Protein AF-0000000084664019 (afdb_homodimer)

Organism: Exserohilum turcicum (strain 28A) (NCBI:txid671987)

Sequence (1918 aa):
MNSCKHRAWLSIHGKDKFLLHCASTLNDIITGLDKPASKSPSLVVMFGSAAKGTLLANTFPTSKTCVNSRASHGVTLQLDPTTAFSDRPMLIAHEDISKRSTFVAEPAVALCHRQTTDTSIRGCGIRNMQHQVDPMVPWLEQVLNQEPSTAAHPRLLFIASPSEKRSEAAVKSCLVKILRARLKQPKFDISSHVSVYVKHTSIQTLTDRVKREVDTSRNERVRSYTLLNAVHFDILFRKACDHFVSNERTPFDMIAASRSHRPVSTRLPTYLSALFDSVDDLDETLEFAIPFMAGCLAVDNYAYDVPLFDPLKVFQTHYKSACIEAAGNKMLKSSRNGGDVVLLLRSELVSLIEQHFVQRSKILCPNPRMRLLADFRHWLMTRKLHRVCLACVQADPQHKLQCGHLVCENCLTAMGSCLESDPYLYQLSRCPLCSQASETSVRVKPATAGLRVLSIDGGGIRAAIPIQFLCALEKAIGLDMPIQEHFDLAYGTSSGGLVILALYGLGMRPEESFTLFKQLSTRIFRGRSQWGLGLAATVYTLVTSCRHGRFPASDIEDALAEIFGEATMLDLQYVSSIGARVGLPVVDAETLDTCLVTSYNGTSSRHGDERYTDMSTYRLLQSKDAASEIRIKDAARCTSAAPWYFTPYKMPGHSTFMDGGLSDNNPCMLAVQELQKMAPGLSRSDHFVSVGTGISTTKKVAKSSVYPSLLFGNSSLQQTAKHYLNENFDGDKRFALMRQILAISLPGGIAGIDEWLHRFNLPIEGELPDLSDVSAVESLAEAARAYFTADPTVRDLADAALALTFYFELQPGRMPVYERGSYTCYGMIRCRIPGVNPAFCQLLQMLDCLDANFQIQMQVNDSREPMSECLDRHGNFSKLVCLRVSSLDDELDIRLRLHEDRIHHISASPLTFKTLVDLQMLEWSALKEAQTATKVVSKKRRLDDSPLQADKRRRLDATMNSCKHRAWLSIHGKDKFLLHCASTLNDIITGLDKPASKSPSLVVMFGSAAKGTLLANTFPTSKTCVNSRASHGVTLQLDPTTAFSDRPMLIAHEDISKRSTFVAEPAVALCHRQTTDTSIRGCGIRNMQHQVDPMVPWLEQVLNQEPSTAAHPRLLFIASPSEKRSEAAVKSCLVKILRARLKQPKFDISSHVSVYVKHTSIQTLTDRVKREVDTSRNERVRSYTLLNAVHFDILFRKACDHFVSNERTPFDMIAASRSHRPVSTRLPTYLSALFDSVDDLDETLEFAIPFMAGCLAVDNYAYDVPLFDPLKVFQTHYKSACIEAAGNKMLKSSRNGGDVVLLLRSELVSLIEQHFVQRSKILCPNPRMRLLADFRHWLMTRKLHRVCLACVQADPQHKLQCGHLVCENCLTAMGSCLESDPYLYQLSRCPLCSQASETSVRVKPATAGLRVLSIDGGGIRAAIPIQFLCALEKAIGLDMPIQEHFDLAYGTSSGGLVILALYGLGMRPEESFTLFKQLSTRIFRGRSQWGLGLAATVYTLVTSCRHGRFPASDIEDALAEIFGEATMLDLQYVSSIGARVGLPVVDAETLDTCLVTSYNGTSSRHGDERYTDMSTYRLLQSKDAASEIRIKDAARCTSAAPWYFTPYKMPGHSTFMDGGLSDNNPCMLAVQELQKMAPGLSRSDHFVSVGTGISTTKKVAKSSVYPSLLFGNSSLQQTAKHYLNENFDGDKRFALMRQILAISLPGGIAGIDEWLHRFNLPIEGELPDLSDVSAVESLAEAARAYFTADPTVRDLADAALALTFYFELQPGRMPVYERGSYTCYGMIRCRIPGVNPAFCQLLQMLDCLDANFQIQMQVNDSREPMSECLDRHGNFSKLVCLRVSSLDDELDIRLRLHEDRIHHISASPLTFKTLVDLQMLEWSALKEAQTATKVVSKKRRLDDSPLQADKRRRLDAT

Foldseek 3Di:
DPFPPPLAQWAFAALVDTATAHDCVLVVLQVPADLLLQAFEAFAAEEEAPVSLVLCCVLQVVVNVSSPDPQDHHKHKDWRPVCRNPSYTYIYIYHYPPPPPSHNPDNPVRLFHFAFDHQYEYADAPPPLLVVCVVCQVVVQVQPPPDPQQDLGHAYEYEYDQVDPDAQVVSLVVNVVSSVVRHPDPPDPNSVRYGYDHPVHDPDDPNVVVVVSRVVSQVVCVVNLNGGGSLLSSQNRRVNRVCCNVPVPDDRDSLCSQCPLPAFALCLLVLLLLLVVLDAAPCCCLVPSLLLVLLLVLCSRPVALGGGGQQLVNCVVHPLVSLLSNQCFDFHFHPVPPRDTDTDHSVNSSVSSSVSNNVNNVDADFPSLLVSLVVRLVVQLPDAFQQAASSRSRFGFFAAWPSGHTHHPVSQQVQFDDDPLAPQWTWDQADSRNRDGTTAIFGADALQFFFAEEWEFDFFLLVLQVLLLLVLLVVLLPFPDASCLLGAEYEAFAVGQVLVCVCQVVVDHSVVSLVLSLVLLCQFLVQPPPPDDDPVVVVVLLVVCLVAAVTHLCRLLVSLCVVFPQAFLLRRRSSRNSNHKYKYWKAFPVPRFIEIEINGQAFDQSPSPVVCVVDDSHHYDTARGPQQTFGPSQSNSRQNQARNHHHWDQRPRDGTIHHRLQPPSTCLVVRVSRSCSVRVLFPDGLAHEYEYSEDEPDDPPPPPPPPDPPDDPCVVVVVVVVVVSVVSSPNVVVLVVVLQVVLVVDPPRSVVSPQHYYYHHQYDYDDDDHSSPSVCSVVSSVSSNVVSNPDVVSSLVSLSSLQQQKGKAWPALDDFDDGPQKTKTKIKIFGNDRQVDPSQVVSQVLQQVLVKFKQKPNRTPPPVDRQCPQADPSRTHIDMDIDIGNDQQDWIWMWMDRHDPSIYTYGSPGDGNVSSCSSSVRSSSSNVVVSVVVPPPPDDPPPPPPPPDPPDPPPPDPD/DPFPPPLAQWAFAALVHTAIAHDCVLVVLQVPADLLLQAFEAAAAEEEAPVVLVVCCVLQVVVNVSSPDPQPHHKHKDWRPVCRNPSYTYIYIYHYVPPPCSHNPDNPVRLFQFAFQHQYEYADAPPCLVVVCVVCQVVCQVQPPPDPQQDLHHAYEYEYRQPDDDAQVVVLVVNVVSSVVRHPDPPDPNSVRYGYDHPVHDPDDPNVVVVVSRVVSQVVCVVNLNGGGSLLSSQNRRVNRVCCNVPVPDDRDSLCSQCPLPAFALCLLVLLLLLVVLDAAPCCVLPPSLLLSLLLVLCSRPVALGRGGQQLVNCVPHPLVSLLSNQCFDFHFHPVPPGDTDTDHSVNSSVSSSVSNNVNNVPADFPSLLVSLVVRLVVQLPDAFQQAASSRSRFGFFAAWPSGHTHHPVVQQVQFDDDPLAPQWTWDQADSRNRDGTTAIFGADALQFFFAEEWEFDFFLLVLQVLLLLVLLVVLLPFPDASCLLGAEYEAFAVGQVLVCVCQVVVDHSVVSLVLSLVLLCQFLVQPPPDDDDPVVVVVLLVVCLVAAVTHLCRLLVSLCVVFPQAFLQRRRRSRNSNHKYKYWKAFPPPRFIEIEINGQAFDQSPSPVVCVVDPSHHYDTARGPQQTFGPSQSNSRQNQARNHHHWDQRPRDGTIHHRLQQPSTCLVVRVSRSCSVRVLFPDGLAHEYEYSEDEPDDPPPPPPPPDPPDDPCVVVVVVVVVVSVVSSPNVVVLVVVLQVVLVVDPPRSVVSPQHYYYHHQYDYDDDDHSSPSVCSVVSSVSSNVVSNPDVVSSLVSLSSLQQQKGKAWPALDDFDDGPQKTKTKIKIFGNDRQVDPSQVVSQVLQQVLVKFKQKPNRTPPPVDRQCPQADPSRTHIDMDIDIGNDQQDWIWMWMDRHDVSIYTYGSPGDGNVSSCSSSVRSSSSNVVVSVVVPPPPDDPPPPPDDPDPPDPPPPDDD

Secondary structure (DSSP, 8-state):
------S-SEEEE-SSS-EEEE-THHHHHHHHSSSGGG---EEEEEEESTHHHHHHHHHSGGGGGGTTS---SSBEEEE-GGGTTSSS-EEEEEEE-S--------------------EEEEE--STTHHHHHGGGHHHHHHHHTS-GGG--PPPEEEE--TT--S-HHHHHHHHHHHHHHH-S---S-HHHHEEEE-TTT-SS-HHHHHHHHHHHHHHHHHHTT-PPPHHHHHHHHHHHHHHHHH-SSSPP-HHHHHTTTSPPPTTHHHHHHHHHHT--BHHHIIIIIHHHHHHHHHHHHHSSS-----HHHHIIIIIHHHHHHH---EEEE-TTTTT-EEEE-HHHHHHHHHHHHHHHHHT--SSHHHHHHHHTHHHHTT---SSS-TTTSSS---EE-TTS-EE-HHHHHHHSEE-TTSTTEEEEEE-TTT--EEEEEEE---TTS--EEEEE---GGGGHHHHHHHHHHHHHH--SS-GGGG-SEEEE-THHHHHHIIIIIS---HHHHHHHHHHHHHHHT------S--HHHHHHHHHHHHHH-SS-HHHHHHHHHHHHTT-BGGG-HHHHHTT-EEEEEEEETTT--EEEEESS-----SS--HHHHHT-SSEE---SSSTTPPBHHHHHHHHT--TTTS--EE-TTS-EEEETHHHHSSTHHHHHHHHHHH-TT-SS-SEEEEE-S-EESS------------S-TTHHHHHHHHHHHHHHT-HHHHHHHHHHHHHHHSTTHHHHHTTTEEEE--EESSSPPPTT-GGGHHHHHHHHHHHHHH-HHHHHHHHHHHHTTEEEEEPTT-PPEEETTEEEEEEEEEESS-TTSHHHHHHHHHHHHTT-EEEETTEE----S-GGG-B-TTS-BEEEEEEEES-TTSEE-EEEEEETTEEEE-TT-SEEHHHHHHHTTHHHHHHHHHHHHHHHTTS--------------------/------S-SEEEE-SSS-EEEE-THHHHHHHHSSSGGG---EEEEEEESTHHHHHHHHHSGGGGGGTTS---SSBEEEE-GGGTTSSS-EEEEEEETT--------------------EEEEE--STTHHHHHGGGHHHHHHHHTS-GGG--PPPEEEE--TT--S-HHHHHHHHHHHHHHH-S---S-HHHHEEEE-TTT-SS-HHHHHHHHHHHHHHHHHHTT----HHHHHHHHHHHHHHHHH-SSSPP-HHHHHTTTSPPPTTHHHHHHHHHHT--BHHHIIIIIHHHHHHHHHHHHHSSS-----HHHHIIIIIHHHHHHH---EEEE-TTTTT-EEEE-HHHHHHHHHHHHHHHHHT--SSHHHHHHHHTHHHHTT---SSS-TTTSSS---EE-TTS-EE-HHHHHHHSEE-TTSTTEEEEEE-TTT--EEEEEEE---TTS--EEEEE---GGGGHHHHHHHHHHHHHH--SS-GGGG-SEEEE-THHHHHHIIIIIS---HHHHHHHHHHHHHHHT------S--HHHHHHHHHHHHHH-SS-HHHHHHHHHHHHTT-BGGG-HHHHHHT-EEEEEEEETTT--EEEEESS-----SS--HHHHHT-SSEE---SSSTTPPBHHHHHHHHT--TTTS--EE-TTS-EEEETHHHHSSTHHHHHHHHHHH-TT-SS-SEEEEE-S-EESS------------S-TTHHHHHHHHHHHHHHT-HHHHHHHHHHHHHHHSTTHHHHHTTTEEEE--EESSSPPPTT-GGGHHHHHHHHHHHHHH-HHHHHHHHHHHHTTEEEEEPTT-PPEEETTEEEEEEEEEESS-TTSHHHHHHHHHHHHTT-EEEETTEE----S-GGG-B-TTS-BEEEEEEEES-TTSEE-EEEEEETTEEEE-TT-SEEHHHHHHHTTHHHHHHHHHHHHHHHTTS--------------------

Solvent-accessible surface area (backbone atoms only — not comparable to full-atom values): 101462 Å² total; per-residue (Å²): 129,85,64,80,71,68,68,35,29,35,27,70,22,33,75,87,60,75,36,64,31,11,44,60,54,61,55,52,53,37,70,67,35,79,62,28,54,75,20,36,56,44,48,41,13,32,36,26,51,81,65,37,54,57,52,45,34,69,51,39,56,87,60,41,78,70,60,75,57,72,91,57,81,35,31,27,70,43,69,42,73,88,25,53,86,42,58,54,24,39,33,41,29,42,37,64,68,72,65,73,66,64,57,53,41,70,76,64,77,48,83,51,21,31,41,66,90,59,22,44,34,34,47,41,51,59,88,60,48,67,71,60,46,53,74,45,44,63,56,52,50,60,65,59,70,46,72,76,83,73,55,76,72,76,52,38,43,38,29,43,26,83,84,51,80,69,50,45,67,57,51,38,51,52,49,50,52,50,49,59,69,65,46,87,77,66,86,59,70,57,69,80,39,46,45,54,44,34,70,82,71,44,92,62,54,69,46,56,49,50,52,50,52,51,50,51,52,49,52,46,16,56,75,51,29,64,61,41,30,31,52,54,43,46,54,53,10,33,50,37,19,49,41,53,74,75,40,82,82,60,80,81,55,64,72,64,59,58,31,66,91,61,62,78,47,65,55,36,26,59,27,49,33,54,54,53,69,72,47,77,37,39,59,48,36,66,68,36,50,37,44,50,50,15,42,31,54,34,39,69,57,56,70,56,82,37,79,71,52,45,52,66,58,48,38,60,71,72,42,44,68,38,44,53,68,30,39,56,74,41,82,23,36,24,78,89,66,82,58,44,75,42,77,47,47,38,70,55,51,46,50,51,27,50,51,38,23,41,55,45,56,73,64,70,54,88,62,45,58,63,52,52,35,60,76,44,24,85,65,40,54,76,57,49,48,47,66,29,7,81,81,52,53,62,45,53,20,33,43,56,44,82,84,58,41,36,32,22,66,69,58,46,57,69,74,24,48,63,48,79,43,37,68,51,40,26,36,31,64,48,36,75,46,63,63,44,81,19,89,45,55,40,26,51,77,59,72,54,41,45,46,25,36,36,23,24,21,38,37,44,44,34,36,36,28,41,38,28,42,48,42,39,37,36,58,58,53,65,53,81,56,62,57,67,74,72,31,38,35,39,32,11,4,20,37,16,27,50,50,48,40,36,39,40,61,69,60,38,44,47,69,56,38,46,54,52,44,54,52,48,47,51,60,45,48,53,63,74,76,74,64,84,71,57,75,69,46,52,57,45,42,56,42,46,24,51,68,47,12,63,32,65,59,61,50,51,52,49,53,34,38,69,73,46,50,83,42,35,36,51,60,35,56,58,26,30,54,66,34,38,44,42,39,33,36,23,20,30,66,49,70,64,41,41,29,36,43,44,37,38,55,66,68,70,55,69,72,48,49,62,67,58,66,78,44,53,74,56,43,73,61,67,38,74,34,75,88,25,46,54,32,42,32,51,53,52,49,17,15,51,10,35,78,65,43,24,50,65,33,73,36,71,81,60,59,41,21,19,17,7,36,79,73,34,12,38,33,52,67,58,48,55,59,50,48,40,35,74,35,70,88,48,72,60,59,48,31,36,41,35,31,36,40,55,41,56,72,49,80,70,60,49,72,70,66,74,64,78,82,65,85,82,51,62,51,63,59,46,46,47,48,50,50,48,50,52,58,60,42,34,40,66,53,55,49,29,44,52,51,54,54,43,18,52,38,32,78,67,31,59,69,46,42,58,72,28,50,43,79,49,65,44,80,35,82,49,79,73,77,58,48,66,45,60,84,48,33,63,59,44,27,52,52,26,38,56,50,41,62,68,34,65,67,44,49,51,50,21,54,33,55,60,23,44,37,27,28,54,43,62,38,84,70,52,71,65,42,79,52,90,81,23,27,43,35,51,27,33,40,36,47,73,59,34,40,80,41,73,39,34,59,53,49,31,51,50,36,46,74,45,64,38,44,45,25,46,73,87,34,71,53,78,61,92,62,56,57,72,69,33,49,46,98,55,52,28,50,38,40,81,44,76,47,75,39,75,46,52,78,40,71,46,38,41,27,34,31,42,48,93,88,46,64,29,47,23,18,39,42,61,38,32,48,49,54,53,40,58,59,62,38,38,86,52,37,58,41,55,60,52,64,58,57,69,63,63,65,74,63,79,78,74,78,84,70,78,69,78,76,76,73,78,74,77,73,80,62,89,118,129,84,65,78,72,68,68,37,29,35,27,70,18,31,75,87,58,76,30,56,29,14,44,62,52,62,55,50,53,39,69,67,35,79,61,26,54,74,19,35,56,44,44,39,16,34,36,24,52,80,68,35,54,58,50,45,34,69,52,39,57,88,59,43,78,70,62,75,56,73,89,57,82,35,31,26,69,43,69,42,74,89,24,54,85,43,60,55,23,40,34,40,30,41,36,65,67,73,64,72,68,66,57,54,39,73,72,59,84,40,81,43,21,30,51,67,86,52,23,41,35,34,47,40,55,58,88,58,49,68,70,60,45,56,75,44,45,62,54,52,49,58,64,59,68,45,73,75,84,76,54,76,73,72,48,39,43,39,30,46,24,86,84,52,79,69,50,46,69,57,52,38,52,52,47,51,53,51,49,58,70,65,47,88,77,70,85,59,70,56,69,80,39,46,44,54,44,34,70,83,70,44,91,62,54,68,46,55,49,51,53,50,52,51,49,52,51,48,52,46,16,56,75,49,29,64,62,42,30,31,52,54,41,47,54,52,7,33,50,32,21,46,40,53,72,74,40,81,81,60,79,83,54,64,72,64,58,59,30,66,91,61,62,79,48,66,55,36,27,59,30,48,32,54,53,54,68,72,47,76,37,38,59,48,35,67,68,38,51,38,46,51,49,16,41,30,52,33,39,68,55,57,70,55,79,36,79,72,52,46,51,67,56,48,39,60,71,72,42,44,67,39,43,53,69,31,41,54,75,41,80,24,34,23,74,89,64,82,57,44,74,43,78,47,48,37,69,55,53,44,49,50,27,50,52,38,23,41,56,47,56,72,63,70,54,87,63,44,59,62,52,51,35,60,74,43,23,85,66,40,55,76,58,49,50,47,66,29,6,81,80,53,52,64,44,53,20,35,44,55,44,83,83,60,42,36,33,20,66,69,58,44,58,70,74,25,48,64,49,80,44,36,69,50,38,26,36,32,64,47,36,74,46,63,62,44,78,19,87,43,55,39,27,54,75,59,72,54,42,44,47,25,36,37,24,24,22,37,38,43,43,34,36,36,29,42,38,26,40,48,42,37,36,36,57,58,53,64,53,83,56,62,58,65,76,72,32,38,33,39,32,9,4,20,38,17,27,50,51,48,41,34,39,39,63,68,60,37,46,45,68,56,38,46,54,52,45,54,53,48,45,51,61,47,49,52,63,74,76,73,64,83,69,57,77,68,46,52,57,47,42,56,41,47,22,52,68,48,12,63,31,66,60,62,50,49,52,51,53,35,40,70,72,46,49,85,42,35,36,52,59,36,56,58,27,29,53,66,35,36,43,43,39,34,34,24,21,32,66,51,71,64,43,41,29,35,44,44,36,38,54,65,68,69,56,68,73,49,50,63,69,57,66,78,43,52,74,57,42,74,60,67,38,73,34,75,87,25,48,55,32,41,32,51,52,52,49,17,14,51,10,34,80,64,44,24,50,68,34,72,36,70,82,61,60,42,20,19,17,6,36,81,71,34,11,38,33,53,68,60,49,55,57,50,49,40,34,74,35,70,88,49,74,59,60,46,31,37,42,36,32,35,39,54,41,56,72,52,78,69,59,51,73,71,66,76,63,79,82,64,82,82,53,63,51,62,59,45,47,48,48,49,49,48,49,51,57,60,43,34,42,65,54,55,48,29,45,52,50,52,55,44,18,52,38,31,80,67,30,59,68,46,44,57,73,27,50,44,80,48,65,44,81,36,84,50,80,74,77,58,48,66,43,60,82,49,34,64,59,44,28,52,52,26,38,56,50,43,64,67,34,65,66,43,48,51,49,20,54,33,54,59,22,44,38,27,27,54,43,65,39,83,68,52,71,68,41,78,52,90,80,23,27,44,36,52,26,32,41,34,45,74,60,33,41,79,41,73,40,33,59,53,50,30,50,52,36,46,74,45,64,40,44,45,26,45,70,89,34,70,56,78,61,94,63,56,56,72,68,34,49,45,97,55,50,28,50,38,41,79,44,77,46,76,39,68,45,52,80,40,70,43,38,40,27,33,30,40,47,93,88,46,64,29,46,22,20,41,41,60,38,32,48,48,55,52,39,60,60,64,36,38,85,52,39,56,41,55,60,55,63,58,56,67,62,64,65,73,61,78,79,74,78,83,70,80,71,79,76,79,68,83,78,75,77,82,67,88,121

Radius of gyration: 39.74 Å; Cα contacts (8 Å, |Δi|>4): 3498; chains: 2; bounding box: 127×118×80 Å

pLDDT: mean 76.75, std 20.68, range [18.28, 98.56]

Structure (mmCIF, N/CA/C/O backbone):
data_AF-0000000084664019-model_v1
#
loop_
_entity.id
_entity.type
_entity.pdbx_description
1 polymer Patatin
#
loop_
_atom_site.group_PDB
_atom_site.id
_atom_site.type_symbol
_atom_site.label_atom_id
_atom_site.label_alt_id
_atom_site.label_comp_id
_atom_site.label_asym_id
_atom_site.label_entity_id
_atom_site.label_seq_id
_atom_site.pdbx_PDB_ins_code
_atom_site.Cartn_x
_atom_site.Cartn_y
_atom_site.Cartn_z
_atom_site.occupancy
_atom_site.B_iso_or_equiv
_atom_site.auth_seq_id
_atom_site.auth_comp_id
_atom_site.auth_asym_id
_atom_site.auth_atom_id
_atom_site.pdbx_PDB_model_num
ATOM 1 N N . MET A 1 1 ? 41.344 -5.047 -19.531 1 19.14 1 MET A N 1
ATOM 2 C CA . MET A 1 1 ? 40.156 -4.68 -18.75 1 19.14 1 MET A CA 1
ATOM 3 C C . MET A 1 1 ? 40.469 -4.695 -17.266 1 19.14 1 MET A C 1
ATOM 5 O O . MET A 1 1 ? 40.781 -5.746 -16.703 1 19.14 1 MET A O 1
ATOM 9 N N . ASN A 1 2 ? 41.031 -3.729 -16.766 1 23.16 2 ASN A N 1
ATOM 10 C CA . ASN A 1 2 ? 41.625 -3.736 -15.43 1 23.16 2 ASN A CA 1
ATOM 11 C C . ASN A 1 2 ? 40.531 -3.875 -14.359 1 23.16 2 ASN A C 1
ATOM 13 O O . ASN A 1 2 ? 39.656 -3.029 -14.258 1 23.16 2 ASN A O 1
ATOM 17 N N . SER A 1 3 ? 40.125 -5.012 -13.992 1 31 3 SER A N 1
ATOM 18 C CA . SER A 1 3 ? 39.156 -5.566 -13.031 1 31 3 SER A CA 1
ATOM 19 C C . SER A 1 3 ? 39.188 -4.797 -11.719 1 31 3 SER A C 1
ATOM 21 O O . SER A 1 3 ? 40.281 -4.426 -11.234 1 31 3 SER A O 1
ATOM 23 N N . CYS A 1 4 ? 38.438 -3.908 -11.531 1 33.44 4 CYS A N 1
ATOM 24 C CA . CYS A 1 4 ? 38.344 -3.309 -10.203 1 33.44 4 CYS A CA 1
ATOM 25 C C . CYS A 1 4 ? 38.719 -4.32 -9.133 1 33.44 4 CYS A C 1
ATOM 27 O O . CYS A 1 4 ? 37.969 -5.23 -8.828 1 33.44 4 CYS A O 1
ATOM 29 N N . LYS A 1 5 ? 39.906 -4.629 -8.977 1 37.75 5 LYS A N 1
ATOM 30 C CA . LYS A 1 5 ? 40.562 -5.531 -8.039 1 37.75 5 LYS A CA 1
ATOM 31 C C . LYS A 1 5 ? 40.219 -5.172 -6.594 1 37.75 5 LYS A C 1
ATOM 33 O O . LYS A 1 5 ? 40.719 -4.184 -6.059 1 37.75 5 LYS A O 1
ATOM 38 N N . HIS A 1 6 ? 38.906 -5.438 -6.324 1 44.72 6 HIS A N 1
ATOM 39 C CA . HIS A 1 6 ? 38.656 -5.363 -4.891 1 44.72 6 HIS A CA 1
ATOM 40 C C . HIS A 1 6 ? 39.688 -6.137 -4.098 1 44.72 6 HIS A C 1
ATOM 42 O O . HIS A 1 6 ? 40.062 -7.258 -4.465 1 44.72 6 HIS A O 1
ATOM 48 N N . ARG A 1 7 ? 40.281 -5.418 -3.281 1 52.47 7 ARG A N 1
ATOM 49 C CA . ARG A 1 7 ? 41.469 -5.965 -2.611 1 52.47 7 ARG A CA 1
ATOM 50 C C . ARG A 1 7 ? 41.094 -7.102 -1.672 1 52.47 7 ARG A C 1
ATOM 52 O O . ARG A 1 7 ? 41.781 -8.109 -1.595 1 52.47 7 ARG A O 1
ATOM 59 N N . ALA A 1 8 ? 39.844 -6.898 -0.91 1 64.88 8 ALA A N 1
ATOM 60 C CA . ALA A 1 8 ? 39.531 -7.965 0.04 1 64.88 8 ALA A CA 1
ATOM 61 C C . ALA A 1 8 ? 38.188 -8.602 -0.277 1 64.88 8 ALA A C 1
ATOM 63 O O . ALA A 1 8 ? 37.219 -7.902 -0.621 1 64.88 8 ALA A O 1
ATOM 64 N N . TRP A 1 9 ? 38.156 -10.008 -0.412 1 75.69 9 TRP A N 1
ATOM 65 C CA . TRP A 1 9 ? 36.938 -10.805 -0.613 1 75.69 9 TRP A CA 1
ATOM 66 C C . TRP A 1 9 ? 36 -10.688 0.586 1 75.69 9 TRP A C 1
ATOM 68 O O . TRP A 1 9 ? 34.812 -10.414 0.427 1 75.69 9 TRP A O 1
ATOM 78 N N . LEU A 1 10 ? 36.562 -10.984 1.649 1 75.5 10 LEU A N 1
ATOM 79 C CA . LEU A 1 10 ? 35.812 -10.852 2.9 1 75.5 10 LEU A CA 1
ATOM 80 C C . LEU A 1 10 ? 36.531 -9.922 3.865 1 75.5 10 LEU A C 1
ATOM 82 O O . LEU A 1 10 ? 37.781 -9.984 3.988 1 75.5 10 LEU A O 1
ATOM 86 N N . SER A 1 11 ? 35.812 -9.039 4.383 1 65.31 11 SER A N 1
ATOM 87 C CA . SER A 1 11 ? 36.406 -8.18 5.402 1 65.31 11 SER A CA 1
ATOM 88 C C . SER A 1 11 ? 35.406 -7.828 6.488 1 65.31 11 SER A C 1
ATOM 90 O O . SER A 1 11 ? 34.188 -7.766 6.23 1 65.31 11 SER A O 1
ATOM 92 N N . ILE A 1 12 ? 35.875 -8.125 7.672 1 62.53 12 ILE A N 1
ATOM 93 C CA . ILE A 1 12 ? 35.062 -7.73 8.812 1 62.53 12 ILE A CA 1
ATOM 94 C C . ILE A 1 12 ? 35.5 -6.348 9.305 1 62.53 12 ILE A C 1
ATOM 96 O O . ILE A 1 12 ? 36.688 -6.09 9.469 1 62.53 12 ILE A O 1
ATOM 100 N N . HIS A 1 13 ? 34.656 -5.652 9.18 1 50.38 13 HIS A N 1
ATOM 101 C CA . HIS A 1 13 ? 35 -4.297 9.594 1 50.38 13 HIS A CA 1
ATOM 102 C C . HIS A 1 13 ? 34.219 -3.873 10.82 1 50.38 13 HIS A C 1
ATOM 104 O O . HIS A 1 13 ? 33.062 -4.266 10.977 1 50.38 13 HIS A O 1
ATOM 110 N N . GLY A 1 14 ? 34.906 -3.576 11.977 1 48.09 14 GLY A N 1
ATOM 111 C CA . GLY A 1 14 ? 34.219 -3.016 13.125 1 48.09 14 GLY A CA 1
ATOM 112 C C . GLY A 1 14 ? 34.844 -3.402 14.445 1 48.09 14 GLY A C 1
ATOM 113 O O . GLY A 1 14 ? 35.594 -4.367 14.523 1 48.09 14 GLY A O 1
ATOM 114 N N . LYS A 1 15 ? 35.188 -2.645 15.492 1 43.16 15 LYS A N 1
ATOM 115 C CA . LYS A 1 15 ? 35.656 -3.01 16.812 1 43.16 15 LYS A CA 1
ATOM 116 C C . LYS A 1 15 ? 34.562 -3.691 17.641 1 43.16 15 LYS A C 1
ATOM 118 O O . LYS A 1 15 ? 34.781 -4.785 18.172 1 43.16 15 LYS A O 1
ATOM 123 N N . ASP A 1 16 ? 33.531 -3.037 17.734 1 41.91 16 ASP A N 1
ATOM 124 C CA . ASP A 1 16 ? 32.438 -3.584 18.531 1 41.91 16 ASP A CA 1
ATOM 125 C C . ASP A 1 16 ? 31.375 -4.211 17.656 1 41.91 16 ASP A C 1
ATOM 127 O O . ASP A 1 16 ? 30.594 -5.055 18.125 1 41.91 16 ASP A O 1
ATOM 131 N N . LYS A 1 17 ? 30.984 -3.562 16.5 1 42.41 17 LYS A N 1
ATOM 132 C CA . LYS A 1 17 ? 30 -4.07 15.547 1 42.41 17 LYS A CA 1
ATOM 133 C C . LYS A 1 17 ? 30.688 -4.609 14.297 1 42.41 17 LYS A C 1
ATOM 135 O O . LYS A 1 17 ? 31.5 -3.918 13.672 1 42.41 17 LYS A O 1
ATOM 140 N N . PHE A 1 18 ? 30.609 -5.949 14 1 49.53 18 PHE A N 1
ATOM 141 C CA . PHE A 1 18 ? 31.344 -6.543 12.891 1 49.53 18 PHE A CA 1
ATOM 142 C C . PHE A 1 18 ? 30.531 -6.469 11.602 1 49.53 18 PHE A C 1
ATOM 144 O O . PHE A 1 18 ? 29.328 -6.723 11.609 1 49.53 18 PHE A O 1
ATOM 151 N N . LEU A 1 19 ? 30.812 -5.531 10.711 1 51.72 19 LEU A N 1
ATOM 152 C CA . LEU A 1 19 ? 30.312 -5.562 9.344 1 51.72 19 LEU A CA 1
ATOM 153 C C . LEU A 1 19 ? 31.094 -6.547 8.492 1 51.72 19 LEU A C 1
ATOM 155 O O . LEU A 1 19 ? 32.344 -6.547 8.516 1 51.72 19 LEU A O 1
ATOM 159 N N . LEU A 1 20 ? 30.25 -7.445 7.938 1 64.5 20 LEU A N 1
ATOM 160 C CA . LEU A 1 20 ? 30.859 -8.383 7.008 1 64.5 20 LEU A CA 1
ATOM 161 C C . LEU A 1 20 ? 30.734 -7.883 5.57 1 64.5 20 LEU A C 1
ATOM 163 O O . LEU A 1 20 ? 29.641 -7.578 5.109 1 64.5 20 LEU A O 1
ATOM 167 N N . HIS A 1 21 ? 31.828 -7.465 5.098 1 62.12 21 HIS A N 1
ATOM 168 C CA . HIS A 1 21 ? 31.875 -7.117 3.68 1 62.12 21 HIS A CA 1
ATOM 169 C C . HIS A 1 21 ? 32.219 -8.328 2.824 1 62.12 21 HIS A C 1
ATOM 171 O O . HIS A 1 21 ? 33.25 -8.961 3.035 1 62.12 21 HIS A O 1
ATOM 177 N N . CYS A 1 22 ? 31.219 -8.672 2.025 1 66.69 22 CYS A N 1
ATOM 178 C CA . CYS A 1 22 ? 31.453 -9.75 1.071 1 66.69 22 CYS A CA 1
ATOM 179 C C . CYS A 1 22 ? 31.531 -9.211 -0.353 1 66.69 22 CYS A C 1
ATOM 181 O O . CYS A 1 22 ? 30.5 -8.828 -0.925 1 66.69 22 CYS A O 1
ATOM 183 N N . ALA A 1 23 ? 32.75 -9.148 -0.9 1 64.25 23 ALA A N 1
ATOM 184 C CA . ALA A 1 23 ? 32.938 -8.656 -2.262 1 64.25 23 ALA A CA 1
ATOM 185 C C . ALA A 1 23 ? 32.438 -9.672 -3.287 1 64.25 23 ALA A C 1
ATOM 187 O O . ALA A 1 23 ? 32.156 -10.828 -2.953 1 64.25 23 ALA A O 1
ATOM 188 N N . SER A 1 24 ? 32.219 -9.234 -4.559 1 66.94 24 SER A N 1
ATOM 189 C CA . SER A 1 24 ? 31.719 -10.094 -5.625 1 66.94 24 SER A CA 1
ATOM 190 C C . SER A 1 24 ? 32.844 -10.93 -6.23 1 66.94 24 SER A C 1
ATOM 192 O O . SER A 1 24 ? 32.656 -11.531 -7.293 1 66.94 24 SER A O 1
ATOM 194 N N . THR A 1 25 ? 33.906 -10.922 -5.547 1 72.25 25 THR A N 1
ATOM 195 C CA . THR A 1 25 ? 35.094 -11.609 -6.07 1 72.25 25 THR A CA 1
ATOM 196 C C . THR A 1 25 ? 34.781 -13.07 -6.375 1 72.25 25 THR A C 1
ATOM 198 O O . THR A 1 25 ? 35.156 -13.586 -7.426 1 72.25 25 THR A O 1
ATOM 201 N N . LEU A 1 26 ? 34.094 -13.672 -5.512 1 81.62 26 LEU A N 1
ATOM 202 C CA . LEU A 1 26 ? 33.75 -15.07 -5.734 1 81.62 26 LEU A CA 1
ATOM 203 C C . LEU A 1 26 ? 32.844 -15.227 -6.945 1 81.62 26 LEU A C 1
ATOM 205 O O . LEU A 1 26 ? 33.062 -16.109 -7.777 1 81.62 26 LEU A O 1
ATOM 209 N N . ASN A 1 27 ? 31.875 -14.461 -6.98 1 76.5 27 ASN A N 1
ATOM 210 C CA . ASN A 1 27 ? 30.953 -14.508 -8.109 1 76.5 27 ASN A CA 1
ATOM 211 C C . ASN A 1 27 ? 31.672 -14.258 -9.43 1 76.5 27 ASN A C 1
ATOM 213 O O . ASN A 1 27 ? 31.359 -14.891 -10.438 1 76.5 27 ASN A O 1
ATOM 217 N N . ASP A 1 28 ? 32.656 -13.375 -9.375 1 71.56 28 ASP A N 1
ATOM 218 C CA . ASP A 1 28 ? 33.406 -13.062 -10.578 1 71.56 28 ASP A CA 1
ATOM 219 C C . ASP A 1 28 ? 34.25 -14.266 -11.023 1 71.56 28 ASP A C 1
ATOM 221 O O . ASP A 1 28 ? 34.344 -14.562 -12.211 1 71.56 28 ASP A O 1
ATOM 225 N N . ILE A 1 29 ? 34.812 -14.828 -10.086 1 80.12 29 ILE A N 1
ATOM 226 C CA . ILE A 1 29 ? 35.625 -16 -10.375 1 80.12 29 ILE A CA 1
ATOM 227 C C . ILE A 1 29 ? 34.75 -17.109 -10.969 1 80.12 29 ILE A C 1
ATOM 229 O O . ILE A 1 29 ? 35.094 -17.703 -11.992 1 80.12 29 ILE A O 1
ATOM 233 N N . ILE A 1 30 ? 33.656 -17.312 -10.406 1 82.56 30 ILE A N 1
ATOM 234 C CA . ILE A 1 30 ? 32.812 -18.422 -10.797 1 82.56 30 ILE A CA 1
ATOM 235 C C . ILE A 1 30 ? 32.219 -18.141 -12.188 1 82.56 30 ILE A C 1
ATOM 237 O O . ILE A 1 30 ? 32.156 -19.047 -13.023 1 82.56 30 ILE A O 1
ATOM 241 N N . THR A 1 31 ? 31.75 -16.953 -12.391 1 74.5 31 THR A N 1
ATOM 242 C CA . THR A 1 31 ? 31.188 -16.609 -13.688 1 74.5 31 THR A CA 1
ATOM 243 C C . THR A 1 31 ? 32.25 -16.672 -14.773 1 74.5 31 THR A C 1
ATOM 245 O O . THR A 1 31 ? 31.938 -16.875 -15.953 1 74.5 31 THR A O 1
ATOM 248 N N . GLY A 1 32 ? 33.531 -16.5 -14.406 1 72.75 32 GLY A N 1
ATOM 249 C CA . GLY A 1 32 ? 34.625 -16.562 -15.352 1 72.75 32 GLY A CA 1
ATOM 250 C C . GLY A 1 32 ? 35.031 -17.969 -15.703 1 72.75 32 GLY A C 1
ATOM 251 O O . GLY A 1 32 ? 35.75 -18.188 -16.688 1 72.75 32 GLY A O 1
ATOM 252 N N . LEU A 1 33 ? 34.531 -18.906 -14.977 1 81.31 33 LEU A N 1
ATOM 253 C CA . LEU A 1 33 ? 34.844 -20.312 -15.242 1 81.31 33 LEU A CA 1
ATOM 254 C C . LEU A 1 33 ? 34.094 -20.828 -16.453 1 81.31 33 LEU A C 1
ATOM 256 O O . LEU A 1 33 ? 33 -20.344 -16.75 1 81.31 33 LEU A O 1
ATOM 260 N N . ASP A 1 34 ? 34.75 -21.703 -17.109 1 76.88 34 ASP A N 1
ATOM 261 C CA . ASP A 1 34 ? 34.062 -22.391 -18.188 1 76.88 34 ASP A CA 1
ATOM 262 C C . ASP A 1 34 ? 33.031 -23.359 -17.641 1 76.88 34 ASP A C 1
ATOM 264 O O . ASP A 1 34 ? 33.375 -24.281 -16.875 1 76.88 34 ASP A O 1
ATOM 268 N N . LYS A 1 35 ? 31.828 -23.25 -17.891 1 77.06 35 LYS A N 1
ATOM 269 C CA . LYS A 1 35 ? 30.719 -24.109 -17.453 1 77.06 35 LYS A CA 1
ATOM 270 C C . LYS A 1 35 ? 30.734 -24.281 -15.93 1 77.06 35 LYS A C 1
ATOM 272 O O . LYS A 1 35 ? 30.875 -25.391 -15.422 1 77.06 35 LYS A O 1
ATOM 277 N N . PRO A 1 36 ? 30.547 -23.281 -15.258 1 82.25 36 PRO A N 1
ATOM 278 C CA . PRO A 1 36 ? 30.688 -23.297 -13.805 1 82.25 36 PRO A CA 1
ATOM 279 C C . PRO A 1 36 ? 29.781 -24.328 -13.133 1 82.25 36 PRO A C 1
ATOM 281 O O . PRO A 1 36 ? 30.109 -24.844 -12.062 1 82.25 36 PRO A O 1
ATOM 284 N N . ALA A 1 37 ? 28.75 -24.75 -13.781 1 80 37 ALA A N 1
ATOM 285 C CA . ALA A 1 37 ? 27.797 -25.688 -13.172 1 80 37 ALA A CA 1
ATOM 286 C C . ALA A 1 37 ? 28.359 -27.094 -13.156 1 80 37 ALA A C 1
ATOM 288 O O . ALA A 1 37 ? 27.906 -27.953 -12.383 1 80 37 ALA A O 1
ATOM 289 N N . SER A 1 38 ? 29.359 -27.344 -13.961 1 79.94 38 SER A N 1
ATOM 290 C CA . SER A 1 38 ? 29.953 -28.688 -14.039 1 79.94 38 SER A CA 1
ATOM 291 C C . SER A 1 38 ? 31.219 -28.781 -13.211 1 79.94 38 SER A C 1
ATOM 293 O O . SER A 1 38 ? 31.828 -29.859 -13.109 1 79.94 38 SER A O 1
ATOM 295 N N . LYS A 1 39 ? 31.562 -27.719 -12.594 1 86.38 39 LYS A N 1
ATOM 296 C CA . LYS A 1 39 ? 32.812 -27.703 -11.82 1 86.38 39 LYS A CA 1
ATOM 297 C C . LYS A 1 39 ? 32.5 -27.625 -10.32 1 86.38 39 LYS A C 1
ATOM 299 O O . LYS A 1 39 ? 31.5 -27.062 -9.906 1 86.38 39 LYS A O 1
ATOM 304 N N . SER A 1 40 ? 33.281 -28.328 -9.586 1 89.38 40 SER A N 1
ATOM 305 C CA . SER A 1 40 ? 33.188 -28.281 -8.125 1 89.38 40 SER A CA 1
ATOM 306 C C . SER A 1 40 ? 34.438 -27.703 -7.504 1 89.38 40 SER A C 1
ATOM 308 O O . SER A 1 40 ? 35.438 -28.422 -7.309 1 89.38 40 SER A O 1
ATOM 310 N N . PRO A 1 41 ? 34.344 -26.484 -7.094 1 89.38 41 PRO A N 1
ATOM 311 C CA . PRO A 1 41 ? 35.562 -25.844 -6.566 1 89.38 41 PRO A CA 1
ATOM 312 C C . PRO A 1 41 ? 35.875 -26.281 -5.141 1 89.38 41 PRO A C 1
ATOM 314 O O . PRO A 1 41 ? 35 -26.766 -4.426 1 89.38 41 PRO A O 1
ATOM 317 N N . SER A 1 42 ? 37.156 -26.188 -4.789 1 88.69 42 SER A N 1
ATOM 318 C CA . SER A 1 42 ? 37.656 -26.359 -3.426 1 88.69 42 SER A CA 1
ATOM 319 C C . SER A 1 42 ? 38.219 -25.062 -2.873 1 88.69 42 SER A C 1
ATOM 321 O O . SER A 1 42 ? 38.844 -24.297 -3.605 1 88.69 42 SER A O 1
ATOM 323 N N . LEU A 1 43 ? 37.969 -24.859 -1.666 1 88.25 43 LEU A N 1
ATOM 324 C CA . LEU A 1 43 ? 38.438 -23.641 -1.029 1 88.25 43 LEU A CA 1
ATOM 325 C C . LEU A 1 43 ? 39.594 -23.922 -0.065 1 88.25 43 LEU A C 1
ATOM 327 O O . LEU A 1 43 ? 39.438 -24.75 0.846 1 88.25 43 LEU A O 1
ATOM 331 N N . VAL A 1 44 ? 40.719 -23.328 -0.31 1 84.12 44 VAL A N 1
ATOM 332 C CA . VAL A 1 44 ? 41.875 -23.406 0.572 1 84.12 44 VAL A CA 1
ATOM 333 C C . VAL A 1 44 ? 42.094 -22.062 1.273 1 84.12 44 VAL A C 1
ATOM 335 O O . VAL A 1 44 ? 42.25 -21.031 0.619 1 84.12 44 VAL A O 1
ATOM 338 N N . VAL A 1 45 ? 41.969 -22.094 2.518 1 81.44 45 VAL A N 1
ATOM 339 C CA . VAL A 1 45 ? 42.156 -20.859 3.293 1 81.44 45 VAL A CA 1
ATOM 340 C C . VAL A 1 45 ? 43.531 -20.891 3.984 1 81.44 45 VAL A C 1
ATOM 342 O O . VAL A 1 45 ? 43.844 -21.844 4.711 1 81.44 45 VAL A O 1
ATOM 345 N N . MET A 1 46 ? 44.25 -19.922 3.748 1 75.12 46 MET A N 1
ATOM 346 C CA . MET A 1 46 ? 45.594 -19.844 4.316 1 75.12 46 MET A CA 1
ATOM 347 C C . MET A 1 46 ? 45.688 -18.719 5.348 1 75.12 46 MET A C 1
ATOM 349 O O . MET A 1 46 ? 45.375 -17.562 5.043 1 75.12 46 MET A O 1
ATOM 353 N N . PHE A 1 47 ? 46 -19.203 6.543 1 73 47 PHE A N 1
ATOM 354 C CA . PHE A 1 47 ? 46.219 -18.25 7.617 1 73 47 PHE A CA 1
ATOM 355 C C . PHE A 1 47 ? 47.688 -18.203 8.008 1 73 47 PHE A C 1
ATOM 357 O O . PHE A 1 47 ? 48.375 -19.25 8.039 1 73 47 PHE A O 1
ATOM 364 N N . GLY A 1 48 ? 48.312 -17.062 8.219 1 63.44 48 GLY A N 1
ATOM 365 C CA . GLY A 1 48 ? 49.688 -17.031 8.703 1 63.44 48 GLY A CA 1
ATOM 366 C C . GLY A 1 48 ? 50.281 -15.648 8.68 1 63.44 48 GLY A C 1
ATOM 367 O O . GLY A 1 48 ? 49.594 -14.664 8.383 1 63.44 48 GLY A O 1
ATOM 368 N N . SER A 1 49 ? 51.5 -15.547 9.227 1 58.78 49 SER A N 1
ATOM 369 C CA . SER A 1 49 ? 52.25 -14.289 9.281 1 58.78 49 SER A CA 1
ATOM 370 C C . SER A 1 49 ? 52.906 -13.992 7.949 1 58.78 49 SER A C 1
ATOM 372 O O . SER A 1 49 ? 52.625 -14.641 6.941 1 58.78 49 SER A O 1
ATOM 374 N N . ALA A 1 50 ? 53.875 -13.062 7.867 1 52.72 50 ALA A N 1
ATOM 375 C CA . ALA A 1 50 ? 54.625 -12.586 6.699 1 52.72 50 ALA A CA 1
ATOM 376 C C . ALA A 1 50 ? 55.25 -13.75 5.941 1 52.72 50 ALA A C 1
ATOM 378 O O . ALA A 1 50 ? 55.406 -13.703 4.719 1 52.72 50 ALA A O 1
ATOM 379 N N . ALA A 1 51 ? 55.594 -14.773 6.574 1 53.66 51 ALA A N 1
ATOM 380 C CA . ALA A 1 51 ? 56.25 -15.891 5.93 1 53.66 51 ALA A CA 1
ATOM 381 C C . ALA A 1 51 ? 55.312 -16.656 5.027 1 53.66 51 ALA A C 1
ATOM 383 O O . ALA A 1 51 ? 55.75 -17.406 4.145 1 53.66 51 ALA A O 1
ATOM 384 N N . LYS A 1 52 ? 54.125 -16.391 5.203 1 57.88 52 LYS A N 1
ATOM 385 C CA . LYS A 1 52 ? 53.062 -17.047 4.441 1 57.88 52 LYS A CA 1
ATOM 386 C C . LYS A 1 52 ? 53.125 -16.656 2.967 1 57.88 52 LYS A C 1
ATOM 388 O O . LYS A 1 52 ? 52.875 -17.484 2.09 1 57.88 52 LYS A O 1
ATOM 393 N N . GLY A 1 53 ? 53.5 -15.5 2.83 1 58.19 53 GLY A N 1
ATOM 394 C CA . GLY A 1 53 ? 53.594 -15.031 1.458 1 58.19 53 GLY A CA 1
ATOM 395 C C . GLY A 1 53 ? 54.594 -15.805 0.627 1 58.19 53 GLY A C 1
ATOM 396 O O . GLY A 1 53 ? 54.312 -16.156 -0.521 1 58.19 53 GLY A O 1
ATOM 397 N N . THR A 1 54 ? 55.688 -16.078 1.312 1 58.25 54 THR A N 1
ATOM 398 C CA . THR A 1 54 ? 56.75 -16.828 0.616 1 58.25 54 THR A CA 1
ATOM 399 C C . THR A 1 54 ? 56.281 -18.266 0.361 1 58.25 54 THR A C 1
ATOM 401 O O . THR A 1 54 ? 56.562 -18.828 -0.702 1 58.25 54 THR A O 1
ATOM 404 N N . LEU A 1 55 ? 55.656 -18.812 1.282 1 63.25 55 LEU A N 1
ATOM 405 C CA . LEU A 1 55 ? 55.188 -20.172 1.136 1 63.25 55 LEU A CA 1
ATOM 406 C C . LEU A 1 55 ? 54.125 -20.25 0.047 1 63.25 55 LEU A C 1
ATOM 408 O O . LEU A 1 55 ? 54.062 -21.219 -0.717 1 63.25 55 LEU A O 1
ATOM 412 N N . LEU A 1 56 ? 53.375 -19.25 0.001 1 62.84 56 LEU A N 1
ATOM 413 C CA . LEU A 1 56 ? 52.312 -19.188 -1.01 1 62.84 56 LEU A CA 1
ATOM 414 C C . LEU A 1 56 ? 52.906 -19.125 -2.41 1 62.84 56 LEU A C 1
ATOM 416 O O . LEU A 1 56 ? 52.438 -19.797 -3.328 1 62.84 56 LEU A O 1
ATOM 420 N N . ALA A 1 57 ? 53.906 -18.297 -2.48 1 62.88 57 ALA A N 1
ATOM 421 C CA . ALA A 1 57 ? 54.562 -18.109 -3.773 1 62.88 57 ALA A CA 1
ATOM 422 C C . ALA A 1 57 ? 55.25 -19.391 -4.23 1 62.88 57 ALA A C 1
ATOM 424 O O . ALA A 1 57 ? 55.281 -19.672 -5.43 1 62.88 57 ALA A O 1
ATOM 425 N N . ASN A 1 58 ? 55.688 -20.141 -3.303 1 63.09 58 ASN A N 1
ATOM 426 C CA . ASN A 1 58 ? 56.375 -21.375 -3.656 1 63.09 58 ASN A CA 1
ATOM 427 C C . ASN A 1 58 ? 55.406 -22.5 -3.953 1 63.09 58 ASN A C 1
ATOM 429 O O . ASN A 1 58 ? 55.688 -23.344 -4.805 1 63.09 58 ASN A O 1
ATOM 433 N N . THR A 1 59 ? 54.375 -22.484 -3.256 1 69.19 59 THR A N 1
ATOM 434 C CA . THR A 1 59 ? 53.406 -23.562 -3.379 1 69.19 59 THR A CA 1
ATOM 435 C C . THR A 1 59 ? 52.5 -23.344 -4.598 1 69.19 59 THR A C 1
ATOM 437 O O . THR A 1 59 ? 52.156 -24.312 -5.277 1 69.19 59 THR A O 1
ATOM 440 N N . PHE A 1 60 ? 52.188 -22.031 -4.816 1 66.75 60 PHE A N 1
ATOM 441 C CA . PHE A 1 60 ? 51.344 -21.688 -5.961 1 66.75 60 PHE A CA 1
ATOM 442 C C . PHE A 1 60 ? 52 -20.609 -6.801 1 66.75 60 PHE A C 1
ATOM 444 O O . PHE A 1 60 ? 51.688 -19.422 -6.68 1 66.75 60 PHE A O 1
ATOM 451 N N . PRO A 1 61 ? 53 -20.969 -7.547 1 56.72 61 PRO A N 1
ATOM 452 C CA . PRO A 1 61 ? 53.844 -20 -8.234 1 56.72 61 PRO A CA 1
ATOM 453 C C . PRO A 1 61 ? 53.062 -19 -9.078 1 56.72 61 PRO A C 1
ATOM 455 O O . PRO A 1 61 ? 53.469 -17.844 -9.234 1 56.72 61 PRO A O 1
ATOM 458 N N . THR A 1 62 ? 52.062 -19.453 -9.773 1 54.28 62 THR A N 1
ATOM 459 C CA . THR A 1 62 ? 51.375 -18.531 -10.672 1 54.28 62 THR A CA 1
ATOM 460 C C . THR A 1 62 ? 50.562 -17.516 -9.891 1 54.28 62 THR A C 1
ATOM 462 O O . THR A 1 62 ? 50.062 -16.547 -10.461 1 54.28 62 THR A O 1
ATOM 465 N N . SER A 1 63 ? 50.312 -17.719 -8.727 1 50.09 63 SER A N 1
ATOM 466 C CA . SER A 1 63 ? 49.531 -16.781 -7.93 1 50.09 63 SER A CA 1
ATOM 467 C C . SER A 1 63 ? 50.406 -15.688 -7.348 1 50.09 63 SER A C 1
ATOM 469 O O . SER A 1 63 ? 50 -14.961 -6.445 1 50.09 63 SER A O 1
ATOM 471 N N . LYS A 1 64 ? 51.688 -15.547 -7.73 1 49.97 64 LYS A N 1
ATOM 472 C CA . LYS A 1 64 ? 52.719 -14.633 -7.254 1 49.97 64 LYS A CA 1
ATOM 473 C C . LYS A 1 64 ? 52.25 -13.188 -7.316 1 49.97 64 LYS A C 1
ATOM 475 O O . LYS A 1 64 ? 52.656 -12.359 -6.488 1 49.97 64 LYS A O 1
ATOM 480 N N . THR A 1 65 ? 51.688 -12.844 -8.422 1 44.78 65 THR A N 1
ATOM 481 C CA . THR A 1 65 ? 51.438 -11.43 -8.648 1 44.78 65 THR A CA 1
ATOM 482 C C . THR A 1 65 ? 50.688 -10.812 -7.469 1 44.78 65 THR A C 1
ATOM 484 O O . THR A 1 65 ? 50.812 -9.609 -7.223 1 44.78 65 THR A O 1
ATOM 487 N N . CYS A 1 66 ? 49.812 -11.5 -6.961 1 44.38 66 CYS A N 1
ATOM 488 C CA . CYS A 1 66 ? 48.875 -10.766 -6.113 1 44.38 66 CYS A CA 1
ATOM 489 C C . CYS A 1 66 ? 49.375 -10.68 -4.684 1 44.38 66 CYS A C 1
ATOM 491 O O . CYS A 1 66 ? 48.75 -10.055 -3.826 1 44.38 66 CYS A O 1
ATOM 493 N N . VAL A 1 67 ? 50.5 -11.391 -4.328 1 45.72 67 VAL A N 1
ATOM 494 C CA . VAL A 1 67 ? 50.906 -11.43 -2.926 1 45.72 67 VAL A CA 1
ATOM 495 C C . VAL A 1 67 ? 51.594 -10.125 -2.549 1 45.72 67 VAL A C 1
ATOM 497 O O . VAL A 1 67 ? 51.781 -9.836 -1.366 1 45.72 67 VAL A O 1
ATOM 500 N N . ASN A 1 68 ? 52.344 -9.562 -3.447 1 40.47 68 ASN A N 1
ATOM 501 C CA . ASN A 1 68 ? 53.125 -8.398 -3.012 1 40.47 68 ASN A CA 1
ATOM 502 C C . ASN A 1 68 ? 52.219 -7.25 -2.588 1 40.47 68 ASN A C 1
ATOM 504 O O . ASN A 1 68 ? 52.688 -6.121 -2.424 1 40.47 68 ASN A O 1
ATOM 508 N N . SER A 1 69 ? 51.031 -7.352 -3.002 1 38.69 69 SER A N 1
ATOM 509 C CA . SER A 1 69 ? 50.344 -6.09 -2.719 1 38.69 69 SER A CA 1
ATOM 510 C C . SER A 1 69 ? 50.188 -5.871 -1.217 1 38.69 69 SER A C 1
ATOM 512 O O . SER A 1 69 ? 50.031 -6.824 -0.455 1 38.69 69 SER A O 1
ATOM 514 N N . ARG A 1 70 ? 50.469 -4.695 -0.643 1 37.75 70 ARG A N 1
ATOM 515 C CA . ARG A 1 70 ? 50.312 -4.156 0.705 1 37.75 70 ARG A CA 1
ATOM 516 C C . ARG A 1 70 ? 49.125 -4.785 1.413 1 37.75 70 ARG A C 1
ATOM 518 O O . ARG A 1 70 ? 48.188 -5.246 0.764 1 37.75 70 ARG A O 1
ATOM 525 N N . ALA A 1 71 ? 49.188 -4.816 2.846 1 40.19 71 ALA A N 1
ATOM 526 C CA . ALA A 1 71 ? 48.344 -5.195 3.98 1 40.19 71 ALA A CA 1
ATOM 527 C C . ALA A 1 71 ? 46.875 -4.957 3.674 1 40.19 71 ALA A C 1
ATOM 529 O O . ALA A 1 71 ? 46.375 -3.842 3.828 1 40.19 71 ALA A O 1
ATOM 530 N N . SER A 1 72 ? 46.375 -5.492 2.592 1 45.12 72 SER A N 1
ATOM 531 C CA . SER A 1 72 ? 44.969 -5.238 2.389 1 45.12 72 SER A CA 1
ATOM 532 C C . SER A 1 72 ? 44.125 -5.816 3.527 1 45.12 72 SER A C 1
ATOM 534 O O . SER A 1 72 ? 44.406 -6.914 4.016 1 45.12 72 SER A O 1
ATOM 536 N N . HIS A 1 73 ? 43.562 -5.148 4.43 1 55.97 73 HIS A N 1
ATOM 537 C CA . HIS A 1 73 ? 42.625 -5.445 5.496 1 55.97 73 HIS A CA 1
ATOM 538 C C . HIS A 1 73 ? 41.406 -6.219 4.961 1 55.97 73 HIS A C 1
ATOM 540 O O . HIS A 1 73 ? 40.656 -5.703 4.133 1 55.97 73 HIS A O 1
ATOM 546 N N . GLY A 1 74 ? 41.5 -7.742 5.227 1 69.62 74 GLY A N 1
ATOM 547 C CA . GLY A 1 74 ? 40.406 -8.664 4.891 1 69.62 74 GLY A CA 1
ATOM 548 C C . GLY A 1 74 ? 40.906 -9.898 4.156 1 69.62 74 GLY A C 1
ATOM 549 O O . GLY A 1 74 ? 42.094 -10.039 3.875 1 69.62 74 GLY A O 1
ATOM 550 N N . VAL A 1 75 ? 40.094 -10.914 3.934 1 76.81 75 VAL A N 1
ATOM 551 C CA . VAL A 1 75 ? 40.406 -12.172 3.254 1 76.81 75 VAL A CA 1
ATOM 552 C C . VAL A 1 75 ? 40.406 -11.953 1.743 1 76.81 75 VAL A C 1
ATOM 554 O O . VAL A 1 75 ? 39.469 -11.383 1.183 1 76.81 75 VAL A O 1
ATOM 557 N N . THR A 1 76 ? 41.562 -12.195 1.149 1 76.5 76 THR A N 1
ATOM 558 C CA . THR A 1 76 ? 41.656 -12.133 -0.305 1 76.5 76 THR A CA 1
ATOM 559 C C . THR A 1 76 ? 41.375 -13.508 -0.922 1 76.5 76 THR A C 1
ATOM 561 O O . THR A 1 76 ? 41.75 -14.531 -0.341 1 76.5 76 THR A O 1
ATOM 564 N N . LEU A 1 77 ? 40.719 -13.57 -2.049 1 83.81 77 LEU A N 1
ATOM 565 C CA . LEU A 1 77 ? 40.375 -14.812 -2.736 1 83.81 77 LEU A CA 1
ATOM 566 C C . LEU A 1 77 ? 40.938 -14.82 -4.152 1 83.81 77 LEU A C 1
ATOM 568 O O . LEU A 1 77 ? 40.844 -13.828 -4.875 1 83.81 77 LEU A O 1
ATOM 572 N N . GLN A 1 78 ? 41.656 -15.883 -4.449 1 80.56 78 GLN A N 1
ATOM 573 C CA . GLN A 1 78 ? 42.219 -16.047 -5.789 1 80.56 78 GLN A CA 1
ATOM 574 C C . GLN A 1 78 ? 42 -17.453 -6.312 1 80.56 78 GLN A C 1
ATOM 576 O O . GLN A 1 78 ? 41.812 -18.391 -5.531 1 80.56 78 GLN A O 1
ATOM 581 N N . LEU A 1 79 ? 41.906 -17.531 -7.648 1 87.12 79 LEU A N 1
ATOM 582 C CA . LEU A 1 79 ? 41.812 -18.812 -8.32 1 87.12 79 LEU A CA 1
ATOM 583 C C . LEU A 1 79 ? 43.188 -19.312 -8.75 1 87.12 79 LEU A C 1
ATOM 585 O O . LEU A 1 79 ? 43.969 -18.531 -9.266 1 87.12 79 LEU A O 1
ATOM 589 N N . ASP A 1 80 ? 43.5 -20.516 -8.414 1 79.81 80 ASP A N 1
ATOM 590 C CA . ASP A 1 80 ? 44.719 -21.125 -8.953 1 79.81 80 ASP A CA 1
ATOM 591 C C . ASP A 1 80 ? 44.625 -21.328 -10.461 1 79.81 80 ASP A C 1
ATOM 593 O O . ASP A 1 80 ? 43.812 -22.141 -10.922 1 79.81 80 ASP A O 1
ATOM 597 N N . PRO A 1 81 ? 45.312 -20.672 -11.219 1 77.81 81 PRO A N 1
ATOM 598 C CA . PRO A 1 81 ? 45.188 -20.75 -12.68 1 77.81 81 PRO A CA 1
ATOM 599 C C . PRO A 1 81 ? 45.438 -22.156 -13.227 1 77.81 81 PRO A C 1
ATOM 601 O O . PRO A 1 81 ? 44.938 -22.5 -14.289 1 77.81 81 PRO A O 1
ATOM 604 N N . THR A 1 82 ? 46.188 -22.938 -12.523 1 78.69 82 THR A N 1
ATOM 605 C CA . THR A 1 82 ? 46.5 -24.281 -13 1 78.69 82 THR A CA 1
ATOM 606 C C . THR A 1 82 ? 45.281 -25.188 -12.93 1 78.69 82 THR A C 1
ATOM 608 O O . THR A 1 82 ? 45.219 -26.203 -13.633 1 78.69 82 THR A O 1
ATOM 611 N N . THR A 1 83 ? 44.406 -24.797 -12.141 1 83.12 83 THR A N 1
ATOM 612 C CA . THR A 1 83 ? 43.25 -25.641 -11.945 1 83.12 83 THR A CA 1
ATOM 613 C C . THR A 1 83 ? 42 -24.984 -12.539 1 83.12 83 THR A C 1
ATOM 615 O O . THR A 1 83 ? 40.875 -25.516 -12.383 1 83.12 83 THR A O 1
ATOM 618 N N . ALA A 1 84 ? 42.094 -23.922 -13.188 1 80.5 84 ALA A N 1
ATOM 619 C CA . ALA A 1 84 ? 40.969 -23.156 -13.688 1 80.5 84 ALA A CA 1
ATOM 620 C C . ALA A 1 84 ? 40.188 -23.938 -14.719 1 80.5 84 ALA A C 1
ATOM 622 O O . ALA A 1 84 ? 38.969 -23.781 -14.836 1 80.5 84 ALA A O 1
ATOM 623 N N . PHE A 1 85 ? 40.875 -24.844 -15.438 1 78.69 85 PHE A N 1
ATOM 624 C CA . PHE A 1 85 ? 40.188 -25.547 -16.516 1 78.69 85 PHE A CA 1
ATOM 625 C C . PHE A 1 85 ? 39.875 -26.984 -16.094 1 78.69 85 PHE A C 1
ATOM 627 O O . PHE A 1 85 ? 39.344 -27.766 -16.891 1 78.69 85 PHE A O 1
ATOM 634 N N . SER A 1 86 ? 40.219 -27.234 -14.844 1 81.81 86 SER A N 1
ATOM 635 C CA . SER A 1 86 ? 39.875 -28.547 -14.328 1 81.81 86 SER A CA 1
ATOM 636 C C . SER A 1 86 ? 38.469 -28.578 -13.75 1 81.81 86 SER A C 1
ATOM 638 O O . SER A 1 86 ? 37.844 -27.531 -13.578 1 81.81 86 SER A O 1
ATOM 640 N N . ASP A 1 87 ? 37.969 -29.797 -13.609 1 87.31 87 ASP A N 1
ATOM 641 C CA . ASP A 1 87 ? 36.656 -29.969 -12.992 1 87.31 87 ASP A CA 1
ATOM 642 C C . ASP A 1 87 ? 36.719 -29.625 -11.508 1 87.31 87 ASP A C 1
ATOM 644 O O . ASP A 1 87 ? 35.688 -29.547 -10.844 1 87.31 87 ASP A O 1
ATOM 648 N N . ARG A 1 88 ? 37.969 -29.359 -11.086 1 89.25 88 ARG A N 1
ATOM 649 C CA . ARG A 1 88 ? 38.156 -29.109 -9.664 1 89.25 88 ARG A CA 1
ATOM 650 C C . ARG A 1 88 ? 39 -27.844 -9.438 1 89.25 88 ARG A C 1
ATOM 652 O O . ARG A 1 88 ? 40.062 -27.906 -8.844 1 89.25 88 ARG A O 1
ATOM 659 N N . PRO A 1 89 ? 38.406 -26.75 -9.758 1 89.5 89 PRO A N 1
ATOM 660 C CA . PRO A 1 89 ? 39.156 -25.531 -9.523 1 89.5 89 PRO A CA 1
ATOM 661 C C . PRO A 1 89 ? 39.469 -25.281 -8.039 1 89.5 89 PRO A C 1
ATOM 663 O O . PRO A 1 89 ? 38.594 -25.578 -7.191 1 89.5 89 PRO A O 1
ATOM 666 N N . MET A 1 90 ? 40.625 -24.797 -7.77 1 87.94 90 MET A N 1
ATOM 667 C CA . MET A 1 90 ? 41.031 -24.516 -6.391 1 87.94 90 MET A CA 1
ATOM 668 C C . MET A 1 90 ? 41 -23.016 -6.117 1 87.94 90 MET A C 1
ATOM 670 O O . MET A 1 90 ? 41.656 -22.25 -6.824 1 87.94 90 MET A O 1
ATOM 674 N N . LEU A 1 91 ? 40.219 -22.656 -5.113 1 89.19 91 LEU A N 1
ATOM 675 C CA . LEU A 1 91 ? 40.156 -21.281 -4.641 1 89.19 91 LEU A CA 1
ATOM 676 C C . LEU A 1 91 ? 41.062 -21.094 -3.43 1 89.19 91 LEU A C 1
ATOM 678 O O . LEU A 1 91 ? 41.031 -21.891 -2.5 1 89.19 91 LEU A O 1
ATOM 682 N N . ILE A 1 92 ? 41.844 -20.094 -3.465 1 84 92 ILE A N 1
ATOM 683 C CA . ILE A 1 92 ? 42.812 -19.844 -2.387 1 84 92 ILE A CA 1
ATOM 684 C C . ILE A 1 92 ? 42.469 -18.531 -1.695 1 84 92 ILE A C 1
ATOM 686 O O . ILE A 1 92 ? 42.469 -17.469 -2.322 1 84 92 ILE A O 1
ATOM 690 N N . ALA A 1 93 ? 42.062 -18.703 -0.504 1 83.75 93 ALA A N 1
ATOM 691 C CA . ALA A 1 93 ? 41.812 -17.516 0.328 1 83.75 93 ALA A CA 1
ATOM 692 C C . ALA A 1 93 ? 42.969 -17.297 1.308 1 83.75 93 ALA A C 1
ATOM 694 O O . ALA A 1 93 ? 43.5 -18.266 1.872 1 83.75 93 ALA A O 1
ATOM 695 N N . HIS A 1 94 ? 43.406 -16.125 1.433 1 77.31 94 HIS A N 1
ATOM 696 C CA . HIS A 1 94 ? 44.531 -15.898 2.34 1 77.31 94 HIS A CA 1
ATOM 697 C C . HIS A 1 94 ? 44.344 -14.617 3.152 1 77.31 94 HIS A C 1
ATOM 699 O O . HIS A 1 94 ? 43.719 -13.664 2.674 1 77.31 94 HIS A O 1
ATOM 705 N N . GLU A 1 95 ? 44.562 -14.641 4.422 1 70.75 95 GLU A N 1
ATOM 706 C CA . GLU A 1 95 ? 44.531 -13.5 5.336 1 70.75 95 GLU A CA 1
ATOM 707 C C . GLU A 1 95 ? 45.781 -13.484 6.223 1 70.75 95 GLU A C 1
ATOM 709 O O . GLU A 1 95 ? 46.281 -14.539 6.625 1 70.75 95 GLU A O 1
ATOM 714 N N . ASP A 1 96 ? 46.344 -12.242 6.469 1 58.72 96 ASP A N 1
ATOM 715 C CA . ASP A 1 96 ? 47.406 -12.07 7.43 1 58.72 96 ASP A CA 1
ATOM 716 C C . ASP A 1 96 ? 46.875 -11.766 8.828 1 58.72 96 ASP A C 1
ATOM 718 O O . ASP A 1 96 ? 46.281 -10.711 9.047 1 58.72 96 ASP A O 1
ATOM 722 N N . ILE A 1 97 ? 46.688 -12.688 9.695 1 53.28 97 ILE A N 1
ATOM 723 C CA . ILE A 1 97 ? 46.094 -12.547 11.023 1 53.28 97 ILE A CA 1
ATOM 724 C C . ILE A 1 97 ? 47.062 -11.758 11.922 1 53.28 97 ILE A C 1
ATOM 726 O O . ILE A 1 97 ? 46.688 -11.352 13.023 1 53.28 97 ILE A O 1
ATOM 730 N N . SER A 1 98 ? 48.344 -11.617 11.711 1 49.34 98 SER A N 1
ATOM 731 C CA . SER A 1 98 ? 49.219 -10.922 12.633 1 49.34 98 SER A CA 1
ATOM 732 C C . SER A 1 98 ? 48.812 -9.469 12.82 1 49.34 98 SER A C 1
ATOM 734 O O . SER A 1 98 ? 49.156 -8.844 13.828 1 49.34 98 SER A O 1
ATOM 736 N N . LYS A 1 99 ? 48.375 -8.805 11.914 1 44.56 99 LYS A N 1
ATOM 737 C CA . LYS A 1 99 ? 48.062 -7.379 12.047 1 44.56 99 LYS A CA 1
ATOM 738 C C . LYS A 1 99 ? 46.656 -7.156 12.57 1 44.56 99 LYS A C 1
ATOM 740 O O . LYS A 1 99 ? 45.688 -7.574 11.945 1 44.56 99 LYS A O 1
ATOM 745 N N . ARG A 1 100 ? 46.531 -7.297 13.875 1 41.62 100 ARG A N 1
ATOM 746 C CA . ARG A 1 100 ? 45.312 -6.91 14.578 1 41.62 100 ARG A CA 1
ATOM 747 C C . ARG A 1 100 ? 44.75 -5.598 14.039 1 41.62 100 ARG A C 1
ATOM 749 O O . ARG A 1 100 ? 45.188 -4.516 14.461 1 41.62 100 ARG A O 1
ATOM 756 N N . SER A 1 101 ? 44.906 -5.199 12.898 1 34.47 101 SER A N 1
ATOM 757 C CA . SER A 1 101 ? 44.312 -3.881 12.703 1 34.47 101 SER A CA 1
ATOM 758 C C . SER A 1 101 ? 42.844 -3.887 13.031 1 34.47 101 SER A C 1
ATOM 760 O O . SER A 1 101 ? 42.062 -4.621 12.414 1 34.47 101 SER A O 1
ATOM 762 N N . THR A 1 102 ? 42.531 -3.857 14.336 1 32.09 102 THR A N 1
ATOM 763 C CA . THR A 1 102 ? 41.25 -3.406 14.805 1 32.09 102 THR A CA 1
ATOM 764 C C . THR A 1 102 ? 40.719 -2.266 13.938 1 32.09 102 THR A C 1
ATOM 766 O O . THR A 1 102 ? 40.062 -1.347 14.438 1 32.09 102 THR A O 1
ATOM 769 N N . PHE A 1 103 ? 41.312 -1.943 12.891 1 29.59 103 PHE A N 1
ATOM 770 C CA . PHE A 1 103 ? 40.75 -0.74 12.289 1 29.59 103 PHE A CA 1
ATOM 771 C C . PHE A 1 103 ? 39.281 -0.939 11.961 1 29.59 103 PHE A C 1
ATOM 773 O O . PHE A 1 103 ? 38.875 -2.01 11.5 1 29.59 103 PHE A O 1
ATOM 780 N N . VAL A 1 104 ? 38.469 -0.234 12.797 1 29.67 104 VAL A N 1
ATOM 781 C CA . VAL A 1 104 ? 37.062 0.11 12.664 1 29.67 104 VAL A CA 1
ATOM 782 C C . VAL A 1 104 ? 36.75 0.463 11.211 1 29.67 104 VAL A C 1
ATOM 784 O O . VAL A 1 104 ? 37.156 1.511 10.711 1 29.67 104 VAL A O 1
ATOM 787 N N . ALA A 1 105 ? 37.094 -0.349 10.336 1 29.48 105 ALA A N 1
ATOM 788 C CA . ALA A 1 105 ? 36.656 0.068 9 1 29.48 105 ALA A CA 1
ATOM 789 C C . ALA A 1 105 ? 35.188 0.505 8.992 1 29.48 105 ALA A C 1
ATOM 791 O O . ALA A 1 105 ? 34.375 -0.019 9.758 1 29.48 105 ALA A O 1
ATOM 792 N N . GLU A 1 106 ? 35 1.757 8.625 1 27.81 106 GLU A N 1
ATOM 793 C CA . GLU A 1 106 ? 33.75 2.451 8.328 1 27.81 106 GLU A CA 1
ATOM 794 C C . GLU A 1 106 ? 32.812 1.562 7.527 1 27.81 106 GLU A C 1
ATOM 796 O O . GLU A 1 106 ? 33.219 0.868 6.602 1 27.81 106 GLU A O 1
ATOM 801 N N . PRO A 1 107 ? 31.75 1.171 8.203 1 27.09 107 PRO A N 1
ATOM 802 C CA . PRO A 1 107 ? 30.75 0.258 7.637 1 27.09 107 PRO A CA 1
ATOM 803 C C . PRO A 1 107 ? 30.484 0.512 6.152 1 27.09 107 PRO A C 1
ATOM 805 O O . PRO A 1 107 ? 30.094 1.614 5.773 1 27.09 107 PRO A O 1
ATOM 808 N N . ALA A 1 108 ? 31.469 0.291 5.309 1 26.25 108 ALA A N 1
ATOM 809 C CA . ALA A 1 108 ? 31.047 0.306 3.91 1 26.25 108 ALA A CA 1
ATOM 810 C C . ALA A 1 108 ? 29.859 -0.62 3.684 1 26.25 108 ALA A C 1
ATOM 812 O O . ALA A 1 108 ? 29.828 -1.736 4.207 1 26.25 108 ALA A O 1
ATOM 813 N N . VAL A 1 109 ? 28.703 -0.079 3.492 1 26.84 109 VAL A N 1
ATOM 814 C CA . VAL A 1 109 ? 27.406 -0.671 3.205 1 26.84 109 VAL A CA 1
ATOM 815 C C . VAL A 1 109 ? 27.547 -1.773 2.158 1 26.84 109 VAL A C 1
ATOM 817 O O . VAL A 1 109 ? 27.469 -1.513 0.956 1 26.84 109 VAL A O 1
ATOM 820 N N . ALA A 1 110 ? 28.812 -2.359 2.053 1 25.45 110 ALA A N 1
ATOM 821 C CA . ALA A 1 110 ? 28.797 -3.217 0.871 1 25.45 110 ALA A CA 1
ATOM 822 C C . ALA A 1 110 ? 27.891 -4.43 1.083 1 25.45 110 ALA A C 1
ATOM 824 O O . ALA A 1 110 ? 27.922 -5.055 2.146 1 25.45 110 ALA A O 1
ATOM 825 N N . LEU A 1 111 ? 26.828 -4.531 0.32 1 24.06 111 LEU A N 1
ATOM 826 C CA . LEU A 1 111 ? 25.75 -5.504 0.127 1 24.06 111 LEU A CA 1
ATOM 827 C C . LEU A 1 111 ? 26.312 -6.926 0.11 1 24.06 111 LEU A C 1
ATOM 829 O O . LEU A 1 111 ? 25.594 -7.875 0.44 1 24.06 111 LEU A O 1
ATOM 833 N N . CYS A 1 112 ? 27.438 -7.141 -0.525 1 23.5 112 CYS A N 1
ATOM 834 C CA . CYS A 1 112 ? 27.609 -8.391 -1.261 1 23.5 112 CYS A CA 1
ATOM 835 C C . CYS A 1 112 ? 28.156 -9.484 -0.358 1 23.5 112 CYS A C 1
ATOM 837 O O . CYS A 1 112 ? 28.578 -10.539 -0.839 1 23.5 112 CYS A O 1
ATOM 839 N N . HIS A 1 113 ? 28.266 -9.352 0.946 1 24.27 113 HIS A N 1
ATOM 840 C CA . HIS A 1 113 ? 29.281 -10.188 1.564 1 24.27 113 HIS A CA 1
ATOM 841 C C . HIS A 1 113 ? 28.719 -11.547 1.962 1 24.27 113 HIS A C 1
ATOM 843 O O . HIS A 1 113 ? 27.781 -11.617 2.754 1 24.27 113 HIS A O 1
ATOM 849 N N . ARG A 1 114 ? 28.562 -12.508 0.849 1 23.86 114 ARG A N 1
ATOM 850 C CA . ARG A 1 114 ? 28.016 -13.836 1.117 1 23.86 114 ARG A CA 1
ATOM 851 C C . ARG A 1 114 ? 29.062 -14.719 1.793 1 23.86 114 ARG A C 1
ATOM 853 O O . ARG A 1 114 ? 30.266 -14.547 1.577 1 23.86 114 ARG A O 1
ATOM 860 N N . GLN A 1 115 ? 28.781 -15.609 2.688 1 22.95 115 GLN A N 1
ATOM 861 C CA . GLN A 1 115 ? 29.484 -16.328 3.744 1 22.95 115 GLN A CA 1
ATOM 862 C C . GLN A 1 115 ? 30.047 -17.641 3.23 1 22.95 115 GLN A C 1
ATOM 864 O O . GLN A 1 115 ? 29.312 -18.484 2.711 1 22.95 115 GLN A O 1
ATOM 869 N N . THR A 1 116 ? 31.109 -17.906 2.238 1 24.72 116 THR A N 1
ATOM 870 C CA . THR A 1 116 ? 31.484 -19.266 1.868 1 24.72 116 THR A CA 1
ATOM 871 C C . THR A 1 116 ? 32.531 -19.828 2.836 1 24.72 116 THR A C 1
ATOM 873 O O . THR A 1 116 ? 33.281 -19.062 3.441 1 24.72 116 THR A O 1
ATOM 876 N N . THR A 1 117 ? 32.562 -21.156 3.221 1 24.17 117 THR A N 1
ATOM 877 C CA . THR A 1 117 ? 33.281 -22 4.18 1 24.17 117 THR A CA 1
ATOM 878 C C . THR A 1 117 ? 34.656 -22.375 3.645 1 24.17 117 THR A C 1
ATOM 880 O O . THR A 1 117 ? 34.781 -22.938 2.551 1 24.17 117 THR A O 1
ATOM 883 N N . ASP A 1 118 ? 35.75 -21.562 3.793 1 27.39 118 ASP A N 1
ATOM 884 C CA . ASP A 1 118 ? 37.094 -21.688 3.229 1 27.39 118 ASP A CA 1
ATOM 885 C C . ASP A 1 118 ? 38 -22.547 4.129 1 27.39 118 ASP A C 1
ATOM 887 O O . ASP A 1 118 ? 37.781 -22.609 5.34 1 27.39 118 ASP A O 1
ATOM 891 N N . THR A 1 119 ? 38.688 -23.641 3.561 1 28.41 119 THR A N 1
ATOM 892 C CA . THR A 1 119 ? 39.75 -24.469 4.102 1 28.41 119 THR A CA 1
ATOM 893 C C . THR A 1 119 ? 40.938 -23.641 4.484 1 28.41 119 THR A C 1
ATOM 895 O O . THR A 1 119 ? 41.469 -22.875 3.666 1 28.41 119 THR A O 1
ATOM 898 N N . SER A 1 120 ? 41.156 -23.469 5.738 1 33.25 120 SER A N 1
ATOM 899 C CA . SER A 1 120 ? 42.156 -22.578 6.305 1 33.25 120 SER A CA 1
ATOM 900 C C . SER A 1 120 ? 43.531 -23.266 6.426 1 33.25 120 SER A C 1
ATOM 902 O O . SER A 1 120 ? 43.594 -24.406 6.918 1 33.25 120 SER A O 1
ATOM 904 N N . ILE A 1 121 ? 44.438 -23.156 5.52 1 35.66 121 ILE A N 1
ATOM 905 C CA . ILE A 1 121 ? 45.812 -23.672 5.637 1 35.66 121 ILE A CA 1
ATOM 906 C C . ILE A 1 121 ? 46.625 -22.734 6.523 1 35.66 121 ILE A C 1
ATOM 908 O O . ILE A 1 121 ? 46.719 -21.531 6.238 1 35.66 121 ILE A O 1
ATOM 912 N N . ARG A 1 122 ? 46.844 -22.969 7.754 1 35.25 122 ARG A N 1
ATOM 913 C CA . ARG A 1 122 ? 47.656 -22.125 8.641 1 35.25 122 ARG A CA 1
ATOM 914 C C . ARG A 1 122 ? 49.125 -22.484 8.555 1 35.25 122 ARG A C 1
ATOM 916 O O . ARG A 1 122 ? 49.469 -23.672 8.578 1 35.25 122 ARG A O 1
ATOM 923 N N . GLY A 1 123 ? 49.969 -21.703 7.918 1 33.09 123 GLY A N 1
ATOM 924 C CA . GLY A 1 123 ? 51.406 -21.875 7.93 1 33.09 123 GLY A CA 1
ATOM 925 C C . GLY A 1 123 ? 52.031 -21.578 9.273 1 33.09 123 GLY A C 1
ATOM 926 O O . GLY A 1 123 ? 51.969 -20.438 9.75 1 33.09 123 GLY A O 1
ATOM 927 N N . CYS A 1 124 ? 51.969 -22.359 10.383 1 33 124 CYS A N 1
ATOM 928 C CA . CYS A 1 124 ? 52.562 -22.016 11.672 1 33 124 CYS A CA 1
ATOM 929 C C . CYS A 1 124 ? 54.031 -22.359 11.719 1 33 124 CYS A C 1
ATOM 931 O O . CYS A 1 124 ? 54.469 -23.406 11.219 1 33 124 CYS A O 1
ATOM 933 N N . GLY A 1 125 ? 55.031 -21.453 11.82 1 33.44 125 GLY A N 1
ATOM 934 C CA . GLY A 1 125 ? 56.312 -21.812 12.406 1 33.44 125 GLY A CA 1
ATOM 935 C C . GLY A 1 125 ? 56.188 -22.406 13.797 1 33.44 125 GLY A C 1
ATOM 936 O O . GLY A 1 125 ? 55.188 -22.172 14.492 1 33.44 125 GLY A O 1
ATOM 937 N N . ILE A 1 126 ? 56.938 -23.453 14.242 1 35.34 126 ILE A N 1
ATOM 938 C CA . ILE A 1 126 ? 56.938 -24.297 15.43 1 35.34 126 ILE A CA 1
ATOM 939 C C . ILE A 1 126 ? 57.062 -23.438 16.688 1 35.34 126 ILE A C 1
ATOM 941 O O . ILE A 1 126 ? 56.781 -23.891 17.797 1 35.34 126 ILE A O 1
ATOM 945 N N . ARG A 1 127 ? 57.812 -22.344 16.688 1 40.91 127 ARG A N 1
ATOM 946 C CA . ARG A 1 127 ? 58.25 -21.953 18.031 1 40.91 127 ARG A CA 1
ATOM 947 C C . ARG A 1 127 ? 57.031 -21.781 18.953 1 40.91 127 ARG A C 1
ATOM 949 O O . ARG A 1 127 ? 57.094 -22.172 20.125 1 40.91 127 ARG A O 1
ATOM 956 N N . ASN A 1 128 ? 55.969 -20.859 18.703 1 49.81 128 ASN A N 1
ATOM 957 C CA . ASN A 1 128 ? 54.875 -20.625 19.625 1 49.81 128 ASN A CA 1
ATOM 958 C C . ASN A 1 128 ? 53.562 -21.156 19.078 1 49.81 128 ASN A C 1
ATOM 960 O O . ASN A 1 128 ? 52.75 -20.391 18.547 1 49.81 128 ASN A O 1
ATOM 964 N N . MET A 1 129 ? 53.5 -22.5 18.906 1 54.59 129 MET A N 1
ATOM 965 C CA . MET A 1 129 ? 52.312 -23.188 18.438 1 54.59 129 MET A CA 1
ATOM 966 C C . MET A 1 129 ? 51.094 -22.781 19.281 1 54.59 129 MET A C 1
ATOM 968 O O . MET A 1 129 ? 49.969 -22.688 18.75 1 54.59 129 MET A O 1
ATOM 972 N N . GLN A 1 130 ? 51.406 -22.625 20.516 1 56.97 130 GLN A N 1
ATOM 973 C CA . GLN A 1 130 ? 50.281 -22.312 21.406 1 56.97 130 GLN A CA 1
ATOM 974 C C . GLN A 1 130 ? 49.594 -21.016 20.984 1 56.97 130 GLN A C 1
ATOM 976 O O . GLN A 1 130 ? 48.375 -20.953 20.969 1 56.97 130 GLN A O 1
ATOM 981 N N . HIS A 1 131 ? 50.375 -20.109 20.625 1 57.31 131 HIS A N 1
ATOM 982 C CA . HIS A 1 131 ? 49.812 -18.812 20.312 1 57.31 131 HIS A CA 1
ATOM 983 C C . HIS A 1 131 ? 49.062 -18.844 18.969 1 57.31 131 HIS A C 1
ATOM 985 O O . HIS A 1 131 ? 48.156 -18.062 18.75 1 57.31 131 HIS A O 1
ATOM 991 N N . GLN A 1 132 ? 49.438 -19.812 18.234 1 57.97 132 GLN A N 1
ATOM 992 C CA . GLN A 1 132 ? 48.812 -19.844 16.906 1 57.97 132 GLN A CA 1
ATOM 993 C C . GLN A 1 132 ? 47.5 -20.641 16.938 1 57.97 132 GLN A C 1
ATOM 995 O O . GLN A 1 132 ? 46.625 -20.438 16.094 1 57.97 132 GLN A O 1
ATOM 1000 N N . VAL A 1 133 ? 47.531 -21.547 17.812 1 63.12 133 VAL A N 1
ATOM 1001 C CA . VAL A 1 133 ? 46.344 -22.406 17.891 1 63.12 133 VAL A CA 1
ATOM 1002 C C . VAL A 1 133 ? 45.188 -21.672 18.578 1 63.12 133 VAL A C 1
ATOM 1004 O O . VAL A 1 133 ? 44.031 -21.938 18.297 1 63.12 133 VAL A O 1
ATOM 1007 N N . ASP A 1 134 ? 45.5 -20.75 19.312 1 64.12 134 ASP A N 1
ATOM 1008 C CA . ASP A 1 134 ? 44.469 -20.094 20.141 1 64.12 134 ASP A CA 1
ATOM 1009 C C . ASP A 1 134 ? 43.438 -19.406 19.281 1 64.12 134 ASP A C 1
ATOM 1011 O O . ASP A 1 134 ? 42.219 -19.547 19.531 1 64.12 134 ASP A O 1
ATOM 1015 N N . PRO A 1 135 ? 43.906 -18.812 18.281 1 61.5 135 PRO A N 1
ATOM 1016 C CA . PRO A 1 135 ? 42.875 -18.125 17.5 1 61.5 135 PRO A CA 1
ATOM 1017 C C . PRO A 1 135 ? 41.969 -19.094 16.734 1 61.5 135 PRO A C 1
ATOM 1019 O O . PRO A 1 135 ? 40.875 -18.734 16.328 1 61.5 135 PRO A O 1
ATOM 1022 N N . MET A 1 136 ? 42.438 -20.297 16.609 1 63.28 136 MET A N 1
ATOM 1023 C CA . MET A 1 136 ? 41.688 -21.234 15.812 1 63.28 136 MET A CA 1
ATOM 1024 C C . MET A 1 136 ? 40.688 -22.016 16.672 1 63.28 136 MET A C 1
ATOM 1026 O O . MET A 1 136 ? 39.75 -22.625 16.156 1 63.28 136 MET A O 1
ATOM 1030 N N . VAL A 1 137 ? 40.938 -21.922 17.906 1 65.06 137 VAL A N 1
ATOM 1031 C CA . VAL A 1 137 ? 40.188 -22.766 18.828 1 65.06 137 VAL A CA 1
ATOM 1032 C C . VAL A 1 137 ? 38.719 -22.406 18.766 1 65.06 137 VAL A C 1
ATOM 1034 O O . VAL A 1 137 ? 37.875 -23.281 18.641 1 65.06 137 VAL A O 1
ATOM 1037 N N . PRO A 1 138 ? 38.438 -21.156 18.719 1 61.94 138 PRO A N 1
ATOM 1038 C CA . PRO A 1 138 ? 37 -20.859 18.672 1 61.94 138 PRO A CA 1
ATOM 1039 C C . PRO A 1 138 ? 36.344 -21.344 17.391 1 61.94 138 PRO A C 1
ATOM 1041 O O . PRO A 1 138 ? 35.188 -21.781 17.422 1 61.94 138 PRO A O 1
ATOM 1044 N N . TRP A 1 139 ? 37.031 -21.297 16.422 1 62.81 139 TRP A N 1
ATOM 1045 C CA . TRP A 1 139 ? 36.5 -21.75 15.148 1 62.81 139 TRP A CA 1
ATOM 1046 C C . TRP A 1 139 ? 36.312 -23.266 15.133 1 62.81 139 TRP A C 1
ATOM 1048 O O . TRP A 1 139 ? 35.281 -23.766 14.672 1 62.81 139 TRP A O 1
ATOM 1058 N N . LEU A 1 140 ? 37.312 -23.812 15.695 1 63.41 140 LEU A N 1
ATOM 1059 C CA . LEU A 1 140 ? 37.25 -25.266 15.719 1 63.41 140 LEU A CA 1
ATOM 1060 C C . LEU A 1 140 ? 36.156 -25.766 16.656 1 63.41 140 LEU A C 1
ATOM 1062 O O . LEU A 1 140 ? 35.5 -26.781 16.375 1 63.41 140 LEU A O 1
ATOM 1066 N N . GLU A 1 141 ? 35.938 -24.938 17.594 1 62.22 141 GLU A N 1
ATOM 1067 C CA . GLU A 1 141 ? 34.906 -25.328 18.547 1 62.22 141 GLU A CA 1
ATOM 1068 C C . GLU A 1 141 ? 33.5 -25.172 17.938 1 62.22 141 GLU A C 1
ATOM 1070 O O . GLU A 1 141 ? 32.625 -26 18.188 1 62.22 141 GLU A O 1
ATOM 1075 N N . GLN A 1 142 ? 33.312 -24.156 17.188 1 59.72 142 GLN A N 1
ATOM 1076 C CA . GLN A 1 142 ? 32 -23.906 16.594 1 59.72 142 GLN A CA 1
ATOM 1077 C C . GLN A 1 142 ? 31.672 -24.953 15.531 1 59.72 142 GLN A C 1
ATOM 1079 O O . GLN A 1 142 ? 30.516 -25.359 15.383 1 59.72 142 GLN A O 1
ATOM 1084 N N . VAL A 1 143 ? 32.625 -25.219 14.82 1 55.69 143 VAL A N 1
ATOM 1085 C CA . VAL A 1 143 ? 32.469 -26.172 13.727 1 55.69 143 VAL A CA 1
ATOM 1086 C C . VAL A 1 143 ? 32.156 -27.562 14.305 1 55.69 143 VAL A C 1
ATOM 1088 O O . VAL A 1 143 ? 31.344 -28.312 13.766 1 55.69 143 VAL A O 1
ATOM 1091 N N . LEU A 1 144 ? 32.75 -27.75 15.453 1 53.09 144 LEU A N 1
ATOM 1092 C CA . LEU A 1 144 ? 32.75 -29.125 15.969 1 53.09 144 LEU A CA 1
ATOM 1093 C C . LEU A 1 144 ? 31.5 -29.406 16.781 1 53.09 144 LEU A C 1
ATOM 1095 O O . LEU A 1 144 ? 31.109 -30.562 16.969 1 53.09 144 LEU A O 1
ATOM 1099 N N . ASN A 1 145 ? 30.906 -28.422 17.312 1 49.75 145 ASN A N 1
ATOM 1100 C CA . ASN A 1 145 ? 29.719 -28.656 18.125 1 49.75 145 ASN A CA 1
ATOM 1101 C C . ASN A 1 145 ? 28.5 -28.922 17.266 1 49.75 145 ASN A C 1
ATOM 1103 O O . ASN A 1 145 ? 27.422 -29.203 17.797 1 49.75 145 ASN A O 1
ATOM 1107 N N . GLN A 1 146 ? 28.656 -28.766 16.016 1 50.62 146 GLN A N 1
ATOM 1108 C CA . GLN A 1 146 ? 27.484 -29.031 15.203 1 50.62 146 GLN A CA 1
ATOM 1109 C C . GLN A 1 146 ? 27.297 -30.531 14.984 1 50.62 146 GLN A C 1
ATOM 1111 O O . GLN A 1 146 ? 28.266 -31.297 14.977 1 50.62 146 GLN A O 1
ATOM 1116 N N . GLU A 1 147 ? 26.234 -31.141 15.273 1 47.28 147 GLU A N 1
ATOM 1117 C CA . GLU A 1 147 ? 25.938 -32.562 15.156 1 47.28 147 GLU A CA 1
ATOM 1118 C C . GLU A 1 147 ? 26.656 -33.188 13.953 1 47.28 147 GLU A C 1
ATOM 1120 O O . GLU A 1 147 ? 26.719 -32.562 12.883 1 47.28 147 GLU A O 1
ATOM 1125 N N . PRO A 1 148 ? 27.5 -34.312 14.148 1 44.03 148 PRO A N 1
ATOM 1126 C CA . PRO A 1 148 ? 28.391 -35.031 13.234 1 44.03 148 PRO A CA 1
ATOM 1127 C C . PRO A 1 148 ? 27.797 -35.219 11.844 1 44.03 148 PRO A C 1
ATOM 1129 O O . PRO A 1 148 ? 28.516 -35.344 10.859 1 44.03 148 PRO A O 1
ATOM 1132 N N . SER A 1 149 ? 26.656 -35.656 11.734 1 43.81 149 SER A N 1
ATOM 1133 C CA . SER A 1 149 ? 26.172 -36.344 10.539 1 43.81 149 SER A CA 1
ATOM 1134 C C . SER A 1 149 ? 26.234 -35.406 9.32 1 43.81 149 SER A C 1
ATOM 1136 O O . SER A 1 149 ? 26.188 -35.875 8.18 1 43.81 149 SER A O 1
ATOM 1138 N N . THR A 1 150 ? 25.812 -34.188 9.367 1 48.75 150 THR A N 1
ATOM 1139 C CA . THR A 1 150 ? 25.516 -33.469 8.133 1 48.75 150 THR A CA 1
ATOM 1140 C C . THR A 1 150 ? 26.703 -32.625 7.691 1 48.75 150 THR A C 1
ATOM 1142 O O . THR A 1 150 ? 26.625 -31.891 6.711 1 48.75 150 THR A O 1
ATOM 1145 N N . ALA A 1 151 ? 27.844 -32.594 8.461 1 55.53 151 ALA A N 1
ATOM 1146 C CA . ALA A 1 151 ? 28.625 -31.391 8.133 1 55.53 151 ALA A CA 1
ATOM 1147 C C . ALA A 1 151 ? 30.047 -31.781 7.727 1 55.53 151 ALA A C 1
ATOM 1149 O O . ALA A 1 151 ? 30.625 -32.719 8.281 1 55.53 151 ALA A O 1
ATOM 1150 N N . ALA A 1 152 ? 30.344 -31.75 6.438 1 64.38 152 ALA A N 1
ATOM 1151 C CA . ALA A 1 152 ? 31.75 -31.781 6.059 1 64.38 152 ALA A CA 1
ATOM 1152 C C . ALA A 1 152 ? 32.562 -30.75 6.848 1 64.38 152 ALA A C 1
ATOM 1154 O O . ALA A 1 152 ? 32.156 -29.594 6.957 1 64.38 152 ALA A O 1
ATOM 1155 N N . HIS A 1 153 ? 33.406 -31.359 7.672 1 69.69 153 HIS A N 1
ATOM 1156 C CA . HIS A 1 153 ? 34.25 -30.484 8.492 1 69.69 153 HIS A CA 1
ATOM 1157 C C . HIS A 1 153 ? 35.5 -30.031 7.715 1 69.69 153 HIS A C 1
ATOM 1159 O O . HIS A 1 153 ? 35.969 -30.734 6.84 1 69.69 153 HIS A O 1
ATOM 1165 N N . PRO A 1 154 ? 35.875 -28.875 8.008 1 74.69 154 PRO A N 1
ATOM 1166 C CA . PRO A 1 154 ? 37.094 -28.391 7.375 1 74.69 154 PRO A CA 1
ATOM 1167 C C . PRO A 1 154 ? 38.344 -29.156 7.828 1 74.69 154 PRO A C 1
ATOM 1169 O O . PRO A 1 154 ? 38.375 -29.703 8.938 1 74.69 154 PRO A O 1
ATOM 1172 N N . ARG A 1 155 ? 39.25 -29.328 6.988 1 79.5 155 ARG A N 1
ATOM 1173 C CA . ARG A 1 155 ? 40.531 -29.969 7.289 1 79.5 155 ARG A CA 1
ATOM 1174 C C . ARG A 1 155 ? 41.625 -28.922 7.531 1 79.5 155 ARG A C 1
ATOM 1176 O O . ARG A 1 155 ? 41.625 -27.859 6.902 1 79.5 155 ARG A O 1
ATOM 1183 N N . LEU A 1 156 ? 42.5 -29.25 8.523 1 79.75 156 LEU A N 1
ATOM 1184 C CA . LEU A 1 156 ? 43.562 -28.312 8.898 1 79.75 156 LEU A CA 1
ATOM 1185 C C . LEU A 1 156 ? 44.938 -28.875 8.562 1 79.75 156 LEU A C 1
ATOM 1187 O O . LEU A 1 156 ? 45.281 -30 8.938 1 79.75 156 LEU A O 1
ATOM 1191 N N . LEU A 1 157 ? 45.688 -28.156 7.797 1 81.69 157 LEU A N 1
ATOM 1192 C CA . LEU A 1 157 ? 47.094 -28.469 7.504 1 81.69 157 LEU A CA 1
ATOM 1193 C C . LEU A 1 157 ? 48.031 -27.453 8.172 1 81.69 157 LEU A C 1
ATOM 1195 O O . LEU A 1 157 ? 47.969 -26.266 7.875 1 81.69 157 LEU A O 1
ATOM 1199 N N . PHE A 1 158 ? 48.812 -27.969 9.102 1 78.94 158 PHE A N 1
ATOM 1200 C CA . PHE A 1 158 ? 49.75 -27.125 9.789 1 78.94 158 PHE A CA 1
ATOM 1201 C C . PHE A 1 158 ? 51.125 -27.219 9.133 1 78.94 158 PHE A C 1
ATOM 1203 O O . PHE A 1 158 ? 51.688 -28.328 8.977 1 78.94 158 PHE A O 1
ATOM 1210 N N . ILE A 1 159 ? 51.656 -26.125 8.766 1 79.38 159 ILE A N 1
ATOM 1211 C CA . ILE A 1 159 ? 52.969 -26.078 8.156 1 79.38 159 ILE A CA 1
ATOM 1212 C C . ILE A 1 159 ? 54 -25.594 9.188 1 79.38 159 ILE A C 1
ATOM 1214 O O . ILE A 1 159 ? 53.938 -24.453 9.641 1 79.38 159 ILE A O 1
ATOM 1218 N N . ALA A 1 160 ? 54.906 -26.453 9.531 1 74.75 160 ALA A N 1
ATOM 1219 C CA . ALA A 1 160 ? 55.938 -26.141 10.539 1 74.75 160 ALA A CA 1
ATOM 1220 C C . ALA A 1 160 ? 57 -25.234 9.961 1 74.75 160 ALA A C 1
ATOM 1222 O O . ALA A 1 160 ? 57.188 -25.188 8.742 1 74.75 160 ALA A O 1
ATOM 1223 N N . SER A 1 161 ? 57.719 -24.562 10.805 1 70.56 161 SER A N 1
ATOM 1224 C CA . SER A 1 161 ? 58.812 -23.688 10.391 1 70.56 161 SER A CA 1
ATOM 1225 C C . SER A 1 161 ? 59.938 -24.484 9.727 1 70.56 161 SER A C 1
ATOM 1227 O O . SER A 1 161 ? 60.125 -25.656 10.031 1 70.56 161 SER A O 1
ATOM 1229 N N . PRO A 1 162 ? 60.625 -23.844 8.828 1 69 162 PRO A N 1
ATOM 1230 C CA . PRO A 1 162 ? 61.719 -24.547 8.148 1 69 162 PRO A CA 1
ATOM 1231 C C . PRO A 1 162 ? 62.812 -25.016 9.109 1 69 162 PRO A C 1
ATOM 1233 O O . PRO A 1 162 ? 63.562 -25.906 8.781 1 69 162 PRO A O 1
ATOM 1236 N N . SER A 1 163 ? 62.844 -24.422 10.328 1 70.88 163 SER A N 1
ATOM 1237 C CA . SER A 1 163 ? 63.906 -24.766 11.281 1 70.88 163 SER A CA 1
ATOM 1238 C C . SER A 1 163 ? 63.531 -25.984 12.117 1 70.88 163 SER A C 1
ATOM 1240 O O . SER A 1 163 ? 64.375 -26.516 12.852 1 70.88 163 SER A O 1
ATOM 1242 N N . GLU A 1 164 ? 62.312 -26.438 11.938 1 75.31 164 GLU A N 1
ATOM 1243 C CA . GLU A 1 164 ? 61.812 -27.594 12.695 1 75.31 164 GLU A CA 1
ATOM 1244 C C . GLU A 1 164 ? 62.469 -28.891 12.188 1 75.31 164 GLU A C 1
ATOM 1246 O O . GLU A 1 164 ? 62.438 -29.172 10.984 1 75.31 164 GLU A O 1
ATOM 1251 N N . LYS A 1 165 ? 63.156 -29.703 13.039 1 73.75 165 LYS A N 1
ATOM 1252 C CA . LYS A 1 165 ? 63.875 -30.922 12.648 1 73.75 165 LYS A CA 1
ATOM 1253 C C . LYS A 1 165 ? 63.156 -32.156 13.117 1 73.75 165 LYS A C 1
ATOM 1255 O O . LYS A 1 165 ? 63.5 -33.281 12.727 1 73.75 165 LYS A O 1
ATOM 1260 N N . ARG A 1 166 ? 62.156 -32.062 13.953 1 79.25 166 ARG A N 1
ATOM 1261 C CA . ARG A 1 166 ? 61.406 -33.219 14.445 1 79.25 166 ARG A CA 1
ATOM 1262 C C . ARG A 1 166 ? 60.594 -33.875 13.32 1 79.25 166 ARG A C 1
ATOM 1264 O O . ARG A 1 166 ? 60.375 -33.25 12.273 1 79.25 166 ARG A O 1
ATOM 1271 N N . SER A 1 167 ? 60.25 -35.094 13.5 1 81.31 167 SER A N 1
ATOM 1272 C CA . SER A 1 167 ? 59.438 -35.812 12.523 1 81.31 167 SER A CA 1
ATOM 1273 C C . SER A 1 167 ? 58 -35.281 12.484 1 81.31 167 SER A C 1
ATOM 1275 O O . SER A 1 167 ? 57.531 -34.656 13.453 1 81.31 167 SER A O 1
ATOM 1277 N N . GLU A 1 168 ? 57.312 -35.344 11.32 1 85.44 168 GLU A N 1
ATOM 1278 C CA . GLU A 1 168 ? 55.938 -34.906 11.156 1 85.44 168 GLU A CA 1
ATOM 1279 C C . GLU A 1 168 ? 55.031 -35.531 12.195 1 85.44 168 GLU A C 1
ATOM 1281 O O . GLU A 1 168 ? 54.125 -34.906 12.727 1 85.44 168 GLU A O 1
ATOM 1286 N N . ALA A 1 169 ? 55.281 -36.812 12.508 1 83.06 169 ALA A N 1
ATOM 1287 C CA . ALA A 1 169 ? 54.469 -37.531 13.477 1 83.06 169 ALA A CA 1
ATOM 1288 C C . ALA A 1 169 ? 54.625 -36.938 14.875 1 83.06 169 ALA A C 1
ATOM 1290 O O . ALA A 1 169 ? 53.656 -36.844 15.625 1 83.06 169 ALA A O 1
ATOM 1291 N N . ALA A 1 170 ? 55.875 -36.531 15.133 1 82.38 170 ALA A N 1
ATOM 1292 C CA . ALA A 1 170 ? 56.125 -35.938 16.453 1 82.38 170 ALA A CA 1
ATOM 1293 C C . ALA A 1 170 ? 55.469 -34.562 16.594 1 82.38 170 ALA A C 1
ATOM 1295 O O . ALA A 1 170 ? 54.875 -34.25 17.625 1 82.38 170 ALA A O 1
ATOM 1296 N N . VAL A 1 171 ? 55.562 -33.812 15.523 1 83.38 171 VAL A N 1
ATOM 1297 C CA . VAL A 1 171 ? 54.938 -32.5 15.555 1 83.38 171 VAL A CA 1
ATOM 1298 C C . VAL A 1 171 ? 53.406 -32.625 15.617 1 83.38 171 VAL A C 1
ATOM 1300 O O . VAL A 1 171 ? 52.75 -31.875 16.328 1 83.38 171 VAL A O 1
ATOM 1303 N N . LYS A 1 172 ? 52.875 -33.531 14.891 1 85.44 172 LYS A N 1
ATOM 1304 C CA . LYS A 1 172 ? 51.438 -33.781 14.891 1 85.44 172 LYS A CA 1
ATOM 1305 C C . LYS A 1 172 ? 50.969 -34.188 16.281 1 85.44 172 LYS A C 1
ATOM 1307 O O . LYS A 1 172 ? 49.938 -33.688 16.75 1 85.44 172 LYS A O 1
ATOM 1312 N N . SER A 1 173 ? 51.719 -35.062 16.859 1 83.06 173 SER A N 1
ATOM 1313 C CA . SER A 1 173 ? 51.344 -35.531 18.188 1 83.06 173 SER A CA 1
ATOM 1314 C C . SER A 1 173 ? 51.344 -34.375 19.188 1 83.06 173 SER A C 1
ATOM 1316 O O . SER A 1 173 ? 50.469 -34.281 20.047 1 83.06 173 SER A O 1
ATOM 1318 N N . CYS A 1 174 ? 52.281 -33.562 19.031 1 80.88 174 CYS A N 1
ATOM 1319 C CA . CYS A 1 174 ? 52.375 -32.375 19.891 1 80.88 174 CYS A CA 1
ATOM 1320 C C . CYS A 1 174 ? 51.188 -31.438 19.641 1 80.88 174 CYS A C 1
ATOM 1322 O O . CYS A 1 174 ? 50.594 -30.938 20.594 1 80.88 174 CYS A O 1
ATOM 1324 N N . LEU A 1 175 ? 50.906 -31.25 18.406 1 81 175 LEU A N 1
ATOM 1325 C CA . LEU A 1 175 ? 49.812 -30.375 18.031 1 81 175 LEU A CA 1
ATOM 1326 C C . LEU A 1 175 ? 48.469 -30.906 18.547 1 81 175 LEU A C 1
ATOM 1328 O O . LEU A 1 175 ? 47.656 -30.172 19.094 1 81 175 LEU A O 1
ATOM 1332 N N . VAL A 1 176 ? 48.219 -32.156 18.297 1 81.25 176 VAL A N 1
ATOM 1333 C CA . VAL A 1 176 ? 47 -32.781 18.719 1 81.25 176 VAL A CA 1
ATOM 1334 C C . VAL A 1 176 ? 46.844 -32.688 20.234 1 81.25 176 VAL A C 1
ATOM 1336 O O . VAL A 1 176 ? 45.75 -32.469 20.75 1 81.25 176 VAL A O 1
ATOM 1339 N N . LYS A 1 177 ? 47.938 -32.875 20.875 1 78.38 177 LYS A N 1
ATOM 1340 C CA . LYS A 1 177 ? 47.906 -32.75 22.328 1 78.38 177 LYS A CA 1
ATOM 1341 C C . LYS A 1 177 ? 47.531 -31.344 22.766 1 78.38 177 LYS A C 1
ATOM 1343 O O . LYS A 1 177 ? 46.75 -31.172 23.703 1 78.38 177 LYS A O 1
ATOM 1348 N N . ILE A 1 178 ? 48 -30.422 22.094 1 78.75 178 ILE A N 1
ATOM 1349 C CA . ILE A 1 178 ? 47.688 -29.031 22.406 1 78.75 178 ILE A CA 1
ATOM 1350 C C . ILE A 1 178 ? 46.219 -28.734 22.125 1 78.75 178 ILE A C 1
ATOM 1352 O O . ILE A 1 178 ? 45.531 -28.109 22.953 1 78.75 178 ILE A O 1
ATOM 1356 N N . LEU A 1 179 ? 45.781 -29.172 21.031 1 76.88 179 LEU A N 1
ATOM 1357 C CA . LEU A 1 179 ? 44.375 -28.922 20.656 1 76.88 179 LEU A CA 1
ATOM 1358 C C . LEU A 1 179 ? 43.438 -29.641 21.609 1 76.88 179 LEU A C 1
ATOM 1360 O O . LEU A 1 179 ? 42.375 -29.078 21.969 1 76.88 179 LEU A O 1
ATOM 1364 N N . ARG A 1 180 ? 43.75 -30.828 21.969 1 74.56 180 ARG A N 1
ATOM 1365 C CA . ARG A 1 180 ? 42.906 -31.578 22.891 1 74.56 180 ARG A CA 1
ATOM 1366 C C . ARG A 1 180 ? 42.844 -30.891 24.25 1 74.56 180 ARG A C 1
ATOM 1368 O O . ARG A 1 180 ? 41.812 -30.922 24.938 1 74.56 180 ARG A O 1
ATOM 1375 N N . ALA A 1 181 ? 43.875 -30.344 24.547 1 73.69 181 ALA A N 1
ATOM 1376 C CA . ALA A 1 181 ? 43.938 -29.672 25.828 1 73.69 181 ALA A CA 1
ATOM 1377 C C . ALA A 1 181 ? 43.094 -28.391 25.812 1 73.69 181 ALA A C 1
ATOM 1379 O O . ALA A 1 181 ? 42.531 -27.984 26.844 1 73.69 181 ALA A O 1
ATOM 1380 N N . ARG A 1 182 ? 42.969 -27.797 24.719 1 72.5 182 ARG A N 1
ATOM 1381 C CA . ARG A 1 182 ? 42.344 -26.5 24.641 1 72.5 182 ARG A CA 1
ATOM 1382 C C . ARG A 1 182 ? 40.875 -26.625 24.266 1 72.5 182 ARG A C 1
ATOM 1384 O O . ARG A 1 182 ? 40.031 -25.781 24.625 1 72.5 182 ARG A O 1
ATOM 1391 N N . LEU A 1 183 ? 40.562 -27.516 23.547 1 69.06 183 LEU A N 1
ATOM 1392 C CA . LEU A 1 183 ? 39.188 -27.703 23.109 1 69.06 183 LEU A CA 1
ATOM 1393 C C . LEU A 1 183 ? 38.344 -28.375 24.203 1 69.06 183 LEU A C 1
ATOM 1395 O O . LEU A 1 183 ? 38.812 -29.328 24.844 1 69.06 183 LEU A O 1
ATOM 1399 N N . LYS A 1 184 ? 37.406 -27.688 24.75 1 59.5 184 LYS A N 1
ATOM 1400 C CA . LYS A 1 184 ? 36.625 -28.156 25.875 1 59.5 184 LYS A CA 1
ATOM 1401 C C . LYS A 1 184 ? 35.938 -29.484 25.547 1 59.5 184 LYS A C 1
ATOM 1403 O O . LYS A 1 184 ? 35.75 -30.328 26.438 1 59.5 184 LYS A O 1
ATOM 1408 N N . GLN A 1 185 ? 35.188 -29.766 24.359 1 55.5 185 GLN A N 1
ATOM 1409 C CA . GLN A 1 185 ? 34.375 -30.953 24.109 1 55.5 185 GLN A CA 1
ATOM 1410 C C . GLN A 1 185 ? 34.906 -31.734 22.906 1 55.5 185 GLN A C 1
ATOM 1412 O O . GLN A 1 185 ? 34.594 -31.391 21.766 1 55.5 185 GLN A O 1
ATOM 1417 N N . PRO A 1 186 ? 35.812 -32.625 23.078 1 52.94 186 PRO A N 1
ATOM 1418 C CA . PRO A 1 186 ? 36.562 -33.281 22 1 52.94 186 PRO A CA 1
ATOM 1419 C C . PRO A 1 186 ? 35.688 -34.281 21.219 1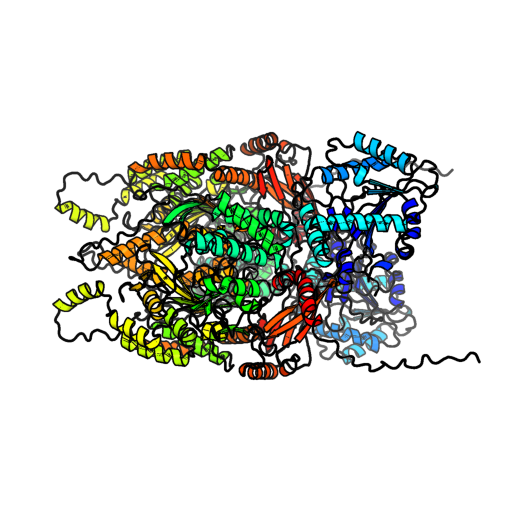 52.94 186 PRO A C 1
ATOM 1421 O O . PRO A 1 186 ? 36.219 -35.281 20.703 1 52.94 186 PRO A O 1
ATOM 1424 N N . LYS A 1 187 ? 34.469 -34.188 21.141 1 53.47 187 LYS A N 1
ATOM 1425 C CA . LYS A 1 187 ? 33.812 -35.281 20.438 1 53.47 187 LYS A CA 1
ATOM 1426 C C . LYS A 1 187 ? 34.438 -35.5 19.062 1 53.47 187 LYS A C 1
ATOM 1428 O O . LYS A 1 187 ? 34.125 -36.469 18.375 1 53.47 187 LYS A O 1
ATOM 1433 N N . PHE A 1 188 ? 35.219 -34.75 18.453 1 54.34 188 PHE A N 1
ATOM 1434 C CA . PHE A 1 188 ? 35.688 -34.812 17.062 1 54.34 188 PHE A CA 1
ATOM 1435 C C . PHE A 1 188 ? 37.094 -35.375 17 1 54.34 188 PHE A C 1
ATOM 1437 O O . PHE A 1 188 ? 37.906 -35.156 17.906 1 54.34 188 PHE A O 1
ATOM 1444 N N . ASP A 1 189 ? 37.188 -36.469 16.234 1 64.19 189 ASP A N 1
ATOM 1445 C CA . ASP A 1 189 ? 38.5 -37.031 15.977 1 64.19 189 ASP A CA 1
ATOM 1446 C C . ASP A 1 189 ? 39.438 -35.969 15.367 1 64.19 189 ASP A C 1
ATOM 1448 O O . ASP A 1 189 ? 39.531 -35.844 14.141 1 64.19 189 ASP A O 1
ATOM 1452 N N . ILE A 1 190 ? 40.031 -35.188 16.094 1 69.88 190 ILE A N 1
ATOM 1453 C CA . ILE A 1 190 ? 40.938 -34.125 15.695 1 69.88 190 ILE A CA 1
ATOM 1454 C C . ILE A 1 190 ? 42.125 -34.688 14.922 1 69.88 190 ILE A C 1
ATOM 1456 O O . ILE A 1 190 ? 42.625 -34.062 14 1 69.88 190 ILE A O 1
ATOM 1460 N N . SER A 1 191 ? 42.438 -35.906 15.242 1 73.19 191 SER A N 1
ATOM 1461 C CA . SER A 1 191 ? 43.656 -36.5 14.648 1 73.19 191 SER A CA 1
ATOM 1462 C C . SER A 1 191 ? 43.469 -36.719 13.156 1 73.19 191 SER A C 1
ATOM 1464 O O . SER A 1 191 ? 44.406 -36.562 12.375 1 73.19 191 SER A O 1
ATOM 1466 N N . SER A 1 192 ? 42.281 -37.031 12.82 1 75.06 192 SER A N 1
ATOM 1467 C CA . SER A 1 192 ? 42.031 -37.344 11.422 1 75.06 192 SER A CA 1
ATOM 1468 C C . SER A 1 192 ? 41.875 -36.062 10.578 1 75.06 192 SER A C 1
ATOM 1470 O O . SER A 1 192 ? 42.062 -36.094 9.359 1 75.06 192 SER A O 1
ATOM 1472 N N . HIS A 1 193 ? 41.625 -34.938 11.141 1 77.06 193 HIS A N 1
ATOM 1473 C CA . HIS A 1 193 ? 41.344 -33.75 10.375 1 77.06 193 HIS A CA 1
ATOM 1474 C C . HIS A 1 193 ? 42.531 -32.781 10.43 1 77.06 193 HIS A C 1
ATOM 1476 O O . HIS A 1 193 ? 42.469 -31.688 9.844 1 77.06 193 HIS A O 1
ATOM 1482 N N . VAL A 1 194 ? 43.5 -33.188 11.102 1 78.75 194 VAL A N 1
ATOM 1483 C CA . VAL A 1 194 ? 44.688 -32.344 11.219 1 78.75 194 VAL A CA 1
ATOM 1484 C C . VAL A 1 194 ? 45.906 -33.031 10.602 1 78.75 194 VAL A C 1
ATOM 1486 O O . VAL A 1 194 ? 46.125 -34.219 10.844 1 78.75 194 VAL A O 1
ATOM 1489 N N . SER A 1 195 ? 46.531 -32.375 9.758 1 80.81 195 SER A N 1
ATOM 1490 C CA . SER A 1 195 ? 47.781 -32.844 9.164 1 80.81 195 SER A CA 1
ATOM 1491 C C . SER A 1 195 ? 48.906 -31.828 9.359 1 80.81 195 SER A C 1
ATOM 1493 O O . SER A 1 195 ? 48.656 -30.656 9.633 1 80.81 195 SER A O 1
ATOM 1495 N N . VAL A 1 196 ? 50.094 -32.344 9.359 1 80.31 196 VAL A N 1
ATOM 1496 C CA . VAL A 1 196 ? 51.25 -31.5 9.594 1 80.31 196 VAL A CA 1
ATOM 1497 C C . VAL A 1 196 ? 52.281 -31.672 8.453 1 80.31 196 VAL A C 1
ATOM 1499 O O . VAL A 1 196 ? 52.438 -32.781 7.941 1 80.31 196 VAL A O 1
ATOM 1502 N N . TYR A 1 197 ? 52.812 -30.594 8.008 1 81.94 197 TYR A N 1
ATOM 1503 C CA . TYR A 1 197 ? 53.844 -30.594 6.988 1 81.94 197 TYR A CA 1
ATOM 1504 C C . TYR A 1 197 ? 55.156 -30.016 7.527 1 81.94 197 TYR A C 1
ATOM 1506 O O . TYR A 1 197 ? 55.156 -28.891 8.039 1 81.94 197 TYR A O 1
ATOM 1514 N N . VAL A 1 198 ? 56.219 -30.844 7.426 1 77.19 198 VAL A N 1
ATOM 1515 C CA . VAL A 1 198 ? 57.562 -30.406 7.793 1 77.19 198 VAL A CA 1
ATOM 1516 C C . VAL A 1 198 ? 58.469 -30.547 6.59 1 77.19 198 VAL A C 1
ATOM 1518 O O . VAL A 1 198 ? 58.688 -31.641 6.066 1 77.19 198 VAL A O 1
ATOM 1521 N N . LYS A 1 199 ? 59.125 -29.5 6.145 1 75.5 199 LYS A N 1
ATOM 1522 C CA . LYS A 1 199 ? 59.875 -29.438 4.902 1 75.5 199 LYS A CA 1
ATOM 1523 C C . LYS A 1 199 ? 61.031 -30.422 4.91 1 75.5 199 LYS A C 1
ATOM 1525 O O . LYS A 1 199 ? 61.25 -31.125 3.922 1 75.5 199 LYS A O 1
ATOM 1530 N N . HIS A 1 200 ? 61.812 -30.578 6.012 1 74 200 HIS A N 1
ATOM 1531 C CA . HIS A 1 200 ? 63.031 -31.359 6.051 1 74 200 HIS A CA 1
ATOM 1532 C C . HIS A 1 200 ? 62.75 -32.875 6.062 1 74 200 HIS A C 1
ATOM 1534 O O . HIS A 1 200 ? 63.562 -33.656 5.637 1 74 200 HIS A O 1
ATOM 1540 N N . THR A 1 201 ? 61.594 -33.156 6.516 1 71.62 201 THR A N 1
ATOM 1541 C CA . THR A 1 201 ? 61.312 -34.594 6.699 1 71.62 201 THR A CA 1
ATOM 1542 C C . THR A 1 201 ? 60.344 -35.094 5.645 1 71.62 201 THR A C 1
ATOM 1544 O O . THR A 1 201 ? 60.188 -36.281 5.469 1 71.62 201 THR A O 1
ATOM 1547 N N . SER A 1 202 ? 59.75 -34.188 4.926 1 71.25 202 SER A N 1
ATOM 1548 C CA . SER A 1 202 ? 58.688 -34.625 4.008 1 71.25 202 SER A CA 1
ATOM 1549 C C . SER A 1 202 ? 59.281 -34.938 2.627 1 71.25 202 SER A C 1
ATOM 1551 O O . SER A 1 202 ? 60.125 -34.219 2.117 1 71.25 202 SER A O 1
ATOM 1553 N N . ILE A 1 203 ? 58.938 -36.031 2.043 1 67.81 203 ILE A N 1
ATOM 1554 C CA . ILE A 1 203 ? 59.344 -36.469 0.709 1 67.81 203 ILE A CA 1
ATOM 1555 C C . ILE A 1 203 ? 58.531 -35.719 -0.344 1 67.81 203 ILE A C 1
ATOM 1557 O O . ILE A 1 203 ? 59 -35.531 -1.475 1 67.81 203 ILE A O 1
ATOM 1561 N N . GLN A 1 204 ? 57.375 -35.219 0.053 1 75.62 204 GLN A N 1
ATOM 1562 C CA . GLN A 1 204 ? 56.469 -34.562 -0.875 1 75.62 204 GLN A CA 1
ATOM 1563 C C . GLN A 1 204 ? 56.625 -33.031 -0.781 1 75.62 204 GLN A C 1
ATOM 1565 O O . GLN A 1 204 ? 57.062 -32.5 0.256 1 75.62 204 GLN A O 1
ATOM 1570 N N . THR A 1 205 ? 56.375 -32.469 -1.982 1 79.25 205 THR A N 1
ATOM 1571 C CA . THR A 1 205 ? 56.344 -31 -1.963 1 79.25 205 THR A CA 1
ATOM 1572 C C . THR A 1 205 ? 55.094 -30.5 -1.25 1 79.25 205 THR A C 1
ATOM 1574 O O . THR A 1 205 ? 54.125 -31.234 -1.072 1 79.25 205 THR A O 1
ATOM 1577 N N . LEU A 1 206 ? 55.125 -29.391 -0.718 1 80.44 206 LEU A N 1
ATOM 1578 C CA . LEU A 1 206 ? 53.969 -28.781 -0.058 1 80.44 206 LEU A CA 1
ATOM 1579 C C . LEU A 1 206 ? 52.781 -28.719 -0.997 1 80.44 206 LEU A C 1
ATOM 1581 O O . LEU A 1 206 ? 51.625 -28.906 -0.567 1 80.44 206 LEU A O 1
ATOM 1585 N N . THR A 1 207 ? 53.031 -28.453 -2.277 1 79.38 207 THR A N 1
ATOM 1586 C CA . THR A 1 207 ? 51.969 -28.406 -3.266 1 79.38 207 THR A CA 1
ATOM 1587 C C . THR A 1 207 ? 51.25 -29.75 -3.348 1 79.38 207 THR A C 1
ATOM 1589 O O . THR A 1 207 ? 50 -29.812 -3.398 1 79.38 207 THR A O 1
ATOM 1592 N N . ASP A 1 208 ? 52.031 -30.734 -3.328 1 82.19 208 ASP A N 1
ATOM 1593 C CA . ASP A 1 208 ? 51.469 -32.094 -3.422 1 82.19 208 ASP A CA 1
ATOM 1594 C C . ASP A 1 208 ? 50.688 -32.438 -2.162 1 82.19 208 ASP A C 1
ATOM 1596 O O . ASP A 1 208 ? 49.625 -33.094 -2.236 1 82.19 208 ASP A O 1
ATOM 1600 N N . ARG A 1 209 ? 51.156 -32 -1.119 1 81.88 209 ARG A N 1
ATOM 1601 C CA . ARG A 1 209 ? 50.469 -32.25 0.137 1 81.88 209 ARG A CA 1
ATOM 1602 C C . ARG A 1 209 ? 49.125 -31.516 0.188 1 81.88 209 ARG A C 1
ATOM 1604 O O . ARG A 1 209 ? 48.125 -32.062 0.649 1 81.88 209 ARG A O 1
ATOM 1611 N N . VAL A 1 210 ? 49.125 -30.312 -0.236 1 83.12 210 VAL A N 1
ATOM 1612 C CA . VAL A 1 210 ? 47.875 -29.531 -0.263 1 83.12 210 VAL A CA 1
ATOM 1613 C C . VAL A 1 210 ? 46.875 -30.203 -1.191 1 83.12 210 VAL A C 1
ATOM 1615 O O . VAL A 1 210 ? 45.688 -30.328 -0.849 1 83.12 210 VAL A O 1
ATOM 1618 N N . LYS A 1 211 ? 47.312 -30.609 -2.307 1 82.38 211 LYS A N 1
ATOM 1619 C CA . LYS A 1 211 ? 46.406 -31.281 -3.26 1 82.38 211 LYS A CA 1
ATOM 1620 C C . LYS A 1 211 ? 45.844 -32.562 -2.672 1 82.38 211 LYS A C 1
ATOM 1622 O O . LYS A 1 211 ? 44.656 -32.875 -2.896 1 82.38 211 LYS A O 1
ATOM 1627 N N . ARG A 1 212 ? 46.656 -33.219 -1.96 1 84.19 212 ARG A N 1
ATOM 1628 C CA . ARG A 1 212 ? 46.188 -34.438 -1.332 1 84.19 212 ARG A CA 1
ATOM 1629 C C . ARG A 1 212 ? 45.125 -34.156 -0.274 1 84.19 212 ARG A C 1
ATOM 1631 O O . ARG A 1 212 ? 44.156 -34.875 -0.157 1 84.19 212 ARG A O 1
ATOM 1638 N N . GLU A 1 213 ? 45.406 -33.156 0.497 1 84.38 213 GLU A N 1
ATOM 1639 C CA . GLU A 1 213 ? 44.438 -32.781 1.512 1 84.38 213 GLU A CA 1
ATOM 1640 C C . GLU A 1 213 ? 43.125 -32.312 0.873 1 84.38 213 GLU A C 1
ATOM 1642 O O . GLU A 1 213 ? 42.062 -32.562 1.401 1 84.38 213 GLU A O 1
ATOM 1647 N N . VAL A 1 214 ? 43.188 -31.594 -0.166 1 86.25 214 VAL A N 1
ATOM 1648 C CA . VAL A 1 214 ? 42.031 -31.125 -0.881 1 86.25 214 VAL A CA 1
ATOM 1649 C C . VAL A 1 214 ? 41.219 -32.312 -1.426 1 86.25 214 VAL A C 1
ATOM 1651 O O . VAL A 1 214 ? 40 -32.344 -1.37 1 86.25 214 VAL A O 1
ATOM 1654 N N . ASP A 1 215 ? 41.906 -33.312 -1.888 1 86.25 215 ASP A N 1
ATOM 1655 C CA . ASP A 1 215 ? 41.281 -34.5 -2.414 1 86.25 215 ASP A CA 1
ATOM 1656 C C . ASP A 1 215 ? 40.562 -35.281 -1.304 1 86.25 215 ASP A C 1
ATOM 1658 O O . ASP A 1 215 ? 39.438 -35.781 -1.51 1 86.25 215 ASP A O 1
ATOM 1662 N N . THR A 1 216 ? 41.219 -35.344 -0.238 1 85.5 216 THR A N 1
ATOM 1663 C CA . THR A 1 216 ? 40.594 -36 0.896 1 85.5 216 THR A CA 1
ATOM 1664 C C . THR A 1 216 ? 39.312 -35.281 1.338 1 85.5 216 THR A C 1
ATOM 1666 O O . THR A 1 216 ? 38.312 -35.906 1.633 1 85.5 216 THR A O 1
ATOM 1669 N N . SER A 1 217 ? 39.438 -34.031 1.418 1 85 217 SER A N 1
ATOM 1670 C CA . SER A 1 217 ? 38.281 -33.25 1.788 1 85 217 SER A CA 1
ATOM 1671 C C . SER A 1 217 ? 37.156 -33.406 0.772 1 85 217 SER A C 1
ATOM 1673 O O . SER A 1 217 ? 35.969 -33.469 1.146 1 85 217 SER A O 1
ATOM 1675 N N . ARG A 1 218 ? 37.438 -33.406 -0.441 1 86.38 218 ARG A N 1
ATOM 1676 C CA . ARG A 1 218 ? 36.438 -33.594 -1.499 1 86.38 218 ARG A CA 1
ATOM 1677 C C . ARG A 1 218 ? 35.719 -34.906 -1.37 1 86.38 218 ARG A C 1
ATOM 1679 O O . ARG A 1 218 ? 34.5 -34.969 -1.513 1 86.38 218 ARG A O 1
ATOM 1686 N N . ASN A 1 219 ? 36.531 -35.906 -1.152 1 85.5 219 ASN A N 1
ATOM 1687 C CA . ASN A 1 219 ? 35.938 -37.219 -1.001 1 85.5 219 ASN A CA 1
ATOM 1688 C C . ASN A 1 219 ? 35 -37.281 0.189 1 85.5 219 ASN A C 1
ATOM 1690 O O . ASN A 1 219 ? 33.969 -37.938 0.133 1 85.5 219 ASN A O 1
ATOM 1694 N N . GLU A 1 220 ? 35.375 -36.594 1.133 1 81.81 220 GLU A N 1
ATOM 1695 C CA . GLU A 1 220 ? 34.469 -36.531 2.291 1 81.81 220 GLU A CA 1
ATOM 1696 C C . GLU A 1 220 ? 33.188 -35.781 1.955 1 81.81 220 GLU A C 1
ATOM 1698 O O . GLU A 1 220 ? 32.125 -36.156 2.432 1 81.81 220 GLU A O 1
ATOM 1703 N N . ARG A 1 221 ? 33.281 -34.781 1.188 1 86.44 221 ARG A N 1
ATOM 1704 C CA . ARG A 1 221 ? 32.125 -34 0.808 1 86.44 221 ARG A CA 1
ATOM 1705 C C . ARG A 1 221 ? 31.219 -34.781 -0.14 1 86.44 221 ARG A C 1
ATOM 1707 O O . ARG A 1 221 ? 29.984 -34.656 -0.106 1 86.44 221 ARG A O 1
ATOM 1714 N N . VAL A 1 222 ? 31.844 -35.625 -0.925 1 84.5 222 VAL A N 1
ATOM 1715 C CA . VAL A 1 222 ? 31.047 -36.5 -1.792 1 84.5 222 VAL A CA 1
ATOM 1716 C C . VAL A 1 222 ? 30.266 -37.5 -0.944 1 84.5 222 VAL A C 1
ATOM 1718 O O . VAL A 1 222 ? 29.062 -37.719 -1.176 1 84.5 222 VAL A O 1
ATOM 1721 N N . ARG A 1 223 ? 30.938 -38.031 0.061 1 81.88 223 ARG A N 1
ATOM 1722 C CA . ARG A 1 223 ? 30.297 -39 0.918 1 81.88 223 ARG A CA 1
ATOM 1723 C C . ARG A 1 223 ? 29.188 -38.375 1.75 1 81.88 223 ARG A C 1
ATOM 1725 O O . ARG A 1 223 ? 28.172 -39.031 2.021 1 81.88 223 ARG A O 1
ATOM 1732 N N . SER A 1 224 ? 29.375 -37.156 2.062 1 81.31 224 SER A N 1
ATOM 1733 C CA . SER A 1 224 ? 28.391 -36.5 2.91 1 81.31 224 SER A CA 1
ATOM 1734 C C . SER A 1 224 ? 27.375 -35.719 2.074 1 81.31 224 SER A C 1
ATOM 1736 O O . SER A 1 224 ? 26.516 -35.031 2.619 1 81.31 224 SER A O 1
ATOM 1738 N N . TYR A 1 225 ? 27.375 -35.781 0.83 1 83 225 TYR A N 1
ATOM 1739 C CA . TYR A 1 225 ? 26.453 -35.125 -0.075 1 83 225 TYR A CA 1
ATOM 1740 C C . TYR A 1 225 ? 26.531 -33.594 0.072 1 83 225 TYR A C 1
ATOM 1742 O O . TYR A 1 225 ? 25.5 -32.938 0.152 1 83 225 TYR A O 1
ATOM 1750 N N . THR A 1 226 ? 27.719 -33.062 0.241 1 85.62 226 THR A N 1
ATOM 1751 C CA . THR A 1 226 ? 27.844 -31.609 0.42 1 85.62 226 THR A CA 1
ATOM 1752 C C . THR A 1 226 ? 28.797 -31.016 -0.61 1 85.62 226 THR A C 1
ATOM 1754 O O . THR A 1 226 ? 29.312 -29.906 -0.429 1 85.62 226 THR A O 1
ATOM 1757 N N . LEU A 1 227 ? 29.078 -31.844 -1.57 1 86.19 227 LEU A N 1
ATOM 1758 C CA . LEU A 1 227 ? 29.922 -31.297 -2.635 1 86.19 227 LEU A CA 1
ATOM 1759 C C . LEU A 1 227 ? 29.109 -30.375 -3.539 1 86.19 227 LEU A C 1
ATOM 1761 O O . LEU A 1 227 ? 28.156 -30.812 -4.195 1 86.19 227 LEU A O 1
ATOM 1765 N N . LEU A 1 228 ? 29.438 -29.156 -3.611 1 88.06 228 LEU A N 1
ATOM 1766 C CA . LEU A 1 228 ? 28.688 -28.156 -4.355 1 88.06 228 LEU A CA 1
ATOM 1767 C C . LEU A 1 228 ? 29.375 -27.828 -5.672 1 88.06 228 LEU A C 1
ATOM 1769 O O . LEU A 1 228 ? 30.609 -27.812 -5.75 1 88.06 228 LEU A O 1
ATOM 1773 N N . ASN A 1 229 ? 28.562 -27.641 -6.648 1 86.19 229 ASN A N 1
ATOM 1774 C CA . ASN A 1 229 ? 29.141 -27.078 -7.859 1 86.19 229 ASN A CA 1
ATOM 1775 C C . ASN A 1 229 ? 29.453 -25.594 -7.695 1 86.19 229 ASN A C 1
ATOM 1777 O O . ASN A 1 229 ? 29.094 -24.984 -6.676 1 86.19 229 ASN A O 1
ATOM 1781 N N . ALA A 1 230 ? 30.109 -25.047 -8.648 1 85.88 230 ALA A N 1
ATOM 1782 C CA . ALA A 1 230 ? 30.609 -23.672 -8.523 1 85.88 230 ALA A CA 1
ATOM 1783 C C . ALA A 1 230 ? 29.453 -22.688 -8.352 1 85.88 230 ALA A C 1
ATOM 1785 O O . ALA A 1 230 ? 29.547 -21.75 -7.551 1 85.88 230 ALA A O 1
ATOM 1786 N N . VAL A 1 231 ? 28.375 -22.906 -9.062 1 83.06 231 VAL A N 1
ATOM 1787 C CA . VAL A 1 231 ? 27.25 -21.984 -9.016 1 83.06 231 VAL A CA 1
ATOM 1788 C C . VAL A 1 231 ? 26.562 -22.078 -7.656 1 83.06 231 VAL A C 1
ATOM 1790 O O . VAL A 1 231 ? 26.281 -21.062 -7.02 1 83.06 231 VAL A O 1
ATOM 1793 N N . HIS A 1 232 ? 26.344 -23.266 -7.258 1 86.81 232 HIS A N 1
ATOM 1794 C CA . HIS A 1 232 ? 25.719 -23.469 -5.953 1 86.81 232 HIS A CA 1
ATOM 1795 C C . HIS A 1 232 ? 26.609 -22.922 -4.836 1 86.81 232 HIS A C 1
ATOM 1797 O O . HIS A 1 232 ? 26.109 -22.391 -3.842 1 86.81 232 HIS A O 1
ATOM 1803 N N . PHE A 1 233 ? 27.828 -23.172 -5.066 1 87.81 233 PHE A N 1
ATOM 1804 C CA . PHE A 1 233 ? 28.781 -22.703 -4.07 1 87.81 233 PHE A CA 1
ATOM 1805 C C . PHE A 1 233 ? 28.656 -21.188 -3.887 1 87.81 233 PHE A C 1
ATOM 1807 O O . PHE A 1 233 ? 28.609 -20.703 -2.758 1 87.81 233 PHE A O 1
ATOM 1814 N N . ASP A 1 234 ? 28.609 -20.547 -4.938 1 84.75 234 ASP A N 1
ATOM 1815 C CA . ASP A 1 234 ? 28.516 -19.094 -4.902 1 84.75 234 ASP A CA 1
ATOM 1816 C C . ASP A 1 234 ? 27.203 -18.656 -4.262 1 84.75 234 ASP A C 1
ATOM 1818 O O . ASP A 1 234 ? 27.203 -17.797 -3.377 1 84.75 234 ASP A O 1
ATOM 1822 N N . ILE A 1 235 ? 26.109 -19.172 -4.688 1 82.56 235 ILE A N 1
ATOM 1823 C CA . ILE A 1 235 ? 24.781 -18.781 -4.215 1 82.56 235 ILE A CA 1
ATOM 1824 C C . ILE A 1 235 ? 24.672 -19.062 -2.717 1 82.56 235 ILE A C 1
ATOM 1826 O O . ILE A 1 235 ? 24.234 -18.203 -1.95 1 82.56 235 ILE A O 1
ATOM 1830 N N . LEU A 1 236 ? 25.016 -20.234 -2.328 1 86.75 236 LEU A N 1
ATOM 1831 C CA . LEU A 1 236 ? 24.859 -20.625 -0.935 1 86.75 236 LEU A CA 1
ATOM 1832 C C . LEU A 1 236 ? 25.812 -19.859 -0.031 1 86.75 236 LEU A C 1
ATOM 1834 O O . LEU A 1 236 ? 25.484 -19.578 1.126 1 86.75 236 LEU A O 1
ATOM 1838 N N . PHE A 1 237 ? 26.922 -19.531 -0.598 1 86 237 PHE A N 1
ATOM 1839 C CA . PHE A 1 237 ? 27.844 -18.719 0.188 1 86 237 PHE A CA 1
ATOM 1840 C C . PHE A 1 237 ? 27.25 -17.344 0.471 1 86 237 PHE A C 1
ATOM 1842 O O . PHE A 1 237 ? 27.328 -16.844 1.595 1 86 237 PHE A O 1
ATOM 1849 N N . ARG A 1 238 ? 26.75 -16.812 -0.493 1 79.38 238 ARG A N 1
ATOM 1850 C CA . ARG A 1 238 ? 26.125 -15.508 -0.313 1 79.38 238 ARG A CA 1
ATOM 1851 C C . ARG A 1 238 ? 24.969 -15.586 0.686 1 79.38 238 ARG A C 1
ATOM 1853 O O . ARG A 1 238 ? 24.812 -14.703 1.53 1 79.38 238 ARG A O 1
ATOM 1860 N N . LYS A 1 239 ? 24.203 -16.609 0.532 1 83.12 239 LYS A N 1
ATOM 1861 C CA . LYS A 1 239 ? 23.109 -16.781 1.467 1 83.12 239 LYS A CA 1
ATOM 1862 C C . LYS A 1 239 ? 23.609 -17 2.889 1 83.12 239 LYS A C 1
ATOM 1864 O O . LYS A 1 239 ? 22.984 -16.562 3.854 1 83.12 239 LYS A O 1
ATOM 1869 N N . ALA A 1 240 ? 24.656 -17.641 2.98 1 82.88 240 ALA A N 1
ATOM 1870 C CA . ALA A 1 240 ? 25.266 -17.859 4.293 1 82.88 240 ALA A CA 1
ATOM 1871 C C . ALA A 1 240 ? 25.734 -16.547 4.902 1 82.88 240 ALA A C 1
ATOM 1873 O O . ALA A 1 240 ? 25.609 -16.328 6.113 1 82.88 240 ALA A O 1
ATOM 1874 N N . CYS A 1 241 ? 26.281 -15.766 4.051 1 74.25 241 CYS A N 1
ATOM 1875 C CA . CYS A 1 241 ? 26.719 -14.453 4.523 1 74.25 241 CYS A CA 1
ATOM 1876 C C . CYS A 1 241 ? 25.531 -13.633 5.012 1 74.25 241 CYS A C 1
ATOM 1878 O O . CYS A 1 241 ? 25.609 -12.992 6.062 1 74.25 241 CYS A O 1
ATOM 1880 N N . ASP A 1 242 ? 24.484 -13.734 4.238 1 70.31 242 ASP A N 1
ATOM 1881 C CA . ASP A 1 242 ? 23.281 -13.016 4.645 1 70.31 242 ASP A CA 1
ATOM 1882 C C . ASP A 1 242 ? 22.75 -13.547 5.977 1 70.31 242 ASP A C 1
ATOM 1884 O O . ASP A 1 242 ? 22.328 -12.766 6.836 1 70.31 242 ASP A O 1
ATOM 1888 N N . HIS A 1 243 ? 22.75 -14.797 6.109 1 74.12 243 HIS A N 1
ATOM 1889 C CA . HIS A 1 243 ? 22.281 -15.438 7.332 1 74.12 243 HIS A CA 1
ATOM 1890 C C . HIS A 1 243 ? 23.156 -15.047 8.523 1 74.12 243 HIS A C 1
ATOM 1892 O O . HIS A 1 243 ? 22.641 -14.859 9.633 1 74.12 243 HIS A O 1
ATOM 1898 N N . PHE A 1 244 ? 24.375 -14.977 8.266 1 70.31 244 PHE A N 1
ATOM 1899 C CA . PHE A 1 244 ? 25.328 -14.648 9.312 1 70.31 244 PHE A CA 1
ATOM 1900 C C . PHE A 1 244 ? 25.078 -13.242 9.852 1 70.31 244 PHE A C 1
ATOM 1902 O O . PHE A 1 244 ? 25.188 -13.008 11.062 1 70.31 244 PHE A O 1
ATOM 1909 N N . VAL A 1 245 ? 24.688 -12.422 8.977 1 59.88 245 VAL A N 1
ATOM 1910 C CA . VAL A 1 245 ? 24.453 -11.039 9.359 1 59.88 245 VAL A CA 1
ATOM 1911 C C . VAL A 1 245 ? 23.109 -10.922 10.094 1 59.88 245 VAL A C 1
ATOM 1913 O O . VAL A 1 245 ? 22.984 -10.148 11.039 1 59.88 245 VAL A O 1
ATOM 1916 N N . SER A 1 246 ? 22.094 -11.672 9.602 1 55.97 246 SER A N 1
ATOM 1917 C CA . SER A 1 246 ? 20.734 -11.539 10.133 1 55.97 246 SER A CA 1
ATOM 1918 C C . SER A 1 246 ? 20.578 -12.328 11.422 1 55.97 246 SER A C 1
ATOM 1920 O O . SER A 1 246 ? 19.812 -11.93 12.305 1 55.97 246 SER A O 1
ATOM 1922 N N . ASN A 1 247 ? 21.016 -13.57 11.492 1 55.25 247 ASN A N 1
ATOM 1923 C CA . ASN A 1 247 ? 20.766 -14.484 12.602 1 55.25 247 ASN A CA 1
ATOM 1924 C C . ASN A 1 247 ? 22.078 -15.07 13.141 1 55.25 247 ASN A C 1
ATOM 1926 O O . ASN A 1 247 ? 22.734 -15.852 12.461 1 55.25 247 ASN A O 1
ATOM 1930 N N . GLU A 1 248 ? 22.625 -14.539 14.242 1 54.19 248 GLU A N 1
ATOM 1931 C CA . GLU A 1 248 ? 23.938 -14.938 14.766 1 54.19 248 GLU A CA 1
ATOM 1932 C C . GLU A 1 248 ? 23.859 -16.328 15.398 1 54.19 248 GLU A C 1
ATOM 1934 O O . GLU A 1 248 ? 24.859 -17.062 15.406 1 54.19 248 GLU A O 1
ATOM 1939 N N . ARG A 1 249 ? 22.609 -16.797 15.805 1 58.78 249 ARG A N 1
ATOM 1940 C CA . ARG A 1 249 ? 22.703 -17.938 16.719 1 58.78 249 ARG A CA 1
ATOM 1941 C C . ARG A 1 249 ? 22.281 -19.234 16.031 1 58.78 249 ARG A C 1
ATOM 1943 O O . ARG A 1 249 ? 22.672 -20.312 16.453 1 58.78 249 ARG A O 1
ATOM 1950 N N . THR A 1 250 ? 21.5 -19.062 14.93 1 65.19 250 THR A N 1
ATOM 1951 C CA . THR A 1 250 ? 21.047 -20.297 14.281 1 65.19 250 THR A CA 1
ATOM 1952 C C . THR A 1 250 ? 21.969 -20.688 13.141 1 65.19 250 THR A C 1
ATOM 1954 O O . THR A 1 250 ? 22.438 -19.828 12.391 1 65.19 250 THR A O 1
ATOM 1957 N N . PRO A 1 251 ? 22.453 -21.938 13.273 1 72.94 251 PRO A N 1
ATOM 1958 C CA . PRO A 1 251 ? 23.297 -22.375 12.172 1 72.94 251 PRO A CA 1
ATOM 1959 C C . PRO A 1 251 ? 22.625 -22.234 10.805 1 72.94 251 PRO A C 1
ATOM 1961 O O . PRO A 1 251 ? 21.406 -22.344 10.703 1 72.94 251 PRO A O 1
ATOM 1964 N N . PHE A 1 252 ? 23.469 -21.984 9.812 1 81.75 252 PHE A N 1
ATOM 1965 C CA . PHE A 1 252 ? 23 -21.844 8.438 1 81.75 252 PHE A CA 1
ATOM 1966 C C . PHE A 1 252 ? 22.562 -23.188 7.879 1 81.75 252 PHE A C 1
ATOM 1968 O O . PHE A 1 252 ? 23.312 -24.156 7.906 1 81.75 252 PHE A O 1
ATOM 1975 N N . ASP A 1 253 ? 21.312 -23.281 7.488 1 83.56 253 ASP A N 1
ATOM 1976 C CA . ASP A 1 253 ? 20.766 -24.484 6.871 1 83.56 253 ASP A CA 1
ATOM 1977 C C . ASP A 1 253 ? 20.891 -24.438 5.352 1 83.56 253 ASP A C 1
ATOM 1979 O O . ASP A 1 253 ? 20.078 -23.797 4.68 1 83.56 253 ASP A O 1
ATOM 1983 N N . MET A 1 254 ? 21.844 -25.203 4.871 1 86.38 254 MET A N 1
ATOM 1984 C CA . MET A 1 254 ? 22.109 -25.203 3.436 1 86.38 254 MET A CA 1
ATOM 1985 C C . MET A 1 254 ? 20.938 -25.797 2.658 1 86.38 254 MET A C 1
ATOM 1987 O O . MET A 1 254 ? 20.641 -25.359 1.545 1 86.38 254 MET A O 1
ATOM 1991 N N . ILE A 1 255 ? 20.312 -26.75 3.236 1 88.5 255 ILE A N 1
ATOM 1992 C CA . ILE A 1 255 ? 19.219 -27.422 2.564 1 88.5 255 ILE A CA 1
ATOM 1993 C C . ILE A 1 255 ? 18.031 -26.469 2.41 1 88.5 255 ILE A C 1
ATOM 1995 O O . ILE A 1 255 ? 17.484 -26.328 1.318 1 88.5 255 ILE A O 1
ATOM 1999 N N . ALA A 1 256 ? 17.75 -25.812 3.453 1 87.31 256 ALA A N 1
ATOM 2000 C CA . ALA A 1 256 ? 16.641 -24.859 3.402 1 87.31 256 ALA A CA 1
ATOM 2001 C C . ALA A 1 256 ? 16.969 -23.703 2.463 1 87.31 256 ALA A C 1
ATOM 2003 O O . ALA A 1 256 ? 16.094 -23.234 1.719 1 87.31 256 ALA A O 1
ATOM 2004 N N . ALA A 1 257 ? 18.219 -23.234 2.434 1 86.12 257 ALA A N 1
ATOM 2005 C CA . ALA A 1 257 ? 18.641 -22.078 1.632 1 86.12 257 ALA A CA 1
ATOM 2006 C C . ALA A 1 257 ? 18.625 -22.422 0.144 1 86.12 257 ALA A C 1
ATOM 2008 O O . ALA A 1 257 ? 18.422 -21.547 -0.697 1 86.12 257 ALA A O 1
ATOM 2009 N N . SER A 1 258 ? 18.859 -23.688 -0.102 1 86.81 258 SER A N 1
ATOM 2010 C CA . SER A 1 258 ? 18.938 -24.094 -1.497 1 86.81 258 SER A CA 1
ATOM 2011 C C . SER A 1 258 ? 17.578 -24.031 -2.18 1 86.81 258 SER A C 1
ATOM 2013 O O . SER A 1 258 ? 17.5 -24.016 -3.41 1 86.81 258 SER A O 1
ATOM 2015 N N . ARG A 1 259 ? 16.547 -23.938 -1.415 1 87 259 ARG A N 1
ATOM 2016 C CA . ARG A 1 259 ? 15.203 -23.891 -1.98 1 87 259 ARG A CA 1
ATOM 2017 C C . ARG A 1 259 ? 14.539 -22.547 -1.716 1 87 259 ARG A C 1
ATOM 2019 O O . ARG A 1 259 ? 13.312 -22.422 -1.773 1 87 259 ARG A O 1
ATOM 2026 N N . SER A 1 260 ? 15.312 -21.578 -1.438 1 78.62 260 SER A N 1
ATOM 2027 C CA . SER A 1 260 ? 14.766 -20.266 -1.115 1 78.62 260 SER A CA 1
ATOM 2028 C C . SER A 1 260 ? 14.031 -19.656 -2.307 1 78.62 260 SER A C 1
ATOM 2030 O O . SER A 1 260 ? 13.078 -18.906 -2.135 1 78.62 260 SER A O 1
ATOM 2032 N N . HIS A 1 261 ? 14.438 -20.047 -3.531 1 76.06 261 HIS A N 1
ATOM 2033 C CA . HIS A 1 261 ? 13.828 -19.5 -4.734 1 76.06 261 HIS A CA 1
ATOM 2034 C C . HIS A 1 261 ? 12.562 -20.25 -5.113 1 76.06 261 HIS A C 1
ATOM 2036 O O . HIS A 1 261 ? 11.727 -19.734 -5.855 1 76.06 261 HIS A O 1
ATOM 2042 N N . ARG A 1 262 ? 12.438 -21.438 -4.641 1 81.31 262 ARG A N 1
ATOM 2043 C CA . ARG A 1 262 ? 11.281 -22.297 -4.879 1 81.31 262 ARG A CA 1
ATOM 2044 C C . ARG A 1 262 ? 10.891 -23.062 -3.619 1 81.31 262 ARG A C 1
ATOM 2046 O O . ARG A 1 262 ? 11.055 -24.281 -3.555 1 81.31 262 ARG A O 1
ATOM 2053 N N . PRO A 1 263 ? 10.297 -22.391 -2.742 1 82 263 PRO A N 1
ATOM 2054 C CA . PRO A 1 263 ? 9.93 -23.062 -1.49 1 82 263 PRO A CA 1
ATOM 2055 C C . PRO A 1 263 ? 8.844 -24.125 -1.68 1 82 263 PRO A C 1
ATOM 2057 O O . PRO A 1 263 ? 8.094 -24.062 -2.66 1 82 263 PRO A O 1
ATOM 2060 N N . VAL A 1 264 ? 8.844 -25.094 -0.752 1 87.56 264 VAL A N 1
ATOM 2061 C CA . VAL A 1 264 ? 7.797 -26.094 -0.754 1 87.56 264 VAL A CA 1
ATOM 2062 C C . VAL A 1 264 ? 6.449 -25.453 -0.441 1 87.56 264 VAL A C 1
ATOM 2064 O O . VAL A 1 264 ? 6.375 -24.531 0.378 1 87.56 264 VAL A O 1
ATOM 2067 N N . SER A 1 265 ? 5.473 -25.938 -1.124 1 83.12 265 SER A N 1
ATOM 2068 C CA . SER A 1 265 ? 4.141 -25.375 -0.96 1 83.12 265 SER A CA 1
ATOM 2069 C C . SER A 1 265 ? 3.646 -25.516 0.473 1 83.12 265 SER A C 1
ATOM 2071 O O . SER A 1 265 ? 3.805 -26.578 1.08 1 83.12 265 SER A O 1
ATOM 2073 N N . THR A 1 266 ? 3.031 -24.547 1.025 1 79.44 266 THR A N 1
ATOM 2074 C CA . THR A 1 266 ? 2.451 -24.609 2.361 1 79.44 266 THR A CA 1
ATOM 2075 C C . THR A 1 266 ? 1.192 -25.469 2.365 1 79.44 266 THR A C 1
ATOM 2077 O O . THR A 1 266 ? 0.74 -25.922 3.422 1 79.44 266 THR A O 1
ATOM 2080 N N . ARG A 1 267 ? 0.696 -25.812 1.187 1 84.94 267 ARG A N 1
ATOM 2081 C CA . ARG A 1 267 ? -0.519 -26.609 1.082 1 84.94 267 ARG A CA 1
ATOM 2082 C C . ARG A 1 267 ? -0.19 -28.062 0.771 1 84.94 267 ARG A C 1
ATOM 2084 O O . ARG A 1 267 ? -1.081 -28.859 0.448 1 84.94 267 ARG A O 1
ATOM 2091 N N . LEU A 1 268 ? 1.02 -28.359 0.886 1 91.38 268 LEU A N 1
ATOM 2092 C CA . LEU A 1 268 ? 1.454 -29.719 0.572 1 91.38 268 LEU A CA 1
ATOM 2093 C C . LEU A 1 268 ? 0.679 -30.734 1.396 1 91.38 268 LEU A C 1
ATOM 2095 O O . LEU A 1 268 ? 0.27 -31.781 0.876 1 91.38 268 LEU A O 1
ATOM 2099 N N . PRO A 1 269 ? 0.399 -30.453 2.742 1 90.38 269 PRO A N 1
ATOM 2100 C CA . PRO A 1 269 ? -0.381 -31.438 3.496 1 90.38 269 PRO A CA 1
ATOM 2101 C C . PRO A 1 269 ? -1.762 -31.688 2.893 1 90.38 269 PRO A C 1
ATOM 2103 O O . PRO A 1 269 ? -2.23 -32.812 2.861 1 90.38 269 PRO A O 1
ATOM 2106 N N . THR A 1 270 ? -2.371 -30.641 2.355 1 87.12 270 THR A N 1
ATOM 2107 C CA . THR A 1 270 ? -3.688 -30.766 1.737 1 87.12 270 THR A CA 1
ATOM 2108 C C . THR A 1 270 ? -3.611 -31.594 0.461 1 87.12 270 THR A C 1
ATOM 2110 O O . THR A 1 270 ? -4.504 -32.406 0.187 1 87.12 270 THR A O 1
ATOM 2113 N N . TYR A 1 271 ? -2.604 -31.453 -0.311 1 91.69 271 TYR A N 1
ATOM 2114 C CA . TYR A 1 271 ? -2.434 -32.188 -1.552 1 91.69 271 TYR A CA 1
ATOM 2115 C C . TYR A 1 271 ? -2.174 -33.688 -1.271 1 91.69 271 TYR A C 1
ATOM 2117 O O . TYR A 1 271 ? -2.744 -34.531 -1.931 1 91.69 271 TYR A O 1
ATOM 2125 N N . LEU A 1 272 ? -1.355 -33.906 -0.274 1 94.12 272 LEU A N 1
ATOM 2126 C CA . LEU A 1 272 ? -1.061 -35.281 0.099 1 94.12 272 LEU A CA 1
ATOM 2127 C C . LEU A 1 272 ? -2.309 -35.969 0.63 1 94.12 272 LEU A C 1
ATOM 2129 O O . LEU A 1 272 ? -2.559 -37.125 0.308 1 94.12 272 LEU A O 1
ATOM 2133 N N . SER A 1 273 ? -3.064 -35.25 1.413 1 91.19 273 SER A N 1
ATOM 2134 C CA . SER A 1 273 ? -4.309 -35.781 1.938 1 91.19 273 SER A CA 1
ATOM 2135 C C . SER A 1 273 ? -5.281 -36.125 0.814 1 91.19 273 SER A C 1
ATOM 2137 O O . SER A 1 273 ? -5.969 -37.156 0.868 1 91.19 273 SER A O 1
ATOM 2139 N N . ALA A 1 274 ? -5.312 -35.281 -0.158 1 90.06 274 ALA A N 1
ATOM 2140 C CA . ALA A 1 274 ? -6.191 -35.531 -1.299 1 90.06 274 ALA A CA 1
ATOM 2141 C C . ALA A 1 274 ? -5.785 -36.812 -2.039 1 90.06 274 ALA A C 1
ATOM 2143 O O . ALA A 1 274 ? -6.641 -37.562 -2.506 1 90.06 274 ALA A O 1
ATOM 2144 N N . LEU A 1 275 ? -4.539 -37.031 -2.176 1 92.12 275 LEU A N 1
ATOM 2145 C CA . LEU A 1 275 ? -4.043 -38.219 -2.832 1 92.12 275 LEU A CA 1
ATOM 2146 C C . LEU A 1 275 ? -4.34 -39.469 -1.992 1 92.12 275 LEU A C 1
ATOM 2148 O O . LEU A 1 275 ? -4.758 -40.5 -2.525 1 92.12 275 LEU A O 1
ATOM 2152 N N . PHE A 1 276 ? -4.184 -39.406 -0.685 1 90 276 PHE A N 1
ATOM 2153 C CA . PHE A 1 276 ? -4.48 -40.531 0.209 1 90 276 PHE A CA 1
ATOM 2154 C C . PHE A 1 276 ? -5.965 -40.875 0.169 1 90 276 PHE A C 1
ATOM 2156 O O . PHE A 1 276 ? -6.332 -42.031 0.221 1 90 276 PHE A O 1
ATOM 2163 N N . ASP A 1 277 ? -6.738 -39.844 0.074 1 87.25 277 ASP A N 1
ATOM 2164 C CA . ASP A 1 277 ? -8.188 -40.031 0.074 1 87.25 277 ASP A CA 1
ATOM 2165 C C . ASP A 1 277 ? -8.656 -40.688 -1.219 1 87.25 277 ASP A C 1
ATOM 2167 O O . ASP A 1 277 ? -9.75 -41.281 -1.269 1 87.25 277 ASP A O 1
ATOM 2171 N N . SER A 1 278 ? -7.844 -40.625 -2.225 1 88.69 278 SER A N 1
ATOM 2172 C CA . SER A 1 278 ? -8.219 -41.188 -3.518 1 88.69 278 SER A CA 1
ATOM 2173 C C . SER A 1 278 ? -7.973 -42.688 -3.555 1 88.69 278 SER A C 1
ATOM 2175 O O . SER A 1 278 ? -8.375 -43.375 -4.504 1 88.69 278 SER A O 1
ATOM 2177 N N . VAL A 1 279 ? -7.297 -43.219 -2.512 1 88.75 279 VAL A N 1
ATOM 2178 C CA . VAL A 1 279 ? -6.988 -44.625 -2.465 1 88.75 279 VAL A CA 1
ATOM 2179 C C . VAL A 1 279 ? -7.762 -45.312 -1.323 1 88.75 279 VAL A C 1
ATOM 2181 O O . VAL A 1 279 ? -7.828 -44.75 -0.217 1 88.75 279 VAL A O 1
ATOM 2184 N N . ASP A 1 280 ? -8.445 -46.406 -1.607 1 80.44 280 ASP A N 1
ATOM 2185 C CA . ASP A 1 280 ? -9.297 -47.031 -0.596 1 80.44 280 ASP A CA 1
ATOM 2186 C C . ASP A 1 280 ? -8.727 -48.375 -0.155 1 80.44 280 ASP A C 1
ATOM 2188 O O . ASP A 1 280 ? -9.203 -48.969 0.816 1 80.44 280 ASP A O 1
ATOM 2192 N N . ASP A 1 281 ? -7.715 -48.875 -0.791 1 87.06 281 ASP A N 1
ATOM 2193 C CA . ASP A 1 281 ? -7.215 -50.219 -0.476 1 87.06 281 ASP A CA 1
ATOM 2194 C C . ASP A 1 281 ? -5.754 -50.156 -0.038 1 87.06 281 ASP A C 1
ATOM 2196 O O . ASP A 1 281 ? -5.02 -49.25 -0.408 1 87.06 281 ASP A O 1
ATOM 2200 N N . LEU A 1 282 ? -5.414 -51.156 0.829 1 86.19 282 LEU A N 1
ATOM 2201 C CA . LEU A 1 282 ? -4.066 -51.25 1.376 1 86.19 282 LEU A CA 1
ATOM 2202 C C . LEU A 1 282 ? -3.043 -51.469 0.269 1 86.19 282 LEU A C 1
ATOM 2204 O O . LEU A 1 282 ? -1.959 -50.906 0.28 1 86.19 282 LEU A O 1
ATOM 2208 N N . ASP A 1 283 ? -3.361 -52.312 -0.632 1 87.5 283 ASP A N 1
ATOM 2209 C CA . ASP A 1 283 ? -2.43 -52.625 -1.71 1 87.5 283 ASP A CA 1
ATOM 2210 C C . ASP A 1 283 ? -2.148 -51.406 -2.576 1 87.5 283 ASP A C 1
ATOM 2212 O O . ASP A 1 283 ? -1.003 -51.156 -2.951 1 87.5 283 ASP A O 1
ATOM 2216 N N . GLU A 1 284 ? -3.139 -50.656 -2.846 1 90.38 284 GLU A N 1
ATOM 2217 C CA . GLU A 1 284 ? -2.963 -49.469 -3.643 1 90.38 284 GLU A CA 1
ATOM 2218 C C . GLU A 1 284 ? -2.176 -48.406 -2.871 1 90.38 284 GLU A C 1
ATOM 2220 O O . GLU A 1 284 ? -1.43 -47.625 -3.465 1 90.38 284 GLU A O 1
ATOM 2225 N N . THR A 1 285 ? -2.416 -48.406 -1.552 1 90.94 285 THR A N 1
ATOM 2226 C CA . THR A 1 285 ? -1.682 -47.438 -0.722 1 90.94 285 THR A CA 1
ATOM 2227 C C . THR A 1 285 ? -0.191 -47.781 -0.717 1 90.94 285 THR A C 1
ATOM 2229 O O . THR A 1 285 ? 0.647 -46.875 -0.839 1 90.94 285 THR A O 1
ATOM 2232 N N . LEU A 1 286 ? 0.158 -49.031 -0.66 1 90.62 286 LEU A N 1
ATOM 2233 C CA . LEU A 1 286 ? 1.545 -49.469 -0.535 1 90.62 286 LEU A CA 1
ATOM 2234 C C . LEU A 1 286 ? 2.227 -49.5 -1.898 1 90.62 286 LEU A C 1
ATOM 2236 O O . LEU A 1 286 ? 3.426 -49.25 -2.006 1 90.62 286 LEU A O 1
ATOM 2240 N N . GLU A 1 287 ? 1.437 -49.781 -2.916 1 91.81 287 GLU A N 1
ATOM 2241 C CA . GLU A 1 287 ? 2.039 -50 -4.23 1 91.81 287 GLU A CA 1
ATOM 2242 C C . GLU A 1 287 ? 1.976 -48.719 -5.078 1 91.81 287 GLU A C 1
ATOM 2244 O O . GLU A 1 287 ? 2.771 -48.531 -6 1 91.81 287 GLU A O 1
ATOM 2249 N N . PHE A 1 288 ? 1.005 -47.938 -4.746 1 94.31 288 PHE A N 1
ATOM 2250 C CA . PHE A 1 288 ? 0.839 -46.75 -5.566 1 94.31 288 PHE A CA 1
ATOM 2251 C C . PHE A 1 288 ? 1.015 -45.469 -4.73 1 94.31 288 PHE A C 1
ATOM 2253 O O . PHE A 1 288 ? 2.055 -44.812 -4.797 1 94.31 288 PHE A O 1
ATOM 2260 N N . ALA A 1 289 ? 0.122 -45.125 -3.803 1 94.06 289 ALA A N 1
ATOM 2261 C CA . ALA A 1 289 ? 0.039 -43.844 -3.141 1 94.06 289 ALA A CA 1
ATOM 2262 C C . ALA A 1 289 ? 1.372 -43.469 -2.498 1 94.06 289 ALA A C 1
ATOM 2264 O O . ALA A 1 289 ? 1.895 -42.375 -2.725 1 94.06 289 ALA A O 1
ATOM 2265 N N . ILE A 1 290 ? 1.947 -44.375 -1.738 1 94.31 290 ILE A N 1
ATOM 2266 C CA . ILE A 1 290 ? 3.148 -44.094 -0.966 1 94.31 290 ILE A CA 1
ATOM 2267 C C . ILE A 1 290 ? 4.34 -43.938 -1.908 1 94.31 290 ILE A C 1
ATOM 2269 O O . ILE A 1 290 ? 5.02 -42.906 -1.892 1 94.31 290 ILE A O 1
ATOM 2273 N N . PRO A 1 291 ? 4.602 -44.875 -2.799 1 95.81 291 PRO A N 1
ATOM 2274 C CA . PRO A 1 291 ? 5.746 -44.719 -3.695 1 95.81 291 PRO A CA 1
ATOM 2275 C C . PRO A 1 291 ? 5.574 -43.531 -4.66 1 95.81 291 PRO A C 1
ATOM 2277 O O . PRO A 1 291 ? 6.555 -42.875 -5 1 95.81 291 PRO A O 1
ATOM 2280 N N . PHE A 1 292 ? 4.383 -43.375 -5.129 1 96.38 292 PHE A N 1
ATOM 2281 C CA . PHE A 1 292 ? 4.133 -42.281 -6.059 1 96.38 292 PHE A CA 1
ATOM 2282 C C . PHE A 1 292 ? 4.355 -40.938 -5.375 1 96.38 292 PHE A C 1
ATOM 2284 O O . PHE A 1 292 ? 4.996 -40.031 -5.938 1 96.38 292 PHE A O 1
ATOM 2291 N N . MET A 1 293 ? 3.83 -40.75 -4.141 1 95.81 293 MET A N 1
ATOM 2292 C CA . MET A 1 293 ? 4.047 -39.531 -3.367 1 95.81 293 MET A CA 1
ATOM 2293 C C . MET A 1 293 ? 5.535 -39.281 -3.162 1 95.81 293 MET A C 1
ATOM 2295 O O . MET A 1 293 ? 6.008 -38.156 -3.367 1 95.81 293 MET A O 1
ATOM 2299 N N . ALA A 1 294 ? 6.172 -40.281 -2.77 1 95.88 294 ALA A N 1
ATOM 2300 C CA . ALA A 1 294 ? 7.613 -40.156 -2.551 1 95.88 294 ALA A CA 1
ATOM 2301 C C . ALA A 1 294 ? 8.328 -39.75 -3.832 1 95.88 294 ALA A C 1
ATOM 2303 O O . ALA A 1 294 ? 9.266 -38.938 -3.795 1 95.88 294 ALA A O 1
ATOM 2304 N N . GLY A 1 295 ? 7.926 -40.375 -4.902 1 95.06 295 GLY A N 1
ATOM 2305 C CA . GLY A 1 295 ? 8.5 -40 -6.184 1 95.06 295 GLY A CA 1
ATOM 2306 C C . GLY A 1 295 ? 8.273 -38.562 -6.555 1 95.06 295 GLY A C 1
ATOM 2307 O O . GLY A 1 295 ? 9.18 -37.875 -7.055 1 95.06 295 GLY A O 1
ATOM 2308 N N . CYS A 1 296 ? 7.078 -38.062 -6.363 1 95.38 296 CYS A N 1
ATOM 2309 C CA . CYS A 1 296 ? 6.754 -36.688 -6.66 1 95.38 296 CYS A CA 1
ATOM 2310 C C . CYS A 1 296 ? 7.594 -35.719 -5.812 1 95.38 296 CYS A C 1
ATOM 2312 O O . CYS A 1 296 ? 8.07 -34.719 -6.309 1 95.38 296 CYS A O 1
ATOM 2314 N N . LEU A 1 297 ? 7.742 -36.094 -4.555 1 95.56 297 LEU A N 1
ATOM 2315 C CA . LEU A 1 297 ? 8.531 -35.25 -3.66 1 95.56 297 LEU A CA 1
ATOM 2316 C C . LEU A 1 297 ? 10 -35.25 -4.082 1 95.56 297 LEU A C 1
ATOM 2318 O O . LEU A 1 297 ? 10.656 -34.188 -4.039 1 95.56 297 LEU A O 1
ATOM 2322 N N . ALA A 1 298 ? 10.461 -36.375 -4.48 1 93.56 298 ALA A N 1
ATOM 2323 C CA . ALA A 1 298 ? 11.844 -36.469 -4.934 1 93.56 298 ALA A CA 1
ATOM 2324 C C . ALA A 1 298 ? 12.07 -35.594 -6.18 1 93.56 298 ALA A C 1
ATOM 2326 O O . ALA A 1 298 ? 13.078 -34.906 -6.289 1 93.56 298 ALA A O 1
ATOM 2327 N N . VAL A 1 299 ? 11.141 -35.688 -7.07 1 91.88 299 VAL A N 1
ATOM 2328 C CA . VAL A 1 299 ? 11.242 -34.938 -8.305 1 91.88 299 VAL A CA 1
ATOM 2329 C C . VAL A 1 299 ? 11.141 -33.438 -7.984 1 91.88 299 VAL A C 1
ATOM 2331 O O . VAL A 1 299 ? 11.828 -32.625 -8.602 1 91.88 299 VAL A O 1
ATOM 2334 N N . ASP A 1 300 ? 10.266 -33.062 -7.062 1 91.75 300 ASP A N 1
ATOM 2335 C CA . ASP A 1 300 ? 10.086 -31.656 -6.664 1 91.75 300 ASP A CA 1
ATOM 2336 C C . ASP A 1 300 ? 11.406 -31.062 -6.184 1 91.75 300 ASP A C 1
ATOM 2338 O O . ASP A 1 300 ? 11.711 -29.891 -6.477 1 91.75 300 ASP A O 1
ATOM 2342 N N . ASN A 1 301 ? 12.117 -31.781 -5.465 1 89.56 301 ASN A N 1
ATOM 2343 C CA . ASN A 1 301 ? 13.352 -31.25 -4.902 1 89.56 301 ASN A CA 1
ATOM 2344 C C . ASN A 1 301 ? 14.5 -31.328 -5.902 1 89.56 301 ASN A C 1
ATOM 2346 O O . ASN A 1 301 ? 15.242 -30.359 -6.074 1 89.56 301 ASN A O 1
ATOM 2350 N N . TYR A 1 302 ? 14.672 -32.469 -6.586 1 82 302 TYR A N 1
ATOM 2351 C CA . TYR A 1 302 ? 15.938 -32.75 -7.262 1 82 302 TYR A CA 1
ATOM 2352 C C . TYR A 1 302 ? 15.828 -32.469 -8.758 1 82 302 TYR A C 1
ATOM 2354 O O . TYR A 1 302 ? 16.828 -32.5 -9.477 1 82 302 TYR A O 1
ATOM 2362 N N . ALA A 1 303 ? 14.703 -32.344 -9.305 1 70.69 303 ALA A N 1
ATOM 2363 C CA . ALA A 1 303 ? 14.562 -32.156 -10.75 1 70.69 303 ALA A CA 1
ATOM 2364 C C . ALA A 1 303 ? 15.094 -30.797 -11.195 1 70.69 303 ALA A C 1
ATOM 2366 O O . ALA A 1 303 ? 15.328 -30.578 -12.391 1 70.69 303 ALA A O 1
ATOM 2367 N N . TYR A 1 304 ? 15.438 -30.031 -10.281 1 63.34 304 TYR A N 1
ATOM 2368 C CA . TYR A 1 304 ? 15.734 -28.672 -10.68 1 63.34 304 TYR A CA 1
ATOM 2369 C C . TYR A 1 304 ? 17.172 -28.297 -10.312 1 63.34 304 TYR A C 1
ATOM 2371 O O . TYR A 1 304 ? 18.062 -29.141 -10.352 1 63.34 304 TYR A O 1
ATOM 2379 N N . ASP A 1 305 ? 17.328 -27 -9.953 1 70.56 305 ASP A N 1
ATOM 2380 C CA . ASP A 1 305 ? 18.609 -26.312 -9.789 1 70.56 305 ASP A CA 1
ATOM 2381 C C . ASP A 1 305 ? 19.078 -26.375 -8.336 1 70.56 305 ASP A C 1
ATOM 2383 O O . ASP A 1 305 ? 19.688 -25.422 -7.836 1 70.56 305 ASP A O 1
ATOM 2387 N N . VAL A 1 306 ? 18.797 -27.672 -7.73 1 78.12 306 VAL A N 1
ATOM 2388 C CA . VAL A 1 306 ? 19.219 -27.734 -6.336 1 78.12 306 VAL A CA 1
ATOM 2389 C C . VAL A 1 306 ? 20.375 -28.719 -6.191 1 78.12 306 VAL A C 1
ATOM 2391 O O . VAL A 1 306 ? 20.484 -29.688 -6.957 1 78.12 306 VAL A O 1
ATOM 2394 N N . PRO A 1 307 ? 21.25 -28.406 -5.285 1 81.25 307 PRO A N 1
ATOM 2395 C CA . PRO A 1 307 ? 22.344 -29.344 -5.043 1 81.25 307 PRO A CA 1
ATOM 2396 C C . PRO A 1 307 ? 21.859 -30.703 -4.531 1 81.25 307 PRO A C 1
ATOM 2398 O O . PRO A 1 307 ? 20.781 -30.797 -3.945 1 81.25 307 PRO A O 1
ATOM 2401 N N . LEU A 1 308 ? 22.641 -31.734 -4.879 1 83 308 LEU A N 1
ATOM 2402 C CA . LEU A 1 308 ? 22.312 -33.094 -4.406 1 83 308 LEU A CA 1
ATOM 2403 C C . LEU A 1 308 ? 22.703 -33.25 -2.943 1 83 308 LEU A C 1
ATOM 2405 O O . LEU A 1 308 ? 23.781 -33.781 -2.641 1 83 308 LEU A O 1
ATOM 2409 N N . PHE A 1 309 ? 21.828 -32.969 -2.102 1 88.88 309 PHE A N 1
ATOM 2410 C CA . PHE A 1 309 ? 22.031 -33.156 -0.67 1 88.88 309 PHE A CA 1
ATOM 2411 C C . PHE A 1 309 ? 21.547 -34.531 -0.224 1 88.88 309 PHE A C 1
ATOM 2413 O O . PHE A 1 309 ? 20.906 -35.25 -0.997 1 88.88 309 PHE A O 1
ATOM 2420 N N . ASP A 1 310 ? 21.875 -34.844 1.018 1 88.75 310 ASP A N 1
ATOM 2421 C CA . ASP A 1 310 ? 21.438 -36.094 1.576 1 88.75 310 ASP A CA 1
ATOM 2422 C C . ASP A 1 310 ? 19.906 -36.219 1.569 1 88.75 310 ASP A C 1
ATOM 2424 O O . ASP A 1 310 ? 19.219 -35.406 2.176 1 88.75 310 ASP A O 1
ATOM 2428 N N . PRO A 1 311 ? 19.422 -37.25 0.866 1 91.56 311 PRO A N 1
ATOM 2429 C CA . PRO A 1 311 ? 17.969 -37.375 0.727 1 91.56 311 PRO A CA 1
ATOM 2430 C C . PRO A 1 311 ? 17.25 -37.469 2.072 1 91.56 311 PRO A C 1
ATOM 2432 O O . PRO A 1 311 ? 16.141 -36.969 2.215 1 91.56 311 PRO A O 1
ATOM 2435 N N . LEU A 1 312 ? 17.844 -38.125 3.018 1 91.94 312 LEU A N 1
ATOM 2436 C CA . LEU A 1 312 ? 17.203 -38.25 4.328 1 91.94 312 LEU A CA 1
ATOM 2437 C C . LEU A 1 312 ? 17.047 -36.906 4.992 1 91.94 312 LEU A C 1
ATOM 2439 O O . LEU A 1 312 ? 15.992 -36.594 5.539 1 91.94 312 LEU A O 1
ATOM 2443 N N . LYS A 1 313 ? 18.062 -36.125 4.883 1 90.5 313 LYS A N 1
ATOM 2444 C CA . LYS A 1 313 ? 18.016 -34.781 5.496 1 90.5 313 LYS A CA 1
ATOM 2445 C C . LYS A 1 313 ? 17.062 -33.875 4.746 1 90.5 313 LYS A C 1
ATOM 2447 O O . LYS A 1 313 ? 16.406 -33.031 5.352 1 90.5 313 LYS A O 1
ATOM 2452 N N . VAL A 1 314 ? 17.109 -34.031 3.49 1 93.12 314 VAL A N 1
ATOM 2453 C CA . VAL A 1 314 ? 16.203 -33.25 2.674 1 93.12 314 VAL A CA 1
ATOM 2454 C C . VAL A 1 314 ? 14.75 -33.531 3.059 1 93.12 314 VAL A C 1
ATOM 2456 O O . VAL A 1 314 ? 13.938 -32.625 3.23 1 93.12 314 VAL A O 1
ATOM 2459 N N . PHE A 1 315 ? 14.469 -34.812 3.195 1 95.06 315 PHE A N 1
ATOM 2460 C CA . PHE A 1 315 ? 13.117 -35.219 3.557 1 95.06 315 PHE A CA 1
ATOM 2461 C C . PHE A 1 315 ? 12.734 -34.656 4.926 1 95.06 315 PHE A C 1
ATOM 2463 O O . PHE A 1 315 ? 11.617 -34.188 5.113 1 95.06 315 PHE A O 1
ATOM 2470 N N . GLN A 1 316 ? 13.633 -34.719 5.828 1 92.56 316 GLN A N 1
ATOM 2471 C CA . GLN A 1 316 ? 13.375 -34.25 7.191 1 92.56 316 GLN A CA 1
ATOM 2472 C C . GLN A 1 316 ? 13.156 -32.75 7.23 1 92.56 316 GLN A C 1
ATOM 2474 O O . GLN A 1 316 ? 12.312 -32.25 7.977 1 92.56 316 GLN A O 1
ATOM 2479 N N . THR A 1 317 ? 13.875 -32.094 6.383 1 91.06 317 THR A N 1
ATOM 2480 C CA . THR A 1 317 ? 13.844 -30.625 6.418 1 91.06 317 THR A CA 1
ATOM 2481 C C . THR A 1 317 ? 12.617 -30.094 5.68 1 91.06 317 THR A C 1
ATOM 2483 O O . THR A 1 317 ? 11.938 -29.188 6.156 1 91.06 317 THR A O 1
ATOM 2486 N N . HIS A 1 318 ? 12.297 -30.688 4.57 1 93.06 318 HIS A N 1
ATOM 2487 C CA . HIS A 1 318 ? 11.328 -30.031 3.691 1 93.06 318 HIS A CA 1
ATOM 2488 C C . HIS A 1 318 ? 9.977 -30.734 3.748 1 93.06 318 HIS A C 1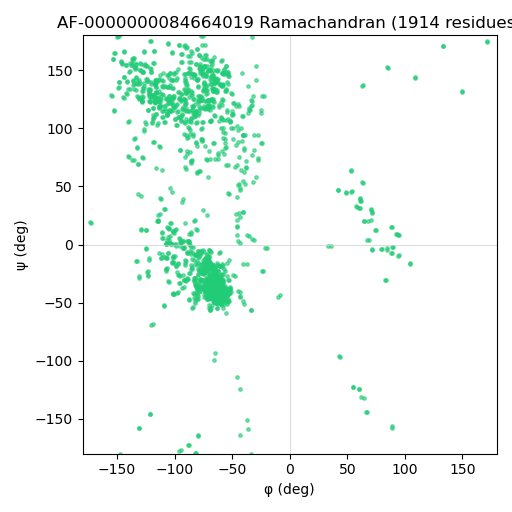
ATOM 2490 O O . HIS A 1 318 ? 8.93 -30.109 3.561 1 93.06 318 HIS A O 1
ATOM 2496 N N . TYR A 1 319 ? 9.938 -32.062 3.967 1 95.06 319 TYR A N 1
ATOM 2497 C CA . TYR A 1 319 ? 8.711 -32.781 3.611 1 95.06 319 TYR A CA 1
ATOM 2498 C C . TYR A 1 319 ? 8.148 -33.531 4.812 1 95.06 319 TYR A C 1
ATOM 2500 O O . TYR A 1 319 ? 6.953 -33.844 4.855 1 95.06 319 TYR A O 1
ATOM 2508 N N . LYS A 1 320 ? 8.914 -33.875 5.82 1 94.56 320 LYS A N 1
ATOM 2509 C CA . LYS A 1 320 ? 8.484 -34.75 6.926 1 94.56 320 LYS A CA 1
ATOM 2510 C C . LYS A 1 320 ? 7.281 -34.125 7.645 1 94.56 320 LYS A C 1
ATOM 2512 O O . LYS A 1 320 ? 6.305 -34.844 7.918 1 94.56 320 LYS A O 1
ATOM 2517 N N . SER A 1 321 ? 7.348 -32.906 7.957 1 91.94 321 SER A N 1
ATOM 2518 C CA . SER A 1 321 ? 6.258 -32.281 8.688 1 91.94 321 SER A CA 1
ATOM 2519 C C . SER A 1 321 ? 4.953 -32.344 7.895 1 91.94 321 SER A C 1
ATOM 2521 O O . SER A 1 321 ? 3.889 -32.562 8.469 1 91.94 321 SER A O 1
ATOM 2523 N N . ALA A 1 322 ? 5.004 -32.094 6.641 1 93.31 322 ALA A N 1
ATOM 2524 C CA . ALA A 1 322 ? 3.814 -32.125 5.797 1 93.31 322 ALA A CA 1
ATOM 2525 C C . ALA A 1 322 ? 3.256 -33.531 5.711 1 93.31 322 ALA A C 1
ATOM 2527 O O . ALA A 1 322 ? 2.037 -33.719 5.699 1 93.31 322 ALA A O 1
ATOM 2528 N N . CYS A 1 323 ? 4.109 -34.5 5.629 1 94.69 323 CYS A N 1
ATOM 2529 C CA . CYS A 1 323 ? 3.688 -35.906 5.57 1 94.69 323 CYS A CA 1
ATOM 2530 C C . CYS A 1 323 ? 3.008 -36.312 6.867 1 94.69 323 CYS A C 1
ATOM 2532 O O . CYS A 1 323 ? 2.012 -37.062 6.848 1 94.69 323 CYS A O 1
ATOM 2534 N N . ILE A 1 324 ? 3.504 -35.812 7.945 1 92.38 324 ILE A N 1
ATOM 2535 C CA . ILE A 1 324 ? 2.928 -36.125 9.25 1 92.38 324 ILE A CA 1
ATOM 2536 C C . ILE A 1 324 ? 1.524 -35.531 9.352 1 92.38 324 ILE A C 1
ATOM 2538 O O . ILE A 1 324 ? 0.598 -36.219 9.828 1 92.38 324 ILE A O 1
ATOM 2542 N N . GLU A 1 325 ? 1.399 -34.438 8.883 1 89.88 325 GLU A N 1
ATOM 2543 C CA . GLU A 1 325 ? 0.106 -33.75 8.945 1 89.88 325 GLU A CA 1
ATOM 2544 C C . GLU A 1 325 ? -0.909 -34.438 8.023 1 89.88 325 GLU A C 1
ATOM 2546 O O . GLU A 1 325 ? -2.096 -34.5 8.352 1 89.88 325 GLU A O 1
ATOM 2551 N N . ALA A 1 326 ? -0.456 -34.844 6.934 1 91.69 326 ALA A N 1
ATOM 2552 C CA . ALA A 1 326 ? -1.342 -35.438 5.938 1 91.69 326 ALA A CA 1
ATOM 2553 C C . ALA A 1 326 ? -1.7 -36.875 6.309 1 91.69 326 ALA A C 1
ATOM 2555 O O . ALA A 1 326 ? -2.789 -37.344 5.984 1 91.69 326 ALA A O 1
ATOM 2556 N N . ALA A 1 327 ? -0.719 -37.5 6.996 1 84.44 327 ALA A N 1
ATOM 2557 C CA . ALA A 1 327 ? -0.88 -38.906 7.277 1 84.44 327 ALA A CA 1
ATOM 2558 C C . ALA A 1 327 ? -1.721 -39.125 8.531 1 84.44 327 ALA A C 1
ATOM 2560 O O . ALA A 1 327 ? -1.416 -38.594 9.594 1 84.44 327 ALA A O 1
ATOM 2561 N N . GLY A 1 328 ? -3.092 -39.312 8.406 1 75.69 328 GLY A N 1
ATOM 2562 C CA . GLY A 1 328 ? -3.883 -39.75 9.539 1 75.69 328 GLY A CA 1
ATOM 2563 C C . GLY A 1 328 ? -3.9 -41.25 9.695 1 75.69 328 GLY A C 1
ATOM 2564 O O . GLY A 1 328 ? -3.414 -42 8.828 1 75.69 328 GLY A O 1
ATOM 2565 N N . ASN A 1 329 ? -4.168 -41.719 10.852 1 70.75 329 ASN A N 1
ATOM 2566 C CA . ASN A 1 329 ? -4.367 -43.156 11 1 70.75 329 ASN A CA 1
ATOM 2567 C C . ASN A 1 329 ? -5.441 -43.688 10.047 1 70.75 329 ASN A C 1
ATOM 2569 O O . ASN A 1 329 ? -6.492 -43.031 9.891 1 70.75 329 ASN A O 1
ATOM 2573 N N . LYS A 1 330 ? -4.984 -44.5 9.148 1 75.44 330 LYS A N 1
ATOM 2574 C CA . LYS A 1 330 ? -5.945 -44.969 8.156 1 75.44 330 LYS A CA 1
ATOM 2575 C C . LYS A 1 330 ? -6.23 -46.469 8.328 1 75.44 330 LYS A C 1
ATOM 2577 O O . LYS A 1 330 ? -5.309 -47.25 8.539 1 75.44 330 LYS A O 1
ATOM 2582 N N . MET A 1 331 ? -7.516 -46.781 8.461 1 77.19 331 MET A N 1
ATOM 2583 C CA . MET A 1 331 ? -7.965 -48.188 8.43 1 77.19 331 MET A CA 1
ATOM 2584 C C . MET A 1 331 ? -8.219 -48.625 6.996 1 77.19 331 MET A C 1
ATOM 2586 O O . MET A 1 331 ? -9.109 -48.094 6.32 1 77.19 331 MET A O 1
ATOM 2590 N N . LEU A 1 332 ? -7.305 -49.438 6.512 1 79.38 332 LEU A N 1
ATOM 2591 C CA . LEU A 1 332 ? -7.418 -49.844 5.117 1 79.38 332 LEU A CA 1
ATOM 2592 C C . LEU A 1 332 ? -7.676 -51.344 5 1 79.38 332 LEU A C 1
ATOM 2594 O O . LEU A 1 332 ? -7.238 -52.125 5.852 1 79.38 332 LEU A O 1
ATOM 2598 N N . LYS A 1 333 ? -8.516 -51.719 4.105 1 78.75 333 LYS A N 1
ATOM 2599 C CA . LYS A 1 333 ? -8.82 -53.094 3.82 1 78.75 333 LYS A CA 1
ATOM 2600 C C . LYS A 1 333 ? -7.812 -53.688 2.834 1 78.75 333 LYS A C 1
ATOM 2602 O O . LYS A 1 333 ? -7.34 -53 1.932 1 78.75 333 LYS A O 1
ATOM 2607 N N . SER A 1 334 ? -7.27 -54.844 3.133 1 76.25 334 SER A N 1
ATOM 2608 C CA . SER A 1 334 ? -6.363 -55.5 2.207 1 76.25 334 SER A CA 1
ATOM 2609 C C . SER A 1 334 ? -7.117 -56.5 1.305 1 76.25 334 SER A C 1
ATOM 2611 O O . SER A 1 334 ? -7.777 -57.406 1.791 1 76.25 334 SER A O 1
ATOM 2613 N N . SER A 1 335 ? -7.207 -56.219 0.029 1 70.06 335 SER A N 1
ATOM 2614 C CA . SER A 1 335 ? -7.867 -57.125 -0.913 1 70.06 335 SER A CA 1
ATOM 2615 C C . SER A 1 335 ? -7.121 -58.438 -1.022 1 70.06 335 SER A C 1
ATOM 2617 O O . SER A 1 335 ? -7.727 -59.469 -1.293 1 70.06 335 SER A O 1
ATOM 2619 N N . ARG A 1 336 ? -5.832 -58.562 -0.906 1 69.69 336 ARG A N 1
ATOM 2620 C CA . ARG A 1 336 ? -5.035 -59.75 -1.083 1 69.69 336 ARG A CA 1
ATOM 2621 C C . ARG A 1 336 ? -5.199 -60.719 0.106 1 69.69 336 ARG A C 1
ATOM 2623 O O . ARG A 1 336 ? -5.113 -61.938 -0.045 1 69.69 336 ARG A O 1
ATOM 2630 N N . ASN A 1 337 ? -5.355 -60.156 1.266 1 62.31 337 ASN A N 1
ATOM 2631 C CA . ASN A 1 337 ? -5.445 -61 2.439 1 62.31 337 ASN A CA 1
ATOM 2632 C C . ASN A 1 337 ? -6.887 -61.156 2.926 1 62.31 337 ASN A C 1
ATOM 2634 O O . ASN A 1 337 ? -7.152 -61.062 4.125 1 62.31 337 ASN A O 1
ATOM 2638 N N . GLY A 1 338 ? -7.875 -61.406 2.086 1 63.25 338 GLY A N 1
ATOM 2639 C CA . GLY A 1 338 ? -9.219 -61.812 2.457 1 63.25 338 GLY A CA 1
ATOM 2640 C C . GLY A 1 338 ? -10.023 -60.719 3.113 1 63.25 338 GLY A C 1
ATOM 2641 O O . GLY A 1 338 ? -10.969 -60.969 3.863 1 63.25 338 GLY A O 1
ATOM 2642 N N . GLY A 1 339 ? -9.68 -59.344 2.932 1 64.94 339 GLY A N 1
ATOM 2643 C CA . GLY A 1 339 ? -10.531 -58.281 3.434 1 64.94 339 GLY A CA 1
ATOM 2644 C C . GLY A 1 339 ? -10.148 -57.812 4.828 1 64.94 339 GLY A C 1
ATOM 2645 O O . GLY A 1 339 ? -10.93 -57.125 5.496 1 64.94 339 GLY A O 1
ATOM 2646 N N . ASP A 1 340 ? -8.984 -58.281 5.348 1 69.75 340 ASP A N 1
ATOM 2647 C CA . ASP A 1 340 ? -8.586 -57.906 6.699 1 69.75 340 ASP A CA 1
ATOM 2648 C C . ASP A 1 340 ? -8.289 -56.406 6.777 1 69.75 340 ASP A C 1
ATOM 2650 O O . ASP A 1 340 ? -7.758 -55.812 5.832 1 69.75 340 ASP A O 1
ATOM 2654 N N . VAL A 1 341 ? -8.875 -55.781 7.805 1 77 341 VAL A N 1
ATOM 2655 C CA . VAL A 1 341 ? -8.664 -54.375 8.062 1 77 341 VAL A CA 1
ATOM 2656 C C . VAL A 1 341 ? -7.336 -54.156 8.773 1 77 341 VAL A C 1
ATOM 2658 O O . VAL A 1 341 ? -7.047 -54.812 9.773 1 77 341 VAL A O 1
ATOM 2661 N N . VAL A 1 342 ? -6.414 -53.562 8.094 1 76.5 342 VAL A N 1
ATOM 2662 C CA . VAL A 1 342 ? -5.109 -53.25 8.664 1 76.5 342 VAL A CA 1
ATOM 2663 C C . VAL A 1 342 ? -5.055 -51.781 9.062 1 76.5 342 VAL A C 1
ATOM 2665 O O . VAL A 1 342 ? -5.539 -50.938 8.328 1 76.5 342 VAL A O 1
ATOM 2668 N N . LEU A 1 343 ? -4.676 -51.594 10.305 1 77.88 343 LEU A N 1
ATOM 2669 C CA . LEU A 1 343 ? -4.441 -50.25 10.766 1 77.88 343 LEU A CA 1
ATOM 2670 C C . LEU A 1 343 ? -3.02 -49.812 10.445 1 77.88 343 LEU A C 1
ATOM 2672 O O . LEU A 1 343 ? -2.053 -50.406 10.906 1 77.88 343 LEU A O 1
ATOM 2676 N N . LEU A 1 344 ? -2.879 -48.969 9.539 1 78.38 344 LEU A N 1
ATOM 2677 C CA . LEU A 1 344 ? -1.584 -48.344 9.258 1 78.38 344 LEU A CA 1
ATOM 2678 C C . LEU A 1 344 ? -1.39 -47.062 10.062 1 78.38 344 LEU A C 1
ATOM 2680 O O . LEU A 1 344 ? -2.143 -46.094 9.898 1 78.38 344 LEU A O 1
ATOM 2684 N N . LEU A 1 345 ? -0.342 -47.156 10.898 1 79.81 345 LEU A N 1
ATOM 2685 C CA . LEU A 1 345 ? -0.077 -46 11.773 1 79.81 345 LEU A CA 1
ATOM 2686 C C . LEU A 1 345 ? 0.581 -44.875 10.992 1 79.81 345 LEU A C 1
ATOM 2688 O O . LEU A 1 345 ? 1.323 -45.125 10.039 1 79.81 345 LEU A O 1
ATOM 2692 N N . ARG A 1 346 ? 0.321 -43.656 11.453 1 86.06 346 ARG A N 1
ATOM 2693 C CA . ARG A 1 346 ? 0.892 -42.469 10.883 1 86.06 346 ARG A CA 1
ATOM 2694 C C . ARG A 1 346 ? 2.412 -42.562 10.797 1 86.06 346 ARG A C 1
ATOM 2696 O O . ARG A 1 346 ? 3.01 -42.188 9.789 1 86.06 346 ARG A O 1
ATOM 2703 N N . SER A 1 347 ? 3.057 -43.062 11.836 1 85.88 347 SER A N 1
ATOM 2704 C CA . SER A 1 347 ? 4.512 -43.156 11.898 1 85.88 347 SER A CA 1
ATOM 2705 C C . SER A 1 347 ? 5.047 -44.125 10.852 1 85.88 347 SER A C 1
ATOM 2707 O O . SER A 1 347 ? 6.09 -43.875 10.242 1 85.88 347 SER A O 1
ATOM 2709 N N . GLU A 1 348 ? 4.32 -45.156 10.648 1 87 348 GLU A N 1
ATOM 2710 C CA . GLU A 1 348 ? 4.742 -46.156 9.656 1 87 348 GLU A CA 1
ATOM 2711 C C . GLU A 1 348 ? 4.578 -45.625 8.242 1 87 348 GLU A C 1
ATOM 2713 O O . GLU A 1 348 ? 5.426 -45.875 7.379 1 87 348 GLU A O 1
ATOM 2718 N N . LEU A 1 349 ? 3.484 -45 8.102 1 89.38 349 LEU A N 1
ATOM 2719 C CA . LEU A 1 349 ? 3.24 -44.406 6.785 1 89.38 349 LEU A CA 1
ATOM 2720 C C . LEU A 1 349 ? 4.344 -43.406 6.414 1 89.38 349 LEU A C 1
ATOM 2722 O O . LEU A 1 349 ? 4.852 -43.438 5.289 1 89.38 349 LEU A O 1
ATOM 2726 N N . VAL A 1 350 ? 4.719 -42.562 7.309 1 93.62 350 VAL A N 1
ATOM 2727 C CA . VAL A 1 350 ? 5.738 -41.531 7.074 1 93.62 350 VAL A CA 1
ATOM 2728 C C . VAL A 1 350 ? 7.094 -42.188 6.848 1 93.62 350 VAL A C 1
ATOM 2730 O O . VAL A 1 350 ? 7.871 -41.781 5.996 1 93.62 350 VAL A O 1
ATOM 2733 N N . SER A 1 351 ? 7.289 -43.25 7.59 1 92.94 351 SER A N 1
ATOM 2734 C CA . SER A 1 351 ? 8.539 -44 7.434 1 92.94 351 SER A CA 1
ATOM 2735 C C . SER A 1 351 ? 8.633 -44.625 6.059 1 92.94 351 SER A C 1
ATOM 2737 O O . SER A 1 351 ? 9.703 -44.656 5.453 1 92.94 351 SER A O 1
ATOM 2739 N N . LEU A 1 352 ? 7.547 -45.156 5.613 1 93.31 352 LEU A N 1
ATOM 2740 C CA . LEU A 1 352 ? 7.523 -45.75 4.289 1 93.31 352 LEU A CA 1
ATOM 2741 C C . LEU A 1 352 ? 7.754 -44.719 3.203 1 93.31 352 LEU A C 1
ATOM 2743 O O . LEU A 1 352 ? 8.477 -44.969 2.234 1 93.31 352 LEU A O 1
ATOM 2747 N N . ILE A 1 353 ? 7.137 -43.562 3.338 1 95.62 353 ILE A N 1
ATOM 2748 C CA . ILE A 1 353 ? 7.336 -42.5 2.371 1 95.62 353 ILE A CA 1
ATOM 2749 C C . ILE A 1 353 ? 8.805 -42.062 2.359 1 95.62 353 ILE A C 1
ATOM 2751 O O . ILE A 1 353 ? 9.383 -41.844 1.296 1 95.62 353 ILE A O 1
ATOM 2755 N N . GLU A 1 354 ? 9.328 -41.969 3.529 1 95.69 354 GLU A N 1
ATOM 2756 C CA . GLU A 1 354 ? 10.727 -41.594 3.676 1 95.69 354 GLU A CA 1
ATOM 2757 C C . GLU A 1 354 ? 11.648 -42.594 2.984 1 95.69 354 GLU A C 1
ATOM 2759 O O . GLU A 1 354 ? 12.57 -42.188 2.266 1 95.69 354 GLU A O 1
ATOM 2764 N N . GLN A 1 355 ? 11.391 -43.844 3.16 1 95.06 355 GLN A N 1
ATOM 2765 C CA . GLN A 1 355 ? 12.203 -44.875 2.549 1 95.06 355 GLN A CA 1
ATOM 2766 C C . GLN A 1 355 ? 12.117 -44.812 1.025 1 95.06 355 GLN A C 1
ATOM 2768 O O . GLN A 1 355 ? 13.141 -44.906 0.339 1 95.06 355 GLN A O 1
ATOM 2773 N N . HIS A 1 356 ? 10.938 -44.719 0.57 1 95.88 356 HIS A N 1
ATOM 2774 C CA . HIS A 1 356 ? 10.758 -44.656 -0.875 1 95.88 356 HIS A CA 1
ATOM 2775 C C . HIS A 1 356 ? 11.383 -43.375 -1.435 1 95.88 356 HIS A C 1
ATOM 2777 O O . HIS A 1 356 ? 11.898 -43.375 -2.559 1 95.88 356 HIS A O 1
ATOM 2783 N N . PHE A 1 357 ? 11.258 -42.312 -0.679 1 96.19 357 PHE A N 1
ATOM 2784 C CA . PHE A 1 357 ? 11.875 -41.062 -1.081 1 96.19 357 PHE A CA 1
ATOM 2785 C C . PHE A 1 357 ? 13.375 -41.219 -1.253 1 96.19 357 PHE A C 1
ATOM 2787 O O . PHE A 1 357 ? 13.945 -40.781 -2.252 1 96.19 357 PHE A O 1
ATOM 2794 N N . VAL A 1 358 ? 14 -41.844 -0.304 1 94.19 358 VAL A N 1
ATOM 2795 C CA . VAL A 1 358 ? 15.445 -42.031 -0.328 1 94.19 358 VAL A CA 1
ATOM 2796 C C . VAL A 1 358 ? 15.828 -42.938 -1.505 1 94.19 358 VAL A C 1
ATOM 2798 O O . VAL A 1 358 ? 16.781 -42.656 -2.221 1 94.19 358 VAL A O 1
ATOM 2801 N N . GLN A 1 359 ? 15.062 -43.906 -1.752 1 92.19 359 GLN A N 1
ATOM 2802 C CA . GLN A 1 359 ? 15.336 -44.844 -2.842 1 92.19 359 GLN A CA 1
ATOM 2803 C C . GLN A 1 359 ? 15.195 -44.156 -4.199 1 92.19 359 GLN A C 1
ATOM 2805 O O . GLN A 1 359 ? 16.047 -44.312 -5.074 1 92.19 359 GLN A O 1
ATOM 2810 N N . ARG A 1 360 ? 14.141 -43.406 -4.336 1 90.75 360 ARG A N 1
ATOM 2811 C CA . ARG A 1 360 ? 13.883 -42.719 -5.602 1 90.75 360 ARG A CA 1
ATOM 2812 C C . ARG A 1 360 ? 14.914 -41.625 -5.867 1 90.75 360 ARG A C 1
ATOM 2814 O O . ARG A 1 360 ? 15.273 -41.375 -7.02 1 90.75 360 ARG A O 1
ATOM 2821 N N . SER A 1 361 ? 15.352 -41 -4.84 1 89.31 361 SER A N 1
ATOM 2822 C CA . SER A 1 361 ? 16.312 -39.906 -4.973 1 89.31 361 SER A CA 1
ATOM 2823 C C . SER A 1 361 ? 17.641 -40.406 -5.523 1 89.31 361 SER A C 1
ATOM 2825 O O . SER A 1 361 ? 18.375 -39.625 -6.156 1 89.31 361 SER A O 1
ATOM 2827 N N . LYS A 1 362 ? 17.891 -41.625 -5.375 1 81.88 362 LYS A N 1
ATOM 2828 C CA . LYS A 1 362 ? 19.156 -42.219 -5.809 1 81.88 362 LYS A CA 1
ATOM 2829 C C . LYS A 1 362 ? 19.109 -42.594 -7.281 1 81.88 362 LYS A C 1
ATOM 2831 O O . LYS A 1 362 ? 20.156 -42.75 -7.922 1 81.88 362 LYS A O 1
ATOM 2836 N N . ILE A 1 363 ? 17.938 -42.719 -7.828 1 80.44 363 ILE A N 1
ATOM 2837 C CA . ILE A 1 363 ? 17.812 -43.188 -9.203 1 80.44 363 ILE A CA 1
ATOM 2838 C C . ILE A 1 363 ? 17.297 -42.062 -10.094 1 80.44 363 ILE A C 1
ATOM 2840 O O . ILE A 1 363 ? 16.547 -42.312 -11.039 1 80.44 363 ILE A O 1
ATOM 2844 N N . LEU A 1 364 ? 17.703 -40.938 -9.898 1 77 364 LEU A N 1
ATOM 2845 C CA . LEU A 1 364 ? 17.172 -39.844 -10.688 1 77 364 LEU A CA 1
ATOM 2846 C C . LEU A 1 364 ? 17.766 -39.844 -12.086 1 77 364 LEU A C 1
ATOM 2848 O O . LEU A 1 364 ? 18.969 -40.062 -12.258 1 77 364 LEU A O 1
ATOM 2852 N N . CYS A 1 365 ? 16.844 -39.844 -13.102 1 73.81 365 CYS A N 1
ATOM 2853 C CA . CYS A 1 365 ? 17.188 -39.844 -14.523 1 73.81 365 CYS A CA 1
ATOM 2854 C C . CYS A 1 365 ? 16.938 -38.5 -15.148 1 73.81 365 CYS A C 1
ATOM 2856 O O . CYS A 1 365 ? 16.453 -37.562 -14.484 1 73.81 365 CYS A O 1
ATOM 2858 N N . PRO A 1 366 ? 17.391 -38.5 -16.391 1 76.62 366 PRO A N 1
ATOM 2859 C CA . PRO A 1 366 ? 17 -37.281 -17.109 1 76.62 366 PRO A CA 1
ATOM 2860 C C . PRO A 1 366 ? 15.484 -37.156 -17.297 1 76.62 366 PRO A C 1
ATOM 2862 O O . PRO A 1 366 ? 14.805 -38.188 -17.484 1 76.62 366 PRO A O 1
ATOM 2865 N N . ASN A 1 367 ? 14.812 -36.188 -17.109 1 82.94 367 ASN A N 1
ATOM 2866 C CA . ASN A 1 367 ? 13.383 -35.938 -17.156 1 82.94 367 ASN A CA 1
ATOM 2867 C C . ASN A 1 367 ? 12.625 -36.75 -16.109 1 82.94 367 ASN A C 1
ATOM 2869 O O . ASN A 1 367 ? 11.711 -37.5 -16.453 1 82.94 367 ASN A O 1
ATOM 2873 N N . PRO A 1 368 ? 13.008 -36.656 -14.984 1 88.5 368 PRO A N 1
ATOM 2874 C CA . PRO A 1 368 ? 12.508 -37.5 -13.914 1 88.5 368 PRO A CA 1
ATOM 2875 C C . PRO A 1 368 ? 10.984 -37.469 -13.773 1 88.5 368 PRO A C 1
ATOM 2877 O O . PRO A 1 368 ? 10.359 -38.469 -13.406 1 88.5 368 PRO A O 1
ATOM 2880 N N . ARG A 1 369 ? 10.375 -36.438 -14.141 1 91.19 369 ARG A N 1
ATOM 2881 C CA . ARG A 1 369 ? 8.93 -36.312 -13.992 1 91.19 369 ARG A CA 1
ATOM 2882 C C . ARG A 1 369 ? 8.203 -37.219 -14.984 1 91.19 369 ARG A C 1
ATOM 2884 O O . ARG A 1 369 ? 7.305 -38 -14.594 1 91.19 369 ARG A O 1
ATOM 2891 N N . MET A 1 370 ? 8.625 -37.188 -16.188 1 90.69 370 MET A N 1
ATOM 2892 C CA . MET A 1 370 ? 7.984 -38 -17.219 1 90.69 370 MET A CA 1
ATOM 2893 C C . MET A 1 370 ? 8.164 -39.5 -16.922 1 90.69 370 MET A C 1
ATOM 2895 O O . MET A 1 370 ? 7.25 -40.281 -17.141 1 90.69 370 MET A O 1
ATOM 2899 N N . ARG A 1 371 ? 9.32 -39.781 -16.453 1 91.38 371 ARG A N 1
ATOM 2900 C CA . ARG A 1 371 ? 9.586 -41.188 -16.109 1 91.38 371 ARG A CA 1
ATOM 2901 C C . ARG A 1 371 ? 8.727 -41.625 -14.938 1 91.38 371 ARG A C 1
ATOM 2903 O O . ARG A 1 371 ? 8.234 -42.781 -14.922 1 91.38 371 ARG A O 1
ATOM 2910 N N . LEU A 1 372 ? 8.656 -40.781 -14.023 1 94.12 372 LEU A N 1
ATOM 2911 C CA . LEU A 1 372 ? 7.828 -41.125 -12.867 1 94.12 372 LEU A CA 1
ATOM 2912 C C . LEU A 1 372 ? 6.383 -41.375 -13.281 1 94.12 372 LEU A C 1
ATOM 2914 O O . LEU A 1 372 ? 5.766 -42.344 -12.859 1 94.12 372 LEU A O 1
ATOM 2918 N N . LEU A 1 373 ? 5.84 -40.531 -14.102 1 96.12 373 LEU A N 1
ATOM 2919 C CA . LEU A 1 373 ? 4.457 -40.656 -14.547 1 96.12 373 LEU A CA 1
ATOM 2920 C C . LEU A 1 373 ? 4.266 -41.906 -15.383 1 96.12 373 LEU A C 1
ATOM 2922 O O . LEU A 1 373 ? 3.229 -42.562 -15.289 1 96.12 373 LEU A O 1
ATOM 2926 N N . ALA A 1 374 ? 5.285 -42.25 -16.141 1 93.81 374 ALA A N 1
ATOM 2927 C CA . ALA A 1 374 ? 5.23 -43.469 -16.938 1 93.81 374 ALA A CA 1
ATOM 2928 C C . ALA A 1 374 ? 5.223 -44.688 -16.047 1 93.81 374 ALA A C 1
ATOM 2930 O O . ALA A 1 374 ? 4.512 -45.656 -16.328 1 93.81 374 ALA A O 1
ATOM 2931 N N . ASP A 1 375 ? 5.961 -44.656 -15 1 94.5 375 ASP A N 1
ATOM 2932 C CA . ASP A 1 375 ? 6.059 -45.781 -14.086 1 94.5 375 ASP A CA 1
ATOM 2933 C C . ASP A 1 375 ? 4.719 -46.062 -13.414 1 94.5 375 ASP A C 1
ATOM 2935 O O . ASP A 1 375 ? 4.41 -47.219 -13.094 1 94.5 375 ASP A O 1
ATOM 2939 N N . PHE A 1 376 ? 3.969 -45.062 -13.211 1 96.69 376 PHE A N 1
ATOM 2940 C CA . PHE A 1 376 ? 2.738 -45.25 -12.445 1 96.69 376 PHE A CA 1
ATOM 2941 C C . PHE A 1 376 ? 1.518 -45 -13.328 1 96.69 376 PHE A C 1
ATOM 2943 O O . PHE A 1 376 ? 0.419 -44.75 -12.828 1 96.69 376 PHE A O 1
ATOM 2950 N N . ARG A 1 377 ? 1.579 -45.062 -14.555 1 95.56 377 ARG A N 1
ATOM 2951 C CA . ARG A 1 377 ? 0.539 -44.719 -15.523 1 95.56 377 ARG A CA 1
ATOM 2952 C C . ARG A 1 377 ? -0.705 -45.594 -15.305 1 95.56 377 ARG A C 1
ATOM 2954 O O . ARG A 1 377 ? -1.83 -45.094 -15.422 1 95.56 377 ARG A O 1
ATOM 2961 N N . HIS A 1 378 ? -0.474 -46.812 -14.891 1 94.44 378 HIS A N 1
ATOM 2962 C CA . HIS A 1 378 ? -1.579 -47.75 -14.727 1 94.44 378 HIS A CA 1
ATOM 2963 C C . HIS A 1 378 ? -2.559 -47.281 -13.664 1 94.44 378 HIS A C 1
ATOM 2965 O O . HIS A 1 378 ? -3.768 -47.469 -13.789 1 94.44 378 HIS A O 1
ATOM 2971 N N . TRP A 1 379 ? -2.113 -46.625 -12.695 1 94.62 379 TRP A N 1
ATOM 2972 C CA . TRP A 1 379 ? -2.957 -46.125 -11.625 1 94.62 379 TRP A CA 1
ATOM 2973 C C . TRP A 1 379 ? -3.463 -44.719 -11.938 1 94.62 379 TRP A C 1
ATOM 2975 O O . TRP A 1 379 ? -4.582 -44.375 -11.57 1 94.62 379 TRP A O 1
ATOM 2985 N N . LEU A 1 380 ? -2.666 -43.969 -12.68 1 95.75 380 LEU A N 1
ATOM 2986 C CA . LEU A 1 380 ? -2.953 -42.562 -12.906 1 95.75 380 LEU A CA 1
ATOM 2987 C C . LEU A 1 380 ? -4.012 -42.375 -13.992 1 95.75 380 LEU A C 1
ATOM 2989 O O . LEU A 1 380 ? -4.75 -41.375 -13.992 1 95.75 380 LEU A O 1
ATOM 2993 N N . MET A 1 381 ? -4.117 -43.312 -14.852 1 94.06 381 MET A N 1
ATOM 2994 C CA . MET A 1 381 ? -5 -43.188 -16.016 1 94.06 381 MET A CA 1
ATOM 2995 C C . MET A 1 381 ? -6.453 -43.031 -15.578 1 94.06 381 MET A C 1
ATOM 2997 O O . MET A 1 381 ? -7.238 -42.375 -16.25 1 94.06 381 MET A O 1
ATOM 3001 N N . THR A 1 382 ? -6.785 -43.531 -14.445 1 90.19 382 THR A N 1
ATOM 3002 C CA . THR A 1 382 ? -8.188 -43.531 -14.039 1 90.19 382 THR A CA 1
ATOM 3003 C C . THR A 1 382 ? -8.438 -42.469 -12.969 1 90.19 382 THR A C 1
ATOM 3005 O O . THR A 1 382 ? -9.586 -42.188 -12.617 1 90.19 382 THR A O 1
ATOM 3008 N N . ARG A 1 383 ? -7.465 -41.875 -12.492 1 92 383 ARG A N 1
ATOM 3009 C CA . ARG A 1 383 ? -7.617 -40.938 -11.391 1 92 383 ARG A CA 1
ATOM 3010 C C . ARG A 1 383 ? -7.637 -39.5 -11.891 1 92 383 ARG A C 1
ATOM 3012 O O . ARG A 1 383 ? -6.598 -38.969 -12.273 1 92 383 ARG A O 1
ATOM 3019 N N . LYS A 1 384 ? -8.812 -38.938 -11.836 1 91.56 384 LYS A N 1
ATOM 3020 C CA . LYS A 1 384 ? -8.984 -37.562 -12.266 1 91.56 384 LYS A CA 1
ATOM 3021 C C . LYS A 1 384 ? -9.344 -36.656 -11.086 1 91.56 384 LYS A C 1
ATOM 3023 O O . LYS A 1 384 ? -10.516 -36.312 -10.898 1 91.56 384 LYS A O 1
ATOM 3028 N N . LEU A 1 385 ? -8.297 -36.188 -10.367 1 90.81 385 LEU A N 1
ATOM 3029 C CA . LEU A 1 385 ? -8.5 -35.375 -9.172 1 90.81 385 LEU A CA 1
ATOM 3030 C C . LEU A 1 385 ? -8.531 -33.906 -9.516 1 90.81 385 LEU A C 1
ATOM 3032 O O . LEU A 1 385 ? -7.762 -33.438 -10.359 1 90.81 385 LEU A O 1
ATOM 3036 N N . HIS A 1 386 ? -9.414 -33.156 -8.891 1 90.88 386 HIS A N 1
ATOM 3037 C CA . HIS A 1 386 ? -9.578 -31.734 -9.164 1 90.88 386 HIS A CA 1
ATOM 3038 C C . HIS A 1 386 ? -8.938 -30.891 -8.078 1 90.88 386 HIS A C 1
ATOM 3040 O O . HIS A 1 386 ? -8.836 -29.672 -8.219 1 90.88 386 HIS A O 1
ATOM 3046 N N . ARG A 1 387 ? -8.328 -31.516 -7.059 1 89 387 ARG A N 1
ATOM 3047 C CA . ARG A 1 387 ? -7.82 -30.75 -5.922 1 89 387 ARG A CA 1
ATOM 3048 C C . ARG A 1 387 ? -6.297 -30.781 -5.875 1 89 387 ARG A C 1
ATOM 3050 O O . ARG A 1 387 ? -5.68 -30.031 -5.109 1 89 387 ARG A O 1
ATOM 3057 N N . VAL A 1 388 ? -5.723 -31.625 -6.66 1 91.94 388 VAL A N 1
ATOM 3058 C CA . VAL A 1 388 ? -4.27 -31.75 -6.641 1 91.94 388 VAL A CA 1
ATOM 3059 C C . VAL A 1 388 ? -3.764 -32.125 -8.031 1 91.94 388 VAL A C 1
ATOM 3061 O O . VAL A 1 388 ? -4.387 -32.938 -8.727 1 91.94 388 VAL A O 1
ATOM 3064 N N . CYS A 1 389 ? -2.729 -31.484 -8.461 1 93.81 389 CYS A N 1
ATOM 3065 C CA . CYS A 1 389 ? -2.057 -31.875 -9.695 1 93.81 389 CYS A CA 1
ATOM 3066 C C . CYS A 1 389 ? -1.296 -33.188 -9.508 1 93.81 389 CYS A C 1
ATOM 3068 O O . CYS A 1 389 ? -0.331 -33.25 -8.742 1 93.81 389 CYS A O 1
ATOM 3070 N N . LEU A 1 390 ? -1.643 -34.156 -10.18 1 95.19 390 LEU A N 1
ATOM 3071 C CA . LEU A 1 390 ? -1.04 -35.469 -10.016 1 95.19 390 LEU A CA 1
ATOM 3072 C C . LEU A 1 390 ? 0.305 -35.562 -10.727 1 95.19 390 LEU A C 1
ATOM 3074 O O . LEU A 1 390 ? 1.034 -36.531 -10.578 1 95.19 390 LEU A O 1
ATOM 3078 N N . ALA A 1 391 ? 0.651 -34.531 -11.445 1 94.5 391 ALA A N 1
ATOM 3079 C CA . ALA A 1 391 ? 1.965 -34.5 -12.086 1 94.5 391 ALA A CA 1
ATOM 3080 C C . ALA A 1 391 ? 3.045 -34.062 -11.102 1 94.5 391 ALA A C 1
ATOM 3082 O O . ALA A 1 391 ? 4.215 -34.406 -11.25 1 94.5 391 ALA A O 1
ATOM 3083 N N . CYS A 1 392 ? 2.678 -33.25 -10.156 1 92.94 392 CYS A N 1
ATOM 3084 C CA . CYS A 1 392 ? 3.707 -32.719 -9.266 1 92.94 392 CYS A CA 1
ATOM 3085 C C . CYS A 1 392 ? 3.297 -32.875 -7.805 1 92.94 392 CYS A C 1
ATOM 3087 O O . CYS A 1 392 ? 4.148 -32.875 -6.914 1 92.94 392 CYS A O 1
ATOM 3089 N N . VAL A 1 393 ? 2.025 -32.875 -7.461 1 93.94 393 VAL A N 1
ATOM 3090 C CA . VAL A 1 393 ? 1.46 -32.938 -6.117 1 93.94 393 VAL A CA 1
ATOM 3091 C C . VAL A 1 393 ? 1.915 -31.734 -5.309 1 93.94 393 VAL A C 1
ATOM 3093 O O . VAL A 1 393 ? 2.242 -31.844 -4.125 1 93.94 393 VAL A O 1
ATOM 3096 N N . GLN A 1 394 ? 2.127 -30.578 -6.031 1 90.56 394 GLN A N 1
ATOM 3097 C CA . GLN A 1 394 ? 2.607 -29.375 -5.355 1 90.56 394 GLN A CA 1
ATOM 3098 C C . GLN A 1 394 ? 1.676 -28.188 -5.602 1 90.56 394 GLN A C 1
ATOM 3100 O O . GLN A 1 394 ? 1.859 -27.109 -5.027 1 90.56 394 GLN A O 1
ATOM 3105 N N . ALA A 1 395 ? 0.685 -28.438 -6.422 1 90.12 395 ALA A N 1
ATOM 3106 C CA . ALA A 1 395 ? -0.137 -27.297 -6.809 1 90.12 395 ALA A CA 1
ATOM 3107 C C . ALA A 1 395 ? -1.559 -27.719 -7.152 1 90.12 395 ALA A C 1
ATOM 3109 O O . ALA A 1 395 ? -1.82 -28.922 -7.34 1 90.12 395 ALA A O 1
ATOM 3110 N N . ASP A 1 396 ? -2.438 -26.703 -7.207 1 89.31 396 ASP A N 1
ATOM 3111 C CA . ASP A 1 396 ? -3.785 -26.906 -7.727 1 89.31 396 ASP A CA 1
ATOM 3112 C C . ASP A 1 396 ? -3.77 -27.094 -9.242 1 89.31 396 ASP A C 1
ATOM 3114 O O . ASP A 1 396 ? -3.025 -26.422 -9.945 1 89.31 396 ASP A O 1
ATOM 3118 N N . PRO A 1 397 ? -4.477 -28.109 -9.68 1 92.19 397 PRO A N 1
ATOM 3119 C CA . PRO A 1 397 ? -4.574 -28.234 -11.133 1 92.19 397 PRO A CA 1
ATOM 3120 C C . PRO A 1 397 ? -5.395 -27.109 -11.766 1 92.19 397 PRO A C 1
ATOM 3122 O O . PRO A 1 397 ? -6.438 -26.734 -11.234 1 92.19 397 PRO A O 1
ATOM 3125 N N . GLN A 1 398 ? -4.977 -26.594 -12.844 1 90.88 398 GLN A N 1
ATOM 3126 C CA . GLN A 1 398 ? -5.633 -25.422 -13.398 1 90.88 398 GLN A CA 1
ATOM 3127 C C . GLN A 1 398 ? -6.117 -25.672 -14.82 1 90.88 398 GLN A C 1
ATOM 3129 O O . GLN A 1 398 ? -7.055 -25.016 -15.289 1 90.88 398 GLN A O 1
ATOM 3134 N N . HIS A 1 399 ? -5.465 -26.578 -15.516 1 92 399 HIS A N 1
ATOM 3135 C CA . HIS A 1 399 ? -5.789 -26.812 -16.922 1 92 399 HIS A CA 1
ATOM 3136 C C . HIS A 1 399 ? -6.316 -28.219 -17.141 1 92 399 HIS A C 1
ATOM 3138 O O . HIS A 1 399 ? -5.629 -29.203 -16.844 1 92 399 HIS A O 1
ATOM 3144 N N . LYS A 1 400 ? -7.484 -28.281 -17.688 1 92.25 400 LYS A N 1
ATOM 3145 C CA . LYS A 1 400 ? -8.117 -29.562 -18 1 92.25 400 LYS A CA 1
ATOM 3146 C C . LYS A 1 400 ? -7.762 -30.016 -19.406 1 92.25 400 LYS A C 1
ATOM 3148 O O . LYS A 1 400 ? -7.867 -29.25 -20.359 1 92.25 400 LYS A O 1
ATOM 3153 N N . LEU A 1 401 ? -7.336 -31.234 -19.469 1 92.56 401 LEU A N 1
ATOM 3154 C CA . LEU A 1 401 ? -7.012 -31.812 -20.766 1 92.56 401 LEU A CA 1
ATOM 3155 C C . LEU A 1 401 ? -8.234 -32.5 -21.375 1 92.56 401 LEU A C 1
ATOM 3157 O O . LEU A 1 401 ? -9.25 -32.688 -20.703 1 92.56 401 LEU A O 1
ATOM 3161 N N . GLN A 1 402 ? -8.18 -32.875 -22.625 1 89.31 402 GLN A N 1
ATOM 3162 C CA . GLN A 1 402 ? -9.312 -33.438 -23.344 1 89.31 402 GLN A CA 1
ATOM 3163 C C . GLN A 1 402 ? -9.727 -34.781 -22.734 1 89.31 402 GLN A C 1
ATOM 3165 O O . GLN A 1 402 ? -10.906 -35.156 -22.75 1 89.31 402 GLN A O 1
ATOM 3170 N N . CYS A 1 403 ? -8.766 -35.5 -22.172 1 90.75 403 CYS A N 1
ATOM 3171 C CA . CYS A 1 403 ? -9.039 -36.812 -21.594 1 90.75 403 CYS A CA 1
ATOM 3172 C C . CYS A 1 403 ? -9.688 -36.688 -20.219 1 90.75 403 CYS A C 1
ATOM 3174 O O . CYS A 1 403 ? -10.117 -37.656 -19.641 1 90.75 403 CYS A O 1
ATOM 3176 N N . GLY A 1 404 ? -9.719 -35.406 -19.719 1 89.94 404 GLY A N 1
ATOM 3177 C CA . GLY A 1 404 ? -10.367 -35.188 -18.438 1 89.94 404 GLY A CA 1
ATOM 3178 C C . GLY A 1 404 ? -9.391 -34.969 -17.297 1 89.94 404 GLY A C 1
ATOM 3179 O O . GLY A 1 404 ? -9.766 -34.5 -16.234 1 89.94 404 GLY A O 1
ATOM 3180 N N . HIS A 1 405 ? -8.141 -35.344 -17.547 1 93.5 405 HIS A N 1
ATOM 3181 C CA . HIS A 1 405 ? -7.133 -35.125 -16.531 1 93.5 405 HIS A CA 1
ATOM 3182 C C . HIS A 1 405 ? -6.832 -33.625 -16.391 1 93.5 405 HIS A C 1
ATOM 3184 O O . HIS A 1 405 ? -7.023 -32.844 -17.344 1 93.5 405 HIS A O 1
ATOM 3190 N N . LEU A 1 406 ? -6.445 -33.219 -15.195 1 93.44 406 LEU A N 1
ATOM 3191 C CA . LEU A 1 406 ? -6.07 -31.844 -14.938 1 93.44 406 LEU A CA 1
ATOM 3192 C C . LEU A 1 406 ? -4.605 -31.75 -14.523 1 93.44 406 LEU A C 1
ATOM 3194 O O . LEU A 1 406 ? -4.09 -32.625 -13.836 1 93.44 406 LEU A O 1
ATOM 3198 N N . VAL A 1 407 ? -3.943 -30.703 -15 1 93.5 407 VAL A N 1
ATOM 3199 C CA . VAL A 1 407 ? -2.559 -30.438 -14.625 1 93.5 407 VAL A CA 1
ATOM 3200 C C . VAL A 1 407 ? -2.391 -28.969 -14.266 1 93.5 407 VAL A C 1
ATOM 3202 O O . VAL A 1 407 ? -3.207 -28.125 -14.656 1 93.5 407 VAL A O 1
ATOM 3205 N N . CYS A 1 408 ? -1.377 -28.688 -13.453 1 92.44 408 CYS A N 1
ATOM 3206 C CA . CYS A 1 408 ? -1.118 -27.297 -13.109 1 92.44 408 CYS A CA 1
ATOM 3207 C C . CYS A 1 408 ? -0.337 -26.594 -14.211 1 92.44 408 CYS A C 1
ATOM 3209 O O . CYS A 1 408 ? 0.181 -27.234 -15.117 1 92.44 408 CYS A O 1
ATOM 3211 N N . GLU A 1 409 ? -0.258 -25.312 -14.109 1 90.81 409 GLU A N 1
ATOM 3212 C CA . GLU A 1 409 ? 0.37 -24.516 -15.156 1 90.81 409 GLU A CA 1
ATOM 3213 C C . GLU A 1 409 ? 1.864 -24.797 -15.25 1 90.81 409 GLU A C 1
ATOM 3215 O O . GLU A 1 409 ? 2.414 -24.906 -16.359 1 90.81 409 GLU A O 1
ATOM 3220 N N . ASN A 1 410 ? 2.518 -24.938 -14.164 1 88.75 410 ASN A N 1
ATOM 3221 C CA . ASN A 1 410 ? 3.947 -25.219 -14.156 1 88.75 410 ASN A CA 1
ATOM 3222 C C . ASN A 1 410 ? 4.258 -26.547 -14.828 1 88.75 410 ASN A C 1
ATOM 3224 O O . ASN A 1 410 ? 5.23 -26.656 -15.578 1 88.75 410 ASN A O 1
ATOM 3228 N N . CYS A 1 411 ? 3.51 -27.547 -14.484 1 92.62 411 CYS A N 1
ATOM 3229 C CA . CYS A 1 411 ? 3.723 -28.859 -15.078 1 92.62 411 CYS A CA 1
ATOM 3230 C C . CYS A 1 411 ? 3.41 -28.844 -16.578 1 92.62 411 CYS A C 1
ATOM 3232 O O . CYS A 1 411 ? 4.105 -29.484 -17.359 1 92.62 411 CYS A O 1
ATOM 3234 N N . LEU A 1 412 ? 2.359 -28.125 -16.906 1 92.75 412 LEU A N 1
ATOM 3235 C CA . LEU A 1 412 ? 2.018 -28.031 -18.312 1 92.75 412 LEU A CA 1
ATOM 3236 C C . LEU A 1 412 ? 3.15 -27.375 -19.094 1 92.75 412 LEU A C 1
ATOM 3238 O O . LEU A 1 412 ? 3.5 -27.828 -20.188 1 92.75 412 LEU A O 1
ATOM 3242 N N . THR A 1 413 ? 3.699 -26.359 -18.578 1 91.88 413 THR A N 1
ATOM 3243 C CA . THR A 1 413 ? 4.781 -25.641 -19.234 1 91.88 413 THR A CA 1
ATOM 3244 C C . THR A 1 413 ? 6.039 -26.5 -19.312 1 91.88 413 THR A C 1
ATOM 3246 O O . THR A 1 413 ? 6.773 -26.469 -20.297 1 91.88 413 THR A O 1
ATOM 3249 N N . ALA A 1 414 ? 6.262 -27.281 -18.297 1 88.25 414 ALA A N 1
ATOM 3250 C CA . ALA A 1 414 ? 7.457 -28.109 -18.234 1 88.25 414 ALA A CA 1
ATOM 3251 C C . ALA A 1 414 ? 7.348 -29.297 -19.203 1 88.25 414 ALA A C 1
ATOM 3253 O O . ALA A 1 414 ? 8.344 -29.719 -19.797 1 88.25 414 ALA A O 1
ATOM 3254 N N . MET A 1 415 ? 6.195 -29.797 -19.328 1 91.81 415 MET A N 1
ATOM 3255 C CA . MET A 1 415 ? 6.023 -31.016 -20.109 1 91.81 415 MET A CA 1
ATOM 3256 C C . MET A 1 415 ? 5.578 -30.688 -21.531 1 91.81 415 MET A C 1
ATOM 3258 O O . MET A 1 415 ? 5.66 -31.531 -22.422 1 91.81 415 MET A O 1
ATOM 3262 N N . GLY A 1 416 ? 5.113 -29.469 -21.688 1 92 416 GLY A N 1
ATOM 3263 C CA . GLY A 1 416 ? 4.664 -29.062 -23.016 1 92 416 GLY A CA 1
ATOM 3264 C C . GLY A 1 416 ? 5.785 -28.547 -23.891 1 92 416 GLY A C 1
ATOM 3265 O O . GLY A 1 416 ? 6.918 -28.375 -23.422 1 92 416 GLY A O 1
ATOM 3266 N N . SER A 1 417 ? 5.457 -28.438 -25.203 1 92.25 417 SER A N 1
ATOM 3267 C CA . SER A 1 417 ? 6.402 -27.875 -26.156 1 92.25 417 SER A CA 1
ATOM 3268 C C . SER A 1 417 ? 5.984 -26.484 -26.594 1 92.25 417 SER A C 1
ATOM 3270 O O . SER A 1 417 ? 4.801 -26.141 -26.578 1 92.25 417 SER A O 1
ATOM 3272 N N . CYS A 1 418 ? 6.945 -25.719 -26.812 1 91.94 418 CYS A N 1
ATOM 3273 C CA . CYS A 1 418 ? 6.715 -24.359 -27.25 1 91.94 418 CYS A CA 1
ATOM 3274 C C . CYS A 1 418 ? 7.551 -24.031 -28.469 1 91.94 418 CYS A C 1
ATOM 3276 O O . CYS A 1 418 ? 8.703 -24.453 -28.578 1 91.94 418 CYS A O 1
ATOM 3278 N N . LEU A 1 419 ? 6.988 -23.328 -29.438 1 91.19 419 LEU A N 1
ATOM 3279 C CA . LEU A 1 419 ? 7.707 -22.891 -30.625 1 91.19 419 LEU A CA 1
ATOM 3280 C C . LEU A 1 419 ? 8.375 -21.531 -30.391 1 91.19 419 LEU A C 1
ATOM 3282 O O . LEU A 1 419 ? 7.82 -20.672 -29.703 1 91.19 419 LEU A O 1
ATOM 3286 N N . GLU A 1 420 ? 9.5 -21.344 -31.031 1 90.88 420 GLU A N 1
ATOM 3287 C CA . GLU A 1 420 ? 10.227 -20.078 -30.875 1 90.88 420 GLU A CA 1
ATOM 3288 C C . GLU A 1 420 ? 9.5 -18.938 -31.578 1 90.88 420 GLU A C 1
ATOM 3290 O O . GLU A 1 420 ? 9.648 -17.781 -31.188 1 90.88 420 GLU A O 1
ATOM 3295 N N . SER A 1 421 ? 8.695 -19.281 -32.562 1 92.38 421 SER A N 1
ATOM 3296 C CA . SER A 1 421 ? 7.941 -18.266 -33.281 1 92.38 421 SER A CA 1
ATOM 3297 C C . SER A 1 421 ? 6.758 -17.766 -32.469 1 92.38 421 SER A C 1
ATOM 3299 O O . SER A 1 421 ? 6.203 -16.703 -32.75 1 92.38 421 SER A O 1
ATOM 3301 N N . ASP A 1 422 ? 6.301 -18.5 -31.609 1 93.44 422 ASP A N 1
ATOM 3302 C CA . ASP A 1 422 ? 5.242 -18.141 -30.672 1 93.44 422 ASP A CA 1
ATOM 3303 C C . ASP A 1 422 ? 5.613 -18.531 -29.234 1 93.44 422 ASP A C 1
ATOM 3305 O O . ASP A 1 422 ? 5.051 -19.469 -28.688 1 93.44 422 ASP A O 1
ATOM 3309 N N . PRO A 1 423 ? 6.387 -17.547 -28.75 1 91.31 423 PRO A N 1
ATOM 3310 C CA . PRO A 1 423 ? 6.844 -17.891 -27.391 1 91.31 423 PRO A CA 1
ATOM 3311 C C . PRO A 1 423 ? 5.715 -17.875 -26.375 1 91.31 423 PRO A C 1
ATOM 3313 O O . PRO A 1 423 ? 4.699 -17.219 -26.562 1 91.31 423 PRO A O 1
ATOM 3316 N N . TYR A 1 424 ? 5.672 -18.719 -25.453 1 92.81 424 TYR A N 1
ATOM 3317 C CA . TYR A 1 424 ? 4.809 -18.797 -24.281 1 92.81 424 TYR A CA 1
ATOM 3318 C C . TYR A 1 424 ? 3.518 -19.547 -24.594 1 92.81 424 TYR A C 1
ATOM 3320 O O . TYR A 1 424 ? 2.602 -19.578 -23.781 1 92.81 424 TYR A O 1
ATOM 3328 N N . LEU A 1 425 ? 3.271 -19.891 -25.906 1 95.69 425 LEU A N 1
ATOM 3329 C CA . LEU A 1 425 ? 2.211 -20.844 -26.219 1 95.69 425 LEU A CA 1
ATOM 3330 C C . LEU A 1 425 ? 2.711 -22.281 -26.062 1 95.69 425 LEU A C 1
ATOM 3332 O O . LEU A 1 425 ? 3.539 -22.734 -26.859 1 95.69 425 LEU A O 1
ATOM 3336 N N . TYR A 1 426 ? 2.195 -22.969 -25.094 1 95.56 426 TYR A N 1
ATOM 3337 C CA . TYR A 1 426 ? 2.619 -24.328 -24.844 1 95.56 426 TYR A CA 1
ATOM 3338 C C . TYR A 1 426 ? 1.575 -25.328 -25.328 1 95.56 426 TYR A C 1
ATOM 3340 O O . TYR A 1 426 ? 0.372 -25.094 -25.188 1 95.56 426 TYR A O 1
ATOM 3348 N N . GLN A 1 427 ? 2.084 -26.328 -25.938 1 94.19 427 GLN A N 1
ATOM 3349 C CA . GLN A 1 427 ? 1.196 -27.344 -26.5 1 94.19 427 GLN A CA 1
ATOM 3350 C C . GLN A 1 427 ? 1.529 -28.719 -25.953 1 94.19 427 GLN A C 1
ATOM 3352 O O . GLN A 1 427 ? 2.701 -29.062 -25.781 1 94.19 427 GLN A O 1
ATOM 3357 N N . LEU A 1 428 ? 0.481 -29.375 -25.578 1 92.81 428 LEU A N 1
ATOM 3358 C CA . LEU A 1 428 ? 0.579 -30.766 -25.156 1 92.81 428 LEU A CA 1
ATOM 3359 C C . LEU A 1 428 ? -0.146 -31.672 -26.156 1 92.81 428 LEU A C 1
ATOM 3361 O O . LEU A 1 428 ? -1.358 -31.547 -26.344 1 92.81 428 LEU A O 1
ATOM 3365 N N . SER A 1 429 ? 0.553 -32.594 -26.797 1 92.12 429 SER A N 1
ATOM 3366 C CA . SER A 1 429 ? -0.033 -33.5 -27.797 1 92.12 429 SER A CA 1
ATOM 3367 C C . SER A 1 429 ? -0.587 -34.75 -27.156 1 92.12 429 SER A C 1
ATOM 3369 O O . SER A 1 429 ? -1.481 -35.406 -27.719 1 92.12 429 SER A O 1
ATOM 3371 N N . ARG A 1 430 ? 0.047 -35.125 -26.031 1 93.62 430 ARG A N 1
ATOM 3372 C CA . ARG A 1 430 ? -0.404 -36.312 -25.297 1 93.62 430 ARG A CA 1
ATOM 3373 C C . ARG A 1 430 ? -0.51 -36.031 -23.797 1 93.62 430 ARG A C 1
ATOM 3375 O O . ARG A 1 430 ? 0.252 -35.219 -23.266 1 93.62 430 ARG A O 1
ATOM 3382 N N . CYS A 1 431 ? -1.54 -36.656 -23.234 1 94.88 431 CYS A N 1
ATOM 3383 C CA . CYS A 1 431 ? -1.671 -36.531 -21.797 1 94.88 431 CYS A CA 1
ATOM 3384 C C . CYS A 1 431 ? -0.532 -37.219 -21.078 1 94.88 431 CYS A C 1
ATOM 3386 O O . CYS A 1 431 ? -0.296 -38.406 -21.297 1 94.88 431 CYS A O 1
ATOM 3388 N N . PRO A 1 432 ? 0.183 -36.594 -20.25 1 94.06 432 PRO A N 1
ATOM 3389 C CA . PRO A 1 432 ? 1.301 -37.219 -19.547 1 94.06 432 PRO A CA 1
ATOM 3390 C C . PRO A 1 432 ? 0.843 -38.281 -18.531 1 94.06 432 PRO A C 1
ATOM 3392 O O . PRO A 1 432 ? 1.642 -39.125 -18.109 1 94.06 432 PRO A O 1
ATOM 3395 N N . LEU A 1 433 ? -0.389 -38.25 -18.156 1 95.75 433 LEU A N 1
ATOM 3396 C CA . LEU A 1 433 ? -0.896 -39.156 -17.125 1 95.75 433 LEU A CA 1
ATOM 3397 C C . LEU A 1 433 ? -1.48 -40.406 -17.75 1 95.75 433 LEU A C 1
ATOM 3399 O O . LEU A 1 433 ? -1.353 -41.5 -17.188 1 95.75 433 LEU A O 1
ATOM 3403 N N . CYS A 1 434 ? -2.166 -40.375 -18.906 1 94.88 434 CYS A N 1
ATOM 3404 C CA . CYS A 1 434 ? -2.803 -41.562 -19.484 1 94.88 434 CYS A CA 1
ATOM 3405 C C . CYS A 1 434 ? -2.268 -41.812 -20.891 1 94.88 434 CYS A C 1
ATOM 3407 O O . CYS A 1 434 ? -2.576 -42.844 -21.484 1 94.88 434 CYS A O 1
ATOM 3409 N N . SER A 1 435 ? -1.562 -40.938 -21.5 1 92.31 435 SER A N 1
ATOM 3410 C CA . SER A 1 435 ? -0.909 -41.062 -22.797 1 92.31 435 SER A CA 1
ATOM 3411 C C . SER A 1 435 ? -1.923 -41 -23.938 1 92.31 435 SER A C 1
ATOM 3413 O O . SER A 1 435 ? -1.601 -41.344 -25.078 1 92.31 435 SER A O 1
ATOM 3415 N N . GLN A 1 436 ? -3.061 -40.625 -23.625 1 92.94 436 GLN A N 1
ATOM 3416 C CA . GLN A 1 436 ? -4.062 -40.438 -24.672 1 92.94 436 GLN A CA 1
ATOM 3417 C C . GLN A 1 436 ? -3.785 -39.156 -25.453 1 92.94 436 GLN A C 1
ATOM 3419 O O . GLN A 1 436 ? -3.217 -38.188 -24.922 1 92.94 436 GLN A O 1
ATOM 3424 N N . ALA A 1 437 ? -4.223 -39.188 -26.703 1 90.75 437 ALA A N 1
ATOM 3425 C CA . ALA A 1 437 ? -4.062 -38.031 -27.547 1 90.75 437 ALA A CA 1
ATOM 3426 C C . ALA A 1 437 ? -4.91 -36.875 -27.031 1 90.75 437 ALA A C 1
ATOM 3428 O O . ALA A 1 437 ? -6.098 -37.031 -26.734 1 90.75 437 ALA A O 1
ATOM 3429 N N . SER A 1 438 ? -4.281 -35.812 -26.672 1 88.56 438 SER A N 1
ATOM 3430 C CA . SER A 1 438 ? -4.922 -34.594 -26.172 1 88.56 438 SER A CA 1
ATOM 3431 C C . SER A 1 438 ? -4.254 -33.344 -26.734 1 88.56 438 SER A C 1
ATOM 3433 O O . SER A 1 438 ? -3.104 -33.062 -26.406 1 88.56 438 SER A O 1
ATOM 3435 N N . GLU A 1 439 ? -4.93 -32.625 -27.703 1 87.38 439 GLU A N 1
ATOM 3436 C CA . GLU A 1 439 ? -4.391 -31.406 -28.266 1 87.38 439 GLU A CA 1
ATOM 3437 C C . GLU A 1 439 ? -4.832 -30.188 -27.438 1 87.38 439 GLU A C 1
ATOM 3439 O O . GLU A 1 439 ? -5.906 -29.641 -27.672 1 87.38 439 GLU A O 1
ATOM 3444 N N . THR A 1 440 ? -3.977 -29.875 -26.484 1 90.56 440 THR A N 1
ATOM 3445 C CA . THR A 1 440 ? -4.277 -28.734 -25.625 1 90.56 440 THR A CA 1
ATOM 3446 C C . THR A 1 440 ? -3.213 -27.641 -25.781 1 90.56 440 THR A C 1
ATOM 3448 O O . THR A 1 440 ? -2.016 -27.938 -25.797 1 90.56 440 THR A O 1
ATOM 3451 N N . SER A 1 441 ? -3.664 -26.453 -26.078 1 92.38 441 SER A N 1
ATOM 3452 C CA . SER A 1 441 ? -2.781 -25.297 -26.156 1 92.38 441 SER A CA 1
ATOM 3453 C C . SER A 1 441 ? -3.096 -24.266 -25.078 1 92.38 441 SER A C 1
ATOM 3455 O O . SER A 1 441 ? -4.258 -23.922 -24.859 1 92.38 441 SER A O 1
ATOM 3457 N N . VAL A 1 442 ? -2.082 -23.906 -24.297 1 94.69 442 VAL A N 1
ATOM 3458 C CA . VAL A 1 442 ? -2.258 -22.938 -23.219 1 94.69 442 VAL A CA 1
ATOM 3459 C C . VAL A 1 442 ? -1.21 -21.828 -23.344 1 94.69 442 VAL A C 1
ATOM 3461 O O . VAL A 1 442 ? -0.012 -22.109 -23.438 1 94.69 442 VAL A O 1
ATOM 3464 N N . ARG A 1 443 ? -1.664 -20.625 -23.422 1 95.75 443 ARG A N 1
ATOM 3465 C CA . ARG A 1 443 ? -0.745 -19.484 -23.406 1 95.75 443 ARG A CA 1
ATOM 3466 C C . ARG A 1 443 ? -0.469 -19.031 -21.969 1 95.75 443 ARG A C 1
ATOM 3468 O O . ARG A 1 443 ? -1.386 -18.953 -21.156 1 95.75 443 ARG A O 1
ATOM 3475 N N . VAL A 1 444 ? 0.81 -18.812 -21.688 1 93.94 444 VAL A N 1
ATOM 3476 C CA . VAL A 1 444 ? 1.212 -18.375 -20.359 1 93.94 444 VAL A CA 1
ATOM 3477 C C . VAL A 1 444 ? 1.829 -16.984 -20.438 1 93.94 444 VAL A C 1
ATOM 3479 O O . VAL A 1 444 ? 2.576 -16.688 -21.375 1 93.94 444 VAL A O 1
ATOM 3482 N N . LYS A 1 445 ? 1.465 -16.109 -19.547 1 91.38 445 LYS A N 1
ATOM 3483 C CA . LYS A 1 445 ? 2.016 -14.766 -19.5 1 91.38 445 LYS A CA 1
ATOM 3484 C C . LYS A 1 445 ? 3.51 -14.789 -19.188 1 91.38 445 LYS A C 1
ATOM 3486 O O . LYS A 1 445 ? 3.961 -15.586 -18.359 1 91.38 445 LYS A O 1
ATOM 3491 N N . PRO A 1 446 ? 4.273 -13.914 -19.875 1 92.38 446 PRO A N 1
ATOM 3492 C CA . PRO A 1 446 ? 5.676 -13.82 -19.469 1 92.38 446 PRO A CA 1
ATOM 3493 C C . PRO A 1 446 ? 5.84 -13.422 -18 1 92.38 446 PRO A C 1
ATOM 3495 O O . PRO A 1 446 ? 5.078 -12.594 -17.5 1 92.38 446 PRO A O 1
ATOM 3498 N N . ALA A 1 447 ? 6.84 -13.891 -17.391 1 88.38 447 ALA A N 1
ATOM 3499 C CA . ALA A 1 447 ? 7.047 -13.672 -15.961 1 88.38 447 ALA A CA 1
ATOM 3500 C C . ALA A 1 447 ? 7.258 -12.195 -15.656 1 88.38 447 ALA A C 1
ATOM 3502 O O . ALA A 1 447 ? 6.863 -11.711 -14.594 1 88.38 447 ALA A O 1
ATOM 3503 N N . THR A 1 448 ? 7.895 -11.453 -16.594 1 92.5 448 THR A N 1
ATOM 3504 C CA . THR A 1 448 ? 8.266 -10.07 -16.312 1 92.5 448 THR A CA 1
ATOM 3505 C C . THR A 1 448 ? 7.188 -9.117 -16.828 1 92.5 448 THR A C 1
ATOM 3507 O O . THR A 1 448 ? 7.371 -7.898 -16.812 1 92.5 448 THR A O 1
ATOM 3510 N N . ALA A 1 449 ? 6.141 -9.672 -17.359 1 93.81 449 ALA A N 1
ATOM 3511 C CA . ALA A 1 449 ? 5 -8.852 -17.75 1 93.81 449 ALA A CA 1
ATOM 3512 C C . ALA A 1 449 ? 3.992 -8.734 -16.609 1 93.81 449 ALA A C 1
ATOM 3514 O O . ALA A 1 449 ? 3.879 -9.641 -15.773 1 93.81 449 ALA A O 1
ATOM 3515 N N . GLY A 1 450 ? 3.35 -7.59 -16.531 1 92.12 450 GLY A N 1
ATOM 3516 C CA . GLY A 1 450 ? 2.314 -7.391 -15.531 1 92.12 450 GLY A CA 1
ATOM 3517 C C . GLY A 1 450 ? 0.971 -7.965 -15.945 1 92.12 450 GLY A C 1
ATOM 3518 O O . GLY A 1 450 ? 0.862 -8.633 -16.969 1 92.12 450 GLY A O 1
ATOM 3519 N N . LEU A 1 451 ? -0.03 -7.816 -15.102 1 93.06 451 LEU A N 1
ATOM 3520 C CA . LEU A 1 451 ? -1.381 -8.305 -15.359 1 93.06 451 LEU A CA 1
ATOM 3521 C C . LEU A 1 451 ? -2.318 -7.152 -15.703 1 93.06 451 LEU A C 1
ATOM 3523 O O . LEU A 1 451 ? -2.225 -6.074 -15.109 1 93.06 451 LEU A O 1
ATOM 3527 N N . ARG A 1 452 ? -3.104 -7.32 -16.688 1 95.75 452 ARG A N 1
ATOM 3528 C CA . ARG A 1 452 ? -4.148 -6.395 -17.125 1 95.75 452 ARG A CA 1
ATOM 3529 C C . ARG A 1 452 ? -5.527 -6.895 -16.703 1 95.75 452 ARG A C 1
ATOM 3531 O O . ARG A 1 452 ? -5.945 -7.984 -17.109 1 95.75 452 ARG A O 1
ATOM 3538 N N . VAL A 1 453 ? -6.289 -6.051 -15.906 1 96.38 453 VAL A N 1
ATOM 3539 C CA . VAL A 1 453 ? -7.488 -6.551 -15.25 1 96.38 453 VAL A CA 1
ATOM 3540 C C . VAL A 1 453 ? -8.719 -5.805 -15.773 1 96.38 453 VAL A C 1
ATOM 3542 O O . VAL A 1 453 ? -8.664 -4.594 -16 1 96.38 453 VAL A O 1
ATOM 3545 N N . LEU A 1 454 ? -9.789 -6.543 -16 1 97.75 454 LEU A N 1
ATOM 3546 C CA . LEU A 1 454 ? -11.086 -6 -16.375 1 97.75 454 LEU A CA 1
ATOM 3547 C C . LEU A 1 454 ? -12.156 -6.422 -15.367 1 97.75 454 LEU A C 1
ATOM 3549 O O . LEU A 1 454 ? -12.266 -7.602 -15.031 1 97.75 454 LEU A O 1
ATOM 3553 N N . SER A 1 455 ? -12.852 -5.504 -14.758 1 97.19 455 SER A N 1
ATOM 3554 C CA . SER A 1 455 ? -13.984 -5.781 -13.867 1 97.19 455 SER A CA 1
ATOM 3555 C C . SER A 1 455 ? -15.25 -5.09 -14.352 1 97.19 455 SER A C 1
ATOM 3557 O O . SER A 1 455 ? -15.227 -3.908 -14.703 1 97.19 455 SER A O 1
ATOM 3559 N N . ILE A 1 456 ? -16.375 -5.82 -14.461 1 97.81 456 ILE A N 1
ATOM 3560 C CA . ILE A 1 456 ? -17.641 -5.273 -14.945 1 97.81 456 ILE A CA 1
ATOM 3561 C C . ILE A 1 456 ? -18.719 -5.445 -13.875 1 97.81 456 ILE A C 1
ATOM 3563 O O . ILE A 1 456 ? -18.922 -6.543 -13.359 1 97.81 456 ILE A O 1
ATOM 3567 N N . ASP A 1 457 ? -19.484 -4.379 -13.609 1 96.38 457 ASP A N 1
ATOM 3568 C CA . ASP A 1 457 ? -20.547 -4.363 -12.609 1 96.38 457 ASP A CA 1
ATOM 3569 C C . ASP A 1 457 ? -21.75 -5.172 -13.07 1 96.38 457 ASP A C 1
ATOM 3571 O O . ASP A 1 457 ? -21.922 -5.406 -14.273 1 96.38 457 ASP A O 1
ATOM 3575 N N . GLY A 1 458 ? -22.547 -5.559 -12.062 1 94.12 458 GLY A N 1
ATOM 3576 C CA . GLY A 1 458 ? -23.891 -6.02 -12.359 1 94.12 458 GLY A CA 1
ATOM 3577 C C . GLY A 1 458 ? -24.891 -4.887 -12.539 1 94.12 458 GLY A C 1
ATOM 3578 O O . GLY A 1 458 ? -24.734 -3.824 -11.93 1 94.12 458 GLY A O 1
ATOM 3579 N N . GLY A 1 459 ? -25.844 -5.145 -13.445 1 91.81 459 GLY A N 1
ATOM 3580 C CA . GLY A 1 459 ? -26.812 -4.078 -13.656 1 91.81 459 GLY A CA 1
ATOM 3581 C C . GLY A 1 459 ? -27.969 -4.48 -14.57 1 91.81 459 GLY A C 1
ATOM 3582 O O . GLY A 1 459 ? -28.656 -3.623 -15.125 1 91.81 459 GLY A O 1
ATOM 3583 N N . GLY A 1 460 ? -28.219 -5.77 -14.766 1 92.38 460 GLY A N 1
ATOM 3584 C CA . GLY A 1 460 ? -29.297 -6.23 -15.625 1 92.38 460 GLY A CA 1
ATOM 3585 C C . GLY A 1 460 ? -29.172 -5.766 -17.062 1 92.38 460 GLY A C 1
ATOM 3586 O O . GLY A 1 460 ? -28.109 -5.949 -17.688 1 92.38 460 GLY A O 1
ATOM 3587 N N . ILE A 1 461 ? -30.188 -5.117 -17.547 1 92.69 461 ILE A N 1
ATOM 3588 C CA . ILE A 1 461 ? -30.203 -4.688 -18.938 1 92.69 461 ILE A CA 1
ATOM 3589 C C . ILE A 1 461 ? -29.219 -3.543 -19.141 1 92.69 461 ILE A C 1
ATOM 3591 O O . ILE A 1 461 ? -28.844 -3.23 -20.281 1 92.69 461 ILE A O 1
ATOM 3595 N N . ARG A 1 462 ? -28.781 -2.969 -18.125 1 95.69 462 ARG A N 1
ATOM 3596 C CA . ARG A 1 462 ? -27.875 -1.828 -18.234 1 95.69 462 ARG A CA 1
ATOM 3597 C C . ARG A 1 462 ? -26.469 -2.277 -18.609 1 95.69 462 ARG A C 1
ATOM 3599 O O . ARG A 1 462 ? -25.594 -1.446 -18.859 1 95.69 462 ARG A O 1
ATOM 3606 N N . ALA A 1 463 ? -26.219 -3.584 -18.688 1 96.88 463 ALA A N 1
ATOM 3607 C CA . ALA A 1 463 ? -24.938 -4.117 -19.141 1 96.88 463 ALA A CA 1
ATOM 3608 C C . ALA A 1 463 ? -24.641 -3.703 -20.578 1 96.88 463 ALA A C 1
ATOM 3610 O O . ALA A 1 463 ? -23.531 -3.855 -21.062 1 96.88 463 ALA A O 1
ATOM 3611 N N . ALA A 1 464 ? -25.609 -3.09 -21.219 1 97.12 464 ALA A N 1
ATOM 3612 C CA . ALA A 1 464 ? -25.391 -2.484 -22.531 1 97.12 464 ALA A CA 1
ATOM 3613 C C . ALA A 1 464 ? -24.281 -1.434 -22.469 1 97.12 464 ALA A C 1
ATOM 3615 O O . ALA A 1 464 ? -23.547 -1.246 -23.438 1 97.12 464 ALA A O 1
ATOM 3616 N N . ILE A 1 465 ? -24.156 -0.835 -21.391 1 97.75 465 ILE A N 1
ATOM 3617 C CA . ILE A 1 465 ? -23.219 0.259 -21.203 1 97.75 465 ILE A CA 1
ATOM 3618 C C . ILE A 1 465 ? -21.781 -0.282 -21.25 1 97.75 465 ILE A C 1
ATOM 3620 O O . ILE A 1 465 ? -20.984 0.154 -22.078 1 97.75 465 ILE A O 1
ATOM 3624 N N . PRO A 1 466 ? -21.422 -1.25 -20.406 1 98.25 466 PRO A N 1
ATOM 3625 C CA . PRO A 1 466 ? -20.062 -1.756 -20.5 1 98.25 466 PRO A CA 1
ATOM 3626 C C . PRO A 1 466 ? -19.75 -2.396 -21.844 1 98.25 466 PRO A C 1
ATOM 3628 O O . PRO A 1 466 ? -18.594 -2.35 -22.312 1 98.25 466 PRO A O 1
ATOM 3631 N N . ILE A 1 467 ? -20.703 -3.062 -22.5 1 98.25 467 ILE A N 1
ATOM 3632 C CA . ILE A 1 467 ? -20.469 -3.637 -23.812 1 98.25 467 ILE A CA 1
ATOM 3633 C C . ILE A 1 467 ? -20.078 -2.535 -24.797 1 98.25 467 ILE A C 1
ATOM 3635 O O . ILE A 1 467 ? -19.125 -2.693 -25.578 1 98.25 467 ILE A O 1
ATOM 3639 N N . GLN A 1 468 ? -20.75 -1.43 -24.672 1 97.62 468 GLN A N 1
ATOM 3640 C CA . GLN A 1 468 ? -20.453 -0.333 -25.578 1 97.62 468 GLN A CA 1
ATOM 3641 C C . GLN A 1 468 ? -19.109 0.314 -25.25 1 97.62 468 GLN A C 1
ATOM 3643 O O . GLN A 1 468 ? -18.422 0.812 -26.141 1 97.62 468 GLN A O 1
ATOM 3648 N N . PHE A 1 469 ? -18.812 0.421 -24.016 1 97.88 469 PHE A N 1
ATOM 3649 C CA . PHE A 1 469 ? -17.484 0.874 -23.625 1 97.88 469 PHE A CA 1
ATOM 3650 C C . PHE A 1 469 ? -16.406 0.028 -24.297 1 97.88 469 PHE A C 1
ATOM 3652 O O . PHE A 1 469 ? -15.445 0.563 -24.844 1 97.88 469 PHE A O 1
ATOM 3659 N N . LEU A 1 470 ? -16.547 -1.321 -24.234 1 98.56 470 LEU A N 1
ATOM 3660 C CA . LEU A 1 470 ? -15.562 -2.236 -24.812 1 98.56 470 LEU A CA 1
ATOM 3661 C C . LEU A 1 470 ? -15.492 -2.078 -26.328 1 98.56 470 LEU A C 1
ATOM 3663 O O . LEU A 1 470 ? -14.414 -2.193 -26.906 1 98.56 470 LEU A O 1
ATOM 3667 N N . CYS A 1 471 ? -16.672 -1.842 -26.984 1 97.56 471 CYS A N 1
ATOM 3668 C CA . CYS A 1 471 ? -16.672 -1.551 -28.406 1 97.56 471 CYS A CA 1
ATOM 3669 C C . CYS A 1 471 ? -15.836 -0.314 -28.719 1 97.56 471 CYS A C 1
ATOM 3671 O O . CYS A 1 471 ? -15.016 -0.325 -29.641 1 97.56 471 CYS A O 1
ATOM 3673 N N . ALA A 1 472 ? -16.047 0.748 -27.922 1 97.5 472 ALA A N 1
ATOM 3674 C CA . ALA A 1 472 ? -15.328 2.004 -28.125 1 97.5 472 ALA A CA 1
ATOM 3675 C C . ALA A 1 472 ? -13.828 1.813 -27.906 1 97.5 472 ALA A C 1
ATOM 3677 O O . ALA A 1 472 ? -13.016 2.357 -28.656 1 97.5 472 ALA A O 1
ATOM 3678 N N . LEU A 1 473 ? -13.477 1.073 -26.906 1 97.69 473 LEU A N 1
ATOM 3679 C CA . LEU A 1 473 ? -12.062 0.843 -26.594 1 97.69 473 LEU A CA 1
ATOM 3680 C C . LEU A 1 473 ? -11.391 0.035 -27.703 1 97.69 473 LEU A C 1
ATOM 3682 O O . LEU A 1 473 ? -10.266 0.333 -28.094 1 97.69 473 LEU A O 1
ATOM 3686 N N . GLU A 1 474 ? -12.062 -1.055 -28.125 1 97.19 474 GLU A N 1
ATOM 3687 C CA . GLU A 1 474 ? -11.531 -1.88 -29.203 1 97.19 474 GLU A CA 1
ATOM 3688 C C . GLU A 1 474 ? -11.266 -1.046 -30.453 1 97.19 474 GLU A C 1
ATOM 3690 O O . GLU A 1 474 ? -10.211 -1.179 -31.078 1 97.19 474 GLU A O 1
ATOM 3695 N N . LYS A 1 475 ? -12.195 -0.215 -30.766 1 95.5 475 LYS A N 1
ATOM 3696 C CA . LYS A 1 475 ? -12.047 0.656 -31.922 1 95.5 475 LYS A CA 1
ATOM 3697 C C . LYS A 1 475 ? -10.906 1.648 -31.719 1 95.5 475 LYS A C 1
ATOM 3699 O O . LYS A 1 475 ? -10.148 1.926 -32.656 1 95.5 475 LYS A O 1
ATOM 3704 N N . ALA A 1 476 ? -10.805 2.225 -30.562 1 95.94 476 ALA A N 1
ATOM 3705 C CA . ALA A 1 476 ? -9.766 3.209 -30.266 1 95.94 476 ALA A CA 1
ATOM 3706 C C . ALA A 1 476 ? -8.375 2.59 -30.359 1 95.94 476 ALA A C 1
ATOM 3708 O O . ALA A 1 476 ? -7.426 3.248 -30.797 1 95.94 476 ALA A O 1
ATOM 3709 N N . ILE A 1 477 ? -8.18 1.351 -29.938 1 95.88 477 ILE A N 1
ATOM 3710 C CA . ILE A 1 477 ? -6.891 0.679 -30.016 1 95.88 477 ILE A CA 1
ATOM 3711 C C . ILE A 1 477 ? -6.512 0.47 -31.484 1 95.88 477 ILE A C 1
ATOM 3713 O O . ILE A 1 477 ? -5.355 0.676 -31.859 1 95.88 477 ILE A O 1
ATOM 3717 N N . GLY A 1 478 ? -7.422 -0.055 -32.281 1 93.62 478 GLY A N 1
ATOM 3718 C CA . GLY A 1 478 ? -7.273 -0.055 -33.719 1 93.62 478 GLY A CA 1
ATOM 3719 C C . GLY A 1 478 ? -6.523 -1.266 -34.25 1 93.62 478 GLY A C 1
ATOM 3720 O O . GLY A 1 478 ? -5.977 -1.234 -35.344 1 93.62 478 GLY A O 1
ATOM 3721 N N . LEU A 1 479 ? -6.355 -2.307 -33.469 1 94.38 479 LEU A N 1
ATOM 3722 C CA . LEU A 1 479 ? -5.742 -3.551 -33.938 1 94.38 479 LEU A CA 1
ATOM 3723 C C . LEU A 1 479 ? -6.809 -4.598 -34.25 1 94.38 479 LEU A C 1
ATOM 3725 O O . LEU A 1 479 ? -7.883 -4.598 -33.625 1 94.38 479 LEU A O 1
ATOM 3729 N N . ASP A 1 480 ? -6.562 -5.348 -35.125 1 90.19 480 ASP A N 1
ATOM 3730 C CA . ASP A 1 480 ? -7.473 -6.445 -35.438 1 90.19 480 ASP A CA 1
ATOM 3731 C C . ASP A 1 480 ? -7.293 -7.594 -34.438 1 90.19 480 ASP A C 1
ATOM 3733 O O . ASP A 1 480 ? -6.883 -8.695 -34.812 1 90.19 480 ASP A O 1
ATOM 3737 N N . MET A 1 481 ? -7.547 -7.387 -33.312 1 92.56 481 MET A N 1
ATOM 3738 C CA . MET A 1 481 ? -7.461 -8.297 -32.188 1 92.56 481 MET A CA 1
ATOM 3739 C C . MET A 1 481 ? -8.617 -8.07 -31.219 1 92.56 481 MET A C 1
ATOM 3741 O O . MET A 1 481 ? -8.992 -6.93 -30.953 1 92.56 481 MET A O 1
ATOM 3745 N N . PRO A 1 482 ? -9.297 -9.133 -30.844 1 95.12 482 PRO A N 1
ATOM 3746 C CA . PRO A 1 482 ? -10.391 -8.953 -29.891 1 95.12 482 PRO A CA 1
ATOM 3747 C C . PRO A 1 482 ? -9.961 -8.219 -28.625 1 95.12 482 PRO A C 1
ATOM 3749 O O . PRO A 1 482 ? -8.852 -8.43 -28.125 1 95.12 482 PRO A O 1
ATOM 3752 N N . ILE A 1 483 ? -10.812 -7.406 -28.047 1 96.81 483 ILE A N 1
ATOM 3753 C CA . ILE A 1 483 ? -10.516 -6.52 -26.938 1 96.81 483 ILE A CA 1
ATOM 3754 C C . ILE A 1 483 ? -10.133 -7.344 -25.703 1 96.81 483 ILE A C 1
ATOM 3756 O O . ILE A 1 483 ? -9.305 -6.922 -24.906 1 96.81 483 ILE A O 1
ATOM 3760 N N . GLN A 1 484 ? -10.742 -8.531 -25.531 1 95 484 GLN A N 1
ATOM 3761 C CA . GLN A 1 484 ? -10.516 -9.328 -24.328 1 95 484 GLN A CA 1
ATOM 3762 C C . GLN A 1 484 ? -9.07 -9.828 -24.266 1 95 484 GLN A C 1
ATOM 3764 O O . GLN A 1 484 ? -8.586 -10.195 -23.203 1 95 484 GLN A O 1
ATOM 3769 N N . GLU A 1 485 ? -8.336 -9.852 -25.406 1 96 485 GLU A N 1
ATOM 3770 C CA . GLU A 1 485 ? -6.938 -10.273 -25.422 1 96 485 GLU A CA 1
ATOM 3771 C C . GLU A 1 485 ? -6.027 -9.211 -24.812 1 96 485 GLU A C 1
ATOM 3773 O O . GLU A 1 485 ? -4.859 -9.484 -24.516 1 96 485 GLU A O 1
ATOM 3778 N N . HIS A 1 486 ? -6.574 -8.023 -24.609 1 96.62 486 HIS A N 1
ATOM 3779 C CA . HIS A 1 486 ? -5.824 -6.973 -23.922 1 96.62 486 HIS A CA 1
ATOM 3780 C C . HIS A 1 486 ? -6.008 -7.047 -22.422 1 96.62 486 HIS A C 1
ATOM 3782 O O . HIS A 1 486 ? -5.5 -6.199 -21.688 1 96.62 486 HIS A O 1
ATOM 3788 N N . PHE A 1 487 ? -6.746 -8.055 -21.922 1 97.06 487 PHE A N 1
ATOM 3789 C CA . PHE A 1 487 ? -6.961 -8.242 -20.484 1 97.06 487 PHE A CA 1
ATOM 3790 C C . PHE A 1 487 ? -6.613 -9.672 -20.078 1 97.06 487 PHE A C 1
ATOM 3792 O O . PHE A 1 487 ? -7.035 -10.633 -20.719 1 97.06 487 PHE A O 1
ATOM 3799 N N . ASP A 1 488 ? -5.836 -9.812 -19 1 95.88 488 ASP A N 1
ATOM 3800 C CA . ASP A 1 488 ? -5.367 -11.117 -18.531 1 95.88 488 ASP A CA 1
ATOM 3801 C C . ASP A 1 488 ? -6.32 -11.703 -17.5 1 95.88 488 ASP A C 1
ATOM 3803 O O . ASP A 1 488 ? -6.375 -12.922 -17.312 1 95.88 488 ASP A O 1
ATOM 3807 N N . LEU A 1 489 ? -6.953 -10.859 -16.766 1 95.25 489 LEU A N 1
ATOM 3808 C CA . LEU A 1 489 ? -7.906 -11.227 -15.727 1 95.25 489 LEU A CA 1
ATOM 3809 C C . LEU A 1 489 ? -9.203 -10.43 -15.867 1 95.25 489 LEU A C 1
ATOM 3811 O O . LEU A 1 489 ? -9.18 -9.203 -15.969 1 95.25 489 LEU A O 1
ATOM 3815 N N . ALA A 1 490 ? -10.305 -11.18 -15.93 1 97.44 490 ALA A N 1
ATOM 3816 C CA . ALA A 1 490 ? -11.594 -10.508 -16.109 1 97.44 490 ALA A CA 1
ATOM 3817 C C . ALA A 1 490 ? -12.633 -11.039 -15.133 1 97.44 490 ALA A C 1
ATOM 3819 O O . ALA A 1 490 ? -12.828 -12.258 -15.023 1 97.44 490 ALA A O 1
ATOM 3820 N N . TYR A 1 491 ? -13.281 -10.188 -14.398 1 96.75 491 TYR A N 1
ATOM 3821 C CA . TYR A 1 491 ? -14.336 -10.516 -13.445 1 96.75 491 TYR A CA 1
ATOM 3822 C C . TYR A 1 491 ? -15.609 -9.75 -13.766 1 96.75 491 TYR A C 1
ATOM 3824 O O . TYR A 1 491 ? -15.562 -8.609 -14.234 1 96.75 491 TYR A O 1
ATOM 3832 N N . GLY A 1 492 ? -16.719 -10.328 -13.641 1 97.12 492 GLY A N 1
ATOM 3833 C CA . GLY A 1 492 ? -18.016 -9.695 -13.82 1 97.12 492 GLY A CA 1
ATOM 3834 C C . GLY A 1 492 ? -19.062 -10.219 -12.875 1 97.12 492 GLY A C 1
ATOM 3835 O O . GLY A 1 492 ? -19.078 -11.406 -12.539 1 97.12 492 GLY A O 1
ATOM 3836 N N . THR A 1 493 ? -19.922 -9.359 -12.445 1 95.5 493 THR A N 1
ATOM 3837 C CA . THR A 1 493 ? -21 -9.734 -11.547 1 95.5 493 THR A CA 1
ATOM 3838 C C . THR A 1 493 ? -22.359 -9.656 -12.266 1 95.5 493 THR A C 1
ATOM 3840 O O . THR A 1 493 ? -22.625 -8.703 -12.992 1 95.5 493 THR A O 1
ATOM 3843 N N . SER A 1 494 ? -23.219 -10.664 -12.055 1 94.25 494 SER A N 1
ATOM 3844 C CA . SER A 1 494 ? -24.562 -10.672 -12.617 1 94.25 494 SER A CA 1
ATOM 3845 C C . SER A 1 494 ? -24.531 -10.484 -14.133 1 94.25 494 SER A C 1
ATOM 3847 O O . SER A 1 494 ? -23.812 -11.203 -14.836 1 94.25 494 SER A O 1
ATOM 3849 N N . SER A 1 495 ? -25.188 -9.477 -14.664 1 94.62 495 SER A N 1
ATOM 3850 C CA . SER A 1 495 ? -25.156 -9.258 -16.109 1 94.62 495 SER A CA 1
ATOM 3851 C C . SER A 1 495 ? -23.734 -9 -16.594 1 94.62 495 SER A C 1
ATOM 3853 O O . SER A 1 495 ? -23.391 -9.344 -17.734 1 94.62 495 SER A O 1
ATOM 3855 N N . GLY A 1 496 ? -22.906 -8.391 -15.758 1 96.5 496 GLY A N 1
ATOM 3856 C CA . GLY A 1 496 ? -21.5 -8.273 -16.094 1 96.5 496 GLY A CA 1
ATOM 3857 C C . GLY A 1 496 ? -20.812 -9.609 -16.266 1 96.5 496 GLY A C 1
ATOM 3858 O O . GLY A 1 496 ? -19.906 -9.758 -17.094 1 96.5 496 GLY A O 1
ATOM 3859 N N . GLY A 1 497 ? -21.188 -10.57 -15.391 1 96.81 497 GLY A N 1
ATOM 3860 C CA . GLY A 1 497 ? -20.688 -11.922 -15.539 1 96.81 497 GLY A CA 1
ATOM 3861 C C . GLY A 1 497 ? -21.062 -12.562 -16.859 1 96.81 497 GLY A C 1
ATOM 3862 O O . GLY A 1 497 ? -20.25 -13.266 -17.469 1 96.81 497 GLY A O 1
ATOM 3863 N N . LEU A 1 498 ? -22.25 -12.281 -17.344 1 95.56 498 LEU A N 1
ATOM 3864 C CA . LEU A 1 498 ? -22.703 -12.812 -18.625 1 95.56 498 LEU A CA 1
ATOM 3865 C C . LEU A 1 498 ? -21.922 -12.195 -19.766 1 95.56 498 LEU A C 1
ATOM 3867 O O . LEU A 1 498 ? -21.609 -12.883 -20.75 1 95.56 498 LEU A O 1
ATOM 3871 N N . VAL A 1 499 ? -21.609 -10.953 -19.609 1 97 499 VAL A N 1
ATOM 3872 C CA . VAL A 1 499 ? -20.797 -10.281 -20.609 1 97 499 VAL A CA 1
ATOM 3873 C C . VAL A 1 499 ? -19.406 -10.938 -20.688 1 97 499 VAL A C 1
ATOM 3875 O O . VAL A 1 499 ? -18.906 -11.203 -21.781 1 97 499 VAL A O 1
ATOM 3878 N N . ILE A 1 500 ? -18.828 -11.219 -19.562 1 97.56 500 ILE A N 1
ATOM 3879 C CA . ILE A 1 500 ? -17.516 -11.852 -19.5 1 97.56 500 ILE A CA 1
ATOM 3880 C C . ILE A 1 500 ? -17.578 -13.234 -20.141 1 97.56 500 ILE A C 1
ATOM 3882 O O . ILE A 1 500 ? -16.672 -13.609 -20.891 1 97.56 500 ILE A O 1
ATOM 3886 N N . LEU A 1 501 ? -18.656 -13.961 -19.906 1 96.12 501 LEU A N 1
ATOM 3887 C CA . LEU A 1 501 ? -18.797 -15.289 -20.484 1 96.12 501 LEU A CA 1
ATOM 3888 C C . LEU A 1 501 ? -19 -15.211 -21.984 1 96.12 501 LEU A C 1
ATOM 3890 O O . LEU A 1 501 ? -18.547 -16.094 -22.734 1 96.12 501 LEU A O 1
ATOM 3894 N N . ALA A 1 502 ? -19.672 -14.164 -22.453 1 95.31 502 ALA A N 1
ATOM 3895 C CA . ALA A 1 502 ? -19.812 -13.977 -23.906 1 95.31 502 ALA A CA 1
ATOM 3896 C C . ALA A 1 502 ? -18.469 -13.688 -24.547 1 95.31 502 ALA A C 1
ATOM 3898 O O . ALA A 1 502 ? -18.125 -14.266 -25.594 1 95.31 502 ALA A O 1
ATOM 3899 N N . LEU A 1 503 ? -17.688 -12.852 -23.938 1 96.5 503 LEU A N 1
ATOM 3900 C CA . LEU A 1 503 ? -16.406 -12.43 -24.484 1 96.5 503 LEU A CA 1
ATOM 3901 C C . LEU A 1 503 ? -15.383 -13.562 -24.406 1 96.5 503 LEU A C 1
ATOM 3903 O O . LEU A 1 503 ? -14.711 -13.867 -25.391 1 96.5 503 LEU A O 1
ATOM 3907 N N . TYR A 1 504 ? -15.312 -14.211 -23.281 1 95.88 504 TYR A N 1
ATOM 3908 C CA . TYR A 1 504 ? -14.234 -15.156 -23.031 1 95.88 504 TYR A CA 1
ATOM 3909 C C . TYR A 1 504 ? -14.711 -16.594 -23.219 1 95.88 504 TYR A C 1
ATOM 3911 O O . TYR A 1 504 ? -13.961 -17.438 -23.703 1 95.88 504 TYR A O 1
ATOM 3919 N N . GLY A 1 505 ? -15.859 -16.859 -22.734 1 91.88 505 GLY A N 1
ATOM 3920 C CA . GLY A 1 505 ? -16.391 -18.203 -22.859 1 91.88 505 GLY A CA 1
ATOM 3921 C C . GLY A 1 505 ? -16.719 -18.594 -24.281 1 91.88 505 GLY A C 1
ATOM 3922 O O . GLY A 1 505 ? -16.406 -19.703 -24.719 1 91.88 505 GLY A O 1
ATOM 3923 N N . LEU A 1 506 ? -17.312 -17.625 -25 1 91.81 506 LEU A N 1
ATOM 3924 C CA . LEU A 1 506 ? -17.734 -17.906 -26.375 1 91.81 506 LEU A CA 1
ATOM 3925 C C . LEU A 1 506 ? -16.75 -17.328 -27.375 1 91.81 506 LEU A C 1
ATOM 3927 O O . LEU A 1 506 ? -16.812 -17.641 -28.562 1 91.81 506 LEU A O 1
ATOM 3931 N N . GLY A 1 507 ? -15.82 -16.484 -26.891 1 92.75 507 GLY A N 1
ATOM 3932 C CA . GLY A 1 507 ? -14.836 -15.875 -27.766 1 92.75 507 GLY A CA 1
ATOM 3933 C C . GLY A 1 507 ? -15.438 -14.836 -28.703 1 92.75 507 GLY A C 1
ATOM 3934 O O . GLY A 1 507 ? -14.938 -14.625 -29.812 1 92.75 507 GLY A O 1
ATOM 3935 N N . MET A 1 508 ? -16.5 -14.172 -28.266 1 94.62 508 MET A N 1
ATOM 3936 C CA . MET A 1 508 ? -17.203 -13.211 -29.109 1 94.62 508 MET A CA 1
ATOM 3937 C C . MET A 1 508 ? -16.562 -11.82 -28.984 1 94.62 508 MET A C 1
ATOM 3939 O O . MET A 1 508 ? -16.047 -11.469 -27.922 1 94.62 508 MET A O 1
ATOM 3943 N N . ARG A 1 509 ? -16.703 -11.102 -30.031 1 95.06 509 ARG A N 1
ATOM 3944 C CA . ARG A 1 509 ? -16.328 -9.695 -29.969 1 95.06 509 ARG A CA 1
ATOM 3945 C C . ARG A 1 509 ? -17.422 -8.875 -29.281 1 95.06 509 ARG A C 1
ATOM 3947 O O . ARG A 1 509 ? -18.547 -9.344 -29.125 1 95.06 509 ARG A O 1
ATOM 3954 N N . PRO A 1 510 ? -17.078 -7.672 -28.859 1 96.19 510 PRO A N 1
ATOM 3955 C CA . PRO A 1 510 ? -18.062 -6.871 -28.125 1 96.19 510 PRO A CA 1
ATOM 3956 C C . PRO A 1 510 ? -19.328 -6.609 -28.922 1 96.19 510 PRO A C 1
ATOM 3958 O O . PRO A 1 510 ? -20.438 -6.672 -28.391 1 96.19 510 PRO A O 1
ATOM 3961 N N . GLU A 1 511 ? -19.203 -6.359 -30.219 1 93.81 511 GLU A N 1
ATOM 3962 C CA . GLU A 1 511 ? -20.359 -6.094 -31.047 1 93.81 511 GLU A CA 1
ATOM 3963 C C . GLU A 1 511 ? -21.266 -7.32 -31.141 1 93.81 511 GLU A C 1
ATOM 3965 O O . GLU A 1 511 ? -22.5 -7.199 -31.062 1 93.81 511 GLU A O 1
ATOM 3970 N N . GLU A 1 512 ? -20.672 -8.461 -31.266 1 94.19 512 GLU A N 1
ATOM 3971 C CA . GLU A 1 512 ? -21.406 -9.719 -31.281 1 94.19 512 GLU A CA 1
ATOM 3972 C C . GLU A 1 512 ? -22.062 -9.984 -29.922 1 94.19 512 GLU A C 1
ATOM 3974 O O . GLU A 1 512 ? -23.203 -10.461 -29.859 1 94.19 512 GLU A O 1
ATOM 3979 N N . SER A 1 513 ? -21.328 -9.672 -28.953 1 94.44 513 SER A N 1
ATOM 3980 C CA . SER A 1 513 ? -21.828 -9.867 -27.594 1 94.44 513 SER A CA 1
ATOM 3981 C C . SER A 1 513 ? -23.062 -9 -27.328 1 94.44 513 SER A C 1
ATOM 3983 O O . SER A 1 513 ? -23.969 -9.414 -26.609 1 94.44 513 SER A O 1
ATOM 3985 N N . PHE A 1 514 ? -23.078 -7.766 -27.906 1 95.56 514 PHE A N 1
ATOM 3986 C CA . PHE A 1 514 ? -24.219 -6.871 -27.719 1 95.56 514 PHE A CA 1
ATOM 3987 C C . PHE A 1 514 ? -25.469 -7.438 -28.406 1 95.56 514 PHE A C 1
ATOM 3989 O O . PHE A 1 514 ? -26.562 -7.367 -27.844 1 95.56 514 PHE A O 1
ATOM 3996 N N . THR A 1 515 ? -25.281 -7.938 -29.516 1 92.75 515 THR A N 1
ATOM 3997 C CA . THR A 1 515 ? -26.391 -8.547 -30.234 1 92.75 515 THR A CA 1
ATOM 3998 C C . THR A 1 515 ? -26.969 -9.719 -29.453 1 92.75 515 THR A C 1
ATOM 4000 O O . THR A 1 515 ? -28.188 -9.828 -29.297 1 92.75 515 THR A O 1
ATOM 4003 N N . LEU A 1 516 ? -26.156 -10.562 -29.016 1 92.12 516 LEU A N 1
ATOM 4004 C CA . LEU A 1 516 ? -26.594 -11.68 -28.203 1 92.12 516 LEU A CA 1
ATOM 4005 C C . LEU A 1 516 ? -27.281 -11.188 -26.938 1 92.12 516 LEU A C 1
ATOM 4007 O O . LEU A 1 516 ? -28.312 -11.734 -26.531 1 92.12 516 LEU A O 1
ATOM 4011 N N . PHE A 1 517 ? -26.719 -10.25 -26.375 1 92.88 517 PHE A N 1
ATOM 4012 C CA . PHE A 1 517 ? -27.25 -9.672 -25.156 1 92.88 517 PHE A CA 1
ATOM 4013 C C . PHE A 1 517 ? -28.656 -9.141 -25.359 1 92.88 517 PHE A C 1
ATOM 4015 O O . PHE A 1 517 ? -29.531 -9.367 -24.531 1 92.88 517 PHE A O 1
ATOM 4022 N N . LYS A 1 518 ? -28.797 -8.375 -26.375 1 90.69 518 LYS A N 1
ATOM 4023 C CA . LYS A 1 518 ? -30.109 -7.824 -26.703 1 90.69 518 LYS A CA 1
ATOM 4024 C C . LYS A 1 518 ? -31.141 -8.93 -26.891 1 90.69 518 LYS A C 1
ATOM 4026 O O . LYS A 1 518 ? -32.25 -8.844 -26.391 1 90.69 518 LYS A O 1
ATOM 4031 N N . GLN A 1 519 ? -30.766 -9.906 -27.5 1 88.12 519 GLN A N 1
ATOM 4032 C CA . GLN A 1 519 ? -31.656 -11.039 -27.75 1 88.12 519 GLN A CA 1
ATOM 4033 C C . GLN A 1 519 ? -32 -11.758 -26.453 1 88.12 519 GLN A C 1
ATOM 4035 O O . GLN A 1 519 ? -33.156 -12.078 -26.219 1 88.12 519 GLN A O 1
ATOM 4040 N N . LEU A 1 520 ? -31.047 -12 -25.672 1 88.31 520 LEU A N 1
ATOM 4041 C CA . LEU A 1 520 ? -31.266 -12.695 -24.406 1 88.31 520 LEU A CA 1
ATOM 4042 C C . LEU A 1 520 ? -32.125 -11.875 -23.469 1 88.31 520 LEU A C 1
ATOM 4044 O O . LEU A 1 520 ? -33 -12.414 -22.766 1 88.31 520 LEU A O 1
ATOM 4048 N N . SER A 1 521 ? -31.828 -10.586 -23.422 1 89.88 521 SER A N 1
ATOM 4049 C CA . SER A 1 521 ? -32.594 -9.703 -22.547 1 89.88 521 SER A CA 1
ATOM 4050 C C . SER A 1 521 ? -34.094 -9.727 -22.922 1 89.88 521 SER A C 1
ATOM 4052 O O . SER A 1 521 ? -34.938 -9.766 -22.047 1 89.88 521 SER A O 1
ATOM 4054 N N . THR A 1 522 ? -34.312 -9.68 -24.141 1 85.94 522 THR A N 1
ATOM 4055 C CA . THR A 1 522 ? -35.688 -9.711 -24.625 1 85.94 522 THR A CA 1
ATOM 4056 C C . THR A 1 522 ? -36.375 -11.031 -24.281 1 85.94 522 THR A C 1
ATOM 4058 O O . THR A 1 522 ? -37.531 -11.062 -23.906 1 85.94 522 THR A O 1
ATOM 4061 N N . ARG A 1 523 ? -35.656 -12.047 -24.344 1 84.56 523 ARG A N 1
ATOM 4062 C CA . ARG A 1 523 ? -36.188 -13.375 -24.094 1 84.56 523 ARG A CA 1
ATOM 4063 C C . ARG A 1 523 ? -36.438 -13.586 -22.594 1 84.56 523 ARG A C 1
ATOM 4065 O O . ARG A 1 523 ? -37.469 -14.156 -22.203 1 84.56 523 ARG A O 1
ATOM 4072 N N . ILE A 1 524 ? -35.531 -13.211 -21.828 1 83.81 524 ILE A N 1
ATOM 4073 C CA . ILE A 1 524 ? -35.562 -13.484 -20.391 1 83.81 524 ILE A CA 1
ATOM 4074 C C . ILE A 1 524 ? -36.594 -12.586 -19.703 1 83.81 524 ILE A C 1
ATOM 4076 O O . ILE A 1 524 ? -37.312 -13.023 -18.812 1 83.81 524 ILE A O 1
ATOM 4080 N N . PHE A 1 525 ? -36.688 -11.336 -20.125 1 76.69 525 PHE A N 1
ATOM 4081 C CA . PHE A 1 525 ? -37.562 -10.391 -19.422 1 76.69 525 PHE A CA 1
ATOM 4082 C C . PHE A 1 525 ? -38.844 -10.164 -20.172 1 76.69 525 PHE A C 1
ATOM 4084 O O . PHE A 1 525 ? -39.469 -9.102 -20.047 1 76.69 525 PHE A O 1
ATOM 4091 N N . ARG A 1 526 ? -39.156 -11.055 -21.062 1 68.44 526 ARG A N 1
ATOM 4092 C CA . ARG A 1 526 ? -40.438 -11.016 -21.75 1 68.44 526 ARG A CA 1
ATOM 4093 C C . ARG A 1 526 ? -41.594 -11.18 -20.781 1 68.44 526 ARG A C 1
ATOM 4095 O O . ARG A 1 526 ? -41.594 -12.078 -19.938 1 68.44 526 ARG A O 1
ATOM 4102 N N . GLY A 1 527 ? -41.906 -10.031 -20.094 1 53.56 527 GLY A N 1
ATOM 4103 C CA . GLY A 1 527 ? -43 -9.984 -19.156 1 53.56 527 GLY A CA 1
ATOM 4104 C C . GLY A 1 527 ? -44.062 -11.047 -19.422 1 53.56 527 GLY A C 1
ATOM 4105 O O . GLY A 1 527 ? -44.156 -11.555 -20.547 1 53.56 527 GLY A O 1
ATOM 4106 N N . ARG A 1 528 ? -44.438 -11.844 -18.406 1 45.72 528 ARG A N 1
ATOM 4107 C CA . ARG A 1 528 ? -45.688 -12.617 -18.516 1 45.72 528 ARG A CA 1
ATOM 4108 C C . ARG A 1 528 ? -46.781 -11.789 -19.172 1 45.72 528 ARG A C 1
ATOM 4110 O O . ARG A 1 528 ? -47.031 -10.656 -18.766 1 45.72 528 ARG A O 1
ATOM 4117 N N . SER A 1 529 ? -46.75 -11.773 -20.469 1 36.75 529 SER A N 1
ATOM 4118 C CA . SER A 1 529 ? -47.938 -11.133 -21.016 1 36.75 529 SER A CA 1
ATOM 4119 C C . SER A 1 529 ? -49.094 -11.195 -20.047 1 36.75 529 SER A C 1
ATOM 4121 O O . SER A 1 529 ? -49.469 -12.281 -19.594 1 36.75 529 SER A O 1
ATOM 4123 N N . GLN A 1 530 ? -49.188 -10.219 -19.156 1 36.72 530 GLN A N 1
ATOM 4124 C CA . GLN A 1 530 ? -50.406 -10.039 -18.375 1 36.72 530 GLN A CA 1
ATOM 4125 C C . GLN A 1 530 ? -51.656 -10.172 -19.25 1 36.72 530 GLN A C 1
ATOM 4127 O O . GLN A 1 530 ? -52.094 -9.188 -19.859 1 36.72 530 GLN A O 1
ATOM 4132 N N . TRP A 1 531 ? -51.875 -11.078 -19.953 1 31.8 531 TRP A N 1
ATOM 4133 C CA . TRP A 1 531 ? -53.312 -11.055 -20.328 1 31.8 531 TRP A CA 1
ATOM 4134 C C . TRP A 1 531 ? -54.156 -10.578 -19.156 1 31.8 531 TRP A C 1
ATOM 4136 O O . TRP A 1 531 ? -53.688 -10.492 -18.016 1 31.8 531 TRP A O 1
ATOM 4146 N N . GLY A 1 532 ? -55.625 -10.945 -19.156 1 31.27 532 GLY A N 1
ATOM 4147 C CA . GLY A 1 532 ? -56.906 -10.555 -18.625 1 31.27 532 GLY A CA 1
ATOM 4148 C C . GLY A 1 532 ? -57 -10.641 -17.125 1 31.27 532 GLY A C 1
ATOM 4149 O O . GLY A 1 532 ? -58.094 -10.633 -16.547 1 31.27 532 GLY A O 1
ATOM 4150 N N . LEU A 1 533 ? -56.125 -11.312 -16.453 1 31.81 533 LEU A N 1
ATOM 4151 C CA . LEU A 1 533 ? -56.656 -11.57 -15.133 1 31.81 533 LEU A CA 1
ATOM 4152 C C . LEU A 1 533 ? -56.719 -10.289 -14.305 1 31.81 533 LEU A C 1
ATOM 4154 O O . LEU A 1 533 ? -55.781 -9.469 -14.367 1 31.81 533 LEU A O 1
ATOM 4158 N N . GLY A 1 534 ? -57.938 -9.789 -13.859 1 31.08 534 GLY A N 1
ATOM 4159 C CA . GLY A 1 534 ? -58.438 -8.719 -13.016 1 31.08 534 GLY A CA 1
ATOM 4160 C C . GLY A 1 534 ? -57.531 -8.398 -11.844 1 31.08 534 GLY A C 1
ATOM 4161 O O . GLY A 1 534 ? -56.531 -9.047 -11.648 1 31.08 534 GLY A O 1
ATOM 4162 N N . LEU A 1 535 ? -57.938 -7.398 -11 1 33.59 535 LEU A N 1
ATOM 4163 C CA . LEU A 1 535 ? -57.406 -6.738 -9.82 1 33.59 535 LEU A CA 1
ATOM 4164 C C . LEU A 1 535 ? -56.812 -7.758 -8.859 1 33.59 535 LEU A C 1
ATOM 4166 O O . LEU A 1 535 ? -55.781 -7.484 -8.211 1 33.59 535 LEU A O 1
ATOM 4170 N N . ALA A 1 536 ? -57.562 -8.844 -8.672 1 34.69 536 ALA A N 1
ATOM 4171 C CA . ALA A 1 536 ? -57.188 -9.836 -7.66 1 34.69 536 ALA A CA 1
ATOM 4172 C C . ALA A 1 536 ? -55.906 -10.539 -8.008 1 34.69 536 ALA A C 1
ATOM 4174 O O . ALA A 1 536 ? -55.125 -10.93 -7.121 1 34.69 536 ALA A O 1
ATOM 4175 N N . ALA A 1 537 ? -55.656 -10.711 -9.281 1 34.97 537 ALA A N 1
ATOM 4176 C CA . ALA A 1 537 ? -54.5 -11.453 -9.773 1 34.97 537 ALA A CA 1
ATOM 4177 C C . ALA A 1 537 ? -53.219 -10.617 -9.648 1 34.97 537 ALA A C 1
ATOM 4179 O O . ALA A 1 537 ? -52.125 -11.164 -9.555 1 34.97 537 ALA A O 1
ATOM 4180 N N . THR A 1 538 ? -53.344 -9.312 -9.633 1 35.5 538 THR A N 1
ATOM 4181 C CA . THR A 1 538 ? -52.219 -8.422 -9.398 1 35.5 538 THR A CA 1
ATOM 4182 C C . THR A 1 538 ? -51.625 -8.641 -7.996 1 35.5 538 THR A C 1
ATOM 4184 O O . THR A 1 538 ? -50.406 -8.664 -7.816 1 35.5 538 THR A O 1
ATOM 4187 N N . VAL A 1 539 ? -52.594 -8.68 -7.023 1 36.5 539 VAL A N 1
ATOM 4188 C CA . VAL A 1 539 ? -52.156 -8.922 -5.652 1 36.5 539 VAL A CA 1
ATOM 4189 C C . VAL A 1 539 ? -51.531 -10.312 -5.551 1 36.5 539 VAL A C 1
ATOM 4191 O O . VAL A 1 539 ? -50.5 -10.484 -4.906 1 36.5 539 VAL A O 1
ATOM 4194 N N . TYR A 1 540 ? -52.219 -11.297 -6.215 1 34.41 540 TYR A N 1
ATOM 4195 C CA . TYR A 1 540 ? -51.688 -12.656 -6.238 1 34.41 540 TYR A CA 1
ATOM 4196 C C . TYR A 1 540 ? -50.344 -12.727 -6.969 1 34.41 540 TYR A C 1
ATOM 4198 O O . TYR A 1 540 ? -49.438 -13.414 -6.523 1 34.41 540 TYR A O 1
ATOM 4206 N N . THR A 1 541 ? -50.219 -12.078 -8.078 1 37.69 541 THR A N 1
ATOM 4207 C CA . THR A 1 541 ? -49 -12.055 -8.859 1 37.69 541 THR A CA 1
ATOM 4208 C C . THR A 1 541 ? -47.875 -11.359 -8.078 1 37.69 541 THR A C 1
ATOM 4210 O O . THR A 1 541 ? -46.719 -11.742 -8.188 1 37.69 541 THR A O 1
ATOM 4213 N N . LEU A 1 542 ? -48.25 -10.297 -7.453 1 35.94 542 LEU A N 1
ATOM 4214 C CA . LEU A 1 542 ? -47.25 -9.664 -6.574 1 35.94 542 LEU A CA 1
ATOM 4215 C C . LEU A 1 542 ? -46.812 -10.633 -5.488 1 35.94 542 LEU A C 1
ATOM 4217 O O . LEU A 1 542 ? -45.594 -10.695 -5.168 1 35.94 542 LEU A O 1
ATOM 4221 N N . VAL A 1 543 ? -47.875 -11.305 -4.973 1 35.22 543 VAL A N 1
ATOM 4222 C CA . VAL A 1 543 ? -47.594 -12.281 -3.928 1 35.22 543 VAL A CA 1
ATOM 4223 C C . VAL A 1 543 ? -46.812 -13.461 -4.52 1 35.22 543 VAL A C 1
ATOM 4225 O O . VAL A 1 543 ? -45.844 -13.953 -3.916 1 35.22 543 VAL A O 1
ATOM 4228 N N . THR A 1 544 ? -47.188 -13.914 -5.742 1 38.59 544 THR A N 1
ATOM 4229 C CA . THR A 1 544 ? -46.594 -15.07 -6.383 1 38.59 544 THR A CA 1
ATOM 4230 C C . THR A 1 544 ? -45.25 -14.688 -7.02 1 38.59 544 THR A C 1
ATOM 4232 O O . THR A 1 544 ? -44.375 -15.531 -7.176 1 38.59 544 THR A O 1
ATOM 4235 N N . SER A 1 545 ? -45.156 -13.555 -7.578 1 42.09 545 SER A N 1
ATOM 4236 C CA . SER A 1 545 ? -43.906 -13.094 -8.164 1 42.09 545 SER A CA 1
ATOM 4237 C C . SER A 1 545 ? -42.781 -13.031 -7.125 1 42.09 545 SER A C 1
ATOM 4239 O O . SER A 1 545 ? -41.594 -13.148 -7.457 1 42.09 545 SER A O 1
ATOM 4241 N N . CYS A 1 546 ? -43.062 -12.742 -5.93 1 38.47 546 CYS A N 1
ATOM 4242 C CA . CYS A 1 546 ? -42.094 -12.688 -4.848 1 38.47 546 CYS A CA 1
ATOM 4243 C C . CYS A 1 546 ? -41.531 -14.078 -4.535 1 38.47 546 CYS A C 1
ATOM 4245 O O . CYS A 1 546 ? -40.438 -14.211 -4.039 1 38.47 546 CYS A O 1
ATOM 4247 N N . ARG A 1 547 ? -42.438 -15.297 -4.801 1 42.34 547 ARG A N 1
ATOM 4248 C CA . ARG A 1 547 ? -42.062 -16.703 -4.586 1 42.34 547 ARG A CA 1
ATOM 4249 C C . ARG A 1 547 ? -41.219 -17.219 -5.738 1 42.34 547 ARG A C 1
ATOM 4251 O O . ARG A 1 547 ? -40.344 -18.078 -5.535 1 42.34 547 ARG A O 1
ATOM 4258 N N . HIS A 1 548 ? -41.469 -17.016 -6.816 1 47.91 548 HIS A N 1
ATOM 4259 C CA . HIS A 1 548 ? -40.938 -17.672 -8.016 1 47.91 548 HIS A CA 1
ATOM 4260 C C . HIS A 1 548 ? -40.094 -16.703 -8.844 1 47.91 548 HIS A C 1
ATOM 4262 O O . HIS A 1 548 ? -39.625 -17.062 -9.922 1 47.91 548 HIS A O 1
ATOM 4268 N N . GLY A 1 549 ? -39.5 -15.641 -8.117 1 55.56 549 GLY A N 1
ATOM 4269 C CA . GLY A 1 549 ? -38.844 -14.656 -8.969 1 55.56 549 GLY A CA 1
ATOM 4270 C C . GLY A 1 549 ? -39.812 -13.953 -9.906 1 55.56 549 GLY A C 1
ATOM 4271 O O . GLY A 1 549 ? -40.844 -14.508 -10.266 1 55.56 549 GLY A O 1
ATOM 4272 N N . ARG A 1 550 ? -39.719 -12.742 -10.039 1 65.88 550 ARG A N 1
ATOM 4273 C CA . ARG A 1 550 ? -40.562 -11.953 -10.922 1 65.88 550 ARG A CA 1
ATOM 4274 C C . ARG A 1 550 ? -40.656 -12.586 -12.312 1 65.88 550 ARG A C 1
ATOM 4276 O O . ARG A 1 550 ? -41.688 -12.461 -12.992 1 65.88 550 ARG A O 1
ATOM 4283 N N . PHE A 1 551 ? -39.594 -13.359 -12.703 1 71.44 551 PHE A N 1
ATOM 4284 C CA . PHE A 1 551 ? -39.5 -13.984 -14.016 1 71.44 551 PHE A CA 1
ATOM 4285 C C . PHE A 1 551 ? -39.312 -15.492 -13.891 1 71.44 551 PHE A C 1
ATOM 4287 O O . PHE A 1 551 ? -38.656 -15.953 -12.945 1 71.44 551 PHE A O 1
ATOM 4294 N N . PRO A 1 552 ? -39.938 -16.188 -14.773 1 72.38 552 PRO A N 1
ATOM 4295 C CA . PRO A 1 552 ? -39.75 -17.641 -14.695 1 72.38 552 PRO A CA 1
ATOM 4296 C C . PRO A 1 552 ? -38.281 -18.047 -14.867 1 72.38 552 PRO A C 1
ATOM 4298 O O . PRO A 1 552 ? -37.594 -17.562 -15.773 1 72.38 552 PRO A O 1
ATOM 4301 N N . ALA A 1 553 ? -37.875 -18.969 -14.062 1 80.44 553 ALA A N 1
ATOM 4302 C CA . ALA A 1 553 ? -36.5 -19.453 -14.078 1 80.44 553 ALA A CA 1
ATOM 4303 C C . ALA A 1 553 ? -36.188 -20.25 -15.352 1 80.44 553 ALA A C 1
ATOM 4305 O O . ALA A 1 553 ? -35.062 -20.281 -15.812 1 80.44 553 ALA A O 1
ATOM 4306 N N . SER A 1 554 ? -37.125 -20.828 -15.953 1 81.56 554 SER A N 1
ATOM 4307 C CA . SER A 1 554 ? -36.969 -21.703 -17.109 1 81.56 554 SER A CA 1
ATOM 4308 C C . SER A 1 554 ? -36.469 -20.906 -18.312 1 81.56 554 SER A C 1
ATOM 4310 O O . SER A 1 554 ? -35.688 -21.422 -19.109 1 81.56 554 SER A O 1
ATOM 4312 N N . ASP A 1 555 ? -36.875 -19.719 -18.438 1 81.75 555 ASP A N 1
ATOM 4313 C CA . ASP A 1 555 ? -36.5 -18.922 -19.594 1 81.75 555 ASP A CA 1
ATOM 4314 C C . ASP A 1 555 ? -35 -18.656 -19.594 1 81.75 555 ASP A C 1
ATOM 4316 O O . ASP A 1 555 ? -34.312 -18.828 -20.609 1 81.75 555 ASP A O 1
ATOM 4320 N N . ILE A 1 556 ? -34.5 -18.281 -18.484 1 86.44 556 ILE A N 1
ATOM 4321 C CA . ILE A 1 556 ? -33.062 -18 -18.406 1 86.44 556 ILE A CA 1
ATOM 4322 C C . ILE A 1 556 ? -32.25 -19.297 -18.469 1 86.44 556 ILE A C 1
ATOM 4324 O O . ILE A 1 556 ? -31.219 -19.359 -19.109 1 86.44 556 ILE A O 1
ATOM 4328 N N . GLU A 1 557 ? -32.719 -20.312 -17.828 1 90.62 557 GLU A N 1
ATOM 4329 C CA . GLU A 1 557 ? -32 -21.594 -17.812 1 90.62 557 GLU A CA 1
ATOM 4330 C C . GLU A 1 557 ? -31.953 -22.203 -19.203 1 90.62 557 GLU A C 1
ATOM 4332 O O . GLU A 1 557 ? -30.906 -22.703 -19.609 1 90.62 557 GLU A O 1
ATOM 4337 N N . ASP A 1 558 ? -33.031 -22.109 -19.875 1 89.69 558 ASP A N 1
ATOM 4338 C CA . ASP A 1 558 ? -33.062 -22.656 -21.234 1 89.69 558 ASP A CA 1
ATOM 4339 C C . ASP A 1 558 ? -32.156 -21.859 -22.172 1 89.69 558 ASP A C 1
ATOM 4341 O O . ASP A 1 558 ? -31.469 -22.453 -23 1 89.69 558 ASP A O 1
ATOM 4345 N N . ALA A 1 559 ? -32.219 -20.656 -22.062 1 89.56 559 ALA A N 1
ATOM 4346 C CA . ALA A 1 559 ? -31.359 -19.812 -22.906 1 89.56 559 ALA A CA 1
ATOM 4347 C C . ALA A 1 559 ? -29.875 -20.109 -22.656 1 89.56 559 ALA A C 1
ATOM 4349 O O . ALA A 1 559 ? -29.109 -20.234 -23.594 1 89.56 559 ALA A O 1
ATOM 4350 N N . LEU A 1 560 ? -29.5 -20.234 -21.438 1 92.88 560 LEU A N 1
ATOM 4351 C CA . LEU A 1 560 ? -28.109 -20.484 -21.078 1 92.88 560 LEU A CA 1
ATOM 4352 C C . LEU A 1 560 ? -27.688 -21.891 -21.516 1 92.88 560 LEU A C 1
ATOM 4354 O O . LEU A 1 560 ? -26.547 -22.094 -21.953 1 92.88 560 LEU A O 1
ATOM 4358 N N . ALA A 1 561 ? -28.578 -22.812 -21.391 1 92.56 561 ALA A N 1
ATOM 4359 C CA . ALA A 1 561 ? -28.297 -24.172 -21.828 1 92.56 561 ALA A CA 1
ATOM 4360 C C . ALA A 1 561 ? -28.062 -24.234 -23.328 1 92.56 561 ALA A C 1
ATOM 4362 O O . ALA A 1 561 ? -27.219 -25 -23.812 1 92.56 561 ALA A O 1
ATOM 4363 N N . GLU A 1 562 ? -28.797 -23.453 -24.047 1 91.56 562 GLU A N 1
ATOM 4364 C CA . GLU A 1 562 ? -28.672 -23.422 -25.5 1 91.56 562 GLU A CA 1
ATOM 4365 C C . GLU A 1 562 ? -27.344 -22.797 -25.922 1 91.56 562 GLU A C 1
ATOM 4367 O O . GLU A 1 562 ? -26.719 -23.25 -26.906 1 91.56 562 GLU A O 1
ATOM 4372 N N . ILE A 1 563 ? -26.891 -21.906 -25.25 1 90.88 563 ILE A N 1
ATOM 4373 C CA . ILE A 1 563 ? -25.719 -21.141 -25.625 1 90.88 563 ILE A CA 1
ATOM 4374 C C . ILE A 1 563 ? -24.453 -21.875 -25.203 1 90.88 563 ILE A C 1
ATOM 4376 O O . ILE A 1 563 ? -23.484 -21.953 -25.969 1 90.88 563 ILE A O 1
ATOM 4380 N N . PHE A 1 564 ? -24.453 -22.453 -24 1 91.94 564 PHE A N 1
ATOM 4381 C CA . PHE A 1 564 ? -23.203 -22.953 -23.453 1 91.94 564 PHE A CA 1
ATOM 4382 C C . PHE A 1 564 ? -23.172 -24.484 -23.469 1 91.94 564 PHE A C 1
ATOM 4384 O O . PHE A 1 564 ? -22.109 -25.094 -23.359 1 91.94 564 PHE A O 1
ATOM 4391 N N . GLY A 1 565 ? -24.266 -25.094 -23.531 1 89.69 565 GLY A N 1
ATOM 4392 C CA . GLY A 1 565 ? -24.312 -26.547 -23.516 1 89.69 565 GLY A CA 1
ATOM 4393 C C . GLY A 1 565 ? -23.766 -27.156 -22.25 1 89.69 565 GLY A C 1
ATOM 4394 O O . GLY A 1 565 ? -24.141 -26.734 -21.141 1 89.69 565 GLY A O 1
ATOM 4395 N N . GLU A 1 566 ? -22.859 -28.172 -22.438 1 89.56 566 GLU A N 1
ATOM 4396 C CA . GLU A 1 566 ? -22.344 -28.891 -21.266 1 89.56 566 GLU A CA 1
ATOM 4397 C C . GLU A 1 566 ? -20.906 -28.484 -20.969 1 89.56 566 GLU A C 1
ATOM 4399 O O . GLU A 1 566 ? -20.234 -29.125 -20.141 1 89.56 566 GLU A O 1
ATOM 4404 N N . ALA A 1 567 ? -20.547 -27.453 -21.562 1 90.44 567 ALA A N 1
ATOM 4405 C CA . ALA A 1 567 ? -19.188 -26.984 -21.328 1 90.44 567 ALA A CA 1
ATOM 4406 C C . ALA A 1 567 ? -18.984 -26.562 -19.875 1 90.44 567 ALA A C 1
ATOM 4408 O O . ALA A 1 567 ? -19.891 -26 -19.266 1 90.44 567 ALA A O 1
ATOM 4409 N N . THR A 1 568 ? -17.75 -26.891 -19.359 1 92.81 568 THR A N 1
ATOM 4410 C CA . THR A 1 568 ? -17.453 -26.531 -17.984 1 92.81 568 THR A CA 1
ATOM 4411 C C . THR A 1 568 ? -16.562 -25.297 -17.922 1 92.81 568 THR A C 1
ATOM 4413 O O . THR A 1 568 ? -15.992 -24.891 -18.938 1 92.81 568 THR A O 1
ATOM 4416 N N . MET A 1 569 ? -16.469 -24.703 -16.766 1 93.12 569 MET A N 1
ATOM 4417 C CA . MET A 1 569 ? -15.648 -23.516 -16.562 1 93.12 569 MET A CA 1
ATOM 4418 C C . MET A 1 569 ? -14.18 -23.812 -16.812 1 93.12 569 MET A C 1
ATOM 4420 O O . MET A 1 569 ? -13.406 -22.922 -17.141 1 93.12 569 MET A O 1
ATOM 4424 N N . LEU A 1 570 ? -13.781 -25.047 -16.719 1 91.5 570 LEU A N 1
ATOM 4425 C CA . LEU A 1 570 ? -12.383 -25.422 -16.906 1 91.5 570 LEU A CA 1
ATOM 4426 C C . LEU A 1 570 ? -12.109 -25.797 -18.359 1 91.5 570 LEU A C 1
ATOM 4428 O O . LEU A 1 570 ? -10.961 -26.047 -18.734 1 91.5 570 LEU A O 1
ATOM 4432 N N . ASP A 1 571 ? -13.156 -25.766 -19.188 1 82.5 571 ASP A N 1
ATOM 4433 C CA . ASP A 1 571 ? -13.055 -26.141 -20.594 1 82.5 571 ASP A CA 1
ATOM 4434 C C . ASP A 1 571 ? -12.938 -24.906 -21.484 1 82.5 571 ASP A C 1
ATOM 4436 O O . ASP A 1 571 ? -13.023 -25 -22.703 1 82.5 571 ASP A O 1
ATOM 4440 N N . LEU A 1 572 ? -12.711 -23.859 -20.984 1 85.81 572 LEU A N 1
ATOM 4441 C CA . LEU A 1 572 ? -12.711 -22.656 -21.797 1 85.81 572 LEU A CA 1
ATOM 4442 C C . LEU A 1 572 ? -11.438 -22.562 -22.641 1 85.81 572 LEU A C 1
ATOM 4444 O O . LEU A 1 572 ? -10.453 -21.953 -22.219 1 85.81 572 LEU A O 1
ATOM 4448 N N . GLN A 1 573 ? -11.523 -23.141 -23.859 1 85.62 573 GLN A N 1
ATOM 4449 C CA . GLN A 1 573 ? -10.359 -23.266 -24.734 1 85.62 573 GLN A CA 1
ATOM 4450 C C . GLN A 1 573 ? -9.852 -21.891 -25.172 1 85.62 573 GLN A C 1
ATOM 4452 O O . GLN A 1 573 ? -8.641 -21.672 -25.25 1 85.62 573 GLN A O 1
ATOM 4457 N N . TYR A 1 574 ? -10.805 -21.062 -25.484 1 91.5 574 TYR A N 1
ATOM 4458 C CA . TYR A 1 574 ? -10.398 -19.719 -25.906 1 91.5 574 TYR A CA 1
ATOM 4459 C C . TYR A 1 574 ? -9.641 -19 -24.797 1 91.5 574 TYR A C 1
ATOM 4461 O O . TYR A 1 574 ? -8.617 -18.359 -25.047 1 91.5 574 TYR A O 1
ATOM 4469 N N . VAL A 1 575 ? -10.133 -19.125 -23.578 1 93.69 575 VAL A N 1
ATOM 4470 C CA . VAL A 1 575 ? -9.5 -18.484 -22.438 1 93.69 575 VAL A CA 1
ATOM 4471 C C . VAL A 1 575 ? -8.07 -19.016 -22.281 1 93.69 575 VAL A C 1
ATOM 4473 O O . VAL A 1 575 ? -7.137 -18.234 -22.078 1 93.69 575 VAL A O 1
ATOM 4476 N N . SER A 1 576 ? -7.891 -20.281 -22.438 1 92.31 576 SER A N 1
ATOM 4477 C CA . SER A 1 576 ? -6.574 -20.906 -22.344 1 92.31 576 SER A CA 1
ATOM 4478 C C . SER A 1 576 ? -5.66 -20.453 -23.469 1 92.31 576 SER A C 1
ATOM 4480 O O . SER A 1 576 ? -4.461 -20.266 -23.266 1 92.31 576 SER A O 1
ATOM 4482 N N . SER A 1 577 ? -6.203 -20.297 -24.641 1 92.12 577 SER A N 1
ATOM 4483 C CA . SER A 1 577 ? -5.414 -19.969 -25.828 1 92.12 577 SER A CA 1
ATOM 4484 C C . SER A 1 577 ? -4.859 -18.547 -25.734 1 92.12 577 SER A C 1
ATOM 4486 O O . SER A 1 577 ? -3.848 -18.234 -26.375 1 92.12 577 SER A O 1
ATOM 4488 N N . ILE A 1 578 ? -5.512 -17.703 -25.016 1 94.25 578 ILE A N 1
ATOM 4489 C CA . ILE A 1 578 ? -5.031 -16.328 -24.938 1 94.25 578 ILE A CA 1
ATOM 4490 C C . ILE A 1 578 ? -4.406 -16.094 -23.562 1 94.25 578 ILE A C 1
ATOM 4492 O O . ILE A 1 578 ? -3.975 -14.969 -23.25 1 94.25 578 ILE A O 1
ATOM 4496 N N . GLY A 1 579 ? -4.387 -17.109 -22.719 1 93.75 579 GLY A N 1
ATOM 4497 C CA . GLY A 1 579 ? -3.752 -17.016 -21.422 1 93.75 579 GLY A CA 1
ATOM 4498 C C . GLY A 1 579 ? -4.523 -16.141 -20.438 1 93.75 579 GLY A C 1
ATOM 4499 O O . GLY A 1 579 ? -3.938 -15.531 -19.547 1 93.75 579 GLY A O 1
ATOM 4500 N N . ALA A 1 580 ? -5.867 -16.031 -20.625 1 95 580 ALA A N 1
ATOM 4501 C CA . ALA A 1 580 ? -6.707 -15.211 -19.766 1 95 580 ALA A CA 1
ATOM 4502 C C . ALA A 1 580 ? -7.305 -16.047 -18.625 1 95 580 ALA A C 1
ATOM 4504 O O . ALA A 1 580 ? -7.203 -17.266 -18.641 1 95 580 ALA A O 1
ATOM 4505 N N . ARG A 1 581 ? -7.805 -15.422 -17.609 1 94.81 581 ARG A N 1
ATOM 4506 C CA . ARG A 1 581 ? -8.508 -16 -16.469 1 94.81 581 ARG A CA 1
ATOM 4507 C C . ARG A 1 581 ? -9.789 -15.227 -16.172 1 94.81 581 ARG A C 1
ATOM 4509 O O . ARG A 1 581 ? -9.805 -13.992 -16.266 1 94.81 581 ARG A O 1
ATOM 4516 N N . VAL A 1 582 ? -10.82 -15.93 -15.875 1 95.94 582 VAL A N 1
ATOM 4517 C CA . VAL A 1 582 ? -12.102 -15.281 -15.641 1 95.94 582 VAL A CA 1
ATOM 4518 C C . VAL A 1 582 ? -12.664 -15.727 -14.289 1 95.94 582 VAL A C 1
ATOM 4520 O O . VAL A 1 582 ? -12.359 -16.828 -13.82 1 95.94 582 VAL A O 1
ATOM 4523 N N . GLY A 1 583 ? -13.398 -14.852 -13.641 1 95.12 583 GLY A N 1
ATOM 4524 C CA . GLY A 1 583 ? -14.07 -15.148 -12.383 1 95.12 583 GLY A CA 1
ATOM 4525 C C . GLY A 1 583 ? -15.453 -14.531 -12.281 1 95.12 583 GLY A C 1
ATOM 4526 O O . GLY A 1 583 ? -15.688 -13.438 -12.789 1 95.12 583 GLY A O 1
ATOM 4527 N N . LEU A 1 584 ? -16.406 -15.289 -11.695 1 96.5 584 LEU A N 1
ATOM 4528 C CA . LEU A 1 584 ? -17.781 -14.859 -11.484 1 96.5 584 LEU A CA 1
ATOM 4529 C C . LEU A 1 584 ? -18.156 -14.938 -10.008 1 96.5 584 LEU A C 1
ATOM 4531 O O . LEU A 1 584 ? -18.203 -16.031 -9.43 1 96.5 584 LEU A O 1
ATOM 4535 N N . PRO A 1 585 ? -18.438 -13.812 -9.367 1 94.19 585 PRO A N 1
ATOM 4536 C CA . PRO A 1 585 ? -18.891 -13.852 -7.969 1 94.19 585 PRO A CA 1
ATOM 4537 C C . PRO A 1 585 ? -20.297 -14.391 -7.812 1 94.19 585 PRO A C 1
ATOM 4539 O O . PRO A 1 585 ? -21.172 -14.109 -8.641 1 94.19 585 PRO A O 1
ATOM 4542 N N . VAL A 1 586 ? -20.531 -15.219 -6.852 1 93.44 586 VAL A N 1
ATOM 4543 C CA . VAL A 1 586 ? -21.828 -15.727 -6.441 1 93.44 586 VAL A CA 1
ATOM 4544 C C . VAL A 1 586 ? -21.938 -15.703 -4.918 1 93.44 586 VAL A C 1
ATOM 4546 O O . VAL A 1 586 ? -20.938 -15.531 -4.223 1 93.44 586 VAL A O 1
ATOM 4549 N N . VAL A 1 587 ? -23.141 -15.742 -4.41 1 87.44 587 VAL A N 1
ATOM 4550 C CA . VAL A 1 587 ? -23.344 -15.75 -2.963 1 87.44 587 VAL A CA 1
ATOM 4551 C C . VAL A 1 587 ? -24.062 -17.031 -2.553 1 87.44 587 VAL A C 1
ATOM 4553 O O . VAL A 1 587 ? -25.078 -17.391 -3.152 1 87.44 587 VAL A O 1
ATOM 4556 N N . ASP A 1 588 ? -23.469 -17.703 -1.584 1 87.06 588 ASP A N 1
ATOM 4557 C CA . ASP A 1 588 ? -24.109 -18.906 -1.046 1 87.06 588 ASP A CA 1
ATOM 4558 C C . ASP A 1 588 ? -25.391 -18.547 -0.314 1 87.06 588 ASP A C 1
ATOM 4560 O O . ASP A 1 588 ? -25.391 -17.734 0.604 1 87.06 588 ASP A O 1
ATOM 4564 N N . ALA A 1 589 ? -26.453 -19.156 -0.764 1 80.62 589 ALA A N 1
ATOM 4565 C CA . ALA A 1 589 ? -27.766 -18.812 -0.234 1 80.62 589 ALA A CA 1
ATOM 4566 C C . ALA A 1 589 ? -27.906 -19.219 1.229 1 80.62 589 ALA A C 1
ATOM 4568 O O . ALA A 1 589 ? -28.625 -18.594 1.997 1 80.62 589 ALA A O 1
ATOM 4569 N N . GLU A 1 590 ? -27.156 -20.219 1.605 1 74.62 590 GLU A N 1
ATOM 4570 C CA . GLU A 1 590 ? -27.266 -20.766 2.959 1 74.62 590 GLU A CA 1
ATOM 4571 C C . GLU A 1 590 ? -26.359 -20 3.928 1 74.62 590 GLU A C 1
ATOM 4573 O O . GLU A 1 590 ? -26.797 -19.625 5.016 1 74.62 590 GLU A O 1
ATOM 4578 N N . THR A 1 591 ? -25.172 -19.797 3.557 1 73.69 591 THR A N 1
ATOM 4579 C CA . THR A 1 591 ? -24.188 -19.234 4.465 1 73.69 591 THR A CA 1
ATOM 4580 C C . THR A 1 591 ? -24.031 -17.734 4.215 1 73.69 591 THR A C 1
ATOM 4582 O O . THR A 1 591 ? -23.469 -17.016 5.047 1 73.69 591 THR A O 1
ATOM 4585 N N . LEU A 1 592 ? -24.469 -17.25 3.023 1 76 592 LEU A N 1
ATOM 4586 C CA . LEU A 1 592 ? -24.328 -15.867 2.566 1 76 592 LEU A CA 1
ATOM 4587 C C . LEU A 1 592 ? -22.859 -15.492 2.379 1 76 592 LEU A C 1
ATOM 4589 O O . LEU A 1 592 ? -22.516 -14.305 2.369 1 76 592 LEU A O 1
ATOM 4593 N N . ASP A 1 593 ? -22.062 -16.547 2.246 1 78.81 593 ASP A N 1
ATOM 4594 C CA . ASP A 1 593 ? -20.656 -16.312 1.925 1 78.81 593 ASP A CA 1
ATOM 4595 C C . ASP A 1 593 ? -20.484 -15.898 0.462 1 78.81 593 ASP A C 1
ATOM 4597 O O . ASP A 1 593 ? -21.188 -16.406 -0.413 1 78.81 593 ASP A O 1
ATOM 4601 N N . THR A 1 594 ? -19.578 -14.93 0.314 1 84.94 594 THR A N 1
ATOM 4602 C CA . THR A 1 594 ? -19.188 -14.617 -1.056 1 84.94 594 THR A CA 1
ATOM 4603 C C . THR A 1 594 ? -18.344 -15.75 -1.639 1 84.94 594 THR A C 1
ATOM 4605 O O . THR A 1 594 ? -17.375 -16.203 -1.012 1 84.94 594 THR A O 1
ATOM 4608 N N . CYS A 1 595 ? -18.766 -16.25 -2.723 1 90.62 595 CYS A N 1
ATOM 4609 C CA . CYS A 1 595 ? -18.031 -17.312 -3.41 1 90.62 595 CYS A CA 1
ATOM 4610 C C . CYS A 1 595 ? -17.594 -16.875 -4.801 1 90.62 595 CYS A C 1
ATOM 4612 O O . CYS A 1 595 ? -18.141 -15.906 -5.344 1 90.62 595 CYS A O 1
ATOM 4614 N N . LEU A 1 596 ? -16.578 -17.5 -5.297 1 92.69 596 LEU A N 1
ATOM 4615 C CA . LEU A 1 596 ? -16.047 -17.172 -6.605 1 92.69 596 LEU A CA 1
ATOM 4616 C C . LEU A 1 596 ? -15.906 -18.406 -7.48 1 92.69 596 LEU A C 1
ATOM 4618 O O . LEU A 1 596 ? -15.32 -19.406 -7.066 1 92.69 596 LEU A O 1
ATOM 4622 N N . VAL A 1 597 ? -16.547 -18.375 -8.641 1 94.75 597 VAL A N 1
ATOM 4623 C CA . VAL A 1 597 ? -16.359 -19.391 -9.664 1 94.75 597 VAL A CA 1
ATOM 4624 C C . VAL A 1 597 ? -15.32 -18.938 -10.68 1 94.75 597 VAL A C 1
ATOM 4626 O O . VAL A 1 597 ? -15.453 -17.859 -11.258 1 94.75 597 VAL A O 1
ATOM 4629 N N . THR A 1 598 ? -14.328 -19.734 -10.891 1 94.12 598 THR A N 1
ATOM 4630 C CA . THR A 1 598 ? -13.25 -19.281 -11.766 1 94.12 598 THR A CA 1
ATOM 4631 C C . THR A 1 598 ? -12.992 -20.297 -12.875 1 94.12 598 THR A C 1
ATOM 4633 O O . THR A 1 598 ? -13.461 -21.438 -12.805 1 94.12 598 THR A O 1
ATOM 4636 N N . SER A 1 599 ? -12.242 -19.844 -13.875 1 94.31 599 SER A N 1
ATOM 4637 C CA . SER A 1 599 ? -11.836 -20.703 -14.984 1 94.31 599 SER A CA 1
ATOM 4638 C C . SER A 1 599 ? -10.484 -21.344 -14.711 1 94.31 599 SER A C 1
ATOM 4640 O O . SER A 1 599 ? -9.961 -22.094 -15.547 1 94.31 599 SER A O 1
ATOM 4642 N N . TYR A 1 600 ? -9.898 -21.125 -13.57 1 90.88 600 TYR A N 1
ATOM 4643 C CA . TYR A 1 600 ? -8.539 -21.578 -13.328 1 90.88 600 TYR A CA 1
ATOM 4644 C C . TYR A 1 600 ? -8.445 -22.359 -12.016 1 90.88 600 TYR A C 1
ATOM 4646 O O . TYR A 1 600 ? -7.355 -22.562 -11.484 1 90.88 600 TYR A O 1
ATOM 4654 N N . ASN A 1 601 ? -9.492 -22.703 -11.484 1 87.12 601 ASN A N 1
ATOM 4655 C CA . ASN A 1 601 ? -9.609 -23.578 -10.328 1 87.12 601 ASN A CA 1
ATOM 4656 C C . ASN A 1 601 ? -8.859 -23.031 -9.125 1 87.12 601 ASN A C 1
ATOM 4658 O O . ASN A 1 601 ? -8.25 -23.781 -8.359 1 87.12 601 ASN A O 1
ATOM 4662 N N . GLY A 1 602 ? -8.789 -21.766 -8.992 1 72.88 602 GLY A N 1
ATOM 4663 C CA . GLY A 1 602 ? -8.203 -21.125 -7.828 1 72.88 602 GLY A CA 1
ATOM 4664 C C . GLY A 1 602 ? -6.699 -20.969 -7.926 1 72.88 602 GLY A C 1
ATOM 4665 O O . GLY A 1 602 ? -6.066 -21.562 -8.797 1 72.88 602 GLY A O 1
ATOM 4666 N N . THR A 1 603 ? -6.164 -19.969 -7.266 1 65.38 603 THR A N 1
ATOM 4667 C CA . THR A 1 603 ? -4.727 -19.734 -7.207 1 65.38 603 THR A CA 1
ATOM 4668 C C . THR A 1 603 ? -4.223 -19.812 -5.773 1 65.38 603 THR A C 1
ATOM 4670 O O . THR A 1 603 ? -4.879 -19.344 -4.848 1 65.38 603 THR A O 1
ATOM 4673 N N . SER A 1 604 ? -3.494 -20.891 -5.5 1 58.97 604 SER A N 1
ATOM 4674 C CA . SER A 1 604 ? -2.902 -20.922 -4.164 1 58.97 604 SER A CA 1
ATOM 4675 C C . SER A 1 604 ? -1.768 -19.906 -4.039 1 58.97 604 SER A C 1
ATOM 4677 O O . SER A 1 604 ? -1.104 -19.578 -5.027 1 58.97 604 SER A O 1
ATOM 4679 N N . SER A 1 605 ? -1.877 -19.031 -3.051 1 52.72 605 SER A N 1
ATOM 4680 C CA . SER A 1 605 ? -0.797 -18.062 -2.818 1 52.72 605 SER A CA 1
ATOM 4681 C C . SER A 1 605 ? 0.55 -18.781 -2.705 1 52.72 605 SER A C 1
ATOM 4683 O O . SER A 1 605 ? 0.635 -19.875 -2.158 1 52.72 605 SER A O 1
ATOM 4685 N N . ARG A 1 606 ? 1.354 -18.641 -3.771 1 45.06 606 ARG A N 1
ATOM 4686 C CA . ARG A 1 606 ? 2.693 -19.219 -3.701 1 45.06 606 ARG A CA 1
ATOM 4687 C C . ARG A 1 606 ? 3.242 -19.156 -2.279 1 45.06 606 ARG A C 1
ATOM 4689 O O . ARG A 1 606 ? 4.023 -20.016 -1.871 1 45.06 606 ARG A O 1
ATOM 4696 N N . HIS A 1 607 ? 3.264 -17.875 -1.75 1 42.25 607 HIS A N 1
ATOM 4697 C CA . HIS A 1 607 ? 4.078 -17.734 -0.548 1 42.25 607 HIS A CA 1
ATOM 4698 C C . HIS A 1 607 ? 3.281 -18.094 0.702 1 42.25 607 HIS A C 1
ATOM 4700 O O . HIS A 1 607 ? 2.295 -17.438 1.029 1 42.25 607 HIS A O 1
ATOM 4706 N N . GLY A 1 608 ? 3.018 -19.484 0.846 1 41.72 608 GLY A N 1
ATOM 4707 C CA . GLY A 1 608 ? 2.732 -20.172 2.094 1 41.72 608 GLY A CA 1
ATOM 4708 C C . GLY A 1 608 ? 1.972 -19.312 3.088 1 41.72 608 GLY A C 1
ATOM 4709 O O . GLY A 1 608 ? 2.084 -19.5 4.301 1 41.72 608 GLY A O 1
ATOM 4710 N N . ASP A 1 609 ? 1.682 -18.047 2.707 1 45.75 609 ASP A N 1
ATOM 4711 C CA . ASP A 1 609 ? 1.277 -17.359 3.934 1 45.75 609 ASP A CA 1
ATOM 4712 C C . ASP A 1 609 ? -0.105 -17.828 4.387 1 45.75 609 ASP A C 1
ATOM 4714 O O . ASP A 1 609 ? -1.109 -17.531 3.736 1 45.75 609 ASP A O 1
ATOM 4718 N N . GLU A 1 610 ? -0.12 -19.062 4.93 1 48.59 610 GLU A N 1
ATOM 4719 C CA . GLU A 1 610 ? -1.293 -19.578 5.629 1 48.59 610 GLU A CA 1
ATOM 4720 C C . GLU A 1 610 ? -2.178 -18.438 6.141 1 48.59 610 GLU A C 1
ATOM 4722 O O . GLU A 1 610 ? -3.385 -18.625 6.309 1 48.59 610 GLU A O 1
ATOM 4727 N N . ARG A 1 611 ? -1.441 -17.406 6.234 1 52.22 611 ARG A N 1
ATOM 4728 C CA . ARG A 1 611 ? -2.127 -16.297 6.883 1 52.22 611 ARG A CA 1
ATOM 4729 C C . ARG A 1 611 ? -3.15 -15.656 5.945 1 52.22 611 ARG A C 1
ATOM 4731 O O . ARG A 1 611 ? -4.113 -15.039 6.395 1 52.22 611 ARG A O 1
ATOM 4738 N N . TYR A 1 612 ? -2.895 -15.891 4.598 1 52.59 612 TYR A N 1
ATOM 4739 C CA . TYR A 1 612 ? -3.869 -15.367 3.648 1 52.59 612 TYR A CA 1
ATOM 4740 C C . TYR A 1 612 ? -5.168 -16.156 3.701 1 52.59 612 TYR A C 1
ATOM 4742 O O . TYR A 1 612 ? -6.246 -15.617 3.463 1 52.59 612 TYR A O 1
ATOM 4750 N N . THR A 1 613 ? -4.973 -17.484 3.992 1 50.53 613 THR A N 1
ATOM 4751 C CA . THR A 1 613 ? -6.133 -18.375 3.893 1 50.53 613 THR A CA 1
ATOM 4752 C C . THR A 1 613 ? -7.098 -18.125 5.055 1 50.53 613 THR A C 1
ATOM 4754 O O . THR A 1 613 ? -8.312 -18.203 4.883 1 50.53 613 THR A O 1
ATOM 4757 N N . ASP A 1 614 ? -6.539 -17.797 6.281 1 52.44 614 ASP A N 1
ATOM 4758 C CA . ASP A 1 614 ? -7.41 -17.734 7.449 1 52.44 614 ASP A CA 1
ATOM 4759 C C . ASP A 1 614 ? -8.305 -16.5 7.402 1 52.44 614 ASP A C 1
ATOM 4761 O O . ASP A 1 614 ? -9.312 -16.422 8.109 1 52.44 614 ASP A O 1
ATOM 4765 N N . MET A 1 615 ? -7.934 -15.656 6.539 1 57.78 615 MET A N 1
ATOM 4766 C CA . MET A 1 615 ? -8.773 -14.469 6.586 1 57.78 615 MET A CA 1
ATOM 4767 C C . MET A 1 615 ? -9.289 -14.109 5.195 1 57.78 615 MET A C 1
ATOM 4769 O O . MET A 1 615 ? -9.367 -12.93 4.84 1 57.78 615 MET A O 1
ATOM 4773 N N . SER A 1 616 ? -9.688 -15.234 4.477 1 64.62 616 SER A N 1
ATOM 4774 C CA . SER A 1 616 ? -10.234 -14.93 3.158 1 64.62 616 SER A CA 1
ATOM 4775 C C . SER A 1 616 ? -11.633 -14.336 3.26 1 64.62 616 SER A C 1
ATOM 4777 O O . SER A 1 616 ? -12.414 -14.719 4.133 1 64.62 616 SER A O 1
ATOM 4779 N N . THR A 1 617 ? -11.844 -13.305 2.479 1 73 617 THR A N 1
ATOM 4780 C CA . THR A 1 617 ? -13.125 -12.602 2.443 1 73 617 THR A CA 1
ATOM 4781 C C . THR A 1 617 ? -14.102 -13.297 1.497 1 73 617 THR A C 1
ATOM 4783 O O . THR A 1 617 ? -15.258 -12.898 1.391 1 73 617 THR A O 1
ATOM 4786 N N . TYR A 1 618 ? -13.625 -14.43 0.81 1 81.75 618 TYR A N 1
ATOM 4787 C CA . TYR A 1 618 ? -14.469 -15.188 -0.115 1 81.75 618 TYR A CA 1
ATOM 4788 C C . TYR A 1 618 ? -14.008 -16.641 -0.205 1 81.75 618 TYR A C 1
ATOM 4790 O O . TYR A 1 618 ? -12.914 -16.984 0.266 1 81.75 618 TYR A O 1
ATOM 4798 N N . ARG A 1 619 ? -14.938 -17.484 -0.665 1 84.56 619 ARG A N 1
ATOM 4799 C CA . ARG A 1 619 ? -14.641 -18.906 -0.87 1 84.56 619 ARG A CA 1
ATOM 4800 C C . ARG A 1 619 ? -14.547 -19.234 -2.355 1 84.56 619 ARG A C 1
ATOM 4802 O O . ARG A 1 619 ? -15.438 -18.875 -3.131 1 84.56 619 ARG A O 1
ATOM 4809 N N . LEU A 1 620 ? -13.453 -19.797 -2.713 1 87.56 620 LEU A N 1
ATOM 4810 C CA . LEU A 1 620 ? -13.32 -20.281 -4.082 1 87.56 620 LEU A CA 1
ATOM 4811 C C . LEU A 1 620 ? -14.031 -21.625 -4.262 1 87.56 620 LEU A C 1
ATOM 4813 O O . LEU A 1 620 ? -13.836 -22.547 -3.471 1 87.56 620 LEU A O 1
ATOM 4817 N N . LEU A 1 621 ? -14.875 -21.672 -5.266 1 90.19 621 LEU A N 1
ATOM 4818 C CA . LEU A 1 621 ? -15.586 -22.922 -5.516 1 90.19 621 LEU A CA 1
ATOM 4819 C C . LEU A 1 621 ? -14.75 -23.859 -6.379 1 90.19 621 LEU A C 1
ATOM 4821 O O . LEU A 1 621 ? -14.352 -23.5 -7.488 1 90.19 621 LEU A O 1
ATOM 4825 N N . GLN A 1 622 ? -14.414 -24.938 -5.758 1 86.69 622 GLN A N 1
ATOM 4826 C CA . GLN A 1 622 ? -13.664 -25.984 -6.465 1 86.69 622 GLN A CA 1
ATOM 4827 C C . GLN A 1 622 ? -14.422 -27.297 -6.465 1 86.69 622 GLN A C 1
ATOM 4829 O O . GLN A 1 622 ? -15.07 -27.656 -5.477 1 86.69 622 GLN A O 1
ATOM 4834 N N . SER A 1 623 ? -14.352 -27.906 -7.629 1 83.69 623 SER A N 1
ATOM 4835 C CA . SER A 1 623 ? -15.016 -29.203 -7.723 1 83.69 623 SER A CA 1
ATOM 4836 C C . SER A 1 623 ? -14.156 -30.312 -7.117 1 83.69 623 SER A C 1
ATOM 4838 O O . SER A 1 623 ? -12.922 -30.25 -7.184 1 83.69 623 SER A O 1
ATOM 4840 N N . LYS A 1 624 ? -14.773 -31.25 -6.461 1 73.25 624 LYS A N 1
ATOM 4841 C CA . LYS A 1 624 ? -14.07 -32.375 -5.875 1 73.25 624 LYS A CA 1
ATOM 4842 C C . LYS A 1 624 ? -13.703 -33.406 -6.934 1 73.25 624 LYS A C 1
ATOM 4844 O O . LYS A 1 624 ? -12.656 -34.062 -6.855 1 73.25 624 LYS A O 1
ATOM 4849 N N . ASP A 1 625 ? -14.617 -33.531 -7.844 1 78.81 625 ASP A N 1
ATOM 4850 C CA . ASP A 1 625 ? -14.438 -34.562 -8.875 1 78.81 625 ASP A CA 1
ATOM 4851 C C . ASP A 1 625 ? -15.062 -34.094 -10.195 1 78.81 625 ASP A C 1
ATOM 4853 O O . ASP A 1 625 ? -15.547 -32.969 -10.312 1 78.81 625 ASP A O 1
ATOM 4857 N N . ALA A 1 626 ? -14.938 -34.969 -11.156 1 80 626 ALA A N 1
ATOM 4858 C CA . ALA A 1 626 ? -15.422 -34.656 -12.5 1 80 626 ALA A CA 1
ATOM 4859 C C . ALA A 1 626 ? -16.938 -34.531 -12.516 1 80 626 ALA A C 1
ATOM 4861 O O . ALA A 1 626 ? -17.484 -33.719 -13.281 1 80 626 ALA A O 1
ATOM 4862 N N . ALA A 1 627 ? -17.594 -35.281 -11.594 1 79.44 627 ALA A N 1
ATOM 4863 C CA . ALA A 1 627 ? -19.047 -35.25 -11.562 1 79.44 627 ALA A CA 1
ATOM 4864 C C . ALA A 1 627 ? -19.562 -33.938 -11 1 79.44 627 ALA A C 1
ATOM 4866 O O . ALA A 1 627 ? -20.656 -33.469 -11.336 1 79.44 627 ALA A O 1
ATOM 4867 N N . SER A 1 628 ? -18.766 -33.281 -10.297 1 86.12 628 SER A N 1
ATOM 4868 C CA . SER A 1 628 ? -19.188 -32.062 -9.641 1 86.12 628 SER A CA 1
ATOM 4869 C C . SER A 1 628 ? -18.594 -30.828 -10.328 1 86.12 628 SER A C 1
ATOM 4871 O O . SER A 1 628 ? -18.656 -29.719 -9.789 1 86.12 628 SER A O 1
ATOM 4873 N N . GLU A 1 629 ? -18.094 -31.047 -11.516 1 91.44 629 GLU A N 1
ATOM 4874 C CA . GLU A 1 629 ? -17.5 -29.922 -12.227 1 91.44 629 GLU A CA 1
ATOM 4875 C C . GLU A 1 629 ? -18.562 -28.859 -12.531 1 91.44 629 GLU A C 1
ATOM 4877 O O . GLU A 1 629 ? -19.688 -29.188 -12.883 1 91.44 629 GLU A O 1
ATOM 4882 N N . ILE A 1 630 ? -18.172 -27.672 -12.445 1 93.94 630 ILE A N 1
ATOM 4883 C CA . ILE A 1 630 ? -19.125 -26.578 -12.602 1 93.94 630 ILE A CA 1
ATOM 4884 C C . ILE A 1 630 ? -19.312 -26.25 -14.086 1 93.94 630 ILE A C 1
ATOM 4886 O O . ILE A 1 630 ? -18.344 -25.922 -14.781 1 93.94 630 ILE A O 1
ATOM 4890 N N . ARG A 1 631 ? -20.484 -26.391 -14.516 1 94.69 631 ARG A N 1
ATOM 4891 C CA . ARG A 1 631 ? -20.812 -26.047 -15.891 1 94.69 631 ARG A CA 1
ATOM 4892 C C . ARG A 1 631 ? -20.953 -24.547 -16.062 1 94.69 631 ARG A C 1
ATOM 4894 O O . ARG A 1 631 ? -21.359 -23.844 -15.125 1 94.69 631 ARG A O 1
ATOM 4901 N N . ILE A 1 632 ? -20.688 -24.078 -17.266 1 95.5 632 ILE A N 1
ATOM 4902 C CA . ILE A 1 632 ? -20.766 -22.641 -17.547 1 95.5 632 ILE A CA 1
ATOM 4903 C C . ILE A 1 632 ? -22.203 -22.156 -17.344 1 95.5 632 ILE A C 1
ATOM 4905 O O . ILE A 1 632 ? -22.438 -21.094 -16.75 1 95.5 632 ILE A O 1
ATOM 4909 N N . LYS A 1 633 ? -23.172 -22.953 -17.844 1 94.88 633 LYS A N 1
ATOM 4910 C CA . LYS A 1 633 ? -24.578 -22.562 -17.734 1 94.88 633 LYS A CA 1
ATOM 4911 C C . LYS A 1 633 ? -25 -22.438 -16.281 1 94.88 633 LYS A C 1
ATOM 4913 O O . LYS A 1 633 ? -25.766 -21.547 -15.922 1 94.88 633 LYS A O 1
ATOM 4918 N N . ASP A 1 634 ? -24.484 -23.328 -15.43 1 95.19 634 ASP A N 1
ATOM 4919 C CA . ASP A 1 634 ? -24.812 -23.281 -14.008 1 95.19 634 ASP A CA 1
ATOM 4920 C C . ASP A 1 634 ? -24.188 -22.062 -13.336 1 95.19 634 ASP A C 1
ATOM 4922 O O . ASP A 1 634 ? -24.828 -21.406 -12.516 1 95.19 634 ASP A O 1
ATOM 4926 N N . ALA A 1 635 ? -22.922 -21.812 -13.648 1 95.12 635 ALA A N 1
ATOM 4927 C CA . ALA A 1 635 ? -22.25 -20.625 -13.109 1 95.12 635 ALA A CA 1
ATOM 4928 C C . ALA A 1 635 ? -22.969 -19.344 -13.547 1 95.12 635 ALA A C 1
ATOM 4930 O O . ALA A 1 635 ? -23.156 -18.438 -12.742 1 95.12 635 ALA A O 1
ATOM 4931 N N . ALA A 1 636 ? -23.312 -19.281 -14.781 1 95.12 636 ALA A N 1
ATOM 4932 C CA . ALA A 1 636 ? -24.031 -18.141 -15.336 1 95.12 636 ALA A CA 1
ATOM 4933 C C . ALA A 1 636 ? -25.375 -17.938 -14.641 1 95.12 636 ALA A C 1
ATOM 4935 O O . ALA A 1 636 ? -25.75 -16.812 -14.328 1 95.12 636 ALA A O 1
ATOM 4936 N N . ARG A 1 637 ? -26.078 -19 -14.438 1 94.75 637 ARG A N 1
ATOM 4937 C CA . ARG A 1 637 ? -27.375 -18.922 -13.781 1 94.75 637 ARG A CA 1
ATOM 4938 C C . ARG A 1 637 ? -27.234 -18.438 -12.344 1 94.75 637 ARG A C 1
ATOM 4940 O O . ARG A 1 637 ? -28.047 -17.656 -11.867 1 94.75 637 ARG A O 1
ATOM 4947 N N . CYS A 1 638 ? -26.266 -18.922 -11.695 1 94.12 638 CYS A N 1
ATOM 4948 C CA . CYS A 1 638 ? -26.031 -18.547 -10.305 1 94.12 638 CYS A CA 1
ATOM 4949 C C . CYS A 1 638 ? -25.688 -17.078 -10.188 1 94.12 638 CYS A C 1
ATOM 4951 O O . CYS A 1 638 ? -26.266 -16.359 -9.367 1 94.12 638 CYS A O 1
ATOM 4953 N N . THR A 1 639 ? -24.766 -16.562 -10.969 1 93.62 639 THR A N 1
ATOM 4954 C CA . THR A 1 639 ? -24.344 -15.164 -10.875 1 93.62 639 THR A CA 1
ATOM 4955 C C . THR A 1 639 ? -25.453 -14.219 -11.297 1 93.62 639 THR A C 1
ATOM 4957 O O . THR A 1 639 ? -25.438 -13.031 -10.977 1 93.62 639 THR A O 1
ATOM 4960 N N . SER A 1 640 ? -26.469 -14.703 -11.977 1 89.62 640 SER A N 1
ATOM 4961 C CA . SER A 1 640 ? -27.562 -13.867 -12.445 1 89.62 640 SER A CA 1
ATOM 4962 C C . SER A 1 640 ? -28.812 -14.078 -11.609 1 89.62 640 SER A C 1
ATOM 4964 O O . SER A 1 640 ? -29.906 -13.609 -11.969 1 89.62 640 SER A O 1
ATOM 4966 N N . ALA A 1 641 ? -28.719 -14.836 -10.555 1 87.06 641 ALA A N 1
ATOM 4967 C CA . ALA A 1 641 ? -29.875 -15.117 -9.703 1 87.06 641 ALA A CA 1
ATOM 4968 C C . ALA A 1 641 ? -30.141 -13.961 -8.742 1 87.06 641 ALA A C 1
ATOM 4970 O O . ALA A 1 641 ? -30.094 -14.133 -7.52 1 87.06 641 ALA A O 1
ATOM 4971 N N . ALA A 1 642 ? -30.438 -12.852 -9.336 1 78.75 642 ALA A N 1
ATOM 4972 C CA . ALA A 1 642 ? -30.688 -11.648 -8.539 1 78.75 642 ALA A CA 1
ATOM 4973 C C . ALA A 1 642 ? -31.969 -11.797 -7.723 1 78.75 642 ALA A C 1
ATOM 4975 O O . ALA A 1 642 ? -33.031 -12.188 -8.258 1 78.75 642 ALA A O 1
ATOM 4976 N N . PRO A 1 643 ? -31.844 -11.438 -6.512 1 74 643 PRO A N 1
ATOM 4977 C CA . PRO A 1 643 ? -33.062 -11.508 -5.688 1 74 643 PRO A CA 1
ATOM 4978 C C . PRO A 1 643 ? -34.188 -10.664 -6.25 1 74 643 PRO A C 1
ATOM 4980 O O . PRO A 1 643 ? -33.969 -9.594 -6.816 1 74 643 PRO A O 1
ATOM 4983 N N . TRP A 1 644 ? -35.406 -11.031 -6.098 1 68.56 644 TRP A N 1
ATOM 4984 C CA . TRP A 1 644 ? -36.625 -10.391 -6.559 1 68.56 644 TRP A CA 1
ATOM 4985 C C . TRP A 1 644 ? -36.906 -10.758 -8.008 1 68.56 644 TRP A C 1
ATOM 4987 O O . TRP A 1 644 ? -38.062 -10.734 -8.438 1 68.56 644 TRP A O 1
ATOM 4997 N N . TYR A 1 645 ? -35.844 -10.992 -8.734 1 75.06 645 TYR A N 1
ATOM 4998 C CA . TYR A 1 645 ? -36.031 -11.25 -10.156 1 75.06 645 TYR A CA 1
ATOM 4999 C C . TYR A 1 645 ? -36.031 -12.742 -10.445 1 75.06 645 TYR A C 1
ATOM 5001 O O . TYR A 1 645 ? -36.875 -13.234 -11.219 1 75.06 645 TYR A O 1
ATOM 5009 N N . PHE A 1 646 ? -35.094 -13.43 -9.773 1 78 646 PHE A N 1
ATOM 5010 C CA . PHE A 1 646 ? -34.969 -14.859 -10.008 1 78 646 PHE A CA 1
ATOM 5011 C C . PHE A 1 646 ? -34.781 -15.617 -8.703 1 78 646 PHE A C 1
ATOM 5013 O O . PHE A 1 646 ? -34.25 -15.055 -7.73 1 78 646 PHE A O 1
ATOM 5020 N N . THR A 1 647 ? -35.125 -16.875 -8.68 1 79.12 647 THR A N 1
ATOM 5021 C CA . THR A 1 647 ? -34.906 -17.734 -7.523 1 79.12 647 THR A CA 1
ATOM 5022 C C . THR A 1 647 ? -33.438 -18.172 -7.438 1 79.12 647 THR A C 1
ATOM 5024 O O . THR A 1 647 ? -32.75 -18.297 -8.461 1 79.12 647 THR A O 1
ATOM 5027 N N . PRO A 1 648 ? -33.031 -18.391 -6.223 1 85.88 648 PRO A N 1
ATOM 5028 C CA . PRO A 1 648 ? -31.688 -19 -6.102 1 85.88 648 PRO A CA 1
ATOM 5029 C C . PRO A 1 648 ? -31.562 -20.312 -6.883 1 85.88 648 PRO A C 1
ATOM 5031 O O . PRO A 1 648 ? -32.562 -20.953 -7.172 1 85.88 648 PRO A O 1
ATOM 5034 N N . TYR A 1 649 ? -30.406 -20.625 -7.262 1 90.25 649 TYR A N 1
ATOM 5035 C CA . TYR A 1 649 ? -30.172 -21.781 -8.117 1 90.25 649 TYR A CA 1
ATOM 5036 C C . TYR A 1 649 ? -29.266 -22.797 -7.426 1 90.25 649 TYR A C 1
ATOM 5038 O O . TYR A 1 649 ? -28.203 -22.438 -6.91 1 90.25 649 TYR A O 1
ATOM 5046 N N . LYS A 1 650 ? -29.719 -24 -7.418 1 91.56 650 LYS A N 1
ATOM 5047 C CA . LYS A 1 650 ? -28.906 -25.078 -6.883 1 91.56 650 LYS A CA 1
ATOM 5048 C C . LYS A 1 650 ? -27.906 -25.578 -7.922 1 91.56 650 LYS A C 1
ATOM 5050 O O . LYS A 1 650 ? -28.281 -26.203 -8.914 1 91.56 650 LYS A O 1
ATOM 5055 N N . MET A 1 651 ? -26.703 -25.328 -7.703 1 92.62 651 MET A N 1
ATOM 5056 C CA . MET A 1 651 ? -25.641 -25.812 -8.586 1 92.62 651 MET A CA 1
ATOM 5057 C C . MET A 1 651 ? -25.344 -27.281 -8.312 1 92.62 651 MET A C 1
ATOM 5059 O O . MET A 1 651 ? -25 -27.656 -7.191 1 92.62 651 MET A O 1
ATOM 5063 N N . PRO A 1 652 ? -25.438 -28.062 -9.305 1 89.38 652 PRO A N 1
ATOM 5064 C CA . PRO A 1 652 ? -25.203 -29.5 -9.078 1 89.38 652 PRO A CA 1
ATOM 5065 C C . PRO A 1 652 ? -23.844 -29.781 -8.445 1 89.38 652 PRO A C 1
ATOM 5067 O O . PRO A 1 652 ? -22.828 -29.281 -8.922 1 89.38 652 PRO A O 1
ATOM 5070 N N . GLY A 1 653 ? -23.875 -30.594 -7.441 1 87.62 653 GLY A N 1
ATOM 5071 C CA . GLY A 1 653 ? -22.656 -30.969 -6.754 1 87.62 653 GLY A CA 1
ATOM 5072 C C . GLY A 1 653 ? -22.172 -29.922 -5.777 1 87.62 653 GLY A C 1
ATOM 5073 O O . GLY A 1 653 ? -21.156 -30.109 -5.098 1 87.62 653 GLY A O 1
ATOM 5074 N N . HIS A 1 654 ? -22.844 -28.828 -5.738 1 91.5 654 HIS A N 1
ATOM 5075 C CA . HIS A 1 654 ? -22.484 -27.719 -4.863 1 91.5 654 HIS A CA 1
ATOM 5076 C C . HIS A 1 654 ? -23.703 -27.219 -4.086 1 91.5 654 HIS A C 1
ATOM 5078 O O . HIS A 1 654 ? -24.672 -27.953 -3.902 1 91.5 654 HIS A O 1
ATOM 5084 N N . SER A 1 655 ? -23.625 -26.031 -3.65 1 89.38 655 SER A N 1
ATOM 5085 C CA . SER A 1 655 ? -24.688 -25.453 -2.84 1 89.38 655 SER A CA 1
ATOM 5086 C C . SER A 1 655 ? -25.672 -24.656 -3.695 1 89.38 655 SER A C 1
ATOM 5088 O O . SER A 1 655 ? -25.672 -24.781 -4.922 1 89.38 655 SER A O 1
ATOM 5090 N N . THR A 1 656 ? -26.609 -24.047 -3.043 1 90.56 656 THR A N 1
ATOM 5091 C CA . THR A 1 656 ? -27.531 -23.109 -3.691 1 90.56 656 THR A CA 1
ATOM 5092 C C . THR A 1 656 ? -26.969 -21.688 -3.652 1 90.56 656 THR A C 1
ATOM 5094 O O . THR A 1 656 ? -26.5 -21.234 -2.609 1 90.56 656 THR A O 1
ATOM 5097 N N . PHE A 1 657 ? -27.016 -21.094 -4.84 1 90.88 657 PHE A N 1
ATOM 5098 C CA . PHE A 1 657 ? -26.328 -19.812 -4.918 1 90.88 657 PHE A CA 1
ATOM 5099 C C . PHE A 1 657 ? -27.266 -18.734 -5.453 1 90.88 657 PHE A C 1
ATOM 5101 O O . PHE A 1 657 ? -28.281 -19.047 -6.082 1 90.88 657 PHE A O 1
ATOM 5108 N N . MET A 1 658 ? -26.938 -17.5 -5.062 1 88.56 658 MET A N 1
ATOM 5109 C CA . MET A 1 658 ? -27.609 -16.281 -5.531 1 88.56 658 MET A CA 1
ATOM 5110 C C . MET A 1 658 ? -26.625 -15.352 -6.227 1 88.56 658 MET A C 1
ATOM 5112 O O . MET A 1 658 ? -25.422 -15.609 -6.246 1 88.56 658 MET A O 1
ATOM 5116 N N . ASP A 1 659 ? -27.141 -14.289 -6.762 1 88.25 659 ASP A N 1
ATOM 5117 C CA . ASP A 1 659 ? -26.375 -13.305 -7.508 1 88.25 659 ASP A CA 1
ATOM 5118 C C . ASP A 1 659 ? -25.25 -12.719 -6.652 1 88.25 659 ASP A C 1
ATOM 5120 O O . ASP A 1 659 ? -25.453 -12.398 -5.48 1 88.25 659 ASP A O 1
ATOM 5124 N N . GLY A 1 660 ? -24.062 -12.578 -7.324 1 87.06 660 GLY A N 1
ATOM 5125 C CA . GLY A 1 660 ? -22.906 -12.031 -6.641 1 87.06 660 GLY A CA 1
ATOM 5126 C C . GLY A 1 660 ? -23.062 -10.57 -6.27 1 87.06 660 GLY A C 1
ATOM 5127 O O . GLY A 1 660 ? -22.328 -10.055 -5.426 1 87.06 660 GLY A O 1
ATOM 5128 N N . GLY A 1 661 ? -23.969 -9.875 -6.891 1 83.62 661 GLY A N 1
ATOM 5129 C CA . GLY A 1 661 ? -24.219 -8.469 -6.609 1 83.62 661 GLY A CA 1
ATOM 5130 C C . GLY A 1 661 ? -24.609 -8.203 -5.172 1 83.62 661 GLY A C 1
ATOM 5131 O O . GLY A 1 661 ? -24.453 -7.09 -4.668 1 83.62 661 GLY A O 1
ATOM 5132 N N . LEU A 1 662 ? -25.047 -9.25 -4.516 1 78.19 662 LEU A N 1
ATOM 5133 C CA . LEU A 1 662 ? -25.422 -9.125 -3.113 1 78.19 662 LEU A CA 1
ATOM 5134 C C . LEU A 1 662 ? -24.203 -8.852 -2.238 1 78.19 662 LEU A C 1
ATOM 5136 O O . LEU A 1 662 ? -24.328 -8.281 -1.155 1 78.19 662 LEU A O 1
ATOM 5140 N N . SER A 1 663 ? -23.125 -9.305 -2.748 1 77.31 663 SER A N 1
ATOM 5141 C CA . SER A 1 663 ? -21.891 -9.078 -2 1 77.31 663 SER A CA 1
ATOM 5142 C C . SER A 1 663 ? -21 -8.047 -2.697 1 77.31 663 SER A C 1
ATOM 5144 O O . SER A 1 663 ? -20.578 -7.07 -2.08 1 77.31 663 SER A O 1
ATOM 5146 N N . ASP A 1 664 ? -20.766 -8.344 -3.961 1 81.31 664 ASP A N 1
ATOM 5147 C CA . ASP A 1 664 ? -19.875 -7.496 -4.746 1 81.31 664 ASP A CA 1
ATOM 5148 C C . ASP A 1 664 ? -20.469 -7.199 -6.121 1 81.31 664 ASP A C 1
ATOM 5150 O O . ASP A 1 664 ? -20.141 -7.883 -7.098 1 81.31 664 ASP A O 1
ATOM 5154 N N . ASN A 1 665 ? -21.172 -6.098 -6.098 1 88.38 665 ASN A N 1
ATOM 5155 C CA . ASN A 1 665 ? -21.703 -5.742 -7.414 1 88.38 665 ASN A CA 1
ATOM 5156 C C . ASN A 1 665 ? -20.594 -5.289 -8.359 1 88.38 665 ASN A C 1
ATOM 5158 O O . ASN A 1 665 ? -20.703 -5.449 -9.57 1 88.38 665 ASN A O 1
ATOM 5162 N N . ASN A 1 666 ? -19.688 -4.57 -7.809 1 91.75 666 ASN A N 1
ATOM 5163 C CA . ASN A 1 666 ? -18.406 -4.359 -8.469 1 91.75 666 ASN A CA 1
ATOM 5164 C C . ASN A 1 666 ? -17.344 -5.328 -7.957 1 91.75 666 ASN A C 1
ATOM 5166 O O . ASN A 1 666 ? -16.859 -5.188 -6.832 1 91.75 666 ASN A O 1
ATOM 5170 N N . PRO A 1 667 ? -16.953 -6.262 -8.773 1 93.44 667 PRO A N 1
ATOM 5171 C CA . PRO A 1 667 ? -16.062 -7.309 -8.258 1 93.44 667 PRO A CA 1
ATOM 5172 C C . PRO A 1 667 ? -14.602 -6.883 -8.234 1 93.44 667 PRO A C 1
ATOM 5174 O O . PRO A 1 667 ? -13.711 -7.73 -8.211 1 93.44 667 PRO A O 1
ATOM 5177 N N . CYS A 1 668 ? -14.328 -5.594 -8.242 1 91.25 668 CYS A N 1
ATOM 5178 C CA . CYS A 1 668 ? -12.953 -5.102 -8.305 1 91.25 668 CYS A CA 1
ATOM 5179 C C . CYS A 1 668 ? -12.148 -5.57 -7.098 1 91.25 668 CYS A C 1
ATOM 5181 O O . CYS A 1 668 ? -10.969 -5.891 -7.223 1 91.25 668 CYS A O 1
ATOM 5183 N N . MET A 1 669 ? -12.797 -5.676 -5.938 1 86.62 669 MET A N 1
ATOM 5184 C CA . MET A 1 669 ? -12.078 -6.082 -4.734 1 86.62 669 MET A CA 1
ATOM 5185 C C . MET A 1 669 ? -11.672 -7.551 -4.809 1 86.62 669 MET A C 1
ATOM 5187 O O . MET A 1 669 ? -10.609 -7.938 -4.32 1 86.62 669 MET A O 1
ATOM 5191 N N . LEU A 1 670 ? -12.5 -8.352 -5.367 1 87.94 670 LEU A N 1
ATOM 5192 C CA . LEU A 1 670 ? -12.18 -9.766 -5.57 1 87.94 670 LEU A CA 1
ATOM 5193 C C . LEU A 1 670 ? -11.039 -9.922 -6.574 1 87.94 670 LEU A C 1
ATOM 5195 O O . LEU A 1 670 ? -10.117 -10.711 -6.355 1 87.94 670 LEU A O 1
ATOM 5199 N N . ALA A 1 671 ? -11.117 -9.133 -7.57 1 90.31 671 ALA A N 1
ATOM 5200 C CA . ALA A 1 671 ? -10.109 -9.211 -8.625 1 90.31 671 ALA A CA 1
ATOM 5201 C C . ALA A 1 671 ? -8.734 -8.82 -8.102 1 90.31 671 ALA A C 1
ATOM 5203 O O . ALA A 1 671 ? -7.734 -9.461 -8.438 1 90.31 671 ALA A O 1
ATOM 5204 N N . VAL A 1 672 ? -8.703 -7.785 -7.312 1 85.12 672 VAL A N 1
ATOM 5205 C CA . VAL A 1 672 ? -7.418 -7.309 -6.801 1 85.12 672 VAL A CA 1
ATOM 5206 C C . VAL A 1 672 ? -6.816 -8.359 -5.867 1 85.12 672 VAL A C 1
ATOM 5208 O O . VAL A 1 672 ? -5.598 -8.562 -5.863 1 85.12 672 VAL A O 1
ATOM 5211 N N . GLN A 1 673 ? -7.621 -8.992 -5.09 1 81.19 673 GLN A N 1
ATOM 5212 C CA . GLN A 1 673 ? -7.141 -10.039 -4.191 1 81.19 673 GLN A CA 1
ATOM 5213 C C . GLN A 1 673 ? -6.578 -11.219 -4.977 1 81.19 673 GLN A C 1
ATOM 5215 O O . GLN A 1 673 ? -5.547 -11.781 -4.609 1 81.19 673 GLN A O 1
ATOM 5220 N N . GLU A 1 674 ? -7.176 -11.578 -6.027 1 84.44 674 GLU A N 1
ATOM 5221 C CA . GLU A 1 674 ? -6.707 -12.68 -6.852 1 84.44 674 GLU A CA 1
ATOM 5222 C C . GLU A 1 674 ? -5.441 -12.305 -7.617 1 84.44 674 GLU A C 1
ATOM 5224 O O . GLU A 1 674 ? -4.574 -13.148 -7.855 1 84.44 674 GLU A O 1
ATOM 5229 N N . LEU A 1 675 ? -5.414 -11.094 -8.055 1 81.44 675 LEU A N 1
ATOM 5230 C CA . LEU A 1 675 ? -4.242 -10.602 -8.766 1 81.44 675 LEU A CA 1
ATOM 5231 C C . LEU A 1 675 ? -2.979 -10.797 -7.938 1 81.44 675 LEU A C 1
ATOM 5233 O O . LEU A 1 675 ? -1.936 -11.188 -8.469 1 81.44 675 LEU A O 1
ATOM 5237 N N . GLN A 1 676 ? -3.082 -10.586 -6.75 1 75.19 676 GLN A N 1
ATOM 5238 C CA . GLN A 1 676 ? -1.934 -10.695 -5.855 1 75.19 676 GLN A CA 1
ATOM 5239 C C . GLN A 1 676 ? -1.485 -12.148 -5.711 1 75.19 676 GLN A C 1
ATOM 5241 O O . GLN A 1 676 ? -0.292 -12.43 -5.578 1 75.19 676 GLN A O 1
ATOM 5246 N N . LYS A 1 677 ? -2.432 -13 -5.719 1 76.69 677 LYS A N 1
ATOM 5247 C CA . LYS A 1 677 ? -2.109 -14.422 -5.617 1 76.69 677 LYS A CA 1
ATOM 5248 C C . LYS A 1 677 ? -1.408 -14.914 -6.879 1 76.69 677 LYS A C 1
ATOM 5250 O O . LYS A 1 677 ? -0.526 -15.773 -6.809 1 76.69 677 LYS A O 1
ATOM 5255 N N . MET A 1 678 ? -1.765 -14.305 -7.938 1 79.5 678 MET A N 1
ATOM 5256 C CA . MET A 1 678 ? -1.259 -14.75 -9.234 1 79.5 678 MET A CA 1
ATOM 5257 C C . MET A 1 678 ? 0.135 -14.195 -9.492 1 79.5 678 MET A C 1
ATOM 5259 O O . MET A 1 678 ? 0.946 -14.828 -10.172 1 79.5 678 MET A O 1
ATOM 5263 N N . ALA A 1 679 ? 0.396 -12.969 -9.016 1 77.12 679 ALA A N 1
ATOM 5264 C CA . ALA A 1 679 ? 1.679 -12.32 -9.266 1 77.12 679 ALA A CA 1
ATOM 5265 C C . ALA A 1 679 ? 2.223 -11.664 -8 1 77.12 679 ALA A C 1
ATOM 5267 O O . ALA A 1 679 ? 2.342 -10.438 -7.934 1 77.12 679 ALA A O 1
ATOM 5268 N N . PRO A 1 680 ? 2.672 -12.406 -7.074 1 67.25 680 PRO A N 1
ATOM 5269 C CA . PRO A 1 680 ? 3.109 -11.844 -5.793 1 67.25 680 PRO A CA 1
ATOM 5270 C C . PRO A 1 680 ? 4.324 -10.93 -5.934 1 67.25 680 PRO A C 1
ATOM 5272 O O . PRO A 1 680 ? 4.52 -10.031 -5.117 1 67.25 680 PRO A O 1
ATOM 5275 N N . GLY A 1 681 ? 5.133 -11.164 -6.961 1 66.19 681 GLY A N 1
ATOM 5276 C CA . GLY A 1 681 ? 6.324 -10.336 -7.09 1 66.19 681 GLY A CA 1
ATOM 5277 C C . GLY A 1 681 ? 6.051 -9 -7.746 1 66.19 681 GLY A C 1
ATOM 5278 O O . GLY A 1 681 ? 6.918 -8.125 -7.762 1 66.19 681 GLY A O 1
ATOM 5279 N N . LEU A 1 682 ? 4.82 -8.938 -8.242 1 69.31 682 LEU A N 1
ATOM 5280 C CA . LEU A 1 682 ? 4.465 -7.688 -8.906 1 69.31 682 LEU A CA 1
ATOM 5281 C C . LEU A 1 682 ? 3.508 -6.867 -8.047 1 69.31 682 LEU A C 1
ATOM 5283 O O . LEU A 1 682 ? 2.557 -7.41 -7.48 1 69.31 682 LEU A O 1
ATOM 5287 N N . SER A 1 683 ? 3.871 -5.727 -7.504 1 62.72 683 SER A N 1
ATOM 5288 C CA . SER A 1 683 ? 3.143 -4.914 -6.535 1 62.72 683 SER A CA 1
ATOM 5289 C C . SER A 1 683 ? 1.87 -4.336 -7.145 1 62.72 683 SER A C 1
ATOM 5291 O O . SER A 1 683 ? 0.93 -3.994 -6.422 1 62.72 683 SER A O 1
ATOM 5293 N N . ARG A 1 684 ? 1.913 -4.137 -8.469 1 73.19 684 ARG A N 1
ATOM 5294 C CA . ARG A 1 684 ? 0.748 -3.482 -9.055 1 73.19 684 ARG A CA 1
ATOM 5295 C C . ARG A 1 684 ? 0.411 -4.078 -10.414 1 73.19 684 ARG A C 1
ATOM 5297 O O . ARG A 1 684 ? 1.237 -4.77 -11.023 1 73.19 684 ARG A O 1
ATOM 5304 N N . SER A 1 685 ? -0.898 -3.936 -10.766 1 80 685 SER A N 1
ATOM 5305 C CA . SER A 1 685 ? -1.328 -4.316 -12.109 1 80 685 SER A CA 1
ATOM 5306 C C . SER A 1 685 ? -0.872 -3.295 -13.148 1 80 685 SER A C 1
ATOM 5308 O O . SER A 1 685 ? -0.54 -2.158 -12.805 1 80 685 SER A O 1
ATOM 5310 N N . ASP A 1 686 ? -0.726 -3.752 -14.336 1 89.12 686 ASP A N 1
ATOM 5311 C CA . ASP A 1 686 ? -0.482 -2.84 -15.445 1 89.12 686 ASP A CA 1
ATOM 5312 C C . ASP A 1 686 ? -1.632 -1.849 -15.609 1 89.12 686 ASP A C 1
ATOM 5314 O O . ASP A 1 686 ? -1.408 -0.64 -15.695 1 89.12 686 ASP A O 1
ATOM 5318 N N . HIS A 1 687 ? -2.822 -2.373 -15.672 1 91.5 687 HIS A N 1
ATOM 5319 C CA . HIS A 1 687 ? -4.051 -1.589 -15.664 1 91.5 687 HIS A CA 1
ATOM 5320 C C . HIS A 1 687 ? -5.188 -2.354 -14.992 1 91.5 687 HIS A C 1
ATOM 5322 O O . HIS A 1 687 ? -5.277 -3.576 -15.125 1 91.5 687 HIS A O 1
ATOM 5328 N N . PHE A 1 688 ? -5.863 -1.651 -14.297 1 94.12 688 PHE A N 1
ATOM 5329 C CA . PHE A 1 688 ? -7.109 -2.129 -13.703 1 94.12 688 PHE A CA 1
ATOM 5330 C C . PHE A 1 688 ? -8.289 -1.293 -14.18 1 94.12 688 PHE A C 1
ATOM 5332 O O . PHE A 1 688 ? -8.438 -0.135 -13.781 1 94.12 688 PHE A O 1
ATOM 5339 N N . VAL A 1 689 ? -9.07 -1.887 -15.07 1 97.25 689 VAL A N 1
ATOM 5340 C CA . VAL A 1 689 ? -10.188 -1.169 -15.68 1 97.25 689 VAL A CA 1
ATOM 5341 C C . VAL A 1 689 ? -11.5 -1.686 -15.102 1 97.25 689 VAL A C 1
ATOM 5343 O O . VAL A 1 689 ? -11.852 -2.854 -15.289 1 97.25 689 VAL A O 1
ATOM 5346 N N . SER A 1 690 ? -12.164 -0.86 -14.352 1 96.88 690 SER A N 1
ATOM 5347 C CA . SER A 1 690 ? -13.484 -1.17 -13.82 1 96.88 690 SER A CA 1
ATOM 5348 C C . SER A 1 690 ? -14.57 -0.4 -14.562 1 96.88 690 SER A C 1
ATOM 5350 O O . SER A 1 690 ? -14.484 0.821 -14.711 1 96.88 690 SER A O 1
ATOM 5352 N N . VAL A 1 691 ? -15.578 -1.143 -15.102 1 97.75 691 VAL A N 1
ATOM 5353 C CA . VAL A 1 691 ? -16.625 -0.508 -15.898 1 97.75 691 VAL A CA 1
ATOM 5354 C C . VAL A 1 691 ? -17.969 -0.668 -15.203 1 97.75 691 VAL A C 1
ATOM 5356 O O . VAL A 1 691 ? -18.328 -1.77 -14.781 1 97.75 691 VAL A O 1
ATOM 5359 N N . GLY A 1 692 ? -18.703 0.467 -15.062 1 96.31 692 GLY A N 1
ATOM 5360 C CA . GLY A 1 692 ? -20 0.451 -14.398 1 96.31 692 GLY A CA 1
ATOM 5361 C C . GLY A 1 692 ? -21.172 0.35 -15.359 1 96.31 692 GLY A C 1
ATOM 5362 O O . GLY A 1 692 ? -20.969 0.322 -16.578 1 96.31 692 GLY A O 1
ATOM 5363 N N . THR A 1 693 ? -22.406 0.159 -14.781 1 95.31 693 THR A N 1
ATOM 5364 C CA . THR A 1 693 ? -23.625 0.031 -15.555 1 95.31 693 THR A CA 1
ATOM 5365 C C . THR A 1 693 ? -24.516 1.269 -15.383 1 95.31 693 THR A C 1
ATOM 5367 O O . THR A 1 693 ? -25.734 1.161 -15.32 1 95.31 693 THR A O 1
ATOM 5370 N N . GLY A 1 694 ? -23.875 2.393 -15.172 1 92.38 694 GLY A N 1
ATOM 5371 C CA . GLY A 1 694 ? -24.594 3.656 -15.07 1 92.38 694 GLY A CA 1
ATOM 5372 C C . GLY A 1 694 ? -24.625 4.215 -13.656 1 92.38 694 GLY A C 1
ATOM 5373 O O . GLY A 1 694 ? -24.688 3.455 -12.688 1 92.38 694 GLY A O 1
ATOM 5374 N N . ILE A 1 695 ? -24.531 5.555 -13.57 1 86.88 695 ILE A N 1
ATOM 5375 C CA . ILE A 1 695 ? -24.625 6.238 -12.281 1 86.88 695 ILE A CA 1
ATOM 5376 C C . ILE A 1 695 ? -25.562 7.438 -12.398 1 86.88 695 ILE A C 1
ATOM 5378 O O . ILE A 1 695 ? -25.516 8.188 -13.383 1 86.88 695 ILE A O 1
ATOM 5382 N N . SER A 1 696 ? -26.422 7.484 -11.414 1 82.81 696 SER A N 1
ATOM 5383 C CA . SER A 1 696 ? -27.359 8.602 -11.422 1 82.81 696 SER A CA 1
ATOM 5384 C C . SER A 1 696 ? -26.703 9.883 -10.945 1 82.81 696 SER A C 1
ATOM 5386 O O . SER A 1 696 ? -26 9.891 -9.93 1 82.81 696 SER A O 1
ATOM 5388 N N . THR A 1 697 ? -26.75 10.969 -11.617 1 74.69 697 THR A N 1
ATOM 5389 C CA . THR A 1 697 ? -26.172 12.25 -11.227 1 74.69 697 THR A CA 1
ATOM 5390 C C . THR A 1 697 ? -27.141 13.016 -10.328 1 74.69 697 THR A C 1
ATOM 5392 O O . THR A 1 697 ? -26.781 14.047 -9.758 1 74.69 697 THR A O 1
ATOM 5395 N N . THR A 1 698 ? -28.328 12.633 -10.227 1 63.81 698 THR A N 1
ATOM 5396 C CA . THR A 1 698 ? -29.297 13.289 -9.359 1 63.81 698 THR A CA 1
ATOM 5397 C C . THR A 1 698 ? -29.422 12.539 -8.039 1 63.81 698 THR A C 1
ATOM 5399 O O . THR A 1 698 ? -29.594 11.32 -8.016 1 63.81 698 THR A O 1
ATOM 5402 N N . LYS A 1 699 ? -28.781 13.148 -7.105 1 55.81 699 LYS A N 1
ATOM 5403 C CA . LYS A 1 699 ? -28.859 12.508 -5.793 1 55.81 699 LYS A CA 1
ATOM 5404 C C . LYS A 1 699 ? -30.312 12.336 -5.355 1 55.81 699 LYS A C 1
ATOM 5406 O O . LYS A 1 699 ? -31.078 13.297 -5.328 1 55.81 699 LYS A O 1
ATOM 5411 N N . LYS A 1 700 ? -30.984 11.211 -5.531 1 49.53 700 LYS A N 1
ATOM 5412 C CA . LYS A 1 700 ? -32.344 10.969 -5.047 1 49.53 700 LYS A CA 1
ATOM 5413 C C . LYS A 1 700 ? -32.438 11.188 -3.539 1 49.53 700 LYS A C 1
ATOM 5415 O O . LYS A 1 700 ? -31.609 10.664 -2.777 1 49.53 700 LYS A O 1
ATOM 5420 N N . VAL A 1 701 ? -32.75 12.406 -3.094 1 44.88 701 VAL A N 1
ATOM 5421 C CA . VAL A 1 701 ? -33.219 12.539 -1.713 1 44.88 701 VAL A CA 1
ATOM 5422 C C . VAL A 1 701 ? -34.25 11.484 -1.405 1 44.88 701 VAL A C 1
ATOM 5424 O O . VAL A 1 701 ? -35.188 11.258 -2.199 1 44.88 701 VAL A O 1
ATOM 5427 N N . ALA A 1 702 ? -33.906 10.523 -0.775 1 43.91 702 ALA A N 1
ATOM 5428 C CA . ALA A 1 702 ? -35 9.711 -0.278 1 43.91 702 ALA A CA 1
ATOM 5429 C C . ALA A 1 702 ? -36.219 10.578 0.059 1 43.91 702 ALA A C 1
ATOM 5431 O O . ALA A 1 702 ? -36.125 11.508 0.862 1 43.91 702 ALA A O 1
ATOM 5432 N N . LYS A 1 703 ? -37.062 11.086 -0.889 1 36.59 703 LYS A N 1
ATOM 5433 C CA . LYS A 1 703 ? -38.25 11.797 -0.435 1 36.59 703 LYS A CA 1
ATOM 5434 C C . LYS A 1 703 ? -38.719 11.297 0.934 1 36.59 703 LYS A C 1
ATOM 5436 O O . LYS A 1 703 ? -39 10.109 1.103 1 36.59 703 LYS A O 1
ATOM 5441 N N . SER A 1 704 ? -38.25 11.992 1.855 1 35 704 SER A N 1
ATOM 5442 C CA . SER A 1 704 ? -39 11.891 3.096 1 35 704 SER A CA 1
ATOM 5443 C C . SER A 1 704 ? -40.5 12.008 2.832 1 35 704 SER A C 1
ATOM 5445 O O . SER A 1 704 ? -41.094 13.055 3.084 1 35 704 SER A O 1
ATOM 5447 N N . SER A 1 705 ? -41.125 12.023 1.619 1 30.56 705 SER A N 1
ATOM 5448 C CA . SER A 1 705 ? -42.562 12.148 1.856 1 30.56 705 SER A CA 1
ATOM 5449 C C . SER A 1 705 ? -42.969 11.469 3.164 1 30.56 705 SER A C 1
ATOM 5451 O O . SER A 1 705 ? -42.375 10.469 3.562 1 30.56 705 SER A O 1
ATOM 5453 N N . VAL A 1 706 ? -43.688 12.406 3.9 1 29.75 706 VAL A N 1
ATOM 5454 C CA . VAL A 1 706 ? -44.719 12.148 4.887 1 29.75 706 VAL A CA 1
ATOM 5455 C C . VAL A 1 706 ? -45.5 10.883 4.508 1 29.75 706 VAL A C 1
ATOM 5457 O O . VAL A 1 706 ? -46.5 10.953 3.82 1 29.75 706 VAL A O 1
ATOM 5460 N N . TYR A 1 707 ? -45.125 10.219 3.51 1 27.86 707 TYR A N 1
ATOM 5461 C CA . TYR A 1 707 ? -46.219 9.273 3.32 1 27.86 707 TYR A CA 1
ATOM 5462 C C . TYR A 1 707 ? -46.812 8.867 4.656 1 27.86 707 TYR A C 1
ATOM 5464 O O . TYR A 1 707 ? -46.125 8.703 5.648 1 27.86 707 TYR A O 1
ATOM 5472 N N . PRO A 1 708 ? -48.156 9.273 4.812 1 27.64 708 PRO A N 1
ATOM 5473 C CA . PRO A 1 708 ? -49 8.836 5.93 1 27.64 708 PRO A CA 1
ATOM 5474 C C . PRO A 1 708 ? -48.531 7.5 6.516 1 27.64 708 PRO A C 1
ATOM 5476 O O . PRO A 1 708 ? -48.125 6.609 5.777 1 27.64 708 PRO A O 1
ATOM 5479 N N . SER A 1 709 ? -48.125 7.527 7.711 1 31.39 709 SER A N 1
ATOM 5480 C CA . SER A 1 709 ? -48.156 6.574 8.82 1 31.39 709 SER A CA 1
ATOM 5481 C C . SER A 1 709 ? -49.219 5.52 8.594 1 31.39 709 SER A C 1
ATOM 5483 O O . SER A 1 709 ? -49.812 5 9.555 1 31.39 709 SER A O 1
ATOM 5485 N N . LEU A 1 710 ? -50.031 5.633 7.461 1 27.31 710 LEU A N 1
ATOM 5486 C CA . LEU A 1 710 ? -51.156 4.77 7.738 1 27.31 710 LEU A CA 1
ATOM 5487 C C . LEU A 1 710 ? -50.719 3.447 8.344 1 27.31 710 LEU A C 1
ATOM 5489 O O . LEU A 1 710 ? -51.188 3.051 9.406 1 27.31 710 LEU A O 1
ATOM 5493 N N . LEU A 1 711 ? -51.188 2.34 7.594 1 26.78 711 LEU A N 1
ATOM 5494 C CA . LEU A 1 711 ? -51.375 1.054 8.266 1 26.78 711 LEU A CA 1
ATOM 5495 C C . LEU A 1 711 ? -50.031 0.514 8.742 1 26.78 711 LEU A C 1
ATOM 5497 O O . LEU A 1 711 ? -49.875 0.121 9.906 1 26.78 711 LEU A O 1
ATOM 5501 N N . PHE A 1 712 ? -49.25 -0.451 7.836 1 29.5 712 PHE A N 1
ATOM 5502 C CA . PHE A 1 712 ? -48.312 -1.46 8.312 1 29.5 712 PHE A CA 1
ATOM 5503 C C . PHE A 1 712 ? -46.938 -0.852 8.539 1 29.5 712 PHE A C 1
ATOM 5505 O O . PHE A 1 712 ? -46.5 0.01 7.773 1 29.5 712 PHE A O 1
ATOM 5512 N N . GLY A 1 713 ? -46.219 -0.775 9.75 1 35 713 GLY A N 1
ATOM 5513 C CA . GLY A 1 713 ? -44.969 -0.672 10.492 1 35 713 GLY A CA 1
ATOM 5514 C C . GLY A 1 713 ? -43.75 -0.818 9.617 1 35 713 GLY A C 1
ATOM 5515 O O . GLY A 1 713 ? -42.625 -0.675 10.094 1 35 713 GLY A O 1
ATOM 5516 N N . ASN A 1 714 ? -43.531 -1.793 8.555 1 40.22 714 ASN A N 1
ATOM 5517 C CA . ASN A 1 714 ? -42.656 -2.525 7.676 1 40.22 714 ASN A CA 1
ATOM 5518 C C . ASN A 1 714 ? -42.094 -1.628 6.578 1 40.22 714 ASN A C 1
ATOM 5520 O O . ASN A 1 714 ? -41.219 -2.049 5.809 1 40.22 714 ASN A O 1
ATOM 5524 N N . SER A 1 715 ? -42.562 -0.507 6.25 1 43.94 715 SER A N 1
ATOM 5525 C CA . SER A 1 715 ? -42.219 0.159 4.996 1 43.94 715 SER A CA 1
ATOM 5526 C C . SER A 1 715 ? -40.875 0.913 5.125 1 43.94 715 SER A C 1
ATOM 5528 O O . SER A 1 715 ? -40.062 0.875 4.215 1 43.94 715 SER A O 1
ATOM 5530 N N . SER A 1 716 ? -40.688 1.749 6.176 1 45.53 716 SER A N 1
ATOM 5531 C CA . SER A 1 716 ? -39.469 2.52 6.309 1 45.53 716 SER A CA 1
ATOM 5532 C C . SER A 1 716 ? -38.25 1.606 6.363 1 45.53 716 SER A C 1
ATOM 5534 O O . SER A 1 716 ? -37.219 1.903 5.758 1 45.53 716 SER A O 1
ATOM 5536 N N . LEU A 1 717 ? -38.5 0.628 7.207 1 48.41 717 LEU A N 1
ATOM 5537 C CA . LEU A 1 717 ? -37.406 -0.343 7.25 1 48.41 717 LEU A CA 1
ATOM 5538 C C . LEU A 1 717 ? -37.156 -0.945 5.871 1 48.41 717 LEU A C 1
ATOM 5540 O O . LEU A 1 717 ? -36.031 -1.187 5.488 1 48.41 717 LEU A O 1
ATOM 5544 N N . GLN A 1 718 ? -38.344 -1.124 5.211 1 52.53 718 GLN A N 1
ATOM 5545 C CA . GLN A 1 718 ? -38.188 -1.64 3.855 1 52.53 718 GLN A CA 1
ATOM 5546 C C . GLN A 1 718 ? -37.469 -0.646 2.965 1 52.53 718 GLN A C 1
ATOM 5548 O O . GLN A 1 718 ? -36.594 -1.037 2.164 1 52.53 718 GLN A O 1
ATOM 5553 N N . GLN A 1 719 ? -37.812 0.607 3.193 1 51.28 719 GLN A N 1
ATOM 5554 C CA . GLN A 1 719 ? -37.156 1.626 2.383 1 51.28 719 GLN A CA 1
ATOM 5555 C C . GLN A 1 719 ? -35.688 1.762 2.76 1 51.28 719 GLN A C 1
ATOM 5557 O O . GLN A 1 719 ? -34.844 1.898 1.886 1 51.28 719 GLN A O 1
ATOM 5562 N N . THR A 1 720 ? -35.562 1.707 4.023 1 55.62 720 THR A N 1
ATOM 5563 C CA . THR A 1 720 ? -34.188 1.774 4.477 1 55.62 720 THR A CA 1
ATOM 5564 C C . THR A 1 720 ? -33.375 0.573 3.973 1 55.62 720 THR A C 1
ATOM 5566 O O . THR A 1 720 ? -32.25 0.718 3.533 1 55.62 720 THR A O 1
ATOM 5569 N N . ALA A 1 721 ? -34.062 -0.506 4.062 1 58.25 721 ALA A N 1
ATOM 5570 C CA . ALA A 1 721 ? -33.406 -1.709 3.557 1 58.25 721 ALA A CA 1
ATOM 5571 C C . ALA A 1 721 ? -33.094 -1.592 2.062 1 58.25 721 ALA A C 1
ATOM 5573 O O . ALA A 1 721 ? -32.031 -1.96 1.601 1 58.25 721 ALA A O 1
ATOM 5574 N N . LYS A 1 722 ? -34.156 -1.069 1.385 1 57.28 722 LYS A N 1
ATOM 5575 C CA . LYS A 1 722 ? -33.969 -0.886 -0.053 1 57.28 722 LYS A CA 1
ATOM 5576 C C . LYS A 1 722 ? -32.844 0.095 -0.346 1 57.28 722 LYS A C 1
ATOM 5578 O O . LYS A 1 722 ? -32 -0.151 -1.225 1 57.28 722 LYS A O 1
ATOM 5583 N N . HIS A 1 723 ? -32.906 1.107 0.363 1 58.34 723 HIS A N 1
ATOM 5584 C CA . HIS A 1 723 ? -31.891 2.125 0.164 1 58.34 723 HIS A CA 1
ATOM 5585 C C . HIS A 1 723 ? -30.5 1.591 0.527 1 58.34 723 HIS A C 1
ATOM 5587 O O . HIS A 1 723 ? -29.516 1.872 -0.166 1 58.34 723 HIS A O 1
ATOM 5593 N N . TYR A 1 724 ? -30.531 0.841 1.515 1 60.72 724 TYR A N 1
ATOM 5594 C CA . TYR A 1 724 ? -29.281 0.214 1.932 1 60.72 724 TYR A CA 1
ATOM 5595 C C . TYR A 1 724 ? -28.75 -0.713 0.846 1 60.72 724 TYR A C 1
ATOM 5597 O O . TYR A 1 724 ? -27.562 -0.693 0.536 1 60.72 724 TYR A O 1
ATOM 5605 N N . LEU A 1 725 ? -29.688 -1.391 0.31 1 61.56 725 LEU A N 1
ATOM 5606 C CA . LEU A 1 725 ? -29.281 -2.307 -0.752 1 61.56 725 LEU A CA 1
ATOM 5607 C C . LEU A 1 725 ? -28.734 -1.544 -1.952 1 61.56 725 LEU A C 1
ATOM 5609 O O . LEU A 1 725 ? -27.719 -1.935 -2.527 1 61.56 725 LEU A O 1
ATOM 5613 N N . ASN A 1 726 ? -29.406 -0.456 -2.193 1 59.84 726 ASN A N 1
ATOM 5614 C CA . ASN A 1 726 ? -28.984 0.327 -3.352 1 59.84 726 ASN A CA 1
ATOM 5615 C C . ASN A 1 726 ? -27.594 0.928 -3.148 1 59.84 726 ASN A C 1
ATOM 5617 O O . ASN A 1 726 ? -26.797 0.967 -4.078 1 59.84 726 ASN A O 1
ATOM 5621 N N . GLU A 1 727 ? -27.359 1.267 -1.957 1 60.75 727 GLU A N 1
ATOM 5622 C CA . GLU A 1 727 ? -26.062 1.876 -1.655 1 60.75 727 GLU A CA 1
ATOM 5623 C C . GLU A 1 727 ? -24.938 0.838 -1.684 1 60.75 727 GLU A C 1
ATOM 5625 O O . GLU A 1 727 ? -23.828 1.129 -2.131 1 60.75 727 GLU A O 1
ATOM 5630 N N . ASN A 1 728 ? -25.328 -0.305 -1.318 1 62.44 728 ASN A N 1
ATOM 5631 C CA . ASN A 1 728 ? -24.312 -1.352 -1.279 1 62.44 728 ASN A CA 1
ATOM 5632 C C . ASN A 1 728 ? -24.047 -1.921 -2.668 1 62.44 728 ASN A C 1
ATOM 5634 O O . ASN A 1 728 ? -23 -2.531 -2.898 1 62.44 728 ASN A O 1
ATOM 5638 N N . PHE A 1 729 ? -25.031 -1.538 -3.561 1 68.19 729 PHE A N 1
ATOM 5639 C CA . PHE A 1 729 ? -24.875 -2.02 -4.93 1 68.19 729 PHE A CA 1
ATOM 5640 C C . PHE A 1 729 ? -24.188 -0.975 -5.797 1 68.19 729 PHE A C 1
ATOM 5642 O O . PHE A 1 729 ? -23.938 -1.211 -6.98 1 68.19 729 PHE A O 1
ATOM 5649 N N . ASP A 1 730 ? -23.844 0.123 -5.102 1 76.75 730 ASP A N 1
ATOM 5650 C CA . ASP A 1 730 ? -23.172 1.186 -5.852 1 76.75 730 ASP A CA 1
ATOM 5651 C C . ASP A 1 730 ? -21.719 0.83 -6.137 1 76.75 730 ASP A C 1
ATOM 5653 O O . ASP A 1 730 ? -20.859 0.92 -5.254 1 76.75 730 ASP A O 1
ATOM 5657 N N . GLY A 1 731 ? -21.547 0.485 -7.434 1 84.75 731 GLY A N 1
ATOM 5658 C CA . GLY A 1 731 ? -20.219 0.062 -7.84 1 84.75 731 GLY A CA 1
ATOM 5659 C C . GLY A 1 731 ? -19.172 1.161 -7.715 1 84.75 731 GLY A C 1
ATOM 5660 O O . GLY A 1 731 ? -18 0.883 -7.504 1 84.75 731 GLY A O 1
ATOM 5661 N N . ASP A 1 732 ? -19.578 2.436 -7.82 1 85.06 732 ASP A N 1
ATOM 5662 C CA . ASP A 1 732 ? -18.641 3.549 -7.742 1 85.06 732 ASP A CA 1
ATOM 5663 C C . ASP A 1 732 ? -18.125 3.738 -6.312 1 85.06 732 ASP A C 1
ATOM 5665 O O . ASP A 1 732 ? -16.969 4.094 -6.105 1 85.06 732 ASP A O 1
ATOM 5669 N N . LYS A 1 733 ? -18.969 3.494 -5.363 1 79.19 733 LYS A N 1
ATOM 5670 C CA . LYS A 1 733 ? -18.562 3.611 -3.969 1 79.19 733 LYS A CA 1
ATOM 5671 C C . LYS A 1 733 ? -17.547 2.527 -3.604 1 79.19 733 LYS A C 1
ATOM 5673 O O . LYS A 1 733 ? -16.578 2.789 -2.883 1 79.19 733 LYS A O 1
ATOM 5678 N N . ARG A 1 734 ? -17.844 1.349 -4.09 1 83.12 734 ARG A N 1
ATOM 5679 C CA . ARG A 1 734 ? -16.922 0.244 -3.83 1 83.12 734 ARG A CA 1
ATOM 5680 C C . ARG A 1 734 ? -15.57 0.501 -4.473 1 83.12 734 ARG A C 1
ATOM 5682 O O . ARG A 1 734 ? -14.531 0.234 -3.863 1 83.12 734 ARG A O 1
ATOM 5689 N N . PHE A 1 735 ? -15.609 0.974 -5.641 1 89.12 735 PHE A N 1
ATOM 5690 C CA . PHE A 1 735 ? -14.375 1.302 -6.344 1 89.12 735 PHE A CA 1
ATOM 5691 C C . PHE A 1 735 ? -13.609 2.398 -5.613 1 89.12 735 PHE A C 1
ATOM 5693 O O . PHE A 1 735 ? -12.383 2.328 -5.484 1 89.12 735 PHE A O 1
ATOM 5700 N N . ALA A 1 736 ? -14.336 3.387 -5.238 1 82.94 736 ALA A N 1
ATOM 5701 C CA . ALA A 1 736 ? -13.711 4.5 -4.527 1 82.94 736 ALA A CA 1
ATOM 5702 C C . ALA A 1 736 ? -13.023 4.02 -3.25 1 82.94 736 ALA A C 1
ATOM 5704 O O . ALA A 1 736 ? -11.953 4.508 -2.895 1 82.94 736 ALA A O 1
ATOM 5705 N N . LEU A 1 737 ? -13.688 3.17 -2.592 1 80.56 737 LEU A N 1
ATOM 5706 C CA . LEU A 1 737 ? -13.109 2.627 -1.37 1 80.56 737 LEU A CA 1
ATOM 5707 C C . LEU A 1 737 ? -11.797 1.904 -1.667 1 80.56 737 LEU A C 1
ATOM 5709 O O . LEU A 1 737 ? -10.805 2.096 -0.963 1 80.56 737 LEU A O 1
ATOM 5713 N N . MET A 1 738 ? -11.789 1.053 -2.639 1 84.06 738 MET A N 1
ATOM 5714 C CA . MET A 1 738 ? -10.578 0.351 -3.033 1 84.06 738 MET A CA 1
ATOM 5715 C C . MET A 1 738 ? -9.477 1.339 -3.41 1 84.06 738 MET A C 1
ATOM 5717 O O . MET A 1 738 ? -8.32 1.178 -3.002 1 84.06 738 MET A O 1
ATOM 5721 N N . ARG A 1 739 ? -9.875 2.338 -4.156 1 83.31 739 ARG A N 1
ATOM 5722 C CA . ARG A 1 739 ? -8.945 3.365 -4.613 1 83.31 739 ARG A CA 1
ATOM 5723 C C . ARG A 1 739 ? -8.281 4.066 -3.434 1 83.31 739 ARG A C 1
ATOM 5725 O O . ARG A 1 739 ? -7.07 4.285 -3.436 1 83.31 739 ARG A O 1
ATOM 5732 N N . GLN A 1 740 ? -9.055 4.371 -2.504 1 78.44 740 GLN A N 1
ATOM 5733 C CA . GLN A 1 740 ? -8.539 5.109 -1.354 1 78.44 740 GLN A CA 1
ATOM 5734 C C . GLN A 1 740 ? -7.598 4.246 -0.521 1 78.44 740 GLN A C 1
ATOM 5736 O O . GLN A 1 740 ? -6.555 4.719 -0.067 1 78.44 740 GLN A O 1
ATOM 5741 N N . ILE A 1 741 ? -7.949 3.037 -0.315 1 78.12 741 ILE A N 1
ATOM 5742 C CA . ILE A 1 741 ? -7.121 2.154 0.499 1 78.12 741 ILE A CA 1
ATOM 5743 C C . ILE A 1 741 ? -5.797 1.892 -0.21 1 78.12 741 ILE A C 1
ATOM 5745 O O . ILE A 1 741 ? -4.738 1.89 0.421 1 78.12 741 ILE A O 1
ATOM 5749 N N . LEU A 1 742 ? -5.883 1.691 -1.494 1 79.5 742 LEU A N 1
ATOM 5750 C CA . LEU A 1 742 ? -4.664 1.46 -2.262 1 79.5 742 LEU A CA 1
ATOM 5751 C C . LEU A 1 742 ? -3.768 2.693 -2.244 1 79.5 742 LEU A C 1
ATOM 5753 O O . LEU A 1 742 ? -2.543 2.576 -2.189 1 79.5 742 LEU A O 1
ATOM 5757 N N . ALA A 1 743 ? -4.34 3.855 -2.363 1 75.62 743 ALA A N 1
ATOM 5758 C CA . ALA A 1 743 ? -3.59 5.105 -2.402 1 75.62 743 ALA A CA 1
ATOM 5759 C C . ALA A 1 743 ? -2.797 5.309 -1.113 1 75.62 743 ALA A C 1
ATOM 5761 O O . ALA A 1 743 ? -1.727 5.922 -1.126 1 75.62 743 ALA A O 1
ATOM 5762 N N . ILE A 1 744 ? -3.299 4.754 -0.09 1 68.19 744 ILE A N 1
ATOM 5763 C CA . ILE A 1 744 ? -2.658 4.891 1.213 1 68.19 744 ILE A CA 1
ATOM 5764 C C . ILE A 1 744 ? -1.415 4.004 1.272 1 68.19 744 ILE A C 1
ATOM 5766 O O . ILE A 1 744 ? -0.415 4.367 1.896 1 68.19 744 ILE A O 1
ATOM 5770 N N . SER A 1 745 ? -1.467 2.979 0.587 1 64.25 745 SER A N 1
ATOM 5771 C CA . SER A 1 745 ? -0.463 1.933 0.75 1 64.25 745 SER A CA 1
ATOM 5772 C C . SER A 1 745 ? 0.65 2.068 -0.284 1 64.25 745 SER A C 1
ATOM 5774 O O . SER A 1 745 ? 1.774 1.617 -0.056 1 64.25 745 SER A O 1
ATOM 5776 N N . LEU A 1 746 ? 0.301 2.643 -1.368 1 63.66 746 LEU A N 1
ATOM 5777 C CA . LEU A 1 746 ? 1.275 2.66 -2.453 1 63.66 746 LEU A CA 1
ATOM 5778 C C . LEU A 1 746 ? 1.951 4.023 -2.555 1 63.66 746 LEU A C 1
ATOM 5780 O O . LEU A 1 746 ? 1.34 5.047 -2.244 1 63.66 746 LEU A O 1
ATOM 5784 N N . PRO A 1 747 ? 3.238 3.977 -2.848 1 59.69 747 PRO A N 1
ATOM 5785 C CA . PRO A 1 747 ? 3.939 5.25 -3.02 1 59.69 747 PRO A CA 1
ATOM 5786 C C . PRO A 1 747 ? 3.27 6.16 -4.047 1 59.69 747 PRO A C 1
ATOM 5788 O O . PRO A 1 747 ? 2.65 5.672 -4.996 1 59.69 747 PRO A O 1
ATOM 5791 N N . GLY A 1 748 ? 3.258 7.391 -3.959 1 61.44 748 GLY A N 1
ATOM 5792 C CA . GLY A 1 748 ? 2.738 8.367 -4.91 1 61.44 748 GLY A CA 1
ATOM 5793 C C . GLY A 1 748 ? 1.315 8.789 -4.605 1 61.44 748 GLY A C 1
ATOM 5794 O O . GLY A 1 748 ? 0.776 9.688 -5.262 1 61.44 748 GLY A O 1
ATOM 5795 N N . GLY A 1 749 ? 0.727 8.055 -3.637 1 66.56 749 GLY A N 1
ATOM 5796 C CA . GLY A 1 749 ? -0.62 8.438 -3.238 1 66.56 749 GLY A CA 1
ATOM 5797 C C . GLY A 1 749 ? -1.645 8.234 -4.34 1 66.56 749 GLY A C 1
ATOM 5798 O O . GLY A 1 749 ? -1.582 7.258 -5.086 1 66.56 749 GLY A O 1
ATOM 5799 N N . ILE A 1 750 ? -2.617 9.047 -4.484 1 69.25 750 ILE A N 1
ATOM 5800 C CA . ILE A 1 750 ? -3.723 8.93 -5.43 1 69.25 750 ILE A CA 1
ATOM 5801 C C . ILE A 1 750 ? -3.207 9.133 -6.852 1 69.25 750 ILE A C 1
ATOM 5803 O O . ILE A 1 750 ? -3.676 8.484 -7.789 1 69.25 750 ILE A O 1
ATOM 5807 N N . ALA A 1 751 ? -2.199 10.023 -6.996 1 69.06 751 ALA A N 1
ATOM 5808 C CA . ALA A 1 751 ? -1.641 10.266 -8.328 1 69.06 751 ALA A CA 1
ATOM 5809 C C . ALA A 1 751 ? -0.973 9.008 -8.875 1 69.06 751 ALA A C 1
ATOM 5811 O O . ALA A 1 751 ? -1.078 8.711 -10.07 1 69.06 751 ALA A O 1
ATOM 5812 N N . GLY A 1 752 ? -0.398 8.289 -8.016 1 73.62 752 GLY A N 1
ATOM 5813 C CA . GLY A 1 752 ? 0.241 7.051 -8.43 1 73.62 752 GLY A CA 1
ATOM 5814 C C . GLY A 1 752 ? -0.749 5.973 -8.828 1 73.62 752 GLY A C 1
ATOM 5815 O O . GLY A 1 752 ? -0.535 5.258 -9.805 1 73.62 752 GLY A O 1
ATOM 5816 N N . ILE A 1 753 ? -1.859 5.973 -8.148 1 79.44 753 ILE A N 1
ATOM 5817 C CA . ILE A 1 753 ? -2.855 4.934 -8.383 1 79.44 753 ILE A CA 1
ATOM 5818 C C . ILE A 1 753 ? -3.643 5.242 -9.656 1 79.44 753 ILE A C 1
ATOM 5820 O O . ILE A 1 753 ? -4.023 4.332 -10.391 1 79.44 753 ILE A O 1
ATOM 5824 N N . ASP A 1 754 ? -3.824 6.512 -9.906 1 80.56 754 ASP A N 1
ATOM 5825 C CA . ASP A 1 754 ? -4.652 6.914 -11.039 1 80.56 754 ASP A CA 1
ATOM 5826 C C . ASP A 1 754 ? -3.945 6.637 -12.359 1 80.56 754 ASP A C 1
ATOM 5828 O O . ASP A 1 754 ? -4.566 6.676 -13.43 1 80.56 754 ASP A O 1
ATOM 5832 N N . GLU A 1 755 ? -2.727 6.262 -12.305 1 81.06 755 GLU A N 1
ATOM 5833 C CA . GLU A 1 755 ? -1.982 5.918 -13.508 1 81.06 755 GLU A CA 1
ATOM 5834 C C . GLU A 1 755 ? -2.396 4.551 -14.047 1 81.06 755 GLU A C 1
ATOM 5836 O O . GLU A 1 755 ? -2.299 4.297 -15.25 1 81.06 755 GLU A O 1
ATOM 5841 N N . TRP A 1 756 ? -2.898 3.764 -13.117 1 87.94 756 TRP A N 1
ATOM 5842 C CA . TRP A 1 756 ? -3.156 2.41 -13.594 1 87.94 756 TRP A CA 1
ATOM 5843 C C . TRP A 1 756 ? -4.543 1.938 -13.172 1 87.94 756 TRP A C 1
ATOM 5845 O O . TRP A 1 756 ? -5.039 0.924 -13.672 1 87.94 756 TRP A O 1
ATOM 5855 N N . LEU A 1 757 ? -5.188 2.58 -12.281 1 89.69 757 LEU A N 1
ATOM 5856 C CA . LEU A 1 757 ? -6.539 2.244 -11.852 1 89.69 757 LEU A CA 1
ATOM 5857 C C . LEU A 1 757 ? -7.566 3.168 -12.5 1 89.69 757 LEU A C 1
ATOM 5859 O O . LEU A 1 757 ? -7.547 4.379 -12.266 1 89.69 757 LEU A O 1
ATOM 5863 N N . HIS A 1 758 ? -8.508 2.559 -13.312 1 93.31 758 HIS A N 1
ATOM 5864 C CA . HIS A 1 758 ? -9.445 3.359 -14.094 1 93.31 758 HIS A CA 1
ATOM 5865 C C . HIS A 1 758 ? -10.883 2.92 -13.844 1 93.31 758 HIS A C 1
ATOM 5867 O O . HIS A 1 758 ? -11.156 1.725 -13.727 1 93.31 758 HIS A O 1
ATOM 5873 N N . ARG A 1 759 ? -11.727 3.906 -13.656 1 93.94 759 ARG A N 1
ATOM 5874 C CA . ARG A 1 759 ? -13.156 3.668 -13.555 1 93.94 759 ARG A CA 1
ATOM 5875 C C . ARG A 1 759 ? -13.914 4.355 -14.688 1 93.94 759 ARG A C 1
ATOM 5877 O O . ARG A 1 759 ? -13.766 5.562 -14.891 1 93.94 759 ARG A O 1
ATOM 5884 N N . PHE A 1 760 ? -14.664 3.582 -15.477 1 96.38 760 PHE A N 1
ATOM 5885 C CA . PHE A 1 760 ? -15.5 4.125 -16.547 1 96.38 760 PHE A CA 1
ATOM 5886 C C . PHE A 1 760 ? -16.969 3.846 -16.266 1 96.38 760 PHE A C 1
ATOM 5888 O O . PHE A 1 760 ? -17.344 2.717 -15.945 1 96.38 760 PHE A O 1
ATOM 5895 N N . ASN A 1 761 ? -17.75 4.801 -16.25 1 95.06 761 ASN A N 1
ATOM 5896 C CA . ASN A 1 761 ? -19.188 4.707 -16.031 1 95.06 761 ASN A CA 1
ATOM 5897 C C . ASN A 1 761 ? -19.953 5.754 -16.844 1 95.06 761 ASN A C 1
ATOM 5899 O O . ASN A 1 761 ? -19.359 6.727 -17.328 1 95.06 761 ASN A O 1
ATOM 5903 N N . LEU A 1 762 ? -21.219 5.512 -17.141 1 95.5 762 LEU A N 1
ATOM 5904 C CA . LEU A 1 762 ? -22.062 6.453 -17.875 1 95.5 762 LEU A CA 1
ATOM 5905 C C . LEU A 1 762 ? -22.922 7.273 -16.906 1 95.5 762 LEU A C 1
ATOM 5907 O O . LEU A 1 762 ? -23.734 6.715 -16.172 1 95.5 762 LEU A O 1
ATOM 5911 N N . PRO A 1 763 ? -22.672 8.594 -16.844 1 92 763 PRO A N 1
ATOM 5912 C CA . PRO A 1 763 ? -23.609 9.414 -16.062 1 92 763 PRO A CA 1
ATOM 5913 C C . PRO A 1 763 ? -24.984 9.508 -16.688 1 92 763 PRO A C 1
ATOM 5915 O O . PRO A 1 763 ? -25.109 9.766 -17.891 1 92 763 PRO A O 1
ATOM 5918 N N . ILE A 1 764 ? -25.984 9.172 -15.961 1 90.38 764 ILE A N 1
ATOM 5919 C CA . ILE A 1 764 ? -27.359 9.195 -16.438 1 90.38 764 ILE A CA 1
ATOM 5920 C C . ILE A 1 764 ? -28.172 10.219 -15.641 1 90.38 764 ILE A C 1
ATOM 5922 O O . ILE A 1 764 ? -28.141 10.203 -14.406 1 90.38 764 ILE A O 1
ATOM 5926 N N . GLU A 1 765 ? -28.766 11.094 -16.359 1 84.19 765 GLU A N 1
ATOM 5927 C CA . GLU A 1 765 ? -29.641 12.055 -15.711 1 84.19 765 GLU A CA 1
ATOM 5928 C C . GLU A 1 765 ? -30.922 11.398 -15.227 1 84.19 765 GLU A C 1
ATOM 5930 O O . GLU A 1 765 ? -31.594 10.688 -15.992 1 84.19 765 GLU A O 1
ATOM 5935 N N . GLY A 1 766 ? -31.281 11.594 -14.055 1 78.44 766 GLY A N 1
ATOM 5936 C CA . GLY A 1 766 ? -32.5 11.023 -13.5 1 78.44 766 GLY A CA 1
ATOM 5937 C C . GLY A 1 766 ? -32.281 9.648 -12.891 1 78.44 766 GLY A C 1
ATOM 5938 O O . GLY A 1 766 ? -31.188 9.328 -12.445 1 78.44 766 GLY A O 1
ATOM 5939 N N . GLU A 1 767 ? -33.438 8.852 -12.797 1 79.44 767 GLU A N 1
ATOM 5940 C CA . GLU A 1 767 ? -33.375 7.523 -12.203 1 79.44 767 GLU A CA 1
ATOM 5941 C C . GLU A 1 767 ? -32.844 6.492 -13.195 1 79.44 767 GLU A C 1
ATOM 5943 O O . GLU A 1 767 ? -33.156 6.559 -14.383 1 79.44 767 GLU A O 1
ATOM 5948 N N . LEU A 1 768 ? -32.094 5.629 -12.734 1 85.94 768 LEU A N 1
ATOM 5949 C CA . LEU A 1 768 ? -31.594 4.547 -13.57 1 85.94 768 LEU A CA 1
ATOM 5950 C C . LEU A 1 768 ? -32.719 3.629 -14.016 1 85.94 768 LEU A C 1
ATOM 5952 O O . LEU A 1 768 ? -33.625 3.334 -13.242 1 85.94 768 LEU A O 1
ATOM 5956 N N . PRO A 1 769 ? -32.719 3.217 -15.219 1 87.69 769 PRO A N 1
ATOM 5957 C CA . PRO A 1 769 ? -33.719 2.242 -15.656 1 87.69 769 PRO A CA 1
ATOM 5958 C C . PRO A 1 769 ? -33.688 0.961 -14.828 1 87.69 769 PRO A C 1
ATOM 5960 O O . PRO A 1 769 ? -32.625 0.519 -14.398 1 87.69 769 PRO A O 1
ATOM 5963 N N . ASP A 1 770 ? -34.875 0.419 -14.68 1 85.19 770 ASP A N 1
ATOM 5964 C CA . ASP A 1 770 ? -34.969 -0.84 -13.953 1 85.19 770 ASP A CA 1
ATOM 5965 C C . ASP A 1 770 ? -34.125 -1.933 -14.609 1 85.19 770 ASP A C 1
ATOM 5967 O O . ASP A 1 770 ? -33.906 -1.897 -15.82 1 85.19 770 ASP A O 1
ATOM 5971 N N . LEU A 1 771 ? -33.781 -2.939 -13.867 1 85.81 771 LEU A N 1
ATOM 5972 C CA . LEU A 1 771 ? -32.875 -4.004 -14.32 1 85.81 771 LEU A CA 1
ATOM 5973 C C . LEU A 1 771 ? -33.531 -4.809 -15.445 1 85.81 771 LEU A C 1
ATOM 5975 O O . LEU A 1 771 ? -32.812 -5.453 -16.234 1 85.81 771 LEU A O 1
ATOM 5979 N N . SER A 1 772 ? -34.906 -4.797 -15.516 1 85.31 772 SER A N 1
ATOM 5980 C CA . SER A 1 772 ? -35.594 -5.645 -16.469 1 85.31 772 SER A CA 1
ATOM 5981 C C . SER A 1 772 ? -36.25 -4.816 -17.578 1 85.31 772 SER A C 1
ATOM 5983 O O . SER A 1 772 ? -37.062 -5.328 -18.344 1 85.31 772 SER A O 1
ATOM 5985 N N . ASP A 1 773 ? -35.906 -3.51 -17.609 1 89.06 773 ASP A N 1
ATOM 5986 C CA . ASP A 1 773 ? -36.531 -2.627 -18.594 1 89.06 773 ASP A CA 1
ATOM 5987 C C . ASP A 1 773 ? -35.844 -2.758 -19.953 1 89.06 773 ASP A C 1
ATOM 5989 O O . ASP A 1 773 ? -35.031 -1.916 -20.328 1 89.06 773 ASP A O 1
ATOM 5993 N N . VAL A 1 774 ? -36.281 -3.652 -20.75 1 90.81 774 VAL A N 1
ATOM 5994 C CA . VAL A 1 774 ? -35.656 -4 -22.031 1 90.81 774 VAL A CA 1
ATOM 5995 C C . VAL A 1 774 ? -35.781 -2.832 -23 1 90.81 774 VAL A C 1
ATOM 5997 O O . VAL A 1 774 ? -34.969 -2.676 -23.906 1 90.81 774 VAL A O 1
ATOM 6000 N N . SER A 1 775 ? -36.75 -1.992 -22.812 1 90.19 775 SER A N 1
ATOM 6001 C CA . SER A 1 775 ? -36.969 -0.875 -23.734 1 90.19 775 SER A CA 1
ATOM 6002 C C . SER A 1 775 ? -35.844 0.155 -23.641 1 90.19 775 SER A C 1
ATOM 6004 O O . SER A 1 775 ? -35.625 0.931 -24.578 1 90.19 775 SER A O 1
ATOM 6006 N N . ALA A 1 776 ? -35.156 0.142 -22.594 1 93.31 776 ALA A N 1
ATOM 6007 C CA . ALA A 1 776 ? -34.094 1.143 -22.375 1 93.31 776 ALA A CA 1
ATOM 6008 C C . ALA A 1 776 ? -32.75 0.68 -22.938 1 93.31 776 ALA A C 1
ATOM 6010 O O . ALA A 1 776 ? -31.812 1.458 -23.016 1 93.31 776 ALA A O 1
ATOM 6011 N N . VAL A 1 777 ? -32.656 -0.555 -23.422 1 95 777 VAL A N 1
ATOM 6012 C CA . VAL A 1 777 ? -31.375 -1.151 -23.828 1 95 777 VAL A CA 1
ATOM 6013 C C . VAL A 1 777 ? -30.766 -0.338 -24.969 1 95 777 VAL A C 1
ATOM 6015 O O . VAL A 1 777 ? -29.594 0.032 -24.922 1 95 777 VAL A O 1
ATOM 6018 N N . GLU A 1 778 ? -31.547 -0.003 -25.969 1 93.94 778 GLU A N 1
ATOM 6019 C CA . GLU A 1 778 ? -31.047 0.69 -27.141 1 93.94 778 GLU A CA 1
ATOM 6020 C C . GLU A 1 778 ? -30.641 2.127 -26.812 1 93.94 778 GLU A C 1
ATOM 6022 O O . GLU A 1 778 ? -29.625 2.625 -27.312 1 93.94 778 GLU A O 1
ATOM 6027 N N . SER A 1 779 ? -31.453 2.775 -26.062 1 94.38 779 SER A N 1
ATOM 6028 C CA . SER A 1 779 ? -31.156 4.152 -25.688 1 94.38 779 SER A CA 1
ATOM 6029 C C . SER A 1 779 ? -29.875 4.23 -24.844 1 94.38 779 SER A C 1
ATOM 6031 O O . SER A 1 779 ? -29.078 5.141 -25.031 1 94.38 779 SER A O 1
ATOM 6033 N N . LEU A 1 780 ? -29.734 3.275 -23.969 1 96.19 780 LEU A N 1
ATOM 6034 C CA . LEU A 1 780 ? -28.531 3.23 -23.156 1 96.19 780 LEU A CA 1
ATOM 6035 C C . LEU A 1 780 ? -27.297 2.963 -24.016 1 96.19 780 LEU A C 1
ATOM 6037 O O . LEU A 1 780 ? -26.25 3.566 -23.797 1 96.19 780 LEU A O 1
ATOM 6041 N N . ALA A 1 781 ? -27.453 2.02 -24.922 1 96.94 781 ALA A N 1
ATOM 6042 C CA . ALA A 1 781 ? -26.344 1.672 -25.812 1 96.94 781 ALA A CA 1
ATOM 6043 C C . ALA A 1 781 ? -25.906 2.879 -26.625 1 96.94 781 ALA A C 1
ATOM 6045 O O . ALA A 1 781 ? -24.703 3.127 -26.781 1 96.94 781 ALA A O 1
ATOM 6046 N N . GLU A 1 782 ? -26.844 3.633 -27.125 1 96.06 782 GLU A N 1
ATOM 6047 C CA . GLU A 1 782 ? -26.531 4.805 -27.938 1 96.06 782 GLU A CA 1
ATOM 6048 C C . GLU A 1 782 ? -25.859 5.891 -27.094 1 96.06 782 GLU A C 1
ATOM 6050 O O . GLU A 1 782 ? -24.891 6.512 -27.547 1 96.06 782 GLU A O 1
ATOM 6055 N N . ALA A 1 783 ? -26.438 6.094 -25.953 1 96.19 783 ALA A N 1
ATOM 6056 C CA . ALA A 1 783 ? -25.859 7.086 -25.047 1 96.19 783 ALA A CA 1
ATOM 6057 C C . ALA A 1 783 ? -24.422 6.707 -24.672 1 96.19 783 ALA A C 1
ATOM 6059 O O . ALA A 1 783 ? -23.531 7.562 -24.641 1 96.19 783 ALA A O 1
ATOM 6060 N N . ALA A 1 784 ? -24.219 5.43 -24.359 1 97.69 784 ALA A N 1
ATOM 6061 C CA . ALA A 1 784 ? -22.906 4.941 -23.969 1 97.69 784 ALA A CA 1
ATOM 6062 C C . ALA A 1 784 ? -21.922 5.047 -25.125 1 97.69 784 ALA A C 1
ATOM 6064 O O . ALA A 1 784 ? -20.766 5.469 -24.938 1 97.69 784 ALA A O 1
ATOM 6065 N N . ARG A 1 785 ? -22.359 4.637 -26.297 1 96.62 785 ARG A N 1
ATOM 6066 C CA . ARG A 1 785 ? -21.516 4.703 -27.484 1 96.62 785 ARG A CA 1
ATOM 6067 C C . ARG A 1 785 ? -21.031 6.129 -27.734 1 96.62 785 ARG A C 1
ATOM 6069 O O . ARG A 1 785 ? -19.844 6.359 -27.953 1 96.62 785 ARG A O 1
ATOM 6076 N N . ALA A 1 786 ? -21.906 7.062 -27.672 1 96.12 786 ALA A N 1
ATOM 6077 C CA . ALA A 1 786 ? -21.562 8.469 -27.906 1 96.12 786 ALA A CA 1
ATOM 6078 C C . ALA A 1 786 ? -20.641 8.984 -26.812 1 96.12 786 ALA A C 1
ATOM 6080 O O . ALA A 1 786 ? -19.656 9.68 -27.094 1 96.12 786 ALA A O 1
ATOM 6081 N N . TYR A 1 787 ? -20.969 8.641 -25.625 1 96.44 787 TYR A N 1
ATOM 6082 C CA . TYR A 1 787 ? -20.219 9.133 -24.469 1 96.44 787 TYR A CA 1
ATOM 6083 C C . TYR A 1 787 ? -18.781 8.625 -24.484 1 96.44 787 TYR A C 1
ATOM 6085 O O . TYR A 1 787 ? -17.844 9.406 -24.375 1 96.44 787 TYR A O 1
ATOM 6093 N N . PHE A 1 788 ? -18.578 7.348 -24.656 1 97.25 788 PHE A N 1
ATOM 6094 C CA . PHE A 1 788 ? -17.25 6.742 -24.516 1 97.25 788 PHE A CA 1
ATOM 6095 C C . PHE A 1 788 ? -16.406 7.004 -25.75 1 97.25 788 PHE A C 1
ATOM 6097 O O . PHE A 1 788 ? -15.172 7.055 -25.672 1 97.25 788 PHE A O 1
ATOM 6104 N N . THR A 1 789 ? -17 7.141 -26.875 1 95.56 789 THR A N 1
ATOM 6105 C CA . THR A 1 789 ? -16.25 7.477 -28.078 1 95.56 789 THR A CA 1
ATOM 6106 C C . THR A 1 789 ? -15.672 8.891 -27.984 1 95.56 789 THR A C 1
ATOM 6108 O O . THR A 1 789 ? -14.586 9.156 -28.484 1 95.56 789 THR A O 1
ATOM 6111 N N . ALA A 1 790 ? -16.359 9.773 -27.266 1 93.56 790 ALA A N 1
ATOM 6112 C CA . ALA A 1 790 ? -15.922 11.164 -27.125 1 93.56 790 ALA A CA 1
ATOM 6113 C C . ALA A 1 790 ? -15.016 11.336 -25.906 1 93.56 790 ALA A C 1
ATOM 6115 O O . ALA A 1 790 ? -14.312 12.344 -25.797 1 93.56 790 ALA A O 1
ATOM 6116 N N . ASP A 1 791 ? -14.984 10.398 -25.078 1 92.81 791 ASP A N 1
ATOM 6117 C CA . ASP A 1 791 ? -14.227 10.5 -23.828 1 92.81 791 ASP A CA 1
ATOM 6118 C C . ASP A 1 791 ? -12.727 10.383 -24.094 1 92.81 791 ASP A C 1
ATOM 6120 O O . ASP A 1 791 ? -12.242 9.328 -24.516 1 92.81 791 ASP A O 1
ATOM 6124 N N . PRO A 1 792 ? -11.914 11.375 -23.828 1 92.31 792 PRO A N 1
ATOM 6125 C CA . PRO A 1 792 ? -10.469 11.328 -24.078 1 92.31 792 PRO A CA 1
ATOM 6126 C C . PRO A 1 792 ? -9.766 10.289 -23.203 1 92.31 792 PRO A C 1
ATOM 6128 O O . PRO A 1 792 ? -8.68 9.812 -23.562 1 92.31 792 PRO A O 1
ATOM 6131 N N . THR A 1 793 ? -10.375 9.961 -22.094 1 92.62 793 THR A N 1
ATOM 6132 C CA . THR A 1 793 ? -9.766 8.969 -21.219 1 92.62 793 THR A CA 1
ATOM 6133 C C . THR A 1 793 ? -9.766 7.594 -21.875 1 92.62 793 THR A C 1
ATOM 6135 O O . THR A 1 793 ? -8.906 6.758 -21.562 1 92.62 793 THR A O 1
ATOM 6138 N N . VAL A 1 794 ? -10.766 7.332 -22.734 1 96.44 794 VAL A N 1
ATOM 6139 C CA . VAL A 1 794 ? -10.805 6.066 -23.469 1 96.44 794 VAL A CA 1
ATOM 6140 C C . VAL A 1 794 ? -9.648 6 -24.453 1 96.44 794 VAL A C 1
ATOM 6142 O O . VAL A 1 794 ? -9.008 4.957 -24.609 1 96.44 794 VAL A O 1
ATOM 6145 N N . ARG A 1 795 ? -9.367 7.082 -25.094 1 93.94 795 ARG A N 1
ATOM 6146 C CA . ARG A 1 795 ? -8.227 7.148 -26.016 1 93.94 795 ARG A CA 1
ATOM 6147 C C . ARG A 1 795 ? -6.914 6.961 -25.25 1 93.94 795 ARG A C 1
ATOM 6149 O O . ARG A 1 795 ? -6.02 6.25 -25.719 1 93.94 795 ARG A O 1
ATOM 6156 N N . ASP A 1 796 ? -6.844 7.613 -24.141 1 94.38 796 ASP A N 1
ATOM 6157 C CA . ASP A 1 796 ? -5.652 7.469 -23.312 1 94.38 796 ASP A CA 1
ATOM 6158 C C . ASP A 1 796 ? -5.445 6.012 -22.906 1 94.38 796 ASP A C 1
ATOM 6160 O O . ASP A 1 796 ? -4.312 5.52 -22.906 1 94.38 796 ASP A O 1
ATOM 6164 N N . LEU A 1 797 ? -6.539 5.367 -22.547 1 95.94 797 LEU A N 1
ATOM 6165 C CA . LEU A 1 797 ? -6.469 3.957 -22.188 1 95.94 797 LEU A CA 1
ATOM 6166 C C . LEU A 1 797 ? -6.043 3.109 -23.375 1 95.94 797 LEU A C 1
ATOM 6168 O O . LEU A 1 797 ? -5.312 2.129 -23.219 1 95.94 797 LEU A O 1
ATOM 6172 N N . ALA A 1 798 ? -6.516 3.436 -24.547 1 96.69 798 ALA A N 1
ATOM 6173 C CA . ALA A 1 798 ? -6.129 2.727 -25.766 1 96.69 798 ALA A CA 1
ATOM 6174 C C . ALA A 1 798 ? -4.633 2.855 -26.031 1 96.69 798 ALA A C 1
ATOM 6176 O O . ALA A 1 798 ? -3.977 1.882 -26.406 1 96.69 798 ALA A O 1
ATOM 6177 N N . ASP A 1 799 ? -4.105 4.047 -25.859 1 95.62 799 ASP A N 1
ATOM 6178 C CA . ASP A 1 799 ? -2.672 4.27 -26.016 1 95.62 799 ASP A CA 1
ATOM 6179 C C . ASP A 1 799 ? -1.875 3.451 -25 1 95.62 799 ASP A C 1
ATOM 6181 O O . ASP A 1 799 ? -0.834 2.881 -25.344 1 95.62 799 ASP A O 1
ATOM 6185 N N . ALA A 1 800 ? -2.377 3.477 -23.828 1 95.62 800 ALA A N 1
ATOM 6186 C CA . ALA A 1 800 ? -1.723 2.686 -22.781 1 95.62 800 ALA A CA 1
ATOM 6187 C C . ALA A 1 800 ? -1.73 1.2 -23.141 1 95.62 800 ALA A C 1
ATOM 6189 O O . ALA A 1 800 ? -0.766 0.484 -22.859 1 95.62 800 ALA A O 1
ATOM 6190 N N . ALA A 1 801 ? -2.867 0.729 -23.688 1 96.56 801 ALA A N 1
ATOM 6191 C CA . ALA A 1 801 ? -2.982 -0.671 -24.094 1 96.56 801 ALA A CA 1
ATOM 6192 C C . ALA A 1 801 ? -1.913 -1.039 -25.109 1 96.56 801 ALA A C 1
ATOM 6194 O O . ALA A 1 801 ? -1.393 -2.156 -25.094 1 96.56 801 ALA A O 1
ATOM 6195 N N . LEU A 1 802 ? -1.58 -0.142 -26 1 96.38 802 LEU A N 1
ATOM 6196 C CA . LEU A 1 802 ? -0.524 -0.372 -26.984 1 96.38 802 LEU A CA 1
ATOM 6197 C C . LEU A 1 802 ? 0.834 -0.494 -26.297 1 96.38 802 LEU A C 1
ATOM 6199 O O . LEU A 1 802 ? 1.622 -1.383 -26.625 1 96.38 802 LEU A O 1
ATOM 6203 N N . ALA A 1 803 ? 1.077 0.367 -25.375 1 96.69 803 ALA A N 1
ATOM 6204 C CA . ALA A 1 803 ? 2.34 0.334 -24.641 1 96.69 803 ALA A CA 1
ATOM 6205 C C . ALA A 1 803 ? 2.471 -0.953 -23.828 1 96.69 803 ALA A C 1
ATOM 6207 O O . ALA A 1 803 ? 3.562 -1.515 -23.719 1 96.69 803 ALA A O 1
ATOM 6208 N N . LEU A 1 804 ? 1.372 -1.457 -23.328 1 96.69 804 LEU A N 1
ATOM 6209 C CA . LEU A 1 804 ? 1.368 -2.602 -22.422 1 96.69 804 LEU A CA 1
ATOM 6210 C C . LEU A 1 804 ? 1.579 -3.902 -23.188 1 96.69 804 LEU A C 1
ATOM 6212 O O . LEU A 1 804 ? 1.729 -4.969 -22.578 1 96.69 804 LEU A O 1
ATOM 6216 N N . THR A 1 805 ? 1.625 -3.852 -24.484 1 97.06 805 THR A N 1
ATOM 6217 C CA . THR A 1 805 ? 1.965 -5.031 -25.266 1 97.06 805 THR A CA 1
ATOM 6218 C C . THR A 1 805 ? 3.459 -5.328 -25.188 1 97.06 805 THR A C 1
ATOM 6220 O O . THR A 1 805 ? 3.9 -6.43 -25.516 1 97.06 805 THR A O 1
ATOM 6223 N N . PHE A 1 806 ? 4.188 -4.348 -24.719 1 97.31 806 PHE A N 1
ATOM 6224 C CA . PHE A 1 806 ? 5.633 -4.531 -24.625 1 97.31 806 PHE A CA 1
ATOM 6225 C C . PHE A 1 806 ? 6.051 -4.781 -23.188 1 97.31 806 PHE A C 1
ATOM 6227 O O . PHE A 1 806 ? 5.387 -4.32 -22.25 1 97.31 806 PHE A O 1
ATOM 6234 N N . TYR A 1 807 ? 7.051 -5.535 -22.953 1 96.38 807 TYR A N 1
ATOM 6235 C CA . TYR A 1 807 ? 7.633 -5.797 -21.641 1 96.38 807 TYR A CA 1
ATOM 6236 C C . TYR A 1 807 ? 9.148 -5.938 -21.734 1 96.38 807 TYR A C 1
ATOM 6238 O O . TYR A 1 807 ? 9.703 -5.992 -22.844 1 96.38 807 TYR A O 1
ATOM 6246 N N . PHE A 1 808 ? 9.812 -5.895 -20.625 1 95.81 808 PHE A N 1
ATOM 6247 C CA . PHE A 1 808 ? 11.273 -5.949 -20.578 1 95.81 808 PHE A CA 1
ATOM 6248 C C . PHE A 1 808 ? 11.742 -7.199 -19.844 1 95.81 808 PHE A C 1
ATOM 6250 O O . PHE A 1 808 ? 11.125 -7.629 -18.875 1 95.81 808 PHE A O 1
ATOM 6257 N N . GLU A 1 809 ? 12.75 -7.809 -20.359 1 94.19 809 GLU A N 1
ATOM 6258 C CA . GLU A 1 809 ? 13.406 -8.945 -19.719 1 94.19 809 GLU A CA 1
ATOM 6259 C C . GLU A 1 809 ? 14.922 -8.82 -19.797 1 94.19 809 GLU A C 1
ATOM 6261 O O . GLU A 1 809 ? 15.461 -8.312 -20.781 1 94.19 809 GLU A O 1
ATOM 6266 N N . LEU A 1 810 ? 15.562 -9.188 -18.766 1 91.25 810 LEU A N 1
ATOM 6267 C CA . LEU A 1 810 ? 17.016 -9.281 -18.797 1 91.25 810 LEU A CA 1
ATOM 6268 C C . LEU A 1 810 ? 17.469 -10.461 -19.656 1 91.25 810 LEU A C 1
ATOM 6270 O O . LEU A 1 810 ? 16.734 -11.438 -19.812 1 91.25 810 LEU A O 1
ATOM 6274 N N . GLN A 1 811 ? 18.578 -10.305 -20.219 1 86.12 811 GLN A N 1
ATOM 6275 C CA . GLN A 1 811 ? 19.109 -11.398 -21.031 1 86.12 811 GLN A CA 1
ATOM 6276 C C . GLN A 1 811 ? 19.25 -12.68 -20.203 1 86.12 811 GLN A C 1
ATOM 6278 O O . GLN A 1 811 ? 19.859 -12.672 -19.141 1 86.12 811 GLN A O 1
ATOM 6283 N N . PRO A 1 812 ? 18.578 -13.672 -20.781 1 77.69 812 PRO A N 1
ATOM 6284 C CA . PRO A 1 812 ? 18.656 -14.93 -20.031 1 77.69 812 PRO A CA 1
ATOM 6285 C C . PRO A 1 812 ? 20.094 -15.414 -19.844 1 77.69 812 PRO A C 1
ATOM 6287 O O . PRO A 1 812 ? 20.906 -15.312 -20.766 1 77.69 812 PRO A O 1
ATOM 6290 N N . GLY A 1 813 ? 20.422 -15.859 -18.672 1 67.5 813 GLY A N 1
ATOM 6291 C CA . GLY A 1 813 ? 21.719 -16.438 -18.391 1 67.5 813 GLY A CA 1
ATOM 6292 C C . GLY A 1 813 ? 22.781 -15.398 -18.062 1 67.5 813 GLY A C 1
ATOM 6293 O O . GLY A 1 813 ? 23.922 -15.75 -17.75 1 67.5 813 GLY A O 1
ATOM 6294 N N . ARG A 1 814 ? 22.375 -14.172 -18.141 1 72.44 814 ARG A N 1
ATOM 6295 C CA . ARG A 1 814 ? 23.359 -13.125 -17.891 1 72.44 814 ARG A CA 1
ATOM 6296 C C . ARG A 1 814 ? 22.938 -12.273 -16.688 1 72.44 814 ARG A C 1
ATOM 6298 O O . ARG A 1 814 ? 22 -11.477 -16.781 1 72.44 814 ARG A O 1
ATOM 6305 N N . MET A 1 815 ? 23.703 -12.43 -15.672 1 76.25 815 MET A N 1
ATOM 6306 C CA . MET A 1 815 ? 23.5 -11.578 -14.5 1 76.25 815 MET A CA 1
ATOM 6307 C C . MET A 1 815 ? 24.062 -10.188 -14.734 1 76.25 815 MET A C 1
ATOM 6309 O O . MET A 1 815 ? 25.031 -10.023 -15.469 1 76.25 815 MET A O 1
ATOM 6313 N N . PRO A 1 816 ? 23.391 -9.172 -14.094 1 80.25 816 PRO A N 1
ATOM 6314 C CA . PRO A 1 816 ? 24.016 -7.848 -14.148 1 80.25 816 PRO A CA 1
ATOM 6315 C C . PRO A 1 816 ? 25.453 -7.852 -13.625 1 80.25 816 PRO A C 1
ATOM 6317 O O . PRO A 1 816 ? 25.75 -8.516 -12.625 1 80.25 816 PRO A O 1
ATOM 6320 N N . VAL A 1 817 ? 26.328 -7.258 -14.352 1 69.19 817 VAL A N 1
ATOM 6321 C CA . VAL A 1 817 ? 27.75 -7.281 -14.023 1 69.19 817 VAL A CA 1
ATOM 6322 C C . VAL A 1 817 ? 28.156 -5.965 -13.359 1 69.19 817 VAL A C 1
ATOM 6324 O O . VAL A 1 817 ? 27.875 -4.887 -13.891 1 69.19 817 VAL A O 1
ATOM 6327 N N . TYR A 1 818 ? 28.641 -6.109 -12.156 1 63.62 818 TYR A N 1
ATOM 6328 C CA . TYR A 1 818 ? 29.109 -4.918 -11.453 1 63.62 818 TYR A CA 1
ATOM 6329 C C . TYR A 1 818 ? 30.516 -4.535 -11.914 1 63.62 818 TYR A C 1
ATOM 6331 O O . TYR A 1 818 ? 31.469 -5.297 -11.734 1 63.62 818 TYR A O 1
ATOM 6339 N N . GLU A 1 819 ? 30.516 -3.545 -12.664 1 53.12 819 GLU A N 1
ATOM 6340 C CA . GLU A 1 819 ? 31.797 -3.055 -13.164 1 53.12 819 GLU A CA 1
ATOM 6341 C C . GLU A 1 819 ? 31.953 -1.562 -12.898 1 53.12 819 GLU A C 1
ATOM 6343 O O . GLU A 1 819 ? 31.062 -0.772 -13.195 1 53.12 819 GLU A O 1
ATOM 6348 N N . ARG A 1 820 ? 33 -1.158 -12.305 1 44.97 820 ARG A N 1
ATOM 6349 C CA . ARG A 1 820 ? 33.375 0.24 -12.125 1 44.97 820 ARG A CA 1
ATOM 6350 C C . ARG A 1 820 ? 32.344 0.986 -11.297 1 44.97 820 ARG A C 1
ATOM 6352 O O . ARG A 1 820 ? 31.875 2.062 -11.695 1 44.97 820 ARG A O 1
ATOM 6359 N N . GLY A 1 821 ? 31.844 0.334 -10.375 1 49.53 821 GLY A N 1
ATOM 6360 C CA . GLY A 1 821 ? 30.953 1.008 -9.445 1 49.53 821 GLY A CA 1
ATOM 6361 C C . GLY A 1 821 ? 29.5 0.974 -9.875 1 49.53 821 GLY A C 1
ATOM 6362 O O . GLY A 1 821 ? 28.641 1.558 -9.211 1 49.53 821 GLY A O 1
ATOM 6363 N N . SER A 1 822 ? 29.281 0.408 -11 1 68 822 SER A N 1
ATOM 6364 C CA . SER A 1 822 ? 27.906 0.31 -11.469 1 68 822 SER A CA 1
ATOM 6365 C C . SER A 1 822 ? 27.625 -1.07 -12.047 1 68 822 SER A C 1
ATOM 6367 O O . SER A 1 822 ? 28.547 -1.839 -12.328 1 68 822 SER A O 1
ATOM 6369 N N . TYR A 1 823 ? 26.375 -1.386 -12.102 1 75.69 823 TYR A N 1
ATOM 6370 C CA . TYR A 1 823 ? 25.922 -2.617 -12.742 1 75.69 823 TYR A CA 1
ATOM 6371 C C . TYR A 1 823 ? 25.609 -2.381 -14.211 1 75.69 823 TYR A C 1
ATOM 6373 O O . TYR A 1 823 ? 24.922 -1.409 -14.562 1 75.69 823 TYR A O 1
ATOM 6381 N N . THR A 1 824 ? 26.266 -3.172 -15.023 1 79.75 824 THR A N 1
ATOM 6382 C CA . THR A 1 824 ? 25.859 -3.191 -16.422 1 79.75 824 THR A CA 1
ATOM 6383 C C . THR A 1 824 ? 24.812 -4.266 -16.672 1 79.75 824 THR A C 1
ATOM 6385 O O . THR A 1 824 ? 25.047 -5.445 -16.391 1 79.75 824 THR A O 1
ATOM 6388 N N . CYS A 1 825 ? 23.672 -3.875 -17.141 1 85.62 825 CYS A N 1
ATOM 6389 C CA . CYS A 1 825 ? 22.547 -4.781 -17.359 1 85.62 825 CYS A CA 1
ATOM 6390 C C . CYS A 1 825 ? 22.203 -4.863 -18.844 1 85.62 825 CYS A C 1
ATOM 6392 O O . CYS A 1 825 ? 22.141 -3.838 -19.531 1 85.62 825 CYS A O 1
ATOM 6394 N N . TYR A 1 826 ? 22.172 -6.113 -19.344 1 85.38 826 TYR A N 1
ATOM 6395 C CA . TYR A 1 826 ? 21.719 -6.355 -20.703 1 85.38 826 TYR A CA 1
ATOM 6396 C C . TYR A 1 826 ? 20.328 -6.957 -20.734 1 85.38 826 TYR A C 1
ATOM 6398 O O . TYR A 1 826 ? 20.031 -7.887 -19.969 1 85.38 826 TYR A O 1
ATOM 6406 N N . GLY A 1 827 ? 19.469 -6.348 -21.5 1 91.56 827 GLY A N 1
ATOM 6407 C CA . GLY A 1 827 ? 18.109 -6.855 -21.609 1 91.56 827 GLY A CA 1
ATOM 6408 C C . GLY A 1 827 ? 17.469 -6.57 -22.953 1 91.56 827 GLY A C 1
ATOM 6409 O O . GLY A 1 827 ? 18.156 -6.102 -23.875 1 91.56 827 GLY A O 1
ATOM 6410 N N . MET A 1 828 ? 16.281 -7.016 -23.125 1 94.5 828 MET A N 1
ATOM 6411 C CA . MET A 1 828 ? 15.531 -6.832 -24.375 1 94.5 828 MET A CA 1
ATOM 6412 C C . MET A 1 828 ? 14.094 -6.398 -24.078 1 94.5 828 MET A C 1
ATOM 6414 O O . MET A 1 828 ? 13.484 -6.875 -23.125 1 94.5 828 MET A O 1
ATOM 6418 N N . ILE A 1 829 ? 13.648 -5.445 -24.875 1 95.62 829 ILE A N 1
ATOM 6419 C CA . ILE A 1 829 ? 12.219 -5.156 -24.891 1 95.62 829 ILE A CA 1
ATOM 6420 C C . ILE A 1 829 ? 11.516 -6.129 -25.844 1 95.62 829 ILE A C 1
ATOM 6422 O O . ILE A 1 829 ? 11.93 -6.297 -26.984 1 95.62 829 ILE A O 1
ATOM 6426 N N . ARG A 1 830 ? 10.523 -6.82 -25.359 1 96.56 830 ARG A N 1
ATOM 6427 C CA . ARG A 1 830 ? 9.773 -7.809 -26.125 1 96.56 830 ARG A CA 1
ATOM 6428 C C . ARG A 1 830 ? 8.312 -7.406 -26.25 1 96.56 830 ARG A C 1
ATOM 6430 O O . ARG A 1 830 ? 7.887 -6.398 -25.672 1 96.56 830 ARG A O 1
ATOM 6437 N N . CYS A 1 831 ? 7.664 -8.07 -27.125 1 97.31 831 CYS A N 1
ATOM 6438 C CA . CYS A 1 831 ? 6.242 -7.836 -27.359 1 97.31 831 CYS A CA 1
ATOM 6439 C C . CYS A 1 831 ? 5.426 -9.078 -27.031 1 97.31 831 CYS A C 1
ATOM 6441 O O . CYS A 1 831 ? 5.832 -10.195 -27.359 1 97.31 831 CYS A O 1
ATOM 6443 N N . ARG A 1 832 ? 4.281 -8.93 -26.375 1 95.88 832 ARG A N 1
ATOM 6444 C CA . ARG A 1 832 ? 3.41 -10.039 -26 1 95.88 832 ARG A CA 1
ATOM 6445 C C . ARG A 1 832 ? 2.732 -10.648 -27.219 1 95.88 832 ARG A C 1
ATOM 6447 O O . ARG A 1 832 ? 2.342 -11.812 -27.203 1 95.88 832 ARG A O 1
ATOM 6454 N N . ILE A 1 833 ? 2.498 -9.852 -28.297 1 96.5 833 ILE A N 1
ATOM 6455 C CA . ILE A 1 833 ? 1.909 -10.344 -29.547 1 96.5 833 ILE A CA 1
ATOM 6456 C C . ILE A 1 833 ? 2.984 -11.008 -30.391 1 96.5 833 ILE A C 1
ATOM 6458 O O . ILE A 1 833 ? 3.926 -10.344 -30.844 1 96.5 833 ILE A O 1
ATOM 6462 N N . PRO A 1 834 ? 2.828 -12.312 -30.594 1 95.5 834 PRO A N 1
ATOM 6463 C CA . PRO A 1 834 ? 3.854 -13 -31.375 1 95.5 834 PRO A CA 1
ATOM 6464 C C . PRO A 1 834 ? 3.855 -12.578 -32.844 1 95.5 834 PRO A C 1
ATOM 6466 O O . PRO A 1 834 ? 2.834 -12.117 -33.344 1 95.5 834 PRO A O 1
ATOM 6469 N N . GLY A 1 835 ? 4.953 -12.781 -33.438 1 94.25 835 GLY A N 1
ATOM 6470 C CA . GLY A 1 835 ? 5.129 -12.375 -34.812 1 94.25 835 GLY A CA 1
ATOM 6471 C C . GLY A 1 835 ? 4.164 -13.062 -35.781 1 94.25 835 GLY A C 1
ATOM 6472 O O . GLY A 1 835 ? 3.785 -12.5 -36.812 1 94.25 835 GLY A O 1
ATOM 6473 N N . VAL A 1 836 ? 3.693 -14.234 -35.469 1 93.06 836 VAL A N 1
ATOM 6474 C CA . VAL A 1 836 ? 2.83 -15.023 -36.312 1 93.06 836 VAL A CA 1
ATOM 6475 C C . VAL A 1 836 ? 1.413 -14.461 -36.312 1 93.06 836 VAL A C 1
ATOM 6477 O O . VAL A 1 836 ? 0.625 -14.711 -37.219 1 93.06 836 VAL A O 1
ATOM 6480 N N . ASN A 1 837 ? 1.079 -13.672 -35.312 1 93.88 837 ASN A N 1
ATOM 6481 C CA . ASN A 1 837 ? -0.241 -13.062 -35.219 1 93.88 837 ASN A CA 1
ATOM 6482 C C . ASN A 1 837 ? -0.413 -11.914 -36.188 1 93.88 837 ASN A C 1
ATOM 6484 O O . ASN A 1 837 ? 0.453 -11.039 -36.281 1 93.88 837 ASN A O 1
ATOM 6488 N N . PRO A 1 838 ? -1.457 -11.867 -36.875 1 92 838 PRO A N 1
ATOM 6489 C CA . PRO A 1 838 ? -1.675 -10.797 -37.844 1 92 838 PRO A CA 1
ATOM 6490 C C . PRO A 1 838 ? -1.695 -9.406 -37.219 1 92 838 PRO A C 1
ATOM 6492 O O . PRO A 1 838 ? -1.318 -8.43 -37.875 1 92 838 PRO A O 1
ATOM 6495 N N . ALA A 1 839 ? -2.129 -9.281 -36.031 1 95.38 839 ALA A N 1
ATOM 6496 C CA . ALA A 1 839 ? -2.189 -7.992 -35.375 1 95.38 839 ALA A CA 1
ATOM 6497 C C . ALA A 1 839 ? -0.791 -7.434 -35.125 1 95.38 839 ALA A C 1
ATOM 6499 O O . ALA A 1 839 ? -0.625 -6.23 -34.906 1 95.38 839 ALA A O 1
ATOM 6500 N N . PHE A 1 840 ? 0.204 -8.344 -35.188 1 95.88 840 PHE A N 1
ATOM 6501 C CA . PHE A 1 840 ? 1.577 -7.938 -34.906 1 95.88 840 PHE A CA 1
ATOM 6502 C C . PHE A 1 840 ? 2.074 -6.957 -35.969 1 95.88 840 PHE A C 1
ATOM 6504 O O . PHE A 1 840 ? 2.588 -5.887 -35.656 1 95.88 840 PHE A O 1
ATOM 6511 N N . CYS A 1 841 ? 1.874 -7.297 -37.188 1 94.44 841 CYS A N 1
ATOM 6512 C CA . CYS A 1 841 ? 2.301 -6.438 -38.281 1 94.44 841 CYS A CA 1
ATOM 6513 C C . CYS A 1 841 ? 1.549 -5.113 -38.281 1 94.44 841 CYS A C 1
ATOM 6515 O O . CYS A 1 841 ? 2.131 -4.062 -38.531 1 94.44 841 CYS A O 1
ATOM 6517 N N . GLN A 1 842 ? 0.323 -5.168 -37.969 1 95.56 842 GLN A N 1
ATOM 6518 C CA . GLN A 1 842 ? -0.484 -3.957 -37.875 1 95.56 842 GLN A CA 1
ATOM 6519 C C . GLN A 1 842 ? 0.032 -3.031 -36.781 1 95.56 842 GLN A C 1
ATOM 6521 O O . GLN A 1 842 ? 0.08 -1.812 -36.969 1 95.56 842 GLN A O 1
ATOM 6526 N N . LEU A 1 843 ? 0.352 -3.623 -35.656 1 96.75 843 LEU A N 1
ATOM 6527 C CA . LEU A 1 843 ? 0.871 -2.857 -34.531 1 96.75 843 LEU A CA 1
ATOM 6528 C C . LEU A 1 843 ? 2.148 -2.119 -34.906 1 96.75 843 LEU A C 1
ATOM 6530 O O . LEU A 1 843 ? 2.271 -0.916 -34.656 1 96.75 843 LEU A O 1
ATOM 6534 N N . LEU A 1 844 ? 3.072 -2.857 -35.562 1 95.88 844 LEU A N 1
ATOM 6535 C CA . LEU A 1 844 ? 4.359 -2.262 -35.906 1 95.88 844 LEU A CA 1
ATOM 6536 C C . LEU A 1 844 ? 4.188 -1.159 -36.938 1 95.88 844 LEU A C 1
ATOM 6538 O O . LEU A 1 844 ? 4.863 -0.129 -36.875 1 95.88 844 LEU A O 1
ATOM 6542 N N . GLN A 1 845 ? 3.277 -1.37 -37.844 1 94.12 845 GLN A N 1
ATOM 6543 C CA . GLN A 1 845 ? 3.002 -0.346 -38.844 1 94.12 845 GLN A CA 1
ATOM 6544 C C . GLN A 1 845 ? 2.398 0.901 -38.219 1 94.12 845 GLN A C 1
ATOM 6546 O O . GLN A 1 845 ? 2.76 2.025 -38.562 1 94.12 845 GLN A O 1
ATOM 6551 N N . MET A 1 846 ? 1.498 0.663 -37.344 1 94.81 846 MET A N 1
ATOM 6552 C CA . MET A 1 846 ? 0.871 1.769 -36.625 1 94.81 846 MET A CA 1
ATOM 6553 C C . MET A 1 846 ? 1.907 2.561 -35.844 1 94.81 846 MET A C 1
ATOM 6555 O O . MET A 1 846 ? 1.875 3.793 -35.844 1 94.81 846 MET A O 1
ATOM 6559 N N . LEU A 1 847 ? 2.799 1.881 -35.188 1 94.75 847 LEU A N 1
ATOM 6560 C CA . LEU A 1 847 ? 3.818 2.537 -34.375 1 94.75 847 LEU A CA 1
ATOM 6561 C C . LEU A 1 847 ? 4.793 3.314 -35.25 1 94.75 847 LEU A C 1
ATOM 6563 O O . LEU A 1 847 ? 5.262 4.391 -34.875 1 94.75 847 LEU A O 1
ATOM 6567 N N . ASP A 1 848 ? 5.102 2.77 -36.375 1 93.44 848 ASP A N 1
ATOM 6568 C CA . ASP A 1 848 ? 5.98 3.473 -37.312 1 93.44 848 ASP A CA 1
ATOM 6569 C C . ASP A 1 848 ? 5.324 4.75 -37.844 1 93.44 848 ASP A C 1
ATOM 6571 O O . ASP A 1 848 ? 5.988 5.785 -37.969 1 93.44 848 ASP A O 1
ATOM 6575 N N . CYS A 1 849 ? 4.074 4.645 -38.094 1 91.38 849 CYS A N 1
ATOM 6576 C CA . CYS A 1 849 ? 3.336 5.809 -38.594 1 91.38 849 CYS A CA 1
ATOM 6577 C C . CYS A 1 849 ? 3.303 6.906 -37.531 1 91.38 849 CYS A C 1
ATOM 6579 O O . CYS A 1 849 ? 3.309 8.094 -37.844 1 91.38 849 CYS A O 1
ATOM 6581 N N . LEU A 1 850 ? 3.26 6.52 -36.281 1 90.44 850 LEU A N 1
ATOM 6582 C CA . LEU A 1 850 ? 3.18 7.473 -35.188 1 90.44 850 LEU A CA 1
ATOM 6583 C C . LEU A 1 850 ? 4.57 7.922 -34.75 1 90.44 850 LEU A C 1
ATOM 6585 O O . LEU A 1 850 ? 4.711 8.711 -33.812 1 90.44 850 LEU A O 1
ATOM 6589 N N . ASP A 1 851 ? 5.605 7.398 -35.406 1 87.75 851 ASP A N 1
ATOM 6590 C CA . ASP A 1 851 ? 6.988 7.668 -35.031 1 87.75 851 ASP A CA 1
ATOM 6591 C C . ASP A 1 851 ? 7.219 7.352 -33.562 1 87.75 851 ASP A C 1
ATOM 6593 O O . ASP A 1 851 ? 7.734 8.188 -32.812 1 87.75 851 ASP A O 1
ATOM 6597 N N . ALA A 1 852 ? 6.703 6.184 -33.188 1 92.06 852 ALA A N 1
ATOM 6598 C CA . ALA A 1 852 ? 6.781 5.773 -31.781 1 92.06 852 ALA A CA 1
ATOM 6599 C C . ALA A 1 852 ? 8.203 5.367 -31.406 1 92.06 852 ALA A C 1
ATOM 6601 O O . ALA A 1 852 ? 8.945 4.84 -32.219 1 92.06 852 ALA A O 1
ATOM 6602 N N . ASN A 1 853 ? 8.578 5.664 -30.188 1 89.44 853 ASN A N 1
ATOM 6603 C CA . ASN A 1 853 ? 9.891 5.293 -29.656 1 89.44 853 ASN A CA 1
ATOM 6604 C C . ASN A 1 853 ? 9.828 4.988 -28.172 1 89.44 853 ASN A C 1
ATOM 6606 O O . ASN A 1 853 ? 8.867 5.363 -27.5 1 89.44 853 ASN A O 1
ATOM 6610 N N . PHE A 1 854 ? 10.812 4.207 -27.703 1 91.25 854 PHE A N 1
ATOM 6611 C CA . PHE A 1 854 ? 10.867 3.873 -26.281 1 91.25 854 PHE A CA 1
ATOM 6612 C C . PHE A 1 854 ? 11.672 4.91 -25.516 1 91.25 854 PHE A C 1
ATOM 6614 O O . PHE A 1 854 ? 12.688 5.406 -26 1 91.25 854 PHE A O 1
ATOM 6621 N N . GLN A 1 855 ? 11.148 5.262 -24.375 1 87.38 855 GLN A N 1
ATOM 6622 C CA . GLN A 1 855 ? 11.867 6.086 -23.422 1 87.38 855 GLN A CA 1
ATOM 6623 C C . GLN A 1 855 ? 12.367 5.25 -22.25 1 87.38 855 GLN A C 1
ATOM 6625 O O . GLN A 1 855 ? 11.578 4.613 -21.547 1 87.38 855 GLN A O 1
ATOM 6630 N N . ILE A 1 856 ? 13.633 5.145 -22.078 1 86.06 856 ILE A N 1
ATOM 6631 C CA . ILE A 1 856 ? 14.234 4.348 -21.016 1 86.06 856 ILE A CA 1
ATOM 6632 C C . ILE A 1 856 ? 14.883 5.273 -19.984 1 86.06 856 ILE A C 1
ATOM 6634 O O . ILE A 1 856 ? 15.766 6.062 -20.312 1 86.06 856 ILE A O 1
ATOM 6638 N N . GLN A 1 857 ? 14.531 5.051 -18.703 1 74.38 857 GLN A N 1
ATOM 6639 C CA . GLN A 1 857 ? 15.016 5.902 -17.609 1 74.38 857 GLN A CA 1
ATOM 6640 C C . GLN A 1 857 ? 14.984 7.375 -18.016 1 74.38 857 GLN A C 1
ATOM 6642 O O . GLN A 1 857 ? 15.977 8.086 -17.875 1 74.38 857 GLN A O 1
ATOM 6647 N N . MET A 1 858 ? 13.828 7.734 -18.594 1 57.16 858 MET A N 1
ATOM 6648 C CA . MET A 1 858 ? 13.469 9.102 -18.969 1 57.16 858 MET A CA 1
ATOM 6649 C C . MET A 1 858 ? 14.336 9.594 -20.125 1 57.16 858 MET A C 1
ATOM 6651 O O . MET A 1 858 ? 14.398 10.797 -20.391 1 57.16 858 MET A O 1
ATOM 6655 N N . GLN A 1 859 ? 15.219 8.602 -20.625 1 56.41 859 GLN A N 1
ATOM 6656 C CA . GLN A 1 859 ? 16 8.922 -21.812 1 56.41 859 GLN A CA 1
ATOM 6657 C C . GLN A 1 859 ? 15.406 8.281 -23.062 1 56.41 859 GLN A C 1
ATOM 6659 O O . GLN A 1 859 ? 14.977 7.125 -23.031 1 56.41 859 GLN A O 1
ATOM 6664 N N . VAL A 1 860 ? 15.18 9.219 -24.047 1 54.62 860 VAL A N 1
ATOM 6665 C CA . VAL A 1 860 ? 14.641 8.672 -25.297 1 54.62 860 VAL A CA 1
ATOM 6666 C C . VAL A 1 860 ? 15.703 7.809 -25.984 1 54.62 860 VAL A C 1
ATOM 6668 O O . VAL A 1 860 ? 16.859 8.219 -26.109 1 54.62 860 VAL A O 1
ATOM 6671 N N . ASN A 1 861 ? 15.461 6.516 -25.922 1 56.34 861 ASN A N 1
ATOM 6672 C CA . ASN A 1 861 ? 16.328 5.641 -26.688 1 56.34 861 ASN A CA 1
ATOM 6673 C C . ASN A 1 861 ? 16.172 5.887 -28.188 1 56.34 861 ASN A C 1
ATOM 6675 O O . ASN A 1 861 ? 15.164 5.508 -28.781 1 56.34 861 ASN A O 1
ATOM 6679 N N . ASP A 1 862 ? 16.703 7.004 -28.734 1 53.41 862 ASP A N 1
ATOM 6680 C CA . ASP A 1 862 ? 16.625 7.496 -30.109 1 53.41 862 ASP A CA 1
ATOM 6681 C C . ASP A 1 862 ? 17.078 6.426 -31.094 1 53.41 862 ASP A C 1
ATOM 6683 O O . ASP A 1 862 ? 18.266 6.352 -31.453 1 53.41 862 ASP A O 1
ATOM 6687 N N . SER A 1 863 ? 16.719 5.238 -31.016 1 56.44 863 SER A N 1
ATOM 6688 C CA . SER A 1 863 ? 17.188 4.438 -32.125 1 56.44 863 SER A CA 1
ATOM 6689 C C . SER A 1 863 ? 16.469 4.828 -33.438 1 56.44 863 SER A C 1
ATOM 6691 O O . SER A 1 863 ? 15.242 5.016 -33.438 1 56.44 863 SER A O 1
ATOM 6693 N N . ARG A 1 864 ? 17.078 5.535 -34.438 1 62 864 ARG A N 1
ATOM 6694 C CA . ARG A 1 864 ? 16.625 5.871 -35.781 1 62 864 ARG A CA 1
ATOM 6695 C C . ARG A 1 864 ? 16 4.66 -36.469 1 62 864 ARG A C 1
ATOM 6697 O O . ARG A 1 864 ? 15.492 4.766 -37.562 1 62 864 ARG A O 1
ATOM 6704 N N . GLU A 1 865 ? 15.914 3.564 -35.719 1 78.12 865 GLU A N 1
ATOM 6705 C CA . GLU A 1 865 ? 15.352 2.371 -36.344 1 78.12 865 GLU A CA 1
ATOM 6706 C C . GLU A 1 865 ? 13.844 2.279 -36.125 1 78.12 865 GLU A C 1
ATOM 6708 O O . GLU A 1 865 ? 13.375 2.451 -35 1 78.12 865 GLU A O 1
ATOM 6713 N N . PRO A 1 866 ? 13.195 2.162 -37.281 1 88.06 866 PRO A N 1
ATOM 6714 C CA . PRO A 1 866 ? 11.75 1.947 -37.156 1 88.06 866 PRO A CA 1
ATOM 6715 C C . PRO A 1 866 ? 11.414 0.711 -36.312 1 88.06 866 PRO A C 1
ATOM 6717 O O . PRO A 1 866 ? 12.227 -0.217 -36.219 1 88.06 866 PRO A O 1
ATOM 6720 N N . MET A 1 867 ? 10.344 0.686 -35.656 1 91.5 867 MET A N 1
ATOM 6721 C CA . MET A 1 867 ? 9.906 -0.413 -34.812 1 91.5 867 MET A CA 1
ATOM 6722 C C . MET A 1 867 ? 9.789 -1.709 -35.594 1 91.5 867 MET A C 1
ATOM 6724 O O . MET A 1 867 ? 10.055 -2.791 -35.062 1 91.5 867 MET A O 1
ATOM 6728 N N . SER A 1 868 ? 9.43 -1.611 -36.875 1 91.88 868 SER A N 1
ATOM 6729 C CA . SER A 1 868 ? 9.195 -2.773 -37.719 1 91.88 868 SER A CA 1
ATOM 6730 C C . SER A 1 868 ? 10.492 -3.504 -38.031 1 91.88 868 SER A C 1
ATOM 6732 O O . SER A 1 868 ? 10.477 -4.664 -38.469 1 91.88 868 SER A O 1
ATOM 6734 N N . GLU A 1 869 ? 11.57 -2.912 -37.719 1 90.81 869 GLU A N 1
ATOM 6735 C CA . GLU A 1 869 ? 12.859 -3.521 -38 1 90.81 869 GLU A CA 1
ATOM 6736 C C . GLU A 1 869 ? 13.453 -4.191 -36.781 1 90.81 869 GLU A C 1
ATOM 6738 O O . GLU A 1 869 ? 14.422 -4.941 -36.875 1 90.81 869 GLU A O 1
ATOM 6743 N N . CYS A 1 870 ? 12.883 -3.98 -35.688 1 92.31 870 CYS A N 1
ATOM 6744 C CA . CYS A 1 870 ? 13.367 -4.562 -34.438 1 92.31 870 CYS A CA 1
ATOM 6745 C C . CYS A 1 870 ? 12.812 -5.973 -34.219 1 92.31 870 CYS A C 1
ATOM 6747 O O . CYS A 1 870 ? 11.922 -6.184 -33.406 1 92.31 870 CYS A O 1
ATOM 6749 N N . LEU A 1 871 ? 13.297 -6.961 -35 1 93.5 871 LEU A N 1
ATOM 6750 C CA . LEU A 1 871 ? 12.82 -8.336 -34.938 1 93.5 871 LEU A CA 1
ATOM 6751 C C . LEU A 1 871 ? 13.961 -9.297 -34.594 1 93.5 871 LEU A C 1
ATOM 6753 O O . LEU A 1 871 ? 15.117 -9.047 -34.938 1 93.5 871 LEU A O 1
ATOM 6757 N N . ASP A 1 872 ? 13.633 -10.32 -33.938 1 92.56 872 ASP A N 1
ATOM 6758 C CA . ASP A 1 872 ? 14.617 -11.359 -33.688 1 92.56 872 ASP A CA 1
ATOM 6759 C C . ASP A 1 872 ? 14.641 -12.391 -34.812 1 92.56 872 ASP A C 1
ATOM 6761 O O . ASP A 1 872 ? 13.969 -12.211 -35.844 1 92.56 872 ASP A O 1
ATOM 6765 N N . ARG A 1 873 ? 15.383 -13.477 -34.656 1 91.31 873 ARG A N 1
ATOM 6766 C CA . ARG A 1 873 ? 15.594 -14.469 -35.719 1 91.31 873 ARG A CA 1
ATOM 6767 C C . ARG A 1 873 ? 14.32 -15.25 -36 1 91.31 873 ARG A C 1
ATOM 6769 O O . ARG A 1 873 ? 14.164 -15.828 -37.062 1 91.31 873 ARG A O 1
ATOM 6776 N N . HIS A 1 874 ? 13.383 -15.227 -35.094 1 94.12 874 HIS A N 1
ATOM 6777 C CA . HIS A 1 874 ? 12.172 -16.031 -35.219 1 94.12 874 HIS A CA 1
ATOM 6778 C C . HIS A 1 874 ? 10.984 -15.156 -35.625 1 94.12 874 HIS A C 1
ATOM 6780 O O . HIS A 1 874 ? 9.852 -15.648 -35.688 1 94.12 874 HIS A O 1
ATOM 6786 N N . GLY A 1 875 ? 11.219 -13.883 -35.812 1 93.44 875 GLY A N 1
ATOM 6787 C CA . GLY A 1 875 ? 10.18 -12.992 -36.312 1 93.44 875 GLY A CA 1
ATOM 6788 C C . GLY A 1 875 ? 9.43 -12.281 -35.188 1 93.44 875 GLY A C 1
ATOM 6789 O O . GLY A 1 875 ? 8.414 -11.617 -35.469 1 93.44 875 GLY A O 1
ATOM 6790 N N . ASN A 1 876 ? 9.859 -12.398 -33.969 1 96.56 876 ASN A N 1
ATOM 6791 C CA . ASN A 1 876 ? 9.234 -11.703 -32.875 1 96.56 876 ASN A CA 1
ATOM 6792 C C . ASN A 1 876 ? 9.93 -10.375 -32.562 1 96.56 876 ASN A C 1
ATOM 6794 O O . ASN A 1 876 ? 11.062 -10.156 -33 1 96.56 876 ASN A O 1
ATOM 6798 N N . PHE A 1 877 ? 9.234 -9.469 -31.938 1 96.25 877 PHE A N 1
ATOM 6799 C CA . PHE A 1 877 ? 9.82 -8.172 -31.609 1 96.25 877 PHE A CA 1
ATOM 6800 C C . PHE A 1 877 ? 10.93 -8.32 -30.578 1 96.25 877 PHE A C 1
ATOM 6802 O O . PHE A 1 877 ? 10.789 -9.078 -29.625 1 96.25 877 PHE A O 1
ATOM 6809 N N . SER A 1 878 ? 12.062 -7.715 -30.812 1 94.75 878 SER A N 1
ATOM 6810 C CA . SER A 1 878 ? 13.18 -7.719 -29.859 1 94.75 878 SER A CA 1
ATOM 6811 C C . SER A 1 878 ? 14.047 -6.48 -30.031 1 94.75 878 SER A C 1
ATOM 6813 O O . SER A 1 878 ? 14.586 -6.234 -31.109 1 94.75 878 SER A O 1
ATOM 6815 N N . LYS A 1 879 ? 14.062 -5.695 -29.047 1 93.06 879 LYS A N 1
ATOM 6816 C CA . LYS A 1 879 ? 14.945 -4.531 -29.031 1 93.06 879 LYS A CA 1
ATOM 6817 C C . LYS A 1 879 ? 15.938 -4.613 -27.875 1 93.06 879 LYS A C 1
ATOM 6819 O O . LYS A 1 879 ? 15.547 -4.633 -26.719 1 93.06 879 LYS A O 1
ATOM 6824 N N . LEU A 1 880 ? 17.172 -4.672 -28.219 1 88.88 880 LEU A N 1
ATOM 6825 C CA . LEU A 1 880 ? 18.219 -4.812 -27.234 1 88.88 880 LEU A CA 1
ATOM 6826 C C . LEU A 1 880 ? 18.438 -3.506 -26.469 1 88.88 880 LEU A C 1
ATOM 6828 O O . LEU A 1 880 ? 18.406 -2.428 -27.062 1 88.88 880 LEU A O 1
ATOM 6832 N N . VAL A 1 881 ? 18.531 -3.631 -25.172 1 88.56 881 VAL A N 1
ATOM 6833 C CA . VAL A 1 881 ? 18.766 -2.48 -24.297 1 88.56 881 VAL A CA 1
ATOM 6834 C C . VAL A 1 881 ? 19.922 -2.77 -23.359 1 88.56 881 VAL A C 1
ATOM 6836 O O . VAL A 1 881 ? 19.984 -3.84 -22.75 1 88.56 881 VAL A O 1
ATOM 6839 N N . CYS A 1 882 ? 20.891 -1.974 -23.312 1 82.69 882 CYS A N 1
ATOM 6840 C CA . CYS A 1 882 ? 21.984 -2.035 -22.359 1 82.69 882 CYS A CA 1
ATOM 6841 C C . CYS A 1 882 ? 21.953 -0.846 -21.406 1 82.69 882 CYS A C 1
ATOM 6843 O O . CYS A 1 882 ? 21.922 0.305 -21.844 1 82.69 882 CYS A O 1
ATOM 6845 N N . LEU A 1 883 ? 21.891 -1.159 -20.125 1 82.31 883 LEU A N 1
ATOM 6846 C CA . LEU A 1 883 ? 21.766 -0.102 -19.125 1 82.31 883 LEU A CA 1
ATOM 6847 C C . LEU A 1 883 ? 22.828 -0.255 -18.047 1 82.31 883 LEU A C 1
ATOM 6849 O O . LEU A 1 883 ? 23.266 -1.368 -17.75 1 82.31 883 LEU A O 1
ATOM 6853 N N . ARG A 1 884 ? 23.203 0.859 -17.531 1 75.75 884 ARG A N 1
ATOM 6854 C CA . ARG A 1 884 ? 24.078 0.899 -16.359 1 75.75 884 ARG A CA 1
ATOM 6855 C C . ARG A 1 884 ? 23.359 1.514 -15.164 1 75.75 884 ARG A C 1
ATOM 6857 O O . ARG A 1 884 ? 22.766 2.586 -15.273 1 75.75 884 ARG A O 1
ATOM 6864 N N . VAL A 1 885 ? 23.359 0.743 -14.109 1 76.69 885 VAL A N 1
ATOM 6865 C CA . VAL A 1 885 ? 22.656 1.218 -12.922 1 76.69 885 VAL A CA 1
ATOM 6866 C C . VAL A 1 885 ? 23.578 1.106 -11.703 1 76.69 885 VAL A C 1
ATOM 6868 O O . VAL A 1 885 ? 24.484 0.283 -11.688 1 76.69 885 VAL A O 1
ATOM 6871 N N . SER A 1 886 ? 23.312 1.929 -10.68 1 63.62 886 SER A N 1
ATOM 6872 C CA . SER A 1 886 ? 24.156 1.954 -9.492 1 63.62 886 SER A CA 1
ATOM 6873 C C . SER A 1 886 ? 23.812 0.81 -8.547 1 63.62 886 SER A C 1
ATOM 6875 O O . SER A 1 886 ? 24.688 0.283 -7.855 1 63.62 886 SER A O 1
ATOM 6877 N N . SER A 1 887 ? 22.562 0.546 -8.5 1 71 887 SER A N 1
ATOM 6878 C CA . SER A 1 887 ? 22.094 -0.5 -7.602 1 71 887 SER A CA 1
ATOM 6879 C C . SER A 1 887 ? 21.016 -1.348 -8.258 1 71 887 SER A C 1
ATOM 6881 O O . SER A 1 887 ? 20.281 -0.863 -9.117 1 71 887 SER A O 1
ATOM 6883 N N . LEU A 1 888 ? 21.062 -2.512 -7.816 1 80.62 888 LEU A N 1
ATOM 6884 C CA . LEU A 1 888 ? 20.016 -3.387 -8.336 1 80.62 888 LEU A CA 1
ATOM 6885 C C . LEU A 1 888 ? 18.656 -3.014 -7.758 1 80.62 888 LEU A C 1
ATOM 6887 O O . LEU A 1 888 ? 17.625 -3.457 -8.258 1 80.62 888 LEU A O 1
ATOM 6891 N N . ASP A 1 889 ? 18.688 -2.186 -6.77 1 76.31 889 ASP A N 1
ATOM 6892 C CA . ASP A 1 889 ? 17.453 -1.733 -6.164 1 76.31 889 ASP A CA 1
ATOM 6893 C C . ASP A 1 889 ? 16.891 -0.505 -6.887 1 76.31 889 ASP A C 1
ATOM 6895 O O . ASP A 1 889 ? 15.805 -0.03 -6.57 1 76.31 889 ASP A O 1
ATOM 6899 N N . ASP A 1 890 ? 17.672 -0.155 -7.965 1 78.5 890 ASP A N 1
ATOM 6900 C CA . ASP A 1 890 ? 17.172 0.965 -8.758 1 78.5 890 ASP A CA 1
ATOM 6901 C C . ASP A 1 890 ? 15.969 0.556 -9.594 1 78.5 890 ASP A C 1
ATOM 6903 O O . ASP A 1 890 ? 15.883 -0.583 -10.062 1 78.5 890 ASP A O 1
ATOM 6907 N N . GLU A 1 891 ? 15.078 1.565 -9.75 1 82.69 891 GLU A N 1
ATOM 6908 C CA . GLU A 1 891 ? 13.891 1.302 -10.562 1 82.69 891 GLU A CA 1
ATOM 6909 C C . GLU A 1 891 ? 14.18 1.53 -12.047 1 82.69 891 GLU A C 1
ATOM 6911 O O . GLU A 1 891 ? 14.859 2.49 -12.414 1 82.69 891 GLU A O 1
ATOM 6916 N N . LEU A 1 892 ? 13.852 0.567 -12.82 1 88.19 892 LEU A N 1
ATOM 6917 C CA . LEU A 1 892 ? 13.891 0.678 -14.273 1 88.19 892 LEU A CA 1
ATOM 6918 C C . LEU A 1 892 ? 12.555 1.168 -14.82 1 88.19 892 LEU A C 1
ATOM 6920 O O . LEU A 1 892 ? 11.531 0.504 -14.648 1 88.19 892 LEU A O 1
ATOM 6924 N N . ASP A 1 893 ? 12.609 2.348 -15.398 1 89 893 ASP A N 1
ATOM 6925 C CA . ASP A 1 893 ? 11.406 2.953 -15.969 1 89 893 ASP A CA 1
ATOM 6926 C C . ASP A 1 893 ? 11.484 2.99 -17.5 1 89 893 ASP A C 1
ATOM 6928 O O . ASP A 1 893 ? 12.336 3.686 -18.062 1 89 893 ASP A O 1
ATOM 6932 N N . ILE A 1 894 ? 10.68 2.184 -18.172 1 92.62 894 ILE A N 1
ATOM 6933 C CA . ILE A 1 894 ? 10.594 2.17 -19.625 1 92.62 894 ILE A CA 1
ATOM 6934 C C . ILE A 1 894 ? 9.195 2.598 -20.062 1 92.62 894 ILE A C 1
ATOM 6936 O O . ILE A 1 894 ? 8.195 2.057 -19.594 1 92.62 894 ILE A O 1
ATOM 6940 N N . ARG A 1 895 ? 9.18 3.51 -20.984 1 92.88 895 ARG A N 1
ATOM 6941 C CA . ARG A 1 895 ? 7.918 4.035 -21.5 1 92.88 895 ARG A CA 1
ATOM 6942 C C . ARG A 1 895 ? 7.895 4.016 -23.031 1 92.88 895 ARG A C 1
ATOM 6944 O O . ARG A 1 895 ? 8.945 3.943 -23.672 1 92.88 895 ARG A O 1
ATOM 6951 N N . LEU A 1 896 ? 6.715 3.859 -23.594 1 94.38 896 LEU A N 1
ATOM 6952 C CA . LEU A 1 896 ? 6.496 4.004 -25.031 1 94.38 896 LEU A CA 1
ATOM 6953 C C . LEU A 1 896 ? 5.922 5.379 -25.359 1 94.38 896 LEU A C 1
ATOM 6955 O O . LEU A 1 896 ? 4.855 5.746 -24.859 1 94.38 896 LEU A O 1
ATOM 6959 N N . ARG A 1 897 ? 6.641 6.09 -26.109 1 91.94 897 ARG A N 1
ATOM 6960 C CA . ARG A 1 897 ? 6.18 7.383 -26.609 1 91.94 897 ARG A CA 1
ATOM 6961 C C . ARG A 1 897 ? 5.539 7.25 -27.984 1 91.94 897 ARG A C 1
ATOM 6963 O O . ARG A 1 897 ? 6.215 6.926 -28.953 1 91.94 897 ARG A O 1
ATOM 6970 N N . LEU A 1 898 ? 4.281 7.406 -28.094 1 90.31 898 LEU A N 1
ATOM 6971 C CA . LEU A 1 898 ? 3.559 7.27 -29.359 1 90.31 898 LEU A CA 1
ATOM 6972 C C . LEU A 1 898 ? 3.613 8.562 -30.156 1 90.31 898 LEU A C 1
ATOM 6974 O O . LEU A 1 898 ? 3.85 8.539 -31.359 1 90.31 898 LEU A O 1
ATOM 6978 N N . HIS A 1 899 ? 3.178 9.648 -29.438 1 79.62 899 HIS A N 1
ATOM 6979 C CA . HIS A 1 899 ? 3.223 10.969 -30.062 1 79.62 899 HIS A CA 1
ATOM 6980 C C . HIS A 1 899 ? 3.309 12.07 -29.016 1 79.62 899 HIS A C 1
ATOM 6982 O O . HIS A 1 899 ? 2.449 12.172 -28.141 1 79.62 899 HIS A O 1
ATOM 6988 N N . GLU A 1 900 ? 4.207 12.875 -29.188 1 75.5 900 GLU A N 1
ATOM 6989 C CA . GLU A 1 900 ? 4.375 14.07 -28.375 1 75.5 900 GLU A CA 1
ATOM 6990 C C . GLU A 1 900 ? 4.164 13.766 -26.906 1 75.5 900 GLU A C 1
ATOM 6992 O O . GLU A 1 900 ? 4.988 13.102 -26.266 1 75.5 900 GLU A O 1
ATOM 6997 N N . ASP A 1 901 ? 2.873 14.031 -26.438 1 78.38 901 ASP A N 1
ATOM 6998 C CA . ASP A 1 901 ? 2.602 13.961 -25 1 78.38 901 ASP A CA 1
ATOM 6999 C C . ASP A 1 901 ? 1.909 12.648 -24.641 1 78.38 901 ASP A C 1
ATOM 7001 O O . ASP A 1 901 ? 1.551 12.438 -23.484 1 78.38 901 ASP A O 1
ATOM 7005 N N . ARG A 1 902 ? 1.896 11.766 -25.641 1 89.69 902 ARG A N 1
ATOM 7006 C CA . ARG A 1 902 ? 1.256 10.477 -25.391 1 89.69 902 ARG A CA 1
ATOM 7007 C C . ARG A 1 902 ? 2.281 9.43 -24.969 1 89.69 902 ARG A C 1
ATOM 7009 O O . ARG A 1 902 ? 2.73 8.633 -25.797 1 89.69 902 ARG A O 1
ATOM 7016 N N . ILE A 1 903 ? 2.639 9.461 -23.703 1 90.62 903 ILE A N 1
ATOM 7017 C CA . ILE A 1 903 ? 3.678 8.594 -23.156 1 90.62 903 ILE A CA 1
ATOM 7018 C C . ILE A 1 903 ? 3.086 7.691 -22.078 1 90.62 903 ILE A C 1
ATOM 7020 O O . ILE A 1 903 ? 2.398 8.172 -21.172 1 90.62 903 ILE A O 1
ATOM 7024 N N . HIS A 1 904 ? 3.314 6.379 -22.234 1 93.69 904 HIS A N 1
ATOM 7025 C CA . HIS A 1 904 ? 2.809 5.422 -21.25 1 93.69 904 HIS A CA 1
ATOM 7026 C C . HIS A 1 904 ? 3.869 4.391 -20.891 1 93.69 904 HIS A C 1
ATOM 7028 O O . HIS A 1 904 ? 4.734 4.066 -21.703 1 93.69 904 HIS A O 1
ATOM 7034 N N . HIS A 1 905 ? 3.783 3.861 -19.719 1 93.38 905 HIS A N 1
ATOM 7035 C CA . HIS A 1 905 ? 4.691 2.809 -19.281 1 93.38 905 HIS A CA 1
ATOM 7036 C C . HIS A 1 905 ? 4.441 1.513 -20.047 1 93.38 905 HIS A C 1
ATOM 7038 O O . HIS A 1 905 ? 3.299 1.199 -20.391 1 93.38 905 HIS A O 1
ATOM 7044 N N . ILE A 1 906 ? 5.496 0.803 -20.312 1 96.06 906 ILE A N 1
ATOM 7045 C CA . ILE A 1 906 ? 5.309 -0.545 -20.828 1 96.06 906 ILE A CA 1
ATOM 7046 C C . ILE A 1 906 ? 4.883 -1.483 -19.703 1 96.06 906 ILE A C 1
ATOM 7048 O O . ILE A 1 906 ? 4.746 -1.06 -18.547 1 96.06 906 ILE A O 1
ATOM 7052 N N . SER A 1 907 ? 4.656 -2.715 -19.984 1 96.12 907 SER A N 1
ATOM 7053 C CA . SER A 1 907 ? 4.117 -3.662 -19.016 1 96.12 907 SER A CA 1
ATOM 7054 C C . SER A 1 907 ? 5.07 -3.861 -17.844 1 96.12 907 SER A C 1
ATOM 7056 O O . SER A 1 907 ? 6.273 -4.047 -18.047 1 96.12 907 SER A O 1
ATOM 7058 N N . ALA A 1 908 ? 4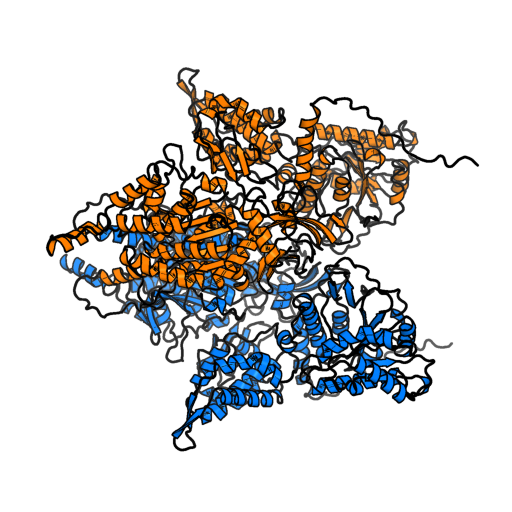.559 -3.781 -16.578 1 92 908 ALA A N 1
ATOM 7059 C CA . ALA A 1 908 ? 5.23 -4.031 -15.305 1 92 908 ALA A CA 1
ATOM 7060 C C . ALA A 1 908 ? 6.223 -2.918 -14.977 1 92 908 ALA A C 1
ATOM 7062 O O . ALA A 1 908 ? 6.875 -2.945 -13.93 1 92 908 ALA A O 1
ATOM 7063 N N . SER A 1 909 ? 6.445 -1.926 -15.867 1 91 909 SER A N 1
ATOM 7064 C CA . SER A 1 909 ? 7.34 -0.804 -15.602 1 91 909 SER A CA 1
ATOM 7065 C C . SER A 1 909 ? 6.664 0.246 -14.727 1 91 909 SER A C 1
ATOM 7067 O O . SER A 1 909 ? 5.484 0.55 -14.906 1 91 909 SER A O 1
ATOM 7069 N N . PRO A 1 910 ? 7.277 0.774 -13.789 1 87.94 910 PRO A N 1
ATOM 7070 C CA . PRO A 1 910 ? 8.672 0.59 -13.391 1 87.94 910 PRO A CA 1
ATOM 7071 C C . PRO A 1 910 ? 8.875 -0.612 -12.469 1 87.94 910 PRO A C 1
ATOM 7073 O O . PRO A 1 910 ? 7.93 -1.043 -11.797 1 87.94 910 PRO A O 1
ATOM 7076 N N . LEU A 1 911 ? 10.008 -1.254 -12.562 1 87.75 911 LEU A N 1
ATOM 7077 C CA . LEU A 1 911 ? 10.414 -2.371 -11.719 1 87.75 911 LEU A CA 1
ATOM 7078 C C . LEU A 1 911 ? 11.883 -2.244 -11.312 1 87.75 911 LEU A C 1
ATOM 7080 O O . LEU A 1 911 ? 12.68 -1.646 -12.047 1 87.75 911 LEU A O 1
ATOM 7084 N N . THR A 1 912 ? 12.211 -2.852 -10.188 1 86.44 912 THR A N 1
ATOM 7085 C CA . THR A 1 912 ? 13.617 -2.875 -9.789 1 86.44 912 THR A CA 1
ATOM 7086 C C . THR A 1 912 ? 14.367 -3.986 -10.516 1 86.44 912 THR A C 1
ATOM 7088 O O . THR A 1 912 ? 13.766 -4.969 -10.953 1 86.44 912 THR A O 1
ATOM 7091 N N . PHE A 1 913 ? 15.617 -3.824 -10.641 1 87.81 913 PHE A N 1
ATOM 7092 C CA . PHE A 1 913 ? 16.438 -4.855 -11.273 1 87.81 913 PHE A CA 1
ATOM 7093 C C . PHE A 1 913 ? 16.469 -6.113 -10.422 1 87.81 913 PHE A C 1
ATOM 7095 O O . PHE A 1 913 ? 16.531 -7.227 -10.945 1 87.81 913 PHE A O 1
ATOM 7102 N N . LYS A 1 914 ? 16.438 -5.926 -9.242 1 85.25 914 LYS A N 1
ATOM 7103 C CA . LYS A 1 914 ? 16.391 -7.074 -8.344 1 85.25 914 LYS A CA 1
ATOM 7104 C C . LYS A 1 914 ? 15.133 -7.91 -8.594 1 85.25 914 LYS A C 1
ATOM 7106 O O . LYS A 1 914 ? 15.203 -9.141 -8.648 1 85.25 914 LYS A O 1
ATOM 7111 N N . THR A 1 915 ? 13.992 -7.227 -8.75 1 86.75 915 THR A N 1
ATOM 7112 C CA . THR A 1 915 ? 12.742 -7.926 -9.031 1 86.75 915 THR A CA 1
ATOM 7113 C C . THR A 1 915 ? 12.836 -8.68 -10.359 1 86.75 915 THR A C 1
ATOM 7115 O O . THR A 1 915 ? 12.328 -9.797 -10.477 1 86.75 915 THR A O 1
ATOM 7118 N N . LEU A 1 916 ? 13.461 -8.086 -11.352 1 89.94 916 LEU A N 1
ATOM 7119 C CA . LEU A 1 916 ? 13.633 -8.734 -12.648 1 89.94 916 LEU A CA 1
ATOM 7120 C C . LEU A 1 916 ? 14.477 -9.992 -12.516 1 89.94 916 LEU A C 1
ATOM 7122 O O . LEU A 1 916 ? 14.148 -11.031 -13.094 1 89.94 916 LEU A O 1
ATOM 7126 N N . VAL A 1 917 ? 15.523 -9.891 -11.727 1 86.94 917 VAL A N 1
ATOM 7127 C CA . VAL A 1 917 ? 16.422 -11.023 -11.508 1 86.94 917 VAL A CA 1
ATOM 7128 C C . VAL A 1 917 ? 15.656 -12.148 -10.805 1 86.94 917 VAL A C 1
ATOM 7130 O O . VAL A 1 917 ? 15.805 -13.32 -11.148 1 86.94 917 VAL A O 1
ATOM 7133 N N . ASP A 1 918 ? 14.836 -11.773 -9.883 1 83.25 918 ASP A N 1
ATOM 7134 C CA . ASP A 1 918 ? 14.078 -12.758 -9.125 1 83.25 918 ASP A CA 1
ATOM 7135 C C . ASP A 1 918 ? 12.992 -13.398 -9.984 1 83.25 918 ASP A C 1
ATOM 7137 O O . ASP A 1 918 ? 12.805 -14.617 -9.938 1 83.25 918 ASP A O 1
ATOM 7141 N N . LEU A 1 919 ? 12.297 -12.602 -10.766 1 86.5 919 LEU A N 1
ATOM 7142 C CA . LEU A 1 919 ? 11.219 -13.109 -11.602 1 86.5 919 LEU A CA 1
ATOM 7143 C C . LEU A 1 919 ? 11.75 -14.062 -12.664 1 86.5 919 LEU A C 1
ATOM 7145 O O . LEU A 1 919 ? 11.094 -15.047 -13.016 1 86.5 919 LEU A O 1
ATOM 7149 N N . GLN A 1 920 ? 12.938 -13.742 -13.109 1 87.19 920 GLN A N 1
ATOM 7150 C CA . GLN A 1 920 ? 13.539 -14.57 -14.156 1 87.19 920 GLN A CA 1
ATOM 7151 C C . GLN A 1 920 ? 14.422 -15.664 -13.547 1 87.19 920 GLN A C 1
ATOM 7153 O O . GLN A 1 920 ? 14.992 -16.484 -14.273 1 87.19 920 GLN A O 1
ATOM 7158 N N . MET A 1 921 ? 14.547 -15.656 -12.273 1 81 921 MET A N 1
ATOM 7159 C CA . MET A 1 921 ? 15.383 -16.625 -11.578 1 81 921 MET A CA 1
ATOM 7160 C C . MET A 1 921 ? 16.766 -16.719 -12.219 1 81 921 MET A C 1
ATOM 7162 O O . MET A 1 921 ? 17.234 -17.828 -12.508 1 81 921 MET A O 1
ATOM 7166 N N . LEU A 1 922 ? 17.312 -15.602 -12.516 1 78.69 922 LEU A N 1
ATOM 7167 C CA . LEU A 1 922 ? 18.562 -15.547 -13.273 1 78.69 922 LEU A CA 1
ATOM 7168 C C . LEU A 1 922 ? 19.719 -16.141 -12.469 1 78.69 922 LEU A C 1
ATOM 7170 O O . LEU A 1 922 ? 20.656 -16.703 -13.031 1 78.69 922 LEU A O 1
ATOM 7174 N N . GLU A 1 923 ? 19.625 -16 -11.234 1 73.25 923 GLU A N 1
ATOM 7175 C CA . GLU A 1 923 ? 20.703 -16.531 -10.398 1 73.25 923 GLU A CA 1
ATOM 7176 C C . GLU A 1 923 ? 20.781 -18.047 -10.492 1 73.25 923 GLU A C 1
ATOM 7178 O O . GLU A 1 923 ? 21.859 -18.641 -10.367 1 73.25 923 GLU A O 1
ATOM 7183 N N . TRP A 1 924 ? 19.672 -18.594 -10.781 1 70.81 924 TRP A N 1
ATOM 7184 C CA . TRP A 1 924 ? 19.578 -20.047 -10.75 1 70.81 924 TRP A CA 1
ATOM 7185 C C . TRP A 1 924 ? 19.625 -20.625 -12.164 1 70.81 924 TRP A C 1
ATOM 7187 O O . TRP A 1 924 ? 19.797 -21.828 -12.344 1 70.81 924 TRP A O 1
ATOM 7197 N N . SER A 1 925 ? 19.422 -19.75 -13.156 1 62.41 925 SER A N 1
ATOM 7198 C CA . SER A 1 925 ? 19.312 -20.172 -14.547 1 62.41 925 SER A CA 1
ATOM 7199 C C . SER A 1 925 ? 20.641 -20.75 -15.047 1 62.41 925 SER A C 1
ATOM 7201 O O . SER A 1 925 ? 20.672 -21.562 -15.977 1 62.41 925 SER A O 1
ATOM 7203 N N . ALA A 1 926 ? 21.781 -20.266 -14.469 1 57.34 926 ALA A N 1
ATOM 7204 C CA . ALA A 1 926 ? 23.062 -20.812 -14.93 1 57.34 926 ALA A CA 1
ATOM 7205 C C . ALA A 1 926 ? 23.094 -22.328 -14.742 1 57.34 926 ALA A C 1
ATOM 7207 O O . ALA A 1 926 ? 23.859 -23.031 -15.414 1 57.34 926 ALA A O 1
ATOM 7208 N N . LEU A 1 927 ? 22.188 -22.781 -13.906 1 59.38 927 LEU A N 1
ATOM 7209 C CA . LEU A 1 927 ? 22.156 -24.203 -13.586 1 59.38 927 LEU A CA 1
ATOM 7210 C C . LEU A 1 927 ? 21.422 -25 -14.656 1 59.38 927 LEU A C 1
ATOM 7212 O O . LEU A 1 927 ? 21.672 -26.188 -14.844 1 59.38 927 LEU A O 1
ATOM 7216 N N . LYS A 1 928 ? 20.406 -24.359 -15.383 1 55.12 928 LYS A N 1
ATOM 7217 C CA . LYS A 1 928 ? 19.609 -25.062 -16.375 1 55.12 928 LYS A CA 1
ATOM 7218 C C . LYS A 1 928 ? 20.453 -25.5 -17.562 1 55.12 928 LYS A C 1
ATOM 7220 O O . LYS A 1 928 ? 20.219 -26.547 -18.156 1 55.12 928 LYS A O 1
ATOM 7225 N N . GLU A 1 929 ? 21.438 -24.703 -17.984 1 47.41 929 GLU A N 1
ATOM 7226 C CA . GLU A 1 929 ? 22.234 -25.109 -19.125 1 47.41 929 GLU A CA 1
ATOM 7227 C C . GLU A 1 929 ? 23.047 -26.375 -18.812 1 47.41 929 GLU A C 1
ATOM 7229 O O . GLU A 1 929 ? 23.297 -27.188 -19.703 1 47.41 929 GLU A O 1
ATOM 7234 N N . ALA A 1 930 ? 23.406 -26.625 -17.688 1 44.16 930 ALA A N 1
ATOM 7235 C CA . ALA A 1 930 ? 24.203 -27.812 -17.344 1 44.16 930 ALA A CA 1
ATOM 7236 C C . ALA A 1 930 ? 23.359 -29.078 -17.453 1 44.16 930 ALA A C 1
ATOM 7238 O O . ALA A 1 930 ? 23.859 -30.141 -17.828 1 44.16 930 ALA A O 1
ATOM 7239 N N . GLN A 1 931 ? 22.109 -29.047 -17.125 1 44.09 931 GLN A N 1
ATOM 7240 C CA . GLN A 1 931 ? 21.297 -30.266 -17.188 1 44.09 931 GLN A CA 1
ATOM 7241 C C . GLN A 1 931 ? 20.922 -30.609 -18.625 1 44.09 931 GLN A C 1
ATOM 7243 O O . GLN A 1 931 ? 20.812 -31.781 -18.969 1 44.09 931 GLN A O 1
ATOM 7248 N N . THR A 1 932 ? 20.641 -29.688 -19.562 1 38.59 932 THR A N 1
ATOM 7249 C CA . THR A 1 932 ? 20.328 -30.016 -20.953 1 38.59 932 THR A CA 1
ATOM 7250 C C . THR A 1 932 ? 21.578 -30.469 -21.703 1 38.59 932 THR A C 1
ATOM 7252 O O . THR A 1 932 ? 21.469 -31.203 -22.688 1 38.59 932 THR A O 1
ATOM 7255 N N . ALA A 1 933 ? 22.75 -30.125 -21.438 1 34.5 933 ALA A N 1
ATOM 7256 C CA . ALA A 1 933 ? 23.938 -30.594 -22.141 1 34.5 933 ALA A CA 1
ATOM 7257 C C . ALA A 1 933 ? 24.156 -32.094 -21.922 1 34.5 933 ALA A C 1
ATOM 7259 O O . ALA A 1 933 ? 24.766 -32.75 -22.75 1 34.5 933 ALA A O 1
ATOM 7260 N N . THR A 1 934 ? 23.703 -32.625 -20.922 1 33.81 934 THR A N 1
ATOM 7261 C CA . THR A 1 934 ? 23.922 -34.094 -20.844 1 33.81 934 THR A CA 1
ATOM 7262 C C . THR A 1 934 ? 23.047 -34.812 -21.844 1 33.81 934 THR A C 1
ATOM 7264 O O . THR A 1 934 ? 23.219 -36.031 -22.078 1 33.81 934 THR A O 1
ATOM 7267 N N . LYS A 1 935 ? 21.922 -34.375 -22.469 1 34.59 935 LYS A N 1
ATOM 7268 C CA . LYS A 1 935 ? 21.188 -35.094 -23.484 1 34.59 935 LYS A CA 1
ATOM 7269 C C . LYS A 1 935 ? 21.922 -35.094 -24.812 1 34.59 935 LYS A C 1
ATOM 7271 O O . LYS A 1 935 ? 21.828 -36.031 -25.594 1 34.59 935 LYS A O 1
ATOM 7276 N N . VAL A 1 936 ? 22.562 -34.031 -25.312 1 30.28 936 VAL A N 1
ATOM 7277 C CA . VAL A 1 936 ? 23.016 -34.062 -26.703 1 30.28 936 VAL A CA 1
ATOM 7278 C C . VAL A 1 936 ? 24.219 -34.969 -26.844 1 30.28 936 VAL A C 1
ATOM 7280 O O . VAL A 1 936 ? 24.641 -35.312 -27.953 1 30.28 936 VAL A O 1
ATOM 7283 N N . VAL A 1 937 ? 24.906 -35.375 -25.828 1 28.69 937 VAL A N 1
ATOM 7284 C CA . VAL A 1 937 ? 26.109 -36.094 -26.219 1 28.69 937 VAL A CA 1
ATOM 7285 C C . VAL A 1 937 ? 25.734 -37.5 -26.703 1 28.69 937 VAL A C 1
ATOM 7287 O O . VAL A 1 937 ? 26.594 -38.25 -27.172 1 28.69 937 VAL A O 1
ATOM 7290 N N . SER A 1 938 ? 24.531 -38.062 -26.516 1 26.8 938 SER A N 1
ATOM 7291 C CA . SER A 1 938 ? 24.578 -39.438 -27.047 1 26.8 938 SER A CA 1
ATOM 7292 C C . SER A 1 938 ? 24.453 -39.438 -28.562 1 26.8 938 SER A C 1
ATOM 7294 O O . SER A 1 938 ? 24.359 -40.5 -29.172 1 26.8 938 SER A O 1
ATOM 7296 N N . LYS A 1 939 ? 23.891 -38.438 -29.297 1 28.61 939 LYS A N 1
ATOM 7297 C CA . LYS A 1 939 ? 24.078 -38.75 -30.703 1 28.61 939 LYS A CA 1
ATOM 7298 C C . LYS A 1 939 ? 25.547 -38.688 -31.094 1 28.61 939 LYS A C 1
ATOM 7300 O O . LYS A 1 939 ? 26.312 -37.906 -30.5 1 28.61 939 LYS A O 1
ATOM 7305 N N . LYS A 1 940 ? 25.984 -39.594 -32.125 1 27.5 940 LYS A N 1
ATOM 7306 C CA . LYS A 1 940 ? 27.219 -39.875 -32.844 1 27.5 940 LYS A CA 1
ATOM 7307 C C . LYS A 1 940 ? 27.828 -38.594 -33.406 1 27.5 940 LYS A C 1
ATOM 7309 O O . LYS A 1 940 ? 27.141 -37.75 -34 1 27.5 940 LYS A O 1
ATOM 7314 N N . ARG A 1 941 ? 28.938 -38.156 -32.906 1 22.55 941 ARG A N 1
ATOM 7315 C CA . ARG A 1 941 ? 29.922 -37.375 -33.656 1 22.55 941 ARG A CA 1
ATOM 7316 C C . ARG A 1 941 ? 30.047 -37.875 -35.094 1 22.55 941 ARG A C 1
ATOM 7318 O O . ARG A 1 941 ? 30.547 -38.969 -35.312 1 22.55 941 ARG A O 1
ATOM 7325 N N . ARG A 1 942 ? 29.094 -37.656 -35.969 1 21.89 942 ARG A N 1
ATOM 7326 C CA . ARG A 1 942 ? 29.75 -37.75 -37.25 1 21.89 942 ARG A CA 1
ATOM 7327 C C . ARG A 1 942 ? 31.016 -36.875 -37.281 1 21.89 942 ARG A C 1
ATOM 7329 O O . ARG A 1 942 ? 31.062 -35.812 -36.656 1 21.89 942 ARG A O 1
ATOM 7336 N N . LEU A 1 943 ? 32.281 -37.438 -37.719 1 21.67 943 LEU A N 1
ATOM 7337 C CA . LEU A 1 943 ? 33.688 -37.156 -38.094 1 21.67 943 LEU A CA 1
ATOM 7338 C C . LEU A 1 943 ? 33.75 -35.969 -39.031 1 21.67 943 LEU A C 1
ATOM 7340 O O . LEU A 1 943 ? 33.75 -36.156 -40.25 1 21.67 943 LEU A O 1
ATOM 7344 N N . ASP A 1 944 ? 32.875 -35 -39.219 1 20.89 944 ASP A N 1
ATOM 7345 C CA . ASP A 1 944 ? 33.438 -34.125 -40.25 1 20.89 944 ASP A CA 1
ATOM 7346 C C . ASP A 1 944 ? 34.812 -33.594 -39.812 1 20.89 944 ASP A C 1
ATOM 7348 O O . ASP A 1 944 ? 34.938 -33.031 -38.719 1 20.89 944 ASP A O 1
ATOM 7352 N N . ASP A 1 945 ? 36.062 -34.188 -40.312 1 21.89 945 ASP A N 1
ATOM 7353 C CA . ASP A 1 945 ? 37.5 -34.094 -40.594 1 21.89 945 ASP A CA 1
ATOM 7354 C C . ASP A 1 945 ? 37.906 -32.719 -41.094 1 21.89 945 ASP A C 1
ATOM 7356 O O . ASP A 1 945 ? 39 -32.531 -41.594 1 21.89 945 ASP A O 1
ATOM 7360 N N . SER A 1 946 ? 36.938 -31.844 -41.562 1 21.56 946 SER A N 1
ATOM 7361 C CA . SER A 1 946 ? 37.75 -30.906 -42.312 1 21.56 946 SER A CA 1
ATOM 7362 C C . SER A 1 946 ? 38.75 -30.188 -41.438 1 21.56 946 SER A C 1
ATOM 7364 O O . SER A 1 946 ? 38.438 -29.844 -40.281 1 21.56 946 SER A O 1
ATOM 7366 N N . PRO A 1 947 ? 40.062 -30.391 -41.75 1 22.19 947 PRO A N 1
ATOM 7367 C CA . PRO A 1 947 ? 41.344 -29.844 -41.281 1 22.19 947 PRO A CA 1
ATOM 7368 C C . PRO A 1 947 ? 41.281 -28.328 -41.125 1 22.19 947 PRO A C 1
ATOM 7370 O O . PRO A 1 947 ? 40.812 -27.609 -42 1 22.19 947 PRO A O 1
ATOM 7373 N N . LEU A 1 948 ? 40.656 -27.812 -40.125 1 20.38 948 LEU A N 1
ATOM 7374 C CA . LEU A 1 948 ? 41.031 -26.406 -40.062 1 20.38 948 LEU A CA 1
ATOM 7375 C C . LEU A 1 948 ? 42.5 -26.219 -40.344 1 20.38 948 LEU A C 1
ATOM 7377 O O . LEU A 1 948 ? 43.344 -26.859 -39.719 1 20.38 948 LEU A O 1
ATOM 7381 N N . GLN A 1 949 ? 42.844 -25.938 -41.656 1 20.19 949 GLN A N 1
ATOM 7382 C CA . GLN A 1 949 ? 44.125 -25.469 -42.219 1 20.19 949 GLN A CA 1
ATOM 7383 C C . GLN A 1 949 ? 44.812 -24.5 -41.25 1 20.19 949 GLN A C 1
ATOM 7385 O O . GLN A 1 949 ? 44.156 -23.625 -40.656 1 20.19 949 GLN A O 1
ATOM 7390 N N . ALA A 1 950 ? 45.969 -25.016 -40.75 1 21.86 950 ALA A N 1
ATOM 7391 C CA . ALA A 1 950 ? 47.156 -24.453 -40.094 1 21.86 950 ALA A CA 1
ATOM 7392 C C . ALA A 1 950 ? 47.594 -23.172 -40.812 1 21.86 950 ALA A C 1
ATOM 7394 O O . ALA A 1 950 ? 48.062 -23.219 -41.969 1 21.86 950 ALA A O 1
ATOM 7395 N N . ASP A 1 951 ? 46.656 -22.281 -41.062 1 19.06 951 ASP A N 1
ATOM 7396 C CA . ASP A 1 951 ? 47.344 -21.219 -41.812 1 19.06 951 ASP A CA 1
ATOM 7397 C C . ASP A 1 951 ? 48.719 -20.938 -41.219 1 19.06 951 ASP A C 1
ATOM 7399 O O . ASP A 1 951 ? 48.969 -21.234 -40.031 1 19.06 951 ASP A O 1
ATOM 7403 N N . LYS A 1 952 ? 49.719 -20.531 -42.156 1 20.16 952 LYS A N 1
ATOM 7404 C CA . LYS A 1 952 ? 51.125 -20.141 -42.281 1 20.16 952 LYS A CA 1
ATOM 7405 C C . LYS A 1 952 ? 51.5 -19.156 -41.188 1 20.16 952 LYS A C 1
ATOM 7407 O O . LYS A 1 952 ? 50.906 -18.078 -41.062 1 20.16 952 LYS A O 1
ATOM 7412 N N . ARG A 1 953 ? 51.938 -19.719 -40 1 18.58 953 ARG A N 1
ATOM 7413 C CA . ARG A 1 953 ? 53.031 -19.016 -39.344 1 18.58 953 ARG A CA 1
ATOM 7414 C C . ARG A 1 953 ? 54.125 -18.672 -40.344 1 18.58 953 ARG A C 1
ATOM 7416 O O . ARG A 1 953 ? 54.656 -19.562 -41 1 18.58 953 ARG A O 1
ATOM 7423 N N . ARG A 1 954 ? 54.031 -17.453 -41.125 1 19.45 954 ARG A N 1
ATOM 7424 C CA . ARG A 1 954 ? 55.219 -16.984 -41.812 1 19.45 954 ARG A CA 1
ATOM 7425 C C . ARG A 1 954 ? 56.469 -17.125 -40.906 1 19.45 954 ARG A C 1
ATOM 7427 O O . ARG A 1 954 ? 56.438 -16.734 -39.719 1 19.45 954 ARG A O 1
ATOM 7434 N N . ARG A 1 955 ? 57.25 -18.203 -41.156 1 18.28 955 ARG A N 1
ATOM 7435 C CA . ARG A 1 955 ? 58.688 -18.328 -40.969 1 18.28 955 ARG A CA 1
ATOM 7436 C C . ARG A 1 955 ? 59.406 -17.047 -41.375 1 18.28 955 ARG A C 1
ATOM 7438 O O . ARG A 1 955 ? 59.406 -16.688 -42.562 1 18.28 955 ARG A O 1
ATOM 7445 N N . LEU A 1 956 ? 59.125 -15.828 -40.656 1 20.16 956 LEU A N 1
ATOM 7446 C CA . LEU A 1 956 ? 60.25 -14.883 -40.719 1 20.16 956 LEU A CA 1
ATOM 7447 C C . LEU A 1 956 ? 61.562 -15.594 -40.562 1 20.16 956 LEU A C 1
ATOM 7449 O O . LEU A 1 956 ? 61.781 -16.328 -39.562 1 20.16 956 LEU A O 1
ATOM 7453 N N . ASP A 1 957 ? 62.031 -15.992 -41.656 1 18.52 957 ASP A N 1
ATOM 7454 C CA . ASP A 1 957 ? 63.375 -16.406 -42.094 1 18.52 957 ASP A CA 1
ATOM 7455 C C . ASP A 1 957 ? 64.438 -15.594 -41.406 1 18.52 957 ASP A C 1
ATOM 7457 O O . ASP A 1 957 ? 64.312 -14.383 -41.25 1 18.52 957 ASP A O 1
ATOM 7461 N N . ALA A 1 958 ? 65.25 -16.312 -40.594 1 19 958 ALA A N 1
ATOM 7462 C CA . ALA A 1 958 ? 66.688 -16.219 -40.344 1 19 958 ALA A CA 1
ATOM 7463 C C . ALA A 1 958 ? 67.438 -16.094 -41.656 1 19 958 ALA A C 1
ATOM 7465 O O . ALA A 1 958 ? 67.75 -17.094 -42.312 1 19 958 ALA A O 1
ATOM 7466 N N . THR A 1 959 ? 67 -15.266 -42.781 1 18.97 959 THR A N 1
ATOM 7467 C CA . THR A 1 959 ? 68.25 -14.617 -43.188 1 18.97 959 THR A CA 1
ATOM 7468 C C . THR A 1 959 ? 68.562 -13.43 -42.281 1 18.97 959 THR A C 1
ATOM 7470 O O . THR A 1 959 ? 67.688 -12.711 -41.844 1 18.97 959 THR A O 1
ATOM 7473 N N . MET B 1 1 ? 41.438 16.922 8.508 1 18.95 1 MET B N 1
ATOM 7474 C CA . MET B 1 1 ? 40.25 16.25 8 1 18.95 1 MET B CA 1
ATOM 7475 C C . MET B 1 1 ? 40.219 16.297 6.477 1 18.95 1 MET B C 1
ATOM 7477 O O . MET B 1 1 ? 40.094 17.359 5.879 1 18.95 1 MET B O 1
ATOM 7481 N N . ASN B 1 2 ? 40.906 15.508 5.871 1 22.88 2 ASN B N 1
ATOM 7482 C CA . ASN B 1 2 ? 41.125 15.602 4.43 1 22.88 2 ASN B CA 1
ATOM 7483 C C . ASN B 1 2 ? 39.844 15.367 3.645 1 22.88 2 ASN B C 1
ATOM 7485 O O . ASN B 1 2 ? 39.25 14.305 3.744 1 22.88 2 ASN B O 1
ATOM 7489 N N . SER B 1 3 ? 39.062 16.312 3.4 1 30.86 3 SER B N 1
ATOM 7490 C CA . SER B 1 3 ? 37.781 16.531 2.693 1 30.86 3 SER B CA 1
ATOM 7491 C C . SER B 1 3 ? 37.75 15.742 1.391 1 30.86 3 SER B C 1
ATOM 7493 O O . SER B 1 3 ? 38.75 15.672 0.668 1 30.86 3 SER B O 1
ATOM 7495 N N . CYS B 1 4 ? 37.25 14.664 1.387 1 33.34 4 CYS B N 1
ATOM 7496 C CA . CYS B 1 4 ? 37.031 14.023 0.096 1 33.34 4 CYS B CA 1
ATOM 7497 C C . CYS B 1 4 ? 36.844 15.055 -1.006 1 33.34 4 CYS B C 1
ATOM 7499 O O . CYS B 1 4 ? 35.781 15.695 -1.08 1 33.34 4 CYS B O 1
ATOM 7501 N N . LYS B 1 5 ? 37.812 15.703 -1.408 1 37.59 5 LYS B N 1
ATOM 7502 C CA . LYS B 1 5 ? 37.906 16.719 -2.447 1 37.59 5 LYS B CA 1
ATOM 7503 C C . LYS B 1 5 ? 37.344 16.219 -3.771 1 37.59 5 LYS B C 1
ATOM 7505 O O . LYS B 1 5 ? 37.969 15.398 -4.449 1 37.59 5 LYS B O 1
ATOM 7510 N N . HIS B 1 6 ? 36 16.062 -3.697 1 44.41 6 HIS B N 1
ATOM 7511 C CA . HIS B 1 6 ? 35.406 15.875 -5.023 1 44.41 6 HIS B CA 1
ATOM 7512 C C . HIS B 1 6 ? 35.969 16.875 -6.02 1 44.41 6 HIS B C 1
ATOM 7514 O O . HIS B 1 6 ? 36.062 18.078 -5.715 1 44.41 6 HIS B O 1
ATOM 7520 N N . ARG B 1 7 ? 36.531 16.344 -6.992 1 52.06 7 ARG B N 1
ATOM 7521 C CA . ARG B 1 7 ? 37.312 17.172 -7.91 1 52.06 7 ARG B CA 1
ATOM 7522 C C . ARG B 1 7 ? 36.406 18.125 -8.68 1 52.06 7 ARG B C 1
ATOM 7524 O O . ARG B 1 7 ? 36.75 19.297 -8.883 1 52.06 7 ARG B O 1
ATOM 7531 N N . ALA B 1 8 ? 35.125 17.547 -9.133 1 65.31 8 ALA B N 1
ATOM 7532 C CA . ALA B 1 8 ? 34.312 18.453 -9.93 1 65.31 8 ALA B CA 1
ATOM 7533 C C . ALA B 1 8 ? 32.938 18.688 -9.273 1 65.31 8 ALA B C 1
ATOM 7535 O O . ALA B 1 8 ? 32.344 17.75 -8.742 1 65.31 8 ALA B O 1
ATOM 7536 N N . TRP B 1 9 ? 32.562 20.031 -9.086 1 75.75 9 TRP B N 1
ATOM 7537 C CA . TRP B 1 9 ? 31.25 20.438 -8.57 1 75.75 9 TRP B CA 1
ATOM 7538 C C . TRP B 1 9 ? 30.125 20.016 -9.516 1 75.75 9 TRP B C 1
ATOM 7540 O O . TRP B 1 9 ? 29.141 19.422 -9.094 1 75.75 9 TRP B O 1
ATOM 7550 N N . LEU B 1 10 ? 30.297 20.438 -10.664 1 75.56 10 LEU B N 1
ATOM 7551 C CA . LEU B 1 10 ? 29.359 20.047 -11.703 1 75.56 10 LEU B CA 1
ATOM 7552 C C . LEU B 1 10 ? 30.062 19.344 -12.852 1 75.56 10 LEU B C 1
ATOM 7554 O O . LEU B 1 10 ? 31.156 19.75 -13.258 1 75.56 10 LEU B O 1
ATOM 7558 N N . SER B 1 11 ? 29.516 18.25 -13.234 1 65.56 11 SER B N 1
ATOM 7559 C CA . SER B 1 11 ? 30.062 17.578 -14.398 1 65.56 11 SER B CA 1
ATOM 7560 C C . SER B 1 11 ? 28.969 16.906 -15.227 1 65.56 11 SER B C 1
ATOM 7562 O O . SER B 1 11 ? 27.953 16.484 -14.68 1 65.56 11 SER B O 1
ATOM 7564 N N . ILE B 1 12 ? 29.047 17.281 -16.469 1 62.38 12 ILE B N 1
ATOM 7565 C CA . ILE B 1 12 ? 28.141 16.625 -17.391 1 62.38 12 ILE B CA 1
ATOM 7566 C C . ILE B 1 12 ? 28.828 15.414 -18.031 1 62.38 12 ILE B C 1
ATOM 7568 O O . ILE B 1 12 ? 29.969 15.508 -18.484 1 62.38 12 ILE B O 1
ATOM 7572 N N . HIS B 1 13 ? 28.297 14.508 -17.734 1 50.38 13 HIS B N 1
ATOM 7573 C CA . HIS B 1 13 ? 28.906 13.305 -18.281 1 50.38 13 HIS B CA 1
ATOM 7574 C C . HIS B 1 13 ? 28 12.617 -19.281 1 50.38 13 HIS B C 1
ATOM 7576 O O . HIS B 1 13 ? 26.766 12.656 -19.141 1 50.38 13 HIS B O 1
ATOM 7582 N N . GLY B 1 14 ? 28.469 12.492 -20.562 1 48.12 14 GLY B N 1
ATOM 7583 C CA . GLY B 1 14 ? 27.703 11.711 -21.531 1 48.12 14 GLY B CA 1
ATOM 7584 C C . GLY B 1 14 ? 27.859 12.219 -22.953 1 48.12 14 GLY B C 1
ATOM 7585 O O . GLY B 1 14 ? 28.266 13.359 -23.172 1 48.12 14 GLY B O 1
ATOM 7586 N N . LYS B 1 15 ? 28.125 11.555 -24.062 1 42.88 15 LYS B N 1
ATOM 7587 C CA . LYS B 1 15 ? 28.172 11.992 -25.453 1 42.88 15 LYS B CA 1
ATOM 7588 C C . LYS B 1 15 ? 26.766 12.305 -25.969 1 42.88 15 LYS B C 1
ATOM 7590 O O . LYS B 1 15 ? 26.516 13.391 -26.5 1 42.88 15 LYS B O 1
ATOM 7595 N N . ASP B 1 16 ? 25.953 11.391 -25.844 1 42 16 ASP B N 1
ATOM 7596 C CA . ASP B 1 16 ? 24.594 11.578 -26.359 1 42 16 ASP B CA 1
ATOM 7597 C C . ASP B 1 16 ? 23.625 11.906 -25.219 1 42 16 ASP B C 1
ATOM 7599 O O . ASP B 1 16 ? 22.562 12.477 -25.469 1 42 16 ASP B O 1
ATOM 7603 N N . LYS B 1 17 ? 23.719 11.219 -24.031 1 42.31 17 LYS B N 1
ATOM 7604 C CA . LYS B 1 17 ? 22.891 11.469 -22.859 1 42.31 17 LYS B CA 1
ATOM 7605 C C . LYS B 1 17 ? 23.672 12.211 -21.781 1 42.31 17 LYS B C 1
ATOM 7607 O O . LYS B 1 17 ? 24.75 11.773 -21.391 1 42.31 17 LYS B O 1
ATOM 7612 N N . PHE B 1 18 ? 23.297 13.484 -21.422 1 49.62 18 PHE B N 1
ATOM 7613 C CA . PHE B 1 18 ? 24.078 14.297 -20.5 1 49.62 18 PHE B CA 1
ATOM 7614 C C . PHE B 1 18 ? 23.656 14.031 -19.047 1 49.62 18 PHE B C 1
ATOM 7616 O O . PHE B 1 18 ? 22.469 13.922 -18.766 1 49.62 18 PHE B O 1
ATOM 7623 N N . LEU B 1 19 ? 24.391 13.234 -18.297 1 51.5 19 LEU B N 1
ATOM 7624 C CA . LEU B 1 19 ? 24.25 13.148 -16.844 1 51.5 19 LEU B CA 1
ATOM 7625 C C . LEU B 1 19 ? 24.891 14.352 -16.172 1 51.5 19 LEU B C 1
ATOM 7627 O O . LEU B 1 19 ? 26.031 14.719 -16.5 1 51.5 19 LEU B O 1
ATOM 7631 N N . LEU B 1 20 ? 23.984 14.977 -15.383 1 64.69 20 LEU B N 1
ATOM 7632 C CA . LEU B 1 20 ? 24.5 16.078 -14.586 1 64.69 20 LEU B CA 1
ATOM 7633 C C . LEU B 1 20 ? 24.891 15.617 -13.188 1 64.69 20 LEU B C 1
ATOM 7635 O O . LEU B 1 20 ? 24.062 15.016 -12.484 1 64.69 20 LEU B O 1
ATOM 7639 N N . HIS B 1 21 ? 26.125 15.547 -13 1 62.44 21 HIS B N 1
ATOM 7640 C CA . HIS B 1 21 ? 26.609 15.281 -11.648 1 62.44 21 HIS B CA 1
ATOM 7641 C C . HIS B 1 21 ? 26.781 16.578 -10.859 1 62.44 21 HIS B C 1
ATOM 7643 O O . HIS B 1 21 ? 27.516 17.469 -11.289 1 62.44 21 HIS B O 1
ATOM 7649 N N . CYS B 1 22 ? 25.953 16.641 -9.844 1 66.88 22 CYS B N 1
ATOM 7650 C CA . CYS B 1 22 ? 26.078 17.766 -8.93 1 66.88 22 CYS B CA 1
ATOM 7651 C C . CYS B 1 22 ? 26.641 17.328 -7.586 1 66.88 22 CYS B C 1
ATOM 7653 O O . CYS B 1 22 ? 25.938 16.703 -6.789 1 66.88 22 CYS B O 1
ATOM 7655 N N . ALA B 1 23 ? 27.906 17.656 -7.355 1 64.12 23 ALA B N 1
ATOM 7656 C CA . ALA B 1 23 ? 28.562 17.281 -6.098 1 64.12 23 ALA B CA 1
ATOM 7657 C C . ALA B 1 23 ? 28.047 18.141 -4.941 1 64.12 23 ALA B C 1
ATOM 7659 O O . ALA B 1 23 ? 27.391 19.156 -5.16 1 64.12 23 ALA B O 1
ATOM 7660 N N . SER B 1 24 ? 28.281 17.688 -3.676 1 66.94 24 SER B N 1
ATOM 7661 C CA . SER B 1 24 ? 27.828 18.406 -2.486 1 66.94 24 SER B CA 1
ATOM 7662 C C . SER B 1 24 ? 28.766 19.547 -2.139 1 66.94 24 SER B C 1
ATOM 7664 O O . SER B 1 24 ? 28.688 20.125 -1.046 1 66.94 24 SER B O 1
ATOM 7666 N N . THR B 1 25 ? 29.609 19.844 -3.057 1 72.12 25 THR B N 1
ATOM 7667 C CA . THR B 1 25 ? 30.625 20.859 -2.803 1 72.12 25 THR B CA 1
ATOM 7668 C C . THR B 1 25 ? 29.969 22.188 -2.375 1 72.12 25 THR B C 1
ATOM 7670 O O . THR B 1 25 ? 30.438 22.828 -1.431 1 72.12 25 THR B O 1
ATOM 7673 N N . LEU B 1 26 ? 28.969 22.531 -3.033 1 81.44 26 LEU B N 1
ATOM 7674 C CA . LEU B 1 26 ? 28.297 23.781 -2.682 1 81.44 26 LEU B CA 1
ATOM 7675 C C . LEU B 1 26 ? 27.703 23.703 -1.282 1 81.44 26 LEU B C 1
ATOM 7677 O O . LEU B 1 26 ? 27.828 24.641 -0.493 1 81.44 26 LEU B O 1
ATOM 7681 N N . ASN B 1 27 ? 27.031 22.688 -1.045 1 76.56 27 ASN B N 1
ATOM 7682 C CA . ASN B 1 27 ? 26.438 22.5 0.273 1 76.56 27 ASN B CA 1
ATOM 7683 C C . ASN B 1 27 ? 27.484 22.516 1.374 1 76.56 27 ASN B C 1
ATOM 7685 O O . ASN B 1 27 ? 27.25 23.062 2.455 1 76.56 27 ASN B O 1
ATOM 7689 N N . ASP B 1 28 ? 28.641 21.953 1.053 1 71.44 28 ASP B N 1
ATOM 7690 C CA . ASP B 1 28 ? 29.734 21.922 2.02 1 71.44 28 ASP B CA 1
ATOM 7691 C C . ASP B 1 28 ? 30.25 23.328 2.295 1 71.44 28 ASP B C 1
ATOM 7693 O O . ASP B 1 28 ? 30.547 23.672 3.441 1 71.44 28 ASP B O 1
ATOM 7697 N N . ILE B 1 29 ? 30.375 24 1.28 1 80.12 29 ILE B N 1
ATOM 7698 C CA . ILE B 1 29 ? 30.875 25.375 1.409 1 80.12 29 ILE B CA 1
ATOM 7699 C C . ILE B 1 29 ? 29.891 26.203 2.234 1 80.12 29 ILE B C 1
ATOM 7701 O O . ILE B 1 29 ? 30.297 26.906 3.154 1 80.12 29 ILE B O 1
ATOM 7705 N N . ILE B 1 30 ? 28.688 26.047 1.951 1 82.44 30 ILE B N 1
ATOM 7706 C CA . ILE B 1 30 ? 27.672 26.875 2.584 1 82.44 30 ILE B CA 1
ATOM 7707 C C . ILE B 1 30 ? 27.531 26.484 4.059 1 82.44 30 ILE B C 1
ATOM 7709 O O . ILE B 1 30 ? 27.406 27.359 4.918 1 82.44 30 ILE B O 1
ATOM 7713 N N . THR B 1 31 ? 27.5 25.219 4.332 1 74.44 31 THR B N 1
ATOM 7714 C CA . THR B 1 31 ? 27.391 24.766 5.719 1 74.44 31 THR B CA 1
ATOM 7715 C C . THR B 1 31 ? 28.609 25.188 6.52 1 74.44 31 THR B C 1
ATOM 7717 O O . THR B 1 31 ? 28.562 25.297 7.746 1 74.44 31 THR B O 1
ATOM 7720 N N . GLY B 1 32 ? 29.75 25.375 5.848 1 72.75 32 GLY B N 1
ATOM 7721 C CA . GLY B 1 32 ? 30.984 25.781 6.496 1 72.75 32 GLY B CA 1
ATOM 7722 C C . GLY B 1 32 ? 31.047 27.266 6.801 1 72.75 32 GLY B C 1
ATOM 7723 O O . GLY B 1 32 ? 31.859 27.719 7.613 1 72.75 32 GLY B O 1
ATOM 7724 N N . LEU B 1 33 ? 30.109 27.984 6.25 1 81.25 33 LEU B N 1
ATOM 7725 C CA . LEU B 1 33 ? 30.078 29.422 6.484 1 81.25 33 LEU B CA 1
ATOM 7726 C C . LEU B 1 33 ? 29.5 29.734 7.859 1 81.25 33 LEU B C 1
ATOM 7728 O O . LEU B 1 33 ? 28.688 28.969 8.391 1 81.25 33 LEU B O 1
ATOM 7732 N N . ASP B 1 34 ? 30.031 30.797 8.367 1 76.75 34 ASP B N 1
ATOM 7733 C CA . ASP B 1 34 ? 29.438 31.281 9.617 1 76.75 34 ASP B CA 1
ATOM 7734 C C . ASP B 1 34 ? 28.047 31.891 9.367 1 76.75 34 ASP B C 1
ATOM 7736 O O . ASP B 1 34 ? 27.922 32.844 8.586 1 76.75 34 ASP B O 1
ATOM 7740 N N . LYS B 1 35 ? 27.031 31.438 9.891 1 77.19 35 LYS B N 1
ATOM 7741 C CA . LYS B 1 35 ? 25.656 31.922 9.758 1 77.19 35 LYS B CA 1
ATOM 7742 C C . LYS B 1 35 ? 25.25 32.031 8.289 1 77.19 35 LYS B C 1
ATOM 7744 O O . LYS B 1 35 ? 24.953 33.125 7.805 1 77.19 35 LYS B O 1
ATOM 7749 N N . PRO B 1 36 ? 25.219 31.016 7.652 1 82.25 36 PRO B N 1
ATOM 7750 C CA . PRO B 1 36 ? 24.984 31.016 6.207 1 82.25 36 PRO B CA 1
ATOM 7751 C C . PRO B 1 36 ? 23.688 31.719 5.812 1 82.25 36 PRO B C 1
ATOM 7753 O O . PRO B 1 36 ? 23.578 32.25 4.715 1 82.25 36 PRO B O 1
ATOM 7756 N N . ALA B 1 37 ? 22.75 31.828 6.695 1 79.88 37 ALA B N 1
ATOM 7757 C CA . ALA B 1 37 ? 21.469 32.406 6.371 1 79.88 37 ALA B CA 1
ATOM 7758 C C . ALA B 1 37 ? 21.562 33.938 6.277 1 79.88 37 ALA B C 1
ATOM 7760 O O . ALA B 1 37 ? 20.703 34.594 5.672 1 79.88 37 ALA B O 1
ATOM 7761 N N . SER B 1 38 ? 22.625 34.5 6.824 1 79.94 38 SER B N 1
ATOM 7762 C CA . SER B 1 38 ? 22.781 35.938 6.816 1 79.94 38 SER B CA 1
ATOM 7763 C C . SER B 1 38 ? 23.734 36.375 5.711 1 79.94 38 SER B C 1
ATOM 7765 O O . SER B 1 38 ? 23.953 37.594 5.516 1 79.94 38 SER B O 1
ATOM 7767 N N . LYS B 1 39 ? 24.219 35.438 4.98 1 86.38 39 LYS B N 1
ATOM 7768 C CA . LYS B 1 39 ? 25.188 35.75 3.93 1 86.38 39 LYS B CA 1
ATOM 7769 C C . LYS B 1 39 ? 24.578 35.562 2.547 1 86.38 39 LYS B C 1
ATOM 7771 O O . LYS B 1 39 ? 23.703 34.719 2.367 1 86.38 39 LYS B O 1
ATOM 7776 N N . SER B 1 40 ? 24.906 36.438 1.677 1 89.44 40 SER B N 1
ATOM 7777 C CA . SER B 1 40 ? 24.469 36.312 0.287 1 89.44 40 SER B CA 1
ATOM 7778 C C . SER B 1 40 ? 25.672 36.094 -0.642 1 89.44 40 SER B C 1
ATOM 7780 O O . SER B 1 40 ? 26.312 37.094 -1.051 1 89.44 40 SER B O 1
ATOM 7782 N N . PRO B 1 41 ? 25.828 34.906 -1.062 1 89.5 41 PRO B N 1
ATOM 7783 C CA . PRO B 1 41 ? 27 34.625 -1.889 1 89.5 41 PRO B CA 1
ATOM 7784 C C . PRO B 1 41 ? 26.828 35.094 -3.334 1 89.5 41 PRO B C 1
ATOM 7786 O O . PRO B 1 41 ? 25.703 35.281 -3.797 1 89.5 41 PRO B O 1
ATOM 7789 N N . SER B 1 42 ? 27.969 35.375 -3.971 1 88.75 42 SER B N 1
ATOM 7790 C CA . SER B 1 42 ? 28.047 35.625 -5.402 1 88.75 42 SER B CA 1
ATOM 7791 C C . SER B 1 42 ? 28.828 34.531 -6.133 1 88.75 42 SER B C 1
ATOM 7793 O O . SER B 1 42 ? 29.797 34 -5.598 1 88.75 42 SER B O 1
ATOM 7795 N N . LEU B 1 43 ? 28.359 34.25 -7.258 1 88.31 43 LEU B N 1
ATOM 7796 C CA . LEU B 1 43 ? 28.984 33.188 -8.039 1 88.31 43 LEU B CA 1
ATOM 7797 C C . LEU B 1 43 ? 29.734 33.75 -9.234 1 88.31 43 LEU B C 1
ATOM 7799 O O . LEU B 1 43 ? 29.141 34.469 -10.055 1 88.31 43 LEU B O 1
ATOM 7803 N N . VAL B 1 44 ? 31.016 33.531 -9.297 1 84.38 44 VAL B N 1
ATOM 7804 C CA . VAL B 1 44 ? 31.859 33.906 -10.422 1 84.38 44 VAL B CA 1
ATOM 7805 C C . VAL B 1 44 ? 32.281 32.688 -11.211 1 84.38 44 VAL B C 1
ATOM 7807 O O . VAL B 1 44 ? 32.875 31.766 -10.656 1 84.38 44 VAL B O 1
ATOM 7810 N N . VAL B 1 45 ? 31.844 32.625 -12.375 1 81.88 45 VAL B N 1
ATOM 7811 C CA . VAL B 1 45 ? 32.188 31.484 -13.219 1 81.88 45 VAL B CA 1
ATOM 7812 C C . VAL B 1 45 ? 33.281 31.891 -14.219 1 81.88 45 VAL B C 1
ATOM 7814 O O . VAL B 1 45 ? 33.125 32.875 -14.953 1 81.88 45 VAL B O 1
ATOM 7817 N N . MET B 1 46 ? 34.281 31.172 -14.211 1 75.38 46 MET B N 1
ATOM 7818 C CA . MET B 1 46 ? 35.406 31.484 -15.094 1 75.38 46 MET B CA 1
ATOM 7819 C C . MET B 1 46 ? 35.594 30.406 -16.156 1 75.38 46 MET B C 1
ATOM 7821 O O . MET B 1 46 ? 35.719 29.219 -15.836 1 75.38 46 MET B O 1
ATOM 7825 N N . PHE B 1 47 ? 35.438 30.922 -17.359 1 73.12 47 PHE B N 1
ATOM 7826 C CA . PHE B 1 47 ? 35.688 30.047 -18.5 1 73.12 47 PHE B CA 1
ATOM 7827 C C . PHE B 1 47 ? 36.969 30.422 -19.234 1 73.12 47 PHE B C 1
ATOM 7829 O O . PHE B 1 47 ? 37.25 31.609 -19.375 1 73.12 47 PHE B O 1
ATOM 7836 N N . GLY B 1 48 ? 37.812 29.516 -19.625 1 63.69 48 GLY B N 1
ATOM 7837 C CA . GLY B 1 48 ? 38.969 29.859 -20.422 1 63.69 48 GLY B CA 1
ATOM 7838 C C . GLY B 1 48 ? 39.938 28.719 -20.609 1 63.69 48 GLY B C 1
ATOM 7839 O O . GLY B 1 48 ? 39.625 27.578 -20.219 1 63.69 48 GLY B O 1
ATOM 7840 N N . SER B 1 49 ? 40.969 28.953 -21.422 1 59 49 SER B N 1
ATOM 7841 C CA . SER B 1 49 ? 42 27.984 -21.703 1 59 49 SER B CA 1
ATOM 7842 C C . SER B 1 49 ? 43.031 27.922 -20.578 1 59 49 SER B C 1
ATOM 7844 O O . SER B 1 49 ? 42.812 28.469 -19.5 1 59 49 SER B O 1
ATOM 7846 N N . ALA B 1 50 ? 44.219 27.328 -20.781 1 53.09 50 ALA B N 1
ATOM 7847 C CA . ALA B 1 50 ? 45.312 27.141 -19.844 1 53.09 50 ALA B CA 1
ATOM 7848 C C . ALA B 1 50 ? 45.75 28.453 -19.203 1 53.09 50 ALA B C 1
ATOM 7850 O O . ALA B 1 50 ? 46.188 28.484 -18.047 1 53.09 50 ALA B O 1
ATOM 7851 N N . ALA B 1 51 ? 45.625 29.516 -19.859 1 53.91 51 ALA B N 1
ATOM 7852 C CA . ALA B 1 51 ? 46.062 30.797 -19.344 1 53.91 51 ALA B CA 1
ATOM 7853 C C . ALA B 1 51 ? 45.156 31.281 -18.188 1 53.91 51 ALA B C 1
ATOM 7855 O O . ALA B 1 51 ? 45.562 32.156 -17.406 1 53.91 51 ALA B O 1
ATOM 7856 N N . LYS B 1 52 ? 44.125 30.656 -18.094 1 57.91 52 LYS B N 1
ATOM 7857 C CA . LYS B 1 52 ? 43.125 30.984 -17.078 1 57.91 52 LYS B CA 1
ATOM 7858 C C . LYS B 1 52 ? 43.656 30.688 -15.68 1 57.91 52 LYS B C 1
ATOM 7860 O O . LYS B 1 52 ? 43.406 31.438 -14.734 1 57.91 52 LYS B O 1
ATOM 7865 N N . GLY B 1 53 ? 44.375 29.672 -15.68 1 58.34 53 GLY B N 1
ATOM 7866 C CA . GLY B 1 53 ? 44.938 29.297 -14.398 1 58.34 53 GLY B CA 1
ATOM 7867 C C . GLY B 1 53 ? 45.812 30.375 -13.805 1 58.34 53 GLY B C 1
ATOM 7868 O O . GLY B 1 53 ? 45.75 30.656 -12.609 1 58.34 53 GLY B O 1
ATOM 7869 N N . THR B 1 54 ? 46.625 30.938 -14.719 1 58.19 54 THR B N 1
ATOM 7870 C CA . THR B 1 54 ? 47.531 31.984 -14.273 1 58.19 54 THR B CA 1
ATOM 7871 C C . THR B 1 54 ? 46.75 33.219 -13.859 1 58.19 54 THR B C 1
ATOM 7873 O O . THR B 1 54 ? 47.094 33.875 -12.867 1 58.19 54 THR B O 1
ATOM 7876 N N . LEU B 1 55 ? 45.781 33.531 -14.57 1 63.38 55 LEU B N 1
ATOM 7877 C CA . LEU B 1 55 ? 44.969 34.688 -14.25 1 63.38 55 LEU B CA 1
ATOM 7878 C C . LEU B 1 55 ? 44.25 34.5 -12.93 1 63.38 55 LEU B C 1
ATOM 7880 O O . LEU B 1 55 ? 44.125 35.438 -12.133 1 63.38 55 LEU B O 1
ATOM 7884 N N . LEU B 1 56 ? 43.844 33.312 -12.742 1 62.5 56 LEU B N 1
ATOM 7885 C CA . LEU B 1 56 ? 43.156 33 -11.508 1 62.5 56 LEU B CA 1
ATOM 7886 C C . LEU B 1 56 ? 44.062 33.125 -10.305 1 62.5 56 LEU B C 1
ATOM 7888 O O . LEU B 1 56 ? 43.656 33.656 -9.266 1 62.5 56 LEU B O 1
ATOM 7892 N N . ALA B 1 57 ? 45.219 32.656 -10.516 1 62.75 57 ALA B N 1
ATOM 7893 C CA . ALA B 1 57 ? 46.188 32.719 -9.43 1 62.75 57 ALA B CA 1
ATOM 7894 C C . ALA B 1 57 ? 46.562 34.156 -9.102 1 62.75 57 ALA B C 1
ATOM 7896 O O . ALA B 1 57 ? 46.844 34.5 -7.941 1 62.75 57 ALA B O 1
ATOM 7897 N N . ASN B 1 58 ? 46.562 34.969 -10.078 1 62.75 58 ASN B N 1
ATOM 7898 C CA . ASN B 1 58 ? 46.938 36.375 -9.859 1 62.75 58 ASN B CA 1
ATOM 7899 C C . ASN B 1 58 ? 45.75 37.156 -9.289 1 62.75 58 ASN B C 1
ATOM 7901 O O . ASN B 1 58 ? 45.969 38.094 -8.492 1 62.75 58 ASN B O 1
ATOM 7905 N N . THR B 1 59 ? 44.625 36.812 -9.711 1 69.06 59 THR B N 1
ATOM 7906 C CA . THR B 1 59 ? 43.438 37.562 -9.32 1 69.06 59 THR B CA 1
ATOM 7907 C C . THR B 1 59 ? 42.969 37.156 -7.934 1 69.06 59 THR B C 1
ATOM 7909 O O . THR B 1 59 ? 42.5 37.969 -7.152 1 69.06 59 THR B O 1
ATOM 7912 N N . PHE B 1 60 ? 43.125 35.812 -7.688 1 66.19 60 PHE B N 1
ATOM 7913 C CA . PHE B 1 60 ? 42.719 35.281 -6.395 1 66.19 60 PHE B CA 1
ATOM 7914 C C . PHE B 1 60 ? 43.844 34.469 -5.77 1 66.19 60 PHE B C 1
ATOM 7916 O O . PHE B 1 60 ? 43.844 33.25 -5.848 1 66.19 60 PHE B O 1
ATOM 7923 N N . PRO B 1 61 ? 44.812 35.125 -5.266 1 56.19 61 PRO B N 1
ATOM 7924 C CA . PRO B 1 61 ? 46.062 34.469 -4.832 1 56.19 61 PRO B CA 1
ATOM 7925 C C . PRO B 1 61 ? 45.812 33.312 -3.857 1 56.19 61 PRO B C 1
ATOM 7927 O O . PRO B 1 61 ? 46.594 32.344 -3.842 1 56.19 61 PRO B O 1
ATOM 7930 N N . THR B 1 62 ? 44.938 33.5 -2.92 1 53.78 62 THR B N 1
ATOM 7931 C CA . THR B 1 62 ? 44.812 32.469 -1.908 1 53.78 62 THR B CA 1
ATOM 7932 C C . THR B 1 62 ? 44.156 31.219 -2.506 1 53.78 62 THR B C 1
ATOM 7934 O O . THR B 1 62 ? 44.125 30.156 -1.86 1 53.78 62 THR B O 1
ATOM 7937 N N . SER B 1 63 ? 43.594 31.297 -3.553 1 49.91 63 SER B N 1
ATOM 7938 C CA . SER B 1 63 ? 42.938 30.141 -4.168 1 49.91 63 SER B CA 1
ATOM 7939 C C . SER B 1 63 ? 43.938 29.328 -4.988 1 49.91 63 SER B C 1
ATOM 7941 O O . SER B 1 63 ? 43.562 28.484 -5.801 1 49.91 63 SER B O 1
ATOM 7943 N N . LYS B 1 64 ? 45.25 29.578 -4.887 1 49.31 64 LYS B N 1
ATOM 7944 C CA . LYS B 1 64 ? 46.375 28.984 -5.629 1 49.31 64 LYS B CA 1
ATOM 7945 C C . LYS B 1 64 ? 46.344 27.469 -5.543 1 49.31 64 LYS B C 1
ATOM 7947 O O . LYS B 1 64 ? 46.812 26.781 -6.461 1 49.31 64 LYS B O 1
ATOM 7952 N N . THR B 1 65 ? 46.188 27 -4.367 1 44.09 65 THR B N 1
ATOM 7953 C CA . THR B 1 65 ? 46.406 25.578 -4.164 1 44.09 65 THR B CA 1
ATOM 7954 C C . THR B 1 65 ? 45.625 24.734 -5.172 1 44.09 65 THR B C 1
ATOM 7956 O O . THR B 1 65 ? 46.031 23.609 -5.488 1 44.09 65 THR B O 1
ATOM 7959 N N . CYS B 1 66 ? 44.5 25.109 -5.422 1 44.06 66 CYS B N 1
ATOM 7960 C CA . CYS B 1 66 ? 43.625 24.109 -6.062 1 44.06 66 CYS B CA 1
ATOM 7961 C C . CYS B 1 66 ? 43.812 24.125 -7.574 1 44.06 66 CYS B C 1
ATOM 7963 O O . CYS B 1 66 ? 43.219 23.328 -8.289 1 44.06 66 CYS B O 1
ATOM 7965 N N . VAL B 1 67 ? 44.562 25.094 -8.156 1 45.16 67 VAL B N 1
ATOM 7966 C CA . VAL B 1 67 ? 44.625 25.203 -9.609 1 45.16 67 VAL B CA 1
ATOM 7967 C C . VAL B 1 67 ? 45.531 24.141 -10.188 1 45.16 67 VAL B C 1
ATOM 7969 O O . VAL B 1 67 ? 45.5 23.875 -11.391 1 45.16 67 VAL B O 1
ATOM 7972 N N . ASN B 1 68 ? 46.625 23.859 -9.516 1 40.16 68 ASN B N 1
ATOM 7973 C CA . ASN B 1 68 ? 47.562 22.953 -10.172 1 40.16 68 ASN B CA 1
ATOM 7974 C C . ASN B 1 68 ? 46.969 21.578 -10.414 1 40.16 68 ASN B C 1
ATOM 7976 O O . ASN B 1 68 ? 47.656 20.625 -10.75 1 40.16 68 ASN B O 1
ATOM 7980 N N . SER B 1 69 ? 45.938 21.328 -9.719 1 38.31 69 SER B N 1
ATOM 7981 C CA . SER B 1 69 ? 45.625 19.922 -9.883 1 38.31 69 SER B CA 1
ATOM 7982 C C . SER B 1 69 ? 45.156 19.609 -11.312 1 38.31 69 SER B C 1
ATOM 7984 O O . SER B 1 69 ? 44.531 20.453 -11.961 1 38.31 69 SER B O 1
ATOM 7986 N N . ARG B 1 70 ? 45.625 18.562 -11.969 1 37.88 70 ARG B N 1
ATOM 7987 C CA . ARG B 1 70 ? 45.281 17.953 -13.25 1 37.88 70 ARG B CA 1
ATOM 7988 C C . ARG B 1 70 ? 43.812 18.172 -13.602 1 37.88 70 ARG B C 1
ATOM 7990 O O . ARG B 1 70 ? 42.969 18.312 -12.719 1 37.88 70 ARG B O 1
ATOM 7997 N N . ALA B 1 71 ? 43.531 18.422 -14.977 1 40.5 71 ALA B N 1
ATOM 7998 C CA . ALA B 1 71 ? 42.344 18.594 -15.82 1 40.5 71 ALA B CA 1
ATOM 7999 C C . ALA B 1 71 ? 41.156 17.812 -15.266 1 40.5 71 ALA B C 1
ATOM 8001 O O . ALA B 1 71 ? 41.031 16.609 -15.461 1 40.5 71 ALA B O 1
ATOM 8002 N N . SER B 1 72 ? 40.781 18.094 -14.07 1 45.38 72 SER B N 1
ATOM 8003 C CA . SER B 1 72 ? 39.594 17.375 -13.594 1 45.38 72 SER B CA 1
ATOM 8004 C C . SER B 1 72 ? 38.375 17.641 -14.477 1 45.38 72 SER B C 1
ATOM 8006 O O . SER B 1 72 ? 38.188 18.766 -14.961 1 45.38 72 SER B O 1
ATOM 8008 N N . HIS B 1 73 ? 37.844 16.812 -15.25 1 56.06 73 HIS B N 1
ATOM 8009 C CA . HIS B 1 73 ? 36.625 16.781 -16.047 1 56.06 73 HIS B CA 1
ATOM 8010 C C . HIS B 1 73 ? 35.406 17.188 -15.219 1 56.06 73 HIS B C 1
ATOM 8012 O O . HIS B 1 73 ? 35.062 16.5 -14.266 1 56.06 73 HIS B O 1
ATOM 8018 N N . GLY B 1 74 ? 34.969 18.656 -15.438 1 69.69 74 GLY B N 1
ATOM 8019 C CA . GLY B 1 74 ? 33.781 19.234 -14.82 1 69.69 74 GLY B CA 1
ATOM 8020 C C . GLY B 1 74 ? 34.031 20.594 -14.18 1 69.69 74 GLY B C 1
ATOM 8021 O O . GLY B 1 74 ? 35.188 21.094 -14.195 1 69.69 74 GLY B O 1
ATOM 8022 N N . VAL B 1 75 ? 33.062 21.328 -13.734 1 77.06 75 VAL B N 1
ATOM 8023 C CA . VAL B 1 75 ? 33.125 22.641 -13.102 1 77.06 75 VAL B CA 1
ATOM 8024 C C . VAL B 1 75 ? 33.562 22.484 -11.648 1 77.06 75 VAL B C 1
ATOM 8026 O O . VAL B 1 75 ? 33 21.688 -10.898 1 77.06 75 VAL B O 1
ATOM 8029 N N . THR B 1 76 ? 34.688 23.062 -11.344 1 76.56 76 THR B N 1
ATOM 8030 C CA . THR B 1 76 ? 35.156 23.094 -9.953 1 76.56 76 THR B CA 1
ATOM 8031 C C . THR B 1 76 ? 34.656 24.344 -9.242 1 76.56 76 THR B C 1
ATOM 8033 O O . THR B 1 76 ? 34.531 25.406 -9.852 1 76.56 76 THR B O 1
ATOM 8036 N N . LEU B 1 77 ? 34.281 24.25 -7.996 1 83.81 77 LEU B N 1
ATOM 8037 C CA . LEU B 1 77 ? 33.781 25.359 -7.199 1 83.81 77 LEU B CA 1
ATOM 8038 C C . LEU B 1 77 ? 34.625 25.594 -5.961 1 83.81 77 LEU B C 1
ATOM 8040 O O . LEU B 1 77 ? 35 24.625 -5.273 1 83.81 77 LEU B O 1
ATOM 8044 N N . GLN B 1 78 ? 35.062 26.828 -5.793 1 80.81 78 GLN B N 1
ATOM 8045 C CA . GLN B 1 78 ? 35.844 27.188 -4.625 1 80.81 78 GLN B CA 1
ATOM 8046 C C . GLN B 1 78 ? 35.344 28.484 -4.008 1 80.81 78 GLN B C 1
ATOM 8048 O O . GLN B 1 78 ? 34.719 29.297 -4.688 1 80.81 78 GLN B O 1
ATOM 8053 N N . LEU B 1 79 ? 35.562 28.578 -2.68 1 87.12 79 LEU B N 1
ATOM 8054 C CA . LEU B 1 79 ? 35.25 29.797 -1.961 1 87.12 79 LEU B CA 1
ATOM 8055 C C . LEU B 1 79 ? 36.5 30.688 -1.853 1 87.12 79 LEU B C 1
ATOM 8057 O O . LEU B 1 79 ? 37.594 30.203 -1.578 1 87.12 79 LEU B O 1
ATOM 8061 N N . ASP B 1 80 ? 36.375 31.922 -2.209 1 79.88 80 ASP B N 1
ATOM 8062 C CA . ASP B 1 80 ? 37.438 32.875 -1.961 1 79.88 80 ASP B CA 1
ATOM 8063 C C . ASP B 1 80 ? 37.656 33.094 -0.464 1 79.88 80 ASP B C 1
ATOM 8065 O O . ASP B 1 80 ? 36.781 33.656 0.211 1 79.88 80 ASP B O 1
ATOM 8069 N N . PRO B 1 81 ? 38.688 32.688 0.079 1 77.88 81 PRO B N 1
ATOM 8070 C CA . PRO B 1 81 ? 38.906 32.781 1.525 1 77.88 81 PRO B CA 1
ATOM 8071 C C . PRO B 1 81 ? 38.844 34.219 2.049 1 77.88 81 PRO B C 1
ATOM 8073 O O . PRO B 1 81 ? 38.531 34.438 3.219 1 77.88 81 PRO B O 1
ATOM 8076 N N . THR B 1 82 ? 39.125 35.156 1.237 1 78.69 82 THR B N 1
ATOM 8077 C CA . THR B 1 82 ? 39.156 36.531 1.673 1 78.69 82 THR B CA 1
ATOM 8078 C C . THR B 1 82 ? 37.75 37.062 1.939 1 78.69 82 THR B C 1
ATOM 8080 O O . THR B 1 82 ? 37.562 38.031 2.68 1 78.69 82 THR B O 1
ATOM 8083 N N . THR B 1 83 ? 36.875 36.406 1.359 1 83.12 83 THR B N 1
ATOM 8084 C CA . THR B 1 83 ? 35.469 36.875 1.483 1 83.12 83 THR B CA 1
ATOM 8085 C C . THR B 1 83 ? 34.656 35.906 2.332 1 83.12 83 THR B C 1
ATOM 8087 O O . THR B 1 83 ? 33.438 36.062 2.475 1 83.12 83 THR B O 1
ATOM 8090 N N . ALA B 1 84 ? 35.25 34.938 2.891 1 80.31 84 ALA B N 1
ATOM 8091 C CA . ALA B 1 84 ? 34.531 33.875 3.615 1 80.31 84 ALA B CA 1
ATOM 8092 C C . ALA B 1 84 ? 33.812 34.438 4.84 1 80.31 84 ALA B C 1
ATOM 8094 O O . ALA B 1 84 ? 32.75 33.938 5.23 1 80.31 84 ALA B O 1
ATOM 8095 N N . PHE B 1 85 ? 34.344 35.531 5.395 1 78.5 85 PHE B N 1
ATOM 8096 C CA . PHE B 1 85 ? 33.781 36.031 6.629 1 78.5 85 PHE B CA 1
ATOM 8097 C C . PHE B 1 85 ? 32.969 37.312 6.359 1 78.5 85 PHE B C 1
ATOM 8099 O O . PHE B 1 85 ? 32.406 37.906 7.281 1 78.5 85 PHE B O 1
ATOM 8106 N N . SER B 1 86 ? 32.906 37.594 5.078 1 81.81 86 SER B N 1
ATOM 8107 C CA . SER B 1 86 ? 32.094 38.75 4.711 1 81.81 86 SER B CA 1
ATOM 8108 C C . SER B 1 86 ? 30.641 38.344 4.488 1 81.81 86 SER B C 1
ATOM 8110 O O . SER B 1 86 ? 30.328 37.156 4.422 1 81.81 86 SER B O 1
ATOM 8112 N N . ASP B 1 87 ? 29.797 39.344 4.516 1 87.31 87 ASP B N 1
ATOM 8113 C CA . ASP B 1 87 ? 28.375 39.094 4.238 1 87.31 87 ASP B CA 1
ATOM 8114 C C . ASP B 1 87 ? 28.172 38.75 2.77 1 87.31 87 ASP B C 1
ATOM 8116 O O . ASP B 1 87 ? 27.078 38.344 2.379 1 87.31 87 ASP B O 1
ATOM 8120 N N . ARG B 1 88 ? 29.312 38.844 2.051 1 89.38 88 ARG B N 1
ATOM 8121 C CA . ARG B 1 88 ? 29.219 38.625 0.612 1 89.38 88 ARG B CA 1
ATOM 8122 C C . ARG B 1 88 ? 30.312 37.656 0.147 1 89.38 88 ARG B C 1
ATOM 8124 O O . ARG B 1 88 ? 31.141 38 -0.689 1 89.38 88 ARG B O 1
ATOM 8131 N N . PRO B 1 89 ? 30.141 36.438 0.56 1 89.56 89 PRO B N 1
ATOM 8132 C CA . PRO B 1 89 ? 31.156 35.5 0.096 1 89.56 89 PRO B CA 1
ATOM 8133 C C . PRO B 1 89 ? 31.125 35.281 -1.418 1 89.56 89 PRO B C 1
ATOM 8135 O O . PRO B 1 89 ? 30.062 35.281 -2.025 1 89.56 89 PRO B O 1
ATOM 8138 N N . MET B 1 90 ? 32.281 35.156 -1.973 1 88.06 90 MET B N 1
ATOM 8139 C CA . MET B 1 90 ? 32.406 34.969 -3.414 1 88.06 90 MET B CA 1
ATOM 8140 C C . MET B 1 90 ? 32.781 33.5 -3.738 1 88.06 90 MET B C 1
ATOM 8142 O O . MET B 1 90 ? 33.781 33 -3.234 1 88.06 90 MET B O 1
ATOM 8146 N N . LEU B 1 91 ? 31.891 32.906 -4.543 1 89.25 91 LEU B N 1
ATOM 8147 C CA . LEU B 1 91 ? 32.125 31.562 -5.043 1 89.25 91 LEU B CA 1
ATOM 8148 C C . LEU B 1 91 ? 32.75 31.609 -6.445 1 89.25 91 LEU B C 1
ATOM 8150 O O . LEU B 1 91 ? 32.25 32.344 -7.309 1 89.25 91 LEU B O 1
ATOM 8154 N N . ILE B 1 92 ? 33.781 30.875 -6.637 1 84.19 92 ILE B N 1
ATOM 8155 C CA . ILE B 1 92 ? 34.469 30.875 -7.922 1 84.19 92 ILE B CA 1
ATOM 8156 C C . ILE B 1 92 ? 34.375 29.5 -8.562 1 84.19 92 ILE B C 1
ATOM 8158 O O . ILE B 1 92 ? 34.844 28.516 -7.996 1 84.19 92 ILE B O 1
ATOM 8162 N N . ALA B 1 93 ? 33.656 29.5 -9.602 1 84.12 93 ALA B N 1
ATOM 8163 C CA . ALA B 1 93 ? 33.562 28.281 -10.398 1 84.12 93 ALA B CA 1
ATOM 8164 C C . ALA B 1 93 ? 34.469 28.375 -11.641 1 84.12 93 ALA B C 1
ATOM 8166 O O . ALA B 1 93 ? 34.531 29.422 -12.281 1 84.12 93 ALA B O 1
ATOM 8167 N N . HIS B 1 94 ? 35.188 27.375 -11.914 1 77.62 94 HIS B N 1
ATOM 8168 C CA . HIS B 1 94 ? 36.062 27.469 -13.078 1 77.62 94 HIS B CA 1
ATOM 8169 C C . HIS B 1 94 ? 36.094 26.156 -13.859 1 77.62 94 HIS B C 1
ATOM 8171 O O . HIS B 1 94 ? 35.938 25.078 -13.281 1 77.62 94 HIS B O 1
ATOM 8177 N N . GLU B 1 95 ? 35.969 26.172 -15.141 1 70.88 95 GLU B N 1
ATOM 8178 C CA . GLU B 1 95 ? 36.062 25.047 -16.062 1 70.88 95 GLU B CA 1
ATOM 8179 C C . GLU B 1 95 ? 37 25.375 -17.219 1 70.88 95 GLU B C 1
ATOM 8181 O O . GLU B 1 95 ? 37.062 26.516 -17.688 1 70.88 95 GLU B O 1
ATOM 8186 N N . ASP B 1 96 ? 37.812 24.328 -17.641 1 58.69 96 ASP B N 1
ATOM 8187 C CA . ASP B 1 96 ? 38.625 24.453 -18.828 1 58.69 96 ASP B CA 1
ATOM 8188 C C . ASP B 1 96 ? 37.875 23.953 -20.062 1 58.69 96 ASP B C 1
ATOM 8190 O O . ASP B 1 96 ? 37.594 22.766 -20.188 1 58.69 96 ASP B O 1
ATOM 8194 N N . ILE B 1 97 ? 37.219 24.75 -20.828 1 53.19 97 ILE B N 1
ATOM 8195 C CA . ILE B 1 97 ? 36.406 24.391 -21.984 1 53.19 97 ILE B CA 1
ATOM 8196 C C . ILE B 1 97 ? 37.312 23.875 -23.109 1 53.19 97 ILE B C 1
ATOM 8198 O O . ILE B 1 97 ? 36.812 23.328 -24.109 1 53.19 97 ILE B O 1
ATOM 8202 N N . SER B 1 98 ? 38.594 24.125 -23.203 1 48.91 98 SER B N 1
ATOM 8203 C CA . SER B 1 98 ? 39.375 23.688 -24.328 1 48.91 98 SER B CA 1
ATOM 8204 C C . SER B 1 98 ? 39.375 22.156 -24.469 1 48.91 98 SER B C 1
ATOM 8206 O O . SER B 1 98 ? 39.656 21.625 -25.547 1 48.91 98 SER B O 1
ATOM 8208 N N . LYS B 1 99 ? 39.344 21.453 -23.484 1 44.41 99 LYS B N 1
ATOM 8209 C CA . LYS B 1 99 ? 39.469 20 -23.594 1 44.41 99 LYS B CA 1
ATOM 8210 C C . LYS B 1 99 ? 38.094 19.359 -23.781 1 44.41 99 LYS B C 1
ATOM 8212 O O . LYS B 1 99 ? 37.219 19.484 -22.922 1 44.41 99 LYS B O 1
ATOM 8217 N N . ARG B 1 100 ? 37.625 19.406 -25 1 41.41 100 ARG B N 1
ATOM 8218 C CA . ARG B 1 100 ? 36.438 18.656 -25.406 1 41.41 100 ARG B CA 1
ATOM 8219 C C . ARG B 1 100 ? 36.438 17.266 -24.797 1 41.41 100 ARG B C 1
ATOM 8221 O O . ARG B 1 100 ? 37.031 16.328 -25.359 1 41.41 100 ARG B O 1
ATOM 8228 N N . SER B 1 101 ? 36.969 16.969 -23.75 1 34.66 101 SER B N 1
ATOM 8229 C CA . SER B 1 101 ? 36.875 15.531 -23.484 1 34.66 101 SER B CA 1
ATOM 8230 C C . SER B 1 101 ? 35.406 15.102 -23.438 1 34.66 101 SER B C 1
ATOM 8232 O O . SER B 1 101 ? 34.625 15.602 -22.625 1 34.66 101 SER B O 1
ATOM 8234 N N . THR B 1 102 ? 34.844 14.922 -24.625 1 32.31 102 THR B N 1
ATOM 8235 C CA . THR B 1 102 ? 33.625 14.102 -24.797 1 32.31 102 THR B CA 1
ATOM 8236 C C . THR B 1 102 ? 33.656 12.898 -23.859 1 32.31 102 THR B C 1
ATOM 8238 O O . THR B 1 102 ? 33.281 11.797 -24.234 1 32.31 102 THR B O 1
ATOM 8241 N N . PHE B 1 103 ? 34.531 12.789 -22.984 1 29.7 103 PHE B N 1
ATOM 8242 C CA . PHE B 1 103 ? 34.5 11.5 -22.297 1 29.7 103 PHE B CA 1
ATOM 8243 C C . PHE B 1 103 ? 33.156 11.289 -21.625 1 29.7 103 PHE B C 1
ATOM 8245 O O . PHE B 1 103 ? 32.594 12.219 -21.031 1 29.7 103 PHE B O 1
ATOM 8252 N N . VAL B 1 104 ? 32.406 10.344 -22.25 1 29.44 104 VAL B N 1
ATOM 8253 C CA . VAL B 1 104 ? 31.188 9.648 -21.797 1 29.44 104 VAL B CA 1
ATOM 8254 C C . VAL B 1 104 ? 31.312 9.289 -20.328 1 29.44 104 VAL B C 1
ATOM 8256 O O . VAL B 1 104 ? 32.094 8.422 -19.953 1 29.44 104 VAL B O 1
ATOM 8259 N N . ALA B 1 105 ? 31.578 10.203 -19.531 1 29.55 105 ALA B N 1
ATOM 8260 C CA . ALA B 1 105 ? 31.609 9.75 -18.141 1 29.55 105 ALA B CA 1
ATOM 8261 C C . ALA B 1 105 ? 30.359 8.938 -17.797 1 29.55 105 ALA B C 1
ATOM 8263 O O . ALA B 1 105 ? 29.297 9.164 -18.375 1 29.55 105 ALA B O 1
ATOM 8264 N N . GLU B 1 106 ? 30.594 7.703 -17.375 1 27.58 106 GLU B N 1
ATOM 8265 C CA . GLU B 1 106 ? 29.672 6.715 -16.797 1 27.58 106 GLU B CA 1
ATOM 8266 C C . GLU B 1 106 ? 28.703 7.363 -15.828 1 27.58 106 GLU B C 1
ATOM 8268 O O . GLU B 1 106 ? 29.094 8.211 -15.016 1 27.58 106 GLU B O 1
ATOM 8273 N N . PRO B 1 107 ? 27.453 7.398 -16.25 1 26.84 107 PRO B N 1
ATOM 8274 C CA . PRO B 1 107 ? 26.375 8.047 -15.508 1 26.84 107 PRO B CA 1
ATOM 8275 C C . PRO B 1 107 ? 26.484 7.859 -14 1 26.84 107 PRO B C 1
ATOM 8277 O O . PRO B 1 107 ? 26.5 6.723 -13.516 1 26.84 107 PRO B O 1
ATOM 8280 N N . ALA B 1 108 ? 27.484 8.43 -13.391 1 26.12 108 ALA B N 1
ATOM 8281 C CA . ALA B 1 108 ? 27.375 8.414 -11.938 1 26.12 108 ALA B CA 1
ATOM 8282 C C . ALA B 1 108 ? 26.047 9.008 -11.484 1 26.12 108 ALA B C 1
ATOM 8284 O O . ALA B 1 108 ? 25.594 10.023 -12.031 1 26.12 108 ALA B O 1
ATOM 8285 N N . VAL B 1 109 ? 25.141 8.234 -11.016 1 26.84 109 VAL B N 1
ATOM 8286 C CA . VAL B 1 109 ? 23.812 8.508 -10.469 1 26.84 109 VAL B CA 1
ATOM 8287 C C . VAL B 1 109 ? 23.875 9.711 -9.531 1 26.84 109 VAL B C 1
ATOM 8289 O O . VAL B 1 109 ? 24.172 9.57 -8.344 1 26.84 109 VAL B O 1
ATOM 8292 N N . ALA B 1 110 ? 24.859 10.648 -9.766 1 25.2 110 ALA B N 1
ATOM 8293 C CA . ALA B 1 110 ? 24.859 11.586 -8.641 1 25.2 110 ALA B CA 1
ATOM 8294 C C . ALA B 1 110 ? 23.625 12.484 -8.672 1 25.2 110 ALA B C 1
ATOM 8296 O O . ALA B 1 110 ? 23.234 12.961 -9.742 1 25.2 110 ALA B O 1
ATOM 8297 N N . LEU B 1 111 ? 22.781 12.453 -7.672 1 23.83 111 LEU B N 1
ATOM 8298 C CA . LEU B 1 111 ? 21.578 13.133 -7.23 1 23.83 111 LEU B CA 1
ATOM 8299 C C . LEU B 1 111 ? 21.703 14.641 -7.375 1 23.83 111 LEU B C 1
ATOM 8301 O O . LEU B 1 111 ? 20.703 15.352 -7.461 1 23.83 111 LEU B O 1
ATOM 8305 N N . CYS B 1 112 ? 22.844 15.258 -7.086 1 23.44 112 CYS B N 1
ATOM 8306 C CA . CYS B 1 112 ? 22.844 16.547 -6.391 1 23.44 112 CYS B CA 1
ATOM 8307 C C . CYS B 1 112 ? 22.828 17.703 -7.387 1 23.44 112 CYS B C 1
ATOM 8309 O O . CYS B 1 112 ? 23.156 18.828 -7.035 1 23.44 112 CYS B O 1
ATOM 8311 N N . HIS B 1 113 ? 22.469 17.609 -8.664 1 24.22 113 HIS B N 1
ATOM 8312 C CA . HIS B 1 113 ? 23.047 18.641 -9.508 1 24.22 113 HIS B CA 1
ATOM 8313 C C . HIS B 1 113 ? 22.125 19.859 -9.594 1 24.22 113 HIS B C 1
ATOM 8315 O O . HIS B 1 113 ? 20.984 19.75 -10.039 1 24.22 113 HIS B O 1
ATOM 8321 N N . ARG B 1 114 ? 22.078 20.766 -8.414 1 23.98 114 ARG B N 1
ATOM 8322 C CA . ARG B 1 114 ? 21.203 21.938 -8.422 1 23.98 114 ARG B CA 1
ATOM 8323 C C . ARG B 1 114 ? 21.797 23.047 -9.273 1 23.98 114 ARG B C 1
ATOM 8325 O O . ARG B 1 114 ? 23.031 23.156 -9.414 1 23.98 114 ARG B O 1
ATOM 8332 N N . GLN B 1 115 ? 21.047 23.875 -9.953 1 23.14 115 GLN B N 1
ATOM 8333 C CA . GLN B 1 115 ? 21.266 24.797 -11.07 1 23.14 115 GLN B CA 1
ATOM 8334 C C . GLN B 1 115 ? 21.656 26.188 -10.586 1 23.14 115 GLN B C 1
ATOM 8336 O O . GLN B 1 115 ? 20.922 26.797 -9.797 1 23.14 115 GLN B O 1
ATOM 8341 N N . THR B 1 116 ? 22.828 26.625 -9.883 1 25.02 116 THR B N 1
ATOM 8342 C CA . THR B 1 116 ? 23 28.016 -9.5 1 25.02 116 THR B CA 1
ATOM 8343 C C . THR B 1 116 ? 23.562 28.844 -10.656 1 25.02 116 THR B C 1
ATOM 8345 O O . THR B 1 116 ? 24.234 28.297 -11.531 1 25.02 116 THR B O 1
ATOM 8348 N N . THR B 1 117 ? 23.172 30.125 -10.867 1 25.56 117 THR B N 1
ATOM 8349 C CA . THR B 1 117 ? 23.406 31.172 -11.859 1 25.56 117 THR B CA 1
ATOM 8350 C C . THR B 1 117 ? 24.812 31.75 -11.711 1 25.56 117 THR B C 1
ATOM 8352 O O . THR B 1 117 ? 25.172 32.219 -10.625 1 25.56 117 THR B O 1
ATOM 8355 N N . ASP B 1 118 ? 25.875 31.172 -12.289 1 29.44 118 ASP B N 1
ATOM 8356 C CA . ASP B 1 118 ? 27.281 31.516 -12.109 1 29.44 118 ASP B CA 1
ATOM 8357 C C . ASP B 1 118 ? 27.719 32.562 -13.125 1 29.44 118 ASP B C 1
ATOM 8359 O O . ASP B 1 118 ? 27.156 32.656 -14.219 1 29.44 118 ASP B O 1
ATOM 8363 N N . THR B 1 119 ? 28.234 33.781 -12.625 1 30.84 119 THR B N 1
ATOM 8364 C CA . THR B 1 119 ? 28.953 34.781 -13.391 1 30.84 119 THR B CA 1
ATOM 8365 C C . THR B 1 119 ? 30.172 34.156 -14.078 1 30.84 119 THR B C 1
ATOM 8367 O O . THR B 1 119 ? 31 33.531 -13.43 1 30.84 119 THR B O 1
ATOM 8370 N N . SER B 1 120 ? 30.062 34 -15.32 1 36.03 120 SER B N 1
ATOM 8371 C CA . SER B 1 120 ? 31.094 33.344 -16.125 1 36.03 120 SER B CA 1
ATOM 8372 C C . SER B 1 120 ? 32.156 34.344 -16.562 1 36.03 120 SER B C 1
ATOM 8374 O O . SER B 1 120 ? 31.859 35.438 -17.031 1 36.03 120 SER B O 1
ATOM 8376 N N . ILE B 1 121 ? 33.25 34.438 -15.914 1 38.5 121 ILE B N 1
ATOM 8377 C CA . ILE B 1 121 ? 34.406 35.219 -16.359 1 38.5 121 ILE B CA 1
ATOM 8378 C C . ILE B 1 121 ? 35.156 34.5 -17.453 1 38.5 121 ILE B C 1
ATOM 8380 O O . ILE B 1 121 ? 35.594 33.344 -17.266 1 38.5 121 ILE B O 1
ATOM 8384 N N . ARG B 1 122 ? 35.031 34.781 -18.672 1 37.12 122 ARG B N 1
ATOM 8385 C CA . ARG B 1 122 ? 35.781 34.125 -19.75 1 37.12 122 ARG B CA 1
ATOM 8386 C C . ARG B 1 122 ? 37.094 34.875 -20.016 1 37.12 122 ARG B C 1
ATOM 8388 O O . ARG B 1 122 ? 37.125 36.094 -20.094 1 37.12 122 ARG B O 1
ATOM 8395 N N . GLY B 1 123 ? 38.219 34.312 -19.641 1 34.31 123 GLY B N 1
ATOM 8396 C CA . GLY B 1 123 ? 39.531 34.875 -20.016 1 34.31 123 GLY B CA 1
ATOM 8397 C C . GLY B 1 123 ? 39.844 34.719 -21.484 1 34.31 123 GLY B C 1
ATOM 8398 O O . GLY B 1 123 ? 39.906 33.594 -22 1 34.31 123 GLY B O 1
ATOM 8399 N N . CYS B 1 124 ? 39.375 35.5 -22.438 1 33.09 124 CYS B N 1
ATOM 8400 C CA . CYS B 1 124 ? 39.656 35.344 -23.859 1 33.09 124 CYS B CA 1
ATOM 8401 C C . CYS B 1 124 ? 40.969 36 -24.234 1 33.09 124 CYS B C 1
ATOM 8403 O O . CYS B 1 124 ? 41.25 37.094 -23.781 1 33.09 124 CYS B O 1
ATOM 8405 N N . GLY B 1 125 ? 42.062 35.344 -24.578 1 34.06 125 GLY B N 1
ATOM 8406 C CA . GLY B 1 125 ? 43.031 36 -25.438 1 34.06 125 GLY B CA 1
ATOM 8407 C C . GLY B 1 125 ? 42.406 36.531 -26.734 1 34.06 125 GLY B C 1
ATOM 8408 O O . GLY B 1 125 ? 41.375 36.031 -27.188 1 34.06 125 GLY B O 1
ATOM 8409 N N . ILE B 1 126 ? 42.719 37.75 -27.266 1 35.56 126 ILE B N 1
ATOM 8410 C CA . ILE B 1 126 ? 42.188 38.531 -28.375 1 35.56 126 ILE B CA 1
ATOM 8411 C C . ILE B 1 126 ? 42.281 37.75 -29.672 1 35.56 126 ILE B C 1
ATOM 8413 O O . ILE B 1 126 ? 41.625 38.094 -30.672 1 35.56 126 ILE B O 1
ATOM 8417 N N . ARG B 1 127 ? 43.219 36.875 -29.891 1 41.25 127 ARG B N 1
ATOM 8418 C CA . ARG B 1 127 ? 43.406 36.594 -31.312 1 41.25 127 ARG B CA 1
ATOM 8419 C C . ARG B 1 127 ? 42.125 36.094 -31.953 1 41.25 127 ARG B C 1
ATOM 8421 O O . ARG B 1 127 ? 41.781 36.469 -33.094 1 41.25 127 ARG B O 1
ATOM 8428 N N . ASN B 1 128 ? 41.406 34.969 -31.453 1 50.19 128 ASN B N 1
ATOM 8429 C CA . ASN B 1 128 ? 40.219 34.438 -32.125 1 50.19 128 ASN B CA 1
ATOM 8430 C C . ASN B 1 128 ? 38.969 34.562 -31.266 1 50.19 128 ASN B C 1
ATOM 8432 O O . ASN B 1 128 ? 38.562 33.625 -30.625 1 50.19 128 ASN B O 1
ATOM 8436 N N . MET B 1 129 ? 38.562 35.875 -31.016 1 55.56 129 MET B N 1
ATOM 8437 C CA . MET B 1 129 ? 37.375 36.188 -30.266 1 55.56 129 MET B CA 1
ATOM 8438 C C . MET B 1 129 ? 36.156 35.438 -30.812 1 55.56 129 MET B C 1
ATOM 8440 O O . MET B 1 129 ? 35.281 35.031 -30.031 1 55.56 129 MET B O 1
ATOM 8444 N N . GLN B 1 130 ? 36.188 35.344 -32.062 1 57.47 130 GLN B N 1
ATOM 8445 C CA . GLN B 1 130 ? 35.062 34.688 -32.688 1 57.47 130 GLN B CA 1
ATOM 8446 C C . GLN B 1 130 ? 34.875 33.25 -32.188 1 57.47 130 GLN B C 1
ATOM 8448 O O . GLN B 1 130 ? 33.781 32.812 -31.875 1 57.47 130 GLN B O 1
ATOM 8453 N N . HIS B 1 131 ? 35.938 32.625 -32.031 1 57.53 131 HIS B N 1
ATOM 8454 C CA . HIS B 1 131 ? 35.875 31.219 -31.656 1 57.53 131 HIS B CA 1
ATOM 8455 C C . HIS B 1 131 ? 35.5 31.078 -30.188 1 57.53 131 HIS B C 1
ATOM 8457 O O . HIS B 1 131 ? 34.906 30.062 -29.781 1 57.53 131 HIS B O 1
ATOM 8463 N N . GLN B 1 132 ? 35.688 32.125 -29.5 1 58.88 132 GLN B N 1
ATOM 8464 C CA . GLN B 1 132 ? 35.406 32 -28.062 1 58.88 132 GLN B CA 1
ATOM 8465 C C . GLN B 1 132 ? 33.969 32.406 -27.75 1 58.88 132 GLN B C 1
ATOM 8467 O O . GLN B 1 132 ? 33.438 31.969 -26.734 1 58.88 132 GLN B O 1
ATOM 8472 N N . VAL B 1 133 ? 33.5 33.219 -28.594 1 63.66 133 VAL B N 1
ATOM 8473 C CA . VAL B 1 133 ? 32.156 33.688 -28.359 1 63.66 133 VAL B CA 1
ATOM 8474 C C . VAL B 1 133 ? 31.141 32.656 -28.781 1 63.66 133 VAL B C 1
ATOM 8476 O O . VAL B 1 133 ? 30.047 32.562 -28.219 1 63.66 133 VAL B O 1
ATOM 8479 N N . ASP B 1 134 ? 31.5 31.812 -29.594 1 64.62 134 ASP B N 1
ATOM 8480 C CA . ASP B 1 134 ? 30.562 30.859 -30.188 1 64.62 134 ASP B CA 1
ATOM 8481 C C . ASP B 1 134 ? 29.984 29.922 -29.141 1 64.62 134 ASP B C 1
ATOM 8483 O O . ASP B 1 134 ? 28.766 29.703 -29.094 1 64.62 134 ASP B O 1
ATOM 8487 N N . PRO B 1 135 ? 30.844 29.531 -28.281 1 62.09 135 PRO B N 1
ATOM 8488 C CA . PRO B 1 135 ? 30.266 28.594 -27.297 1 62.09 135 PRO B CA 1
ATOM 8489 C C . PRO B 1 135 ? 29.312 29.297 -26.328 1 62.09 135 PRO B C 1
ATOM 8491 O O . PRO B 1 135 ? 28.5 28.625 -25.688 1 62.09 135 PRO B O 1
ATOM 8494 N N . MET B 1 136 ? 29.422 30.562 -26.281 1 64 136 MET B N 1
ATOM 8495 C CA . MET B 1 136 ? 28.625 31.281 -25.281 1 64 136 MET B CA 1
ATOM 8496 C C . MET B 1 136 ? 27.281 31.688 -25.875 1 64 136 MET B C 1
ATOM 8498 O O . MET B 1 136 ? 26.359 32.031 -25.125 1 64 136 MET B O 1
ATOM 8502 N N . VAL B 1 137 ? 27.266 31.656 -27.109 1 66.25 137 VAL B N 1
ATOM 8503 C CA . VAL B 1 137 ? 26.094 32.219 -27.812 1 66.25 137 VAL B CA 1
ATOM 8504 C C . VAL B 1 137 ? 24.844 31.422 -27.422 1 66.25 137 VAL B C 1
ATOM 8506 O O . VAL B 1 137 ? 23.828 32.031 -27.062 1 66.25 137 VAL B O 1
ATOM 8509 N N . PRO B 1 138 ? 24.969 30.141 -27.359 1 62.66 138 PRO B N 1
ATOM 8510 C CA . PRO B 1 138 ? 23.75 29.438 -26.984 1 62.66 138 PRO B CA 1
ATOM 8511 C C . PRO B 1 138 ? 23.281 29.75 -25.562 1 62.66 138 PRO B C 1
ATOM 8513 O O . PRO B 1 138 ? 22.078 29.812 -25.312 1 62.66 138 PRO B O 1
ATOM 8516 N N . TRP B 1 139 ? 24.188 29.953 -24.797 1 63.59 139 TRP B N 1
ATOM 8517 C CA . TRP B 1 139 ? 23.859 30.266 -23.406 1 63.59 139 TRP B CA 1
ATOM 8518 C C . TRP B 1 139 ? 23.25 31.656 -23.281 1 63.59 139 TRP B C 1
ATOM 8520 O O . TRP B 1 139 ? 22.25 31.844 -22.578 1 63.59 139 TRP B O 1
ATOM 8530 N N . LEU B 1 140 ? 23.844 32.469 -24.031 1 64 140 LEU B N 1
ATOM 8531 C CA . LEU B 1 140 ? 23.375 33.844 -23.984 1 64 140 LEU B CA 1
ATOM 8532 C C . LEU B 1 140 ? 21.984 33.969 -24.609 1 64 140 LEU B C 1
ATOM 8534 O O . LEU B 1 140 ? 21.156 34.75 -24.141 1 64 140 LEU B O 1
ATOM 8538 N N . GLU B 1 141 ? 21.812 33.094 -25.5 1 63 141 GLU B N 1
ATOM 8539 C CA . GLU B 1 141 ? 20.5 33.125 -26.172 1 63 141 GLU B CA 1
ATOM 8540 C C . GLU B 1 141 ? 19.406 32.594 -25.25 1 63 141 GLU B C 1
ATOM 8542 O O . GLU B 1 141 ? 18.297 33.125 -25.25 1 63 141 GLU B O 1
ATOM 8547 N N . GLN B 1 142 ? 19.719 31.609 -24.5 1 60.81 142 GLN B N 1
ATOM 8548 C CA . GLN B 1 142 ? 18.734 31.016 -23.609 1 60.81 142 GLN B CA 1
ATOM 8549 C C . GLN B 1 142 ? 18.391 31.953 -22.453 1 60.81 142 GLN B C 1
ATOM 8551 O O . GLN B 1 142 ? 17.234 32.031 -22.031 1 60.81 142 GLN B O 1
ATOM 8556 N N . VAL B 1 143 ? 19.375 32.5 -21.984 1 57.31 143 VAL B N 1
ATOM 8557 C CA . VAL B 1 143 ? 19.203 33.406 -20.859 1 57.31 143 VAL B CA 1
ATOM 8558 C C . VAL B 1 143 ? 18.391 34.625 -21.297 1 57.31 143 VAL B C 1
ATOM 8560 O O . VAL B 1 143 ? 17.547 35.125 -20.547 1 57.31 143 VAL B O 1
ATOM 8563 N N . LEU B 1 144 ? 18.609 34.938 -22.562 1 54.22 144 LEU B N 1
ATOM 8564 C CA . LEU B 1 144 ? 18.078 36.219 -23.016 1 54.22 144 LEU B CA 1
ATOM 8565 C C . LEU B 1 144 ? 16.641 36.094 -23.484 1 54.22 144 LEU B C 1
ATOM 8567 O O . LEU B 1 144 ? 15.906 37.062 -23.547 1 54.22 144 LEU B O 1
ATOM 8571 N N . ASN B 1 145 ? 16.281 34.938 -23.875 1 51.28 145 ASN B N 1
ATOM 8572 C CA . ASN B 1 145 ? 14.914 34.781 -24.359 1 51.28 145 ASN B CA 1
ATOM 8573 C C . ASN B 1 145 ? 13.914 34.688 -23.203 1 51.28 145 ASN B C 1
ATOM 8575 O O . ASN B 1 145 ? 12.703 34.656 -23.438 1 51.28 145 ASN B O 1
ATOM 8579 N N . GLN B 1 146 ? 14.422 34.625 -22.062 1 51.69 146 GLN B N 1
ATOM 8580 C CA . GLN B 1 146 ? 13.453 34.562 -20.969 1 51.69 146 GLN B CA 1
ATOM 8581 C C . GLN B 1 146 ? 12.898 35.938 -20.641 1 51.69 146 GLN B C 1
ATOM 8583 O O . GLN B 1 146 ? 13.578 36.938 -20.828 1 51.69 146 GLN B O 1
ATOM 8588 N N . GLU B 1 147 ? 11.672 36.188 -20.672 1 47.97 147 GLU B N 1
ATOM 8589 C CA . GLU B 1 147 ? 11.008 37.469 -20.438 1 47.97 147 GLU B CA 1
ATOM 8590 C C . GLU B 1 147 ? 11.758 38.312 -19.406 1 47.97 147 GLU B C 1
ATOM 8592 O O . GLU B 1 147 ? 12.219 37.781 -18.391 1 47.97 147 GLU B O 1
ATOM 8597 N N . PRO B 1 148 ? 12.188 39.625 -19.766 1 44.56 148 PRO B N 1
ATOM 8598 C CA . PRO B 1 148 ? 13.016 40.625 -19.062 1 44.56 148 PRO B CA 1
ATOM 8599 C C . PRO B 1 148 ? 12.719 40.688 -17.562 1 44.56 148 PRO B C 1
ATOM 8601 O O . PRO B 1 148 ? 13.602 41.031 -16.781 1 44.56 148 PRO B O 1
ATOM 8604 N N . SER B 1 149 ? 11.562 40.812 -17.188 1 43.69 149 SER B N 1
ATOM 8605 C CA . SER B 1 149 ? 11.203 41.406 -15.898 1 43.69 149 SER B CA 1
ATOM 8606 C C . SER B 1 149 ? 11.773 40.562 -14.75 1 43.69 149 SER B C 1
ATOM 8608 O O . SER B 1 149 ? 11.797 41.031 -13.602 1 43.69 149 SER B O 1
ATOM 8610 N N . THR B 1 150 ? 11.742 39.281 -14.766 1 48.59 150 THR B N 1
ATOM 8611 C CA . THR B 1 150 ? 11.906 38.531 -13.523 1 48.59 150 THR B CA 1
ATOM 8612 C C . THR B 1 150 ? 13.344 38.031 -13.375 1 48.59 150 THR B C 1
ATOM 8614 O O . THR B 1 150 ? 13.664 37.312 -12.422 1 48.59 150 THR B O 1
ATOM 8617 N N . ALA B 1 151 ? 14.273 38.281 -14.367 1 55.81 151 ALA B N 1
ATOM 8618 C CA . ALA B 1 151 ? 15.414 37.406 -14.25 1 55.81 151 ALA B CA 1
ATOM 8619 C C . ALA B 1 151 ? 16.719 38.188 -14.195 1 55.81 151 ALA B C 1
ATOM 8621 O O . ALA B 1 151 ? 16.875 39.219 -14.859 1 55.81 151 ALA B O 1
ATOM 8622 N N . ALA B 1 152 ? 17.312 38.281 -13.016 1 64.25 152 ALA B N 1
ATOM 8623 C CA . ALA B 1 152 ? 18.703 38.75 -12.984 1 64.25 152 ALA B CA 1
ATOM 8624 C C . ALA B 1 152 ? 19.562 37.969 -13.984 1 64.25 152 ALA B C 1
ATOM 8626 O O . ALA B 1 152 ? 19.547 36.75 -14.008 1 64.25 152 ALA B O 1
ATOM 8627 N N . HIS B 1 153 ? 19.969 38.781 -14.984 1 70.19 153 HIS B N 1
ATOM 8628 C CA . HIS B 1 153 ? 20.812 38.156 -16.016 1 70.19 153 HIS B CA 1
ATOM 8629 C C . HIS B 1 153 ? 22.266 38.125 -15.562 1 70.19 153 HIS B C 1
ATOM 8631 O O . HIS B 1 153 ? 22.719 38.969 -14.805 1 70.19 153 HIS B O 1
ATOM 8637 N N . PRO B 1 154 ? 22.906 37.125 -15.977 1 74.94 154 PRO B N 1
ATOM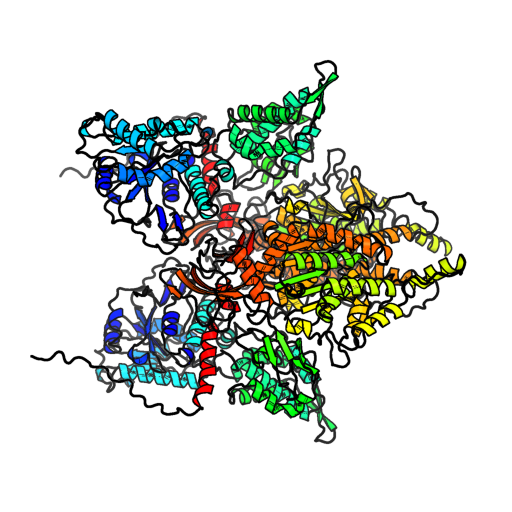 8638 C CA . PRO B 1 154 ? 24.328 37.031 -15.672 1 74.94 154 PRO B CA 1
ATOM 8639 C C . PRO B 1 154 ? 25.156 38.125 -16.375 1 74.94 154 PRO B C 1
ATOM 8641 O O . PRO B 1 154 ? 24.75 38.594 -17.438 1 74.94 154 PRO B O 1
ATOM 8644 N N . ARG B 1 155 ? 26.156 38.594 -15.758 1 79.88 155 ARG B N 1
ATOM 8645 C CA . ARG B 1 155 ? 27.078 39.562 -16.328 1 79.88 155 ARG B CA 1
ATOM 8646 C C . ARG B 1 155 ? 28.328 38.875 -16.875 1 79.88 155 ARG B C 1
ATOM 8648 O O . ARG B 1 155 ? 28.797 37.906 -16.297 1 79.88 155 ARG B O 1
ATOM 8655 N N . LEU B 1 156 ? 28.812 39.438 -18.031 1 80.25 156 LEU B N 1
ATOM 8656 C CA . LEU B 1 156 ? 29.969 38.812 -18.688 1 80.25 156 LEU B CA 1
ATOM 8657 C C . LEU B 1 156 ? 31.156 39.781 -18.656 1 80.25 156 LEU B C 1
ATOM 8659 O O . LEU B 1 156 ? 31.047 40.938 -19.078 1 80.25 156 LEU B O 1
ATOM 8663 N N . LEU B 1 157 ? 32.281 39.344 -18.141 1 82.06 157 LEU B N 1
ATOM 8664 C CA . LEU B 1 157 ? 33.562 40.062 -18.172 1 82.06 157 LEU B CA 1
ATOM 8665 C C . LEU B 1 157 ? 34.531 39.344 -19.094 1 82.06 157 LEU B C 1
ATOM 8667 O O . LEU B 1 157 ? 34.906 38.188 -18.828 1 82.06 157 LEU B O 1
ATOM 8671 N N . PHE B 1 158 ? 34.875 40.031 -20.156 1 79.25 158 PHE B N 1
ATOM 8672 C CA . PHE B 1 158 ? 35.844 39.5 -21.094 1 79.25 158 PHE B CA 1
ATOM 8673 C C . PHE B 1 158 ? 37.25 40 -20.781 1 79.25 158 PHE B C 1
ATOM 8675 O O . PHE B 1 158 ? 37.469 41.219 -20.719 1 79.25 158 PHE B O 1
ATOM 8682 N N . ILE B 1 159 ? 38.125 39.125 -20.594 1 79.62 159 ILE B N 1
ATOM 8683 C CA . ILE B 1 159 ? 39.531 39.469 -20.328 1 79.62 159 ILE B CA 1
ATOM 8684 C C . ILE B 1 159 ? 40.344 39.281 -21.594 1 79.62 159 ILE B C 1
ATOM 8686 O O . ILE B 1 159 ? 40.531 38.156 -22.062 1 79.62 159 ILE B O 1
ATOM 8690 N N . ALA B 1 160 ? 40.875 40.344 -22.109 1 75 160 ALA B N 1
ATOM 8691 C CA . ALA B 1 160 ? 41.656 40.312 -23.328 1 75 160 ALA B CA 1
ATOM 8692 C C . ALA B 1 160 ? 43.062 39.781 -23.078 1 75 160 ALA B C 1
ATOM 8694 O O . ALA B 1 160 ? 43.562 39.844 -21.938 1 75 160 ALA B O 1
ATOM 8695 N N . SER B 1 161 ? 43.75 39.344 -24.094 1 70.88 161 SER B N 1
ATOM 8696 C CA . SER B 1 161 ? 45.094 38.812 -24 1 70.88 161 SER B CA 1
ATOM 8697 C C . SER B 1 161 ? 46.062 39.938 -23.578 1 70.88 161 SER B C 1
ATOM 8699 O O . SER B 1 161 ? 45.844 41.094 -23.875 1 70.88 161 SER B O 1
ATOM 8701 N N . PRO B 1 162 ? 47.094 39.531 -22.891 1 69.31 162 PRO B N 1
ATOM 8702 C CA . PRO B 1 162 ? 48.062 40.531 -22.453 1 69.31 162 PRO B CA 1
ATOM 8703 C C . PRO B 1 162 ? 48.719 41.281 -23.625 1 69.31 162 PRO B C 1
ATOM 8705 O O . PRO B 1 162 ? 49.25 42.375 -23.453 1 69.31 162 PRO B O 1
ATOM 8708 N N . SER B 1 163 ? 48.656 40.719 -24.844 1 71.12 163 SER B N 1
ATOM 8709 C CA . SER B 1 163 ? 49.281 41.312 -26.016 1 71.12 163 SER B CA 1
ATOM 8710 C C . SER B 1 163 ? 48.375 42.344 -26.672 1 71.12 163 SER B C 1
ATOM 8712 O O . SER B 1 163 ? 48.812 43.094 -27.547 1 71.12 163 SER B O 1
ATOM 8714 N N . GLU B 1 164 ? 47.156 42.438 -26.172 1 75.38 164 GLU B N 1
ATOM 8715 C CA . GLU B 1 164 ? 46.188 43.375 -26.734 1 75.38 164 GLU B CA 1
ATOM 8716 C C . GLU B 1 164 ? 46.531 44.812 -26.344 1 75.38 164 GLU B C 1
ATOM 8718 O O . GLU B 1 164 ? 46.719 45.094 -25.156 1 75.38 164 GLU B O 1
ATOM 8723 N N . LYS B 1 165 ? 46.719 45.781 -27.297 1 73.75 165 LYS B N 1
ATOM 8724 C CA . LYS B 1 165 ? 47.125 47.156 -27.016 1 73.75 165 LYS B CA 1
ATOM 8725 C C . LYS B 1 165 ? 46 48.125 -27.25 1 73.75 165 LYS B C 1
ATOM 8727 O O . LYS B 1 165 ? 46.094 49.312 -26.906 1 73.75 165 LYS B O 1
ATOM 8732 N N . ARG B 1 166 ? 44.906 47.719 -27.859 1 79.5 166 ARG B N 1
ATOM 8733 C CA . ARG B 1 166 ? 43.781 48.594 -28.109 1 79.5 166 ARG B CA 1
ATOM 8734 C C . ARG B 1 166 ? 43.125 49.031 -26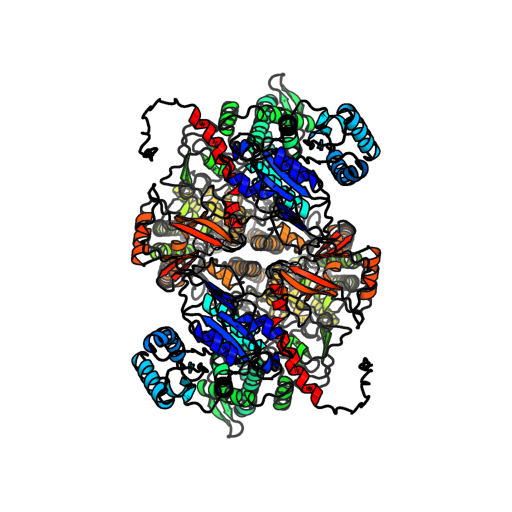.812 1 79.5 166 ARG B C 1
ATOM 8736 O O . ARG B 1 166 ? 43.312 48.406 -25.766 1 79.5 166 ARG B O 1
ATOM 8743 N N . SER B 1 167 ? 42.375 50.062 -26.844 1 81.62 167 SER B N 1
ATOM 8744 C CA . SER B 1 167 ? 41.625 50.531 -25.672 1 81.62 167 SER B CA 1
ATOM 8745 C C . SER B 1 167 ? 40.5 49.625 -25.328 1 81.62 167 SER B C 1
ATOM 8747 O O . SER B 1 167 ? 40 48.844 -26.172 1 81.62 167 SER B O 1
ATOM 8749 N N . GLU B 1 168 ? 40.094 49.5 -24.031 1 85.56 168 GLU B N 1
ATOM 8750 C CA . GLU B 1 168 ? 39 48.688 -23.562 1 85.56 168 GLU B CA 1
ATOM 8751 C C . GLU B 1 168 ? 37.719 49 -24.328 1 85.56 168 GLU B C 1
ATOM 8753 O O . GLU B 1 168 ? 36.938 48.094 -24.656 1 85.56 168 GLU B O 1
ATOM 8758 N N . ALA B 1 169 ? 37.5 50.281 -24.641 1 83.19 169 ALA B N 1
ATOM 8759 C CA . ALA B 1 169 ? 36.312 50.719 -25.375 1 83.19 169 ALA B CA 1
ATOM 8760 C C . ALA B 1 169 ? 36.312 50.125 -26.781 1 83.19 169 ALA B C 1
ATOM 8762 O O . ALA B 1 169 ? 35.25 49.719 -27.281 1 83.19 169 ALA B O 1
ATOM 8763 N N . ALA B 1 170 ? 37.5 50.094 -27.344 1 82.31 170 ALA B N 1
ATOM 8764 C CA . ALA B 1 170 ? 37.594 49.562 -28.703 1 82.31 170 ALA B CA 1
ATOM 8765 C C . ALA B 1 170 ? 37.344 48.062 -28.719 1 82.31 170 ALA B C 1
ATOM 8767 O O . ALA B 1 170 ? 36.656 47.562 -29.609 1 82.31 170 ALA B O 1
ATOM 8768 N N . VAL B 1 171 ? 37.906 47.406 -27.75 1 83.5 171 VAL B N 1
ATOM 8769 C CA . VAL B 1 171 ? 37.719 45.969 -27.688 1 83.5 171 VAL B CA 1
ATOM 8770 C C . VAL B 1 171 ? 36.25 45.625 -27.391 1 83.5 171 VAL B C 1
ATOM 8772 O O . VAL B 1 171 ? 35.688 44.688 -27.938 1 83.5 171 VAL B O 1
ATOM 8775 N N . LYS B 1 172 ? 35.688 46.375 -26.516 1 85.69 172 LYS B N 1
ATOM 8776 C CA . LYS B 1 172 ? 34.281 46.156 -26.172 1 85.69 172 LYS B CA 1
ATOM 8777 C C . LYS B 1 172 ? 33.375 46.375 -27.391 1 85.69 172 LYS B C 1
ATOM 8779 O O . LYS B 1 172 ? 32.438 45.594 -27.609 1 85.69 172 LYS B O 1
ATOM 8784 N N . SER B 1 173 ? 33.688 47.406 -28.078 1 83.25 173 SER B N 1
ATOM 8785 C CA . SER B 1 173 ? 32.875 47.688 -29.266 1 83.25 173 SER B CA 1
ATOM 8786 C C . SER B 1 173 ? 33 46.562 -30.281 1 83.25 173 SER B C 1
ATOM 8788 O O . SER B 1 173 ? 32 46.188 -30.922 1 83.25 173 SER B O 1
ATOM 8790 N N . CYS B 1 174 ? 34.125 46.062 -30.406 1 80.94 174 CYS B N 1
ATOM 8791 C CA . CYS B 1 174 ? 34.344 44.938 -31.312 1 80.94 174 CYS B CA 1
ATOM 8792 C C . CYS B 1 174 ? 33.594 43.719 -30.828 1 80.94 174 CYS B C 1
ATOM 8794 O O . CYS B 1 174 ? 32.938 43.031 -31.625 1 80.94 174 CYS B O 1
ATOM 8796 N N . LEU B 1 175 ? 33.656 43.5 -29.562 1 81.25 175 LEU B N 1
ATOM 8797 C CA . LEU B 1 175 ? 33 42.344 -28.984 1 81.25 175 LEU B CA 1
ATOM 8798 C C . LEU B 1 175 ? 31.484 42.438 -29.141 1 81.25 175 LEU B C 1
ATOM 8800 O O . LEU B 1 175 ? 30.812 41.469 -29.5 1 81.25 175 LEU B O 1
ATOM 8804 N N . VAL B 1 176 ? 30.969 43.531 -28.797 1 81.56 176 VAL B N 1
ATOM 8805 C CA . VAL B 1 176 ? 29.531 43.781 -28.891 1 81.56 176 VAL B CA 1
ATOM 8806 C C . VAL B 1 176 ? 29.062 43.594 -30.328 1 81.56 176 VAL B C 1
ATOM 8808 O O . VAL B 1 176 ? 27.984 43.031 -30.578 1 81.56 176 VAL B O 1
ATOM 8811 N N . LYS B 1 177 ? 29.859 44.062 -31.188 1 78.75 177 LYS B N 1
ATOM 8812 C CA . LYS B 1 177 ? 29.531 43.906 -32.594 1 78.75 177 LYS B CA 1
ATOM 8813 C C . LYS B 1 177 ? 29.484 42.438 -33 1 78.75 177 LYS B C 1
ATOM 8815 O O . LYS B 1 177 ? 28.594 42 -33.719 1 78.75 177 LYS B O 1
ATOM 8820 N N . ILE B 1 178 ? 30.359 41.719 -32.469 1 79.06 178 ILE B N 1
ATOM 8821 C CA . ILE B 1 178 ? 30.406 40.312 -32.781 1 79.06 178 ILE B CA 1
ATOM 8822 C C . ILE B 1 178 ? 29.188 39.594 -32.188 1 79.06 178 ILE B C 1
ATOM 8824 O O . ILE B 1 178 ? 28.562 38.781 -32.844 1 79.06 178 ILE B O 1
ATOM 8828 N N . LEU B 1 179 ? 28.906 39.906 -30.984 1 77.19 179 LEU B N 1
ATOM 8829 C CA . LEU B 1 179 ? 27.781 39.25 -30.297 1 77.19 179 LEU B CA 1
ATOM 8830 C C . LEU B 1 179 ? 26.469 39.625 -30.969 1 77.19 179 LEU B C 1
ATOM 8832 O O . LEU B 1 179 ? 25.578 38.781 -31.109 1 77.19 179 LEU B O 1
ATOM 8836 N N . ARG B 1 180 ? 26.328 40.844 -31.344 1 74.94 180 ARG B N 1
ATOM 8837 C CA . ARG B 1 180 ? 25.109 41.281 -32.031 1 74.94 180 ARG B CA 1
ATOM 8838 C C . ARG B 1 180 ? 24.938 40.562 -33.344 1 74.94 180 ARG B C 1
ATOM 8840 O O . ARG B 1 180 ? 23.828 40.281 -33.781 1 74.94 180 ARG B O 1
ATOM 8847 N N . ALA B 1 181 ? 25.969 40.344 -33.906 1 74 181 ALA B N 1
ATOM 8848 C CA . ALA B 1 181 ? 25.922 39.688 -35.188 1 74 181 ALA B CA 1
ATOM 8849 C C . ALA B 1 181 ? 25.531 38.219 -35.031 1 74 181 ALA B C 1
ATOM 8851 O O . ALA B 1 181 ? 24.922 37.625 -35.938 1 74 181 ALA B O 1
ATOM 8852 N N . ARG B 1 182 ? 25.875 37.656 -33.938 1 73.25 182 ARG B N 1
ATOM 8853 C CA . ARG B 1 182 ? 25.672 36.219 -33.781 1 73.25 182 ARG B CA 1
ATOM 8854 C C . ARG B 1 182 ? 24.344 35.938 -33.062 1 73.25 182 ARG B C 1
ATOM 8856 O O . ARG B 1 182 ? 23.75 34.875 -33.25 1 73.25 182 ARG B O 1
ATOM 8863 N N . LEU B 1 183 ? 23.984 36.719 -32.25 1 69.75 183 LEU B N 1
ATOM 8864 C CA . LEU B 1 183 ? 22.75 36.5 -31.516 1 69.75 183 LEU B CA 1
ATOM 8865 C C . LEU B 1 183 ? 21.531 36.875 -32.344 1 69.75 183 LEU B C 1
ATOM 8867 O O . LEU B 1 183 ? 21.531 37.875 -33.062 1 69.75 183 LEU B O 1
ATOM 8871 N N . LYS B 1 184 ? 20.719 35.969 -32.656 1 59.91 184 LYS B N 1
ATOM 8872 C CA . LYS B 1 184 ? 19.578 36.125 -33.531 1 59.91 184 LYS B CA 1
ATOM 8873 C C . LYS B 1 184 ? 18.641 37.219 -33.031 1 59.91 184 LYS B C 1
ATOM 8875 O O . LYS B 1 184 ? 18.016 37.938 -33.812 1 59.91 184 LYS B O 1
ATOM 8880 N N . GLN B 1 185 ? 18.141 37.281 -31.688 1 55.78 185 GLN B N 1
ATOM 8881 C CA . GLN B 1 185 ? 17.109 38.188 -31.203 1 55.78 185 GLN B CA 1
ATOM 8882 C C . GLN B 1 185 ? 17.641 39.125 -30.125 1 55.78 185 GLN B C 1
ATOM 8884 O O . GLN B 1 185 ? 17.75 38.75 -28.953 1 55.78 185 GLN B O 1
ATOM 8889 N N . PRO B 1 186 ? 18.188 40.281 -30.469 1 53.09 186 PRO B N 1
ATOM 8890 C CA . PRO B 1 186 ? 18.938 41.125 -29.547 1 53.09 186 PRO B CA 1
ATOM 8891 C C . PRO B 1 186 ? 18.031 41.875 -28.562 1 53.09 186 PRO B C 1
ATOM 8893 O O . PRO B 1 186 ? 18.312 43.031 -28.219 1 53.09 186 PRO B O 1
ATOM 8896 N N . LYS B 1 187 ? 16.953 41.406 -28.188 1 53.88 187 LYS B N 1
ATOM 8897 C CA . LYS B 1 187 ? 16.188 42.281 -27.312 1 53.88 187 LYS B CA 1
ATOM 8898 C C . LYS B 1 187 ? 17.031 42.719 -26.109 1 53.88 187 LYS B C 1
ATOM 8900 O O . LYS B 1 187 ? 16.609 43.562 -25.328 1 53.88 187 LYS B O 1
ATOM 8905 N N . PHE B 1 188 ? 18.078 42.188 -25.75 1 54.91 188 PHE B N 1
ATOM 8906 C CA . PHE B 1 188 ? 18.844 42.406 -24.516 1 54.91 188 PHE B CA 1
ATOM 8907 C C . PHE B 1 188 ? 19.984 43.375 -24.75 1 54.91 188 PHE B C 1
ATOM 8909 O O . PHE B 1 188 ? 20.609 43.375 -25.812 1 54.91 188 PHE B O 1
ATOM 8916 N N . ASP B 1 189 ? 19.922 44.469 -23.984 1 64.62 189 ASP B N 1
ATOM 8917 C CA . ASP B 1 189 ? 21.047 45.406 -24.016 1 64.62 189 ASP B CA 1
ATOM 8918 C C . ASP B 1 189 ? 22.359 44.719 -23.672 1 64.62 189 ASP B C 1
ATOM 8920 O O . ASP B 1 189 ? 22.75 44.656 -22.516 1 64.62 189 ASP B O 1
ATOM 8924 N N . ILE B 1 190 ? 22.953 44.125 -24.562 1 69.94 190 ILE B N 1
ATOM 8925 C CA . ILE B 1 190 ? 24.188 43.375 -24.422 1 69.94 190 ILE B CA 1
ATOM 8926 C C . ILE B 1 190 ? 25.297 44.281 -23.938 1 69.94 190 ILE B C 1
ATOM 8928 O O . ILE B 1 190 ? 26.188 43.875 -23.188 1 69.94 190 ILE B O 1
ATOM 8932 N N . SER B 1 191 ? 25.203 45.531 -24.281 1 73.12 191 SER B N 1
ATOM 8933 C CA . SER B 1 191 ? 26.281 46.438 -23.969 1 73.12 191 SER B CA 1
ATOM 8934 C C . SER B 1 191 ? 26.406 46.688 -22.469 1 73.12 191 SER B C 1
ATOM 8936 O O . SER B 1 191 ? 27.5 46.844 -21.938 1 73.12 191 SER B O 1
ATOM 8938 N N . SER B 1 192 ? 25.281 46.625 -21.859 1 75.19 192 SER B N 1
ATOM 8939 C CA . SER B 1 192 ? 25.297 46.906 -20.438 1 75.19 192 SER B CA 1
ATOM 8940 C C . SER B 1 192 ? 25.719 45.688 -19.625 1 75.19 192 SER B C 1
ATOM 8942 O O . SER B 1 192 ? 26.156 45.812 -18.484 1 75.19 192 SER B O 1
ATOM 8944 N N . HIS B 1 193 ? 25.688 44.531 -20.172 1 77.38 193 HIS B N 1
ATOM 8945 C CA . HIS B 1 193 ? 25.969 43.312 -19.406 1 77.38 193 HIS B CA 1
ATOM 8946 C C . HIS B 1 193 ? 27.328 42.719 -19.766 1 77.38 193 HIS B C 1
ATOM 8948 O O . HIS B 1 193 ? 27.75 41.719 -19.219 1 77.38 193 HIS B O 1
ATOM 8954 N N . VAL B 1 194 ? 27.953 43.406 -20.625 1 78.94 194 VAL B N 1
ATOM 8955 C CA . VAL B 1 194 ? 29.266 42.906 -21.062 1 78.94 194 VAL B CA 1
ATOM 8956 C C . VAL B 1 194 ? 30.344 43.969 -20.719 1 78.94 194 VAL B C 1
ATOM 8958 O O . VAL B 1 194 ? 30.156 45.156 -20.953 1 78.94 194 VAL B O 1
ATOM 8961 N N . SER B 1 195 ? 31.344 43.562 -20.078 1 80.88 195 SER B N 1
ATOM 8962 C CA . SER B 1 195 ? 32.5 44.375 -19.781 1 80.88 195 SER B CA 1
ATOM 8963 C C . SER B 1 195 ? 33.781 43.719 -20.281 1 80.88 195 SER B C 1
ATOM 8965 O O . SER B 1 195 ? 33.812 42.531 -20.547 1 80.88 195 SER B O 1
ATOM 8967 N N . VAL B 1 196 ? 34.719 44.594 -20.531 1 80.31 196 VAL B N 1
ATOM 8968 C CA . VAL B 1 196 ? 36 44.094 -21.078 1 80.31 196 VAL B CA 1
ATOM 8969 C C . VAL B 1 196 ? 37.156 44.594 -20.203 1 80.31 196 VAL B C 1
ATOM 8971 O O . VAL B 1 196 ? 37.125 45.719 -19.703 1 80.31 196 VAL B O 1
ATOM 8974 N N . TYR B 1 197 ? 38.094 43.75 -19.953 1 81.94 197 TYR B N 1
ATOM 8975 C CA . TYR B 1 197 ? 39.312 44.094 -19.203 1 81.94 197 TYR B CA 1
ATOM 8976 C C . TYR B 1 197 ? 40.531 43.906 -20.062 1 81.94 197 TYR B C 1
ATOM 8978 O O . TYR B 1 197 ? 40.781 42.812 -20.609 1 81.94 197 TYR B O 1
ATOM 8986 N N . VAL B 1 198 ? 41.312 45 -20.188 1 77.12 198 VAL B N 1
ATOM 8987 C CA . VAL B 1 198 ? 42.594 44.969 -20.875 1 77.12 198 VAL B CA 1
ATOM 8988 C C . VAL B 1 198 ? 43.719 45.406 -19.922 1 77.12 198 VAL B C 1
ATOM 8990 O O . VAL B 1 198 ? 43.688 46.531 -19.422 1 77.12 198 VAL B O 1
ATOM 8993 N N . LYS B 1 199 ? 44.688 44.625 -19.703 1 75.38 199 LYS B N 1
ATOM 8994 C CA . LYS B 1 199 ? 45.719 44.812 -18.672 1 75.38 199 LYS B CA 1
ATOM 8995 C C . LYS B 1 199 ? 46.5 46.094 -18.922 1 75.38 199 LYS B C 1
ATOM 8997 O O . LYS B 1 199 ? 46.75 46.844 -17.984 1 75.38 199 LYS B O 1
ATOM 9002 N N . HIS B 1 200 ? 46.906 46.438 -20.156 1 73.62 200 HIS B N 1
ATOM 9003 C CA . HIS B 1 200 ? 47.812 47.531 -20.469 1 73.62 200 HIS B CA 1
ATOM 9004 C C . HIS B 1 200 ? 47.094 48.875 -20.344 1 73.62 200 HIS B C 1
ATOM 9006 O O . HIS B 1 200 ? 47.75 49.906 -20.109 1 73.62 200 HIS B O 1
ATOM 9012 N N . THR B 1 201 ? 45.844 48.812 -20.5 1 71.56 201 THR B N 1
ATOM 9013 C CA . THR B 1 201 ? 45.125 50.094 -20.562 1 71.56 201 THR B CA 1
ATOM 9014 C C . THR B 1 201 ? 44.344 50.312 -19.281 1 71.56 201 THR B C 1
ATOM 9016 O O . THR B 1 201 ? 43.844 51.438 -19.031 1 71.56 201 THR B O 1
ATOM 9019 N N . SER B 1 202 ? 44.219 49.312 -18.469 1 71 202 SER B N 1
ATOM 9020 C CA . SER B 1 202 ? 43.344 49.469 -17.312 1 71 202 SER B CA 1
ATOM 9021 C C . SER B 1 202 ? 44.125 49.969 -16.094 1 71 202 SER B C 1
ATOM 9023 O O . SER B 1 202 ? 45.25 49.531 -15.828 1 71 202 SER B O 1
ATOM 9025 N N . ILE B 1 203 ? 43.625 50.938 -15.406 1 67.69 203 ILE B N 1
ATOM 9026 C CA . ILE B 1 203 ? 44.219 51.5 -14.195 1 67.69 203 ILE B CA 1
ATOM 9027 C C . ILE B 1 203 ? 43.906 50.594 -13.008 1 67.69 203 ILE B C 1
ATOM 9029 O O . ILE B 1 203 ? 44.656 50.625 -12.016 1 67.69 203 ILE B O 1
ATOM 9033 N N . GLN B 1 204 ? 42.875 49.781 -13.141 1 75.56 204 GLN B N 1
ATOM 9034 C CA . GLN B 1 204 ? 42.469 48.906 -12.055 1 75.56 204 GLN B CA 1
ATOM 9035 C C . GLN B 1 204 ? 43.062 47.5 -12.242 1 75.56 204 GLN B C 1
ATOM 9037 O O . GLN B 1 204 ? 43.344 47.062 -13.367 1 75.56 204 GLN B O 1
ATOM 9042 N N . THR B 1 205 ? 43.25 46.906 -11.039 1 79.44 205 THR B N 1
ATOM 9043 C CA . THR B 1 205 ? 43.656 45.5 -11.109 1 79.44 205 THR B CA 1
ATOM 9044 C C . THR B 1 205 ? 42.469 44.625 -11.523 1 79.44 205 THR B C 1
ATOM 9046 O O . THR B 1 205 ? 41.312 45.062 -11.438 1 79.44 205 THR B O 1
ATOM 9049 N N . LEU B 1 206 ? 42.688 43.562 -12.094 1 80.75 206 LEU B N 1
ATOM 9050 C CA . LEU B 1 206 ? 41.656 42.625 -12.484 1 80.75 206 LEU B CA 1
ATOM 9051 C C . LEU B 1 206 ? 40.781 42.25 -11.289 1 80.75 206 LEU B C 1
ATOM 9053 O O . LEU B 1 206 ? 39.562 42.062 -11.43 1 80.75 206 LEU B O 1
ATOM 9057 N N . THR B 1 207 ? 41.375 42.094 -10.117 1 79.44 207 THR B N 1
ATOM 9058 C CA . THR B 1 207 ? 40.656 41.781 -8.898 1 79.44 207 THR B CA 1
ATOM 9059 C C . THR B 1 207 ? 39.625 42.875 -8.594 1 79.44 207 THR B C 1
ATOM 9061 O O . THR B 1 207 ? 38.469 42.562 -8.25 1 79.44 207 THR B O 1
ATOM 9064 N N . ASP B 1 208 ? 40.062 44.031 -8.773 1 82.31 208 ASP B N 1
ATOM 9065 C CA . ASP B 1 208 ? 39.156 45.125 -8.492 1 82.31 208 ASP B CA 1
ATOM 9066 C C . ASP B 1 208 ? 38.031 45.188 -9.508 1 82.31 208 ASP B C 1
ATOM 9068 O O . ASP B 1 208 ? 36.906 45.531 -9.164 1 82.31 208 ASP B O 1
ATOM 9072 N N . ARG B 1 209 ? 38.344 44.906 -10.656 1 82.06 209 ARG B N 1
ATOM 9073 C CA . ARG B 1 209 ? 37.312 44.906 -11.703 1 82.06 209 ARG B CA 1
ATOM 9074 C C . ARG B 1 209 ? 36.281 43.812 -11.461 1 82.06 209 ARG B C 1
ATOM 9076 O O . ARG B 1 209 ? 35.094 44.031 -11.641 1 82.06 209 ARG B O 1
ATOM 9083 N N . VAL B 1 210 ? 36.75 42.656 -11.094 1 83.25 210 VAL B N 1
ATOM 9084 C CA . VAL B 1 210 ? 35.812 41.562 -10.797 1 83.25 210 VAL B CA 1
ATOM 9085 C C . VAL B 1 210 ? 34.906 41.938 -9.633 1 83.25 210 VAL B C 1
ATOM 9087 O O . VAL B 1 210 ? 33.719 41.688 -9.672 1 83.25 210 VAL B O 1
ATOM 9090 N N . LYS B 1 211 ? 35.469 42.469 -8.633 1 82.56 211 LYS B N 1
ATOM 9091 C CA . LYS B 1 211 ? 34.688 42.875 -7.469 1 82.56 211 LYS B CA 1
ATOM 9092 C C . LYS B 1 211 ? 33.625 43.938 -7.848 1 82.56 211 LYS B C 1
ATOM 9094 O O . LYS B 1 211 ? 32.5 43.906 -7.332 1 82.56 211 LYS B O 1
ATOM 9099 N N . ARG B 1 212 ? 34.031 44.781 -8.703 1 84.25 212 ARG B N 1
ATOM 9100 C CA . ARG B 1 212 ? 33.062 45.812 -9.156 1 84.25 212 ARG B CA 1
ATOM 9101 C C . ARG B 1 212 ? 31.922 45.188 -9.938 1 84.25 212 ARG B C 1
ATOM 9103 O O . ARG B 1 212 ? 30.766 45.594 -9.781 1 84.25 212 ARG B O 1
ATOM 9110 N N . GLU B 1 213 ? 32.281 44.281 -10.797 1 84.75 213 GLU B N 1
ATOM 9111 C CA . GLU B 1 213 ? 31.25 43.594 -11.562 1 84.75 213 GLU B CA 1
ATOM 9112 C C . GLU B 1 213 ? 30.344 42.781 -10.648 1 84.75 213 GLU B C 1
ATOM 9114 O O . GLU B 1 213 ? 29.141 42.688 -10.891 1 84.75 213 GLU B O 1
ATOM 9119 N N . VAL B 1 214 ? 30.859 42.156 -9.68 1 86.56 214 VAL B N 1
ATOM 9120 C CA . VAL B 1 214 ? 30.078 41.375 -8.727 1 86.56 214 VAL B CA 1
ATOM 9121 C C . VAL B 1 214 ? 29.141 42.312 -7.957 1 86.56 214 VAL B C 1
ATOM 9123 O O . VAL B 1 214 ? 27.984 41.969 -7.711 1 86.56 214 VAL B O 1
ATOM 9126 N N . ASP B 1 215 ? 29.578 43.469 -7.645 1 86.62 215 ASP B N 1
ATOM 9127 C CA . ASP B 1 215 ? 28.766 44.438 -6.93 1 86.62 215 ASP B CA 1
ATOM 9128 C C . ASP B 1 215 ? 27.609 44.938 -7.801 1 86.62 215 ASP B C 1
ATOM 9130 O O . ASP B 1 215 ? 26.484 45.125 -7.316 1 86.62 215 ASP B O 1
ATOM 9134 N N . THR B 1 216 ? 27.938 45.156 -8.992 1 85.81 216 THR B N 1
ATOM 9135 C CA . THR B 1 216 ? 26.891 45.562 -9.914 1 85.81 216 THR B CA 1
ATOM 9136 C C . THR B 1 216 ? 25.828 44.469 -10.07 1 85.81 216 THR B C 1
ATOM 9138 O O . THR B 1 216 ? 24.625 44.781 -10.086 1 85.81 216 THR B O 1
ATOM 9141 N N . SER B 1 217 ? 26.281 43.344 -10.219 1 85.44 217 SER B N 1
ATOM 9142 C CA . SER B 1 217 ? 25.359 42.219 -10.336 1 85.44 217 SER B CA 1
ATOM 9143 C C . SER B 1 217 ? 24.516 42.062 -9.07 1 85.44 217 SER B C 1
ATOM 9145 O O . SER B 1 217 ? 23.312 41.781 -9.148 1 85.44 217 SER B O 1
ATOM 9147 N N . ARG B 1 218 ? 25.047 42.188 -7.969 1 86.56 218 ARG B N 1
ATOM 9148 C CA . ARG B 1 218 ? 24.344 42.094 -6.699 1 86.56 218 ARG B CA 1
ATOM 9149 C C . ARG B 1 218 ? 23.25 43.156 -6.598 1 86.56 218 ARG B C 1
ATOM 9151 O O . ARG B 1 218 ? 22.125 42.875 -6.164 1 86.56 218 ARG B O 1
ATOM 9158 N N . ASN B 1 219 ? 23.656 44.344 -6.965 1 85.69 219 ASN B N 1
ATOM 9159 C CA . ASN B 1 219 ? 22.688 45.406 -6.914 1 85.69 219 ASN B CA 1
ATOM 9160 C C . ASN B 1 219 ? 21.5 45.156 -7.84 1 85.69 219 ASN B C 1
ATOM 9162 O O . ASN B 1 219 ? 20.359 45.5 -7.512 1 85.69 219 ASN B O 1
ATOM 9166 N N . GLU B 1 220 ? 21.828 44.594 -8.867 1 82.12 220 GLU B N 1
ATOM 9167 C CA . GLU B 1 220 ? 20.75 44.219 -9.789 1 82.12 220 GLU B CA 1
ATOM 9168 C C . GLU B 1 220 ? 19.859 43.156 -9.18 1 82.12 220 GLU B C 1
ATOM 9170 O O . GLU B 1 220 ? 18.641 43.156 -9.375 1 82.12 220 GLU B O 1
ATOM 9175 N N . ARG B 1 221 ? 20.422 42.25 -8.516 1 86.56 221 ARG B N 1
ATOM 9176 C CA . ARG B 1 221 ? 19.656 41.188 -7.898 1 86.56 221 ARG B CA 1
ATOM 9177 C C . ARG B 1 221 ? 18.828 41.688 -6.73 1 86.56 221 ARG B C 1
ATOM 9179 O O . ARG B 1 221 ? 17.719 41.188 -6.48 1 86.56 221 ARG B O 1
ATOM 9186 N N . VAL B 1 222 ? 19.328 42.688 -6.078 1 84.44 222 VAL B N 1
ATOM 9187 C CA . VAL B 1 222 ? 18.562 43.312 -5.016 1 84.44 222 VAL B CA 1
ATOM 9188 C C . VAL B 1 222 ? 17.328 44 -5.605 1 84.44 222 VAL B C 1
ATOM 9190 O O . VAL B 1 222 ? 16.219 43.875 -5.09 1 84.44 222 VAL B O 1
ATOM 9193 N N . ARG B 1 223 ? 17.562 44.688 -6.719 1 82 223 ARG B N 1
ATOM 9194 C CA . ARG B 1 223 ? 16.469 45.406 -7.359 1 82 223 ARG B CA 1
ATOM 9195 C C . ARG B 1 223 ? 15.43 44.469 -7.926 1 82 223 ARG B C 1
ATOM 9197 O O . ARG B 1 223 ? 14.234 44.75 -7.922 1 82 223 ARG B O 1
ATOM 9204 N N . SER B 1 224 ? 15.883 43.344 -8.328 1 81.5 224 SER B N 1
ATOM 9205 C CA . SER B 1 224 ? 14.969 42.375 -8.945 1 81.5 224 SER B CA 1
ATOM 9206 C C . SER B 1 224 ? 14.461 41.375 -7.926 1 81.5 224 SER B C 1
ATOM 9208 O O . SER B 1 224 ? 13.75 40.438 -8.281 1 81.5 224 SER B O 1
ATOM 9210 N N . TYR B 1 225 ? 14.742 41.469 -6.715 1 83.06 225 TYR B N 1
ATOM 9211 C CA . TYR B 1 225 ? 14.289 40.594 -5.645 1 83.06 225 TYR B CA 1
ATOM 9212 C C . TYR B 1 225 ? 14.766 39.156 -5.871 1 83.06 225 TYR B C 1
ATOM 9214 O O . TYR B 1 225 ? 13.992 38.219 -5.734 1 83.06 225 TYR B O 1
ATOM 9222 N N . THR B 1 226 ? 15.992 38.969 -6.344 1 85.62 226 THR B N 1
ATOM 9223 C CA . THR B 1 226 ? 16.484 37.625 -6.609 1 85.62 226 THR B CA 1
ATOM 9224 C C . THR B 1 226 ? 17.797 37.375 -5.863 1 85.62 226 THR B C 1
ATOM 9226 O O . THR B 1 226 ? 18.547 36.469 -6.199 1 85.62 226 THR B O 1
ATOM 9229 N N . LEU B 1 227 ? 18.062 38.281 -4.969 1 86.31 227 LEU B N 1
ATOM 9230 C CA . LEU B 1 227 ? 19.25 38.031 -4.156 1 86.31 227 LEU B CA 1
ATOM 9231 C C . LEU B 1 227 ? 18.984 36.938 -3.121 1 86.31 227 LEU B C 1
ATOM 9233 O O . LEU B 1 227 ? 18.125 37.125 -2.246 1 86.31 227 LEU B O 1
ATOM 9237 N N . LEU B 1 228 ? 19.672 35.906 -3.174 1 88.19 228 LEU B N 1
ATOM 9238 C CA . LEU B 1 228 ? 19.438 34.75 -2.311 1 88.19 228 LEU B CA 1
ATOM 9239 C C . LEU B 1 228 ? 20.5 34.688 -1.209 1 88.19 228 LEU B C 1
ATOM 9241 O O . LEU B 1 228 ? 21.656 35.031 -1.429 1 88.19 228 LEU B O 1
ATOM 9245 N N . ASN B 1 229 ? 20.031 34.281 -0.079 1 86.25 229 ASN B N 1
ATOM 9246 C CA . ASN B 1 229 ? 21.031 33.969 0.937 1 86.25 229 ASN B CA 1
ATOM 9247 C C . ASN B 1 229 ? 21.703 32.625 0.652 1 86.25 229 ASN B C 1
ATOM 9249 O O . ASN B 1 229 ? 21.297 31.906 -0.273 1 86.25 229 ASN B O 1
ATOM 9253 N N . ALA B 1 230 ? 22.703 32.344 1.398 1 85.94 230 ALA B N 1
ATOM 9254 C CA . ALA B 1 230 ? 23.531 31.172 1.106 1 85.94 230 ALA B CA 1
ATOM 9255 C C . ALA B 1 230 ? 22.719 29.875 1.181 1 85.94 230 ALA B C 1
ATOM 9257 O O . ALA B 1 230 ? 22.891 28.984 0.35 1 85.94 230 ALA B O 1
ATOM 9258 N N . VAL B 1 231 ? 21.828 29.797 2.141 1 83 231 VAL B N 1
ATOM 9259 C CA . VAL B 1 231 ? 21.047 28.578 2.332 1 83 231 VAL B CA 1
ATOM 9260 C C . VAL B 1 231 ? 20.047 28.422 1.183 1 83 231 VAL B C 1
ATOM 9262 O O . VAL B 1 231 ? 19.938 27.344 0.597 1 83 231 VAL B O 1
ATOM 9265 N N . HIS B 1 232 ? 19.406 29.484 0.894 1 86.88 232 HIS B N 1
ATOM 9266 C CA . HIS B 1 232 ? 18.453 29.438 -0.215 1 86.88 232 HIS B CA 1
ATOM 9267 C C . HIS B 1 232 ? 19.156 29.141 -1.533 1 86.88 232 HIS B C 1
ATOM 9269 O O . HIS B 1 232 ? 18.609 28.453 -2.395 1 86.88 232 HIS B O 1
ATOM 9275 N N . PHE B 1 233 ? 20.281 29.75 -1.593 1 87.81 233 PHE B N 1
ATOM 9276 C CA . PHE B 1 233 ? 21.062 29.531 -2.807 1 87.81 233 PHE B CA 1
ATOM 9277 C C . PHE B 1 233 ? 21.344 28.062 -3.014 1 87.81 233 PHE B C 1
ATOM 9279 O O . PHE B 1 233 ? 21.172 27.531 -4.113 1 87.81 233 PHE B O 1
ATOM 9286 N N . ASP B 1 234 ? 21.75 27.469 -2.008 1 84.69 234 ASP B N 1
ATOM 9287 C CA . ASP B 1 234 ? 22.062 26.047 -2.076 1 84.69 234 ASP B CA 1
ATOM 9288 C C . ASP B 1 234 ? 20.828 25.219 -2.395 1 84.69 234 ASP B C 1
ATOM 9290 O O . ASP B 1 234 ? 20.859 24.359 -3.281 1 84.69 234 ASP B O 1
ATOM 9294 N N . ILE B 1 235 ? 19.766 25.406 -1.702 1 82.62 235 ILE B N 1
ATOM 9295 C CA . ILE B 1 235 ? 18.531 24.641 -1.855 1 82.62 235 ILE B CA 1
ATOM 9296 C C . ILE B 1 235 ? 17.984 24.812 -3.27 1 82.62 235 ILE B C 1
ATOM 9298 O O . ILE B 1 235 ? 17.656 23.828 -3.941 1 82.62 235 ILE B O 1
ATOM 9302 N N . LEU B 1 236 ? 17.891 26.016 -3.684 1 86.75 236 LEU B N 1
ATOM 9303 C CA . LEU B 1 236 ? 17.281 26.297 -4.98 1 86.75 236 LEU B CA 1
ATOM 9304 C C . LEU B 1 236 ? 18.172 25.812 -6.117 1 86.75 236 LEU B C 1
ATOM 9306 O O . LEU B 1 236 ? 17.672 25.406 -7.172 1 86.75 236 LEU B O 1
ATOM 9310 N N . PHE B 1 237 ? 19.438 25.859 -5.852 1 86.12 237 PHE B N 1
ATOM 9311 C CA . PHE B 1 237 ? 20.328 25.312 -6.867 1 86.12 237 PHE B CA 1
ATOM 9312 C C . PHE B 1 237 ? 20.109 23.828 -7.047 1 86.12 237 PHE B C 1
ATOM 9314 O O . PHE B 1 237 ? 20.062 23.328 -8.18 1 86.12 237 PHE B O 1
ATOM 9321 N N . ARG B 1 238 ? 20.031 23.203 -6.012 1 79.44 238 ARG B N 1
ATOM 9322 C CA . ARG B 1 238 ? 19.797 21.766 -6.086 1 79.44 238 ARG B CA 1
ATOM 9323 C C . ARG B 1 238 ? 18.469 21.453 -6.777 1 79.44 238 ARG B C 1
ATOM 9325 O O . ARG B 1 238 ? 18.375 20.531 -7.59 1 79.44 238 ARG B O 1
ATOM 9332 N N . LYS B 1 239 ? 17.5 22.219 -6.406 1 82.94 239 LYS B N 1
ATOM 9333 C CA . LYS B 1 239 ? 16.203 22.031 -7.039 1 82.94 239 LYS B CA 1
ATOM 9334 C C . LYS B 1 239 ? 16.266 22.328 -8.531 1 82.94 239 LYS B C 1
ATOM 9336 O O . LYS B 1 239 ? 15.578 21.703 -9.336 1 82.94 239 LYS B O 1
ATOM 9341 N N . ALA B 1 240 ? 17.031 23.25 -8.844 1 82.94 240 ALA B N 1
ATOM 9342 C CA . ALA B 1 240 ? 17.203 23.594 -10.258 1 82.94 240 ALA B CA 1
ATOM 9343 C C . ALA B 1 240 ? 17.891 22.453 -11.008 1 82.94 240 ALA B C 1
ATOM 9345 O O . ALA B 1 240 ? 17.547 22.172 -12.164 1 82.94 240 ALA B O 1
ATOM 9346 N N . CYS B 1 241 ? 18.828 21.891 -10.352 1 74.31 241 CYS B N 1
ATOM 9347 C CA . CYS B 1 241 ? 19.5 20.75 -10.961 1 74.31 241 CYS B CA 1
ATOM 9348 C C . CYS B 1 241 ? 18.516 19.594 -11.188 1 74.31 241 CYS B C 1
ATOM 9350 O O . CYS B 1 241 ? 18.531 18.969 -12.242 1 74.31 241 CYS B O 1
ATOM 9352 N N . ASP B 1 242 ? 17.688 19.406 -10.195 1 70.25 242 ASP B N 1
ATOM 9353 C CA . ASP B 1 242 ? 16.688 18.359 -10.32 1 70.25 242 ASP B CA 1
ATOM 9354 C C . ASP B 1 242 ? 15.727 18.672 -11.469 1 70.25 242 ASP B C 1
ATOM 9356 O O . ASP B 1 242 ? 15.352 17.766 -12.227 1 70.25 242 ASP B O 1
ATOM 9360 N N . HIS B 1 243 ? 15.336 19.859 -11.547 1 74 243 HIS B N 1
ATOM 9361 C CA . HIS B 1 243 ? 14.43 20.297 -12.602 1 74 243 HIS B CA 1
ATOM 9362 C C . HIS B 1 243 ? 15.062 20.141 -13.984 1 74 243 HIS B C 1
ATOM 9364 O O . HIS B 1 243 ? 14.383 19.766 -14.945 1 74 243 HIS B O 1
ATOM 9370 N N . PHE B 1 244 ? 16.281 20.438 -14.016 1 70.25 244 PHE B N 1
ATOM 9371 C CA . PHE B 1 244 ? 17 20.359 -15.273 1 70.25 244 PHE B CA 1
ATOM 9372 C C . PHE B 1 244 ? 17.047 18.922 -15.789 1 70.25 244 PHE B C 1
ATOM 9374 O O . PHE B 1 244 ? 16.922 18.688 -17 1 70.25 244 PHE B O 1
ATOM 9381 N N . VAL B 1 245 ? 17.109 18.062 -14.891 1 60.06 245 VAL B N 1
ATOM 9382 C CA . VAL B 1 245 ? 17.203 16.656 -15.258 1 60.06 245 VAL B CA 1
ATOM 9383 C C . VAL B 1 245 ? 15.828 16.125 -15.656 1 60.06 245 VAL B C 1
ATOM 9385 O O . VAL B 1 245 ? 15.703 15.32 -16.578 1 60.06 245 VAL B O 1
ATOM 9388 N N . SER B 1 246 ? 14.789 16.562 -14.883 1 55.91 246 SER B N 1
ATOM 9389 C CA . SER B 1 246 ? 13.445 16.031 -15.086 1 55.91 246 SER B CA 1
ATOM 9390 C C . SER B 1 246 ? 12.75 16.688 -16.266 1 55.91 246 SER B C 1
ATOM 9392 O O . SER B 1 246 ? 11.961 16.047 -16.969 1 55.91 246 SER B O 1
ATOM 9394 N N . ASN B 1 247 ? 12.766 18 -16.391 1 55.47 247 ASN B N 1
ATOM 9395 C CA . ASN B 1 247 ? 12 18.766 -17.359 1 55.47 247 ASN B CA 1
ATOM 9396 C C . ASN B 1 247 ? 12.898 19.703 -18.172 1 55.47 247 ASN B C 1
ATOM 9398 O O . ASN B 1 247 ? 13.414 20.688 -17.641 1 55.47 247 ASN B O 1
ATOM 9402 N N . GLU B 1 248 ? 13.312 19.312 -19.375 1 54.19 248 GLU B N 1
ATOM 9403 C CA . GLU B 1 248 ? 14.273 20.062 -20.172 1 54.19 248 GLU B CA 1
ATOM 9404 C C . GLU B 1 248 ? 13.664 21.359 -20.719 1 54.19 248 GLU B C 1
ATOM 9406 O O . GLU B 1 248 ? 14.359 22.344 -20.938 1 54.19 248 GLU B O 1
ATOM 9411 N N . ARG B 1 249 ? 12.273 21.391 -20.812 1 58.94 249 ARG B N 1
ATOM 9412 C CA . ARG B 1 249 ? 11.812 22.469 -21.688 1 58.94 249 ARG B CA 1
ATOM 9413 C C . ARG B 1 249 ? 11.195 23.609 -20.891 1 58.94 249 ARG B C 1
ATOM 9415 O O . ARG B 1 249 ? 11.125 24.734 -21.359 1 58.94 249 ARG B O 1
ATOM 9422 N N . THR B 1 250 ? 10.797 23.281 -19.641 1 65.06 250 THR B N 1
ATOM 9423 C CA . THR B 1 250 ? 10.172 24.344 -18.859 1 65.06 250 THR B CA 1
ATOM 9424 C C . THR B 1 250 ? 11.195 25.031 -17.969 1 65.06 250 THR B C 1
ATOM 9426 O O . THR B 1 250 ? 12.055 24.375 -17.391 1 65.06 250 THR B O 1
ATOM 9429 N N . PRO B 1 251 ? 11.227 26.375 -18.156 1 72.88 251 PRO B N 1
ATOM 9430 C CA . PRO B 1 251 ? 12.156 27.094 -17.281 1 72.88 251 PRO B CA 1
ATOM 9431 C C . PRO B 1 251 ? 11.906 26.797 -15.797 1 72.88 251 PRO B C 1
ATOM 9433 O O . PRO B 1 251 ? 10.766 26.547 -15.398 1 72.88 251 PRO B O 1
ATOM 9436 N N . PHE B 1 252 ? 13 26.828 -15.047 1 81.75 252 PHE B N 1
ATOM 9437 C CA . PHE B 1 252 ? 12.938 26.609 -13.609 1 81.75 252 PHE B CA 1
ATOM 9438 C C . PHE B 1 252 ? 12.266 27.781 -12.906 1 81.75 252 PHE B C 1
ATOM 9440 O O . PHE B 1 252 ? 12.68 28.938 -13.086 1 81.75 252 PHE B O 1
ATOM 9447 N N . ASP B 1 253 ? 11.188 27.531 -12.227 1 83.56 253 ASP B N 1
ATOM 9448 C CA . ASP B 1 253 ? 10.484 28.547 -11.453 1 83.56 253 ASP B CA 1
ATOM 9449 C C . ASP B 1 253 ? 10.977 28.578 -10.008 1 83.56 253 ASP B C 1
ATOM 9451 O O . ASP B 1 253 ? 10.57 27.75 -9.188 1 83.56 253 ASP B O 1
ATOM 9455 N N . MET B 1 254 ? 11.75 29.609 -9.727 1 86.5 254 MET B N 1
ATOM 9456 C CA . MET B 1 254 ? 12.344 29.719 -8.398 1 86.5 254 MET B CA 1
ATOM 9457 C C . MET B 1 254 ? 11.273 29.969 -7.344 1 86.5 254 MET B C 1
ATOM 9459 O O . MET B 1 254 ? 11.391 29.5 -6.211 1 86.5 254 MET B O 1
ATOM 9463 N N . ILE B 1 255 ? 10.281 30.672 -7.715 1 88.56 255 ILE B N 1
ATOM 9464 C CA . ILE B 1 255 ? 9.219 31.016 -6.773 1 88.56 255 ILE B CA 1
ATOM 9465 C C . ILE B 1 255 ? 8.445 29.766 -6.379 1 88.56 255 ILE B C 1
ATOM 9467 O O . ILE B 1 255 ? 8.234 29.5 -5.191 1 88.56 255 ILE B O 1
ATOM 9471 N N . ALA B 1 256 ? 8.125 29.016 -7.34 1 87.25 256 ALA B N 1
ATOM 9472 C CA . ALA B 1 256 ? 7.395 27.781 -7.066 1 87.25 256 ALA B CA 1
ATOM 9473 C C . ALA B 1 256 ? 8.258 26.797 -6.273 1 87.25 256 ALA B C 1
ATOM 9475 O O . ALA B 1 256 ? 7.766 26.125 -5.363 1 87.25 256 ALA B O 1
ATOM 9476 N N . ALA B 1 257 ? 9.547 26.734 -6.566 1 85.94 257 ALA B N 1
ATOM 9477 C CA . ALA B 1 257 ? 10.469 25.781 -5.93 1 85.94 257 ALA B CA 1
ATOM 9478 C C . ALA B 1 257 ? 10.719 26.156 -4.473 1 85.94 257 ALA B C 1
ATOM 9480 O O . ALA B 1 257 ? 10.977 25.297 -3.639 1 85.94 257 ALA B O 1
ATOM 9481 N N . SER B 1 258 ? 10.625 27.438 -4.242 1 86.81 258 SER B N 1
ATOM 9482 C CA . SER B 1 258 ? 10.914 27.922 -2.896 1 86.81 258 SER B CA 1
ATOM 9483 C C . SER B 1 258 ? 9.836 27.484 -1.908 1 86.81 258 SER B C 1
ATOM 9485 O O . SER B 1 258 ? 10.062 27.484 -0.696 1 86.81 258 SER B O 1
ATOM 9487 N N . ARG B 1 259 ? 8.727 27.047 -2.414 1 87.06 259 ARG B N 1
ATOM 9488 C CA . ARG B 1 259 ? 7.633 26.625 -1.543 1 87.06 259 ARG B CA 1
ATOM 9489 C C . ARG B 1 259 ? 7.352 25.141 -1.69 1 87.06 259 ARG B C 1
ATOM 9491 O O . ARG B 1 259 ? 6.266 24.672 -1.345 1 87.06 259 ARG B O 1
ATOM 9498 N N . SER B 1 260 ? 8.289 24.422 -2.182 1 78.56 260 SER B N 1
ATOM 9499 C CA . SER B 1 260 ? 8.086 23 -2.414 1 78.56 260 SER B CA 1
ATOM 9500 C C . SER B 1 260 ? 7.867 22.25 -1.103 1 78.56 260 SER B C 1
ATOM 9502 O O . SER B 1 260 ? 7.164 21.234 -1.069 1 78.56 260 SER B O 1
ATOM 9504 N N . HIS B 1 261 ? 8.422 22.797 -0.004 1 76.12 261 HIS B N 1
ATOM 9505 C CA . HIS B 1 261 ? 8.32 22.125 1.289 1 76.12 261 HIS B CA 1
ATOM 9506 C C . HIS B 1 261 ? 7.016 22.484 1.992 1 76.12 261 HIS B C 1
ATOM 9508 O O . HIS B 1 261 ? 6.566 21.781 2.893 1 76.12 261 HIS B O 1
ATOM 9514 N N . ARG B 1 262 ? 6.438 23.562 1.612 1 81.38 262 ARG B N 1
ATOM 9515 C CA . ARG B 1 262 ? 5.168 24.047 2.158 1 81.38 262 ARG B CA 1
ATOM 9516 C C . ARG B 1 262 ? 4.281 24.625 1.059 1 81.38 262 ARG B C 1
ATOM 9518 O O . ARG B 1 262 ? 4.055 25.828 1.006 1 81.38 262 ARG B O 1
ATOM 9525 N N . PRO B 1 263 ? 3.709 23.781 0.318 1 81.88 263 PRO B N 1
ATOM 9526 C CA . PRO B 1 263 ? 2.873 24.266 -0.781 1 81.88 263 PRO B CA 1
ATOM 9527 C C . PRO B 1 263 ? 1.601 24.953 -0.294 1 81.88 263 PRO B C 1
ATOM 9529 O O . PRO B 1 263 ? 1.161 24.734 0.835 1 81.88 263 PRO B O 1
ATOM 9532 N N . VAL B 1 264 ? 1.105 25.859 -1.153 1 87.5 264 VAL B N 1
ATOM 9533 C CA . VAL B 1 264 ? -0.164 26.516 -0.859 1 87.5 264 VAL B CA 1
ATOM 9534 C C . VAL B 1 264 ? -1.292 25.484 -0.861 1 87.5 264 VAL B C 1
ATOM 9536 O O . VAL B 1 264 ? -1.292 24.562 -1.672 1 87.5 264 VAL B O 1
ATOM 9539 N N . SER B 1 265 ? -2.168 25.703 0.06 1 83.06 265 SER B N 1
ATOM 9540 C CA . SER B 1 265 ? -3.271 24.75 0.203 1 83.06 265 SER B CA 1
ATOM 9541 C C . SER B 1 265 ? -4.125 24.703 -1.061 1 83.06 265 SER B C 1
ATOM 9543 O O . SER B 1 265 ? -4.434 25.734 -1.647 1 83.06 265 SER B O 1
ATOM 9545 N N . THR B 1 266 ? -4.543 23.562 -1.488 1 79.31 266 THR B N 1
ATOM 9546 C CA . THR B 1 266 ? -5.422 23.406 -2.641 1 79.31 266 THR B CA 1
ATOM 9547 C C . THR B 1 266 ? -6.84 23.859 -2.305 1 79.31 266 THR B C 1
ATOM 9549 O O . THR B 1 266 ? -7.645 24.109 -3.203 1 79.31 266 THR B O 1
ATOM 9552 N N . ARG B 1 267 ? -7.117 24.078 -1.031 1 84.94 267 ARG B N 1
ATOM 9553 C CA . ARG B 1 267 ? -8.445 24.5 -0.603 1 84.94 267 ARG B CA 1
ATOM 9554 C C . ARG B 1 267 ? -8.492 26 -0.328 1 84.94 267 ARG B C 1
ATOM 9556 O O . ARG B 1 267 ? -9.477 26.5 0.225 1 84.94 267 ARG B O 1
ATOM 9563 N N . LEU B 1 268 ? -7.492 26.625 -0.725 1 91.31 268 LEU B N 1
ATOM 9564 C CA . LEU B 1 268 ? -7.41 28.062 -0.474 1 91.31 268 LEU B CA 1
ATOM 9565 C C . LEU B 1 268 ? -8.625 28.781 -1.045 1 91.31 268 LEU B C 1
ATOM 9567 O O . LEU B 1 268 ? -9.18 29.672 -0.401 1 91.31 268 LEU B O 1
ATOM 9571 N N . PRO B 1 269 ? -9.125 28.391 -2.283 1 90.44 269 PRO B N 1
ATOM 9572 C CA . PRO B 1 269 ? -10.32 29.078 -2.787 1 90.44 269 PRO B CA 1
ATOM 9573 C C . PRO B 1 269 ? -11.523 28.922 -1.858 1 90.44 269 PRO B C 1
ATOM 9575 O O . PRO B 1 269 ? -12.281 29.875 -1.671 1 90.44 269 PRO B O 1
ATOM 9578 N N . THR B 1 270 ? -11.641 27.766 -1.232 1 87.19 270 THR B N 1
ATOM 9579 C CA . THR B 1 270 ? -12.742 27.516 -0.31 1 87.19 270 THR B CA 1
ATOM 9580 C C . THR B 1 270 ? -12.609 28.375 0.94 1 87.19 270 THR B C 1
ATOM 9582 O O . THR B 1 270 ? -13.602 28.891 1.452 1 87.19 270 THR B O 1
ATOM 9585 N N . TYR B 1 271 ? -11.453 28.562 1.434 1 91.75 271 TYR B N 1
ATOM 9586 C CA . TYR B 1 271 ? -11.211 29.375 2.623 1 91.75 271 TYR B CA 1
ATOM 9587 C C . TYR B 1 271 ? -11.469 30.844 2.344 1 91.75 271 TYR B C 1
ATOM 9589 O O . TYR B 1 271 ? -12.094 31.547 3.154 1 91.75 271 TYR B O 1
ATOM 9597 N N . LEU B 1 272 ? -11.023 31.266 1.191 1 94.12 272 LEU B N 1
ATOM 9598 C CA . LEU B 1 272 ? -11.242 32.656 0.809 1 94.12 272 LEU B CA 1
ATOM 9599 C C . LEU B 1 272 ? -12.727 32.938 0.621 1 94.12 272 LEU B C 1
ATOM 9601 O O . LEU B 1 272 ? -13.227 34 1.035 1 94.12 272 LEU B O 1
ATOM 9605 N N . SER B 1 273 ? -13.406 31.984 0.018 1 91.19 273 SER B N 1
ATOM 9606 C CA . SER B 1 273 ? -14.844 32.125 -0.171 1 91.19 273 SER B CA 1
ATOM 9607 C C . SER B 1 273 ? -15.578 32.219 1.166 1 91.19 273 SER B C 1
ATOM 9609 O O . SER B 1 273 ? -16.516 33 1.317 1 91.19 273 SER B O 1
ATOM 9611 N N . ALA B 1 274 ? -15.117 31.438 2.086 1 90.06 274 ALA B N 1
ATOM 9612 C CA . ALA B 1 274 ? -15.727 31.453 3.414 1 90.06 274 ALA B CA 1
ATOM 9613 C C . ALA B 1 274 ? -15.539 32.812 4.082 1 90.06 274 ALA B C 1
ATOM 9615 O O . ALA B 1 274 ? -16.438 33.312 4.773 1 90.06 274 ALA B O 1
ATOM 9616 N N . LEU B 1 275 ? -14.422 33.406 3.914 1 92.12 275 LEU B N 1
ATOM 9617 C CA . LEU B 1 275 ? -14.156 34.719 4.477 1 92.12 275 LEU B CA 1
ATOM 9618 C C . LEU B 1 275 ? -15 35.781 3.779 1 92.12 275 LEU B C 1
ATOM 9620 O O . LEU B 1 275 ? -15.555 36.656 4.434 1 92.12 275 LEU B O 1
ATOM 9624 N N . PHE B 1 276 ? -15.148 35.719 2.477 1 90 276 PHE B N 1
ATOM 9625 C CA . PHE B 1 276 ? -15.969 36.656 1.724 1 90 276 PHE B CA 1
ATOM 9626 C C . PHE B 1 276 ? -17.438 36.562 2.135 1 90 276 PHE B C 1
ATOM 9628 O O . PHE B 1 276 ? -18.125 37.562 2.215 1 90 276 PHE B O 1
ATOM 9635 N N . ASP B 1 277 ? -17.812 35.344 2.377 1 87.25 277 ASP B N 1
ATOM 9636 C CA . ASP B 1 277 ? -19.203 35.125 2.734 1 87.25 277 ASP B CA 1
ATOM 9637 C C . ASP B 1 277 ? -19.531 35.656 4.125 1 87.25 277 ASP B C 1
ATOM 9639 O O . ASP B 1 277 ? -20.688 35.875 4.461 1 87.25 277 ASP B O 1
ATOM 9643 N N . SER B 1 278 ? -18.516 35.875 4.902 1 88.69 278 SER B N 1
ATOM 9644 C CA . SER B 1 278 ? -18.719 36.344 6.266 1 88.69 278 SER B CA 1
ATOM 9645 C C . SER B 1 278 ? -18.922 37.875 6.297 1 88.69 278 SER B C 1
ATOM 9647 O O . SER B 1 278 ? -19.25 38.438 7.34 1 88.69 278 SER B O 1
ATOM 9649 N N . VAL B 1 279 ? -18.703 38.5 5.148 1 88.81 279 VAL B N 1
ATOM 9650 C CA . VAL B 1 279 ? -18.844 39.969 5.078 1 88.81 279 VAL B CA 1
ATOM 9651 C C . VAL B 1 279 ? -20.031 40.312 4.184 1 88.81 279 VAL B C 1
ATOM 9653 O O . VAL B 1 279 ? -20.203 39.75 3.111 1 88.81 279 VAL B O 1
ATOM 9656 N N . ASP B 1 280 ? -20.922 41.219 4.648 1 80.56 280 ASP B N 1
ATOM 9657 C CA . ASP B 1 280 ? -22.125 41.531 3.896 1 80.56 280 ASP B CA 1
ATOM 9658 C C . ASP B 1 280 ? -22.109 42.969 3.389 1 80.56 280 ASP B C 1
ATOM 9660 O O . ASP B 1 280 ? -22.969 43.375 2.6 1 80.56 280 ASP B O 1
ATOM 9664 N N . ASP B 1 281 ? -21.156 43.781 3.771 1 87.25 281 ASP B N 1
ATOM 9665 C CA . ASP B 1 281 ? -21.156 45.188 3.395 1 87.25 281 ASP B CA 1
ATOM 9666 C C . ASP B 1 281 ? -19.891 45.531 2.621 1 87.25 281 ASP B C 1
ATOM 9668 O O . ASP B 1 281 ? -18.859 44.906 2.771 1 87.25 281 ASP B O 1
ATOM 9672 N N . LEU B 1 282 ? -20.078 46.562 1.745 1 86.31 282 LEU B N 1
ATOM 9673 C CA . LEU B 1 282 ? -18.984 47 0.895 1 86.31 282 LEU B CA 1
ATOM 9674 C C . LEU B 1 282 ? -17.844 47.562 1.732 1 86.31 282 LEU B C 1
ATOM 9676 O O . LEU B 1 282 ? -16.672 47.312 1.437 1 86.31 282 LEU B O 1
ATOM 9680 N N . ASP B 1 283 ? -18.156 48.312 2.732 1 87.69 283 ASP B N 1
ATOM 9681 C CA . ASP B 1 283 ? -17.125 48.906 3.566 1 87.69 283 ASP B CA 1
ATOM 9682 C C . ASP B 1 283 ? -16.297 47.844 4.289 1 87.69 283 ASP B C 1
ATOM 9684 O O . ASP B 1 283 ? -15.078 47.938 4.367 1 87.69 283 ASP B O 1
ATOM 9688 N N . GLU B 1 284 ? -16.938 46.875 4.746 1 90.31 284 GLU B N 1
ATOM 9689 C CA . GLU B 1 284 ? -16.234 45.781 5.43 1 90.31 284 GLU B CA 1
ATOM 9690 C C . GLU B 1 284 ? -15.391 44.969 4.449 1 90.31 284 GLU B C 1
ATOM 9692 O O . GLU B 1 284 ? -14.328 44.469 4.816 1 90.31 284 GLU B O 1
ATOM 9697 N N . THR B 1 285 ? -15.93 44.844 3.219 1 90.94 285 THR B N 1
ATOM 9698 C CA . THR B 1 285 ? -15.18 44.125 2.201 1 90.94 285 THR B CA 1
ATOM 9699 C C . THR B 1 285 ? -13.891 44.875 1.847 1 90.94 285 THR B C 1
ATOM 9701 O O . THR B 1 285 ? -12.828 44.25 1.722 1 90.94 285 THR B O 1
ATOM 9704 N N . LEU B 1 286 ? -13.961 46.188 1.76 1 90.62 286 LEU B N 1
ATOM 9705 C CA . LEU B 1 286 ? -12.836 47 1.318 1 90.62 286 LEU B CA 1
ATOM 9706 C C . LEU B 1 286 ? -11.883 47.281 2.477 1 90.62 286 LEU B C 1
ATOM 9708 O O . LEU B 1 286 ? -10.672 47.375 2.281 1 90.62 286 LEU B O 1
ATOM 9712 N N . GLU B 1 287 ? -12.43 47.344 3.68 1 92.12 287 GLU B N 1
ATOM 9713 C CA . GLU B 1 287 ? -11.617 47.75 4.816 1 92.12 287 GLU B CA 1
ATOM 9714 C C . GLU B 1 287 ? -11.109 46.562 5.609 1 92.12 287 GLU B C 1
ATOM 9716 O O . GLU B 1 287 ? -10.109 46.656 6.32 1 92.12 287 GLU B O 1
ATOM 9721 N N . PHE B 1 288 ? -11.812 45.531 5.473 1 94.44 288 PHE B N 1
ATOM 9722 C CA . PHE B 1 288 ? -11.438 44.344 6.266 1 94.44 288 PHE B CA 1
ATOM 9723 C C . PHE B 1 288 ? -11.109 43.156 5.367 1 94.44 288 PHE B C 1
ATOM 9725 O O . PHE B 1 288 ? -9.945 42.844 5.172 1 94.44 288 PHE B O 1
ATOM 9732 N N . ALA B 1 289 ? -12.062 42.562 4.688 1 93.94 289 ALA B N 1
ATOM 9733 C CA . ALA B 1 289 ? -11.922 41.281 4.016 1 93.94 289 ALA B CA 1
ATOM 9734 C C . ALA B 1 289 ? -10.734 41.281 3.059 1 93.94 289 ALA B C 1
ATOM 9736 O O . ALA B 1 289 ? -9.875 40.406 3.115 1 93.94 289 ALA B O 1
ATOM 9737 N N . ILE B 1 290 ? -10.672 42.281 2.193 1 94.38 290 ILE B N 1
ATOM 9738 C CA . ILE B 1 290 ? -9.656 42.344 1.144 1 94.38 290 ILE B CA 1
ATOM 9739 C C . ILE B 1 290 ? -8.281 42.562 1.763 1 94.38 290 ILE B C 1
ATOM 9741 O O . ILE B 1 290 ? -7.359 41.781 1.547 1 94.38 290 ILE B O 1
ATOM 9745 N N . PRO B 1 291 ? -8.109 43.562 2.604 1 95.81 291 PRO B N 1
ATOM 9746 C CA . PRO B 1 291 ? -6.777 43.781 3.189 1 95.81 291 PRO B CA 1
ATOM 9747 C C . PRO B 1 291 ? -6.359 42.656 4.121 1 95.81 291 PRO B C 1
ATOM 9749 O O . PRO B 1 291 ? -5.176 42.312 4.195 1 95.81 291 PRO B O 1
ATOM 9752 N N . PHE B 1 292 ? -7.301 42.156 4.852 1 96.44 292 PHE B N 1
ATOM 9753 C CA . PHE B 1 292 ? -6.988 41.062 5.77 1 96.44 292 PHE B CA 1
ATOM 9754 C C . PHE B 1 292 ? -6.555 39.812 5.004 1 96.44 292 PHE B C 1
ATOM 9756 O O . PHE B 1 292 ? -5.562 39.188 5.363 1 96.44 292 PHE B O 1
ATOM 9763 N N . MET B 1 293 ? -7.289 39.469 3.932 1 95.81 293 MET B N 1
ATOM 9764 C CA . MET B 1 293 ? -6.918 38.312 3.084 1 95.81 293 MET B CA 1
ATOM 9765 C C . MET B 1 293 ? -5.516 38.5 2.516 1 95.81 293 MET B C 1
ATOM 9767 O O . MET B 1 293 ? -4.699 37.594 2.561 1 95.81 293 MET B O 1
ATOM 9771 N N . ALA B 1 294 ? -5.32 39.625 2.014 1 95.94 294 ALA B N 1
ATOM 9772 C CA . ALA B 1 294 ? -4.008 39.938 1.451 1 95.94 294 ALA B CA 1
ATOM 9773 C C . ALA B 1 294 ? -2.912 39.812 2.504 1 95.94 294 ALA B C 1
ATOM 9775 O O . ALA B 1 294 ? -1.822 39.312 2.213 1 95.94 294 ALA B O 1
ATOM 9776 N N . GLY B 1 295 ? -3.213 40.312 3.666 1 95.06 295 GLY B N 1
ATOM 9777 C CA . GLY B 1 295 ? -2.26 40.188 4.758 1 95.06 295 GLY B CA 1
ATOM 9778 C C . GLY B 1 295 ? -1.958 38.75 5.121 1 95.06 295 GLY B C 1
ATOM 9779 O O . GLY B 1 295 ? -0.803 38.406 5.363 1 95.06 295 GLY B O 1
ATOM 9780 N N . CYS B 1 296 ? -2.965 37.938 5.199 1 95.38 296 CYS B N 1
ATOM 9781 C CA . CYS B 1 296 ? -2.783 36.531 5.516 1 95.38 296 CYS B CA 1
ATOM 9782 C C . CYS B 1 296 ? -1.932 35.844 4.457 1 95.38 296 CYS B C 1
ATOM 9784 O O . CYS B 1 296 ? -1.067 35 4.785 1 95.38 296 CYS B O 1
ATOM 9786 N N . LEU B 1 297 ? -2.207 36.156 3.227 1 95.56 297 LEU B N 1
ATOM 9787 C CA . LEU B 1 297 ? -1.446 35.562 2.135 1 95.56 297 LEU B CA 1
ATOM 9788 C C . LEU B 1 297 ? 0.015 36 2.189 1 95.56 297 LEU B C 1
ATOM 9790 O O . LEU B 1 297 ? 0.916 35.188 1.95 1 95.56 297 LEU B O 1
ATOM 9794 N N . ALA B 1 298 ? 0.204 37.219 2.494 1 93.56 298 ALA B N 1
ATOM 9795 C CA . ALA B 1 298 ? 1.567 37.75 2.604 1 93.56 298 ALA B CA 1
ATOM 9796 C C . ALA B 1 298 ? 2.328 37.031 3.725 1 93.56 298 ALA B C 1
ATOM 9798 O O . ALA B 1 298 ? 3.496 36.688 3.559 1 93.56 298 ALA B O 1
ATOM 9799 N N . VAL B 1 299 ? 1.661 36.875 4.824 1 91.81 299 VAL B N 1
ATOM 9800 C CA . VAL B 1 299 ? 2.285 36.219 5.965 1 91.81 299 VAL B CA 1
ATOM 9801 C C . VAL B 1 299 ? 2.549 34.75 5.625 1 91.81 299 VAL B C 1
ATOM 9803 O O . VAL B 1 299 ? 3.568 34.188 6.031 1 91.81 299 VAL B O 1
ATOM 9806 N N . ASP B 1 300 ? 1.623 34.094 4.941 1 91.75 300 ASP B N 1
ATOM 9807 C CA . ASP B 1 300 ? 1.774 32.719 4.543 1 91.75 300 ASP B CA 1
ATOM 9808 C C . ASP B 1 300 ? 3.055 32.5 3.736 1 91.75 300 ASP B C 1
ATOM 9810 O O . ASP B 1 300 ? 3.744 31.484 3.9 1 91.75 300 ASP B O 1
ATOM 9814 N N . ASN B 1 301 ? 3.311 33.375 2.883 1 89.62 301 ASN B N 1
ATOM 9815 C CA . ASN B 1 301 ? 4.473 33.219 2.018 1 89.62 301 ASN B CA 1
ATOM 9816 C C . ASN B 1 301 ? 5.758 33.656 2.717 1 89.62 301 ASN B C 1
ATOM 9818 O O . ASN B 1 301 ? 6.77 32.938 2.66 1 89.62 301 ASN B O 1
ATOM 9822 N N . TYR B 1 302 ? 5.75 34.812 3.387 1 81.62 302 TYR B N 1
ATOM 9823 C CA . TYR B 1 302 ? 7.004 35.469 3.752 1 81.62 302 TYR B CA 1
ATOM 9824 C C . TYR B 1 302 ? 7.34 35.219 5.219 1 81.62 302 TYR B C 1
ATOM 9826 O O . TYR B 1 302 ? 8.43 35.562 5.676 1 81.62 302 TYR B O 1
ATOM 9834 N N . ALA B 1 303 ? 6.484 34.781 6.012 1 69.88 303 ALA B N 1
ATOM 9835 C CA . ALA B 1 303 ? 6.75 34.625 7.441 1 69.88 303 ALA B CA 1
ATOM 9836 C C . ALA B 1 303 ? 7.73 33.5 7.703 1 69.88 303 ALA B C 1
ATOM 9838 O O . ALA B 1 303 ? 8.281 33.375 8.805 1 69.88 303 ALA B O 1
ATOM 9839 N N . TYR B 1 304 ? 8.055 32.875 6.711 1 63.09 304 TYR B N 1
ATOM 9840 C CA . TYR B 1 304 ? 8.828 31.656 6.969 1 63.09 304 TYR B CA 1
ATOM 9841 C C . TYR B 1 304 ? 10.18 31.719 6.262 1 63.09 304 TYR B C 1
ATOM 9843 O O . TYR B 1 304 ? 10.773 32.781 6.129 1 63.09 304 TYR B O 1
ATOM 9851 N N . ASP B 1 305 ? 10.625 30.531 5.812 1 69.94 305 ASP B N 1
ATOM 9852 C CA . ASP B 1 305 ? 11.969 30.25 5.328 1 69.94 305 ASP B CA 1
ATOM 9853 C C . ASP B 1 305 ? 12.055 30.406 3.812 1 69.94 305 ASP B C 1
ATOM 9855 O O . ASP B 1 305 ? 12.82 29.703 3.152 1 69.94 305 ASP B O 1
ATOM 9859 N N . VAL B 1 306 ? 11.227 31.5 3.338 1 77.94 306 VAL B N 1
ATOM 9860 C CA . VAL B 1 306 ? 11.273 31.641 1.885 1 77.94 306 VAL B CA 1
ATOM 9861 C C . VAL B 1 306 ? 12.023 32.906 1.502 1 77.94 306 VAL B C 1
ATOM 9863 O O . VAL B 1 306 ? 12.016 33.875 2.252 1 77.94 306 VAL B O 1
ATOM 9866 N N . PRO B 1 307 ? 12.695 32.844 0.396 1 81.31 307 PRO B N 1
ATOM 9867 C CA . PRO B 1 307 ? 13.383 34.031 -0.072 1 81.31 307 PRO B CA 1
ATOM 9868 C C . PRO B 1 307 ? 12.414 35.188 -0.402 1 81.31 307 PRO B C 1
ATOM 9870 O O . PRO B 1 307 ? 11.25 34.938 -0.716 1 81.31 307 PRO B O 1
ATOM 9873 N N . LEU B 1 308 ? 12.922 36.406 -0.21 1 83 308 LEU B N 1
ATOM 9874 C CA . LEU B 1 308 ? 12.102 37.562 -0.537 1 83 308 LEU B CA 1
ATOM 9875 C C . LEU B 1 308 ? 12.062 37.812 -2.043 1 83 308 LEU B C 1
ATOM 9877 O O . LEU B 1 308 ? 12.828 38.625 -2.574 1 83 308 LEU B O 1
ATOM 9881 N N . PHE B 1 309 ? 11.141 37.25 -2.662 1 88.88 309 PHE B N 1
ATOM 9882 C CA . PHE B 1 309 ? 10.93 37.438 -4.094 1 88.88 309 PHE B CA 1
ATOM 9883 C C . PHE B 1 309 ? 9.969 38.594 -4.355 1 88.88 309 PHE B C 1
ATOM 9885 O O . PHE B 1 309 ? 9.344 39.094 -3.428 1 88.88 309 PHE B O 1
ATOM 9892 N N . ASP B 1 310 ? 9.883 38.906 -5.629 1 88.75 310 ASP B N 1
ATOM 9893 C CA . ASP B 1 310 ? 8.969 40 -6.02 1 88.75 310 ASP B CA 1
ATOM 9894 C C . ASP B 1 310 ? 7.527 39.656 -5.641 1 88.75 310 ASP B C 1
ATOM 9896 O O . ASP B 1 310 ? 6.988 38.625 -6.094 1 88.75 310 ASP B O 1
ATOM 9900 N N . PRO B 1 311 ? 6.941 40.5 -4.801 1 91.56 311 PRO B N 1
ATOM 9901 C CA . PRO B 1 311 ? 5.598 40.188 -4.309 1 91.56 311 PRO B CA 1
ATOM 9902 C C . PRO B 1 311 ? 4.582 40.031 -5.438 1 91.56 311 PRO B C 1
ATOM 9904 O O . PRO B 1 311 ? 3.656 39.219 -5.32 1 91.56 311 PRO B O 1
ATOM 9907 N N . LEU B 1 312 ? 4.695 40.812 -6.469 1 91.94 312 LEU B N 1
ATOM 9908 C CA . LEU B 1 312 ? 3.758 40.688 -7.578 1 91.94 312 LEU B CA 1
ATOM 9909 C C . LEU B 1 312 ? 3.854 39.344 -8.234 1 91.94 312 LEU B C 1
ATOM 9911 O O . LEU B 1 312 ? 2.832 38.688 -8.516 1 91.94 312 LEU B O 1
ATOM 9915 N N . LYS B 1 313 ? 5.043 38.875 -8.414 1 90.44 313 LYS B N 1
ATOM 9916 C CA . LYS B 1 313 ? 5.246 37.594 -9.047 1 90.44 313 LYS B CA 1
ATOM 9917 C C . LYS B 1 313 ? 4.816 36.438 -8.117 1 90.44 313 LYS B C 1
ATOM 9919 O O . LYS B 1 313 ? 4.312 35.438 -8.578 1 90.44 313 LYS B O 1
ATOM 9924 N N . VAL B 1 314 ? 5.113 36.688 -6.906 1 93.12 314 VAL B N 1
ATOM 9925 C CA . VAL B 1 314 ? 4.707 35.688 -5.926 1 93.12 314 VAL B CA 1
ATOM 9926 C C . VAL B 1 314 ? 3.188 35.531 -5.938 1 93.12 314 VAL B C 1
ATOM 9928 O O . VAL B 1 314 ? 2.666 34.406 -5.938 1 93.12 314 VAL B O 1
ATOM 9931 N N . PHE B 1 315 ? 2.518 36.656 -5.953 1 95.06 315 PHE B N 1
ATOM 9932 C CA . PHE B 1 315 ? 1.059 36.625 -5.961 1 95.06 315 PHE B CA 1
ATOM 9933 C C . PHE B 1 315 ? 0.534 35.938 -7.215 1 95.06 315 PHE B C 1
ATOM 9935 O O . PHE B 1 315 ? -0.402 35.156 -7.145 1 95.06 315 PHE B O 1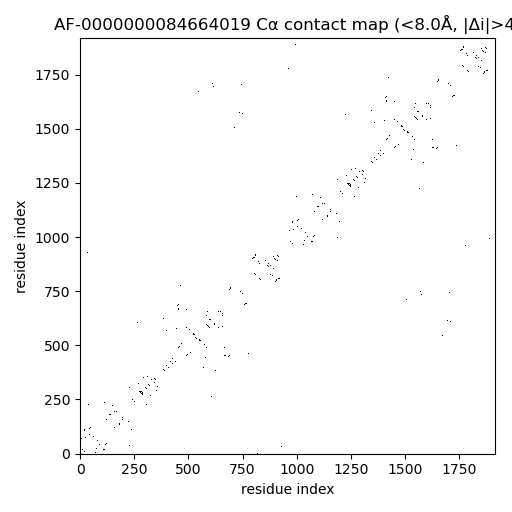
ATOM 9942 N N . GLN B 1 316 ? 1.133 36.219 -8.312 1 92.69 316 GLN B N 1
ATOM 9943 C CA . GLN B 1 316 ? 0.699 35.656 -9.586 1 92.69 316 GLN B CA 1
ATOM 9944 C C . GLN B 1 316 ? 0.937 34.125 -9.625 1 92.69 316 GLN B C 1
ATOM 9946 O O . GLN B 1 316 ? 0.117 33.375 -10.164 1 92.69 316 GLN B O 1
ATOM 9951 N N . THR B 1 317 ? 2.006 33.75 -9 1 91.06 317 THR B N 1
ATOM 9952 C CA . THR B 1 317 ? 2.391 32.344 -9.078 1 91.06 317 THR B CA 1
ATOM 9953 C C . THR B 1 317 ? 1.592 31.516 -8.086 1 91.06 317 THR B C 1
ATOM 9955 O O . THR B 1 317 ? 1.121 30.422 -8.422 1 91.06 317 THR B O 1
ATOM 9958 N N . HIS B 1 318 ? 1.396 32 -6.918 1 93 318 HIS B N 1
ATOM 9959 C CA . HIS B 1 318 ? 0.901 31.141 -5.855 1 93 318 HIS B CA 1
ATOM 9960 C C . HIS B 1 318 ? -0.569 31.406 -5.559 1 93 318 HIS B C 1
ATOM 9962 O O . HIS B 1 318 ? -1.304 30.516 -5.148 1 93 318 HIS B O 1
ATOM 9968 N N . TYR B 1 319 ? -1.058 32.688 -5.715 1 95.06 319 TYR B N 1
ATOM 9969 C CA . TYR B 1 319 ? -2.312 33 -5.047 1 95.06 319 TYR B CA 1
ATOM 9970 C C . TYR B 1 319 ? -3.346 33.5 -6.043 1 95.06 319 TYR B C 1
ATOM 9972 O O . TYR B 1 319 ? -4.551 33.469 -5.777 1 95.06 319 TYR B O 1
ATOM 9980 N N . LYS B 1 320 ? -2.982 34.031 -7.195 1 94.62 320 LYS B N 1
ATOM 9981 C CA . LYS B 1 320 ? -3.898 34.688 -8.125 1 94.62 320 LYS B CA 1
ATOM 9982 C C . LYS B 1 320 ? -5.012 33.719 -8.555 1 94.62 320 LYS B C 1
ATOM 9984 O O . LYS B 1 320 ? -6.188 34.094 -8.562 1 94.62 320 LYS B O 1
ATOM 9989 N N . SER B 1 321 ? -4.672 32.562 -8.93 1 91.94 321 SER B N 1
ATOM 9990 C CA . SER B 1 321 ? -5.66 31.609 -9.391 1 91.94 321 SER B CA 1
ATOM 9991 C C . SER B 1 321 ? -6.695 31.312 -8.312 1 91.94 321 SER B C 1
ATOM 9993 O O . SER B 1 321 ? -7.891 31.203 -8.602 1 91.94 321 SER B O 1
ATOM 9995 N N . ALA B 1 322 ? -6.273 31.125 -7.117 1 93.31 322 ALA B N 1
ATOM 9996 C CA . ALA B 1 322 ? -7.184 30.844 -6.008 1 93.31 322 ALA B CA 1
ATOM 9997 C C . ALA B 1 322 ? -8.094 32.031 -5.738 1 93.31 322 ALA B C 1
ATOM 9999 O O . ALA B 1 322 ? -9.273 31.875 -5.426 1 93.31 322 ALA B O 1
ATOM 10000 N N . CYS B 1 323 ? -7.562 33.219 -5.82 1 94.69 323 CYS B N 1
ATOM 10001 C CA . CYS B 1 323 ? -8.352 34.438 -5.609 1 94.69 323 CYS B CA 1
ATOM 10002 C C . CYS B 1 323 ? -9.414 34.594 -6.688 1 94.69 323 CYS B C 1
ATOM 10004 O O . CYS B 1 323 ? -10.539 35 -6.402 1 94.69 323 CYS B O 1
ATOM 10006 N N . ILE B 1 324 ? -9.078 34.219 -7.883 1 92.31 324 ILE B N 1
ATOM 10007 C CA . ILE B 1 324 ? -10.016 34.312 -8.992 1 92.31 324 ILE B CA 1
ATOM 10008 C C . ILE B 1 324 ? -11.164 33.312 -8.781 1 92.31 324 ILE B C 1
ATOM 10010 O O . ILE B 1 324 ? -12.328 33.656 -9 1 92.31 324 ILE B O 1
ATOM 10014 N N . GLU B 1 325 ? -10.844 32.25 -8.336 1 89.88 325 GLU B N 1
ATOM 10015 C CA . GLU B 1 325 ? -11.859 31.219 -8.109 1 89.88 325 GLU B CA 1
ATOM 10016 C C . GLU B 1 325 ? -12.766 31.594 -6.945 1 89.88 325 GLU B C 1
ATOM 10018 O O . GLU B 1 325 ? -13.969 31.297 -6.969 1 89.88 325 GLU B O 1
ATOM 10023 N N . ALA B 1 326 ? -12.211 32.156 -5.98 1 91.69 326 ALA B N 1
ATOM 10024 C CA . ALA B 1 326 ? -12.961 32.5 -4.777 1 91.69 326 ALA B CA 1
ATOM 10025 C C . ALA B 1 326 ? -13.805 33.75 -5 1 91.69 326 ALA B C 1
ATOM 10027 O O . ALA B 1 326 ? -14.875 33.906 -4.402 1 91.69 326 ALA B O 1
ATOM 10028 N N . ALA B 1 327 ? -13.25 34.594 -5.871 1 84.62 327 ALA B N 1
ATOM 10029 C CA . ALA B 1 327 ? -13.883 35.906 -6.055 1 84.62 327 ALA B CA 1
ATOM 10030 C C . ALA B 1 327 ? -15.023 35.812 -7.062 1 84.62 327 ALA B C 1
ATOM 10032 O O . ALA B 1 327 ? -14.852 35.312 -8.172 1 84.62 327 ALA B O 1
ATOM 10033 N N . GLY B 1 328 ? -16.328 35.625 -6.59 1 76.06 328 GLY B N 1
ATOM 10034 C CA . GLY B 1 328 ? -17.453 35.781 -7.48 1 76.06 328 GLY B CA 1
ATOM 10035 C C . GLY B 1 328 ? -17.953 37.219 -7.566 1 76.06 328 GLY B C 1
ATOM 10036 O O . GLY B 1 328 ? -17.516 38.094 -6.805 1 76.06 328 GLY B O 1
ATOM 10037 N N . ASN B 1 329 ? -18.609 37.531 -8.609 1 71.25 329 ASN B N 1
ATOM 10038 C CA . ASN B 1 329 ? -19.25 38.844 -8.648 1 71.25 329 ASN B CA 1
ATOM 10039 C C . ASN B 1 329 ? -20.172 39.062 -7.449 1 71.25 329 ASN B C 1
ATOM 10041 O O . ASN B 1 329 ? -20.922 38.156 -7.059 1 71.25 329 ASN B O 1
ATOM 10045 N N . LYS B 1 330 ? -19.781 40.031 -6.66 1 75.81 330 LYS B N 1
ATOM 10046 C CA . LYS B 1 330 ? -20.562 40.25 -5.445 1 75.81 330 LYS B CA 1
ATOM 10047 C C . LYS B 1 330 ? -21.312 41.594 -5.492 1 75.81 330 LYS B C 1
ATOM 10049 O O . LYS B 1 330 ? -20.734 42.594 -5.895 1 75.81 330 LYS B O 1
ATOM 10054 N N . MET B 1 331 ? -22.625 41.5 -5.281 1 77.62 331 MET B N 1
ATOM 10055 C CA . MET B 1 331 ? -23.438 42.688 -5.094 1 77.62 331 MET B CA 1
ATOM 10056 C C . MET B 1 331 ? -23.469 43.094 -3.623 1 77.62 331 MET B C 1
ATOM 10058 O O . MET B 1 331 ? -23.969 42.375 -2.777 1 77.62 331 MET B O 1
ATOM 10062 N N . LEU B 1 332 ? -22.75 44.156 -3.352 1 79.5 332 LEU B N 1
ATOM 10063 C CA . LEU B 1 332 ? -22.641 44.562 -1.953 1 79.5 332 LEU B CA 1
ATOM 10064 C C . LEU B 1 332 ? -23.281 45.938 -1.725 1 79.5 332 LEU B C 1
ATOM 10066 O O . LEU B 1 332 ? -23.297 46.781 -2.625 1 79.5 332 LEU B O 1
ATOM 10070 N N . LYS B 1 333 ? -23.922 46.062 -0.627 1 78.94 333 LYS B N 1
ATOM 10071 C CA . LYS B 1 333 ? -24.531 47.312 -0.222 1 78.94 333 LYS B CA 1
ATOM 10072 C C . LYS B 1 333 ? -23.531 48.219 0.499 1 78.94 333 LYS B C 1
ATOM 10074 O O . LYS B 1 333 ? -22.672 47.719 1.226 1 78.94 333 LYS B O 1
ATOM 10079 N N . SER B 1 334 ? -23.453 49.469 0.123 1 76.31 334 SER B N 1
ATOM 10080 C CA . SER B 1 334 ? -22.578 50.406 0.811 1 76.31 334 SER B CA 1
ATOM 10081 C C . SER B 1 334 ? -23.328 51.156 1.903 1 76.31 334 SER B C 1
ATOM 10083 O O . SER B 1 334 ? -24.312 51.844 1.626 1 76.31 334 SER B O 1
ATOM 10085 N N . SER B 1 335 ? -23.016 50.906 3.145 1 70.25 335 SER B N 1
ATOM 10086 C CA . SER B 1 335 ? -23.656 51.625 4.25 1 70.25 335 SER B CA 1
ATOM 10087 C C . SER B 1 335 ? -23.328 53.094 4.223 1 70.25 335 SER B C 1
ATOM 10089 O O . SER B 1 335 ? -24.125 53.938 4.672 1 70.25 335 SER B O 1
ATOM 10091 N N . ARG B 1 336 ? -22.203 53.562 3.814 1 69.31 336 ARG B N 1
ATOM 10092 C CA . ARG B 1 336 ? -21.766 54.969 3.832 1 69.31 336 ARG B CA 1
ATOM 10093 C C . ARG B 1 336 ? -22.484 55.781 2.756 1 69.31 336 ARG B C 1
ATOM 10095 O O . ARG B 1 336 ? -22.719 56.969 2.922 1 69.31 336 ARG B O 1
ATOM 10102 N N . ASN B 1 337 ? -22.766 55.125 1.663 1 62.22 337 ASN B N 1
ATOM 10103 C CA . ASN B 1 337 ? -23.391 55.875 0.582 1 62.22 337 ASN B CA 1
ATOM 10104 C C . ASN B 1 337 ? -24.891 55.562 0.484 1 62.22 337 ASN B C 1
ATOM 10106 O O . ASN B 1 337 ? -25.406 55.375 -0.611 1 62.22 337 ASN B O 1
ATOM 10110 N N . GLY B 1 338 ? -25.641 55.594 1.557 1 63.91 338 GLY B N 1
ATOM 10111 C CA . GLY B 1 338 ? -27.094 55.562 1.552 1 63.91 338 GLY B CA 1
ATOM 10112 C C . GLY B 1 338 ? -27.688 54.25 1.09 1 63.91 338 GLY B C 1
ATOM 10113 O O . GLY B 1 338 ? -28.828 54.188 0.621 1 63.91 338 GLY B O 1
ATOM 10114 N N . GLY B 1 339 ? -26.922 53.062 1.116 1 65.69 339 GLY B N 1
ATOM 10115 C CA . GLY B 1 339 ? -27.516 51.781 0.805 1 65.69 339 GLY B CA 1
ATOM 10116 C C . GLY B 1 339 ? -27.375 51.375 -0.658 1 65.69 339 GLY B C 1
ATOM 10117 O O . GLY B 1 339 ? -28.062 50.469 -1.132 1 65.69 339 GLY B O 1
ATOM 10118 N N . ASP B 1 340 ? -26.547 52.156 -1.437 1 70.5 340 ASP B N 1
ATOM 10119 C CA . ASP B 1 340 ? -26.406 51.844 -2.857 1 70.5 340 ASP B CA 1
ATOM 10120 C C . ASP B 1 340 ? -25.719 50.5 -3.066 1 70.5 340 ASP B C 1
ATOM 10122 O O . ASP B 1 340 ? -24.828 50.125 -2.295 1 70.5 340 ASP B O 1
ATOM 10126 N N . VAL B 1 341 ? -26.328 49.719 -3.963 1 77.56 341 VAL B N 1
ATOM 10127 C CA . VAL B 1 341 ? -25.781 48.406 -4.32 1 77.56 341 VAL B CA 1
ATOM 10128 C C . VAL B 1 341 ? -24.656 48.594 -5.344 1 77.56 341 VAL B C 1
ATOM 10130 O O . VAL B 1 341 ? -24.828 49.281 -6.352 1 77.56 341 VAL B O 1
ATOM 10133 N N . VAL B 1 342 ? -23.484 48.312 -4.941 1 76.5 342 VAL B N 1
ATOM 10134 C CA . VAL B 1 342 ? -22.328 48.375 -5.82 1 76.5 342 VAL B CA 1
ATOM 10135 C C . VAL B 1 342 ? -21.938 46.969 -6.277 1 76.5 342 VAL B C 1
ATOM 10137 O O . VAL B 1 342 ? -21.969 46.031 -5.484 1 76.5 342 VAL B O 1
ATOM 10140 N N . LEU B 1 343 ? -21.828 46.875 -7.566 1 77.94 343 LEU B N 1
ATOM 10141 C CA . LEU B 1 343 ? -21.328 45.625 -8.133 1 77.94 343 LEU B CA 1
ATOM 10142 C C . LEU B 1 343 ? -19.797 45.625 -8.172 1 77.94 343 LEU B C 1
ATOM 10144 O O . LEU B 1 343 ? -19.188 46.469 -8.836 1 77.94 343 LEU B O 1
ATOM 10148 N N . LEU B 1 344 ? -19.219 44.875 -7.379 1 78.5 344 LEU B N 1
ATOM 10149 C CA . LEU B 1 344 ? -17.766 44.688 -7.434 1 78.5 344 LEU B CA 1
ATOM 10150 C C . LEU B 1 344 ? -17.406 43.5 -8.305 1 78.5 344 LEU B C 1
ATOM 10152 O O . LEU B 1 344 ? -17.781 42.344 -7.996 1 78.5 344 LEU B O 1
ATOM 10156 N N . LEU B 1 345 ? -16.672 43.844 -9.367 1 80.12 345 LEU B N 1
ATOM 10157 C CA . LEU B 1 345 ? -16.312 42.781 -10.32 1 80.12 345 LEU B CA 1
ATOM 10158 C C . LEU B 1 345 ? -15.18 41.938 -9.766 1 80.12 345 LEU B C 1
ATOM 10160 O O . LEU B 1 345 ? -14.328 42.406 -9.016 1 80.12 345 LEU B O 1
ATOM 10164 N N . ARG B 1 346 ? -15.188 40.656 -10.203 1 86.38 346 ARG B N 1
ATOM 10165 C CA . ARG B 1 346 ? -14.164 39.688 -9.828 1 86.38 346 ARG B CA 1
ATOM 10166 C C . ARG B 1 346 ? -12.766 40.219 -10.109 1 86.38 346 ARG B C 1
ATOM 10168 O O . ARG B 1 346 ? -11.859 40.094 -9.289 1 86.38 346 ARG B O 1
ATOM 10175 N N . SER B 1 347 ? -12.57 40.875 -11.258 1 86.19 347 SER B N 1
ATOM 10176 C CA . SER B 1 347 ? -11.266 41.375 -11.664 1 86.19 347 SER B CA 1
ATOM 10177 C C . SER B 1 347 ? -10.797 42.5 -10.742 1 86.19 347 SER B C 1
ATOM 10179 O O . SER B 1 347 ? -9.609 42.594 -10.414 1 86.19 347 SER B O 1
ATOM 10181 N N . GLU B 1 348 ? -11.727 43.281 -10.344 1 87.19 348 GLU B N 1
ATOM 10182 C CA . GLU B 1 348 ? -11.391 44.406 -9.453 1 87.19 348 GLU B CA 1
ATOM 10183 C C . GLU B 1 348 ? -11.039 43.906 -8.055 1 87.19 348 GLU B C 1
ATOM 10185 O O . GLU B 1 348 ? -10.109 44.406 -7.418 1 87.19 348 GLU B O 1
ATOM 10190 N N . LEU B 1 349 ? -11.82 42.969 -7.676 1 89.44 349 LEU B N 1
ATOM 10191 C CA . LEU B 1 349 ? -11.562 42.375 -6.367 1 89.44 349 LEU B CA 1
ATOM 10192 C C . LEU B 1 349 ? -10.164 41.781 -6.309 1 89.44 349 LEU B C 1
ATOM 10194 O O . LEU B 1 349 ? -9.43 42 -5.344 1 89.44 349 LEU B O 1
ATOM 10198 N N . VAL B 1 350 ? -9.773 41.031 -7.297 1 93.62 350 VAL B N 1
ATOM 10199 C CA . VAL B 1 350 ? -8.477 40.375 -7.352 1 93.62 350 VAL B CA 1
ATOM 10200 C C . VAL B 1 350 ? -7.367 41.406 -7.438 1 93.62 350 VAL B C 1
ATOM 10202 O O . VAL B 1 350 ? -6.309 41.25 -6.82 1 93.62 350 VAL B O 1
ATOM 10205 N N . SER B 1 351 ? -7.684 42.438 -8.18 1 92.94 351 SER B N 1
ATOM 10206 C CA . SER B 1 351 ? -6.699 43.5 -8.305 1 92.94 351 SER B CA 1
ATOM 10207 C C . SER B 1 351 ? -6.469 44.219 -6.969 1 92.94 351 SER B C 1
ATOM 10209 O O . SER B 1 351 ? -5.34 44.562 -6.641 1 92.94 351 SER B O 1
ATOM 10211 N N . LEU B 1 352 ? -7.52 44.406 -6.254 1 93.38 352 LEU B N 1
ATOM 10212 C CA . LEU B 1 352 ? -7.398 45.031 -4.941 1 93.38 352 LEU B CA 1
ATOM 10213 C C . LEU B 1 352 ? -6.613 44.125 -3.982 1 93.38 352 LEU B C 1
ATOM 10215 O O . LEU B 1 352 ? -5.789 44.625 -3.209 1 93.38 352 LEU B O 1
ATOM 10219 N N . ILE B 1 353 ? -6.883 42.844 -4.008 1 95.62 353 ILE B N 1
ATOM 10220 C CA . ILE B 1 353 ? -6.152 41.938 -3.16 1 95.62 353 ILE B CA 1
ATOM 10221 C C . ILE B 1 353 ? -4.668 41.969 -3.518 1 95.62 353 ILE B C 1
ATOM 10223 O O . ILE B 1 353 ? -3.809 41.938 -2.633 1 95.62 353 ILE B O 1
ATOM 10227 N N . GLU B 1 354 ? -4.434 41.938 -4.777 1 95.69 354 GLU B N 1
ATOM 10228 C CA . GLU B 1 354 ? -3.061 42 -5.27 1 95.69 354 GLU B CA 1
ATOM 10229 C C . GLU B 1 354 ? -2.336 43.25 -4.785 1 95.69 354 GLU B C 1
ATOM 10231 O O . GLU B 1 354 ? -1.193 43.156 -4.328 1 95.69 354 GLU B O 1
ATOM 10236 N N . GLN B 1 355 ? -2.984 44.375 -4.855 1 95.12 355 GLN B N 1
ATOM 10237 C CA . GLN B 1 355 ? -2.396 45.625 -4.418 1 95.12 355 GLN B CA 1
ATOM 10238 C C . GLN B 1 355 ? -2.09 45.594 -2.924 1 95.12 355 GLN B C 1
ATOM 10240 O O . GLN B 1 355 ? -1.002 46 -2.5 1 95.12 355 GLN B O 1
ATOM 10245 N N . HIS B 1 356 ? -3.027 45.188 -2.197 1 95.88 356 HIS B N 1
ATOM 10246 C CA . HIS B 1 356 ? -2.82 45.094 -0.755 1 95.88 356 HIS B CA 1
ATOM 10247 C C . HIS B 1 356 ? -1.735 44.094 -0.409 1 95.88 356 HIS B C 1
ATOM 10249 O O . HIS B 1 356 ? -0.994 44.281 0.559 1 95.88 356 HIS B O 1
ATOM 10255 N N . PHE B 1 357 ? -1.721 43 -1.137 1 96.12 357 PHE B N 1
ATOM 10256 C CA . PHE B 1 357 ? -0.688 42 -0.941 1 96.12 357 PHE B CA 1
ATOM 10257 C C . PHE B 1 357 ? 0.7 42.594 -1.135 1 96.12 357 PHE B C 1
ATOM 10259 O O . PHE B 1 357 ? 1.598 42.375 -0.32 1 96.12 357 PHE B O 1
ATOM 10266 N N . VAL B 1 358 ? 0.86 43.344 -2.195 1 94.25 358 VAL B N 1
ATOM 10267 C CA . VAL B 1 358 ? 2.145 43.969 -2.514 1 94.25 358 VAL B CA 1
ATOM 10268 C C . VAL B 1 358 ? 2.52 44.969 -1.43 1 94.25 358 VAL B C 1
ATOM 10270 O O . VAL B 1 358 ? 3.668 45 -0.982 1 94.25 358 VAL B O 1
ATOM 10273 N N . GLN B 1 359 ? 1.574 45.688 -0.971 1 92.31 359 GLN B N 1
ATOM 10274 C CA . GLN B 1 359 ? 1.818 46.688 0.055 1 92.31 359 GLN B CA 1
ATOM 10275 C C . GLN B 1 359 ? 2.219 46.062 1.378 1 92.31 359 GLN B C 1
ATOM 10277 O O . GLN B 1 359 ? 3.168 46.5 2.029 1 92.31 359 GLN B O 1
ATOM 10282 N N . ARG B 1 360 ? 1.517 45.031 1.744 1 90.75 360 ARG B N 1
ATOM 10283 C CA . ARG B 1 360 ? 1.778 44.344 3.01 1 90.75 360 ARG B CA 1
ATOM 10284 C C . ARG B 1 360 ? 3.119 43.625 2.977 1 90.75 360 ARG B C 1
ATOM 10286 O O . ARG B 1 360 ? 3.807 43.531 3.996 1 90.75 360 ARG B O 1
ATOM 10293 N N . SER B 1 361 ? 3.461 43.094 1.853 1 89.25 361 SER B N 1
ATOM 10294 C CA . SER B 1 361 ? 4.703 42.344 1.709 1 89.25 361 SER B CA 1
ATOM 10295 C C . SER B 1 361 ? 5.918 43.219 1.939 1 89.25 361 SER B C 1
ATOM 10297 O O . SER B 1 361 ? 6.977 42.75 2.348 1 89.25 361 SER B O 1
ATOM 10299 N N . LYS B 1 362 ? 5.75 44.5 1.778 1 81.88 362 LYS B N 1
ATOM 10300 C CA . LYS B 1 362 ? 6.859 45.438 1.912 1 81.88 362 LYS B CA 1
ATOM 10301 C C . LYS B 1 362 ? 7.059 45.844 3.369 1 81.88 362 LYS B C 1
ATOM 10303 O O . LYS B 1 362 ? 8.133 46.312 3.744 1 81.88 362 LYS B O 1
ATOM 10308 N N . ILE B 1 363 ? 6.066 45.625 4.184 1 80.38 363 ILE B N 1
ATOM 10309 C CA . ILE B 1 363 ? 6.145 46.094 5.566 1 80.38 363 ILE B CA 1
ATOM 10310 C C . ILE B 1 363 ? 6.219 44.906 6.504 1 80.38 363 ILE B C 1
ATOM 10312 O O . ILE B 1 363 ? 5.668 44.938 7.609 1 80.38 363 ILE B O 1
ATOM 10316 N N . LEU B 1 364 ? 6.91 43.938 6.18 1 76.81 364 LEU B N 1
ATOM 10317 C CA . LEU B 1 364 ? 6.941 42.75 7.023 1 76.81 364 LEU B CA 1
ATOM 10318 C C . LEU B 1 364 ? 7.824 42.969 8.25 1 76.81 364 LEU B C 1
ATOM 10320 O O . LEU B 1 364 ? 8.891 43.594 8.148 1 76.81 364 LEU B O 1
ATOM 10324 N N . CYS B 1 365 ? 7.203 42.75 9.453 1 73.56 365 CYS B N 1
ATOM 10325 C CA . CYS B 1 365 ? 7.852 42.906 10.75 1 73.56 365 CYS B CA 1
ATOM 10326 C C . CYS B 1 365 ? 8.164 41.562 11.375 1 73.56 365 CYS B C 1
ATOM 10328 O O . CYS B 1 365 ? 7.832 40.5 10.805 1 73.56 365 CYS B O 1
ATOM 10330 N N . PRO B 1 366 ? 8.883 41.719 12.461 1 76.56 366 PRO B N 1
ATOM 10331 C CA . PRO B 1 366 ? 9.047 40.5 13.219 1 76.56 366 PRO B CA 1
ATOM 10332 C C . PRO B 1 366 ? 7.723 39.938 13.75 1 76.56 366 PRO B C 1
ATOM 10334 O O . PRO B 1 366 ? 6.84 40.719 14.125 1 76.56 366 PRO B O 1
ATOM 10337 N N . ASN B 1 367 ? 7.348 38.781 13.688 1 82.88 367 ASN B N 1
ATOM 10338 C CA . ASN B 1 367 ? 6.105 38.125 14.078 1 82.88 367 ASN B CA 1
ATOM 10339 C C . ASN B 1 367 ? 4.918 38.656 13.281 1 82.88 367 ASN B C 1
ATOM 10341 O O . ASN B 1 367 ? 3.936 39.125 13.852 1 82.88 367 ASN B O 1
ATOM 10345 N N . PRO B 1 368 ? 5.023 38.625 12.094 1 88.44 368 PRO B N 1
ATOM 10346 C CA . PRO B 1 368 ? 4.047 39.281 11.195 1 88.44 368 PRO B CA 1
ATOM 10347 C C . PRO B 1 368 ? 2.625 38.75 11.43 1 88.44 368 PRO B C 1
ATOM 10349 O O . PRO B 1 368 ? 1.663 39.531 11.258 1 88.44 368 PRO B O 1
ATOM 10352 N N . ARG B 1 369 ? 2.449 37.625 11.898 1 91.19 369 ARG B N 1
ATOM 10353 C CA . ARG B 1 369 ? 1.108 37.094 12.102 1 91.19 369 ARG B CA 1
ATOM 10354 C C . ARG B 1 369 ? 0.411 37.781 13.266 1 91.19 369 ARG B C 1
ATOM 10356 O O . ARG B 1 369 ? -0.732 38.219 13.141 1 91.19 369 ARG B O 1
ATOM 10363 N N . MET B 1 370 ? 1.108 37.906 14.328 1 90.62 370 MET B N 1
ATOM 10364 C CA . MET B 1 370 ? 0.532 38.531 15.508 1 90.62 370 MET B CA 1
ATOM 10365 C C . MET B 1 370 ? 0.193 40 15.234 1 90.62 370 MET B C 1
ATOM 10367 O O . MET B 1 370 ? -0.833 40.5 15.695 1 90.62 370 MET B O 1
ATOM 10371 N N . ARG B 1 371 ? 1.049 40.594 14.508 1 91.25 371 ARG B N 1
ATOM 10372 C CA . ARG B 1 371 ? 0.809 42 14.164 1 91.25 371 ARG B CA 1
ATOM 10373 C C . ARG B 1 371 ? -0.401 42.156 13.25 1 91.25 371 ARG B C 1
ATOM 10375 O O . ARG B 1 371 ? -1.188 43.094 13.391 1 91.25 371 ARG B O 1
ATOM 10382 N N . LEU B 1 372 ? -0.439 41.281 12.352 1 94.12 372 LEU B N 1
ATOM 10383 C CA . LEU B 1 372 ? -1.58 41.312 11.445 1 94.12 372 LEU B CA 1
ATOM 10384 C C . LEU B 1 372 ? -2.889 41.125 12.211 1 94.12 372 LEU B C 1
ATOM 10386 O O . LEU B 1 372 ? -3.85 41.875 11.977 1 94.12 372 LEU B O 1
ATOM 10390 N N . LEU B 1 373 ? -2.949 40.219 13.102 1 96.12 373 LEU B N 1
ATOM 10391 C CA . LEU B 1 373 ? -4.156 39.938 13.875 1 96.12 373 LEU B CA 1
ATOM 10392 C C . LEU B 1 373 ? -4.5 41.125 14.773 1 96.12 373 LEU B C 1
ATOM 10394 O O . LEU B 1 373 ? -5.676 41.438 14.961 1 96.12 373 LEU B O 1
ATOM 10398 N N . ALA B 1 374 ? -3.467 41.75 15.273 1 93.81 374 ALA B N 1
ATOM 10399 C CA . ALA B 1 374 ? -3.682 42.938 16.109 1 93.81 374 ALA B CA 1
ATOM 10400 C C . ALA B 1 374 ? -4.266 44.094 15.289 1 93.81 374 ALA B C 1
ATOM 10402 O O . ALA B 1 374 ? -5.133 44.812 15.773 1 93.81 374 ALA B O 1
ATOM 10403 N N . ASP B 1 375 ? -3.828 44.219 14.094 1 94.56 375 ASP B N 1
ATOM 10404 C CA . ASP B 1 375 ? -4.285 45.312 13.227 1 94.56 375 ASP B CA 1
ATOM 10405 C C . ASP B 1 375 ? -5.773 45.156 12.906 1 94.56 375 ASP B C 1
ATOM 10407 O O . ASP B 1 375 ? -6.473 46.156 12.711 1 94.56 375 ASP B O 1
ATOM 10411 N N . PHE B 1 376 ? -6.227 43.969 12.859 1 96.69 376 PHE B N 1
ATOM 10412 C CA . PHE B 1 376 ? -7.598 43.75 12.422 1 96.69 376 PHE B CA 1
ATOM 10413 C C . PHE B 1 376 ? -8.445 43.188 13.57 1 96.69 376 PHE B C 1
ATOM 10415 O O . PHE B 1 376 ? -9.516 42.625 13.344 1 96.69 376 PHE B O 1
ATOM 10422 N N . ARG B 1 377 ? -8.102 43.312 14.742 1 95.56 377 ARG B N 1
ATOM 10423 C CA . ARG B 1 377 ? -8.734 42.719 15.914 1 95.56 377 ARG B CA 1
ATOM 10424 C C . ARG B 1 377 ? -10.188 43.156 16.031 1 95.56 377 ARG B C 1
ATOM 10426 O O . ARG B 1 377 ? -11.062 42.375 16.406 1 95.56 377 ARG B O 1
ATOM 10433 N N . HIS B 1 378 ? -10.445 44.406 15.633 1 94.38 378 HIS B N 1
ATOM 10434 C CA . HIS B 1 378 ? -11.781 44.969 15.766 1 94.38 378 HIS B CA 1
ATOM 10435 C C . HIS B 1 378 ? -12.805 44.188 14.961 1 94.38 378 HIS B C 1
ATOM 10437 O O . HIS B 1 378 ? -13.953 44.031 15.375 1 94.38 378 HIS B O 1
ATOM 10443 N N . TRP B 1 379 ? -12.43 43.656 13.891 1 94.69 379 TRP B N 1
ATOM 10444 C CA . TRP B 1 379 ? -13.328 42.875 13.031 1 94.69 379 TRP B CA 1
ATOM 10445 C C . TRP B 1 379 ? -13.312 41.406 13.414 1 94.69 379 TRP B C 1
ATOM 10447 O O . TRP B 1 379 ? -14.328 40.719 13.32 1 94.69 379 TRP B O 1
ATOM 10457 N N . LEU B 1 380 ? -12.164 40.938 13.906 1 95.75 380 LEU B N 1
ATOM 10458 C CA . LEU B 1 380 ? -11.961 39.531 14.141 1 95.75 380 LEU B CA 1
ATOM 10459 C C . LEU B 1 380 ? -12.625 39.094 15.445 1 95.75 380 LEU B C 1
ATOM 10461 O O . LEU B 1 380 ? -13.023 37.938 15.594 1 95.75 380 LEU B O 1
ATOM 10465 N N . MET B 1 381 ? -12.789 39.969 16.344 1 94.06 381 MET B N 1
ATOM 10466 C CA . MET B 1 381 ? -13.289 39.656 17.688 1 94.06 381 MET B CA 1
ATOM 10467 C C . MET B 1 381 ? -14.695 39.062 17.609 1 94.06 381 MET B C 1
ATOM 10469 O O . MET B 1 381 ? -15.062 38.219 18.422 1 94.06 381 MET B O 1
ATOM 10473 N N . THR B 1 382 ? -15.43 39.406 16.594 1 90.19 382 THR B N 1
ATOM 10474 C CA . THR B 1 382 ? -16.828 38.969 16.547 1 90.19 382 THR B CA 1
ATOM 10475 C C . THR B 1 382 ? -17 37.844 15.531 1 90.19 382 THR B C 1
ATOM 10477 O O . THR B 1 382 ? -18.062 37.219 15.453 1 90.19 382 THR B O 1
ATOM 10480 N N . ARG B 1 383 ? -16.047 37.562 14.82 1 92.12 383 ARG B N 1
ATOM 10481 C CA . ARG B 1 383 ? -16.188 36.562 13.75 1 92.12 383 ARG B CA 1
ATOM 10482 C C . ARG B 1 383 ? -15.656 35.219 14.188 1 92.12 383 ARG B C 1
ATOM 10484 O O . ARG B 1 383 ? -14.445 35 14.297 1 92.12 383 ARG B O 1
ATOM 10491 N N . LYS B 1 384 ? -16.594 34.344 14.398 1 91.5 384 LYS B N 1
ATOM 10492 C CA . LYS B 1 384 ? -16.25 32.969 14.805 1 91.5 384 LYS B CA 1
ATOM 10493 C C . LYS B 1 384 ? -16.594 31.969 13.711 1 91.5 384 LYS B C 1
ATOM 10495 O O . LYS B 1 384 ? -17.625 31.266 13.805 1 91.5 384 LYS B O 1
ATOM 10500 N N . LEU B 1 385 ? -15.672 31.812 12.75 1 90.81 385 LEU B N 1
ATOM 10501 C CA . LEU B 1 385 ? -15.906 30.938 11.609 1 90.81 385 LEU B CA 1
ATOM 10502 C C . LEU B 1 385 ? -15.422 29.516 11.898 1 90.81 385 LEU B C 1
ATOM 10504 O O . LEU B 1 385 ? -14.367 29.328 12.516 1 90.81 385 LEU B O 1
ATOM 10508 N N . HIS B 1 386 ? -16.172 28.531 11.469 1 90.88 386 HIS B N 1
ATOM 10509 C CA . HIS B 1 386 ? -15.836 27.125 11.727 1 90.88 386 HIS B CA 1
ATOM 10510 C C . HIS B 1 386 ? -15.258 26.469 10.484 1 90.88 386 HIS B C 1
ATOM 10512 O O . HIS B 1 386 ? -14.766 25.344 10.547 1 90.88 386 HIS B O 1
ATOM 10518 N N . ARG B 1 387 ? -15.125 27.203 9.367 1 88.94 387 ARG B N 1
ATOM 10519 C CA . ARG B 1 387 ? -14.719 26.578 8.117 1 88.94 387 ARG B CA 1
ATOM 10520 C C . ARG B 1 387 ? -13.328 27.047 7.703 1 88.94 387 ARG B C 1
ATOM 10522 O O . ARG B 1 387 ? -12.719 26.469 6.789 1 88.94 387 ARG B O 1
ATOM 10529 N N . VAL B 1 388 ? -12.852 28.047 8.359 1 91.94 388 VAL B N 1
ATOM 10530 C CA . VAL B 1 388 ? -11.539 28.594 7.988 1 91.94 388 VAL B CA 1
ATOM 10531 C C . VAL B 1 388 ? -10.852 29.156 9.227 1 91.94 388 VAL B C 1
ATOM 10533 O O . VAL B 1 388 ? -11.492 29.766 10.078 1 91.94 388 VAL B O 1
ATOM 10536 N N . CYS B 1 389 ? -9.602 28.844 9.367 1 93.75 389 CYS B N 1
ATOM 10537 C CA . CYS B 1 389 ? -8.797 29.469 10.422 1 93.75 389 CYS B CA 1
ATOM 10538 C C . CYS B 1 389 ? -8.523 30.922 10.102 1 93.75 389 CYS B C 1
ATOM 10540 O O . CYS B 1 389 ? -7.832 31.234 9.125 1 93.75 389 CYS B O 1
ATOM 10542 N N . LEU B 1 390 ? -8.961 31.781 10.875 1 95.25 390 LEU B N 1
ATOM 10543 C CA . LEU B 1 390 ? -8.828 33.219 10.609 1 95.25 390 LEU B CA 1
ATOM 10544 C C . LEU B 1 390 ? -7.438 33.719 10.977 1 95.25 390 LEU B C 1
ATOM 10546 O O . LEU B 1 390 ? -7.086 34.844 10.688 1 95.25 390 LEU B O 1
ATOM 10550 N N . ALA B 1 391 ? -6.645 32.844 11.555 1 94.56 391 ALA B N 1
ATOM 10551 C CA . ALA B 1 391 ? -5.27 33.25 11.852 1 94.56 391 ALA B CA 1
ATOM 10552 C C . ALA B 1 391 ? -4.375 33.094 10.625 1 94.56 391 ALA B C 1
ATOM 10554 O O . ALA B 1 391 ? -3.361 33.781 10.492 1 94.56 391 ALA B O 1
ATOM 10555 N N . CYS B 1 392 ? -4.703 32.156 9.766 1 93 392 CYS B N 1
ATOM 10556 C CA . CYS B 1 392 ? -3.811 31.938 8.633 1 93 392 CYS B CA 1
ATOM 10557 C C . CYS B 1 392 ? -4.59 31.906 7.324 1 93 392 CYS B C 1
ATOM 10559 O O . CYS B 1 392 ? -4.02 32.125 6.254 1 93 392 CYS B O 1
ATOM 10561 N N . VAL B 1 393 ? -5.848 31.531 7.305 1 93.88 393 VAL B N 1
ATOM 10562 C CA . VAL B 1 393 ? -6.715 31.375 6.141 1 93.88 393 VAL B CA 1
ATOM 10563 C C . VAL B 1 393 ? -6.137 30.328 5.199 1 93.88 393 VAL B C 1
ATOM 10565 O O . VAL B 1 393 ? -6.156 30.484 3.979 1 93.88 393 VAL B O 1
ATOM 10568 N N . GLN B 1 394 ? -5.426 29.312 5.805 1 90.56 394 GLN B N 1
ATOM 10569 C CA . GLN B 1 394 ? -4.797 28.281 4.988 1 90.56 394 GLN B CA 1
ATOM 10570 C C . GLN B 1 394 ? -5.254 26.891 5.414 1 90.56 394 GLN B C 1
ATOM 10572 O O . GLN B 1 394 ? -4.914 25.891 4.77 1 90.56 394 GLN B O 1
ATOM 10577 N N . ALA B 1 395 ? -6.055 26.859 6.457 1 90.12 395 ALA B N 1
ATOM 10578 C CA . ALA B 1 395 ? -6.387 25.547 6.988 1 90.12 395 ALA B CA 1
ATOM 10579 C C . ALA B 1 395 ? -7.746 25.562 7.684 1 90.12 395 ALA B C 1
ATOM 10581 O O . ALA B 1 395 ? -8.289 26.625 7.973 1 90.12 395 ALA B O 1
ATOM 10582 N N . ASP B 1 396 ? -8.25 24.328 7.914 1 89.31 396 ASP B N 1
ATOM 10583 C CA . ASP B 1 396 ? -9.438 24.156 8.75 1 89.31 396 ASP B CA 1
ATOM 10584 C C . ASP B 1 396 ? -9.102 24.391 10.227 1 89.31 396 ASP B C 1
ATOM 10586 O O . ASP B 1 396 ? -8.047 23.984 10.703 1 89.31 396 ASP B O 1
ATOM 10590 N N . PRO B 1 397 ? -9.945 25.172 10.852 1 92.19 397 PRO B N 1
ATOM 10591 C CA . PRO B 1 397 ? -9.711 25.312 12.297 1 92.19 397 PRO B CA 1
ATOM 10592 C C . PRO B 1 397 ? -10 24.031 13.07 1 92.19 397 PRO B C 1
ATOM 10594 O O . PRO B 1 397 ? -10.977 23.344 12.789 1 92.19 397 PRO B O 1
ATOM 10597 N N . GLN B 1 398 ? -9.195 23.688 14 1 90.88 398 GLN B N 1
ATOM 10598 C CA . GLN B 1 398 ? -9.32 22.391 14.648 1 90.88 398 GLN B CA 1
ATOM 10599 C C . GLN B 1 398 ? -9.5 22.562 16.156 1 90.88 398 GLN B C 1
ATOM 10601 O O . GLN B 1 398 ? -10.062 21.672 16.812 1 90.88 398 GLN B O 1
ATOM 10606 N N . HIS B 1 399 ? -9 23.641 16.703 1 91.94 399 HIS B N 1
ATOM 10607 C CA . HIS B 1 399 ? -9.023 23.812 18.156 1 91.94 399 HIS B CA 1
ATOM 10608 C C . HIS B 1 399 ? -9.867 25.016 18.547 1 91.94 399 HIS B C 1
ATOM 10610 O O . HIS B 1 399 ? -9.586 26.141 18.125 1 91.94 399 HIS B O 1
ATOM 10616 N N . LYS B 1 400 ? -10.836 24.766 19.359 1 92.25 400 LYS B N 1
ATOM 10617 C CA . LYS B 1 400 ? -11.719 25.812 19.859 1 92.25 400 LYS B CA 1
ATOM 10618 C C . LYS B 1 400 ? -11.18 26.406 21.156 1 92.25 400 LYS B C 1
ATOM 10620 O O . LYS B 1 400 ? -10.82 25.656 22.078 1 92.25 400 LYS B O 1
ATOM 10625 N N . LEU B 1 401 ? -11.125 27.688 21.172 1 92.5 401 LEU B N 1
ATOM 10626 C CA . LEU B 1 401 ? -10.68 28.391 22.375 1 92.5 401 LEU B CA 1
ATOM 10627 C C . LEU B 1 401 ? -11.859 28.688 23.281 1 92.5 401 LEU B C 1
ATOM 10629 O O . LEU B 1 401 ? -13.016 28.547 22.875 1 92.5 401 LEU B O 1
ATOM 10633 N N . GLN B 1 402 ? -11.617 29.125 24.484 1 89.38 402 GLN B N 1
ATOM 10634 C CA . GLN B 1 402 ? -12.656 29.375 25.484 1 89.38 402 GLN B CA 1
ATOM 10635 C C . GLN B 1 402 ? -13.578 30.5 25.047 1 89.38 402 GLN B C 1
ATOM 10637 O O . GLN B 1 402 ? -14.773 30.5 25.359 1 89.38 402 GLN B O 1
ATOM 10642 N N . CYS B 1 403 ? -13.023 31.453 24.297 1 90.75 403 CYS B N 1
ATOM 10643 C CA . CYS B 1 403 ? -13.805 32.594 23.844 1 90.75 403 CYS B CA 1
ATOM 10644 C C . CYS B 1 403 ? -14.695 32.219 22.672 1 90.75 403 CYS B C 1
ATOM 10646 O O . CYS B 1 403 ? -15.523 33.031 22.234 1 90.75 403 CYS B O 1
ATOM 10648 N N . GLY B 1 404 ? -14.477 31 22.141 1 89.88 404 GLY B N 1
ATOM 10649 C CA . GLY B 1 404 ? -15.32 30.531 21.047 1 89.88 404 GLY B CA 1
ATOM 10650 C C . GLY B 1 404 ? -14.633 30.578 19.703 1 89.88 404 GLY B C 1
ATOM 10651 O O . GLY B 1 404 ? -15.102 29.969 18.734 1 89.88 404 GLY B O 1
ATOM 10652 N N . HIS B 1 405 ? -13.531 31.328 19.656 1 93.5 405 HIS B N 1
ATOM 10653 C CA . HIS B 1 405 ? -12.773 31.344 18.406 1 93.5 405 HIS B CA 1
ATOM 10654 C C . HIS B 1 405 ? -12.094 30 18.141 1 93.5 405 HIS B C 1
ATOM 10656 O O . HIS B 1 405 ? -11.82 29.25 19.078 1 93.5 405 HIS B O 1
ATOM 10662 N N . LEU B 1 406 ? -11.922 29.688 16.875 1 93.38 406 LEU B N 1
ATOM 10663 C CA . LEU B 1 406 ? -11.234 28.469 16.484 1 93.38 406 LEU B CA 1
ATOM 10664 C C . LEU B 1 406 ? -9.945 28.781 15.727 1 93.38 406 LEU B C 1
ATOM 10666 O O . LEU B 1 406 ? -9.891 29.75 14.961 1 93.38 406 LEU B O 1
ATOM 10670 N N . VAL B 1 407 ? -8.922 28 15.984 1 93.44 407 VAL B N 1
ATOM 10671 C CA . VAL B 1 407 ? -7.648 28.141 15.281 1 93.44 407 VAL B CA 1
ATOM 10672 C C . VAL B 1 407 ? -7.148 26.766 14.836 1 93.44 407 VAL B C 1
ATOM 10674 O O . VAL B 1 407 ? -7.562 25.75 15.383 1 93.44 407 VAL B O 1
ATOM 10677 N N . CYS B 1 408 ? -6.336 26.766 13.797 1 92.38 408 CYS B N 1
ATOM 10678 C CA . CYS B 1 408 ? -5.773 25.5 13.344 1 92.38 408 CYS B CA 1
ATOM 10679 C C . CYS B 1 408 ? -4.578 25.094 14.195 1 92.38 408 CYS B C 1
ATOM 10681 O O . CYS B 1 408 ? -4.066 25.906 14.977 1 92.38 408 CYS B O 1
ATOM 10683 N N . GLU B 1 409 ? -4.152 23.891 14.039 1 90.81 409 GLU B N 1
ATOM 10684 C CA . GLU B 1 409 ? -3.082 23.359 14.867 1 90.81 409 GLU B CA 1
ATOM 10685 C C . GLU B 1 409 ? -1.763 24.078 14.609 1 90.81 409 GLU B C 1
ATOM 10687 O O . GLU B 1 409 ? -1.016 24.375 15.547 1 90.81 409 GLU B O 1
ATOM 10692 N N . ASN B 1 410 ? -1.464 24.344 13.398 1 88.69 410 ASN B N 1
ATOM 10693 C CA . ASN B 1 410 ? -0.227 25.047 13.047 1 88.69 410 ASN B CA 1
ATOM 10694 C C . ASN B 1 410 ? -0.163 26.422 13.68 1 88.69 410 ASN B C 1
ATOM 10696 O O . ASN B 1 410 ? 0.888 26.844 14.172 1 88.69 410 ASN B O 1
ATOM 10700 N N . CYS B 1 411 ? -1.229 27.156 13.562 1 92.69 411 CYS B N 1
ATOM 10701 C CA . CYS B 1 411 ? -1.271 28.5 14.133 1 92.69 411 CYS B CA 1
ATOM 10702 C C . CYS B 1 411 ? -1.192 28.438 15.656 1 92.69 411 CYS B C 1
ATOM 10704 O O . CYS B 1 411 ? -0.544 29.281 16.281 1 92.69 411 CYS B O 1
ATOM 10706 N N . LEU B 1 412 ? -1.87 27.469 16.203 1 92.75 412 LEU B N 1
ATOM 10707 C CA . LEU B 1 412 ? -1.812 27.312 17.656 1 92.75 412 LEU B CA 1
ATOM 10708 C C . LEU B 1 412 ? -0.384 27.047 18.109 1 92.75 412 LEU B C 1
ATOM 10710 O O . LEU B 1 412 ? 0.07 27.625 19.109 1 92.75 412 LEU B O 1
ATOM 10714 N N . THR B 1 413 ? 0.292 26.219 17.438 1 91.88 413 THR B N 1
ATOM 10715 C CA . THR B 1 413 ? 1.664 25.875 17.797 1 91.88 413 THR B CA 1
ATOM 10716 C C . THR B 1 413 ? 2.592 27.078 17.578 1 91.88 413 THR B C 1
ATOM 10718 O O . THR B 1 413 ? 3.521 27.281 18.359 1 91.88 413 THR B O 1
ATOM 10721 N N . ALA B 1 414 ? 2.336 27.844 16.578 1 88.31 414 ALA B N 1
ATOM 10722 C CA . ALA B 1 414 ? 3.18 28.984 16.25 1 88.31 414 ALA B CA 1
ATOM 10723 C C . ALA B 1 414 ? 2.973 30.109 17.25 1 88.31 414 ALA B C 1
ATOM 10725 O O . ALA B 1 414 ? 3.918 30.828 17.594 1 88.31 414 ALA B O 1
ATOM 10726 N N . MET B 1 415 ? 1.784 30.266 17.688 1 91.81 415 MET B N 1
ATOM 10727 C CA . MET B 1 415 ? 1.464 31.406 18.531 1 91.81 415 MET B CA 1
ATOM 10728 C C . MET B 1 415 ? 1.493 31.016 20 1 91.81 415 MET B C 1
ATOM 10730 O O . MET B 1 415 ? 1.542 31.891 20.875 1 91.81 415 MET B O 1
ATOM 10734 N N . GLY B 1 416 ? 1.463 29.719 20.219 1 92 416 GLY B N 1
ATOM 10735 C CA . GLY B 1 416 ? 1.484 29.234 21.594 1 92 416 GLY B CA 1
ATOM 10736 C C . GLY B 1 416 ? 2.887 29.109 22.156 1 92 416 GLY B C 1
ATOM 10737 O O . GLY B 1 416 ? 3.871 29.266 21.438 1 92 416 GLY B O 1
ATOM 10738 N N . SER B 1 417 ? 2.93 28.969 23.516 1 92.25 417 SER B N 1
ATOM 10739 C CA . SER B 1 417 ? 4.199 28.75 24.188 1 92.25 417 SER B CA 1
ATOM 10740 C C . SER B 1 417 ? 4.332 27.297 24.656 1 92.25 417 SER B C 1
ATOM 10742 O O . SER B 1 417 ? 3.328 26.641 24.906 1 92.25 417 SER B O 1
ATOM 10744 N N . CYS B 1 418 ? 5.496 26.875 24.609 1 92 418 CYS B N 1
ATOM 10745 C CA . CYS B 1 418 ? 5.793 25.5 25.031 1 92 418 CYS B CA 1
ATOM 10746 C C . CYS B 1 418 ? 6.961 25.484 26 1 92 418 CYS B C 1
ATOM 10748 O O . CYS B 1 418 ? 7.93 26.219 25.844 1 92 418 CYS B O 1
ATOM 10750 N N . LEU B 1 419 ? 6.875 24.688 27.047 1 91 419 LEU B N 1
ATOM 10751 C CA . LEU B 1 419 ? 7.957 24.516 28.016 1 91 419 LEU B CA 1
ATOM 10752 C C . LEU B 1 419 ? 8.914 23.406 27.578 1 91 419 LEU B C 1
ATOM 10754 O O . LEU B 1 419 ? 8.484 22.406 27.016 1 91 419 LEU B O 1
ATOM 10758 N N . GLU B 1 420 ? 10.156 23.578 27.922 1 90.69 420 GLU B N 1
ATOM 10759 C CA . GLU B 1 420 ? 11.164 22.578 27.547 1 90.69 420 GLU B CA 1
ATOM 10760 C C . GLU B 1 420 ? 10.992 21.297 28.359 1 90.69 420 GLU B C 1
ATOM 10762 O O . GLU B 1 420 ? 11.367 20.219 27.906 1 90.69 420 GLU B O 1
ATOM 10767 N N . SER B 1 421 ? 10.391 21.438 29.531 1 92.25 421 SER B N 1
ATOM 10768 C CA . SER B 1 421 ? 10.156 20.266 30.375 1 92.25 421 SER B CA 1
ATOM 10769 C C . SER B 1 421 ? 9.008 19.406 29.844 1 92.25 421 SER B C 1
ATOM 10771 O O . SER B 1 421 ? 8.883 18.234 30.203 1 92.25 421 SER B O 1
ATOM 10773 N N . ASP B 1 422 ? 8.164 19.953 29.141 1 93.38 422 ASP B N 1
ATOM 10774 C CA . ASP B 1 422 ? 7.062 19.25 28.469 1 93.38 422 ASP B CA 1
ATOM 10775 C C . ASP B 1 422 ? 6.949 19.688 27.016 1 93.38 422 ASP B C 1
ATOM 10777 O O . ASP B 1 422 ? 6.016 20.406 26.641 1 93.38 422 ASP B O 1
ATOM 10781 N N . PRO B 1 423 ? 7.828 18.969 26.312 1 91.25 423 PRO B N 1
ATOM 10782 C CA . PRO B 1 423 ? 7.828 19.375 24.906 1 91.25 423 PRO B CA 1
ATOM 10783 C C . PRO B 1 423 ? 6.535 19 24.172 1 91.25 423 PRO B C 1
ATOM 10785 O O . PRO B 1 423 ? 5.836 18.078 24.594 1 91.25 423 PRO B O 1
ATOM 10788 N N . TYR B 1 424 ? 6.031 19.766 23.344 1 92.81 424 TYR B N 1
ATOM 10789 C CA . TYR B 1 424 ? 4.93 19.531 22.422 1 92.81 424 TYR B CA 1
ATOM 10790 C C . TYR B 1 424 ? 3.594 19.875 23.062 1 92.81 424 TYR B C 1
ATOM 10792 O O . TYR B 1 424 ? 2.533 19.625 22.484 1 92.81 424 TYR B O 1
ATOM 10800 N N . LEU B 1 425 ? 3.582 20.188 24.406 1 95.62 425 LEU B N 1
ATOM 10801 C CA . LEU B 1 425 ? 2.396 20.797 25 1 95.62 425 LEU B CA 1
ATOM 10802 C C . LEU B 1 425 ? 2.404 22.312 24.781 1 95.62 425 LEU B C 1
ATOM 10804 O O . LEU B 1 425 ? 3.229 23.016 25.359 1 95.62 425 LEU B O 1
ATOM 10808 N N . TYR B 1 426 ? 1.486 22.781 24 1 95.5 426 TYR B N 1
ATOM 10809 C CA . TYR B 1 426 ? 1.413 24.203 23.688 1 95.5 426 TYR B CA 1
ATOM 10810 C C . TYR B 1 426 ? 0.276 24.875 24.453 1 95.5 426 TYR B C 1
ATOM 10812 O O . TYR B 1 426 ? -0.806 24.297 24.594 1 95.5 426 TYR B O 1
ATOM 10820 N N . GLN B 1 427 ? 0.606 25.984 24.969 1 94.19 427 GLN B N 1
ATOM 10821 C CA . GLN B 1 427 ? -0.372 26.719 25.766 1 94.19 427 GLN B CA 1
ATOM 10822 C C . GLN B 1 427 ? -0.602 28.109 25.203 1 94.19 427 GLN B C 1
ATOM 10824 O O . GLN B 1 427 ? 0.34 28.781 24.766 1 94.19 427 GLN B O 1
ATOM 10829 N N . LEU B 1 428 ? -1.857 28.406 25.109 1 92.81 428 LEU B N 1
ATOM 10830 C CA . LEU B 1 428 ? -2.275 29.75 24.75 1 92.81 428 LEU B CA 1
ATOM 10831 C C . LEU B 1 428 ? -2.977 30.438 25.906 1 92.81 428 LEU B C 1
ATOM 10833 O O . LEU B 1 428 ? -4.012 29.969 26.391 1 92.81 428 LEU B O 1
ATOM 10837 N N . SER B 1 429 ? -2.455 31.562 26.406 1 92.12 429 SER B N 1
ATOM 10838 C CA . SER B 1 429 ? -3.016 32.281 27.547 1 92.12 429 SER B CA 1
ATOM 10839 C C . SER B 1 429 ? -4.059 33.312 27.109 1 92.12 429 SER B C 1
ATOM 10841 O O . SER B 1 429 ? -4.938 33.688 27.891 1 92.12 429 SER B O 1
ATOM 10843 N N . ARG B 1 430 ? -3.855 33.812 25.875 1 93.69 430 ARG B N 1
ATOM 10844 C CA . ARG B 1 430 ? -4.797 34.781 25.312 1 93.69 430 ARG B CA 1
ATOM 10845 C C . ARG B 1 430 ? -5.172 34.406 23.875 1 93.69 430 ARG B C 1
ATOM 10847 O O . ARG B 1 430 ? -4.359 33.844 23.141 1 93.69 430 ARG B O 1
ATOM 10854 N N . CYS B 1 431 ? -6.449 34.688 23.609 1 94.88 431 CYS B N 1
ATOM 10855 C CA . CYS B 1 431 ? -6.879 34.469 22.234 1 94.88 431 CYS B CA 1
ATOM 10856 C C . CYS B 1 431 ? -6.207 35.469 21.281 1 94.88 431 CYS B C 1
ATOM 10858 O O . CYS B 1 431 ? -6.277 36.688 21.484 1 94.88 431 CYS B O 1
ATOM 10860 N N . PRO B 1 432 ? -5.559 35.031 20.281 1 94.06 432 PRO B N 1
ATOM 10861 C CA . PRO B 1 432 ? -4.879 35.938 19.359 1 94.06 432 PRO B CA 1
ATOM 10862 C C . PRO B 1 432 ? -5.852 36.75 18.531 1 94.06 432 PRO B C 1
ATOM 10864 O O . PRO B 1 432 ? -5.461 37.781 17.938 1 94.06 432 PRO B O 1
ATOM 10867 N N . LEU B 1 433 ? -7.07 36.344 18.453 1 95.75 433 LEU B N 1
ATOM 10868 C CA . LEU B 1 433 ? -8.055 37.031 17.625 1 95.75 433 LEU B CA 1
ATOM 10869 C C . LEU B 1 433 ? -8.812 38.094 18.406 1 95.75 433 LEU B C 1
ATOM 10871 O O . LEU B 1 433 ? -9.141 39.156 17.875 1 95.75 433 LEU B O 1
ATOM 10875 N N . CYS B 1 434 ? -9.148 37.906 19.688 1 94.88 434 CYS B N 1
ATOM 10876 C CA . CYS B 1 434 ? -9.938 38.875 20.453 1 94.88 434 CYS B CA 1
ATOM 10877 C C . CYS B 1 434 ? -9.18 39.344 21.688 1 94.88 434 CYS B C 1
ATOM 10879 O O . CYS B 1 434 ? -9.625 40.25 22.391 1 94.88 434 CYS B O 1
ATOM 10881 N N . SER B 1 435 ? -8.125 38.719 22.078 1 92.44 435 SER B N 1
ATOM 10882 C CA . SER B 1 435 ? -7.242 39.094 23.188 1 92.44 435 SER B CA 1
ATOM 10883 C C . SER B 1 435 ? -7.887 38.781 24.531 1 92.44 435 SER B C 1
ATOM 10885 O O . SER B 1 435 ? -7.398 39.219 25.578 1 92.44 435 SER B O 1
ATOM 10887 N N . GLN B 1 436 ? -8.914 38.062 24.5 1 92.94 436 GLN B N 1
ATOM 10888 C CA . GLN B 1 436 ? -9.523 37.625 25.734 1 92.94 436 GLN B CA 1
ATOM 10889 C C . GLN B 1 436 ? -8.703 36.531 26.391 1 92.94 436 GLN B C 1
ATOM 10891 O O . GLN B 1 436 ? -8.031 35.75 25.703 1 92.94 436 GLN B O 1
ATOM 10896 N N . ALA B 1 437 ? -8.82 36.469 27.703 1 90.75 437 ALA B N 1
ATOM 10897 C CA . ALA B 1 437 ? -8.117 35.438 28.438 1 90.75 437 ALA B CA 1
ATOM 10898 C C . ALA B 1 437 ? -8.688 34.062 28.109 1 90.75 437 ALA B C 1
ATOM 10900 O O . ALA B 1 437 ? -9.906 33.875 28.109 1 90.75 437 ALA B O 1
ATOM 10901 N N . SER B 1 438 ? -7.891 33.219 27.578 1 88.62 438 SER B N 1
ATOM 10902 C CA . SER B 1 438 ? -8.25 31.859 27.203 1 88.62 438 SER B CA 1
ATOM 10903 C C . SER B 1 438 ? -7.129 30.875 27.531 1 88.62 438 SER B C 1
ATOM 10905 O O . SER B 1 438 ? -6.059 30.922 26.922 1 88.62 438 SER B O 1
ATOM 10907 N N . GLU B 1 439 ? -7.309 30.047 28.609 1 87.44 439 GLU B N 1
ATOM 10908 C CA . GLU B 1 439 ? -6.312 29.031 28.969 1 87.44 439 GLU B CA 1
ATOM 10909 C C . GLU B 1 439 ? -6.566 27.719 28.234 1 87.44 439 GLU B C 1
ATOM 10911 O O . GLU B 1 439 ? -7.348 26.891 28.703 1 87.44 439 GLU B O 1
ATOM 10916 N N . THR B 1 440 ? -5.906 27.625 27.094 1 90.62 440 THR B N 1
ATOM 10917 C CA . THR B 1 440 ? -6.055 26.406 26.297 1 90.62 440 THR B CA 1
ATOM 10918 C C . THR B 1 440 ? -4.719 25.688 26.141 1 90.62 440 THR B C 1
ATOM 10920 O O . THR B 1 440 ? -3.693 26.328 25.891 1 90.62 440 THR B O 1
ATOM 10923 N N . SER B 1 441 ? -4.711 24.438 26.484 1 92.44 441 SER B N 1
ATOM 10924 C CA . SER B 1 441 ? -3.533 23.594 26.312 1 92.44 441 SER B CA 1
ATOM 10925 C C . SER B 1 441 ? -3.793 22.484 25.297 1 92.44 441 SER B C 1
ATOM 10927 O O . SER B 1 441 ? -4.812 21.797 25.359 1 92.44 441 SER B O 1
ATOM 10929 N N . VAL B 1 442 ? -2.938 22.406 24.297 1 94.69 442 VAL B N 1
ATOM 10930 C CA . VAL B 1 442 ? -3.078 21.391 23.25 1 94.69 442 VAL B CA 1
ATOM 10931 C C . VAL B 1 442 ? -1.757 20.641 23.078 1 94.69 442 VAL B C 1
ATOM 10933 O O . VAL B 1 442 ? -0.708 21.266 22.891 1 94.69 442 VAL B O 1
ATOM 10936 N N . ARG B 1 443 ? -1.807 19.359 23.219 1 95.75 443 ARG B N 1
ATOM 10937 C CA . ARG B 1 443 ? -0.63 18.531 22.938 1 95.75 443 ARG B CA 1
ATOM 10938 C C . ARG B 1 443 ? -0.587 18.125 21.469 1 95.75 443 ARG B C 1
ATOM 10940 O O . ARG B 1 443 ? -1.611 17.766 20.891 1 95.75 443 ARG B O 1
ATOM 10947 N N . VAL B 1 444 ? 0.59 18.281 20.875 1 93.88 444 VAL B N 1
ATOM 10948 C CA . VAL B 1 444 ? 0.771 17.938 19.469 1 93.88 444 VAL B CA 1
ATOM 10949 C C . VAL B 1 444 ? 1.77 16.781 19.359 1 93.88 444 VAL B C 1
ATOM 10951 O O . VAL B 1 444 ? 2.773 16.75 20.062 1 93.88 444 VAL B O 1
ATOM 10954 N N . LYS B 1 445 ? 1.47 15.82 18.547 1 91.31 445 LYS B N 1
ATOM 10955 C CA . LYS B 1 445 ? 2.363 14.695 18.312 1 91.31 445 LYS B CA 1
ATOM 10956 C C . LYS B 1 445 ? 3.66 15.148 17.641 1 91.31 445 LYS B C 1
ATOM 10958 O O . LYS B 1 445 ? 3.643 16.016 16.766 1 91.31 445 LYS B O 1
ATOM 10963 N N . PRO B 1 446 ? 4.785 14.555 18.094 1 92.38 446 PRO B N 1
ATOM 10964 C CA . PRO B 1 446 ? 6.012 14.859 17.344 1 92.38 446 PRO B CA 1
ATOM 10965 C C . PRO B 1 446 ? 5.926 14.469 15.875 1 92.38 446 PRO B C 1
ATOM 10967 O O . PRO B 1 446 ? 5.336 13.438 15.539 1 92.38 446 PRO B O 1
ATOM 10970 N N . ALA B 1 447 ? 6.562 15.188 15.055 1 88.31 447 ALA B N 1
ATOM 10971 C CA . ALA B 1 447 ? 6.469 14.984 13.609 1 88.31 447 ALA B CA 1
ATOM 10972 C C . ALA B 1 447 ? 7.023 13.625 13.211 1 88.31 447 ALA B C 1
ATOM 10974 O O . ALA B 1 447 ? 6.543 13.008 12.258 1 88.31 447 ALA B O 1
ATOM 10975 N N . THR B 1 448 ? 8.055 13.141 13.93 1 92.5 448 THR B N 1
ATOM 10976 C CA . THR B 1 448 ? 8.734 11.914 13.531 1 92.5 448 THR B CA 1
ATOM 10977 C C . THR B 1 448 ? 8.141 10.711 14.258 1 92.5 448 THR B C 1
ATOM 10979 O O . THR B 1 448 ? 8.672 9.602 14.156 1 92.5 448 THR B O 1
ATOM 10982 N N . ALA B 1 449 ? 7.145 10.961 15.039 1 93.88 449 ALA B N 1
ATOM 10983 C CA . ALA B 1 449 ? 6.43 9.852 15.664 1 93.88 449 ALA B CA 1
ATOM 10984 C C . ALA B 1 449 ? 5.25 9.406 14.805 1 93.88 449 ALA B C 1
ATOM 10986 O O . ALA B 1 449 ? 4.676 10.203 14.062 1 93.88 449 ALA B O 1
ATOM 10987 N N . GLY B 1 450 ? 4.969 8.117 14.852 1 92.19 450 GLY B N 1
ATOM 10988 C CA . GLY B 1 450 ? 3.826 7.582 14.125 1 92.19 450 GLY B CA 1
ATOM 10989 C C . GLY B 1 450 ? 2.514 7.758 14.859 1 92.19 450 GLY B C 1
ATOM 10990 O O . GLY B 1 450 ? 2.465 8.406 15.906 1 92.19 450 GLY B O 1
ATOM 10991 N N . LEU B 1 451 ? 1.43 7.293 14.281 1 93.12 451 LEU B N 1
ATOM 10992 C CA . LEU B 1 451 ? 0.101 7.375 14.883 1 93.12 451 LEU B CA 1
ATOM 10993 C C . LEU B 1 451 ? -0.35 6.012 15.391 1 93.12 451 LEU B C 1
ATOM 10995 O O . LEU B 1 451 ? -0.093 4.988 14.75 1 93.12 451 LEU B O 1
ATOM 10999 N N . ARG B 1 452 ? -0.889 5.98 16.562 1 95.62 452 ARG B N 1
ATOM 11000 C CA . ARG B 1 452 ? -1.48 4.801 17.188 1 95.62 452 ARG B CA 1
ATOM 11001 C C . ARG B 1 452 ? -3.004 4.863 17.141 1 95.62 452 ARG B C 1
ATOM 11003 O O . ARG B 1 452 ? -3.609 5.797 17.656 1 95.62 452 ARG B O 1
ATOM 11010 N N . VAL B 1 453 ? -3.656 3.801 16.516 1 96.38 453 VAL B N 1
ATOM 11011 C CA . VAL B 1 453 ? -5.074 3.898 16.188 1 96.38 453 VAL B CA 1
ATOM 11012 C C . VAL B 1 453 ? -5.859 2.848 16.969 1 96.38 453 VAL B C 1
ATOM 11014 O O . VAL B 1 453 ? -5.398 1.715 17.125 1 96.38 453 VAL B O 1
ATOM 11017 N N . LEU B 1 454 ? -7 3.25 17.484 1 97.75 454 LEU B N 1
ATOM 11018 C CA . LEU B 1 454 ? -7.957 2.363 18.141 1 97.75 454 LEU B CA 1
ATOM 11019 C C . LEU B 1 454 ? -9.312 2.416 17.438 1 97.75 454 LEU B C 1
ATOM 11021 O O . LEU B 1 454 ? -9.844 3.5 17.188 1 97.75 454 LEU B O 1
ATOM 11025 N N . SER B 1 455 ? -9.844 1.317 16.984 1 97.19 455 SER B N 1
ATOM 11026 C CA . SER B 1 455 ? -11.18 1.219 16.406 1 97.19 455 SER B CA 1
ATOM 11027 C C . SER B 1 455 ? -12.031 0.205 17.156 1 97.19 455 SER B C 1
ATOM 11029 O O . SER B 1 455 ? -11.578 -0.905 17.453 1 97.19 455 SER B O 1
ATOM 11031 N N . ILE B 1 456 ? -13.258 0.582 17.562 1 97.81 456 ILE B N 1
ATOM 11032 C CA . ILE B 1 456 ? -14.148 -0.294 18.312 1 97.81 456 ILE B CA 1
ATOM 11033 C C . ILE B 1 456 ? -15.461 -0.484 17.547 1 97.81 456 ILE B C 1
ATOM 11035 O O . ILE B 1 456 ? -16.094 0.49 17.141 1 97.81 456 ILE B O 1
ATOM 11039 N N . ASP B 1 457 ? -15.93 -1.739 17.453 1 96.44 457 ASP B N 1
ATOM 11040 C CA . ASP B 1 457 ? -17.141 -2.102 16.734 1 96.44 457 ASP B CA 1
ATOM 11041 C C . ASP B 1 457 ? -18.391 -1.66 17.5 1 96.44 457 ASP B C 1
ATOM 11043 O O . ASP B 1 457 ? -18.328 -1.44 18.719 1 96.44 457 ASP B O 1
ATOM 11047 N N . GLY B 1 458 ? -19.484 -1.563 16.734 1 94.25 458 GLY B N 1
ATOM 11048 C CA . GLY B 1 458 ? -20.781 -1.501 17.359 1 94.25 458 GLY B CA 1
ATOM 11049 C C . GLY B 1 458 ? -21.344 -2.865 17.734 1 94.25 458 GLY B C 1
ATOM 11050 O O . GLY B 1 458 ? -21.047 -3.859 17.062 1 94.25 458 GLY B O 1
ATOM 11051 N N . GLY B 1 459 ? -22.078 -2.871 18.859 1 91.75 459 GLY B N 1
ATOM 11052 C CA . GLY B 1 459 ? -22.609 -4.164 19.266 1 91.75 459 GLY B CA 1
ATOM 11053 C C . GLY B 1 459 ? -23.562 -4.078 20.438 1 91.75 459 GLY B C 1
ATOM 11054 O O . GLY B 1 459 ? -23.828 -5.082 21.109 1 91.75 459 GLY B O 1
ATOM 11055 N N . GLY B 1 460 ? -24.125 -2.916 20.75 1 92.38 460 GLY B N 1
ATOM 11056 C CA . GLY B 1 460 ? -25.047 -2.76 21.859 1 92.38 460 GLY B CA 1
ATOM 11057 C C . GLY B 1 460 ? -24.438 -3.115 23.203 1 92.38 460 GLY B C 1
ATOM 11058 O O . GLY B 1 460 ? -23.375 -2.609 23.547 1 92.38 460 GLY B O 1
ATOM 11059 N N . ILE B 1 461 ? -25.078 -4.016 23.891 1 92.75 461 ILE B N 1
ATOM 11060 C CA . ILE B 1 461 ? -24.625 -4.379 25.234 1 92.75 461 ILE B CA 1
ATOM 11061 C C . ILE B 1 461 ? -23.328 -5.176 25.156 1 92.75 461 ILE B C 1
ATOM 11063 O O . ILE B 1 461 ? -22.625 -5.328 26.141 1 92.75 461 ILE B O 1
ATOM 11067 N N . ARG B 1 462 ? -23.016 -5.641 24.047 1 95.81 462 ARG B N 1
ATOM 11068 C CA . ARG B 1 462 ? -21.828 -6.465 23.875 1 95.81 462 ARG B CA 1
ATOM 11069 C C . ARG B 1 462 ? -20.562 -5.613 23.922 1 95.81 462 ARG B C 1
ATOM 11071 O O . ARG B 1 462 ? -19.438 -6.141 23.922 1 95.81 462 ARG B O 1
ATOM 11078 N N . ALA B 1 463 ? -20.688 -4.281 23.969 1 96.88 463 ALA B N 1
ATOM 11079 C CA . ALA B 1 463 ? -19.547 -3.381 24.125 1 96.88 463 ALA B CA 1
ATOM 11080 C C . ALA B 1 463 ? -18.812 -3.643 25.438 1 96.88 463 ALA B C 1
ATOM 11082 O O . ALA B 1 463 ? -17.703 -3.146 25.641 1 96.88 463 ALA B O 1
ATOM 11083 N N . ALA B 1 464 ? -19.359 -4.484 26.25 1 97.19 464 ALA B N 1
ATOM 11084 C CA . ALA B 1 464 ? -18.656 -4.949 27.453 1 97.19 464 ALA B CA 1
ATOM 11085 C C . ALA B 1 464 ? -17.344 -5.633 27.078 1 97.19 464 ALA B C 1
ATOM 11087 O O . ALA B 1 464 ? -16.375 -5.562 27.844 1 97.19 464 ALA B O 1
ATOM 11088 N N . ILE B 1 465 ? -17.312 -6.211 25.984 1 97.81 465 ILE B N 1
ATOM 11089 C CA . ILE B 1 465 ? -16.156 -6.988 25.531 1 97.81 465 ILE B CA 1
ATOM 11090 C C . ILE B 1 465 ? -14.992 -6.051 25.25 1 97.81 465 ILE B C 1
ATOM 11092 O O . ILE B 1 465 ? -13.914 -6.199 25.844 1 97.81 465 ILE B O 1
ATOM 11096 N N . PRO B 1 466 ? -15.148 -5.047 24.391 1 98.25 466 PRO B N 1
ATOM 11097 C CA . PRO B 1 466 ? -14.008 -4.16 24.156 1 98.25 466 PRO B CA 1
ATOM 11098 C C . PRO B 1 466 ? -13.578 -3.406 25.406 1 98.25 466 PRO B C 1
ATOM 11100 O O . PRO B 1 466 ? -12.391 -3.1 25.578 1 98.25 466 PRO B O 1
ATOM 11103 N N . ILE B 1 467 ? -14.5 -3.027 26.312 1 98.25 467 ILE B N 1
ATOM 11104 C CA . ILE B 1 467 ? -14.125 -2.359 27.547 1 98.25 467 ILE B CA 1
ATOM 11105 C C . ILE B 1 467 ? -13.195 -3.262 28.359 1 98.25 467 ILE B C 1
ATOM 11107 O O . ILE B 1 467 ? -12.18 -2.805 28.875 1 98.25 467 ILE B O 1
ATOM 11111 N N . GLN B 1 468 ? -13.523 -4.523 28.359 1 97.62 468 GLN B N 1
ATOM 11112 C CA . GLN B 1 468 ? -12.703 -5.449 29.125 1 97.62 468 GLN B CA 1
ATOM 11113 C C . GLN B 1 468 ? -11.359 -5.688 28.453 1 97.62 468 GLN B C 1
ATOM 11115 O O . GLN B 1 468 ? -10.352 -5.926 29.125 1 97.62 468 GLN B O 1
ATOM 11120 N N . PHE B 1 469 ? -11.359 -5.75 27.188 1 97.88 469 PHE B N 1
ATOM 11121 C CA . PHE B 1 469 ? -10.094 -5.805 26.469 1 97.88 469 PHE B CA 1
ATOM 11122 C C . PHE B 1 469 ? -9.18 -4.656 26.891 1 97.88 469 PHE B C 1
ATOM 11124 O O . PHE B 1 469 ? -8 -4.863 27.172 1 97.88 469 PHE B O 1
ATOM 11131 N N . LEU B 1 470 ? -9.719 -3.408 26.922 1 98.56 470 LEU B N 1
ATOM 11132 C CA . LEU B 1 470 ? -8.945 -2.227 27.266 1 98.56 470 LEU B CA 1
ATOM 11133 C C . LEU B 1 470 ? -8.461 -2.301 28.719 1 98.56 470 LEU B C 1
ATOM 11135 O O . LEU B 1 470 ? -7.352 -1.856 29.031 1 98.56 470 LEU B O 1
ATOM 11139 N N . CYS B 1 471 ? -9.32 -2.85 29.625 1 97.62 471 CYS B N 1
ATOM 11140 C CA . CYS B 1 471 ? -8.891 -3.076 31 1 97.62 471 CYS B CA 1
ATOM 11141 C C . CYS B 1 471 ? -7.676 -4.004 31.047 1 97.62 471 CYS B C 1
ATOM 11143 O O . CYS B 1 471 ? -6.699 -3.719 31.734 1 97.62 471 CYS B O 1
ATOM 11145 N N . ALA B 1 472 ? -7.754 -5.105 30.281 1 97.56 472 ALA B N 1
ATOM 11146 C CA . ALA B 1 472 ? -6.672 -6.086 30.25 1 97.56 472 ALA B CA 1
ATOM 11147 C C . ALA B 1 472 ? -5.395 -5.473 29.688 1 97.56 472 ALA B C 1
ATOM 11149 O O . ALA B 1 472 ? -4.301 -5.727 30.188 1 97.56 472 ALA B O 1
ATOM 11150 N N . LEU B 1 473 ? -5.531 -4.703 28.656 1 97.69 473 LEU B N 1
ATOM 11151 C CA . LEU B 1 473 ? -4.375 -4.086 28.031 1 97.69 473 LEU B CA 1
ATOM 11152 C C . LEU B 1 473 ? -3.717 -3.076 28.969 1 97.69 473 LEU B C 1
ATOM 11154 O O . LEU B 1 473 ? -2.488 -3.018 29.047 1 97.69 473 LEU B O 1
ATOM 11158 N N . GLU B 1 474 ? -4.543 -2.209 29.562 1 97.25 474 GLU B N 1
ATOM 11159 C CA . GLU B 1 474 ? -4.031 -1.229 30.516 1 97.25 474 GLU B CA 1
ATOM 11160 C C . GLU B 1 474 ? -3.238 -1.903 31.625 1 97.25 474 GLU B C 1
ATOM 11162 O O . GLU B 1 474 ? -2.15 -1.447 31.984 1 97.25 474 GLU B O 1
ATOM 11167 N N . LYS B 1 475 ? -3.781 -2.961 32.125 1 95.5 475 LYS B N 1
ATOM 11168 C CA . LYS B 1 475 ? -3.107 -3.709 33.188 1 95.5 475 LYS B CA 1
ATOM 11169 C C . LYS B 1 475 ? -1.81 -4.332 32.656 1 95.5 475 LYS B C 1
ATOM 11171 O O . LYS B 1 475 ? -0.801 -4.34 33.375 1 95.5 475 LYS B O 1
ATOM 11176 N N . ALA B 1 476 ? -1.822 -4.898 31.516 1 96 476 ALA B N 1
ATOM 11177 C CA . ALA B 1 476 ? -0.651 -5.547 30.938 1 96 476 ALA B CA 1
ATOM 11178 C C . ALA B 1 476 ? 0.479 -4.547 30.703 1 96 476 ALA B C 1
ATOM 11180 O O . ALA B 1 476 ? 1.654 -4.883 30.875 1 96 476 ALA B O 1
ATOM 11181 N N . ILE B 1 477 ? 0.192 -3.318 30.297 1 95.94 477 ILE B N 1
ATOM 11182 C CA . ILE B 1 477 ? 1.21 -2.297 30.078 1 95.94 477 ILE B CA 1
ATOM 11183 C C . ILE B 1 477 ? 1.862 -1.934 31.422 1 95.94 477 ILE B C 1
ATOM 11185 O O . ILE B 1 477 ? 3.084 -1.787 31.5 1 95.94 477 ILE B O 1
ATOM 11189 N N . GLY B 1 478 ? 1.051 -1.666 32.438 1 93.62 478 GLY B N 1
ATOM 11190 C CA . GLY B 1 478 ? 1.545 -1.568 33.781 1 93.62 478 GLY B CA 1
ATOM 11191 C C . GLY B 1 478 ? 2.008 -0.172 34.156 1 93.62 478 GLY B C 1
ATOM 11192 O O . GLY B 1 478 ? 2.793 0 35.094 1 93.62 478 GLY B O 1
ATOM 11193 N N . LEU B 1 479 ? 1.667 0.832 33.406 1 94.38 479 LEU B N 1
ATOM 11194 C CA . LEU B 1 479 ? 1.974 2.217 33.75 1 94.38 479 LEU B CA 1
ATOM 11195 C C . LEU B 1 479 ? 0.758 2.914 34.344 1 94.38 479 LEU B C 1
ATOM 11197 O O . LEU B 1 479 ? -0.382 2.578 34.031 1 94.38 479 LEU B O 1
ATOM 11201 N N . ASP B 1 480 ? 0.982 3.742 35.188 1 90.12 480 ASP B N 1
ATOM 11202 C CA . ASP B 1 480 ? -0.107 4.535 35.75 1 90.12 480 ASP B CA 1
ATOM 11203 C C . ASP B 1 480 ? -0.521 5.652 34.781 1 90.12 480 ASP B C 1
ATOM 11205 O O . ASP B 1 480 ? -0.366 6.836 35.094 1 90.12 480 ASP B O 1
ATOM 11209 N N . MET B 1 481 ? -0.956 5.34 33.75 1 92.56 481 MET B N 1
ATOM 11210 C CA . MET B 1 481 ? -1.424 6.195 32.656 1 92.56 481 MET B CA 1
ATOM 11211 C C . MET B 1 481 ? -2.662 5.605 32 1 92.56 481 MET B C 1
ATOM 11213 O O . MET B 1 481 ? -2.738 4.395 31.781 1 92.56 481 MET B O 1
ATOM 11217 N N . PRO B 1 482 ? -3.691 6.41 31.844 1 95.19 482 PRO B N 1
ATOM 11218 C CA . PRO B 1 482 ? -4.887 5.887 31.172 1 95.19 482 PRO B CA 1
ATOM 11219 C C . PRO B 1 482 ? -4.578 5.262 29.812 1 95.19 482 PRO B C 1
ATOM 11221 O O . PRO B 1 482 ? -3.736 5.773 29.078 1 95.19 482 PRO B O 1
ATOM 11224 N N . ILE B 1 483 ? -5.273 4.223 29.438 1 96.81 483 ILE B N 1
ATOM 11225 C CA . ILE B 1 483 ? -5.008 3.424 28.25 1 96.81 483 ILE B CA 1
ATOM 11226 C C . ILE B 1 483 ? -5.199 4.281 27 1 96.81 483 ILE B C 1
ATOM 11228 O O . ILE B 1 483 ? -4.504 4.09 26 1 96.81 483 ILE B O 1
ATOM 11232 N N . GLN B 1 484 ? -6.141 5.227 27.016 1 95 484 GLN B N 1
ATOM 11233 C CA . GLN B 1 484 ? -6.453 6.02 25.828 1 95 484 GLN B CA 1
ATOM 11234 C C . GLN B 1 484 ? -5.277 6.91 25.438 1 95 484 GLN B C 1
ATOM 11236 O O . GLN B 1 484 ? -5.191 7.367 24.297 1 95 484 GLN B O 1
ATOM 11241 N N . GLU B 1 485 ? -4.336 7.184 26.359 1 96 485 GLU B N 1
ATOM 11242 C CA . GLU B 1 485 ? -3.158 7.996 26.047 1 96 485 GLU B CA 1
ATOM 11243 C C . GLU B 1 485 ? -2.158 7.223 25.203 1 96 485 GLU B C 1
ATOM 11245 O O . GLU B 1 485 ? -1.223 7.805 24.656 1 96 485 GLU B O 1
ATOM 11250 N N . HIS B 1 486 ? -2.369 5.922 25.078 1 96.56 486 HIS B N 1
ATOM 11251 C CA . HIS B 1 486 ? -1.535 5.109 24.203 1 96.56 486 HIS B CA 1
ATOM 11252 C C . HIS B 1 486 ? -2.098 5.074 22.781 1 96.56 486 HIS B C 1
ATOM 11254 O O . HIS B 1 486 ? -1.559 4.383 21.922 1 96.56 486 HIS B O 1
ATOM 11260 N N . PHE B 1 487 ? -3.195 5.805 22.531 1 97.06 487 PHE B N 1
ATOM 11261 C CA . PHE B 1 487 ? -3.797 5.879 21.203 1 97.06 487 PHE B CA 1
ATOM 11262 C C . PHE B 1 487 ? -3.99 7.324 20.766 1 97.06 487 PHE B C 1
ATOM 11264 O O . PHE B 1 487 ? -4.504 8.141 21.531 1 97.06 487 PHE B O 1
ATOM 11271 N N . ASP B 1 488 ? -3.58 7.645 19.547 1 95.81 488 ASP B N 1
ATOM 11272 C CA . ASP B 1 488 ? -3.641 9.008 19.016 1 95.81 488 ASP B CA 1
ATOM 11273 C C . ASP B 1 488 ? -4.949 9.25 18.266 1 95.81 488 ASP B C 1
ATOM 11275 O O . ASP B 1 488 ? -5.398 10.391 18.141 1 95.81 488 ASP B O 1
ATOM 11279 N N . LEU B 1 489 ? -5.465 8.227 17.688 1 95.25 489 LEU B N 1
ATOM 11280 C CA . LEU B 1 489 ? -6.707 8.258 16.922 1 95.25 489 LEU B CA 1
ATOM 11281 C C . LEU B 1 489 ? -7.637 7.129 17.344 1 95.25 489 LEU B C 1
ATOM 11283 O O . LEU B 1 489 ? -7.234 5.965 17.391 1 95.25 489 LEU B O 1
ATOM 11287 N N . ALA B 1 490 ? -8.859 7.527 17.719 1 97.44 490 ALA B N 1
ATOM 11288 C CA . ALA B 1 490 ? -9.805 6.52 18.188 1 97.44 490 ALA B CA 1
ATOM 11289 C C . ALA B 1 490 ? -11.164 6.688 17.5 1 97.44 490 ALA B C 1
ATOM 11291 O O . ALA B 1 490 ? -11.727 7.785 17.484 1 97.44 490 ALA B O 1
ATOM 11292 N N . TYR B 1 491 ? -11.695 5.652 16.906 1 96.75 491 TYR B N 1
ATOM 11293 C CA . TYR B 1 491 ? -12.992 5.625 16.25 1 96.75 491 TYR B CA 1
ATOM 11294 C C . TYR B 1 491 ? -13.883 4.535 16.844 1 96.75 491 TYR B C 1
ATOM 11296 O O . TYR B 1 491 ? -13.391 3.475 17.25 1 96.75 491 TYR B O 1
ATOM 11304 N N . GLY B 1 492 ? -15.086 4.758 17.016 1 97.12 492 GLY B N 1
ATOM 11305 C CA . GLY B 1 492 ? -16.062 3.781 17.484 1 97.12 492 GLY B CA 1
ATOM 11306 C C . GLY B 1 492 ? -17.422 3.938 16.844 1 97.12 492 GLY B C 1
ATOM 11307 O O . GLY B 1 492 ? -17.859 5.059 16.578 1 97.12 492 GLY B O 1
ATOM 11308 N N . THR B 1 493 ? -18.062 2.855 16.609 1 95.5 493 THR B N 1
ATOM 11309 C CA . THR B 1 493 ? -19.391 2.857 16.016 1 95.5 493 THR B CA 1
ATOM 11310 C C . THR B 1 493 ? -20.438 2.422 17.031 1 95.5 493 THR B C 1
ATOM 11312 O O . THR B 1 493 ? -20.219 1.466 17.781 1 95.5 493 THR B O 1
ATOM 11315 N N . SER B 1 494 ? -21.578 3.125 17.078 1 94.31 494 SER B N 1
ATOM 11316 C CA . SER B 1 494 ? -22.688 2.762 17.953 1 94.31 494 SER B CA 1
ATOM 11317 C C . SER B 1 494 ? -22.234 2.648 19.406 1 94.31 494 SER B C 1
ATOM 11319 O O . SER B 1 494 ? -21.625 3.568 19.938 1 94.31 494 SER B O 1
ATOM 11321 N N . SER B 1 495 ? -22.422 1.501 20.047 1 94.69 495 SER B N 1
ATOM 11322 C CA . SER B 1 495 ? -21.984 1.354 21.422 1 94.69 495 SER B CA 1
ATOM 11323 C C . SER B 1 495 ? -20.469 1.537 21.547 1 94.69 495 SER B C 1
ATOM 11325 O O . SER B 1 495 ? -19.969 2.012 22.578 1 94.69 495 SER B O 1
ATOM 11327 N N . GLY B 1 496 ? -19.734 1.173 20.516 1 96.5 496 GLY B N 1
ATOM 11328 C CA . GLY B 1 496 ? -18.312 1.482 20.5 1 96.5 496 GLY B CA 1
ATOM 11329 C C . GLY B 1 496 ? -18.016 2.971 20.531 1 96.5 496 GLY B C 1
ATOM 11330 O O . GLY B 1 496 ? -17.031 3.402 21.141 1 96.5 496 GLY B O 1
ATOM 11331 N N . GLY B 1 497 ? -18.875 3.742 19.828 1 96.75 497 GLY B N 1
ATOM 11332 C CA . GLY B 1 497 ? -18.766 5.191 19.891 1 96.75 497 GLY B CA 1
ATOM 11333 C C . GLY B 1 497 ? -18.969 5.742 21.281 1 96.75 497 GLY B C 1
ATOM 11334 O O . GLY B 1 497 ? -18.281 6.668 21.703 1 96.75 497 GLY B O 1
ATOM 11335 N N . LEU B 1 498 ? -19.875 5.141 22.031 1 95.56 498 LEU B N 1
ATOM 11336 C CA . LEU B 1 498 ? -20.141 5.559 23.406 1 95.56 498 LEU B CA 1
ATOM 11337 C C . LEU B 1 498 ? -18.953 5.246 24.297 1 95.56 498 LEU B C 1
ATOM 11339 O O . LEU B 1 498 ? -18.625 6.023 25.203 1 95.56 498 LEU B O 1
ATOM 11343 N N . VAL B 1 499 ? -18.344 4.137 24.016 1 96.94 499 VAL B N 1
ATOM 11344 C CA . VAL B 1 499 ? -17.141 3.773 24.781 1 96.94 499 VAL B CA 1
ATOM 11345 C C . VAL B 1 499 ? -16.047 4.805 24.531 1 96.94 499 VAL B C 1
ATOM 11347 O O . VAL B 1 499 ? -15.383 5.25 25.469 1 96.94 499 VAL B O 1
ATOM 11350 N N . ILE B 1 500 ? -15.867 5.203 23.312 1 97.56 500 ILE B N 1
ATOM 11351 C CA . ILE B 1 500 ? -14.859 6.191 22.953 1 97.56 500 ILE B CA 1
ATOM 11352 C C . ILE B 1 500 ? -15.156 7.516 23.641 1 97.56 500 ILE B C 1
ATOM 11354 O O . ILE B 1 500 ? -14.25 8.172 24.156 1 97.56 500 ILE B O 1
ATOM 11358 N N . LEU B 1 501 ? -16.422 7.898 23.703 1 96.12 501 LEU B N 1
ATOM 11359 C CA . LEU B 1 501 ? -16.797 9.148 24.344 1 96.12 501 LEU B CA 1
ATOM 11360 C C . LEU B 1 501 ? -16.594 9.07 25.844 1 96.12 501 LEU B C 1
ATOM 11362 O O . LEU B 1 501 ? -16.25 10.07 26.484 1 96.12 501 LEU B O 1
ATOM 11366 N N . ALA B 1 502 ? -16.781 7.891 26.438 1 95.31 502 ALA B N 1
ATOM 11367 C CA . ALA B 1 502 ? -16.516 7.723 27.859 1 95.31 502 ALA B CA 1
ATOM 11368 C C . ALA B 1 502 ? -15.023 7.863 28.156 1 95.31 502 ALA B C 1
ATOM 11370 O O . ALA B 1 502 ? -14.633 8.555 29.094 1 95.31 502 ALA B O 1
ATOM 11371 N N . LEU B 1 503 ? -14.211 7.27 27.328 1 96.5 503 LEU B N 1
ATOM 11372 C CA . LEU B 1 503 ? -12.766 7.262 27.531 1 96.5 503 LEU B CA 1
ATOM 11373 C C . LEU B 1 503 ? -12.172 8.633 27.25 1 96.5 503 LEU B C 1
ATOM 11375 O O . LEU B 1 503 ? -11.391 9.156 28.047 1 96.5 503 LEU B O 1
ATOM 11379 N N . TYR B 1 504 ? -12.578 9.234 26.172 1 95.88 504 TYR B N 1
ATOM 11380 C CA . TYR B 1 504 ? -11.922 10.445 25.688 1 95.88 504 TYR B CA 1
ATOM 11381 C C . TYR B 1 504 ? -12.734 11.688 26.047 1 95.88 504 TYR B C 1
ATOM 11383 O O . TYR B 1 504 ? -12.172 12.734 26.375 1 95.88 504 TYR B O 1
ATOM 11391 N N . GLY B 1 505 ? -13.992 11.586 25.875 1 91.81 505 GLY B N 1
ATOM 11392 C CA . GLY B 1 505 ? -14.852 12.727 26.156 1 91.81 505 GLY B CA 1
ATOM 11393 C C . GLY B 1 505 ? -14.922 13.055 27.641 1 91.81 505 GLY B C 1
ATOM 11394 O O . GLY B 1 505 ? -14.844 14.219 28.031 1 91.81 505 GLY B O 1
ATOM 11395 N N . LEU B 1 506 ? -15.016 11.984 28.453 1 91.81 506 LEU B N 1
ATOM 11396 C CA . LEU B 1 506 ? -15.156 12.172 29.891 1 91.81 506 LEU B CA 1
ATOM 11397 C C . LEU B 1 506 ? -13.82 11.945 30.594 1 91.81 506 LEU B C 1
ATOM 11399 O O . LEU B 1 506 ? -13.68 12.273 31.781 1 91.81 506 LEU B O 1
ATOM 11403 N N . GLY B 1 507 ? -12.828 11.398 29.875 1 92.69 507 GLY B N 1
ATOM 11404 C CA . GLY B 1 507 ? -11.531 11.133 30.469 1 92.69 507 GLY B CA 1
ATOM 11405 C C . GLY B 1 507 ? -11.555 10 31.469 1 92.69 507 GLY B C 1
ATOM 11406 O O . GLY B 1 507 ? -10.766 9.977 32.406 1 92.69 507 GLY B O 1
ATOM 11407 N N . MET B 1 508 ? -12.453 9.031 31.281 1 94.62 508 MET B N 1
ATOM 11408 C CA . MET B 1 508 ? -12.609 7.934 32.219 1 94.62 508 MET B CA 1
ATOM 11409 C C . MET B 1 508 ? -11.656 6.793 31.906 1 94.62 508 MET B C 1
ATOM 11411 O O . MET B 1 508 ? -11.32 6.566 30.734 1 94.62 508 MET B O 1
ATOM 11415 N N . ARG B 1 509 ? -11.305 6.102 32.938 1 95.06 509 ARG B N 1
ATOM 11416 C CA . ARG B 1 509 ? -10.57 4.859 32.719 1 95.06 509 ARG B CA 1
ATOM 11417 C C . ARG B 1 509 ? -11.508 3.734 32.312 1 95.06 509 ARG B C 1
ATOM 11419 O O . ARG B 1 509 ? -12.727 3.85 32.438 1 95.06 509 ARG B O 1
ATOM 11426 N N . PRO B 1 510 ? -10.945 2.67 31.75 1 96.25 510 PRO B N 1
ATOM 11427 C CA . PRO B 1 510 ? -11.805 1.591 31.25 1 96.25 510 PRO B CA 1
ATOM 11428 C C . PRO B 1 510 ? -12.703 0.998 32.344 1 96.25 510 PRO B C 1
ATOM 11430 O O . PRO B 1 510 ? -13.875 0.713 32.094 1 96.25 510 PRO B O 1
ATOM 11433 N N . GLU B 1 511 ? -12.188 0.848 33.531 1 93.88 511 GLU B N 1
ATOM 11434 C CA . GLU B 1 511 ? -12.984 0.282 34.625 1 93.88 511 GLU B CA 1
ATOM 11435 C C . GLU B 1 511 ? -14.156 1.19 34.969 1 93.88 511 GLU B C 1
ATOM 11437 O O . GLU B 1 511 ? -15.273 0.713 35.219 1 93.88 511 GLU B O 1
ATOM 11442 N N . GLU B 1 512 ? -13.906 2.463 35 1 94.25 512 GLU B N 1
ATOM 11443 C CA . GLU B 1 512 ? -14.961 3.443 35.25 1 94.25 512 GLU B CA 1
ATOM 11444 C C . GLU B 1 512 ? -15.969 3.457 34.094 1 94.25 512 GLU B C 1
ATOM 11446 O O . GLU B 1 512 ? -17.172 3.58 34.312 1 94.25 512 GLU B O 1
ATOM 11451 N N . SER B 1 513 ? -15.438 3.352 32.969 1 94.38 513 SER B N 1
ATOM 11452 C CA . SER B 1 513 ? -16.297 3.342 31.781 1 94.38 513 SER B CA 1
ATOM 11453 C C . SER B 1 513 ? -17.234 2.143 31.781 1 94.38 513 SER B C 1
ATOM 11455 O O . SER B 1 513 ? -18.375 2.24 31.328 1 94.38 513 SER B O 1
ATOM 11457 N N . PHE B 1 514 ? -16.75 0.978 32.312 1 95.56 514 PHE B N 1
ATOM 11458 C CA . PHE B 1 514 ? -17.594 -0.215 32.375 1 95.56 514 PHE B CA 1
ATOM 11459 C C . PHE B 1 514 ? -18.734 -0.013 33.344 1 95.56 514 PHE B C 1
ATOM 11461 O O . PHE B 1 514 ? -19.875 -0.424 33.094 1 95.56 514 PHE B O 1
ATOM 11468 N N . THR B 1 515 ? -18.453 0.561 34.406 1 92.75 515 THR B N 1
ATOM 11469 C CA . THR B 1 515 ? -19.484 0.839 35.406 1 92.75 515 THR B CA 1
ATOM 11470 C C . THR B 1 515 ? -20.547 1.759 34.812 1 92.75 515 THR B C 1
ATOM 11472 O O . THR B 1 515 ? -21.75 1.502 34.969 1 92.75 515 THR B O 1
ATOM 11475 N N . LEU B 1 516 ? -20.141 2.787 34.219 1 92.06 516 LEU B N 1
ATOM 11476 C CA . LEU B 1 516 ? -21.078 3.697 33.594 1 92.06 516 LEU B CA 1
ATOM 11477 C C . LEU B 1 516 ? -21.875 2.977 32.5 1 92.06 516 LEU B C 1
ATOM 11479 O O . LEU B 1 516 ? -23.094 3.178 32.375 1 92.06 516 LEU B O 1
ATOM 11483 N N . PHE B 1 517 ? -21.219 2.229 31.797 1 92.75 517 PHE B N 1
ATOM 11484 C CA . PHE B 1 517 ? -21.828 1.479 30.719 1 92.75 517 PHE B CA 1
ATOM 11485 C C . PHE B 1 517 ? -22.938 0.568 31.25 1 92.75 517 PHE B C 1
ATOM 11487 O O . PHE B 1 517 ? -24.016 0.49 30.656 1 92.75 517 PHE B O 1
ATOM 11494 N N . LYS B 1 518 ? -22.594 -0.177 32.219 1 90.69 518 LYS B N 1
ATOM 11495 C CA . LYS B 1 518 ? -23.562 -1.074 32.844 1 90.69 518 LYS B CA 1
ATOM 11496 C C . LYS B 1 518 ? -24.781 -0.307 33.344 1 90.69 518 LYS B C 1
ATOM 11498 O O . LYS B 1 518 ? -25.922 -0.737 33.094 1 90.69 518 LYS B O 1
ATOM 11503 N N . GLN B 1 519 ? -24.578 0.761 33.875 1 88.06 519 GLN B N 1
ATOM 11504 C CA . GLN B 1 519 ? -25.672 1.592 34.375 1 88.06 519 GLN B CA 1
ATOM 11505 C C . GLN B 1 519 ? -26.531 2.123 33.219 1 88.06 519 GLN B C 1
ATOM 11507 O O . GLN B 1 519 ? -27.75 2.084 33.281 1 88.06 519 GLN B O 1
ATOM 11512 N N . LEU B 1 520 ? -25.906 2.607 32.219 1 88.31 520 LEU B N 1
ATOM 11513 C CA . LEU B 1 520 ? -26.609 3.166 31.078 1 88.31 520 LEU B CA 1
ATOM 11514 C C . LEU B 1 520 ? -27.406 2.086 30.344 1 88.31 520 LEU B C 1
ATOM 11516 O O . LEU B 1 520 ? -28.531 2.328 29.906 1 88.31 520 LEU B O 1
ATOM 11520 N N . SER B 1 521 ? -26.766 0.943 30.188 1 90 521 SER B N 1
ATOM 11521 C CA . SER B 1 521 ? -27.438 -0.159 29.5 1 90 521 SER B CA 1
ATOM 11522 C C . SER B 1 521 ? -28.719 -0.553 30.234 1 90 521 SER B C 1
ATOM 11524 O O . SER B 1 521 ? -29.75 -0.803 29.594 1 90 521 SER B O 1
ATOM 11526 N N . THR B 1 522 ? -28.625 -0.621 31.469 1 85.88 522 THR B N 1
ATOM 11527 C CA . THR B 1 522 ? -29.797 -0.981 32.281 1 85.88 522 THR B CA 1
ATOM 11528 C C . THR B 1 522 ? -30.891 0.075 32.156 1 85.88 522 THR B C 1
ATOM 11530 O O . THR B 1 522 ? -32.062 -0.257 32.062 1 85.88 522 THR B O 1
ATOM 11533 N N . ARG B 1 523 ? -30.5 1.261 32.094 1 84.5 523 ARG B N 1
ATOM 11534 C CA . ARG B 1 523 ? -31.453 2.363 32 1 84.5 523 ARG B CA 1
ATOM 11535 C C . ARG B 1 523 ? -32.094 2.441 30.625 1 84.5 523 ARG B C 1
ATOM 11537 O O . ARG B 1 523 ? -33.312 2.67 30.516 1 84.5 523 ARG B O 1
ATOM 11544 N N . ILE B 1 524 ? -31.344 2.309 29.656 1 83.69 524 ILE B N 1
ATOM 11545 C CA . ILE B 1 524 ? -31.797 2.512 28.281 1 83.69 524 ILE B CA 1
ATOM 11546 C C . ILE B 1 524 ? -32.656 1.326 27.828 1 83.69 524 ILE B C 1
ATOM 11548 O O . ILE B 1 524 ? -33.656 1.504 27.141 1 83.69 524 ILE B O 1
ATOM 11552 N N . PHE B 1 525 ? -32.281 0.12 28.219 1 76.62 525 PHE B N 1
ATOM 11553 C CA . PHE B 1 525 ? -32.969 -1.061 27.703 1 76.62 525 PHE B CA 1
ATOM 11554 C C . PHE B 1 525 ? -33.906 -1.635 28.75 1 76.62 525 PHE B C 1
ATOM 11556 O O . PHE B 1 525 ? -34.188 -2.834 28.734 1 76.62 525 PHE B O 1
ATOM 11563 N N . ARG B 1 526 ? -34.219 -0.832 29.703 1 68.38 526 ARG B N 1
ATOM 11564 C CA . ARG B 1 526 ? -35.219 -1.22 30.703 1 68.38 526 ARG B CA 1
ATOM 11565 C C . ARG B 1 526 ? -36.594 -1.443 30.047 1 68.38 526 ARG B C 1
ATOM 11567 O O . ARG B 1 526 ? -37.062 -0.604 29.281 1 68.38 526 ARG B O 1
ATOM 11574 N N . GLY B 1 527 ? -36.656 -2.658 29.391 1 53.59 527 GLY B N 1
ATOM 11575 C CA . GLY B 1 527 ? -37.906 -3.066 28.75 1 53.59 527 GLY B CA 1
ATOM 11576 C C . GLY B 1 527 ? -39.125 -2.365 29.312 1 53.59 527 GLY B C 1
ATOM 11577 O O . GLY B 1 527 ? -39.094 -1.869 30.438 1 53.59 527 GLY B O 1
ATOM 11578 N N . ARG B 1 528 ? -39.969 -1.754 28.438 1 45.94 528 ARG B N 1
ATOM 11579 C CA . ARG B 1 528 ? -41.312 -1.392 28.875 1 45.94 528 ARG B CA 1
ATOM 11580 C C . ARG B 1 528 ? -41.906 -2.488 29.75 1 45.94 528 ARG B C 1
ATOM 11582 O O . ARG B 1 528 ? -41.938 -3.658 29.359 1 45.94 528 ARG B O 1
ATOM 11589 N N . SER B 1 529 ? -41.531 -2.467 31 1 36.91 529 SER B N 1
ATOM 11590 C CA . SER B 1 529 ? -42.281 -3.424 31.812 1 36.91 529 SER B CA 1
ATOM 11591 C C . SER B 1 529 ? -43.656 -3.73 31.172 1 36.91 529 SER B C 1
ATOM 11593 O O . SER B 1 529 ? -44.438 -2.82 30.906 1 36.91 529 SER B O 1
ATOM 11595 N N . GLN B 1 530 ? -43.688 -4.707 30.266 1 37.25 530 GLN B N 1
ATOM 11596 C CA . GLN B 1 530 ? -44.938 -5.254 29.812 1 37.25 530 GLN B CA 1
ATOM 11597 C C . GLN B 1 530 ? -45.875 -5.504 30.984 1 37.25 530 GLN B C 1
ATOM 11599 O O . GLN B 1 530 ? -45.875 -6.578 31.594 1 37.25 530 GLN B O 1
ATOM 11604 N N . TRP B 1 531 ? -46.156 -4.723 31.812 1 32 531 TRP B N 1
ATOM 11605 C CA . TRP B 1 531 ? -47.344 -5.184 32.531 1 32 531 TRP B CA 1
ATOM 11606 C C . TRP B 1 531 ? -48.312 -5.871 31.594 1 32 531 TRP B C 1
ATOM 11608 O O . TRP B 1 531 ? -48.156 -5.809 30.375 1 32 531 TRP B O 1
ATOM 11618 N N . GLY B 1 532 ? -49.75 -5.812 31.922 1 31.2 532 GLY B N 1
ATOM 11619 C CA . GLY B 1 532 ? -51.031 -6.52 31.719 1 31.2 532 GLY B CA 1
ATOM 11620 C C . GLY B 1 532 ? -51.469 -6.527 30.281 1 31.2 532 GLY B C 1
ATOM 11621 O O . GLY B 1 532 ? -52.625 -6.848 30 1 31.2 532 GLY B O 1
ATOM 11622 N N . LEU B 1 533 ? -51 -5.676 29.438 1 31.97 533 LEU B N 1
ATOM 11623 C CA . LEU B 1 533 ? -51.906 -5.633 28.297 1 31.97 533 LEU B CA 1
ATOM 11624 C C . LEU B 1 533 ? -51.812 -6.902 27.469 1 31.97 533 LEU B C 1
ATOM 11626 O O . LEU B 1 533 ? -50.688 -7.41 27.25 1 31.97 533 LEU B O 1
ATOM 11630 N N . GLY B 1 534 ? -52.875 -7.762 27.328 1 31.39 534 GLY B N 1
ATOM 11631 C CA . GLY B 1 534 ? -53.281 -8.961 26.609 1 31.39 534 GLY B CA 1
ATOM 11632 C C . GLY B 1 534 ? -52.656 -9.047 25.219 1 31.39 534 GLY B C 1
ATOM 11633 O O . GLY B 1 534 ? -51.969 -8.125 24.781 1 31.39 534 GLY B O 1
ATOM 11634 N N . LEU B 1 535 ? -52.938 -10.148 24.453 1 34.03 535 LEU B N 1
ATOM 11635 C CA . LEU B 1 535 ? -52.562 -10.656 23.156 1 34.03 535 LEU B CA 1
ATOM 11636 C C . LEU B 1 535 ? -52.562 -9.539 22.109 1 34.03 535 LEU B C 1
ATOM 11638 O O . LEU B 1 535 ? -51.688 -9.516 21.219 1 34.03 535 LEU B O 1
ATOM 11642 N N . ALA B 1 536 ? -53.625 -8.75 22.172 1 34.66 536 ALA B N 1
ATOM 11643 C CA . ALA B 1 536 ? -53.875 -7.738 21.141 1 34.66 536 ALA B CA 1
ATOM 11644 C C . ALA B 1 536 ? -52.781 -6.66 21.172 1 34.66 536 ALA B C 1
ATOM 11646 O O . ALA B 1 536 ? -52.406 -6.109 20.141 1 34.66 536 ALA B O 1
ATOM 11647 N N . ALA B 1 537 ? -52.312 -6.375 22.359 1 35.72 537 ALA B N 1
ATOM 11648 C CA . ALA B 1 537 ? -51.344 -5.309 22.578 1 35.72 537 ALA B CA 1
ATOM 11649 C C . ALA B 1 537 ? -49.938 -5.727 22.109 1 35.72 537 ALA B C 1
ATOM 11651 O O . ALA B 1 537 ? -49.125 -4.879 21.75 1 35.72 537 ALA B O 1
ATOM 11652 N N . THR B 1 538 ? -49.656 -7.016 22.047 1 35.78 538 THR B N 1
ATOM 11653 C CA . THR B 1 538 ? -48.406 -7.535 21.5 1 35.78 538 THR B CA 1
ATOM 11654 C C . THR B 1 538 ? -48.312 -7.203 20.016 1 35.78 538 THR B C 1
ATOM 11656 O O . THR B 1 538 ? -47.219 -6.828 19.547 1 35.78 538 THR B O 1
ATOM 11659 N N . VAL B 1 539 ? -49.438 -7.477 19.312 1 36.72 539 VAL B N 1
ATOM 11660 C CA . VAL B 1 539 ? -49.438 -7.16 17.891 1 36.72 539 VAL B CA 1
ATOM 11661 C C . VAL B 1 539 ? -49.312 -5.652 17.688 1 36.72 539 VAL B C 1
ATOM 11663 O O . VAL B 1 539 ? -48.562 -5.207 16.812 1 36.72 539 VAL B O 1
ATOM 11666 N N . TYR B 1 540 ? -50.031 -4.898 18.547 1 34.91 540 TYR B N 1
ATOM 11667 C CA . TYR B 1 540 ? -49.969 -3.443 18.5 1 34.91 540 TYR B CA 1
ATOM 11668 C C . TYR B 1 540 ? -48.562 -2.967 18.875 1 34.91 540 TYR B C 1
ATOM 11670 O O . TYR B 1 540 ? -48.031 -2.051 18.25 1 34.91 540 TYR B O 1
ATOM 11678 N N . THR B 1 541 ? -47.969 -3.516 19.875 1 37.91 541 THR B N 1
ATOM 11679 C CA . THR B 1 541 ? -46.625 -3.16 20.344 1 37.91 541 THR B CA 1
ATOM 11680 C C . THR B 1 541 ? -45.594 -3.514 19.281 1 37.91 541 THR B C 1
ATOM 11682 O O . THR B 1 541 ? -44.594 -2.799 19.109 1 37.91 541 THR B O 1
ATOM 11685 N N . LEU B 1 542 ? -45.781 -4.645 18.719 1 36.19 542 LEU B N 1
ATOM 11686 C CA . LEU B 1 542 ? -44.906 -4.988 17.594 1 36.19 542 LEU B CA 1
ATOM 11687 C C . LEU B 1 542 ? -45.031 -3.961 16.469 1 36.19 542 LEU B C 1
ATOM 11689 O O . LEU B 1 542 ? -44 -3.562 15.883 1 36.19 542 LEU B O 1
ATOM 11693 N N . VAL B 1 543 ? -46.344 -3.658 16.266 1 35.41 543 VAL B N 1
ATOM 11694 C CA . VAL B 1 543 ? -46.625 -2.676 15.219 1 35.41 543 VAL B CA 1
ATOM 11695 C C . VAL B 1 543 ? -46.094 -1.308 15.648 1 35.41 543 VAL B C 1
ATOM 11697 O O . VAL B 1 543 ? -45.5 -0.583 14.852 1 35.41 543 VAL B O 1
ATOM 11700 N N . THR B 1 544 ? -46.281 -0.94 16.953 1 38.97 544 THR B N 1
ATOM 11701 C CA . THR B 1 544 ? -45.906 0.368 17.453 1 38.97 544 THR B CA 1
ATOM 11702 C C . THR B 1 544 ? -44.406 0.408 17.734 1 38.97 544 THR B C 1
ATOM 11704 O O . THR B 1 544 ? -43.781 1.474 17.688 1 38.97 544 THR B O 1
ATOM 11707 N N . SER B 1 545 ? -43.812 -0.637 18.234 1 42.09 545 SER B N 1
ATOM 11708 C CA . SER B 1 545 ? -42.375 -0.696 18.469 1 42.09 545 SER B CA 1
ATOM 11709 C C . SER B 1 545 ? -41.594 -0.477 17.188 1 42.09 545 SER B C 1
ATOM 11711 O O . SER B 1 545 ? -40.469 -0.004 17.234 1 42.09 545 SER B O 1
ATOM 11713 N N . CYS B 1 546 ? -42.062 -0.888 16.094 1 38.72 546 CYS B N 1
ATOM 11714 C CA . CYS B 1 546 ? -41.406 -0.702 14.805 1 38.72 546 CYS B CA 1
ATOM 11715 C C . CYS B 1 546 ? -41.375 0.771 14.414 1 38.72 546 CYS B C 1
ATOM 11717 O O . CYS B 1 546 ? -40.5 1.207 13.68 1 38.72 546 CYS B O 1
ATOM 11719 N N . ARG B 1 547 ? -42.469 1.702 14.922 1 42.84 547 ARG B N 1
ATOM 11720 C CA . ARG B 1 547 ? -42.594 3.135 14.672 1 42.84 547 ARG B CA 1
ATOM 11721 C C . ARG B 1 547 ? -41.688 3.93 15.602 1 42.84 547 ARG B C 1
ATOM 11723 O O . ARG B 1 547 ? -41.188 4.988 15.234 1 42.84 547 ARG B O 1
ATOM 11730 N N . HIS B 1 548 ? -41.594 3.686 16.688 1 48.19 548 HIS B N 1
ATOM 11731 C CA . HIS B 1 548 ? -41.031 4.504 17.734 1 48.19 548 HIS B CA 1
ATOM 11732 C C . HIS B 1 548 ? -39.75 3.859 18.312 1 48.19 548 HIS B C 1
ATOM 11734 O O . HIS B 1 548 ? -39.156 4.395 19.234 1 48.19 548 HIS B O 1
ATOM 11740 N N . GLY B 1 549 ? -39.062 2.973 17.422 1 55.69 549 GLY B N 1
ATOM 11741 C CA . GLY B 1 549 ? -37.969 2.252 18.062 1 55.69 549 GLY B CA 1
ATOM 11742 C C . GLY B 1 549 ? -38.438 1.333 19.172 1 55.69 549 GLY B C 1
ATOM 11743 O O . GLY B 1 549 ? -39.469 1.576 19.797 1 55.69 549 GLY B O 1
ATOM 11744 N N . ARG B 1 550 ? -37.938 0.206 19.234 1 65.94 550 ARG B N 1
ATOM 11745 C CA . ARG B 1 550 ? -38.281 -0.767 20.266 1 65.94 550 ARG B CA 1
ATOM 11746 C C . ARG B 1 550 ? -38.219 -0.137 21.656 1 65.94 550 ARG B C 1
ATOM 11748 O O . ARG B 1 550 ? -38.969 -0.531 22.562 1 65.94 550 ARG B O 1
ATOM 11755 N N . PHE B 1 551 ? -37.375 0.933 21.797 1 71.69 551 PHE B N 1
ATOM 11756 C CA . PHE B 1 551 ? -37.156 1.603 23.078 1 71.69 551 PHE B CA 1
ATOM 11757 C C . PHE B 1 551 ? -37.438 3.098 22.953 1 71.69 551 PHE B C 1
ATOM 11759 O O . PHE B 1 551 ? -37.188 3.695 21.891 1 71.69 551 PHE B O 1
ATOM 11766 N N . PRO B 1 552 ? -38 3.609 23.984 1 72.19 552 PRO B N 1
ATOM 11767 C CA . PRO B 1 552 ? -38.281 5.047 23.922 1 72.19 552 PRO B CA 1
ATOM 11768 C C . PRO B 1 552 ? -37 5.875 23.75 1 72.19 552 PRO B C 1
ATOM 11770 O O . PRO B 1 552 ? -36 5.637 24.438 1 72.19 552 PRO B O 1
ATOM 11773 N N . ALA B 1 553 ? -37.062 6.855 22.906 1 80.44 553 ALA B N 1
ATOM 11774 C CA . ALA B 1 553 ? -35.938 7.723 22.594 1 80.44 553 ALA B CA 1
ATOM 11775 C C . ALA B 1 553 ? -35.594 8.609 23.797 1 80.44 553 ALA B C 1
ATOM 11777 O O . ALA B 1 553 ? -34.438 9.008 23.969 1 80.44 553 ALA B O 1
ATOM 11778 N N . SER B 1 554 ? -36.5 8.906 24.641 1 81.62 554 SER B N 1
ATOM 11779 C CA . SER B 1 554 ? -36.312 9.82 25.766 1 81.62 554 SER B CA 1
ATOM 11780 C C . SER B 1 554 ? -35.344 9.266 26.781 1 81.62 554 SER B C 1
ATOM 11782 O O . SER B 1 554 ? -34.562 10.008 27.359 1 81.62 554 SER B O 1
ATOM 11784 N N . ASP B 1 555 ? -35.312 8.016 26.922 1 81.75 555 ASP B N 1
ATOM 11785 C CA . ASP B 1 555 ? -34.438 7.414 27.922 1 81.75 555 ASP B CA 1
ATOM 11786 C C . ASP B 1 555 ? -32.969 7.594 27.547 1 81.75 555 ASP B C 1
ATOM 11788 O O . ASP B 1 555 ? -32.156 7.992 28.391 1 81.75 555 ASP B O 1
ATOM 11792 N N . ILE B 1 556 ? -32.688 7.34 26.344 1 86.44 556 ILE B N 1
ATOM 11793 C CA . ILE B 1 556 ? -31.281 7.477 25.906 1 86.44 556 ILE B CA 1
ATOM 11794 C C . ILE B 1 556 ? -30.922 8.953 25.812 1 86.44 556 ILE B C 1
ATOM 11796 O O . ILE B 1 556 ? -29.812 9.352 26.203 1 86.44 556 ILE B O 1
ATOM 11800 N N . GLU B 1 557 ? -31.781 9.773 25.344 1 90.69 557 GLU B N 1
ATOM 11801 C CA . GLU B 1 557 ? -31.516 11.203 25.203 1 90.69 557 GLU B CA 1
ATOM 11802 C C . GLU B 1 557 ? -31.297 11.859 26.562 1 90.69 557 GLU B C 1
ATOM 11804 O O . GLU B 1 557 ? -30.375 12.664 26.719 1 90.69 557 GLU B O 1
ATOM 11809 N N . ASP B 1 558 ? -32.125 11.477 27.484 1 89.75 558 ASP B N 1
ATOM 11810 C CA . ASP B 1 558 ? -31.984 12.031 28.828 1 89.75 558 ASP B CA 1
ATOM 11811 C C . ASP B 1 558 ? -30.672 11.578 29.484 1 89.75 558 ASP B C 1
ATOM 11813 O O . ASP B 1 558 ? -30 12.375 30.141 1 89.75 558 ASP B O 1
ATOM 11817 N N . ALA B 1 559 ? -30.391 10.406 29.344 1 89.62 559 ALA B N 1
ATOM 11818 C CA . ALA B 1 559 ? -29.156 9.875 29.922 1 89.62 559 ALA B CA 1
ATOM 11819 C C . ALA B 1 559 ? -27.938 10.578 29.328 1 89.62 559 ALA B C 1
ATOM 11821 O O . ALA B 1 559 ? -27.031 10.969 30.062 1 89.62 559 ALA B O 1
ATOM 11822 N N . LEU B 1 560 ? -27.906 10.766 28.062 1 92.88 560 LEU B N 1
ATOM 11823 C CA . LEU B 1 560 ? -26.781 11.406 27.391 1 92.88 560 LEU B CA 1
ATOM 11824 C C . LEU B 1 560 ? -26.688 12.883 27.766 1 92.88 560 LEU B C 1
ATOM 11826 O O . LEU B 1 560 ? -25.594 13.422 27.922 1 92.88 560 LEU B O 1
ATOM 11830 N N . ALA B 1 561 ? -27.828 13.5 27.891 1 92.69 561 ALA B N 1
ATOM 11831 C CA . ALA B 1 561 ? -27.859 14.906 28.297 1 92.69 561 ALA B CA 1
ATOM 11832 C C . ALA B 1 561 ? -27.297 15.086 29.703 1 92.69 561 ALA B C 1
ATOM 11834 O O . ALA B 1 561 ? -26.609 16.078 29.984 1 92.69 561 ALA B O 1
ATOM 11835 N N . GLU B 1 562 ? -27.562 14.156 30.547 1 91.56 562 GLU B N 1
ATOM 11836 C CA . GLU B 1 562 ? -27.078 14.203 31.922 1 91.56 562 GLU B CA 1
ATOM 11837 C C . GLU B 1 562 ? -25.562 14.023 31.984 1 91.56 562 GLU B C 1
ATOM 11839 O O . GLU B 1 562 ? -24.891 14.656 32.781 1 91.56 562 GLU B O 1
ATOM 11844 N N . ILE B 1 563 ? -25.062 13.273 31.188 1 90.81 563 ILE B N 1
ATOM 11845 C CA . ILE B 1 563 ? -23.656 12.883 31.234 1 90.81 563 ILE B CA 1
ATOM 11846 C C . ILE B 1 563 ? -22.812 13.945 30.547 1 90.81 563 ILE B C 1
ATOM 11848 O O . ILE B 1 563 ? -21.75 14.328 31.047 1 90.81 563 ILE B O 1
ATOM 11852 N N . PHE B 1 564 ? -23.266 14.461 29.406 1 91.81 564 PHE B N 1
ATOM 11853 C CA . PHE B 1 564 ? -22.391 15.289 28.578 1 91.81 564 PHE B CA 1
ATOM 11854 C C . PHE B 1 564 ? -22.812 16.75 28.656 1 91.81 564 PHE B C 1
ATOM 11856 O O . PHE B 1 564 ? -22.031 17.641 28.297 1 91.81 564 PHE B O 1
ATOM 11863 N N . GLY B 1 565 ? -23.984 17.016 28.984 1 89.62 565 GLY B N 1
ATOM 11864 C CA . GLY B 1 565 ? -24.453 18.406 29.047 1 89.62 565 GLY B CA 1
ATOM 11865 C C . GLY B 1 565 ? -24.438 19.094 27.688 1 89.62 565 GLY B C 1
ATOM 11866 O O . GLY B 1 565 ? -24.922 18.531 26.703 1 89.62 565 GLY B O 1
ATOM 11867 N N . GLU B 1 566 ? -23.859 20.344 27.703 1 89.56 566 GLU B N 1
ATOM 11868 C CA . GLU B 1 566 ? -23.875 21.141 26.469 1 89.56 566 GLU B CA 1
ATOM 11869 C C . GLU B 1 566 ? -22.5 21.156 25.812 1 89.56 566 GLU B C 1
ATOM 11871 O O . GLU B 1 566 ? -22.266 21.938 24.875 1 89.56 566 GLU B O 1
ATOM 11876 N N . ALA B 1 567 ? -21.719 20.297 26.266 1 90.44 567 ALA B N 1
ATOM 11877 C CA . ALA B 1 567 ? -20.375 20.234 25.688 1 90.44 567 ALA B CA 1
ATOM 11878 C C . ALA B 1 567 ? -20.422 19.828 24.219 1 90.44 567 ALA B C 1
ATOM 11880 O O . ALA B 1 567 ? -21.25 19 23.828 1 90.44 567 ALA B O 1
ATOM 11881 N N . THR B 1 568 ? -19.516 20.5 23.422 1 92.75 568 THR B N 1
ATOM 11882 C CA . THR B 1 568 ? -19.469 20.172 22 1 92.75 568 THR B CA 1
ATOM 11883 C C . THR B 1 568 ? -18.281 19.266 21.688 1 92.75 568 THR B C 1
ATOM 11885 O O . THR B 1 568 ? -17.391 19.078 22.531 1 92.75 568 THR B O 1
ATOM 11888 N N . MET B 1 569 ? -18.297 18.672 20.516 1 93.06 569 MET B N 1
ATOM 11889 C CA . MET B 1 569 ? -17.25 17.766 20.078 1 93.06 569 MET B CA 1
ATOM 11890 C C . MET B 1 569 ? -15.906 18.5 19.984 1 93.06 569 MET B C 1
ATOM 11892 O O . MET B 1 569 ? -14.852 17.891 20.094 1 93.06 569 MET B O 1
ATOM 11896 N N . LEU B 1 570 ? -15.93 19.797 19.844 1 91.44 570 LEU B N 1
ATOM 11897 C CA . LEU B 1 570 ? -14.711 20.578 19.703 1 91.44 570 LEU B CA 1
ATOM 11898 C C . LEU B 1 570 ? -14.211 21.062 21.047 1 91.44 570 LEU B C 1
ATOM 11900 O O . LEU B 1 570 ? -13.125 21.641 21.141 1 91.44 570 LEU B O 1
ATOM 11904 N N . ASP B 1 571 ? -14.969 20.766 22.109 1 82.38 571 ASP B N 1
ATOM 11905 C CA . ASP B 1 571 ? -14.648 21.188 23.453 1 82.38 571 ASP B CA 1
ATOM 11906 C C . ASP B 1 571 ? -13.961 20.078 24.25 1 82.38 571 ASP B C 1
ATOM 11908 O O . ASP B 1 571 ? -13.773 20.203 25.453 1 82.38 571 ASP B O 1
ATOM 11912 N N . LEU B 1 572 ? -13.555 19.125 23.656 1 85.5 572 LEU B N 1
ATOM 11913 C CA . LEU B 1 572 ? -12.992 18 24.406 1 85.5 572 LEU B CA 1
ATOM 11914 C C . LEU B 1 572 ? -11.594 18.312 24.906 1 85.5 572 LEU B C 1
ATOM 11916 O O . LEU B 1 572 ? -10.602 18 24.234 1 85.5 572 LEU B O 1
ATOM 11920 N N . GLN B 1 573 ? -11.539 18.906 26.141 1 85.31 573 GLN B N 1
ATOM 11921 C CA . GLN B 1 573 ? -10.289 19.391 26.703 1 85.31 573 GLN B CA 1
ATOM 11922 C C . GLN B 1 573 ? -9.312 18.25 26.953 1 85.31 573 GLN B C 1
ATOM 11924 O O . GLN B 1 573 ? -8.109 18.391 26.719 1 85.31 573 GLN B O 1
ATOM 11929 N N . TYR B 1 574 ? -9.883 17.172 27.438 1 91.31 574 TYR B N 1
ATOM 11930 C CA . TYR B 1 574 ? -9.016 16.031 27.703 1 91.31 574 TYR B CA 1
ATOM 11931 C C . TYR B 1 574 ? -8.367 15.531 26.422 1 91.31 574 TYR B C 1
ATOM 11933 O O . TYR B 1 574 ? -7.176 15.227 26.391 1 91.31 574 TYR B O 1
ATOM 11941 N N . VAL B 1 575 ? -9.156 15.453 25.375 1 93.62 575 VAL B N 1
ATOM 11942 C CA . VAL B 1 575 ? -8.664 14.992 24.078 1 93.62 575 VAL B CA 1
ATOM 11943 C C . VAL B 1 575 ? -7.527 15.898 23.609 1 93.62 575 VAL B C 1
ATOM 11945 O O . VAL B 1 575 ? -6.488 15.422 23.156 1 93.62 575 VAL B O 1
ATOM 11948 N N . SER B 1 576 ? -7.695 17.172 23.766 1 92.25 576 SER B N 1
ATOM 11949 C CA . SER B 1 576 ? -6.688 18.141 23.375 1 92.25 576 SER B CA 1
ATOM 11950 C C . SER B 1 576 ? -5.434 18.031 24.234 1 92.25 576 SER B C 1
ATOM 11952 O O . SER B 1 576 ? -4.316 18.188 23.734 1 92.25 576 SER B O 1
ATOM 11954 N N . SER B 1 577 ? -5.602 17.766 25.484 1 92.12 577 SER B N 1
ATOM 11955 C CA . SER B 1 577 ? -4.484 17.719 26.422 1 92.12 577 SER B CA 1
ATOM 11956 C C . SER B 1 577 ? -3.578 16.531 26.172 1 92.12 577 SER B C 1
ATOM 11958 O O . SER B 1 577 ? -2.398 16.547 26.516 1 92.12 577 SER B O 1
ATOM 11960 N N . ILE B 1 578 ? -4.105 15.508 25.594 1 94.19 578 ILE B N 1
ATOM 11961 C CA . ILE B 1 578 ? -3.281 14.328 25.344 1 94.19 578 ILE B CA 1
ATOM 11962 C C . ILE B 1 578 ? -2.967 14.227 23.844 1 94.19 578 ILE B C 1
ATOM 11964 O O . ILE B 1 578 ? -2.314 13.273 23.406 1 94.19 578 ILE B O 1
ATOM 11968 N N . GLY B 1 579 ? -3.453 15.172 23.062 1 93.69 579 GLY B N 1
ATOM 11969 C CA . GLY B 1 579 ? -3.158 15.219 21.641 1 93.69 579 GLY B CA 1
ATOM 11970 C C . GLY B 1 579 ? -3.857 14.125 20.859 1 93.69 579 GLY B C 1
ATOM 11971 O O . GLY B 1 579 ? -3.348 13.672 19.828 1 93.69 579 GLY B O 1
ATOM 11972 N N . ALA B 1 580 ? -5.027 13.648 21.359 1 94.94 580 ALA B N 1
ATOM 11973 C CA . ALA B 1 580 ? -5.777 12.578 20.688 1 94.94 580 ALA B CA 1
ATOM 11974 C C . ALA B 1 580 ? -6.848 13.156 19.781 1 94.94 580 ALA B C 1
ATOM 11976 O O . ALA B 1 580 ? -7.113 14.359 19.797 1 94.94 580 ALA B O 1
ATOM 11977 N N . ARG B 1 581 ? -7.383 12.383 18.891 1 94.75 581 ARG B N 1
ATOM 11978 C CA . ARG B 1 581 ? -8.484 12.688 17.984 1 94.75 581 ARG B CA 1
ATOM 11979 C C . ARG B 1 581 ? -9.508 11.562 17.969 1 94.75 581 ARG B C 1
ATOM 11981 O O . ARG B 1 581 ? -9.148 10.383 18.016 1 94.75 581 ARG B O 1
ATOM 11988 N N . VAL B 1 582 ? -10.734 11.922 17.953 1 95.88 582 VAL B N 1
ATOM 11989 C CA . VAL B 1 582 ? -11.797 10.922 18.016 1 95.88 582 VAL B CA 1
ATOM 11990 C C . VAL B 1 582 ? -12.773 11.133 16.859 1 95.88 582 VAL B C 1
ATOM 11992 O O . VAL B 1 582 ? -12.93 12.25 16.359 1 95.88 582 VAL B O 1
ATOM 11995 N N . GLY B 1 583 ? -13.359 10.055 16.375 1 95.12 583 GLY B N 1
ATOM 11996 C CA . GLY B 1 583 ? -14.359 10.094 15.328 1 95.12 583 GLY B CA 1
ATOM 11997 C C . GLY B 1 583 ? -15.484 9.094 15.539 1 95.12 583 GLY B C 1
ATOM 11998 O O . GLY B 1 583 ? -15.258 7.996 16.047 1 95.12 583 GLY B O 1
ATOM 11999 N N . LEU B 1 584 ? -16.734 9.508 15.242 1 96.44 584 LEU B N 1
ATOM 12000 C CA . LEU B 1 584 ? -17.922 8.688 15.359 1 96.44 584 LEU B CA 1
ATOM 12001 C C . LEU B 1 584 ? -18.656 8.602 14.023 1 96.44 584 LEU B C 1
ATOM 12003 O O . LEU B 1 584 ? -19.156 9.602 13.508 1 96.44 584 LEU B O 1
ATOM 12007 N N . PRO B 1 585 ? -18.75 7.414 13.43 1 94.19 585 PRO B N 1
ATOM 12008 C CA . PRO B 1 585 ? -19.5 7.266 12.188 1 94.19 585 PRO B CA 1
ATOM 12009 C C . PRO B 1 585 ? -21.016 7.359 12.398 1 94.19 585 PRO B C 1
ATOM 12011 O O . PRO B 1 585 ? -21.531 6.871 13.398 1 94.19 585 PRO B O 1
ATOM 12014 N N . VAL B 1 586 ? -21.703 8.055 11.555 1 93.44 586 VAL B N 1
ATOM 12015 C CA . VAL B 1 586 ? -23.156 8.148 11.492 1 93.44 586 VAL B CA 1
ATOM 12016 C C . VAL B 1 586 ? -23.625 8.039 10.039 1 93.44 586 VAL B C 1
ATOM 12018 O O . VAL B 1 586 ? -22.812 8.141 9.109 1 93.44 586 VAL B O 1
ATOM 12021 N N . VAL B 1 587 ? -24.859 7.711 9.828 1 87.69 587 VAL B N 1
ATOM 12022 C CA . VAL B 1 587 ? -25.406 7.605 8.484 1 87.69 587 VAL B CA 1
ATOM 12023 C C . VAL B 1 587 ? -26.562 8.602 8.305 1 87.69 587 VAL B C 1
ATOM 12025 O O . VAL B 1 587 ? -27.453 8.68 9.148 1 87.69 587 VAL B O 1
ATOM 12028 N N . ASP B 1 588 ? -26.422 9.375 7.246 1 87.25 588 ASP B N 1
ATOM 12029 C CA . ASP B 1 588 ? -27.5 10.312 6.922 1 87.25 588 ASP B CA 1
ATOM 12030 C C . ASP B 1 588 ? -28.781 9.57 6.52 1 87.25 588 ASP B C 1
ATOM 12032 O O . ASP B 1 588 ? -28.75 8.75 5.602 1 87.25 588 ASP B O 1
ATOM 12036 N N . ALA B 1 589 ? -29.828 9.859 7.234 1 80.62 589 ALA B N 1
ATOM 12037 C CA . ALA B 1 589 ? -31.078 9.125 7.035 1 80.62 589 ALA B CA 1
ATOM 12038 C C . ALA B 1 589 ? -31.672 9.422 5.66 1 80.62 589 ALA B C 1
ATOM 12040 O O . ALA B 1 589 ? -32.344 8.578 5.078 1 80.62 589 ALA B O 1
ATOM 12041 N N . GLU B 1 590 ? -31.359 10.578 5.141 1 74.69 590 GLU B N 1
ATOM 12042 C CA . GLU B 1 590 ? -31.953 11 3.873 1 74.69 590 GLU B CA 1
ATOM 12043 C C . GLU B 1 590 ? -31.125 10.5 2.689 1 74.69 590 GLU B C 1
ATOM 12045 O O . GLU B 1 590 ? -31.672 9.953 1.729 1 74.69 590 GLU B O 1
ATOM 12050 N N . THR B 1 591 ? -29.875 10.664 2.744 1 73.81 591 THR B N 1
ATOM 12051 C CA . THR B 1 591 ? -29.016 10.367 1.604 1 73.81 591 THR B CA 1
ATOM 12052 C C . THR B 1 591 ? -28.359 8.992 1.763 1 73.81 591 THR B C 1
ATOM 12054 O O . THR B 1 591 ? -27.844 8.438 0.797 1 73.81 591 THR B O 1
ATOM 12057 N N . LEU B 1 592 ? -28.328 8.445 3.014 1 76.25 592 LEU B N 1
ATOM 12058 C CA . LEU B 1 592 ? -27.688 7.188 3.377 1 76.25 592 LEU B CA 1
ATOM 12059 C C . LEU B 1 592 ? -26.188 7.27 3.188 1 76.25 592 LEU B C 1
ATOM 12061 O O . LEU B 1 592 ? -25.516 6.242 3.08 1 76.25 592 LEU B O 1
ATOM 12065 N N . ASP B 1 593 ? -25.719 8.523 3.154 1 79 593 ASP B N 1
ATOM 12066 C CA . ASP B 1 593 ? -24.281 8.727 3.115 1 79 593 ASP B CA 1
ATOM 12067 C C . ASP B 1 593 ? -23.641 8.445 4.477 1 79 593 ASP B C 1
ATOM 12069 O O . ASP B 1 593 ? -24.234 8.766 5.516 1 79 593 ASP B O 1
ATOM 12073 N N . THR B 1 594 ? -22.484 7.781 4.367 1 85.19 594 THR B N 1
ATOM 12074 C CA . THR B 1 594 ? -21.688 7.66 5.59 1 85.19 594 THR B CA 1
ATOM 12075 C C . THR B 1 594 ? -21.094 9.008 5.984 1 85.19 594 THR B C 1
ATOM 12077 O O . THR B 1 594 ? -20.5 9.695 5.156 1 85.19 594 THR B O 1
ATOM 12080 N N . CYS B 1 595 ? -21.375 9.414 7.152 1 90.75 595 CYS B N 1
ATOM 12081 C CA . CYS B 1 595 ? -20.844 10.672 7.676 1 90.75 595 CYS B CA 1
ATOM 12082 C C . CYS B 1 595 ? -19.969 10.422 8.906 1 90.75 595 CYS B C 1
ATOM 12084 O O . CYS B 1 595 ? -20.062 9.359 9.531 1 90.75 595 CYS B O 1
ATOM 12086 N N . LEU B 1 596 ? -19.094 11.336 9.156 1 92.75 596 LEU B N 1
ATOM 12087 C CA . LEU B 1 596 ? -18.172 11.219 10.281 1 92.75 596 LEU B CA 1
ATOM 12088 C C . LEU B 1 596 ? -18.203 12.477 11.148 1 92.75 596 LEU B C 1
ATOM 12090 O O . LEU B 1 596 ? -18.047 13.586 10.633 1 92.75 596 LEU B O 1
ATOM 12094 N N . VAL B 1 597 ? -18.5 12.297 12.43 1 94.69 597 VAL B N 1
ATOM 12095 C CA . VAL B 1 597 ? -18.391 13.367 13.406 1 94.69 597 VAL B CA 1
ATOM 12096 C C . VAL B 1 597 ? -17.047 13.273 14.125 1 94.69 597 VAL B C 1
ATOM 12098 O O . VAL B 1 597 ? -16.703 12.227 14.68 1 94.69 597 VAL B O 1
ATOM 12101 N N . THR B 1 598 ? -16.312 14.336 14.117 1 94.12 598 THR B N 1
ATOM 12102 C CA . THR B 1 598 ? -14.969 14.25 14.68 1 94.12 598 THR B CA 1
ATOM 12103 C C . THR B 1 598 ? -14.758 15.336 15.734 1 94.12 598 THR B C 1
ATOM 12105 O O . THR B 1 598 ? -15.539 16.281 15.82 1 94.12 598 THR B O 1
ATOM 12108 N N . SER B 1 599 ? -13.68 15.156 16.5 1 94.38 599 SER B N 1
ATOM 12109 C CA . SER B 1 599 ? -13.289 16.141 17.516 1 94.38 599 SER B CA 1
ATOM 12110 C C . SER B 1 599 ? -12.289 17.141 16.938 1 94.38 599 SER B C 1
ATOM 12112 O O . SER B 1 599 ? -11.828 18.047 17.641 1 94.38 599 SER B O 1
ATOM 12114 N N . TYR B 1 600 ? -11.969 17.047 15.68 1 90.88 600 TYR B N 1
ATOM 12115 C CA . TYR B 1 600 ? -10.898 17.875 15.125 1 90.88 600 TYR B CA 1
ATOM 12116 C C . TYR B 1 600 ? -11.359 18.594 13.859 1 90.88 600 TYR B C 1
ATOM 12118 O O . TYR B 1 600 ? -10.539 19.094 13.086 1 90.88 600 TYR B O 1
ATOM 12126 N N . ASN B 1 601 ? -12.57 18.609 13.625 1 87.31 601 ASN B N 1
ATOM 12127 C CA . ASN B 1 601 ? -13.211 19.375 12.555 1 87.31 601 ASN B CA 1
ATOM 12128 C C . ASN B 1 601 ? -12.641 19.016 11.188 1 87.31 601 ASN B C 1
ATOM 12130 O O . ASN B 1 601 ? -12.469 19.875 10.336 1 87.31 601 ASN B O 1
ATOM 12134 N N . GLY B 1 602 ? -12.25 17.812 10.992 1 72.94 602 GLY B N 1
ATOM 12135 C CA . GLY B 1 602 ? -11.797 17.312 9.703 1 72.94 602 GLY B CA 1
ATOM 12136 C C . GLY B 1 602 ? -10.336 17.609 9.43 1 72.94 602 GLY B C 1
ATOM 12137 O O . GLY B 1 602 ? -9.711 18.406 10.141 1 72.94 602 GLY B O 1
ATOM 12138 N N . THR B 1 603 ? -9.703 16.781 8.617 1 65.38 603 THR B N 1
ATOM 12139 C CA . THR B 1 603 ? -8.312 16.969 8.203 1 65.38 603 THR B CA 1
ATOM 12140 C C . THR B 1 603 ? -8.219 17.141 6.691 1 65.38 603 THR B C 1
ATOM 12142 O O . THR B 1 603 ? -8.922 16.469 5.941 1 65.38 603 THR B O 1
ATOM 12145 N N . SER B 1 604 ? -7.934 18.375 6.297 1 59.09 604 SER B N 1
ATOM 12146 C CA . SER B 1 604 ? -7.723 18.531 4.859 1 59.09 604 SER B CA 1
ATOM 12147 C C . SER B 1 604 ? -6.406 17.891 4.422 1 59.09 604 SER B C 1
ATOM 12149 O O . SER B 1 604 ? -5.461 17.812 5.207 1 59.09 604 SER B O 1
ATOM 12151 N N . SER B 1 605 ? -6.477 16.969 3.453 1 52.78 605 SER B N 1
ATOM 12152 C CA . SER B 1 605 ? -5.25 16.375 2.932 1 52.78 605 SER B CA 1
ATOM 12153 C C . SER B 1 605 ? -4.246 17.438 2.523 1 52.78 605 SER B C 1
ATOM 12155 O O . SER B 1 605 ? -4.629 18.5 2.029 1 52.78 605 SER B O 1
ATOM 12157 N N . ARG B 1 606 ? -3.201 17.594 3.357 1 45.09 606 ARG B N 1
ATOM 12158 C CA . ARG B 1 606 ? -2.152 18.547 2.992 1 45.09 606 ARG B CA 1
ATOM 12159 C C . ARG B 1 606 ? -1.967 18.594 1.479 1 45.09 606 ARG B C 1
ATOM 12161 O O . ARG B 1 606 ? -1.619 19.641 0.929 1 45.09 606 ARG B O 1
ATOM 12168 N N . HIS B 1 607 ? -1.679 17.375 0.899 1 42.47 607 HIS B N 1
ATOM 12169 C CA . HIS B 1 607 ? -1.167 17.438 -0.465 1 42.47 607 HIS B CA 1
ATOM 12170 C C . HIS B 1 607 ? -2.305 17.484 -1.479 1 42.47 607 HIS B C 1
ATOM 12172 O O . HIS B 1 607 ? -3.068 16.516 -1.603 1 42.47 607 HIS B O 1
ATOM 12178 N N . GLY B 1 608 ? -3.025 18.703 -1.488 1 42.16 608 GLY B N 1
ATOM 12179 C CA . GLY B 1 608 ? -3.791 19.219 -2.615 1 42.16 608 GLY B CA 1
ATOM 12180 C C . GLY B 1 608 ? -4.484 18.125 -3.406 1 42.16 608 GLY B C 1
ATOM 12181 O O . GLY B 1 608 ? -4.715 18.266 -4.609 1 42.16 608 GLY B O 1
ATOM 12182 N N . ASP B 1 609 ? -4.289 16.859 -2.986 1 45.94 609 ASP B N 1
ATOM 12183 C CA . ASP B 1 609 ? -4.762 16.016 -4.082 1 45.94 609 ASP B CA 1
ATOM 12184 C C . ASP B 1 609 ? -6.285 16.047 -4.18 1 45.94 609 ASP B C 1
ATOM 12186 O O . ASP B 1 609 ? -6.977 15.492 -3.32 1 45.94 609 ASP B O 1
ATOM 12190 N N . GLU B 1 610 ? -6.781 17.203 -4.668 1 48.59 610 GLU B N 1
ATOM 12191 C CA . GLU B 1 610 ? -8.188 17.328 -5.047 1 48.59 610 GLU B CA 1
ATOM 12192 C C . GLU B 1 610 ? -8.797 15.977 -5.379 1 48.59 610 GLU B C 1
ATOM 12194 O O . GLU B 1 610 ? -10.008 15.789 -5.25 1 48.59 610 GLU B O 1
ATOM 12199 N N . ARG B 1 611 ? -7.848 15.195 -5.691 1 52.34 611 ARG B N 1
ATOM 12200 C CA . ARG B 1 611 ? -8.32 13.906 -6.203 1 52.34 611 ARG B CA 1
ATOM 12201 C C . ARG B 1 611 ? -8.852 13.031 -5.074 1 52.34 611 ARG B C 1
ATOM 12203 O O . ARG B 1 611 ? -9.641 12.109 -5.316 1 52.34 611 ARG B O 1
ATOM 12210 N N . TYR B 1 612 ? -8.375 13.383 -3.814 1 52.38 612 TYR B N 1
ATOM 12211 C CA . TYR B 1 612 ? -8.898 12.625 -2.684 1 52.38 612 TYR B CA 1
ATOM 12212 C C . TYR B 1 612 ? -10.359 12.984 -2.416 1 52.38 612 TYR B C 1
ATOM 12214 O O . TYR B 1 612 ? -11.133 12.148 -1.955 1 52.38 612 TYR B O 1
ATOM 12222 N N . THR B 1 613 ? -10.656 14.297 -2.719 1 50.31 613 THR B N 1
ATOM 12223 C CA . THR B 1 613 ? -11.977 14.781 -2.324 1 50.31 613 THR B CA 1
ATOM 12224 C C . THR B 1 613 ? -13.055 14.219 -3.246 1 50.31 613 THR B C 1
ATOM 12226 O O . THR B 1 613 ? -14.18 13.961 -2.809 1 50.31 613 THR B O 1
ATOM 12229 N N . ASP B 1 614 ? -12.719 14.031 -4.598 1 52.44 614 ASP B N 1
ATOM 12230 C CA . ASP B 1 614 ? -13.773 13.672 -5.539 1 52.44 614 ASP B CA 1
ATOM 12231 C C . ASP B 1 614 ? -14.266 12.242 -5.301 1 52.44 614 ASP B C 1
ATOM 12233 O O . ASP B 1 614 ? -15.359 11.875 -5.734 1 52.44 614 ASP B O 1
ATOM 12237 N N . MET B 1 615 ? -13.492 11.57 -4.582 1 58.12 615 MET B N 1
ATOM 12238 C CA . MET B 1 615 ? -13.961 10.195 -4.438 1 58.12 615 MET B CA 1
ATOM 12239 C C . MET B 1 615 ? -13.953 9.758 -2.977 1 58.12 615 MET B C 1
ATOM 12241 O O . MET B 1 615 ? -13.555 8.641 -2.66 1 58.12 615 MET B O 1
ATOM 12245 N N . SER B 1 616 ? -14.477 10.766 -2.143 1 64.81 616 SER B N 1
ATOM 12246 C CA . SER B 1 616 ? -14.547 10.375 -0.739 1 64.81 616 SER B CA 1
ATOM 12247 C C . SER B 1 616 ? -15.688 9.391 -0.497 1 64.81 616 SER B C 1
ATOM 12249 O O . SER B 1 616 ? -16.734 9.484 -1.128 1 64.81 616 SER B O 1
ATOM 12251 N N . THR B 1 617 ? -15.375 8.391 0.313 1 73.31 617 THR B N 1
ATOM 12252 C CA . THR B 1 617 ? -16.328 7.344 0.648 1 73.31 617 THR B CA 1
ATOM 12253 C C . THR B 1 617 ? -17.203 7.766 1.825 1 73.31 617 THR B C 1
ATOM 12255 O O . THR B 1 617 ? -18.141 7.055 2.197 1 73.31 617 THR B O 1
ATOM 12258 N N . TYR B 1 618 ? -16.938 9.023 2.42 1 81.94 618 TYR B N 1
ATOM 12259 C CA . TYR B 1 618 ? -17.719 9.539 3.545 1 81.94 618 TYR B CA 1
ATOM 12260 C C . TYR B 1 618 ? -17.688 11.062 3.57 1 81.94 618 TYR B C 1
ATOM 12262 O O . TYR B 1 618 ? -16.891 11.688 2.865 1 81.94 618 TYR B O 1
ATOM 12270 N N . ARG B 1 619 ? -18.703 11.625 4.277 1 84.69 619 ARG B N 1
ATOM 12271 C CA . ARG B 1 619 ? -18.781 13.07 4.453 1 84.69 619 ARG B CA 1
ATOM 12272 C C . ARG B 1 619 ? -18.438 13.469 5.883 1 84.69 619 ARG B C 1
ATOM 12274 O O . ARG B 1 619 ? -18.969 12.906 6.84 1 84.69 619 ARG B O 1
ATOM 12281 N N . LEU B 1 620 ? -17.516 14.352 5.984 1 87.56 620 LEU B N 1
ATOM 12282 C CA . LEU B 1 620 ? -17.188 14.906 7.301 1 87.56 620 LEU B CA 1
ATOM 12283 C C . LEU B 1 620 ? -18.203 15.977 7.695 1 87.56 620 LEU B C 1
ATOM 12285 O O . LEU B 1 620 ? -18.484 16.891 6.914 1 87.56 620 LEU B O 1
ATOM 12289 N N . LEU B 1 621 ? -18.75 15.812 8.875 1 90.19 621 LEU B N 1
ATOM 12290 C CA . LEU B 1 621 ? -19.703 16.812 9.336 1 90.19 621 LEU B CA 1
ATOM 12291 C C . LEU B 1 621 ? -19 17.984 10 1 90.19 621 LEU B C 1
ATOM 12293 O O . LEU B 1 621 ? -18.25 17.797 10.961 1 90.19 621 LEU B O 1
ATOM 12297 N N . GLN B 1 622 ? -19.156 19.094 9.359 1 86.62 622 GLN B N 1
ATOM 12298 C CA . GLN B 1 622 ? -18.594 20.328 9.898 1 86.62 622 GLN B CA 1
ATOM 12299 C C . GLN B 1 622 ? -19.688 21.359 10.141 1 86.62 622 GLN B C 1
ATOM 12301 O O . GLN B 1 622 ? -20.625 21.469 9.359 1 86.62 622 GLN B O 1
ATOM 12306 N N . SER B 1 623 ? -19.484 22.016 11.266 1 83.5 623 SER B N 1
ATOM 12307 C CA . SER B 1 623 ? -20.453 23.062 11.578 1 83.5 623 SER B CA 1
ATOM 12308 C C . SER B 1 623 ? -20.141 24.344 10.812 1 83.5 623 SER B C 1
ATOM 12310 O O . SER B 1 623 ? -18.969 24.656 10.57 1 83.5 623 SER B O 1
ATOM 12312 N N . LYS B 1 624 ? -21.156 25.031 10.359 1 73.12 624 LYS B N 1
ATOM 12313 C CA . LYS B 1 624 ? -20.984 26.297 9.656 1 73.12 624 LYS B CA 1
ATOM 12314 C C . LYS B 1 624 ? -20.703 27.438 10.633 1 73.12 624 LYS B C 1
ATOM 12316 O O . LYS B 1 624 ? -19.938 28.344 10.32 1 73.12 624 LYS B O 1
ATOM 12321 N N . ASP B 1 625 ? -21.344 27.328 11.734 1 78.62 625 ASP B N 1
ATOM 12322 C CA . ASP B 1 625 ? -21.234 28.391 12.727 1 78.62 625 ASP B CA 1
ATOM 12323 C C . ASP B 1 625 ? -21.359 27.828 14.141 1 78.62 625 ASP B C 1
ATOM 12325 O O . ASP B 1 625 ? -21.438 26.609 14.336 1 78.62 625 ASP B O 1
ATOM 12329 N N . ALA B 1 626 ? -21.266 28.719 15.078 1 79.69 626 ALA B N 1
ATOM 12330 C CA . ALA B 1 626 ? -21.297 28.344 16.5 1 79.69 626 ALA B CA 1
ATOM 12331 C C . ALA B 1 626 ? -22.656 27.766 16.875 1 79.69 626 ALA B C 1
ATOM 12333 O O . ALA B 1 626 ? -22.734 26.875 17.719 1 79.69 626 ALA B O 1
ATOM 12334 N N . ALA B 1 627 ? -23.703 28.25 16.156 1 79.19 627 ALA B N 1
ATOM 12335 C CA . ALA B 1 627 ? -25.047 27.797 16.484 1 79.19 627 ALA B CA 1
ATOM 12336 C C . ALA B 1 627 ? -25.266 26.359 16.016 1 79.19 627 ALA B C 1
ATOM 12338 O O . ALA B 1 627 ? -26.078 25.641 16.594 1 79.19 627 ALA B O 1
ATOM 12339 N N . SER B 1 628 ? -24.516 25.953 15.117 1 86.12 628 SER B N 1
ATOM 12340 C CA . SER B 1 628 ? -24.688 24.625 14.539 1 86.12 628 SER B CA 1
ATOM 12341 C C . SER B 1 628 ? -23.625 23.656 15.023 1 86.12 628 SER B C 1
ATOM 12343 O O . SER B 1 628 ? -23.469 22.562 14.477 1 86.12 628 SER B O 1
ATOM 12345 N N . GLU B 1 629 ? -22.922 24.078 16.062 1 91.38 629 GLU B N 1
ATOM 12346 C CA . GLU B 1 629 ? -21.875 23.188 16.578 1 91.38 629 GLU B CA 1
ATOM 12347 C C . GLU B 1 629 ? -22.469 21.875 17.078 1 91.38 629 GLU B C 1
ATOM 12349 O O . GLU B 1 629 ? -23.531 21.875 17.703 1 91.38 629 GLU B O 1
ATOM 12354 N N . ILE B 1 630 ? -21.797 20.859 16.859 1 93.94 630 ILE B N 1
ATOM 12355 C CA . ILE B 1 630 ? -22.312 19.531 17.203 1 93.94 630 ILE B CA 1
ATOM 12356 C C . ILE B 1 630 ? -22.031 19.234 18.672 1 93.94 630 ILE B C 1
ATOM 12358 O O . ILE B 1 630 ? -20.875 19.219 19.094 1 93.94 630 ILE B O 1
ATOM 12362 N N . ARG B 1 631 ? -23.047 19.031 19.375 1 94.69 631 ARG B N 1
ATOM 12363 C CA . ARG B 1 631 ? -22.922 18.672 20.781 1 94.69 631 ARG B CA 1
ATOM 12364 C C . ARG B 1 631 ? -22.578 17.188 20.922 1 94.69 631 ARG B C 1
ATOM 12366 O O . ARG B 1 631 ? -22.969 16.375 20.094 1 94.69 631 ARG B O 1
ATOM 12373 N N . ILE B 1 632 ? -21.891 16.859 22.016 1 95.44 632 ILE B N 1
ATOM 12374 C CA . ILE B 1 632 ? -21.484 15.477 22.25 1 95.44 632 ILE B CA 1
ATOM 12375 C C . ILE B 1 632 ? -22.734 14.594 22.375 1 95.44 632 ILE B C 1
ATOM 12377 O O . ILE B 1 632 ? -22.766 13.492 21.828 1 95.44 632 ILE B O 1
ATOM 12381 N N . LYS B 1 633 ? -23.719 15.094 23.125 1 94.81 633 LYS B N 1
ATOM 12382 C CA . LYS B 1 633 ? -24.938 14.305 23.359 1 94.81 633 LYS B CA 1
ATOM 12383 C C . LYS B 1 633 ? -25.641 14.008 22.031 1 94.81 633 LYS B C 1
ATOM 12385 O O . LYS B 1 633 ? -26.188 12.914 21.844 1 94.81 633 LYS B O 1
ATOM 12390 N N . ASP B 1 634 ? -25.641 14.977 21.125 1 95.19 634 ASP B N 1
ATOM 12391 C CA . ASP B 1 634 ? -26.281 14.781 19.828 1 95.19 634 ASP B CA 1
ATOM 12392 C C . ASP B 1 634 ? -25.5 13.773 18.984 1 95.19 634 ASP B C 1
ATOM 12394 O O . ASP B 1 634 ? -26.109 12.922 18.312 1 95.19 634 ASP B O 1
ATOM 12398 N N . ALA B 1 635 ? -24.172 13.914 18.969 1 95.12 635 ALA B N 1
ATOM 12399 C CA . ALA B 1 635 ? -23.344 12.953 18.234 1 95.12 635 ALA B CA 1
ATOM 12400 C C . ALA B 1 635 ? -23.531 11.539 18.781 1 95.12 635 ALA B C 1
ATOM 12402 O O . ALA B 1 635 ? -23.641 10.586 18.016 1 95.12 635 ALA B O 1
ATOM 12403 N N . ALA B 1 636 ? -23.531 11.43 20.062 1 95.06 636 ALA B N 1
ATOM 12404 C CA . ALA B 1 636 ? -23.719 10.141 20.734 1 95.06 636 ALA B CA 1
ATOM 12405 C C . ALA B 1 636 ? -25.078 9.531 20.375 1 95.06 636 ALA B C 1
ATOM 12407 O O . ALA B 1 636 ? -25.172 8.328 20.125 1 95.06 636 ALA B O 1
ATOM 12408 N N . ARG B 1 637 ? -26.078 10.336 20.391 1 94.75 637 ARG B N 1
ATOM 12409 C CA . ARG B 1 637 ? -27.422 9.867 20.078 1 94.75 637 ARG B CA 1
ATOM 12410 C C . ARG B 1 637 ? -27.5 9.383 18.625 1 94.75 637 ARG B C 1
ATOM 12412 O O . ARG B 1 637 ? -28.141 8.375 18.344 1 94.75 637 ARG B O 1
ATOM 12419 N N . CYS B 1 638 ? -26.906 10.109 17.781 1 94.12 638 CYS B N 1
ATOM 12420 C CA . CYS B 1 638 ? -26.922 9.766 16.359 1 94.12 638 CYS B CA 1
ATOM 12421 C C . CYS B 1 638 ? -26.203 8.445 16.109 1 94.12 638 CYS B C 1
ATOM 12423 O O . CYS B 1 638 ? -26.734 7.562 15.43 1 94.12 638 CYS B O 1
ATOM 12425 N N . THR B 1 639 ? -25.016 8.266 16.609 1 93.69 639 THR B N 1
ATOM 12426 C CA . THR B 1 639 ? -24.234 7.059 16.359 1 93.69 639 THR B CA 1
ATOM 12427 C C . THR B 1 639 ? -24.891 5.84 17.016 1 93.69 639 THR B C 1
ATOM 12429 O O . THR B 1 639 ? -24.594 4.703 16.641 1 93.69 639 THR B O 1
ATOM 12432 N N . SER B 1 640 ? -25.781 6.039 17.953 1 89.69 640 SER B N 1
ATOM 12433 C CA . SER B 1 640 ? -26.438 4.926 18.641 1 89.69 640 SER B CA 1
ATOM 12434 C C . SER B 1 640 ? -27.875 4.734 18.141 1 89.69 640 SER B C 1
ATOM 12436 O O . SER B 1 640 ? -28.641 3.988 18.734 1 89.69 640 SER B O 1
ATOM 12438 N N . ALA B 1 641 ? -28.266 5.441 17.125 1 87.19 641 ALA B N 1
ATOM 12439 C CA . ALA B 1 641 ? -29.625 5.344 16.594 1 87.19 641 ALA B CA 1
ATOM 12440 C C . ALA B 1 641 ? -29.766 4.125 15.68 1 87.19 641 ALA B C 1
ATOM 12442 O O . ALA B 1 641 ? -30.078 4.258 14.492 1 87.19 641 ALA B O 1
ATOM 12443 N N . ALA B 1 642 ? -29.547 2.992 16.281 1 79 642 ALA B N 1
ATOM 12444 C CA . ALA B 1 642 ? -29.641 1.74 15.539 1 79 642 ALA B CA 1
ATOM 12445 C C . ALA B 1 642 ? -31.062 1.477 15.062 1 79 642 ALA B C 1
ATOM 12447 O O . ALA B 1 642 ? -32 1.571 15.844 1 79 642 ALA B O 1
ATOM 12448 N N . PRO B 1 643 ? -31.125 1.123 13.852 1 73.94 643 PRO B N 1
ATOM 12449 C CA . PRO B 1 643 ? -32.469 0.807 13.352 1 73.94 643 PRO B CA 1
ATOM 12450 C C . PRO B 1 643 ? -33.156 -0.307 14.141 1 73.94 643 PRO B C 1
ATOM 12452 O O . PRO B 1 643 ? -32.469 -1.237 14.602 1 73.94 643 PRO B O 1
ATOM 12455 N N . TRP B 1 644 ? -34.406 -0.297 14.297 1 68.75 644 TRP B N 1
ATOM 12456 C CA . TRP B 1 644 ? -35.25 -1.25 15.016 1 68.75 644 TRP B CA 1
ATOM 12457 C C . TRP B 1 644 ? -35.281 -0.939 16.516 1 68.75 644 TRP B C 1
ATOM 12459 O O . TRP B 1 644 ? -36.25 -1.265 17.203 1 68.75 644 TRP B O 1
ATOM 12469 N N . TYR B 1 645 ? -34.156 -0.375 16.953 1 75.06 645 TYR B N 1
ATOM 12470 C CA . TYR B 1 645 ? -34.062 -0.14 18.391 1 75.06 645 TYR B CA 1
ATOM 12471 C C . TYR B 1 645 ? -34.438 1.299 18.734 1 75.06 645 TYR B C 1
ATOM 12473 O O . TYR B 1 645 ? -35.156 1.551 19.703 1 75.06 645 TYR B O 1
ATOM 12481 N N . PHE B 1 646 ? -33.938 2.207 17.859 1 77.94 646 PHE B N 1
ATOM 12482 C CA . PHE B 1 646 ? -34.188 3.619 18.125 1 77.94 646 PHE B CA 1
ATOM 12483 C C . PHE B 1 646 ? -34.531 4.348 16.828 1 77.94 646 PHE B C 1
ATOM 12485 O O . PHE B 1 646 ? -34.125 3.932 15.742 1 77.94 646 PHE B O 1
ATOM 12492 N N . THR B 1 647 ? -35.219 5.449 16.922 1 79.19 647 THR B N 1
ATOM 12493 C CA . THR B 1 647 ? -35.562 6.293 15.789 1 79.19 647 THR B CA 1
ATOM 12494 C C . THR B 1 647 ? -34.344 7.137 15.367 1 79.19 647 THR B C 1
ATOM 12496 O O . THR B 1 647 ? -33.5 7.48 16.188 1 79.19 647 THR B O 1
ATOM 12499 N N . PRO B 1 648 ? -34.344 7.43 14.094 1 85.94 648 PRO B N 1
ATOM 12500 C CA . PRO B 1 648 ? -33.312 8.398 13.672 1 85.94 648 PRO B CA 1
ATOM 12501 C C . PRO B 1 648 ? -33.375 9.711 14.453 1 85.94 648 PRO B C 1
ATOM 12503 O O . PRO B 1 648 ? -34.438 10.039 15.008 1 85.94 648 PRO B O 1
ATOM 12506 N N . TYR B 1 649 ? -32.312 10.359 14.547 1 90.31 649 TYR B N 1
ATOM 12507 C CA . TYR B 1 649 ? -32.219 11.57 15.359 1 90.31 649 TYR B CA 1
ATOM 12508 C C . TYR B 1 649 ? -31.844 12.773 14.508 1 90.31 649 TYR B C 1
ATOM 12510 O O . TYR B 1 649 ? -30.891 12.719 13.734 1 90.31 649 TYR B O 1
ATOM 12518 N N . LYS B 1 650 ? -32.625 13.797 14.664 1 91.56 650 LYS B N 1
ATOM 12519 C CA . LYS B 1 650 ? -32.312 15.055 13.984 1 91.56 650 LYS B CA 1
ATOM 12520 C C . LYS B 1 650 ? -31.281 15.859 14.766 1 91.56 650 LYS B C 1
ATOM 12522 O O . LYS B 1 650 ? -31.578 16.391 15.836 1 91.56 650 LYS B O 1
ATOM 12527 N N . MET B 1 651 ? -30.156 15.953 14.258 1 92.75 651 MET B N 1
ATOM 12528 C CA . MET B 1 651 ? -29.109 16.766 14.867 1 92.75 651 MET B CA 1
ATOM 12529 C C . MET B 1 651 ? -29.328 18.25 14.586 1 92.75 651 MET B C 1
ATOM 12531 O O . MET B 1 651 ? -29.391 18.656 13.422 1 92.75 651 MET B O 1
ATOM 12535 N N . PRO B 1 652 ? -29.391 19 15.586 1 89.44 652 PRO B N 1
ATOM 12536 C CA . PRO B 1 652 ? -29.641 20.422 15.367 1 89.44 652 PRO B CA 1
ATOM 12537 C C . PRO B 1 652 ? -28.625 21.062 14.43 1 89.44 652 PRO B C 1
ATOM 12539 O O . PRO B 1 652 ? -27.422 20.906 14.617 1 89.44 652 PRO B O 1
ATOM 12542 N N . GLY B 1 653 ? -29.141 21.797 13.477 1 87.69 653 GLY B N 1
ATOM 12543 C CA . GLY B 1 653 ? -28.281 22.5 12.531 1 87.69 653 GLY B CA 1
ATOM 12544 C C . GLY B 1 653 ? -27.766 21.594 11.43 1 87.69 653 GLY B C 1
ATOM 12545 O O . GLY B 1 653 ? -27.047 22.047 10.531 1 87.69 653 GLY B O 1
ATOM 12546 N N . HIS B 1 654 ? -28.078 20.359 11.523 1 91.5 654 HIS B N 1
ATOM 12547 C CA . HIS B 1 654 ? -27.641 19.359 10.547 1 91.5 654 HIS B CA 1
ATOM 12548 C C . HIS B 1 654 ? -28.797 18.5 10.07 1 91.5 654 HIS B C 1
ATOM 12550 O O . HIS B 1 654 ? -29.953 18.906 10.148 1 91.5 654 HIS B O 1
ATOM 12556 N N . SER B 1 655 ? -28.5 17.375 9.594 1 89.38 655 SER B N 1
ATOM 12557 C CA . SER B 1 655 ? -29.516 16.484 9.039 1 89.38 655 SER B CA 1
ATOM 12558 C C . SER B 1 655 ? -29.969 15.453 10.078 1 89.38 655 SER B C 1
ATOM 12560 O O . SER B 1 655 ? -29.719 15.625 11.273 1 89.38 655 SER B O 1
ATOM 12562 N N . THR B 1 656 ? -30.844 14.586 9.656 1 90.69 656 THR B N 1
ATOM 12563 C CA . THR B 1 656 ? -31.25 13.453 10.477 1 90.69 656 THR B CA 1
ATOM 12564 C C . THR B 1 656 ? -30.328 12.258 10.25 1 90.69 656 THR B C 1
ATOM 12566 O O . THR B 1 656 ? -30.016 11.914 9.109 1 90.69 656 THR B O 1
ATOM 12569 N N . PHE B 1 657 ? -29.906 11.719 11.391 1 90.94 657 PHE B N 1
ATOM 12570 C CA . PHE B 1 657 ? -28.891 10.688 11.258 1 90.94 657 PHE B CA 1
ATOM 12571 C C . PHE B 1 657 ? -29.312 9.406 11.961 1 90.94 657 PHE B C 1
ATOM 12573 O O . PHE B 1 657 ? -30.188 9.43 12.828 1 90.94 657 PHE B O 1
ATOM 12580 N N . MET B 1 658 ? -28.719 8.297 11.461 1 88.62 658 MET B N 1
ATOM 12581 C CA . MET B 1 658 ? -28.875 6.965 12.031 1 88.62 658 MET B CA 1
ATOM 12582 C C . MET B 1 658 ? -27.531 6.387 12.43 1 88.62 658 MET B C 1
ATOM 12584 O O . MET B 1 658 ? -26.484 6.988 12.156 1 88.62 658 MET B O 1
ATOM 12588 N N . ASP B 1 659 ? -27.562 5.234 13.039 1 88.25 659 ASP B N 1
ATOM 12589 C CA . ASP B 1 659 ? -26.375 4.543 13.539 1 88.25 659 ASP B CA 1
ATOM 12590 C C . ASP B 1 659 ? -25.375 4.277 12.414 1 88.25 659 ASP B C 1
ATOM 12592 O O . ASP B 1 659 ? -25.766 3.855 11.32 1 88.25 659 ASP B O 1
ATOM 12596 N N . GLY B 1 660 ? -24.094 4.52 12.758 1 87.06 660 GLY B N 1
ATOM 12597 C CA . GLY B 1 660 ? -23.016 4.312 11.789 1 87.06 660 GLY B CA 1
ATOM 12598 C C . GLY B 1 660 ? -22.828 2.854 11.414 1 87.06 660 GLY B C 1
ATOM 12599 O O . GLY B 1 660 ? -22.203 2.543 10.398 1 87.06 660 GLY B O 1
ATOM 12600 N N . GLY B 1 661 ? -23.328 1.948 12.219 1 83.88 661 GLY B N 1
ATOM 12601 C CA . GLY B 1 661 ? -23.203 0.523 11.953 1 83.88 661 GLY B CA 1
ATOM 12602 C C . GLY B 1 661 ? -23.844 0.1 10.648 1 83.88 661 GLY B C 1
ATOM 12603 O O . GLY B 1 661 ? -23.484 -0.938 10.086 1 83.88 661 GLY B O 1
ATOM 12604 N N . LEU B 1 662 ? -24.703 0.953 10.164 1 78.31 662 LEU B N 1
ATOM 12605 C CA . LEU B 1 662 ? -25.359 0.668 8.898 1 78.31 662 LEU B CA 1
ATOM 12606 C C . LEU B 1 662 ? -24.375 0.728 7.738 1 78.31 662 LEU B C 1
ATOM 12608 O O . LEU B 1 662 ? -24.578 0.1 6.699 1 78.31 662 LEU B O 1
ATOM 12612 N N . SER B 1 663 ? -23.375 1.493 7.98 1 77.31 663 SER B N 1
ATOM 12613 C CA . SER B 1 663 ? -22.359 1.602 6.945 1 77.31 663 SER B CA 1
ATOM 12614 C C . SER B 1 663 ? -21.062 0.905 7.367 1 77.31 663 SER B C 1
ATOM 12616 O O . SER B 1 663 ? -20.531 0.075 6.629 1 77.31 663 SER B O 1
ATOM 12618 N N . ASP B 1 664 ? -20.625 1.298 8.555 1 81.38 664 ASP B N 1
ATOM 12619 C CA . ASP B 1 664 ? -19.359 0.783 9.062 1 81.38 664 ASP B CA 1
ATOM 12620 C C . ASP B 1 664 ? -19.484 0.382 10.531 1 81.38 664 ASP B C 1
ATOM 12622 O O . ASP B 1 664 ? -19.141 1.166 11.422 1 81.38 664 ASP B O 1
ATOM 12626 N N . ASN B 1 665 ? -19.828 -0.874 10.641 1 88.38 665 ASN B N 1
ATOM 12627 C CA . ASN B 1 665 ? -19.891 -1.318 12.023 1 88.38 665 ASN B CA 1
ATOM 12628 C C . ASN B 1 665 ? -18.5 -1.391 12.656 1 88.38 665 ASN B C 1
ATOM 12630 O O . ASN B 1 665 ? -18.359 -1.222 13.867 1 88.38 665 ASN B O 1
ATOM 12634 N N . ASN B 1 666 ? -17.594 -1.83 11.875 1 91.94 666 ASN B N 1
ATOM 12635 C CA . ASN B 1 666 ? -16.172 -1.636 12.195 1 91.94 666 ASN B CA 1
ATOM 12636 C C . ASN B 1 666 ? -15.602 -0.421 11.477 1 91.94 666 ASN B C 1
ATOM 12638 O O . ASN B 1 666 ? -15.391 -0.455 10.266 1 91.94 666 ASN B O 1
ATOM 12642 N N . PRO B 1 667 ? -15.305 0.62 12.203 1 93.44 667 PRO B N 1
ATOM 12643 C CA . PRO B 1 667 ? -14.922 1.862 11.531 1 93.44 667 PRO B CA 1
ATOM 12644 C C . PRO B 1 667 ? -13.445 1.88 11.133 1 93.44 667 PRO B C 1
ATOM 12646 O O . PRO B 1 667 ? -12.875 2.951 10.922 1 93.44 667 PRO B O 1
ATOM 12649 N N . CYS B 1 668 ? -12.805 0.737 11.031 1 91.19 668 CYS B N 1
ATOM 12650 C CA . CYS B 1 668 ? -11.383 0.667 10.734 1 91.19 668 CYS B CA 1
ATOM 12651 C C . CYS B 1 668 ? -11.07 1.306 9.383 1 91.19 668 CYS B C 1
ATOM 12653 O O . CYS B 1 668 ? -10.039 1.959 9.227 1 91.19 668 CYS B O 1
ATOM 12655 N N . MET B 1 669 ? -11.984 1.174 8.43 1 86.69 669 MET B N 1
ATOM 12656 C CA . MET B 1 669 ? -11.734 1.729 7.098 1 86.69 669 MET B CA 1
ATOM 12657 C C . MET B 1 669 ? -11.773 3.252 7.129 1 86.69 669 MET B C 1
ATOM 12659 O O . MET B 1 669 ? -11.031 3.914 6.406 1 86.69 669 MET B O 1
ATOM 12663 N N . LEU B 1 670 ? -12.633 3.797 7.898 1 88.06 670 LEU B N 1
ATOM 12664 C CA . LEU B 1 670 ? -12.695 5.246 8.07 1 88.06 670 LEU B CA 1
ATOM 12665 C C . LEU B 1 670 ? -11.445 5.766 8.766 1 88.06 670 LEU B C 1
ATOM 12667 O O . LEU B 1 670 ? -10.883 6.785 8.367 1 88.06 670 LEU B O 1
ATOM 12671 N N . ALA B 1 671 ? -11.039 5.023 9.727 1 90.31 671 ALA B N 1
ATOM 12672 C CA . ALA B 1 671 ? -9.875 5.43 10.508 1 90.31 671 ALA B CA 1
ATOM 12673 C C . ALA B 1 671 ? -8.617 5.441 9.648 1 90.31 671 ALA B C 1
ATOM 12675 O O . ALA B 1 671 ? -7.797 6.359 9.75 1 90.31 671 ALA B O 1
ATOM 12676 N N . VAL B 1 672 ? -8.469 4.43 8.836 1 85.06 672 VAL B N 1
ATOM 12677 C CA . VAL B 1 672 ? -7.273 4.332 8.016 1 85.06 672 VAL B CA 1
ATOM 12678 C C . VAL B 1 672 ? -7.246 5.477 7 1 85.06 672 VAL B C 1
ATOM 12680 O O . VAL B 1 672 ? -6.184 6.027 6.711 1 85.06 672 VAL B O 1
ATOM 12683 N N . GLN B 1 673 ? -8.359 5.832 6.469 1 81.19 673 GLN B N 1
ATOM 12684 C CA . GLN B 1 673 ? -8.445 6.938 5.52 1 81.19 673 GLN B CA 1
ATOM 12685 C C . GLN B 1 673 ? -8.078 8.258 6.188 1 81.19 673 GLN B C 1
ATOM 12687 O O . GLN B 1 673 ? -7.379 9.086 5.602 1 81.19 673 GLN B O 1
ATOM 12692 N N . GLU B 1 674 ? -8.484 8.461 7.363 1 84.38 674 GLU B N 1
ATOM 12693 C CA . GLU B 1 674 ? -8.172 9.688 8.094 1 84.38 674 GLU B CA 1
ATOM 12694 C C . GLU B 1 674 ? -6.707 9.727 8.516 1 84.38 674 GLU B C 1
ATOM 12696 O O . GLU B 1 674 ? -6.094 10.789 8.57 1 84.38 674 GLU B O 1
ATOM 12701 N N . LEU B 1 675 ? -6.219 8.586 8.891 1 81.44 675 LEU B N 1
ATOM 12702 C CA . LEU B 1 675 ? -4.816 8.484 9.281 1 81.44 675 LEU B CA 1
ATOM 12703 C C . LEU B 1 675 ? -3.904 9.008 8.18 1 81.44 675 LEU B C 1
ATOM 12705 O O . LEU B 1 675 ? -2.926 9.703 8.461 1 81.44 675 LEU B O 1
ATOM 12709 N N . GLN B 1 676 ? -4.23 8.742 7.047 1 75.19 676 GLN B N 1
ATOM 12710 C CA . GLN B 1 676 ? -3.412 9.148 5.906 1 75.19 676 GLN B CA 1
ATOM 12711 C C . GLN B 1 676 ? -3.455 10.664 5.711 1 75.19 676 GLN B C 1
ATOM 12713 O O . GLN B 1 676 ? -2.461 11.266 5.305 1 75.19 676 GLN B O 1
ATOM 12718 N N . LYS B 1 677 ? -4.574 11.195 5.977 1 76.69 677 LYS B N 1
ATOM 12719 C CA . LYS B 1 677 ? -4.719 12.648 5.852 1 76.69 677 LYS B CA 1
ATOM 12720 C C . LYS B 1 677 ? -3.91 13.367 6.926 1 76.69 677 LYS B C 1
ATOM 12722 O O . LYS B 1 677 ? -3.363 14.445 6.676 1 76.69 677 LYS B O 1
ATOM 12727 N N . MET B 1 678 ? -3.809 12.719 8.016 1 79.38 678 MET B N 1
ATOM 12728 C CA . MET B 1 678 ? -3.16 13.344 9.172 1 79.38 678 MET B CA 1
ATOM 12729 C C . MET B 1 678 ? -1.642 13.227 9.07 1 79.38 678 MET B C 1
ATOM 12731 O O . MET B 1 678 ? -0.916 14.094 9.555 1 79.38 678 MET B O 1
ATOM 12735 N N . ALA B 1 679 ? -1.156 12.133 8.484 1 77 679 ALA B N 1
ATOM 12736 C CA . ALA B 1 679 ? 0.282 11.898 8.398 1 77 679 ALA B CA 1
ATOM 12737 C C . ALA B 1 679 ? 0.668 11.383 7.012 1 77 679 ALA B C 1
ATOM 12739 O O . ALA B 1 679 ? 1.117 10.242 6.871 1 77 679 ALA B O 1
ATOM 12740 N N . PRO B 1 680 ? 0.642 12.195 6.031 1 67.19 680 PRO B N 1
ATOM 12741 C CA . PRO B 1 680 ? 0.899 11.734 4.66 1 67.19 680 PRO B CA 1
ATOM 12742 C C . PRO B 1 680 ? 2.324 11.219 4.469 1 67.19 680 PRO B C 1
ATOM 12744 O O . PRO B 1 680 ? 2.57 10.383 3.598 1 67.19 680 PRO B O 1
ATOM 12747 N N . GLY B 1 681 ? 3.252 11.719 5.281 1 66.62 681 GLY B N 1
ATOM 12748 C CA . GLY B 1 681 ? 4.625 11.281 5.09 1 66.62 681 GLY B CA 1
ATOM 12749 C C . GLY B 1 681 ? 4.918 9.938 5.738 1 66.62 681 GLY B C 1
ATOM 12750 O O . GLY B 1 681 ? 5.977 9.352 5.512 1 66.62 681 GLY B O 1
ATOM 12751 N N . LEU B 1 682 ? 3.916 9.539 6.508 1 70.06 682 LEU B N 1
ATOM 12752 C CA . LEU B 1 682 ? 4.105 8.266 7.195 1 70.06 682 LEU B CA 1
ATOM 12753 C C . LEU B 1 682 ? 3.254 7.172 6.559 1 70.06 682 LEU B C 1
ATOM 12755 O O . LEU B 1 682 ? 2.076 7.395 6.262 1 70.06 682 LEU B O 1
ATOM 12759 N N . SER B 1 683 ? 3.797 6.172 5.898 1 62.62 683 SER B N 1
ATOM 12760 C CA . SER B 1 683 ? 3.125 5.152 5.102 1 62.62 683 SER B CA 1
ATOM 12761 C C . SER B 1 683 ? 2.266 4.246 5.977 1 62.62 683 SER B C 1
ATOM 12763 O O . SER B 1 683 ? 1.322 3.617 5.488 1 62.62 683 SER B O 1
ATOM 12765 N N . ARG B 1 684 ? 2.684 4.117 7.238 1 73.12 684 ARG B N 1
ATOM 12766 C CA . ARG B 1 684 ? 1.938 3.17 8.062 1 73.12 684 ARG B CA 1
ATOM 12767 C C . ARG B 1 684 ? 1.784 3.688 9.484 1 73.12 684 ARG B C 1
ATOM 12769 O O . ARG B 1 684 ? 2.496 4.605 9.898 1 73.12 684 ARG B O 1
ATOM 12776 N N . SER B 1 685 ? 0.696 3.18 10.141 1 80.31 685 SER B N 1
ATOM 12777 C CA . SER B 1 685 ? 0.51 3.461 11.562 1 80.31 685 SER B CA 1
ATOM 12778 C C . SER B 1 685 ? 1.481 2.654 12.422 1 80.31 685 SER B C 1
ATOM 12780 O O . SER B 1 685 ? 2.033 1.651 11.961 1 80.31 685 SER B O 1
ATOM 12782 N N . ASP B 1 686 ? 1.776 3.18 13.555 1 89.19 686 ASP B N 1
ATOM 12783 C CA . ASP B 1 686 ? 2.541 2.42 14.539 1 89.19 686 ASP B CA 1
ATOM 12784 C C . ASP B 1 686 ? 1.805 1.143 14.938 1 89.19 686 ASP B C 1
ATOM 12786 O O . ASP B 1 686 ? 2.385 0.056 14.922 1 89.19 686 ASP B O 1
ATOM 12790 N N . HIS B 1 687 ? 0.569 1.308 15.305 1 91.56 687 HIS B N 1
ATOM 12791 C CA . HIS B 1 687 ? -0.341 0.199 15.57 1 91.56 687 HIS B CA 1
ATOM 12792 C C . HIS B 1 687 ? -1.777 0.57 15.219 1 91.56 687 HIS B C 1
ATOM 12794 O O . HIS B 1 687 ? -2.189 1.719 15.398 1 91.56 687 HIS B O 1
ATOM 12800 N N . PHE B 1 688 ? -2.367 -0.332 14.688 1 94 688 PHE B N 1
ATOM 12801 C CA . PHE B 1 688 ? -3.801 -0.263 14.43 1 94 688 PHE B CA 1
ATOM 12802 C C . PHE B 1 688 ? -4.531 -1.39 15.148 1 94 688 PHE B C 1
ATOM 12804 O O . PHE B 1 688 ? -4.43 -2.555 14.758 1 94 688 PHE B O 1
ATOM 12811 N N . VAL B 1 689 ? -5.207 -1.018 16.234 1 97.25 689 VAL B N 1
ATOM 12812 C CA . VAL B 1 689 ? -5.879 -2.008 17.062 1 97.25 689 VAL B CA 1
ATOM 12813 C C . VAL B 1 689 ? -7.391 -1.923 16.844 1 97.25 689 VAL B C 1
ATOM 12815 O O . VAL B 1 689 ? -8.008 -0.902 17.156 1 97.25 689 VAL B O 1
ATOM 12818 N N . SER B 1 690 ? -7.938 -2.936 16.25 1 96.94 690 SER B N 1
ATOM 12819 C CA . SER B 1 690 ? -9.383 -3.051 16.062 1 96.94 690 SER B CA 1
ATOM 12820 C C . SER B 1 690 ? -9.984 -4.078 17.016 1 96.94 690 SER B C 1
ATOM 12822 O O . SER B 1 690 ? -9.5 -5.211 17.094 1 96.94 690 SER B O 1
ATOM 12824 N N . VAL B 1 691 ? -11 -3.635 17.812 1 97.75 691 VAL B N 1
ATOM 12825 C CA . VAL B 1 691 ? -11.586 -4.516 18.812 1 97.75 691 VAL B CA 1
ATOM 12826 C C . VAL B 1 691 ? -13.047 -4.785 18.484 1 97.75 691 VAL B C 1
ATOM 12828 O O . VAL B 1 691 ? -13.805 -3.855 18.203 1 97.75 691 VAL B O 1
ATOM 12831 N N . GLY B 1 692 ? -13.438 -6.094 18.484 1 96.31 692 GLY B N 1
ATOM 12832 C CA . GLY B 1 692 ? -14.805 -6.484 18.156 1 96.31 692 GLY B CA 1
ATOM 12833 C C . GLY B 1 692 ? -15.68 -6.691 19.375 1 96.31 692 GLY B C 1
ATOM 12834 O O . GLY B 1 692 ? -15.211 -6.559 20.516 1 96.31 692 GLY B O 1
ATOM 12835 N N . THR B 1 693 ? -17.016 -6.883 19.125 1 95.38 693 THR B N 1
ATOM 12836 C CA . THR B 1 693 ? -18 -7.094 20.188 1 95.38 693 THR B CA 1
ATOM 12837 C C . THR B 1 693 ? -18.484 -8.539 20.188 1 95.38 693 THR B C 1
ATOM 12839 O O . THR B 1 693 ? -19.656 -8.805 20.422 1 95.38 693 THR B O 1
ATOM 12842 N N . GLY B 1 694 ? -17.609 -9.438 19.781 1 92.44 694 GLY B N 1
ATOM 12843 C CA . GLY B 1 694 ? -17.922 -10.859 19.812 1 92.44 694 GLY B CA 1
ATOM 12844 C C . GLY B 1 694 ? -18.125 -11.453 18.438 1 92.44 694 GLY B C 1
ATOM 12845 O O . GLY B 1 694 ? -18.656 -10.781 17.547 1 92.44 694 GLY B O 1
ATOM 12846 N N . ILE B 1 695 ? -17.688 -12.719 18.281 1 86.94 695 ILE B N 1
ATOM 12847 C CA . ILE B 1 695 ? -17.891 -13.445 17.031 1 86.94 695 ILE B CA 1
ATOM 12848 C C . ILE B 1 695 ? -18.375 -14.859 17.328 1 86.94 695 ILE B C 1
ATOM 12850 O O . ILE B 1 695 ? -17.875 -15.523 18.25 1 86.94 695 ILE B O 1
ATOM 12854 N N . SER B 1 696 ? -19.375 -15.195 16.578 1 83.06 696 SER B N 1
ATOM 12855 C CA . SER B 1 696 ? -19.922 -16.531 16.766 1 83.06 696 SER B CA 1
ATOM 12856 C C . SER B 1 696 ? -19.047 -17.594 16.094 1 83.06 696 SER B C 1
ATOM 12858 O O . SER B 1 696 ? -18.641 -17.422 14.953 1 83.06 696 SER B O 1
ATOM 12860 N N . THR B 1 697 ? -18.594 -18.625 16.719 1 75 697 THR B N 1
ATOM 12861 C CA . THR B 1 697 ? -17.797 -19.703 16.156 1 75 697 THR B CA 1
ATOM 12862 C C . THR B 1 697 ? -18.672 -20.75 15.484 1 75 697 THR B C 1
ATOM 12864 O O . THR B 1 697 ? -18.188 -21.641 14.797 1 75 697 THR B O 1
ATOM 12867 N N . THR B 1 698 ? -19.875 -20.75 15.664 1 64.25 698 THR B N 1
ATOM 12868 C CA . THR B 1 698 ? -20.781 -21.703 15.023 1 64.25 698 THR B CA 1
ATOM 12869 C C . THR B 1 698 ? -21.453 -21.062 13.805 1 64.25 698 THR B C 1
ATOM 12871 O O . THR B 1 698 ? -21.969 -19.953 13.883 1 64.25 698 THR B O 1
ATOM 12874 N N . LYS B 1 699 ? -20.922 -21.469 12.727 1 54.5 699 LYS B N 1
ATOM 12875 C CA . LYS B 1 699 ? -21.531 -20.891 11.523 1 54.5 699 LYS B CA 1
ATOM 12876 C C . LYS B 1 699 ? -23.016 -21.188 11.469 1 54.5 699 LYS B C 1
ATOM 12878 O O . LYS B 1 699 ? -23.438 -22.359 11.523 1 54.5 699 LYS B O 1
ATOM 12883 N N . LYS B 1 700 ? -23.922 -20.406 11.852 1 50.81 700 LYS B N 1
ATOM 12884 C CA . LYS B 1 700 ? -25.359 -20.641 11.719 1 50.81 700 LYS B CA 1
ATOM 12885 C C . LYS B 1 700 ? -25.766 -20.844 10.266 1 50.81 700 LYS B C 1
ATOM 12887 O O . LYS B 1 700 ? -25.375 -20.062 9.391 1 50.81 700 LYS B O 1
ATOM 12892 N N . VAL B 1 701 ? -25.781 -22.109 9.82 1 43.88 701 VAL B N 1
ATOM 12893 C CA . VAL B 1 701 ? -26.484 -22.422 8.586 1 43.88 701 VAL B CA 1
ATOM 12894 C C . VAL B 1 701 ? -27.859 -21.734 8.586 1 43.88 701 VAL B C 1
ATOM 12896 O O . VAL B 1 701 ? -28.578 -21.797 9.578 1 43.88 701 VAL B O 1
ATOM 12899 N N . ALA B 1 702 ? -27.953 -20.703 7.996 1 43.72 702 ALA B N 1
ATOM 12900 C CA . ALA B 1 702 ? -29.344 -20.266 7.816 1 43.72 702 ALA B CA 1
ATOM 12901 C C . ALA B 1 702 ? -30.281 -21.469 7.715 1 43.72 702 ALA B C 1
ATOM 12903 O O . ALA B 1 702 ? -30.094 -22.344 6.859 1 43.72 702 ALA B O 1
ATOM 12904 N N . LYS B 1 703 ? -30.75 -22.156 8.805 1 36.81 703 LYS B N 1
ATOM 12905 C CA . LYS B 1 703 ? -31.75 -23.203 8.602 1 36.81 703 LYS B CA 1
ATOM 12906 C C . LYS B 1 703 ? -32.656 -22.875 7.406 1 36.81 703 LYS B C 1
ATOM 12908 O O . LYS B 1 703 ? -33.312 -21.828 7.383 1 36.81 703 LYS B O 1
ATOM 12913 N N . SER B 1 704 ? -32.219 -23.406 6.395 1 34.72 704 SER B N 1
ATOM 12914 C CA . SER B 1 704 ? -33.25 -23.531 5.367 1 34.72 704 SER B CA 1
ATOM 12915 C C . SER B 1 704 ? -34.531 -24.062 5.953 1 34.72 704 SER B C 1
ATOM 12917 O O . SER B 1 704 ? -34.781 -25.281 5.926 1 34.72 704 SER B O 1
ATOM 12919 N N . SER B 1 705 ? -34.875 -24.141 7.273 1 30.5 705 SER B N 1
ATOM 12920 C CA . SER B 1 705 ? -36.219 -24.688 7.344 1 30.5 705 SER B CA 1
ATOM 12921 C C . SER B 1 705 ? -37.062 -24.266 6.141 1 30.5 705 SER B C 1
ATOM 12923 O O . SER B 1 705 ? -36.938 -23.125 5.668 1 30.5 705 SER B O 1
ATOM 12925 N N . VAL B 1 706 ? -37.469 -25.391 5.484 1 29.92 706 VAL B N 1
ATOM 12926 C CA . VAL B 1 706 ? -38.719 -25.516 4.711 1 29.92 706 VAL B CA 1
ATOM 12927 C C . VAL B 1 706 ? -39.781 -24.625 5.324 1 29.92 706 VAL B C 1
ATOM 12929 O O . VAL B 1 706 ? -40.594 -25.078 6.16 1 29.92 706 VAL B O 1
ATOM 12932 N N . TYR B 1 707 ? -39.531 -23.859 6.293 1 27.72 707 TYR B N 1
ATOM 12933 C CA . TYR B 1 707 ? -40.812 -23.375 6.773 1 27.72 707 TYR B CA 1
ATOM 12934 C C . TYR B 1 707 ? -41.781 -23.172 5.617 1 27.72 707 TYR B C 1
ATOM 12936 O O . TYR B 1 707 ? -41.406 -22.734 4.531 1 27.72 707 TYR B O 1
ATOM 12944 N N . PRO B 1 708 ? -42.906 -23.984 5.699 1 27.77 708 PRO B N 1
ATOM 12945 C CA . PRO B 1 708 ? -44.094 -23.844 4.82 1 27.77 708 PRO B CA 1
ATOM 12946 C C . PRO B 1 708 ? -44.25 -22.422 4.27 1 27.77 708 PRO B C 1
ATOM 12948 O O . PRO B 1 708 ? -43.969 -21.453 4.977 1 27.77 708 PRO B O 1
ATOM 12951 N N . SER B 1 709 ? -44.094 -22.312 3.027 1 31.41 709 SER B N 1
ATOM 12952 C CA . SER B 1 709 ? -44.625 -21.406 2.025 1 31.41 709 SER B CA 1
ATOM 12953 C C . SER B 1 709 ? -45.938 -20.75 2.518 1 31.41 709 SER B C 1
ATOM 12955 O O . SER B 1 709 ? -46.781 -20.391 1.716 1 31.41 709 SER B O 1
ATOM 12957 N N . LEU B 1 710 ? -46.406 -21.156 3.738 1 27.05 710 LEU B N 1
ATOM 12958 C CA . LEU B 1 710 ? -47.812 -20.734 3.756 1 27.05 710 LEU B CA 1
ATOM 12959 C C . LEU B 1 710 ? -47.938 -19.297 3.258 1 27.05 710 LEU B C 1
ATOM 12961 O O . LEU B 1 710 ? -48.75 -19.016 2.371 1 27.05 710 LEU B O 1
ATOM 12965 N N . LEU B 1 711 ? -48.375 -18.406 4.285 1 26.88 711 LEU B N 1
ATOM 12966 C CA . LEU B 1 711 ? -49.062 -17.203 3.863 1 26.88 711 LEU B CA 1
ATOM 12967 C C . LEU B 1 711 ? -48.125 -16.281 3.094 1 26.88 711 LEU B C 1
ATOM 12969 O O . LEU B 1 711 ? -48.438 -15.82 1.997 1 26.88 711 LEU B O 1
ATOM 12973 N N . PHE B 1 712 ? -47.469 -15.086 3.816 1 29.7 712 PHE B N 1
ATOM 12974 C CA . PHE B 1 712 ? -47.031 -13.859 3.166 1 29.7 712 PHE B CA 1
ATOM 12975 C C . PHE B 1 712 ? -45.656 -14.047 2.557 1 29.7 712 PHE B C 1
ATOM 12977 O O . PHE B 1 712 ? -44.812 -14.727 3.129 1 29.7 712 PHE B O 1
ATOM 12984 N N . GLY B 1 713 ? -45.281 -13.906 1.193 1 35.09 713 GLY B N 1
ATOM 12985 C CA . GLY B 1 713 ? -44.281 -13.648 0.157 1 35.09 713 GLY B CA 1
ATOM 12986 C C . GLY B 1 713 ? -42.969 -13.148 0.704 1 35.09 713 GLY B C 1
ATOM 12987 O O . GLY B 1 713 ? -42 -12.969 -0.047 1 35.09 713 GLY B O 1
ATOM 12988 N N . ASN B 1 714 ? -42.812 -12.125 1.72 1 40.44 714 ASN B N 1
ATOM 12989 C CA . ASN B 1 714 ? -41.969 -11.133 2.381 1 40.44 714 ASN B CA 1
ATOM 12990 C C . ASN B 1 714 ? -40.906 -11.789 3.264 1 40.44 714 ASN B C 1
ATOM 12992 O O . ASN B 1 714 ? -40.031 -11.109 3.82 1 40.44 714 ASN B O 1
ATOM 12996 N N . SER B 1 715 ? -40.938 -12.961 3.664 1 43.94 715 SER B N 1
ATOM 12997 C CA . SER B 1 715 ? -40.125 -13.445 4.766 1 43.94 715 SER B CA 1
ATOM 12998 C C . SER B 1 715 ? -38.719 -13.789 4.293 1 43.94 715 SER B C 1
ATOM 13000 O O . SER B 1 715 ? -37.719 -13.477 4.973 1 43.94 715 SER B O 1
ATOM 13002 N N . SER B 1 716 ? -38.531 -14.562 3.178 1 45.88 716 SER B N 1
ATOM 13003 C CA . SER B 1 716 ? -37.219 -14.945 2.719 1 45.88 716 SER B CA 1
ATOM 13004 C C . SER B 1 716 ? -36.375 -13.711 2.402 1 45.88 716 SER B C 1
ATOM 13006 O O . SER B 1 716 ? -35.188 -13.672 2.725 1 45.88 716 SER B O 1
ATOM 13008 N N . LEU B 1 717 ? -37.094 -12.898 1.7 1 48.91 717 LEU B N 1
ATOM 13009 C CA . LEU B 1 717 ? -36.375 -11.656 1.43 1 48.91 717 LEU B CA 1
ATOM 13010 C C . LEU B 1 717 ? -36 -10.953 2.729 1 48.91 717 LEU B C 1
ATOM 13012 O O . LEU B 1 717 ? -34.938 -10.367 2.83 1 48.91 717 LEU B O 1
ATOM 13016 N N . GLN B 1 718 ? -37 -11.094 3.656 1 52.72 718 GLN B N 1
ATOM 13017 C CA . GLN B 1 718 ? -36.688 -10.508 4.957 1 52.72 718 GLN B CA 1
ATOM 13018 C C . GLN B 1 718 ? -35.5 -11.203 5.605 1 52.72 718 GLN B C 1
ATOM 13020 O O . GLN B 1 718 ? -34.625 -10.555 6.191 1 52.72 718 GLN B O 1
ATOM 13025 N N . GLN B 1 719 ? -35.5 -12.523 5.422 1 51.5 719 GLN B N 1
ATOM 13026 C CA . GLN B 1 719 ? -34.406 -13.273 6.008 1 51.5 719 GLN B CA 1
ATOM 13027 C C . GLN B 1 719 ? -33.094 -12.977 5.281 1 51.5 719 GLN B C 1
ATOM 13029 O O . GLN B 1 719 ? -32.062 -12.82 5.918 1 51.5 719 GLN B O 1
ATOM 13034 N N . THR B 1 720 ? -33.281 -12.93 4.023 1 55.81 720 THR B N 1
ATOM 13035 C CA . THR B 1 720 ? -32.094 -12.602 3.248 1 55.81 720 THR B CA 1
ATOM 13036 C C . THR B 1 720 ? -31.609 -11.203 3.596 1 55.81 720 THR B C 1
ATOM 13038 O O . THR B 1 720 ? -30.406 -10.984 3.74 1 55.81 720 THR B O 1
ATOM 13041 N N . ALA B 1 721 ? -32.562 -10.367 3.713 1 58.31 721 ALA B N 1
ATOM 13042 C CA . ALA B 1 721 ? -32.188 -9.008 4.09 1 58.31 721 ALA B CA 1
ATOM 13043 C C . ALA B 1 721 ? -31.531 -8.984 5.465 1 58.31 721 ALA B C 1
ATOM 13045 O O . ALA B 1 721 ? -30.516 -8.297 5.668 1 58.31 721 ALA B O 1
ATOM 13046 N N . LYS B 1 722 ? -32.156 -9.758 6.363 1 57.25 722 LYS B N 1
ATOM 13047 C CA . LYS B 1 722 ? -31.594 -9.836 7.707 1 57.25 722 LYS B CA 1
ATOM 13048 C C . LYS B 1 722 ? -30.188 -10.422 7.676 1 57.25 722 LYS B C 1
ATOM 13050 O O . LYS B 1 722 ? -29.281 -9.914 8.336 1 57.25 722 LYS B O 1
ATOM 13055 N N . HIS B 1 723 ? -30.141 -11.43 6.961 1 58.34 723 HIS B N 1
ATOM 13056 C CA . HIS B 1 723 ? -28.844 -12.086 6.867 1 58.34 723 HIS B CA 1
ATOM 13057 C C . HIS B 1 723 ? -27.812 -11.18 6.203 1 58.34 723 HIS B C 1
ATOM 13059 O O . HIS B 1 723 ? -26.656 -11.141 6.629 1 58.34 723 HIS B O 1
ATOM 13065 N N . TYR B 1 724 ? -28.297 -10.508 5.277 1 60.91 724 TYR B N 1
ATOM 13066 C CA . TYR B 1 724 ? -27.422 -9.555 4.598 1 60.91 724 TYR B CA 1
ATOM 13067 C C . TYR B 1 724 ? -26.938 -8.469 5.559 1 60.91 724 TYR B C 1
ATOM 13069 O O . TYR B 1 724 ? -25.766 -8.125 5.566 1 60.91 724 TYR B O 1
ATOM 13077 N N . LEU B 1 725 ? -27.859 -8.078 6.328 1 61.53 725 LEU B N 1
ATOM 13078 C CA . LEU B 1 725 ? -27.516 -7.055 7.305 1 61.53 725 LEU B CA 1
ATOM 13079 C C . LEU B 1 725 ? -26.484 -7.582 8.297 1 61.53 725 LEU B C 1
ATOM 13081 O O . LEU B 1 725 ? -25.516 -6.887 8.625 1 61.53 725 LEU B O 1
ATOM 13085 N N . ASN B 1 726 ? -26.719 -8.82 8.656 1 59.97 726 ASN B N 1
ATOM 13086 C CA . ASN B 1 726 ? -25.812 -9.406 9.633 1 59.97 726 ASN B CA 1
ATOM 13087 C C . ASN B 1 726 ? -24.406 -9.57 9.07 1 59.97 726 ASN B C 1
ATOM 13089 O O . ASN B 1 726 ? -23.422 -9.336 9.773 1 59.97 726 ASN B O 1
ATOM 13093 N N . GLU B 1 727 ? -24.375 -9.867 7.84 1 60.94 727 GLU B N 1
ATOM 13094 C CA . GLU B 1 727 ? -23.078 -10.062 7.203 1 60.94 727 GLU B CA 1
ATOM 13095 C C . GLU B 1 727 ? -22.344 -8.742 7.012 1 60.94 727 GLU B C 1
ATOM 13097 O O . GLU B 1 727 ? -21.125 -8.672 7.168 1 60.94 727 GLU B O 1
ATOM 13102 N N . ASN B 1 728 ? -23.125 -7.77 6.809 1 62.59 728 ASN B N 1
ATOM 13103 C CA . ASN B 1 728 ? -22.516 -6.469 6.578 1 62.59 728 ASN B CA 1
ATOM 13104 C C . ASN B 1 728 ? -22.078 -5.812 7.887 1 62.59 728 ASN B C 1
ATOM 13106 O O . ASN B 1 728 ? -21.234 -4.914 7.891 1 62.59 728 ASN B O 1
ATOM 13110 N N . PHE B 1 729 ? -22.672 -6.441 8.969 1 68.25 729 PHE B N 1
ATOM 13111 C CA . PHE B 1 729 ? -22.344 -5.898 10.281 1 68.25 729 PHE B CA 1
ATOM 13112 C C . PHE B 1 729 ? -21.172 -6.664 10.906 1 68.25 729 PHE B C 1
ATOM 13114 O O . PHE B 1 729 ? -20.734 -6.332 12 1 68.25 729 PHE B O 1
ATOM 13121 N N . ASP B 1 730 ? -20.703 -7.637 10.094 1 76.75 730 ASP B N 1
ATOM 13122 C CA . ASP B 1 730 ? -19.594 -8.43 10.617 1 76.75 730 ASP B CA 1
ATOM 13123 C C . ASP B 1 730 ? -18.281 -7.656 10.555 1 76.75 730 ASP B C 1
ATOM 13125 O O . ASP B 1 730 ? -17.688 -7.516 9.484 1 76.75 730 ASP B O 1
ATOM 13129 N N . GLY B 1 731 ? -17.906 -7.23 11.781 1 84.69 731 GLY B N 1
ATOM 13130 C CA . GLY B 1 731 ? -16.703 -6.422 11.867 1 84.69 731 GLY B CA 1
ATOM 13131 C C . GLY B 1 731 ? -15.453 -7.176 11.453 1 84.69 731 GLY B C 1
ATOM 13132 O O . GLY B 1 731 ? -14.492 -6.57 10.977 1 84.69 731 GLY B O 1
ATOM 13133 N N . ASP B 1 732 ? -15.422 -8.5 11.594 1 84.88 732 ASP B N 1
ATOM 13134 C CA . ASP B 1 732 ? -14.242 -9.289 11.258 1 84.88 732 ASP B CA 1
ATOM 13135 C C . ASP B 1 732 ? -14.07 -9.383 9.742 1 84.88 732 ASP B C 1
ATOM 13137 O O . ASP B 1 732 ? -12.938 -9.391 9.242 1 84.88 732 ASP B O 1
ATOM 13141 N N . LYS B 1 733 ? -15.164 -9.438 9.039 1 79.12 733 LYS B N 1
ATOM 13142 C CA . LYS B 1 733 ? -15.086 -9.477 7.578 1 79.12 733 LYS B CA 1
ATOM 13143 C C . LYS B 1 733 ? -14.555 -8.156 7.02 1 79.12 733 LYS B C 1
ATOM 13145 O O . LYS B 1 733 ? -13.766 -8.156 6.074 1 79.12 733 LYS B O 1
ATOM 13150 N N . ARG B 1 734 ? -15.062 -7.098 7.613 1 82.94 734 ARG B N 1
ATOM 13151 C CA . ARG B 1 734 ? -14.602 -5.785 7.18 1 82.94 734 ARG B CA 1
ATOM 13152 C C . ARG B 1 734 ? -13.109 -5.605 7.461 1 82.94 734 ARG B C 1
ATOM 13154 O O . ARG B 1 734 ? -12.375 -5.066 6.629 1 82.94 734 ARG B O 1
ATOM 13161 N N . PHE B 1 735 ? -12.688 -6.047 8.617 1 89.38 735 PHE B N 1
ATOM 13162 C CA . PHE B 1 735 ? -11.281 -5.977 8.977 1 89.38 735 PHE B CA 1
ATOM 13163 C C . PHE B 1 735 ? -10.43 -6.816 8.031 1 89.38 735 PHE B C 1
ATOM 13165 O O . PHE B 1 735 ? -9.352 -6.395 7.609 1 89.38 735 PHE B O 1
ATOM 13172 N N . ALA B 1 736 ? -10.93 -7.977 7.762 1 82.38 736 ALA B N 1
ATOM 13173 C CA . ALA B 1 736 ? -10.203 -8.883 6.879 1 82.38 736 ALA B CA 1
ATOM 13174 C C . ALA B 1 736 ? -10.023 -8.273 5.492 1 82.38 736 ALA B C 1
ATOM 13176 O O . ALA B 1 736 ? -8.977 -8.43 4.863 1 82.38 736 ALA B O 1
ATOM 13177 N N . LEU B 1 737 ? -11.055 -7.691 5.059 1 80.44 737 LEU B N 1
ATOM 13178 C CA . LEU B 1 737 ? -10.977 -7.043 3.754 1 80.44 737 LEU B CA 1
ATOM 13179 C C . LEU B 1 737 ? -9.906 -5.957 3.75 1 80.44 737 LEU B C 1
ATOM 13181 O O . LEU B 1 737 ? -9.102 -5.875 2.816 1 80.44 737 LEU B O 1
ATOM 13185 N N . MET B 1 738 ? -9.906 -5.109 4.727 1 84.12 738 MET B N 1
ATOM 13186 C CA . MET B 1 738 ? -8.891 -4.066 4.836 1 84.12 738 MET B CA 1
ATOM 13187 C C . MET B 1 738 ? -7.492 -4.672 4.895 1 84.12 738 MET B C 1
ATOM 13189 O O . MET B 1 738 ? -6.578 -4.195 4.223 1 84.12 738 MET B O 1
ATOM 13193 N N . ARG B 1 739 ? -7.387 -5.707 5.68 1 83.19 739 ARG B N 1
ATOM 13194 C CA . ARG B 1 739 ? -6.113 -6.398 5.855 1 83.19 739 ARG B CA 1
ATOM 13195 C C . ARG B 1 739 ? -5.586 -6.918 4.523 1 83.19 739 ARG B C 1
ATOM 13197 O O . ARG B 1 739 ? -4.402 -6.766 4.215 1 83.19 739 ARG B O 1
ATOM 13204 N N . GLN B 1 740 ? -6.434 -7.461 3.795 1 78.38 740 GLN B N 1
ATOM 13205 C CA . GLN B 1 740 ? -6.031 -8.055 2.525 1 78.38 740 GLN B CA 1
ATOM 13206 C C . GLN B 1 740 ? -5.613 -6.984 1.521 1 78.38 740 GLN B C 1
ATOM 13208 O O . GLN B 1 740 ? -4.625 -7.152 0.806 1 78.38 740 GLN B O 1
ATOM 13213 N N . ILE B 1 741 ? -6.348 -5.941 1.462 1 78.06 741 ILE B N 1
ATOM 13214 C CA . ILE B 1 741 ? -6.039 -4.883 0.506 1 78.06 741 ILE B CA 1
ATOM 13215 C C . ILE B 1 741 ? -4.715 -4.219 0.88 1 78.06 741 ILE B C 1
ATOM 13217 O O . ILE B 1 741 ? -3.891 -3.93 0.009 1 78.06 741 ILE B O 1
ATOM 13221 N N . LEU B 1 742 ? -4.539 -4.023 2.152 1 79.56 742 LEU B N 1
ATOM 13222 C CA . LEU B 1 742 ? -3.291 -3.418 2.607 1 79.56 742 LEU B CA 1
ATOM 13223 C C . LEU B 1 742 ? -2.107 -4.336 2.324 1 79.56 742 LEU B C 1
ATOM 13225 O O . LEU B 1 742 ? -1.021 -3.869 1.979 1 79.56 742 LEU B O 1
ATOM 13229 N N . ALA B 1 743 ? -2.264 -5.609 2.529 1 75.44 743 ALA B N 1
ATOM 13230 C CA . ALA B 1 743 ? -1.196 -6.586 2.332 1 75.44 743 ALA B CA 1
ATOM 13231 C C . ALA B 1 743 ? -0.718 -6.59 0.883 1 75.44 743 ALA B C 1
ATOM 13233 O O . ALA B 1 743 ? 0.455 -6.855 0.611 1 75.44 743 ALA B O 1
ATOM 13234 N N . ILE B 1 744 ? -1.593 -6.234 0.033 1 68.06 744 ILE B N 1
ATOM 13235 C CA . ILE B 1 744 ? -1.275 -6.219 -1.392 1 68.06 744 ILE B CA 1
ATOM 13236 C C . ILE B 1 744 ? -0.395 -5.016 -1.711 1 68.06 744 ILE B C 1
ATOM 13238 O O . ILE B 1 744 ? 0.483 -5.09 -2.574 1 68.06 744 ILE B O 1
ATOM 13242 N N . SER B 1 745 ? -0.58 -4.031 -0.985 1 64.12 745 SER B N 1
ATOM 13243 C CA . SER B 1 745 ? 0.005 -2.74 -1.339 1 64.12 745 SER B CA 1
ATOM 13244 C C . SER B 1 745 ? 1.331 -2.518 -0.62 1 64.12 745 SER B C 1
ATOM 13246 O O . SER B 1 745 ? 2.184 -1.766 -1.096 1 64.12 745 SER B O 1
ATOM 13248 N N . LEU B 1 746 ? 1.436 -3.137 0.503 1 63.56 746 LEU B N 1
ATOM 13249 C CA . LEU B 1 746 ? 2.611 -2.834 1.313 1 63.56 746 LEU B CA 1
ATOM 13250 C C . LEU B 1 746 ? 3.66 -3.932 1.181 1 63.56 746 LEU B C 1
ATOM 13252 O O . LEU B 1 746 ? 3.32 -5.102 0.981 1 63.56 746 LEU B O 1
ATOM 13256 N N . PRO B 1 747 ? 4.906 -3.49 1.139 1 59.16 747 PRO B N 1
ATOM 13257 C CA . PRO B 1 747 ? 5.973 -4.496 1.078 1 59.16 747 PRO B CA 1
ATOM 13258 C C . PRO B 1 747 ? 5.875 -5.523 2.203 1 59.16 747 PRO B C 1
ATOM 13260 O O . PRO B 1 747 ? 5.395 -5.207 3.293 1 59.16 747 PRO B O 1
ATOM 13263 N N . GLY B 1 748 ? 6.207 -6.711 2.074 1 61.19 748 GLY B N 1
ATOM 13264 C CA . GLY B 1 748 ? 6.246 -7.758 3.078 1 61.19 748 GLY B CA 1
ATOM 13265 C C . GLY B 1 748 ? 4.98 -8.594 3.119 1 61.19 748 GLY B C 1
ATOM 13266 O O . GLY B 1 748 ? 4.906 -9.578 3.852 1 61.19 748 GLY B O 1
ATOM 13267 N N . GLY B 1 749 ? 3.979 -8.086 2.375 1 66.19 749 GLY B N 1
ATOM 13268 C CA . GLY B 1 749 ? 2.746 -8.852 2.305 1 66.19 749 GLY B CA 1
ATOM 13269 C C . GLY B 1 749 ? 2.012 -8.922 3.631 1 66.19 749 GLY B C 1
ATOM 13270 O O . GLY B 1 749 ? 1.966 -7.938 4.375 1 66.19 749 GLY B O 1
ATOM 13271 N N . ILE B 1 750 ? 1.392 -9.969 3.984 1 68.62 750 ILE B N 1
ATOM 13272 C CA . ILE B 1 750 ? 0.569 -10.148 5.176 1 68.62 750 ILE B CA 1
ATOM 13273 C C . ILE B 1 750 ? 1.454 -10.141 6.422 1 68.62 750 ILE B C 1
ATOM 13275 O O . ILE B 1 750 ? 1.061 -9.609 7.465 1 68.62 750 ILE B O 1
ATOM 13279 N N . ALA B 1 751 ? 2.68 -10.688 6.281 1 68.62 751 ALA B N 1
ATOM 13280 C CA . ALA B 1 751 ? 3.592 -10.695 7.422 1 68.62 751 ALA B CA 1
ATOM 13281 C C . ALA B 1 751 ? 3.971 -9.281 7.836 1 68.62 751 ALA B C 1
ATOM 13283 O O . ALA B 1 751 ? 4.082 -8.984 9.031 1 68.62 751 ALA B O 1
ATOM 13284 N N . GLY B 1 752 ? 4.066 -8.469 6.891 1 73.25 752 GLY B N 1
ATOM 13285 C CA . GLY B 1 752 ? 4.391 -7.078 7.18 1 73.25 752 GLY B CA 1
ATOM 13286 C C . GLY B 1 752 ? 3.256 -6.324 7.848 1 73.25 752 GLY B C 1
ATOM 13287 O O . GLY B 1 752 ? 3.484 -5.539 8.773 1 73.25 752 GLY B O 1
ATOM 13288 N N . ILE B 1 753 ? 2.061 -6.68 7.477 1 79 753 ILE B N 1
ATOM 13289 C CA . ILE B 1 753 ? 0.891 -5.973 7.984 1 79 753 ILE B CA 1
ATOM 13290 C C . ILE B 1 753 ? 0.567 -6.453 9.398 1 79 753 ILE B C 1
ATOM 13292 O O . ILE B 1 753 ? 0.121 -5.672 10.242 1 79 753 ILE B O 1
ATOM 13296 N N . ASP B 1 754 ? 0.848 -7.695 9.641 1 80.25 754 ASP B N 1
ATOM 13297 C CA . ASP B 1 754 ? 0.48 -8.289 10.93 1 80.25 754 ASP B CA 1
ATOM 13298 C C . ASP B 1 754 ? 1.371 -7.758 12.047 1 80.25 754 ASP B C 1
ATOM 13300 O O . ASP B 1 754 ? 1.061 -7.93 13.227 1 80.25 754 ASP B O 1
ATOM 13304 N N . GLU B 1 755 ? 2.373 -7.047 11.695 1 80.81 755 GLU B N 1
ATOM 13305 C CA . GLU B 1 755 ? 3.252 -6.457 12.703 1 80.81 755 GLU B CA 1
ATOM 13306 C C . GLU B 1 755 ? 2.598 -5.254 13.375 1 80.81 755 GLU B C 1
ATOM 13308 O O . GLU B 1 755 ? 2.906 -4.934 14.523 1 80.81 755 GLU B O 1
ATOM 13313 N N . TRP B 1 756 ? 1.669 -4.688 12.633 1 87.88 756 TRP B N 1
ATOM 13314 C CA . TRP B 1 756 ? 1.147 -3.455 13.211 1 87.88 756 TRP B CA 1
ATOM 13315 C C . TRP B 1 756 ? -0.376 -3.428 13.156 1 87.88 756 TRP B C 1
ATOM 13317 O O . TRP B 1 756 ? -1.012 -2.584 13.789 1 87.88 756 TRP B O 1
ATOM 13327 N N . LEU B 1 757 ? -0.994 -4.266 12.422 1 89.69 757 LEU B N 1
ATOM 13328 C CA . LEU B 1 757 ? -2.447 -4.359 12.344 1 89.69 757 LEU B CA 1
ATOM 13329 C C . LEU B 1 757 ? -2.965 -5.52 13.188 1 89.69 757 LEU B C 1
ATOM 13331 O O . LEU B 1 757 ? -2.65 -6.68 12.914 1 89.69 757 LEU B O 1
ATOM 13335 N N . HIS B 1 758 ? -3.811 -5.176 14.234 1 93.25 758 HIS B N 1
ATOM 13336 C CA . HIS B 1 758 ? -4.25 -6.188 15.188 1 93.25 758 HIS B CA 1
ATOM 13337 C C . HIS B 1 758 ? -5.77 -6.199 15.32 1 93.25 758 HIS B C 1
ATOM 13339 O O . HIS B 1 758 ? -6.406 -5.145 15.305 1 93.25 758 HIS B O 1
ATOM 13345 N N . ARG B 1 759 ? -6.301 -7.395 15.305 1 93.94 759 ARG B N 1
ATOM 13346 C CA . ARG B 1 759 ? -7.727 -7.59 15.562 1 93.94 759 ARG B CA 1
ATOM 13347 C C . ARG B 1 759 ? -7.945 -8.422 16.812 1 93.94 759 ARG B C 1
ATOM 13349 O O . ARG B 1 759 ? -7.406 -9.523 16.938 1 93.94 759 ARG B O 1
ATOM 13356 N N . PHE B 1 760 ? -8.68 -7.875 17.797 1 96.31 760 PHE B N 1
ATOM 13357 C CA . PHE B 1 760 ? -9.031 -8.594 19.016 1 96.31 760 PHE B CA 1
ATOM 13358 C C . PHE B 1 760 ? -10.547 -8.773 19.109 1 96.31 760 PHE B C 1
ATOM 13360 O O . PHE B 1 760 ? -11.297 -7.812 18.938 1 96.31 760 PHE B O 1
ATOM 13367 N N . ASN B 1 761 ? -11 -9.914 19.25 1 95.12 761 ASN B N 1
ATOM 13368 C CA . ASN B 1 761 ? -12.406 -10.258 19.391 1 95.12 761 ASN B CA 1
ATOM 13369 C C . ASN B 1 761 ? -12.602 -11.445 20.328 1 95.12 761 ASN B C 1
ATOM 13371 O O . ASN B 1 761 ? -11.656 -12.18 20.609 1 95.12 761 ASN B O 1
ATOM 13375 N N . LEU B 1 762 ? -13.781 -11.57 20.938 1 95.5 762 LEU B N 1
ATOM 13376 C CA . LEU B 1 762 ? -14.109 -12.688 21.812 1 95.5 762 LEU B CA 1
ATOM 13377 C C . LEU B 1 762 ? -14.898 -13.758 21.047 1 95.5 762 LEU B C 1
ATOM 13379 O O . LEU B 1 762 ? -15.992 -13.492 20.562 1 95.5 762 LEU B O 1
ATOM 13383 N N . PRO B 1 763 ? -14.297 -14.961 20.891 1 92.19 763 PRO B N 1
ATOM 13384 C CA . PRO B 1 763 ? -15.102 -16.047 20.328 1 92.19 763 PRO B CA 1
ATOM 13385 C C . PRO B 1 763 ? -16.203 -16.516 21.266 1 92.19 763 PRO B C 1
ATOM 13387 O O . PRO B 1 763 ? -15.953 -16.75 22.453 1 92.19 763 PRO B O 1
ATOM 13390 N N . ILE B 1 764 ? -17.391 -16.5 20.828 1 90.5 764 ILE B N 1
ATOM 13391 C CA . ILE B 1 764 ? -18.547 -16.906 21.625 1 90.5 764 ILE B CA 1
ATOM 13392 C C . ILE B 1 764 ? -19.172 -18.156 21 1 90.5 764 ILE B C 1
ATOM 13394 O O . ILE B 1 764 ? -19.453 -18.188 19.812 1 90.5 764 ILE B O 1
ATOM 13398 N N . GLU B 1 765 ? -19.297 -19.141 21.828 1 84.25 765 GLU B N 1
ATOM 13399 C CA . GLU B 1 765 ? -19.984 -20.344 21.375 1 84.25 765 GLU B CA 1
ATOM 13400 C C . GLU B 1 765 ? -21.484 -20.109 21.25 1 84.25 765 GLU B C 1
ATOM 13402 O O . GLU B 1 765 ? -22.125 -19.594 22.156 1 84.25 765 GLU B O 1
ATOM 13407 N N . GLY B 1 766 ? -22.031 -20.438 20.188 1 78.31 766 GLY B N 1
ATOM 13408 C CA . GLY B 1 766 ? -23.453 -20.281 19.953 1 78.31 766 GLY B CA 1
ATOM 13409 C C . GLY B 1 766 ? -23.812 -18.922 19.359 1 78.31 766 GLY B C 1
ATOM 13410 O O . GLY B 1 766 ? -23 -18.312 18.656 1 78.31 766 GLY B O 1
ATOM 13411 N N . GLU B 1 767 ? -25.141 -18.484 19.578 1 79.38 767 GLU B N 1
ATOM 13412 C CA . GLU B 1 767 ? -25.625 -17.219 19.031 1 79.38 767 GLU B CA 1
ATOM 13413 C C . GLU B 1 767 ? -25.188 -16.047 19.891 1 79.38 767 GLU B C 1
ATOM 13415 O O . GLU B 1 767 ? -25.156 -16.156 21.125 1 79.38 767 GLU B O 1
ATOM 13420 N N . LEU B 1 768 ? -24.859 -15.023 19.297 1 86 768 LEU B N 1
ATOM 13421 C CA . LEU B 1 768 ? -24.516 -13.812 20.031 1 86 768 LEU B CA 1
ATOM 13422 C C . LEU B 1 768 ? -25.719 -13.25 20.766 1 86 768 LEU B C 1
ATOM 13424 O O . LEU B 1 768 ? -26.828 -13.266 20.25 1 86 768 LEU B O 1
ATOM 13428 N N . PRO B 1 769 ? -25.531 -12.805 21.938 1 87.69 769 PRO B N 1
ATOM 13429 C CA . PRO B 1 769 ? -26.641 -12.156 22.641 1 87.69 769 PRO B CA 1
ATOM 13430 C C . PRO B 1 769 ? -27.188 -10.953 21.875 1 87.69 769 PRO B C 1
ATOM 13432 O O . PRO B 1 769 ? -26.438 -10.234 21.219 1 87.69 769 PRO B O 1
ATOM 13435 N N . ASP B 1 770 ? -28.484 -10.773 22.047 1 85.12 770 ASP B N 1
ATOM 13436 C CA . ASP B 1 770 ? -29.125 -9.633 21.422 1 85.12 770 ASP B CA 1
ATOM 13437 C C . ASP B 1 770 ? -28.516 -8.32 21.891 1 85.12 770 ASP B C 1
ATOM 13439 O O . ASP B 1 770 ? -27.984 -8.242 23.016 1 85.12 770 ASP B O 1
ATOM 13443 N N . LEU B 1 771 ? -28.656 -7.277 21.125 1 85.81 771 LEU B N 1
ATOM 13444 C CA . LEU B 1 771 ? -28.031 -5.984 21.375 1 85.81 771 LEU B CA 1
ATOM 13445 C C . LEU B 1 771 ? -28.594 -5.363 22.656 1 85.81 771 LEU B C 1
ATOM 13447 O O . LEU B 1 771 ? -27.938 -4.512 23.281 1 85.81 771 LEU B O 1
ATOM 13451 N N . SER B 1 772 ? -29.844 -5.77 23.062 1 85.19 772 SER B N 1
ATOM 13452 C CA . SER B 1 772 ? -30.5 -5.129 24.188 1 85.19 772 SER B CA 1
ATOM 13453 C C . SER B 1 772 ? -30.594 -6.07 25.391 1 85.19 772 SER B C 1
ATOM 13455 O O . SER B 1 772 ? -31.297 -5.789 26.359 1 85.19 772 SER B O 1
ATOM 13457 N N . ASP B 1 773 ? -29.875 -7.219 25.297 1 89.06 773 ASP B N 1
ATOM 13458 C CA . ASP B 1 773 ? -29.953 -8.211 26.359 1 89.06 773 ASP B CA 1
ATOM 13459 C C . ASP B 1 773 ? -29.031 -7.836 27.531 1 89.06 773 ASP B C 1
ATOM 13461 O O . ASP B 1 773 ? -27.938 -8.391 27.656 1 89.06 773 ASP B O 1
ATOM 13465 N N . VAL B 1 774 ? -29.5 -7.078 28.438 1 90.69 774 VAL B N 1
ATOM 13466 C CA . VAL B 1 774 ? -28.719 -6.52 29.531 1 90.69 774 VAL B CA 1
ATOM 13467 C C . VAL B 1 774 ? -28.266 -7.641 30.469 1 90.69 774 VAL B C 1
ATOM 13469 O O . VAL B 1 774 ? -27.234 -7.52 31.141 1 90.69 774 VAL B O 1
ATOM 13472 N N . SER B 1 775 ? -28.938 -8.719 30.484 1 90.19 775 SER B N 1
ATOM 13473 C CA . SER B 1 775 ? -28.609 -9.828 31.375 1 90.19 775 SER B CA 1
ATOM 13474 C C . SER B 1 775 ? -27.281 -10.484 30.984 1 90.19 775 SER B C 1
ATOM 13476 O O . SER B 1 775 ? -26.641 -11.133 31.812 1 90.19 775 SER B O 1
ATOM 13478 N N . ALA B 1 776 ? -26.891 -10.297 29.797 1 93.31 776 ALA B N 1
ATOM 13479 C CA . ALA B 1 776 ? -25.688 -10.953 29.297 1 93.31 776 ALA B CA 1
ATOM 13480 C C . ALA B 1 776 ? -24.453 -10.102 29.547 1 93.31 776 ALA B C 1
ATOM 13482 O O . ALA B 1 776 ? -23.328 -10.562 29.344 1 93.31 776 ALA B O 1
ATOM 13483 N N . VAL B 1 777 ? -24.578 -8.867 30.016 1 95 777 VAL B N 1
ATOM 13484 C CA . VAL B 1 777 ? -23.484 -7.914 30.125 1 95 777 VAL B CA 1
ATOM 13485 C C . VAL B 1 777 ? -22.406 -8.469 31.062 1 95 777 VAL B C 1
ATOM 13487 O O . VAL B 1 777 ? -21.219 -8.484 30.703 1 95 777 VAL B O 1
ATOM 13490 N N . GLU B 1 778 ? -22.781 -8.992 32.188 1 93.88 778 GLU B N 1
ATOM 13491 C CA . GLU B 1 778 ? -21.828 -9.461 33.188 1 93.88 778 GLU B CA 1
ATOM 13492 C C . GLU B 1 778 ? -21.125 -10.734 32.719 1 93.88 778 GLU B C 1
ATOM 13494 O O . GLU B 1 778 ? -19.906 -10.891 32.938 1 93.88 778 GLU B O 1
ATOM 13499 N N . SER B 1 779 ? -21.859 -11.617 32.156 1 94.38 779 SER B N 1
ATOM 13500 C CA . SER B 1 779 ? -21.281 -12.859 31.672 1 94.38 779 SER B CA 1
ATOM 13501 C C . SER B 1 779 ? -20.281 -12.586 30.562 1 94.38 779 SER B C 1
ATOM 13503 O O . SER B 1 779 ? -19.219 -13.211 30.5 1 94.38 779 SER B O 1
ATOM 13505 N N . LEU B 1 780 ? -20.641 -11.672 29.719 1 96.25 780 LEU B N 1
ATOM 13506 C CA . LEU B 1 780 ? -19.734 -11.305 28.625 1 96.25 780 LEU B CA 1
ATOM 13507 C C . LEU B 1 780 ? -18.469 -10.656 29.172 1 96.25 780 LEU B C 1
ATOM 13509 O O . LEU B 1 780 ? -17.375 -10.938 28.688 1 96.25 780 LEU B O 1
ATOM 13513 N N . ALA B 1 781 ? -18.672 -9.766 30.125 1 96.94 781 ALA B N 1
ATOM 13514 C CA . ALA B 1 781 ? -17.531 -9.078 30.719 1 96.94 781 ALA B CA 1
ATOM 13515 C C . ALA B 1 781 ? -16.562 -10.07 31.359 1 96.94 781 ALA B C 1
ATOM 13517 O O . ALA B 1 781 ? -15.344 -9.961 31.203 1 96.94 781 ALA B O 1
ATOM 13518 N N . GLU B 1 782 ? -17.094 -11.047 32.062 1 96 782 GLU B N 1
ATOM 13519 C CA . GLU B 1 782 ? -16.266 -12.047 32.719 1 96 782 GLU B CA 1
ATOM 13520 C C . GLU B 1 782 ? -15.531 -12.922 31.703 1 96 782 GLU B C 1
ATOM 13522 O O . GLU B 1 782 ? -14.344 -13.211 31.875 1 96 782 GLU B O 1
ATOM 13527 N N . ALA B 1 783 ? -16.281 -13.32 30.719 1 96.19 783 ALA B N 1
ATOM 13528 C CA . ALA B 1 783 ? -15.664 -14.133 29.672 1 96.19 783 ALA B CA 1
ATOM 13529 C C . ALA B 1 783 ? -14.547 -13.367 28.969 1 96.19 783 ALA B C 1
ATOM 13531 O O . ALA B 1 783 ? -13.484 -13.93 28.688 1 96.19 783 ALA B O 1
ATOM 13532 N N . ALA B 1 784 ? -14.82 -12.109 28.656 1 97.62 784 ALA B N 1
ATOM 13533 C CA . ALA B 1 784 ? -13.836 -11.266 27.984 1 97.62 784 ALA B CA 1
ATOM 13534 C C . ALA B 1 784 ? -12.609 -11.039 28.859 1 97.62 784 ALA B C 1
ATOM 13536 O O . ALA B 1 784 ? -11.469 -11.117 28.391 1 97.62 784 ALA B O 1
ATOM 13537 N N . ARG B 1 785 ? -12.852 -10.734 30.109 1 96.62 785 ARG B N 1
ATOM 13538 C CA . ARG B 1 785 ? -11.758 -10.508 31.047 1 96.62 785 ARG B CA 1
ATOM 13539 C C . ARG B 1 785 ? -10.844 -11.719 31.125 1 96.62 785 ARG B C 1
ATOM 13541 O O . ARG B 1 785 ? -9.617 -11.586 31.031 1 96.62 785 ARG B O 1
ATOM 13548 N N . ALA B 1 786 ? -11.383 -12.859 31.25 1 96.06 786 ALA B N 1
ATOM 13549 C CA . ALA B 1 786 ? -10.602 -14.094 31.328 1 96.06 786 ALA B CA 1
ATOM 13550 C C . ALA B 1 786 ? -9.859 -14.359 30.016 1 96.06 786 ALA B C 1
ATOM 13552 O O . ALA B 1 786 ? -8.68 -14.727 30.031 1 96.06 786 ALA B O 1
ATOM 13553 N N . TYR B 1 787 ? -10.555 -14.156 28.984 1 96.44 787 TYR B N 1
ATOM 13554 C CA . TYR B 1 787 ? -10 -14.461 27.656 1 96.44 787 TYR B CA 1
ATOM 13555 C C . TYR B 1 787 ? -8.82 -13.547 27.344 1 96.44 787 TYR B C 1
ATOM 13557 O O . TYR B 1 787 ? -7.742 -14.023 26.969 1 96.44 787 TYR B O 1
ATOM 13565 N N . PHE B 1 788 ? -8.961 -12.266 27.516 1 97.25 788 PHE B N 1
ATOM 13566 C CA . PHE B 1 788 ? -7.957 -11.312 27.078 1 97.25 788 PHE B CA 1
ATOM 13567 C C . PHE B 1 788 ? -6.789 -11.266 28.047 1 97.25 788 PHE B C 1
ATOM 13569 O O . PHE B 1 788 ? -5.66 -10.953 27.672 1 97.25 788 PHE B O 1
ATOM 13576 N N . THR B 1 789 ? -7.027 -11.523 29.281 1 95.5 789 THR B N 1
ATOM 13577 C CA . THR B 1 789 ? -5.938 -11.578 30.234 1 95.5 789 THR B CA 1
ATOM 13578 C C . THR B 1 789 ? -5.02 -12.766 29.953 1 95.5 789 THR B C 1
ATOM 13580 O O . THR B 1 789 ? -3.809 -12.688 30.172 1 95.5 789 THR B O 1
ATOM 13583 N N . ALA B 1 790 ? -5.559 -13.836 29.406 1 93.56 790 ALA B N 1
ATOM 13584 C CA . ALA B 1 790 ? -4.789 -15.047 29.109 1 93.56 790 ALA B CA 1
ATOM 13585 C C . ALA B 1 790 ? -4.191 -14.992 27.703 1 93.56 790 ALA B C 1
ATOM 13587 O O . ALA B 1 790 ? -3.275 -15.758 27.391 1 93.56 790 ALA B O 1
ATOM 13588 N N . ASP B 1 791 ? -4.645 -14.117 26.938 1 92.88 791 ASP B N 1
ATOM 13589 C CA . ASP B 1 791 ? -4.219 -14.039 25.531 1 92.88 791 ASP B CA 1
ATOM 13590 C C . ASP B 1 791 ? -2.803 -13.484 25.422 1 92.88 791 ASP B C 1
ATOM 13592 O O . ASP B 1 791 ? -2.555 -12.32 25.766 1 92.88 791 ASP B O 1
ATOM 13596 N N . PRO B 1 792 ? -1.825 -14.219 24.922 1 92.38 792 PRO B N 1
ATOM 13597 C CA . PRO B 1 792 ? -0.446 -13.742 24.797 1 92.38 792 PRO B CA 1
ATOM 13598 C C . PRO B 1 792 ? -0.311 -12.578 23.828 1 92.38 792 PRO B C 1
ATOM 13600 O O . PRO B 1 792 ? 0.635 -11.789 23.922 1 92.38 792 PRO B O 1
ATOM 13603 N N . THR B 1 793 ? -1.245 -12.484 22.922 1 92.62 793 THR B N 1
ATOM 13604 C CA . THR B 1 793 ? -1.188 -11.391 21.953 1 92.62 793 THR B CA 1
ATOM 13605 C C . THR B 1 793 ? -1.421 -10.047 22.641 1 92.62 793 THR B C 1
ATOM 13607 O O . THR B 1 793 ? -0.945 -9.016 22.172 1 92.62 793 THR B O 1
ATOM 13610 N N . VAL B 1 794 ? -2.219 -10.055 23.734 1 96.5 794 VAL B N 1
ATOM 13611 C CA . VAL B 1 794 ? -2.449 -8.828 24.5 1 96.5 794 VAL B CA 1
ATOM 13612 C C . VAL B 1 794 ? -1.156 -8.391 25.188 1 96.5 794 VAL B C 1
ATOM 13614 O O . VAL B 1 794 ? -0.832 -7.203 25.219 1 96.5 794 VAL B O 1
ATOM 13617 N N . ARG B 1 795 ? -0.419 -9.32 25.688 1 94 795 ARG B N 1
ATOM 13618 C CA . ARG B 1 795 ? 0.876 -9.023 26.297 1 94 795 ARG B CA 1
ATOM 13619 C C . ARG B 1 795 ? 1.853 -8.484 25.25 1 94 795 ARG B C 1
ATOM 13621 O O . ARG B 1 795 ? 2.584 -7.527 25.516 1 94 795 ARG B O 1
ATOM 13628 N N . ASP B 1 796 ? 1.835 -9.125 24.141 1 94.38 796 ASP B N 1
ATOM 13629 C CA . ASP B 1 796 ? 2.691 -8.664 23.047 1 94.38 796 ASP B CA 1
ATOM 13630 C C . ASP B 1 796 ? 2.361 -7.23 22.656 1 94.38 796 ASP B C 1
ATOM 13632 O O . ASP B 1 796 ? 3.262 -6.43 22.391 1 94.38 796 ASP B O 1
ATOM 13636 N N . LEU B 1 797 ? 1.078 -6.949 22.594 1 95.94 797 LEU B N 1
ATOM 13637 C CA . LEU B 1 797 ? 0.643 -5.594 22.281 1 95.94 797 LEU B CA 1
ATOM 13638 C C . LEU B 1 797 ? 1.081 -4.613 23.359 1 95.94 797 LEU B C 1
ATOM 13640 O O . LEU B 1 797 ? 1.431 -3.469 23.062 1 95.94 797 LEU B O 1
ATOM 13644 N N . ALA B 1 798 ? 1.021 -5.023 24.594 1 96.69 798 ALA B N 1
ATOM 13645 C CA . ALA B 1 798 ? 1.466 -4.188 25.703 1 96.69 798 ALA B CA 1
ATOM 13646 C C . ALA B 1 798 ? 2.953 -3.865 25.594 1 96.69 798 ALA B C 1
ATOM 13648 O O . ALA B 1 798 ? 3.369 -2.732 25.844 1 96.69 798 ALA B O 1
ATOM 13649 N N . ASP B 1 799 ? 3.746 -4.863 25.25 1 95.62 799 ASP B N 1
ATOM 13650 C CA . ASP B 1 799 ? 5.176 -4.648 25.047 1 95.62 799 ASP B CA 1
ATOM 13651 C C . ASP B 1 799 ? 5.426 -3.674 23.906 1 95.62 799 ASP B C 1
ATOM 13653 O O . ASP B 1 799 ? 6.301 -2.812 24 1 95.62 799 ASP B O 1
ATOM 13657 N N . ALA B 1 800 ? 4.688 -3.881 22.891 1 95.62 800 ALA B N 1
ATOM 13658 C CA . ALA B 1 800 ? 4.805 -2.973 21.75 1 95.62 800 ALA B CA 1
ATOM 13659 C C . ALA B 1 800 ? 4.449 -1.543 22.141 1 95.62 800 ALA B C 1
ATOM 13661 O O . ALA B 1 800 ? 5.062 -0.586 21.672 1 95.62 800 ALA B O 1
ATOM 13662 N N . ALA B 1 801 ? 3.391 -1.397 22.984 1 96.56 801 ALA B N 1
ATOM 13663 C CA . ALA B 1 801 ? 2.973 -0.078 23.453 1 96.56 801 ALA B CA 1
ATOM 13664 C C . ALA B 1 801 ? 4.102 0.625 24.188 1 96.56 801 ALA B C 1
ATOM 13666 O O . ALA B 1 801 ? 4.258 1.844 24.094 1 96.56 801 ALA B O 1
ATOM 13667 N N . LEU B 1 802 ? 4.891 -0.111 24.922 1 96.44 802 LEU B N 1
ATOM 13668 C CA . LEU B 1 802 ? 6.039 0.455 25.625 1 96.44 802 LEU B CA 1
ATOM 13669 C C . LEU B 1 802 ? 7.09 0.944 24.641 1 96.44 802 LEU B C 1
ATOM 13671 O O . LEU B 1 802 ? 7.637 2.037 24.797 1 96.44 802 LEU B O 1
ATOM 13675 N N . ALA B 1 803 ? 7.34 0.161 23.656 1 96.69 803 ALA B N 1
ATOM 13676 C CA . ALA B 1 803 ? 8.32 0.535 22.641 1 96.69 803 ALA B CA 1
ATOM 13677 C C . ALA B 1 803 ? 7.863 1.772 21.859 1 96.69 803 ALA B C 1
ATOM 13679 O O . ALA B 1 803 ? 8.68 2.625 21.516 1 96.69 803 ALA B O 1
ATOM 13680 N N . LEU B 1 804 ? 6.586 1.913 21.672 1 96.69 804 LEU B N 1
ATOM 13681 C CA . LEU B 1 804 ? 6.023 2.973 20.844 1 96.69 804 LEU B CA 1
ATOM 13682 C C . LEU B 1 804 ? 6.027 4.305 21.578 1 96.69 804 LEU B C 1
ATOM 13684 O O . LEU B 1 804 ? 5.711 5.344 21 1 96.69 804 LEU B O 1
ATOM 13688 N N . THR B 1 805 ? 6.398 4.316 22.828 1 97.06 805 THR B N 1
ATOM 13689 C CA . THR B 1 805 ? 6.559 5.574 23.547 1 97.06 805 THR B CA 1
ATOM 13690 C C . THR B 1 805 ? 7.832 6.293 23.109 1 97.06 805 THR B C 1
ATOM 13692 O O . THR B 1 805 ? 8 7.484 23.375 1 97.06 805 THR B O 1
ATOM 13695 N N . PHE B 1 806 ? 8.68 5.555 22.453 1 97.38 806 PHE B N 1
ATOM 13696 C CA . PHE B 1 806 ? 9.938 6.148 22.016 1 97.38 806 PHE B CA 1
ATOM 13697 C C . PHE B 1 806 ? 9.906 6.457 20.516 1 97.38 806 PHE B C 1
ATOM 13699 O O . PHE B 1 806 ? 9.195 5.789 19.766 1 97.38 806 PHE B O 1
ATOM 13706 N N . TYR B 1 807 ? 10.555 7.457 20.094 1 96.44 807 TYR B N 1
ATOM 13707 C CA . TYR B 1 807 ? 10.695 7.828 18.688 1 96.44 807 TYR B CA 1
ATOM 13708 C C . TYR B 1 807 ? 12.078 8.406 18.422 1 96.44 807 TYR B C 1
ATOM 13710 O O . TYR B 1 807 ? 12.844 8.672 19.344 1 96.44 807 TYR B O 1
ATOM 13718 N N . PHE B 1 808 ? 12.438 8.523 17.172 1 95.88 808 PHE B N 1
ATOM 13719 C CA . PHE B 1 808 ? 13.758 9 16.781 1 95.88 808 PHE B CA 1
ATOM 13720 C C . PHE B 1 808 ? 13.648 10.312 16 1 95.88 808 PHE B C 1
ATOM 13722 O O . PHE B 1 808 ? 12.711 10.5 15.219 1 95.88 808 PHE B O 1
ATOM 13729 N N . GLU B 1 809 ? 14.516 11.203 16.281 1 94.19 809 GLU B N 1
ATOM 13730 C CA . GLU B 1 809 ? 14.633 12.453 15.539 1 94.19 809 GLU B CA 1
ATOM 13731 C C . GLU B 1 809 ? 16.094 12.789 15.242 1 94.19 809 GLU B C 1
ATOM 13733 O O . GLU B 1 809 ? 16.984 12.492 16.047 1 94.19 809 GLU B O 1
ATOM 13738 N N . LEU B 1 810 ? 16.328 13.297 14.102 1 91.25 810 LEU B N 1
ATOM 13739 C CA . LEU B 1 810 ? 17.656 13.812 13.781 1 91.25 810 LEU B CA 1
ATOM 13740 C C . LEU B 1 810 ? 17.938 15.094 14.555 1 91.25 810 LEU B C 1
ATOM 13742 O O . LEU B 1 810 ? 17.016 15.828 14.906 1 91.25 810 LEU B O 1
ATOM 13746 N N . GLN B 1 811 ? 19.141 15.297 14.82 1 86 811 GLN B N 1
ATOM 13747 C CA . GLN B 1 811 ? 19.5 16.531 15.523 1 86 811 GLN B CA 1
ATOM 13748 C C . GLN B 1 811 ? 19.062 17.75 14.734 1 86 811 GLN B C 1
ATOM 13750 O O . GLN B 1 811 ? 19.359 17.875 13.547 1 86 811 GLN B O 1
ATOM 13755 N N . PRO B 1 812 ? 18.297 18.531 15.484 1 77.69 812 PRO B N 1
ATOM 13756 C CA . PRO B 1 812 ? 17.828 19.734 14.789 1 77.69 812 PRO B CA 1
ATOM 13757 C C . PRO B 1 812 ? 18.969 20.609 14.281 1 77.69 812 PRO B C 1
ATOM 13759 O O . PRO B 1 812 ? 19.969 20.781 14.969 1 77.69 812 PRO B O 1
ATOM 13762 N N . GLY B 1 813 ? 18.844 21.094 13.07 1 67.5 813 GLY B N 1
ATOM 13763 C CA . GLY B 1 813 ? 19.828 22.016 12.508 1 67.5 813 GLY B CA 1
ATOM 13764 C C . GLY B 1 813 ? 21.016 21.328 11.891 1 67.5 813 GLY B C 1
ATOM 13765 O O . GLY B 1 813 ? 21.906 21.969 11.328 1 67.5 813 GLY B O 1
ATOM 13766 N N . ARG B 1 814 ? 21.031 20.031 12.039 1 72.5 814 ARG B N 1
ATOM 13767 C CA . ARG B 1 814 ? 22.172 19.312 11.508 1 72.5 814 ARG B CA 1
ATOM 13768 C C . ARG B 1 814 ? 21.766 18.328 10.414 1 72.5 814 ARG B C 1
ATOM 13770 O O . ARG B 1 814 ? 21.141 17.297 10.695 1 72.5 814 ARG B O 1
ATOM 13777 N N . MET B 1 815 ? 22.156 18.672 9.25 1 76.25 815 MET B N 1
ATOM 13778 C CA . MET B 1 815 ? 21.938 17.75 8.133 1 76.25 815 MET B CA 1
ATOM 13779 C C . MET B 1 815 ? 22.922 16.594 8.164 1 76.25 815 MET B C 1
ATOM 13781 O O . MET B 1 815 ? 24.047 16.75 8.641 1 76.25 815 MET B O 1
ATOM 13785 N N . PRO B 1 816 ? 22.438 15.414 7.672 1 80.38 816 PRO B N 1
ATOM 13786 C CA . PRO B 1 816 ? 23.422 14.336 7.523 1 80.38 816 PRO B CA 1
ATOM 13787 C C . PRO B 1 816 ? 24.609 14.742 6.664 1 80.38 816 PRO B C 1
ATOM 13789 O O . PRO B 1 816 ? 24.453 15.414 5.645 1 80.38 816 PRO B O 1
ATOM 13792 N N . VAL B 1 817 ? 25.797 14.445 7.125 1 69.12 817 VAL B N 1
ATOM 13793 C CA . VAL B 1 817 ? 27.016 14.875 6.461 1 69.12 817 VAL B CA 1
ATOM 13794 C C . VAL B 1 817 ? 27.609 13.711 5.672 1 69.12 817 VAL B C 1
ATOM 13796 O O . VAL B 1 817 ? 27.797 12.617 6.215 1 69.12 817 VAL B O 1
ATOM 13799 N N . TYR B 1 818 ? 27.734 13.953 4.398 1 63.69 818 TYR B N 1
ATOM 13800 C CA . TYR B 1 818 ? 28.344 12.93 3.562 1 63.69 818 TYR B CA 1
ATOM 13801 C C . TYR B 1 818 ? 29.859 12.992 3.654 1 63.69 818 TYR B C 1
ATOM 13803 O O . TYR B 1 818 ? 30.469 13.992 3.279 1 63.69 818 TYR B O 1
ATOM 13811 N N . GLU B 1 819 ? 30.328 12.07 4.355 1 53.16 819 GLU B N 1
ATOM 13812 C CA . GLU B 1 819 ? 31.781 12 4.512 1 53.16 819 GLU B CA 1
ATOM 13813 C C . GLU B 1 819 ? 32.312 10.617 4.16 1 53.16 819 GLU B C 1
ATOM 13815 O O . GLU B 1 819 ? 31.781 9.609 4.645 1 53.16 819 GLU B O 1
ATOM 13820 N N . ARG B 1 820 ? 33.25 10.531 3.314 1 45.12 820 ARG B N 1
ATOM 13821 C CA . ARG B 1 820 ? 33.938 9.297 2.998 1 45.12 820 ARG B CA 1
ATOM 13822 C C . ARG B 1 820 ? 33 8.242 2.426 1 45.12 820 ARG B C 1
ATOM 13824 O O . ARG B 1 820 ? 33 7.098 2.877 1 45.12 820 ARG B O 1
ATOM 13831 N N . GLY B 1 821 ? 32.125 8.68 1.667 1 49.5 821 GLY B N 1
ATOM 13832 C CA . GLY B 1 821 ? 31.281 7.738 0.951 1 49.5 821 GLY B CA 1
ATOM 13833 C C . GLY B 1 821 ? 30.047 7.355 1.723 1 49.5 821 GLY B C 1
ATOM 13834 O O . GLY B 1 821 ? 29.25 6.52 1.269 1 49.5 821 GLY B O 1
ATOM 13835 N N . SER B 1 822 ? 29.953 7.875 2.896 1 67.94 822 SER B N 1
ATOM 13836 C CA . SER B 1 822 ? 28.766 7.578 3.689 1 67.94 822 SER B CA 1
ATOM 13837 C C . SER B 1 822 ? 28.234 8.836 4.371 1 67.94 822 SER B C 1
ATOM 13839 O O . SER B 1 822 ? 28.922 9.852 4.445 1 67.94 822 SER B O 1
ATOM 13841 N N . TYR B 1 823 ? 27 8.773 4.73 1 75.69 823 TYR B N 1
ATOM 13842 C CA . TYR B 1 823 ? 26.375 9.844 5.504 1 75.69 823 TYR B CA 1
ATOM 13843 C C . TYR B 1 823 ? 26.516 9.578 7 1 75.69 823 TYR B C 1
ATOM 13845 O O . TYR B 1 823 ? 26.266 8.461 7.465 1 75.69 823 TYR B O 1
ATOM 13853 N N . THR B 1 824 ? 27.094 10.562 7.652 1 79.62 824 THR B N 1
ATOM 13854 C CA . THR B 1 824 ? 27.047 10.516 9.109 1 79.62 824 THR B CA 1
ATOM 13855 C C . THR B 1 824 ? 25.812 11.242 9.641 1 79.62 824 THR B C 1
ATOM 13857 O O . THR B 1 824 ? 25.609 12.422 9.352 1 79.62 824 THR B O 1
ATOM 13860 N N . CYS B 1 825 ? 25 10.547 10.359 1 85.69 825 CYS B N 1
ATOM 13861 C CA . CYS B 1 825 ? 23.75 11.094 10.883 1 85.69 825 CYS B CA 1
ATOM 13862 C C . CYS B 1 825 ? 23.75 11.117 12.406 1 85.69 825 CYS B C 1
ATOM 13864 O O . CYS B 1 825 ? 24.172 10.148 13.047 1 85.69 825 CYS B O 1
ATOM 13866 N N . TYR B 1 826 ? 23.484 12.312 12.945 1 85.31 826 TYR B N 1
ATOM 13867 C CA . TYR B 1 826 ? 23.328 12.469 14.391 1 85.31 826 TYR B CA 1
ATOM 13868 C C . TYR B 1 826 ? 21.859 12.633 14.773 1 85.31 826 TYR B C 1
ATOM 13870 O O . TYR B 1 826 ? 21.125 13.406 14.141 1 85.31 826 TYR B O 1
ATOM 13878 N N . GLY B 1 827 ? 21.422 11.828 15.695 1 91.69 827 GLY B N 1
ATOM 13879 C CA . GLY B 1 827 ? 20.047 11.914 16.156 1 91.69 827 GLY B CA 1
ATOM 13880 C C . GLY B 1 827 ? 19.875 11.508 17.609 1 91.69 827 GLY B C 1
ATOM 13881 O O . GLY B 1 827 ? 20.859 11.297 18.312 1 91.69 827 GLY B O 1
ATOM 13882 N N . MET B 1 828 ? 18.688 11.578 18.078 1 94.56 828 MET B N 1
ATOM 13883 C CA . MET B 1 828 ? 18.344 11.227 19.453 1 94.56 828 MET B CA 1
ATOM 13884 C C . MET B 1 828 ? 17.078 10.391 19.5 1 94.56 828 MET B C 1
ATOM 13886 O O . MET B 1 828 ? 16.141 10.633 18.734 1 94.56 828 MET B O 1
ATOM 13890 N N . ILE B 1 829 ? 17.141 9.367 20.344 1 95.69 829 ILE B N 1
ATOM 13891 C CA . ILE B 1 829 ? 15.906 8.672 20.703 1 95.69 829 ILE B CA 1
ATOM 13892 C C . ILE B 1 829 ? 15.203 9.43 21.828 1 95.69 829 ILE B C 1
ATOM 13894 O O . ILE B 1 829 ? 15.812 9.75 22.844 1 95.69 829 ILE B O 1
ATOM 13898 N N . ARG B 1 830 ? 13.969 9.789 21.625 1 96.56 830 ARG B N 1
ATOM 13899 C CA . ARG B 1 830 ? 13.172 10.539 22.594 1 96.56 830 ARG B CA 1
ATOM 13900 C C . ARG B 1 830 ? 11.961 9.734 23.047 1 96.56 830 ARG B C 1
ATOM 13902 O O . ARG B 1 830 ? 11.727 8.625 22.562 1 96.56 830 ARG B O 1
ATOM 13909 N N . CYS B 1 831 ? 11.391 10.219 24.078 1 97.38 831 CYS B N 1
ATOM 13910 C CA . CYS B 1 831 ? 10.203 9.586 24.641 1 97.38 831 CYS B CA 1
ATOM 13911 C C . CYS B 1 831 ? 9 10.523 24.578 1 97.38 831 CYS B C 1
ATOM 13913 O O . CYS B 1 831 ? 9.133 11.727 24.828 1 97.38 831 CYS B O 1
ATOM 13915 N N . ARG B 1 832 ? 7.824 10.016 24.203 1 95.88 832 ARG B N 1
ATOM 13916 C CA . ARG B 1 832 ? 6.605 10.805 24.094 1 95.88 832 ARG B CA 1
ATOM 13917 C C . ARG B 1 832 ? 6.098 11.234 25.469 1 95.88 832 ARG B C 1
ATOM 13919 O O . ARG B 1 832 ? 5.387 12.234 25.594 1 95.88 832 ARG B O 1
ATOM 13926 N N . ILE B 1 833 ? 6.379 10.445 26.531 1 96.5 833 ILE B N 1
ATOM 13927 C CA . ILE B 1 833 ? 5.996 10.781 27.891 1 96.5 833 ILE B CA 1
ATOM 13928 C C . ILE B 1 833 ? 7.004 11.766 28.484 1 96.5 833 ILE B C 1
ATOM 13930 O O . ILE B 1 833 ? 8.172 11.422 28.672 1 96.5 833 ILE B O 1
ATOM 13934 N N . PRO B 1 834 ? 6.516 12.977 28.766 1 95.5 834 PRO B N 1
ATOM 13935 C CA . PRO B 1 834 ? 7.453 13.961 29.312 1 95.5 834 PRO B CA 1
ATOM 13936 C C . PRO B 1 834 ? 7.938 13.609 30.719 1 95.5 834 PRO B C 1
ATOM 13938 O O . PRO B 1 834 ? 7.254 12.891 31.438 1 95.5 834 PRO B O 1
ATOM 13941 N N . GLY B 1 835 ? 9.047 14.156 31.031 1 94.19 835 GLY B N 1
ATOM 13942 C CA . GLY B 1 835 ? 9.656 13.875 32.312 1 94.19 835 GLY B CA 1
ATOM 13943 C C . GLY B 1 835 ? 8.797 14.281 33.5 1 94.19 835 GLY B C 1
ATOM 13944 O O . GLY B 1 835 ? 8.859 13.672 34.562 1 94.19 835 GLY B O 1
ATOM 13945 N N . VAL B 1 836 ? 7.93 15.258 33.344 1 93.06 836 VAL B N 1
ATOM 13946 C CA . VAL B 1 836 ? 7.109 15.789 34.438 1 93.06 836 VAL B CA 1
ATOM 13947 C C . VAL B 1 836 ? 5.965 14.828 34.719 1 93.06 836 VAL B C 1
ATOM 13949 O O . VAL B 1 836 ? 5.383 14.867 35.812 1 93.06 836 VAL B O 1
ATOM 13952 N N . ASN B 1 837 ? 5.656 13.938 33.844 1 93.81 837 ASN B N 1
ATOM 13953 C CA . ASN B 1 837 ? 4.586 12.961 34 1 93.81 837 ASN B CA 1
ATOM 13954 C C . ASN B 1 837 ? 5.008 11.844 34.969 1 93.81 837 ASN B C 1
ATOM 13956 O O . ASN B 1 837 ? 6.086 11.273 34.812 1 93.81 837 ASN B O 1
ATOM 13960 N N . PRO B 1 838 ? 4.227 11.516 35.875 1 92.06 838 PRO B N 1
ATOM 13961 C CA . PRO B 1 838 ? 4.578 10.469 36.844 1 92.06 838 PRO B CA 1
ATOM 13962 C C . PRO B 1 838 ? 4.812 9.117 36.188 1 92.06 838 PRO B C 1
ATOM 13964 O O . PRO B 1 838 ? 5.609 8.312 36.656 1 92.06 838 PRO B O 1
ATOM 13967 N N . ALA B 1 839 ? 4.16 8.836 35.156 1 95.38 839 ALA B N 1
ATOM 13968 C CA . ALA B 1 839 ? 4.316 7.559 34.438 1 95.38 839 ALA B CA 1
ATOM 13969 C C . ALA B 1 839 ? 5.715 7.43 33.844 1 95.38 839 ALA B C 1
ATOM 13971 O O . ALA B 1 839 ? 6.168 6.32 33.562 1 95.38 839 ALA B O 1
ATOM 13972 N N . PHE B 1 840 ? 6.383 8.594 33.719 1 95.81 840 PHE B N 1
ATOM 13973 C CA . PHE B 1 840 ? 7.707 8.602 33.094 1 95.81 840 PHE B CA 1
ATOM 13974 C C . PHE B 1 840 ? 8.711 7.848 33.969 1 95.81 840 PHE B C 1
ATOM 13976 O O . PHE B 1 840 ? 9.422 6.965 33.469 1 95.81 840 PHE B O 1
ATOM 13983 N N . CYS B 1 841 ? 8.711 8.156 35.188 1 94.44 841 CYS B N 1
ATOM 13984 C CA . CYS B 1 841 ? 9.625 7.504 36.125 1 94.44 841 CYS B CA 1
ATOM 13985 C C . CYS B 1 841 ? 9.312 6.016 36.25 1 94.44 841 CYS B C 1
ATOM 13987 O O . CYS B 1 841 ? 10.219 5.191 36.344 1 94.44 841 CYS B O 1
ATOM 13989 N N . GLN B 1 842 ? 8.094 5.695 36.25 1 95.56 842 GLN B N 1
ATOM 13990 C CA . GLN B 1 842 ? 7.68 4.297 36.312 1 95.56 842 GLN B CA 1
ATOM 13991 C C . GLN B 1 842 ? 8.156 3.521 35.094 1 95.56 842 GLN B C 1
ATOM 13993 O O . GLN B 1 842 ? 8.602 2.379 35.219 1 95.56 842 GLN B O 1
ATOM 13998 N N . LEU B 1 843 ? 8.008 4.137 33.938 1 96.75 843 LEU B N 1
ATOM 13999 C CA . LEU B 1 843 ? 8.438 3.516 32.688 1 96.75 843 LEU B CA 1
ATOM 14000 C C . LEU B 1 843 ? 9.93 3.199 32.719 1 96.75 843 LEU B C 1
ATOM 14002 O O . LEU B 1 843 ? 10.336 2.074 32.438 1 96.75 843 LEU B O 1
ATOM 14006 N N . LEU B 1 844 ? 10.711 4.203 33.156 1 95.94 844 LEU B N 1
ATOM 14007 C CA . LEU B 1 844 ? 12.164 4.02 33.156 1 95.94 844 LEU B CA 1
ATOM 14008 C C . LEU B 1 844 ? 12.578 2.957 34.156 1 95.94 844 LEU B C 1
ATOM 14010 O O . LEU B 1 844 ? 13.484 2.168 33.906 1 95.94 844 LEU B O 1
ATOM 14014 N N . GLN B 1 845 ? 11.891 2.924 35.281 1 94.12 845 GLN B N 1
ATOM 14015 C CA . GLN B 1 845 ? 12.18 1.901 36.281 1 94.12 845 GLN B CA 1
ATOM 14016 C C . GLN B 1 845 ? 11.836 0.51 35.75 1 94.12 845 GLN B C 1
ATOM 14018 O O . GLN B 1 845 ? 12.586 -0.445 35.969 1 94.12 845 GLN B O 1
ATOM 14023 N N . MET B 1 846 ? 10.727 0.433 35.156 1 94.81 846 MET B N 1
ATOM 14024 C CA . MET B 1 846 ? 10.297 -0.833 34.594 1 94.81 846 MET B CA 1
ATOM 14025 C C . MET B 1 846 ? 11.297 -1.313 33.531 1 94.81 846 MET B C 1
ATOM 14027 O O . MET B 1 846 ? 11.633 -2.498 33.5 1 94.81 846 MET B O 1
ATOM 14031 N N . LEU B 1 847 ? 11.766 -0.423 32.688 1 94.75 847 LEU B N 1
ATOM 14032 C CA . LEU B 1 847 ? 12.703 -0.78 31.625 1 94.75 847 LEU B CA 1
ATOM 14033 C C . LEU B 1 847 ? 14.047 -1.207 32.219 1 94.75 847 LEU B C 1
ATOM 14035 O O . LEU B 1 847 ? 14.695 -2.113 31.688 1 94.75 847 LEU B O 1
ATOM 14039 N N . ASP B 1 848 ? 14.445 -0.545 33.25 1 93.38 848 ASP B N 1
ATOM 14040 C CA . ASP B 1 848 ? 15.688 -0.924 33.938 1 93.38 848 ASP B CA 1
ATOM 14041 C C . ASP B 1 848 ? 15.586 -2.318 34.531 1 93.38 848 ASP B C 1
ATOM 14043 O O . ASP B 1 848 ? 16.531 -3.105 34.469 1 93.38 848 ASP B O 1
ATOM 14047 N N . CYS B 1 849 ? 14.461 -2.576 35.094 1 91.38 849 CYS B N 1
ATOM 14048 C CA . CYS B 1 849 ?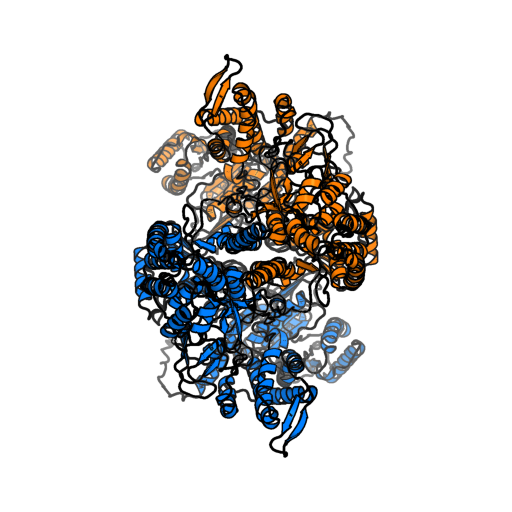 14.234 -3.887 35.719 1 91.38 849 CYS B CA 1
ATOM 14049 C C . CYS B 1 849 ? 14.266 -4.984 34.656 1 91.38 849 CYS B C 1
ATOM 14051 O O . CYS B 1 849 ? 14.695 -6.105 34.938 1 91.38 849 CYS B O 1
ATOM 14053 N N . LEU B 1 850 ? 13.805 -4.684 33.469 1 90.44 850 LEU B N 1
ATOM 14054 C CA . LEU B 1 850 ? 13.742 -5.656 32.375 1 90.44 850 LEU B CA 1
ATOM 14055 C C . LEU B 1 850 ? 15.055 -5.691 31.609 1 90.44 850 LEU B C 1
ATOM 14057 O O . LEU B 1 850 ? 15.188 -6.43 30.641 1 90.44 850 LEU B O 1
ATOM 14061 N N . ASP B 1 851 ? 16.016 -4.859 32.031 1 87.69 851 ASP B N 1
ATOM 14062 C CA . ASP B 1 851 ? 17.281 -4.727 31.297 1 87.69 851 ASP B CA 1
ATOM 14063 C C . ASP B 1 851 ? 17.047 -4.41 29.828 1 87.69 851 ASP B C 1
ATOM 14065 O O . ASP B 1 851 ? 17.578 -5.086 28.953 1 87.69 851 ASP B O 1
ATOM 14069 N N . ALA B 1 852 ? 16.141 -3.473 29.641 1 92 852 ALA B N 1
ATOM 14070 C CA . ALA B 1 852 ? 15.75 -3.111 28.281 1 92 852 ALA B CA 1
ATOM 14071 C C . ALA B 1 852 ? 16.859 -2.324 27.578 1 92 852 ALA B C 1
ATOM 14073 O O . ALA B 1 852 ? 17.594 -1.57 28.219 1 92 852 ALA B O 1
ATOM 14074 N N . ASN B 1 853 ? 17 -2.541 26.297 1 89.44 853 ASN B N 1
ATOM 14075 C CA . ASN B 1 853 ? 17.969 -1.824 25.484 1 89.44 853 ASN B CA 1
ATOM 14076 C C . ASN B 1 853 ? 17.453 -1.604 24.062 1 89.44 853 ASN B C 1
ATOM 14078 O O . ASN B 1 853 ? 16.5 -2.266 23.641 1 89.44 853 ASN B O 1
ATOM 14082 N N . PHE B 1 854 ? 18.031 -0.587 23.406 1 91.25 854 PHE B N 1
ATOM 14083 C CA . PHE B 1 854 ? 17.625 -0.303 22.031 1 91.25 854 PHE B CA 1
ATOM 14084 C C . PHE B 1 854 ? 18.484 -1.085 21.047 1 91.25 854 PHE B C 1
ATOM 14086 O O . PHE B 1 854 ? 19.688 -1.243 21.25 1 91.25 854 PHE B O 1
ATOM 14093 N N . GLN B 1 855 ? 17.828 -1.611 20.078 1 87.38 855 GLN B N 1
ATOM 14094 C CA . GLN B 1 855 ? 18.5 -2.225 18.922 1 87.38 855 GLN B CA 1
ATOM 14095 C C . GLN B 1 855 ? 18.438 -1.319 17.703 1 87.38 855 GLN B C 1
ATOM 14097 O O . GLN B 1 855 ? 17.344 -0.962 17.234 1 87.38 855 GLN B O 1
ATOM 14102 N N . ILE B 1 856 ? 19.531 -0.856 17.234 1 86.12 856 ILE B N 1
ATOM 14103 C CA . ILE B 1 856 ? 19.594 0.04 16.078 1 86.12 856 ILE B CA 1
ATOM 14104 C C . ILE B 1 856 ? 20.219 -0.688 14.898 1 86.12 856 ILE B C 1
ATOM 14106 O O . ILE B 1 856 ? 21.359 -1.168 14.977 1 86.12 856 ILE B O 1
ATOM 14110 N N . GLN B 1 857 ? 19.531 -0.628 13.742 1 74 857 GLN B N 1
ATOM 14111 C CA . GLN B 1 857 ? 19.969 -1.335 12.547 1 74 857 GLN B CA 1
ATOM 14112 C C . GLN B 1 857 ? 20.469 -2.736 12.883 1 74 857 GLN B C 1
ATOM 14114 O O . GLN B 1 857 ? 21.562 -3.121 12.484 1 74 857 GLN B O 1
ATOM 14119 N N . MET B 1 858 ? 19.641 -3.402 13.695 1 56.94 858 MET B N 1
ATOM 14120 C CA . MET B 1 858 ? 19.812 -4.797 14.102 1 56.94 858 MET B CA 1
ATOM 14121 C C . MET B 1 858 ? 21.031 -4.965 14.992 1 56.94 858 MET B C 1
ATOM 14123 O O . MET B 1 858 ? 21.516 -6.086 15.195 1 56.94 858 MET B O 1
ATOM 14127 N N . GLN B 1 859 ? 21.688 -3.746 15.312 1 56.56 859 GLN B N 1
ATOM 14128 C CA . GLN B 1 859 ? 22.797 -3.777 16.266 1 56.56 859 GLN B CA 1
ATOM 14129 C C . GLN B 1 859 ? 22.359 -3.295 17.641 1 56.56 859 GLN B C 1
ATOM 14131 O O . GLN B 1 859 ? 21.609 -2.32 17.75 1 56.56 859 GLN B O 1
ATOM 14136 N N . VAL B 1 860 ? 22.656 -4.215 18.609 1 55.06 860 VAL B N 1
ATOM 14137 C CA . VAL B 1 860 ? 22.297 -3.811 19.969 1 55.06 860 VAL B CA 1
ATOM 14138 C C . VAL B 1 860 ? 23.188 -2.662 20.422 1 55.06 860 VAL B C 1
ATOM 14140 O O . VAL B 1 860 ? 24.406 -2.719 20.266 1 55.06 860 VAL B O 1
ATOM 14143 N N . ASN B 1 861 ? 22.594 -1.488 20.453 1 56.34 861 ASN B N 1
ATOM 14144 C CA . ASN B 1 861 ? 23.328 -0.376 21.047 1 56.34 861 ASN B CA 1
ATOM 14145 C C . ASN B 1 861 ? 23.625 -0.613 22.516 1 56.34 861 ASN B C 1
ATOM 14147 O O . ASN B 1 861 ? 22.719 -0.535 23.359 1 56.34 861 ASN B O 1
ATOM 14151 N N . ASP B 1 862 ? 24.578 -1.499 22.859 1 53.28 862 ASP B N 1
ATOM 14152 C CA . ASP B 1 862 ? 24.984 -1.939 24.188 1 53.28 862 ASP B CA 1
ATOM 14153 C C . ASP B 1 862 ? 25.312 -0.748 25.094 1 53.28 862 ASP B C 1
ATOM 14155 O O . ASP B 1 862 ? 26.469 -0.321 25.172 1 53.28 862 ASP B O 1
ATOM 14159 N N . SER B 1 863 ? 24.609 0.283 25.141 1 56.91 863 SER B N 1
ATOM 14160 C CA . SER B 1 863 ? 25.078 1.23 26.141 1 56.91 863 SER B CA 1
ATOM 14161 C C . SER B 1 863 ? 24.844 0.707 27.547 1 56.91 863 SER B C 1
ATOM 14163 O O . SER B 1 863 ? 23.766 0.157 27.844 1 56.91 863 SER B O 1
ATOM 14165 N N . ARG B 1 864 ? 25.859 0.235 28.344 1 62.69 864 ARG B N 1
ATOM 14166 C CA . ARG B 1 864 ? 25.875 -0.16 29.75 1 62.69 864 ARG B CA 1
ATOM 14167 C C . ARG B 1 864 ? 25.094 0.844 30.594 1 62.69 864 ARG B C 1
ATOM 14169 O O . ARG B 1 864 ? 24.938 0.644 31.812 1 62.69 864 ARG B O 1
ATOM 14176 N N . GLU B 1 865 ? 24.531 1.839 29.953 1 77.94 865 GLU B N 1
ATOM 14177 C CA . GLU B 1 865 ? 23.812 2.84 30.75 1 77.94 865 GLU B CA 1
ATOM 14178 C C . GLU B 1 865 ? 22.344 2.48 30.891 1 77.94 865 GLU B C 1
ATOM 14180 O O . GLU B 1 865 ? 21.672 2.139 29.906 1 77.94 865 GLU B O 1
ATOM 14185 N N . PRO B 1 866 ? 21.969 2.428 32.188 1 88.12 866 PRO B N 1
ATOM 14186 C CA . PRO B 1 866 ? 20.547 2.203 32.406 1 88.12 866 PRO B CA 1
ATOM 14187 C C . PRO B 1 866 ? 19.672 3.258 31.734 1 88.12 866 PRO B C 1
ATOM 14189 O O . PRO B 1 866 ? 20.125 4.375 31.484 1 88.12 866 PRO B O 1
ATOM 14192 N N . MET B 1 867 ? 18.5 2.943 31.359 1 91.56 867 MET B N 1
ATOM 14193 C CA . MET B 1 867 ? 17.562 3.836 30.688 1 91.56 867 MET B CA 1
ATOM 14194 C C . MET B 1 867 ? 17.281 5.066 31.531 1 91.56 867 MET B C 1
ATOM 14196 O O . MET B 1 867 ? 17.078 6.16 31 1 91.56 867 MET B O 1
ATOM 14200 N N . SER B 1 868 ? 17.281 4.918 32.844 1 91.94 868 SER B N 1
ATOM 14201 C CA . SER B 1 868 ? 16.922 5.988 33.781 1 91.94 868 SER B CA 1
ATOM 14202 C C . SER B 1 868 ? 17.984 7.078 33.812 1 91.94 868 SER B C 1
ATOM 14204 O O . SER B 1 868 ? 17.734 8.195 34.25 1 91.94 868 SER B O 1
ATOM 14206 N N . GLU B 1 869 ? 19.078 6.812 33.188 1 90.75 869 GLU B N 1
ATOM 14207 C CA . GLU B 1 869 ? 20.172 7.785 33.188 1 90.75 869 GLU B CA 1
ATOM 14208 C C . GLU B 1 869 ? 20.219 8.555 31.859 1 90.75 869 GLU B C 1
ATOM 14210 O O . GLU B 1 869 ? 20.922 9.555 31.734 1 90.75 869 GLU B O 1
ATOM 14215 N N . CYS B 1 870 ? 19.484 8.141 30.938 1 92.19 870 CYS B N 1
ATOM 14216 C CA . CYS B 1 870 ? 19.453 8.797 29.641 1 92.19 870 CYS B CA 1
ATOM 14217 C C . CYS B 1 870 ? 18.484 9.969 29.641 1 92.19 870 CYS B C 1
ATOM 14219 O O . CYS B 1 870 ? 17.406 9.891 29.062 1 92.19 870 CYS B O 1
ATOM 14221 N N . LEU B 1 871 ? 18.828 11.086 30.312 1 93.38 871 LEU B N 1
ATOM 14222 C CA . LEU B 1 871 ? 17.969 12.258 30.422 1 93.38 871 LEU B CA 1
ATOM 14223 C C . LEU B 1 871 ? 18.656 13.492 29.844 1 93.38 871 LEU B C 1
ATOM 14225 O O . LEU B 1 871 ? 19.891 13.609 29.891 1 93.38 871 LEU B O 1
ATOM 14229 N N . ASP B 1 872 ? 17.906 14.359 29.312 1 92.5 872 ASP B N 1
ATOM 14230 C CA . ASP B 1 872 ? 18.453 15.641 28.859 1 92.5 872 ASP B CA 1
ATOM 14231 C C . ASP B 1 872 ? 18.453 16.656 30 1 92.5 872 ASP B C 1
ATOM 14233 O O . ASP B 1 872 ? 18.125 16.328 31.141 1 92.5 872 ASP B O 1
ATOM 14237 N N . ARG B 1 873 ? 18.781 17.922 29.703 1 91.31 873 ARG B N 1
ATOM 14238 C CA . ARG B 1 873 ? 18.953 18.953 30.719 1 91.31 873 ARG B CA 1
ATOM 14239 C C . ARG B 1 873 ? 17.609 19.344 31.328 1 91.31 873 ARG B C 1
ATOM 14241 O O . ARG B 1 873 ? 17.562 19.891 32.438 1 91.31 873 ARG B O 1
ATOM 14248 N N . HIS B 1 874 ? 16.531 19.016 30.672 1 94 874 HIS B N 1
ATOM 14249 C CA . HIS B 1 874 ? 15.211 19.422 31.125 1 94 874 HIS B CA 1
ATOM 14250 C C . HIS B 1 874 ? 14.461 18.266 31.766 1 94 874 HIS B C 1
ATOM 14252 O O . HIS B 1 874 ? 13.289 18.391 32.125 1 94 874 HIS B O 1
ATOM 14258 N N . GLY B 1 875 ? 15.094 17.125 31.844 1 93.38 875 GLY B N 1
ATOM 14259 C CA . GLY B 1 875 ? 14.508 15.984 32.531 1 93.38 875 GLY B CA 1
ATOM 14260 C C . GLY B 1 875 ? 13.75 15.047 31.625 1 93.38 875 GLY B C 1
ATOM 14261 O O . GLY B 1 875 ? 13.07 14.125 32.094 1 93.38 875 GLY B O 1
ATOM 14262 N N . ASN B 1 876 ? 13.812 15.234 30.359 1 96.56 876 ASN B N 1
ATOM 14263 C CA . ASN B 1 876 ? 13.172 14.344 29.391 1 96.56 876 ASN B CA 1
ATOM 14264 C C . ASN B 1 876 ? 14.133 13.266 28.891 1 96.56 876 ASN B C 1
ATOM 14266 O O . ASN B 1 876 ? 15.352 13.406 29.031 1 96.56 876 ASN B O 1
ATOM 14270 N N . PHE B 1 877 ? 13.602 12.188 28.422 1 96.25 877 PHE B N 1
ATOM 14271 C CA . PHE B 1 877 ? 14.438 11.102 27.906 1 96.25 877 PHE B CA 1
ATOM 14272 C C . PHE B 1 877 ? 15.172 11.531 26.641 1 96.25 877 PHE B C 1
ATOM 14274 O O . PHE B 1 877 ? 14.586 12.18 25.781 1 96.25 877 PHE B O 1
ATOM 14281 N N . SER B 1 878 ? 16.453 11.289 26.562 1 94.75 878 SER B N 1
ATOM 14282 C CA . SER B 1 878 ? 17.25 11.594 25.375 1 94.75 878 SER B CA 1
ATOM 14283 C C . SER B 1 878 ? 18.453 10.664 25.281 1 94.75 878 SER B C 1
ATOM 14285 O O . SER B 1 878 ? 19.297 10.625 26.188 1 94.75 878 SER B O 1
ATOM 14287 N N . LYS B 1 879 ? 18.453 9.883 24.281 1 93.06 879 LYS B N 1
ATOM 14288 C CA . LYS B 1 879 ? 19.609 9.031 24.016 1 93.06 879 LYS B CA 1
ATOM 14289 C C . LYS B 1 879 ? 20.219 9.359 22.656 1 93.06 879 LYS B C 1
ATOM 14291 O O . LYS B 1 879 ? 19.562 9.219 21.625 1 93.06 879 LYS B O 1
ATOM 14296 N N . LEU B 1 880 ? 21.422 9.789 22.688 1 88.81 880 LEU B N 1
ATOM 14297 C CA . LEU B 1 880 ? 22.109 10.203 21.484 1 88.81 880 LEU B CA 1
ATOM 14298 C C . LEU B 1 880 ? 22.516 8.984 20.641 1 88.81 880 LEU B C 1
ATOM 14300 O O . LEU B 1 880 ? 22.953 7.973 21.188 1 88.81 880 LEU B O 1
ATOM 14304 N N . VAL B 1 881 ? 22.25 9.086 19.375 1 88.56 881 VAL B N 1
ATOM 14305 C CA . VAL B 1 881 ? 22.594 8.016 18.438 1 88.56 881 VAL B CA 1
ATOM 14306 C C . VAL B 1 881 ? 23.359 8.602 17.25 1 88.56 881 VAL B C 1
ATOM 14308 O O . VAL B 1 881 ? 22.953 9.617 16.688 1 88.56 881 VAL B O 1
ATOM 14311 N N . CYS B 1 882 ? 24.469 8.125 16.938 1 82.75 882 CYS B N 1
ATOM 14312 C CA . CYS B 1 882 ? 25.234 8.477 15.758 1 82.75 882 CYS B CA 1
ATOM 14313 C C . CYS B 1 882 ? 25.328 7.293 14.797 1 82.75 882 CYS B C 1
ATOM 14315 O O . CYS B 1 882 ? 25.719 6.195 15.188 1 82.75 882 CYS B O 1
ATOM 14317 N N . LEU B 1 883 ? 24.859 7.531 13.586 1 82.19 883 LEU B N 1
ATOM 14318 C CA . LEU B 1 883 ? 24.812 6.449 12.602 1 82.19 883 LEU B CA 1
ATOM 14319 C C . LEU B 1 883 ? 25.484 6.867 11.305 1 82.19 883 LEU B C 1
ATOM 14321 O O . LEU B 1 883 ? 25.5 8.047 10.961 1 82.19 883 LEU B O 1
ATOM 14325 N N . ARG B 1 884 ? 26.031 5.906 10.688 1 75.56 884 ARG B N 1
ATOM 14326 C CA . ARG B 1 884 ? 26.578 6.078 9.336 1 75.56 884 ARG B CA 1
ATOM 14327 C C . ARG B 1 884 ? 25.812 5.234 8.328 1 75.56 884 ARG B C 1
ATOM 14329 O O . ARG B 1 884 ? 25.594 4.039 8.539 1 75.56 884 ARG B O 1
ATOM 14336 N N . VAL B 1 885 ? 25.328 5.93 7.328 1 76.5 885 VAL B N 1
ATOM 14337 C CA . VAL B 1 885 ? 24.531 5.223 6.328 1 76.5 885 VAL B CA 1
ATOM 14338 C C . VAL B 1 885 ? 25.047 5.555 4.93 1 76.5 885 VAL B C 1
ATOM 14340 O O . VAL B 1 885 ? 25.656 6.609 4.719 1 76.5 885 VAL B O 1
ATOM 14343 N N . SER B 1 886 ? 24.781 4.652 3.975 1 63.47 886 SER B N 1
ATOM 14344 C CA . SER B 1 886 ? 25.281 4.832 2.615 1 63.47 886 SER B CA 1
ATOM 14345 C C . SER B 1 886 ? 24.391 5.789 1.822 1 63.47 886 SER B C 1
ATOM 14347 O O . SER B 1 886 ? 24.875 6.527 0.962 1 63.47 886 SER B O 1
ATOM 14349 N N . SER B 1 887 ? 23.156 5.676 2.086 1 71 887 SER B N 1
ATOM 14350 C CA . SER B 1 887 ? 22.203 6.504 1.365 1 71 887 SER B CA 1
ATOM 14351 C C . SER B 1 887 ? 21.109 7.02 2.295 1 71 887 SER B C 1
ATOM 14353 O O . SER B 1 887 ? 20.781 6.371 3.293 1 71 887 SER B O 1
ATOM 14355 N N . LEU B 1 888 ? 20.719 8.133 1.899 1 80.75 888 LEU B N 1
ATOM 14356 C CA . LEU B 1 888 ? 19.609 8.68 2.688 1 80.75 888 LEU B CA 1
ATOM 14357 C C . LEU B 1 888 ? 18.328 7.906 2.438 1 80.75 888 LEU B C 1
ATOM 14359 O O . LEU B 1 888 ? 17.359 8.047 3.188 1 80.75 888 LEU B O 1
ATOM 14363 N N . ASP B 1 889 ? 18.359 7.09 1.446 1 76.38 889 ASP B N 1
ATOM 14364 C CA . ASP B 1 889 ? 17.188 6.273 1.141 1 76.38 889 ASP B CA 1
ATOM 14365 C C . ASP B 1 889 ? 17.219 4.965 1.926 1 76.38 889 ASP B C 1
ATOM 14367 O O . ASP B 1 889 ? 16.266 4.18 1.862 1 76.38 889 ASP B O 1
ATOM 14371 N N . ASP B 1 890 ? 18.297 4.891 2.771 1 78.19 890 ASP B N 1
ATOM 14372 C CA . ASP B 1 890 ? 18.359 3.705 3.619 1 78.19 890 ASP B CA 1
ATOM 14373 C C . ASP B 1 890 ? 17.312 3.771 4.738 1 78.19 890 ASP B C 1
ATOM 14375 O O . ASP B 1 890 ? 17.031 4.852 5.254 1 78.19 890 ASP B O 1
ATOM 14379 N N . GLU B 1 891 ? 16.828 2.545 5.059 1 82.75 891 GLU B N 1
ATOM 14380 C CA . GLU B 1 891 ? 15.852 2.479 6.145 1 82.75 891 GLU B CA 1
ATOM 14381 C C . GLU B 1 891 ? 16.547 2.393 7.504 1 82.75 891 GLU B C 1
ATOM 14383 O O . GLU B 1 891 ? 17.547 1.686 7.656 1 82.75 891 GLU B O 1
ATOM 14388 N N . LEU B 1 892 ? 16.156 3.246 8.375 1 88.19 892 LEU B N 1
ATOM 14389 C CA . LEU B 1 892 ? 16.578 3.203 9.766 1 88.19 892 LEU B CA 1
ATOM 14390 C C . LEU B 1 892 ? 15.617 2.369 10.609 1 88.19 892 LEU B C 1
ATOM 14392 O O . LEU B 1 892 ? 14.43 2.699 10.719 1 88.19 892 LEU B O 1
ATOM 14396 N N . ASP B 1 893 ? 16.156 1.283 11.117 1 88.94 893 ASP B N 1
ATOM 14397 C CA . ASP B 1 893 ? 15.359 0.376 11.938 1 88.94 893 ASP B CA 1
ATOM 14398 C C . ASP B 1 893 ? 15.805 0.418 13.398 1 88.94 893 ASP B C 1
ATOM 14400 O O . ASP B 1 893 ? 16.938 0.022 13.711 1 88.94 893 ASP B O 1
ATOM 14404 N N . ILE B 1 894 ? 14.992 0.972 14.266 1 92.69 894 ILE B N 1
ATOM 14405 C CA . ILE B 1 894 ? 15.266 1.012 15.703 1 92.69 894 ILE B CA 1
ATOM 14406 C C . ILE B 1 894 ? 14.203 0.21 16.453 1 92.69 894 ILE B C 1
ATOM 14408 O O . ILE B 1 894 ? 13 0.414 16.25 1 92.69 894 ILE B O 1
ATOM 14412 N N . ARG B 1 895 ? 14.672 -0.637 17.312 1 92.81 895 ARG B N 1
ATOM 14413 C CA . ARG B 1 895 ? 13.781 -1.486 18.094 1 92.81 895 ARG B CA 1
ATOM 14414 C C . ARG B 1 895 ? 14.133 -1.421 19.578 1 92.81 895 ARG B C 1
ATOM 14416 O O . ARG B 1 895 ? 15.234 -1.021 19.953 1 92.81 895 ARG B O 1
ATOM 14423 N N . LEU B 1 896 ? 13.141 -1.591 20.422 1 94.31 896 LEU B N 1
ATOM 14424 C CA . LEU B 1 896 ? 13.336 -1.739 21.859 1 94.31 896 LEU B CA 1
ATOM 14425 C C . LEU B 1 896 ? 13.289 -3.207 22.266 1 94.31 896 LEU B C 1
ATOM 14427 O O . LEU B 1 896 ? 12.289 -3.893 22.031 1 94.31 896 LEU B O 1
ATOM 14431 N N . ARG B 1 897 ? 14.328 -3.648 22.812 1 91.88 897 ARG B N 1
ATOM 14432 C CA . ARG B 1 897 ? 14.406 -5.004 23.344 1 91.88 897 ARG B CA 1
ATOM 14433 C C . ARG B 1 897 ? 14.109 -5.012 24.844 1 91.88 897 ARG B C 1
ATOM 14435 O O . ARG B 1 897 ? 14.883 -4.465 25.641 1 91.88 897 ARG B O 1
ATOM 14442 N N . LEU B 1 898 ? 13.023 -5.531 25.25 1 90.31 898 LEU B N 1
ATOM 14443 C CA . LEU B 1 898 ? 12.625 -5.566 26.656 1 90.31 898 LEU B CA 1
ATOM 14444 C C . LEU B 1 898 ? 13.242 -6.758 27.359 1 90.31 898 LEU B C 1
ATOM 14446 O O . LEU B 1 898 ? 13.766 -6.621 28.484 1 90.31 898 LEU B O 1
ATOM 14450 N N . HIS B 1 899 ? 12.977 -7.953 26.75 1 79.75 899 HIS B N 1
ATOM 14451 C CA . HIS B 1 899 ? 13.555 -9.172 27.297 1 79.75 899 HIS B CA 1
ATOM 14452 C C . HIS B 1 899 ? 13.703 -10.242 26.219 1 79.75 899 HIS B C 1
ATOM 14454 O O . HIS B 1 899 ? 12.719 -10.625 25.578 1 79.75 899 HIS B O 1
ATOM 14460 N N . GLU B 1 900 ? 14.812 -10.727 26.141 1 75.38 900 GLU B N 1
ATOM 14461 C CA . GLU B 1 900 ? 15.125 -11.852 25.266 1 75.38 900 GLU B CA 1
ATOM 14462 C C . GLU B 1 900 ? 14.477 -11.68 23.891 1 75.38 900 GLU B C 1
ATOM 14464 O O . GLU B 1 900 ? 14.891 -10.82 23.125 1 75.38 900 GLU B O 1
ATOM 14469 N N . ASP B 1 901 ? 13.266 -12.336 23.734 1 78.38 901 ASP B N 1
ATOM 14470 C CA . ASP B 1 901 ? 12.648 -12.406 22.422 1 78.38 901 ASP B CA 1
ATOM 14471 C C . ASP B 1 901 ? 11.531 -11.367 22.281 1 78.38 901 ASP B C 1
ATOM 14473 O O . ASP B 1 901 ? 10.859 -11.312 21.25 1 78.38 901 ASP B O 1
ATOM 14477 N N . ARG B 1 902 ? 11.5 -10.484 23.297 1 89.56 902 ARG B N 1
ATOM 14478 C CA . ARG B 1 902 ? 10.469 -9.453 23.25 1 89.56 902 ARG B CA 1
ATOM 14479 C C . ARG B 1 902 ? 11.008 -8.164 22.625 1 89.56 902 ARG B C 1
ATOM 14481 O O . ARG B 1 902 ? 11.406 -7.242 23.344 1 89.56 902 ARG B O 1
ATOM 14488 N N . ILE B 1 903 ? 11.039 -8.125 21.312 1 90.56 903 ILE B N 1
ATOM 14489 C CA . ILE B 1 903 ? 11.617 -7.012 20.562 1 90.56 903 ILE B CA 1
ATOM 14490 C C . ILE B 1 903 ? 10.539 -6.367 19.688 1 90.56 903 ILE B C 1
ATOM 14492 O O . ILE B 1 903 ? 9.82 -7.055 18.969 1 90.56 903 ILE B O 1
ATOM 14496 N N . HIS B 1 904 ? 10.398 -5.047 19.844 1 93.69 904 HIS B N 1
ATOM 14497 C CA . HIS B 1 904 ? 9.414 -4.316 19.047 1 93.69 904 HIS B CA 1
ATOM 14498 C C . HIS B 1 904 ? 10 -3.031 18.484 1 93.69 904 HIS B C 1
ATOM 14500 O O . HIS B 1 904 ? 10.906 -2.441 19.078 1 93.69 904 HIS B O 1
ATOM 14506 N N . HIS B 1 905 ? 9.484 -2.594 17.391 1 93.44 905 HIS B N 1
ATOM 14507 C CA . HIS B 1 905 ? 9.906 -1.336 16.797 1 93.44 905 HIS B CA 1
ATOM 14508 C C . HIS B 1 905 ? 9.484 -0.144 17.641 1 93.44 905 HIS B C 1
ATOM 14510 O O . HIS B 1 905 ? 8.414 -0.167 18.266 1 93.44 905 HIS B O 1
ATOM 14516 N N . ILE B 1 906 ? 10.312 0.853 17.656 1 96 906 ILE B N 1
ATOM 14517 C CA . ILE B 1 906 ? 9.867 2.105 18.266 1 96 906 ILE B CA 1
ATOM 14518 C C . ILE B 1 906 ? 8.93 2.836 17.312 1 96 906 ILE B C 1
ATOM 14520 O O . ILE B 1 906 ? 8.648 2.348 16.219 1 96 906 ILE B O 1
ATOM 14524 N N . SER B 1 907 ? 8.438 3.955 17.688 1 96.12 907 SER B N 1
ATOM 14525 C CA . SER B 1 907 ? 7.422 4.668 16.922 1 96.12 907 SER B CA 1
ATOM 14526 C C . SER B 1 907 ? 7.965 5.098 15.555 1 96.12 907 SER B C 1
ATOM 14528 O O . SER B 1 907 ? 9.07 5.629 15.461 1 96.12 907 SER B O 1
ATOM 14530 N N . ALA B 1 908 ? 7.199 4.828 14.445 1 92.12 908 ALA B N 1
ATOM 14531 C CA . ALA B 1 908 ? 7.441 5.219 13.055 1 92.12 908 ALA B CA 1
ATOM 14532 C C . ALA B 1 908 ? 8.609 4.434 12.461 1 92.12 908 ALA B C 1
ATOM 14534 O O . ALA B 1 908 ? 8.953 4.621 11.289 1 92.12 908 ALA B O 1
ATOM 14535 N N . SER B 1 909 ? 9.312 3.584 13.234 1 91.12 909 SER B N 1
ATOM 14536 C CA . SER B 1 909 ? 10.414 2.768 12.719 1 91.12 909 SER B CA 1
ATOM 14537 C C . SER B 1 909 ? 9.883 1.536 11.984 1 91.12 909 SER B C 1
ATOM 14539 O O . SER B 1 909 ? 8.93 0.901 12.438 1 91.12 909 SER B O 1
ATOM 14541 N N . PRO B 1 910 ? 10.367 1.183 10.891 1 88 910 PRO B N 1
ATOM 14542 C CA . PRO B 1 910 ? 11.516 1.756 10.18 1 88 910 PRO B CA 1
ATOM 14543 C C . PRO B 1 910 ? 11.125 2.932 9.289 1 88 910 PRO B C 1
ATOM 14545 O O . PRO B 1 910 ? 9.969 3.041 8.875 1 88 910 PRO B O 1
ATOM 14548 N N . LEU B 1 911 ? 12.008 3.883 9.133 1 87.94 911 LEU B N 1
ATOM 14549 C CA . LEU B 1 911 ? 11.859 5.039 8.258 1 87.94 911 LEU B CA 1
ATOM 14550 C C . LEU B 1 911 ? 13.156 5.32 7.504 1 87.94 911 LEU B C 1
ATOM 14552 O O . LEU B 1 911 ? 14.242 5.008 7.992 1 87.94 911 LEU B O 1
ATOM 14556 N N . THR B 1 912 ? 13 5.961 6.34 1 86.5 912 THR B N 1
ATOM 14557 C CA . THR B 1 912 ? 14.195 6.379 5.621 1 86.5 912 THR B CA 1
ATOM 14558 C C . THR B 1 912 ? 14.742 7.684 6.188 1 86.5 912 THR B C 1
ATOM 14560 O O . THR B 1 912 ? 14 8.461 6.789 1 86.5 912 THR B O 1
ATOM 14563 N N . PHE B 1 913 ? 15.977 7.891 6.012 1 87.88 913 PHE B N 1
ATOM 14564 C CA . PHE B 1 913 ? 16.578 9.141 6.465 1 87.88 913 PHE B CA 1
ATOM 14565 C C . PHE B 1 913 ? 16.047 10.32 5.676 1 87.88 913 PHE B C 1
ATOM 14567 O O . PHE B 1 913 ? 15.914 11.422 6.211 1 87.88 913 PHE B O 1
ATOM 14574 N N . LYS B 1 914 ? 15.789 10.086 4.527 1 85.38 914 LYS B N 1
ATOM 14575 C CA . LYS B 1 914 ? 15.188 11.141 3.711 1 85.38 914 LYS B CA 1
ATOM 14576 C C . LYS B 1 914 ? 13.844 11.578 4.289 1 85.38 914 LYS B C 1
ATOM 14578 O O . LYS B 1 914 ? 13.57 12.781 4.367 1 85.38 914 LYS B O 1
ATOM 14583 N N . THR B 1 915 ? 13.023 10.594 4.695 1 86.81 915 THR B N 1
ATOM 14584 C CA . THR B 1 915 ? 11.734 10.914 5.297 1 86.81 915 THR B CA 1
ATOM 14585 C C . THR B 1 915 ? 11.914 11.703 6.586 1 86.81 915 THR B C 1
ATOM 14587 O O . THR B 1 915 ? 11.148 12.633 6.867 1 86.81 915 THR B O 1
ATOM 14590 N N . LEU B 1 916 ? 12.906 11.352 7.383 1 90.12 916 LEU B N 1
ATOM 14591 C CA . LEU B 1 916 ? 13.195 12.07 8.617 1 90.12 916 LEU B CA 1
ATOM 14592 C C . LEU B 1 916 ? 13.578 13.516 8.336 1 90.12 916 LEU B C 1
ATOM 14594 O O . LEU B 1 916 ? 13.102 14.438 9.016 1 90.12 916 LEU B O 1
ATOM 14598 N N . VAL B 1 917 ? 14.383 13.703 7.312 1 87 917 VAL B N 1
ATOM 14599 C CA . VAL B 1 917 ? 14.82 15.039 6.926 1 87 917 VAL B CA 1
ATOM 14600 C C . VAL B 1 917 ? 13.617 15.859 6.473 1 87 917 VAL B C 1
ATOM 14602 O O . VAL B 1 917 ? 13.5 17.047 6.816 1 87 917 VAL B O 1
ATOM 14605 N N . ASP B 1 918 ? 12.742 15.234 5.766 1 83.25 918 ASP B N 1
ATOM 14606 C CA . ASP B 1 918 ? 11.57 15.922 5.246 1 83.25 918 ASP B CA 1
ATOM 14607 C C . ASP B 1 918 ? 10.586 16.25 6.367 1 83.25 918 ASP B C 1
ATOM 14609 O O . ASP B 1 918 ? 10.047 17.359 6.418 1 83.25 918 ASP B O 1
ATOM 14613 N N . LEU B 1 919 ? 10.375 15.312 7.266 1 86.5 919 LEU B N 1
ATOM 14614 C CA . LEU B 1 919 ? 9.43 15.508 8.359 1 86.5 919 LEU B CA 1
ATOM 14615 C C . LEU B 1 919 ? 9.898 16.609 9.289 1 86.5 919 LEU B C 1
ATOM 14617 O O . LEU B 1 919 ? 9.086 17.375 9.82 1 86.5 919 LEU B O 1
ATOM 14621 N N . GLN B 1 920 ? 11.195 16.672 9.43 1 87.25 920 GLN B N 1
ATOM 14622 C CA . GLN B 1 920 ? 11.758 17.688 10.32 1 87.25 920 GLN B CA 1
ATOM 14623 C C . GLN B 1 920 ? 12.109 18.953 9.562 1 87.25 920 GLN B C 1
ATOM 14625 O O . GLN B 1 920 ? 12.57 19.938 10.156 1 87.25 920 GLN B O 1
ATOM 14630 N N . MET B 1 921 ? 11.93 18.953 8.305 1 81 921 MET B N 1
ATOM 14631 C CA . MET B 1 921 ? 12.25 20.094 7.457 1 81 921 MET B CA 1
ATOM 14632 C C . MET B 1 921 ? 13.648 20.609 7.754 1 81 921 MET B C 1
ATOM 14634 O O . MET B 1 921 ? 13.844 21.812 7.953 1 81 921 MET B O 1
ATOM 14638 N N . LEU B 1 922 ? 14.57 19.719 7.859 1 79.06 922 LEU B N 1
ATOM 14639 C CA . LEU B 1 922 ? 15.922 20.047 8.289 1 79.06 922 LEU B CA 1
ATOM 14640 C C . LEU B 1 922 ? 16.625 20.922 7.254 1 79.06 922 LEU B C 1
ATOM 14642 O O . LEU B 1 922 ? 17.469 21.75 7.602 1 79.06 922 LEU B O 1
ATOM 14646 N N . GLU B 1 923 ? 16.281 20.734 6.078 1 73.38 923 GLU B N 1
ATOM 14647 C CA . GLU B 1 923 ? 16.906 21.516 5.031 1 73.38 923 GLU B CA 1
ATOM 14648 C C . GLU B 1 923 ? 16.547 23 5.156 1 73.38 923 GLU B C 1
ATOM 14650 O O . GLU B 1 923 ? 17.344 23.875 4.805 1 73.38 923 GLU B O 1
ATOM 14655 N N . TRP B 1 924 ? 15.445 23.203 5.723 1 71 924 TRP B N 1
ATOM 14656 C CA . TRP B 1 924 ? 14.914 24.562 5.777 1 71 924 TRP B CA 1
ATOM 14657 C C . TRP B 1 924 ? 15.125 25.172 7.16 1 71 924 TRP B C 1
ATOM 14659 O O . TRP B 1 924 ? 14.969 26.375 7.344 1 71 924 TRP B O 1
ATOM 14669 N N . SER B 1 925 ? 15.43 24.312 8.141 1 62.53 925 SER B N 1
ATOM 14670 C CA . SER B 1 925 ? 15.547 24.75 9.531 1 62.53 925 SER B CA 1
ATOM 14671 C C . SER B 1 925 ? 16.734 25.688 9.719 1 62.53 925 SER B C 1
ATOM 14673 O O . SER B 1 925 ? 16.734 26.5 10.648 1 62.53 925 SER B O 1
ATOM 14675 N N . ALA B 1 926 ? 17.766 25.547 8.859 1 57.53 926 ALA B N 1
ATOM 14676 C CA . ALA B 1 926 ? 18.906 26.453 9.016 1 57.53 926 ALA B CA 1
ATOM 14677 C C . ALA B 1 926 ? 18.453 27.906 8.875 1 57.53 926 ALA B C 1
ATOM 14679 O O . ALA B 1 926 ? 19.125 28.828 9.359 1 57.53 926 ALA B O 1
ATOM 14680 N N . LEU B 1 927 ? 17.266 28.047 8.305 1 59.81 927 LEU B N 1
ATOM 14681 C CA . LEU B 1 927 ? 16.75 29.375 8.055 1 59.81 927 LEU B CA 1
ATOM 14682 C C . LEU B 1 927 ? 16.094 29.953 9.305 1 59.81 927 LEU B C 1
ATOM 14684 O O . LEU B 1 927 ? 16.031 31.172 9.469 1 59.81 927 LEU B O 1
ATOM 14688 N N . LYS B 1 928 ? 15.516 29.062 10.219 1 55.31 928 LYS B N 1
ATOM 14689 C CA . LYS B 1 928 ? 14.805 29.547 11.398 1 55.31 928 LYS B CA 1
ATOM 14690 C C . LYS B 1 928 ? 15.75 30.234 12.367 1 55.31 928 LYS B C 1
ATOM 14692 O O . LYS B 1 928 ? 15.375 31.203 13.031 1 55.31 928 LYS B O 1
ATOM 14697 N N . GLU B 1 929 ? 16.984 29.781 12.516 1 47.41 929 GLU B N 1
ATOM 14698 C CA . GLU B 1 929 ? 17.891 30.438 13.453 1 47.41 929 GLU B CA 1
ATOM 14699 C C . GLU B 1 929 ? 18.203 31.859 13 1 47.41 929 GLU B C 1
ATOM 14701 O O . GLU B 1 929 ? 18.422 32.75 13.836 1 47.41 929 GLU B O 1
ATOM 14706 N N . ALA B 1 930 ? 18.203 32.188 11.828 1 44.16 930 ALA B N 1
ATOM 14707 C CA . ALA B 1 930 ? 18.5 33.531 11.352 1 44.16 930 ALA B CA 1
ATOM 14708 C C . ALA B 1 930 ? 17.375 34.5 11.703 1 44.16 930 ALA B C 1
ATOM 14710 O O . ALA B 1 930 ? 17.641 35.656 11.984 1 44.16 930 ALA B O 1
ATOM 14711 N N . GLN B 1 931 ? 16.156 34.094 11.711 1 44.62 931 GLN B N 1
ATOM 14712 C CA . GLN B 1 931 ? 15.07 35 12 1 44.62 931 GLN B CA 1
ATOM 14713 C C . GLN B 1 931 ? 14.961 35.25 13.5 1 44.62 931 GLN B C 1
ATOM 14715 O O . GLN B 1 931 ? 14.594 36.375 13.922 1 44.62 931 GLN B O 1
ATOM 14720 N N . THR B 1 932 ? 15.188 34.312 14.438 1 38.84 932 THR B N 1
ATOM 14721 C CA . THR B 1 932 ? 15.133 34.562 15.875 1 38.84 932 THR B CA 1
ATOM 14722 C C . THR B 1 932 ? 16.328 35.406 16.328 1 38.84 932 THR B C 1
ATOM 14724 O O . THR B 1 932 ? 16.266 36.094 17.344 1 38.84 932 THR B O 1
ATOM 14727 N N . ALA B 1 933 ? 17.469 35.406 15.789 1 34.75 933 ALA B N 1
ATOM 14728 C CA . ALA B 1 933 ? 18.609 36.219 16.203 1 34.75 933 ALA B CA 1
ATOM 14729 C C . ALA B 1 933 ? 18.312 37.719 16 1 34.75 933 ALA B C 1
ATOM 14731 O O . ALA B 1 933 ? 18.875 38.562 16.719 1 34.75 933 ALA B O 1
ATOM 14732 N N . THR B 1 934 ? 17.531 38.062 15.18 1 33.97 934 THR B N 1
ATOM 14733 C CA . THR B 1 934 ? 17.281 39.5 15.109 1 33.97 934 THR B CA 1
ATOM 14734 C C . THR B 1 934 ? 16.469 39.969 16.312 1 33.97 934 THR B C 1
ATOM 14736 O O . THR B 1 934 ? 16.344 41.188 16.531 1 33.97 934 THR B O 1
ATOM 14739 N N . LYS B 1 935 ? 15.742 39.219 17.156 1 34.69 935 LYS B N 1
ATOM 14740 C CA . LYS B 1 935 ? 15.07 39.719 18.344 1 34.69 935 LYS B CA 1
ATOM 14741 C C . LYS B 1 935 ? 16.062 40 19.469 1 34.69 935 LYS B C 1
ATOM 14743 O O . LYS B 1 935 ? 15.867 40.906 20.281 1 34.69 935 LYS B O 1
ATOM 14748 N N . VAL B 1 936 ? 17.078 39.156 19.766 1 30.44 936 VAL B N 1
ATOM 14749 C CA . VAL B 1 936 ? 17.812 39.375 21.016 1 30.44 936 VAL B CA 1
ATOM 14750 C C . VAL B 1 936 ? 18.703 40.594 20.906 1 30.44 936 VAL B C 1
ATOM 14752 O O . VAL B 1 936 ? 19.203 41.094 21.906 1 30.44 936 VAL B O 1
ATOM 14755 N N . VAL B 1 937 ? 19.031 41.094 19.766 1 28.7 937 VAL B N 1
ATOM 14756 C CA . VAL B 1 937 ? 20.047 42.156 19.891 1 28.7 937 VAL B CA 1
ATOM 14757 C C . VAL B 1 937 ? 19.391 43.406 20.453 1 28.7 937 VAL B C 1
ATOM 14759 O O . VAL B 1 937 ? 20.094 44.406 20.719 1 28.7 937 VAL B O 1
ATOM 14762 N N . SER B 1 938 ? 18.078 43.625 20.531 1 26.86 938 SER B N 1
ATOM 14763 C CA . SER B 1 938 ? 17.859 44.969 21.031 1 26.86 938 SER B CA 1
ATOM 14764 C C . SER B 1 938 ? 18.062 45.031 22.531 1 26.86 938 SER B C 1
ATOM 14766 O O . SER B 1 938 ? 17.797 46.062 23.156 1 26.86 938 SER B O 1
ATOM 14768 N N . LYS B 1 939 ? 18.016 43.938 23.375 1 28.88 939 LYS B N 1
ATOM 14769 C CA . LYS B 1 939 ? 18.406 44.406 24.703 1 28.88 939 LYS B CA 1
ATOM 14770 C C . LYS B 1 939 ? 19.875 44.781 24.75 1 28.88 939 LYS B C 1
ATOM 14772 O O . LYS B 1 939 ? 20.672 44.344 23.922 1 28.88 939 LYS B O 1
ATOM 14777 N N . LYS B 1 940 ? 20.266 45.719 25.844 1 27.11 940 LYS B N 1
ATOM 14778 C CA . LYS B 1 940 ? 21.469 46.406 26.312 1 27.11 940 LYS B CA 1
ATOM 14779 C C . LYS B 1 940 ? 22.641 45.438 26.469 1 27.11 940 LYS B C 1
ATOM 14781 O O . LYS B 1 940 ? 22.469 44.344 27.031 1 27.11 940 LYS B O 1
ATOM 14786 N N . ARG B 1 941 ? 23.656 45.594 25.703 1 22.7 941 ARG B N 1
ATOM 14787 C CA . ARG B 1 941 ? 25.031 45.25 26.078 1 22.7 941 ARG B CA 1
ATOM 14788 C C . ARG B 1 941 ? 25.328 45.688 27.516 1 22.7 941 ARG B C 1
ATOM 14790 O O . ARG B 1 941 ? 25.484 46.875 27.797 1 22.7 941 ARG B O 1
ATOM 14797 N N . ARG B 1 942 ? 24.688 45.156 28.531 1 22.17 942 ARG B N 1
ATOM 14798 C CA . ARG B 1 942 ? 25.578 45.406 29.656 1 22.17 942 ARG B CA 1
ATOM 14799 C C . ARG B 1 942 ? 27 44.938 29.344 1 22.17 942 ARG B C 1
ATOM 14801 O O . ARG B 1 942 ? 27.188 43.938 28.656 1 22.17 942 ARG B O 1
ATOM 14808 N N . LEU B 1 943 ? 28.156 45.812 29.578 1 21.45 943 LEU B N 1
ATOM 14809 C CA . LEU B 1 943 ? 29.609 45.969 29.641 1 21.45 943 LEU B CA 1
ATOM 14810 C C . LEU B 1 943 ? 30.25 44.844 30.422 1 21.45 943 LEU B C 1
ATOM 14812 O O . LEU B 1 943 ? 30.5 44.969 31.625 1 21.45 943 LEU B O 1
ATOM 14816 N N . ASP B 1 944 ? 29.734 43.656 30.766 1 20.7 944 ASP B N 1
ATOM 14817 C CA . ASP B 1 944 ? 30.766 43 31.562 1 20.7 944 ASP B CA 1
ATOM 14818 C C . ASP B 1 944 ? 32.062 42.812 30.781 1 20.7 944 ASP B C 1
ATOM 14820 O O . ASP B 1 944 ? 32.031 42.25 29.688 1 20.7 944 ASP B O 1
ATOM 14824 N N . ASP B 1 945 ? 33.219 43.719 30.953 1 21.78 945 ASP B N 1
ATOM 14825 C CA . ASP B 1 945 ? 34.625 44 30.812 1 21.78 945 ASP B CA 1
ATOM 14826 C C . ASP B 1 945 ? 35.469 42.75 31.156 1 21.78 945 ASP B C 1
ATOM 14828 O O . ASP B 1 945 ? 36.688 42.844 31.297 1 21.78 945 ASP B O 1
ATOM 14832 N N . SER B 1 946 ? 34.938 41.719 31.844 1 21.48 946 SER B N 1
ATOM 14833 C CA . SER B 1 946 ? 36.125 41.031 32.375 1 21.48 946 SER B CA 1
ATOM 14834 C C . SER B 1 946 ? 37.031 40.562 31.25 1 21.48 946 SER B C 1
ATOM 14836 O O . SER B 1 946 ? 36.531 40.125 30.203 1 21.48 946 SER B O 1
ATOM 14838 N N . PRO B 1 947 ? 38.312 41.031 31.297 1 22.86 947 PRO B N 1
ATOM 14839 C CA . PRO B 1 947 ? 39.562 40.781 30.547 1 22.86 947 PRO B CA 1
ATOM 14840 C C . PRO B 1 947 ? 39.844 39.281 30.391 1 22.86 947 PRO B C 1
ATOM 14842 O O . PRO B 1 947 ? 39.875 38.562 31.375 1 22.86 947 PRO B O 1
ATOM 14845 N N . LEU B 1 948 ? 39.094 38.562 29.703 1 20.3 948 LEU B N 1
ATOM 14846 C CA . LEU B 1 948 ? 39.688 37.25 29.531 1 20.3 948 LEU B CA 1
ATOM 14847 C C . LEU B 1 948 ? 41.188 37.344 29.328 1 20.3 948 LEU B C 1
ATOM 14849 O O . LEU B 1 948 ? 41.656 38.094 28.453 1 20.3 948 LEU B O 1
ATOM 14853 N N . GLN B 1 949 ? 42 37.219 30.438 1 20.25 949 GLN B N 1
ATOM 14854 C CA . GLN B 1 949 ? 43.438 37 30.594 1 20.25 949 GLN B CA 1
ATOM 14855 C C . GLN B 1 949 ? 43.969 36.125 29.469 1 20.25 949 GLN B C 1
ATOM 14857 O O . GLN B 1 949 ? 43.344 35.156 29.062 1 20.25 949 GLN B O 1
ATOM 14862 N N . ALA B 1 950 ? 44.906 36.75 28.719 1 21.92 950 ALA B N 1
ATOM 14863 C CA . ALA B 1 950 ? 46.031 36.406 27.828 1 21.92 950 ALA B CA 1
ATOM 14864 C C . ALA B 1 950 ? 46.875 35.281 28.406 1 21.92 950 ALA B C 1
ATOM 14866 O O . ALA B 1 950 ? 47.562 35.469 29.422 1 21.92 950 ALA B O 1
ATOM 14867 N N . ASP B 1 951 ? 46.281 34.25 28.859 1 19.59 951 ASP B N 1
ATOM 14868 C CA . ASP B 1 951 ? 47.344 33.438 29.438 1 19.59 951 ASP B CA 1
ATOM 14869 C C . ASP B 1 951 ? 48.562 33.406 28.516 1 19.59 951 ASP B C 1
ATOM 14871 O O . ASP B 1 951 ? 48.469 33.75 27.328 1 19.59 951 ASP B O 1
ATOM 14875 N N . LYS B 1 952 ? 49.438 32.406 28.812 1 19.89 952 LYS B N 1
ATOM 14876 C CA . LYS B 1 952 ? 50.812 31.938 28.594 1 19.89 952 LYS B CA 1
ATOM 14877 C C . LYS B 1 952 ? 51.031 31.453 27.156 1 19.89 952 LYS B C 1
ATOM 14879 O O . LYS B 1 952 ? 50.531 30.391 26.781 1 19.89 952 LYS B O 1
ATOM 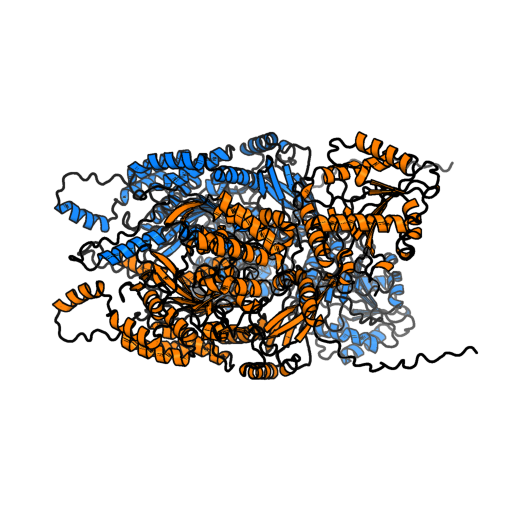14884 N N . ARG B 1 953 ? 50.844 32.219 26.016 1 18.38 953 ARG B N 1
ATOM 14885 C CA . ARG B 1 953 ? 51.969 32.125 25.109 1 18.38 953 ARG B CA 1
ATOM 14886 C C . ARG B 1 953 ? 53.281 32.531 25.812 1 18.38 953 ARG B C 1
ATOM 14888 O O . ARG B 1 953 ? 53.375 33.656 26.312 1 18.38 953 ARG B O 1
ATOM 14895 N N . ARG B 1 954 ? 54.031 31.547 26.516 1 20.61 954 ARG B N 1
ATOM 14896 C CA . ARG B 1 954 ? 55.469 31.609 26.781 1 20.61 954 ARG B CA 1
ATOM 14897 C C . ARG B 1 954 ? 56.219 32.062 25.531 1 20.61 954 ARG B C 1
ATOM 14899 O O . ARG B 1 954 ? 55.875 31.672 24.406 1 20.61 954 ARG B O 1
ATOM 14906 N N . ARG B 1 955 ? 56.875 33.156 25.656 1 18.61 955 ARG B N 1
ATOM 14907 C CA . ARG B 1 955 ? 58.031 33.812 25.031 1 18.61 955 ARG B CA 1
ATOM 14908 C C . ARG B 1 955 ? 59.188 32.812 24.859 1 18.61 955 ARG B C 1
ATOM 14910 O O . ARG B 1 955 ? 59.781 32.375 25.844 1 18.61 955 ARG B O 1
ATOM 14917 N N . LEU B 1 956 ? 59.125 31.766 23.969 1 20.56 956 LEU B N 1
ATOM 14918 C CA . LEU B 1 956 ? 60.406 31.297 23.484 1 20.56 956 LEU B CA 1
ATOM 14919 C C . LEU B 1 956 ? 61.281 32.438 23 1 20.56 956 LEU B C 1
ATOM 14921 O O . LEU B 1 956 ? 60.844 33.281 22.203 1 20.56 956 LEU B O 1
ATOM 14925 N N . ASP B 1 957 ? 62.031 32.906 23.953 1 18.95 957 ASP B N 1
ATOM 14926 C CA . ASP B 1 957 ? 63.219 33.75 23.953 1 18.95 957 ASP B CA 1
ATOM 14927 C C . ASP B 1 957 ? 64.125 33.438 22.75 1 18.95 957 ASP B C 1
ATOM 14929 O O . ASP B 1 957 ? 64.125 32.312 22.234 1 18.95 957 ASP B O 1
ATOM 14933 N N . ALA B 1 958 ? 64.625 34.562 22.125 1 20.62 958 ALA B N 1
ATOM 14934 C CA . ALA B 1 958 ? 65.75 34.969 21.312 1 20.62 958 ALA B CA 1
ATOM 14935 C C . ALA B 1 958 ? 67.062 34.438 21.922 1 20.62 958 ALA B C 1
ATOM 14937 O O . ALA B 1 958 ? 68.125 34.531 21.297 1 20.62 958 ALA B O 1
ATOM 14938 N N . THR B 1 959 ? 67.312 33.25 22.781 1 20.62 959 THR B N 1
ATOM 14939 C CA . THR B 1 959 ? 68.688 32.906 22.484 1 20.62 959 THR B CA 1
ATOM 14940 C C . THR B 1 959 ? 68.75 32 21.234 1 20.62 959 THR B C 1
ATOM 14942 O O . THR B 1 959 ? 67.875 31.172 21 1 20.62 959 THR B O 1
#

Nearest PDB structures (foldseek):
  7e59-assembly2_A  TM=4.000E-01  e=2.914E-05  Homo sapiens
  3r7w-assembly1_A  TM=5.572E-01  e=1.699E-01  Saccharomyces cerevisiae
  7t3c-assembly1_D  TM=5.550E-01  e=7.210E-01  Homo sapiens
  5cyp-assembly1_A  TM=3.610E-01  e=1.272E+00  Homo sapiens
  1oxw-assembly1_B  TM=6.541E-01  e=2.597E-12  Solanum cardiophyllum

InterPro domains:
  IPR001841 Zinc finger, RING-type [PS50089] (389-435)
  IPR002641 Patatin-like phospholipase domain [PF01734] (454-671)
  IPR002641 Patatin-like phospholipase domain [PS51635] (454-672)
  IPR016035 Acyl transferase/acyl hydrolase/lysophospholipase [SSF52151] (451-703)
  IPR017907 Zinc finger, RING-type, conserved site [PS00518] (403-412)